Protein 3QDK (pdb70)

Nearest PDB structures (foldseek):
  3qdk-assembly1_A  TM=1.002E+00  e=0.000E+00  Halalkalibacterium halodurans
  3qdk-assembly2_C  TM=9.994E-01  e=0.000E+00  Halalkalibacterium halodurans
  3qdk-assembly2_D  TM=1.000E+00  e=7.980E-103  Halalkalibacterium halodurans
  3qdk-assembly1_B  TM=9.949E-01  e=2.515E-103  Halalkalibacterium halodurans
  5gn5-assembly2_C  TM=8.336E-01  e=6.406E-29  Trypanosoma brucei gambiense

Organism: Halalkalibacterium halodurans (strain ATCC BAA-125 / DSM 18197 / FERM 7344 / JCM 9153 / C-125) (NCBI:txid272558)

CATH classification: 3.30.420.40 (+1 more: 3.30.420.40)

Secondary structure (DSSP, 8-state):
-EEEEEEE-SSEEEEEEEETTT--EEEEEEEE-TT--BSSBSTTS--B--TT--EE-HHHHHHHHHHHHHHHHH---S-EEEEEEEE-SS-EEEE-TTS-BGGGSTTGGGSGGGSEE-TT--TTHHHHHHHHHHHHHHT-TTGGGGTT---TTSHHHHHHHHHHHTHHHHHH-SEEEEHHHHHHHHHHSS--EEHHHHHHHS--BTTTBS--HHHHHTT-GGGTTGGGTTT-S-EE-TTSEEEEPPHHHHHHHTS-TT-EEE--EETTTTHHHHTT--STEEEEEEESSSEEEEEEESS----TT-SEEEETSSSTTSEEEEEEES-SHHHHHHIIIIISBHHHHHHHHHTTB-HHHHHHHHHTSSPTTSS--EEE--BTBB-TTT-BSS--EEEEEE-TT--HHHHHHHHHHHHHHHHHHHHHHHHTTT--EEEEEEEESHHHH-HHHHHHHHHHHTS-EEEB--SSHHHHHHHHHHHHHH-TTTTS-S-HHHHHHHH--B-S--B---HHHHHHHHHHHHHHHHHHHHHHSSS--HHHHHHHH-/-EEEEEEE-SSEEEEEEEETTT--EEEEEEEE-TT--B-SBSTTSS-B-TTT--EE-THHHHHHHHHHHHHHHH--EEEEEEEE-SS-EEEE-TTS-BGGGSTTTTTSGGGSEE-TT--TTHHHHHHHHHHHHHHT-THHHHTTT---TTSHHHHHHHHHHH-HHHHHH-SEEEEHHHHHHHHHHS---EEHHHHHHSTT--TTT-SPPHHHHHHH-GGGTTGGGTTT---EE-TTSEEEEPPHHHHHHHTS-TT-EEEPPEETTTTHHHHTT--STEEEEEEESSSEEEEEEESS----TT-SEEEETSSSTTSEEEEEEES-SHHHHHHHHHHTSBHHHHHHHHHTTS-HHHHHHHHHHTS-TTSS--EEE--BTBB-TTT-BSS--EEEEEE-TT--HHHHHHHHHHHHHHHHHHHHHHHTTTTS-EEEEEEEESHHHH-HHHHHHHHHHHTSEEEEB--SSHHHHHHHHHHHHTTTTTSSS-SSHHHHHHHH--B-S--B---HHHHHHHHHHHHHHHHHHHHHHSSS--HHHHHHHT-/-EEEEEEE-SSEEEEEEEETTTTEEEEEEEEE-TT--B-SB-SSS--B--TT--EE-THHHHHHHHHHHHHHHH---EEEEEEEE-SS-EEEE-TTS-BGGGSTTTTT-TTSSEE-TT--TTHHHHHHHHHHHHHHT-THHHHTTT---TTSHHHHHHHHHHH-HHHHHH-SEEEEHHHHHHHHHHSS--EEHHHHHHHS---TTT-S--HHHHHHH-GGGTTGGGTTT-S-EEPTTSEEEEPPHHHHHHHTS-TT-EEEPPEEHHHHHHHHTT--STEEEEEEESSSEEEEEEESS----TT-SEEEETSSSTTSEEEEEEES-SHHHHHHHHHHTSBHHHHHHHHHTTS-HHHHHHHHHHTSPTT-S--EEE--BTBB-TTT-BTT--EEEEEE-TT--HHHHHHHHHHHHHHHHHHHHHHHTTTT--EEEEEEESSHHHH-HHHHHHHHHHHTS-EEEB--SSHHHHHHHHHHHHHH-GGGTS-SSHHHHHHHH--B-S--B---HHHHHHHHHHHHHHHHHHHHHHSSS--HHHHHHHHHHHH--/-EEEEEEE-SSEEEEEEEETTT--EEEEEEEE-TT--BSSBSTTS--B--TT--EE-THHHHHHHHHHHHHHHHTT---GGGEEEEEEEE-SS-EEEE-TTS-BGGGSTTTTTSGGGSEE-TT--TTHHHHHHHHHHHHHHT-TTGGGGTT---TTSHHHHHHHHHHH-HHHHHH-SEEEEHHHHHHHHHHSS--EEHHHHHHHS---TTT-SPPHHHHHHH-GGGTTGGGTTT-S-EE-TT-EEEEPPHHHHHHHTS-TT-EEEPPEEHHHHHHHHTT--STEEEEEEESSSEEEEEEESS----TT-SEEEETSSSTTSEEEEEEES-SHHHHHHHHHHTSBHHHHHHHTTTTB-HHHHHHHHHTTSPTTTT--EEES-BTBB-TTT-BTT--EEEEEE-TT--HHHHHHHHHHHHHHHHHHHHHHHTTTT--EEEEEEESSHHHH-HHHHHHHHHHHTS-EEEB--SSHHHHHHHHHHHHHH-GGGTS-SSHHHHHHHH--B-SS-B---HHHHHHHHHHHHHHHHHHHHHHSSS--HHHHHHHHHHHH--

Radius of gyration: 43.8 Å; Cα contacts (8 Å, |Δi|>4): 5449; chains: 4; bounding box: 63×96×134 Å

Solvent-accessible surface area: 75010 Å² total; per-residue (Å²): 111,38,0,0,0,0,26,0,23,28,110,32,0,61,0,2,3,7,33,5,78,74,0,70,19,96,15,54,62,57,10,94,11,148,66,17,28,7,86,50,119,4,28,151,39,131,61,69,22,47,165,81,35,3,0,0,22,0,71,2,0,31,44,1,0,49,58,0,0,39,35,2,22,63,96,87,66,69,59,6,32,0,0,0,0,0,1,9,16,0,0,0,0,0,1,12,104,134,11,65,0,0,5,79,39,89,158,41,36,79,42,28,9,0,13,0,0,0,81,76,0,61,22,0,74,79,24,2,78,29,1,29,116,53,0,62,90,94,59,24,56,10,26,50,20,2,18,37,57,2,18,2,44,19,10,3,0,0,0,28,3,0,0,81,98,8,75,84,0,8,99,87,1,39,4,0,2,5,0,1,5,4,0,0,8,30,0,12,50,153,82,27,15,0,0,0,4,5,0,3,21,6,5,21,15,103,172,88,25,32,15,59,53,85,2,1,86,49,19,23,97,113,2,47,95,2,22,82,59,32,2,82,45,121,31,31,38,5,2,93,120,11,16,24,3,50,75,77,21,1,123,61,0,43,12,66,76,38,21,6,0,0,1,0,0,4,38,22,3,0,2,2,0,0,1,29,0,14,58,40,5,34,0,0,0,25,4,29,85,37,4,28,0,0,2,3,6,137,40,57,74,103,3,81,5,1,15,0,1,0,65,6,0,0,0,41,60,44,23,0,0,22,2,12,13,28,1,0,16,42,1,4,52,16,3,20,110,38,12,0,4,10,66,6,74,97,62,3,104,67,121,25,31,20,14,21,18,5,0,17,90,52,0,52,138,26,132,11,3,54,6,6,4,2,0,0,8,3,4,79,3,19,32,6,18,23,39,31,84,78,3,0,0,0,0,0,3,7,17,37,125,4,87,7,25,28,20,0,6,1,1,0,4,0,0,0,2,6,0,34,11,3,0,52,20,2,66,66,146,59,6,83,2,108,40,0,13,0,4,36,49,22,2,79,66,0,103,21,0,0,45,1,0,0,1,4,4,90,35,52,0,33,4,2,44,12,123,36,11,34,0,1,0,0,0,0,0,0,0,23,8,18,15,65,173,67,37,8,29,110,29,4,53,69,0,6,156,92,0,23,44,49,97,150,146,30,32,130,32,76,88,121,50,30,56,48,0,70,121,4,15,84,18,3,44,62,0,7,53,32,0,15,118,44,82,8,50,0,0,80,112,2,49,93,56,94,118,92,0,0,0,0,24,0,24,34,107,36,0,69,0,0,20,0,34,7,57,65,0,87,23,81,17,55,64,64,9,91,8,124,65,21,40,13,76,122,100,5,32,152,47,137,55,68,8,55,70,116,33,5,0,0,29,0,63,1,0,25,42,0,0,40,54,0,0,42,30,1,63,96,99,120,9,22,0,0,0,0,0,0,7,22,0,0,0,0,0,2,15,112,129,13,66,0,0,4,72,38,89,150,32,102,90,40,25,8,0,14,0,0,0,78,89,0,62,30,0,83,75,26,1,72,26,1,25,116,55,1,62,89,101,63,26,65,12,24,58,26,5,17,36,55,2,17,2,41,15,10,2,0,0,0,26,4,0,1,79,108,6,81,78,0,8,97,86,1,38,8,0,2,4,0,0,4,2,0,0,10,36,0,9,55,127,91,30,16,0,1,0,5,6,0,2,13,6,4,24,12,98,169,107,25,37,13,61,48,92,1,2,86,47,21,13,96,106,0,40,93,0,22,85,60,29,3,88,46,124,31,34,42,6,5,94,128,4,3,20,5,56,87,115,18,0,163,130,0,42,17,88,81,44,17,6,0,0,0,0,1,3,38,18,4,2,1,2,0,0,0,32,0,12,50,40,7,56,0,0,0,24,1,20,85,39,3,21,0,1,2,1,6,130,52,60,78,118,5,74,4,2,13,0,3,0,44,5,0,0,0,47,61,40,18,0,0,20,2,9,15,30,2,0,14,45,0,3,51,20,6,32,140,32,11,2,2,14,67,8,104,88,48,4,71,148,116,25,65,92,17,41,26,8,0,22,96,59,0,51,154,29,171,10,5,65,6,3,3,2,0,0,7,6,2,87,2,18,36,8,16,25,20,27,88,77,1,2,0,0,1,0,1,9,23,51,140,4,101,8,20,28,15,0,11,1,0,0,3,0,0,0,2,7,0,36,10,3,0,53,18,1,54,76,103,56,8,81,1,108,39,0,16,0,4,39,42,18,3,79,85,0,105,22,0,0,39,2,0,0,2,4,2,93,40,51,0,56,4,2,28,9,125,19,8,34,0,0,0,0,0,0,2,0,0,25,8,16,23,57,165,81,27,13,22,97,34,5,52,84,0,9,148,114,0,24,52,50,90,149,141,40,34,136,34,67,99,113,44,34,50,49,0,72,123,2,14,87,19,3,43,60,0,11,48,23,1,18,112,53,84,8,48,0,3,72,107,3,61,81,36,91,121,55,0,0,0,0,23,0,22,29,104,36,0,62,0,0,14,0,38,3,74,61,0,91,30,98,17,56,66,61,12,89,9,77,71,18,32,8,80,53,100,2,42,90,54,56,70,71,25,41,154,78,30,5,0,0,29,0,67,3,0,25,75,0,0,42,49,0,0,40,29,2,68,192,88,143,79,9,16,0,0,0,0,0,2,9,24,0,0,0,0,0,1,2,130,119,17,62,0,0,6,69,41,95,143,16,109,74,42,29,9,0,13,0,0,0,75,82,0,59,23,0,67,80,22,1,75,33,0,23,119,55,0,61,81,104,59,38,58,14,29,51,35,3,15,34,59,0,16,4,35,12,3,2,0,0,0,24,1,0,0,72,103,9,73,84,0,11,93,75,3,36,6,1,3,12,0,1,3,0,0,0,12,37,0,7,47,120,91,23,19,0,1,0,2,5,0,3,9,6,3,15,19,84,176,105,26,32,15,59,52,95,1,2,85,44,22,18,98,114,0,46,92,1,26,86,62,27,8,89,45,122,36,35,40,1,3,85,124,2,6,22,2,59,79,97,23,1,145,137,0,46,14,58,82,46,21,5,0,0,0,0,0,2,37,21,3,0,1,2,0,0,1,29,0,22,49,42,6,50,0,0,0,25,1,24,90,42,3,24,0,0,2,2,7,144,42,69,81,98,6,64,5,2,12,0,2,1,24,10,0,0,1,38,64,37,19,0,0,20,2,13,14,32,1,0,14,38,1,3,52,21,3,19,132,22,9,0,4,14,66,8,81,73,84,3,148,135,56,57,74,91,14,39,29,26,0,16,99,52,0,51,147,25,82,3,4,22,4,4,4,3,1,0,7,3,2,74,2,23,41,6,16,23,38,32,95,56,6,2,0,0,1,0,1,5,16,41,127,2,102,10,24,24,12,0,10,2,2,0,3,1,0,0,2,6,0,35,10,3,0,58,19,1,56,78,108,48,7,91,1,106,38,0,17,0,4,35,49,18,1,81,87,0,100,21,0,0,42,2,0,0,4,2,3,94,38,53,0,49,3,3,34,4,116,23,7,34,0,0,0,0,0,0,0,0,0,21,13,20,16,61,164,76,26,8,28,106,30,6,63,93,0,4,180,114,0,28,52,45,82,145,146,42,31,136,32,57,96,111,40,32,52,25,0,72,120,4,12,86,19,3,42,66,0,7,48,28,1,14,115,44,81,8,58,0,1,92,111,6,49,57,31,59,82,115,9,112,184,99,48,0,0,0,0,22,0,25,34,108,33,0,64,0,0,0,0,29,5,66,83,0,22,46,85,12,39,64,58,11,101,10,170,54,17,30,8,60,76,112,5,27,150,46,134,56,68,20,41,154,81,31,4,0,0,23,0,77,1,0,30,54,1,0,39,62,0,0,37,31,0,18,70,99,70,53,26,58,30,106,42,2,20,0,1,0,0,0,1,10,14,0,0,0,0,0,0,13,100,132,6,66,0,0,5,64,48,82,132,22,106,85,40,31,10,0,13,0,0,0,86,73,0,64,25,0,71,73,19,0,69,32,0,22,122,52,0,65,86,101,62,36,63,12,19,52,28,4,17,34,62,1,18,6,35,16,6,1,0,0,0,25,1,0,1,78,95,7,75,82,0,8,96,66,2,38,13,1,2,12,0,0,4,2,0,0,4,36,0,6,50,125,71,29,16,0,1,0,4,8,0,2,19,9,4,25,12,99,154,110,27,34,14,61,51,93,0,2,86,42,22,19,101,113,0,40,98,2,24,84,61,30,7,94,44,129,25,31,44,6,4,92,121,6,6,19,4,58,74,91,14,0,126,79,0,33,11,46,79,45,20,7,0,0,0,0,2,3,39,23,6,2,2,2,0,0,0,32,1,9,43,40,4,54,0,0,0,23,1,22,82,43,4,26,0,0,2,1,6,145,46,64,75,111,6,65,5,1,13,0,2,0,35,6,0,0,1,47,64,44,7,0,0,21,2,13,12,34,1,0,15,44,2,2,49,11,6,18,138,34,7,0,2,14,71,8,80,99,46,3,77,130,124,17,36,18,10,27,17,7,1,21,96,46,0,54,144,27,79,2,5,21,6,9,6,3,1,0,8,3,1,84,1,19,39,5,15,23,36,46,91,62,8,2,0,0,2,0,4,12,28,46,140,4,78,2,19,22,12,0,11,2,2,0,4,1,0,0,3,5,0,38,9,4,0,58,14,1,63,75,102,52,9,91,1,106,39,0,17,0,4,49,37,15,2,79,92,0,97,20,0,0,44,2,0,0,2,3,4,88,38,57,0,41,6,2,27,10,143,26,10,34,0,0,0,0,0,0,1,0,0,23,10,20,13,54,169,79,29,7,25,106,39,9,66,85,0,8,148,108,0,28,79,46,80,138,138,22,29,110,33,56,99,110,43,32,51,34,1,70,139,8,13,88,20,3,41,67,0,8,48,29,1,16,117,47,78,8,56,0,0,127,112,3,43,58,25,49,77,121,9,123,185

B-factor: mean 35.92, std 7.52, range [4.22, 59.77]

Foldseek 3Di:
DWAKEWEADQFWIKIFTADLFFQATLFMDIQGQPCRWPQADQVPDNLGDDPQFTFGALVSLLVRQLPTLQVRCVSDAALHQFYFYAYAALFKAFAAPQLHQQCPDPVNVPDSLSTTGALSRQVLVVLQVVLLVLCVVVVPPLCLQALSGQGCSADPSSLVCCCVVPVVSNVRGFAMDISQQSSLCLFFVDGAAEFQRCFLGVSAAPPVGHTALVSLCVSPVVRRCCCCTRVDHDYYAFLAFPWWGDCVSCVSSNYHTGRTYTRGHHLVLLLCLQQLHQDFQEWEWADDQWTKIKGWAQDDDSQRLWRHWYASNRFHNTIMTIHIFQGQNVVLVCCVVPNADVVLVCVQVVVPHDSSVSLQVVLVVAAVCRLQKAKALQCQHGRGRQHGRLFHMDMDRDDPPRHSSSVSVNSLLNSLLVVLVRQCSCCVGVRHHAAYEYEYCCVVPHVSSQQSNCLQNQHKYWYFPHPRSSSSSRRLSGLCNSDVVSPRHVGSNVSSVRNHGTDPDIHGHDVVSNVSNVVSSVVNVVVCCCCRVPVDVVSNVVVVVD/DWEWFWEAEQFKIKIFIADLQFQATDFMDIDTQPVRWPQAAQPPDNRGNPDQFIFGALVSLLVGLLPTLLVRVVCPHQFYFYAYAAQFKAFAAPQLHFPCPPPVPVSPRLRTTGALSRQVLVVLQVLLLVLCVVVVPPLCLQQQSGAGCSADRSSLVVCCVPVVVSNVRGFAMDGSLQSSLCLFFVFRAAEQQNCFLGVSAAVPPGHGALVSLCVSPVVCRCVCCTHHDHDYDFWLAFRWWGDDVSCVSNVHDTGRTYTRGHHLVLLLQLLQLHADFQEWEWADDQWIKIKGWDQDDFRFRQWRGWYASNRFHNTIMTIHIWPGQNVVLVCCVVPNADVVLVVVCVVVVHDSSVSLLVVLVPAAQCRLQKAKAQQCQHTRGNQHDRLFHMDMDRDDPPRHSSSVSNNSLLNVLLVVLVVQVSCPVRRRHHQAYEYHYCCVVVHVSSQQSNQLQNQHKYWYAPHPRSSSSSRRLSRQCNSDPPPHGHVGSNVSSVRNNGIDPDIHHHDVVRSVSNVVSSVVNVVVCCCCRVPVDVVSNVVVVVD/DWAWFWEADQFKIKIFIADLQFQATPFMDIDTQPVHWPQAAQPPDRHGHDPLFTFGALVSLCVCLLPHLQVRVVCLLHQFYFYAYAAQFKAFAAPQLHQPCVPPVCVRPSLSTTGGLSRQPLVVLQVLLLVLCVVVVPPLCLQQQSGQGSSADPSSLVVCCVPPVVSNVRGQAMDGSQQSSLCQFFVDRAAEQQSCFLGVSAAPPPGHTALVSLVVSPVVRSCNDCTRVDHDYDFWLAFPWWGDPVSCVSNVHDTTRTYTGGHHLVLLLQLQQLHADFQEWEWADDQWIKIKGWDADDFRFNQWRHWYASNRFHRTIMTIHIFQGQNVVLVCCVVPNADPVLVVVCVVVVHDSSVSLQVVLLPAAVCRQQKAKAQQCQHGRGNQHGRLFHMDMDRDDPPRHSSSSSNNSLLNVLLNVLVRQVRCPVRRRHHAAYEYEHCCVVPHVPSQLSNCLLNQHKYWYFPHPSSSSSSRRLSGLCNSDPVSPRHVGSNVSSVRNNGTDPDIRGHDVVSNVSSVVSSVVNVVVCCCCRVPVDVVSNVVVVVVVVVPD/DWAWFWEADQFKIKIFIADLQFQATPFMDIDGQPVHWPQAAQPPDRHGDDPLFTFGALVSLLVCLLPTLQVRCPRVHDALLPHQFYFYAYAALFKAFAAPQLHQPCVPPVPVRPVLSTTGGLSRQPLQVLQVLLLVLCVVVVPPLCLQQQSGAGSSADPSSLVVCCVPPVVSNVRGQAMDISLQSSVCLFFVFRAAAQQNCFLGVSQAVPVGHGALVSLCVSPVVCSCNDCTRHDHDHDAWLAFRWWGDCVSCVSNVHHTGRTYTRGHHQVLLLQLQQLHQDFQEWEWQDDQWIKIKGWDQDDFRFNLWRHWYASNRFHNTIMTIHIFFGQNVVLVCCVVPPADPVLCVVCVVVVHDSSVSLLVVLLVAAPCRQQKAKASPCQHGRGNQHGRLFHIGIDRDDPPHHSSSSSNNSLLNVLLSVLVRQVRCPVSPRHHAAYEYEHCVVVPRVSSQLSNCLQNVHKYWYFPHPRSSSSSRRLSRLCNSDVVSPGHVGSNVSSVNNNGTDPDIHGHDVVRSVSNVVSSVVNVVVCCCCRVPVDVVSNVVVVVVVVVPD

Structure (mmCIF, N/CA/C/O backbone):
data_3QDK
#
_entry.id   3QDK
#
_cell.length_a   56.683
_cell.length_b   88.840
_cell.length_c   230.525
_cell.angle_alpha   90.00
_cell.angle_beta   92.75
_cell.angle_gamma   90.00
#
_symmetry.space_group_name_H-M   'P 1 21 1'
#
loop_
_entity.id
_entity.type
_entity.pdbx_description
1 polymer Ribulokinase
2 non-polymer L-ribulose
3 water water
#
loop_
_atom_site.group_PDB
_atom_site.id
_atom_site.type_symbol
_atom_site.label_atom_id
_atom_site.label_alt_id
_atom_site.label_comp_id
_atom_site.label_asym_id
_atom_site.label_entity_id
_atom_site.label_seq_id
_atom_site.pdbx_PDB_ins_code
_atom_site.Cartn_x
_atom_site.Cartn_y
_atom_site.Cartn_z
_atom_site.occupancy
_atom_site.B_iso_or_equiv
_atom_site.auth_seq_id
_atom_site.auth_comp_id
_atom_site.auth_asym_id
_atom_site.auth_atom_id
_atom_site.pdbx_PDB_model_num
ATOM 1 N N . LYS A 1 5 ? 73.460 48.045 23.499 1.00 48.38 5 LYS A N 1
ATOM 2 C CA . LYS A 1 5 ? 72.446 46.991 23.162 1.00 48.47 5 LYS A CA 1
ATOM 3 C C . LYS A 1 5 ? 71.362 46.946 24.242 1.00 47.93 5 LYS A C 1
ATOM 4 O O . LYS A 1 5 ? 71.656 46.629 25.396 1.00 47.17 5 LYS A O 1
ATOM 10 N N . TYR A 1 6 ? 70.116 47.235 23.867 1.00 47.35 6 TYR A N 1
ATOM 11 C CA . TYR A 1 6 ? 69.011 47.260 24.835 1.00 46.11 6 TYR A CA 1
ATOM 12 C C . TYR A 1 6 ? 67.726 46.583 24.347 1.00 44.87 6 TYR A C 1
ATOM 13 O O . TYR A 1 6 ? 67.646 46.102 23.214 1.00 45.64 6 TYR A O 1
ATOM 22 N N . THR A 1 7 ? 66.726 46.546 25.228 1.00 41.61 7 THR A N 1
ATOM 23 C CA . THR A 1 7 ? 65.393 46.035 24.903 1.00 39.29 7 THR A CA 1
ATOM 24 C C . THR A 1 7 ? 64.463 46.991 25.627 1.00 38.78 7 THR A C 1
ATOM 25 O O . THR A 1 7 ? 64.917 47.802 26.436 1.00 37.45 7 THR A O 1
ATOM 29 N N . ILE A 1 8 ? 63.172 46.919 25.327 1.00 38.05 8 ILE A N 1
ATOM 30 C CA . ILE A 1 8 ? 62.213 47.793 25.982 1.00 37.99 8 ILE A CA 1
ATOM 31 C C . ILE A 1 8 ? 61.124 46.988 26.686 1.00 37.41 8 ILE A C 1
ATOM 32 O O . ILE A 1 8 ? 60.583 46.027 26.133 1.00 37.80 8 ILE A O 1
ATOM 37 N N . GLY A 1 9 ? 60.825 47.382 27.920 1.00 37.24 9 GLY A N 1
ATOM 38 C CA . GLY A 1 9 ? 59.786 46.720 28.680 1.00 36.74 9 GLY A CA 1
ATOM 39 C C . GLY A 1 9 ? 58.677 47.719 28.946 1.00 36.55 9 GLY A C 1
ATOM 40 O O . GLY A 1 9 ? 58.916 48.782 29.513 1.00 36.42 9 GLY A O 1
ATOM 41 N N . VAL A 1 10 ? 57.462 47.406 28.519 1.00 37.04 10 VAL A N 1
ATOM 42 C CA . VAL A 1 10 ? 56.360 48.321 28.758 1.00 37.41 10 VAL A CA 1
ATOM 43 C C . VAL A 1 10 ? 55.508 47.765 29.893 1.00 36.75 10 VAL A C 1
ATOM 44 O O . VAL A 1 10 ? 54.763 46.802 29.728 1.00 36.08 10 VAL A O 1
ATOM 48 N N . ASP A 1 11 ? 55.653 48.391 31.053 1.00 35.93 11 ASP A N 1
ATOM 49 C CA . ASP A 1 11 ? 54.940 48.007 32.258 1.00 34.38 11 ASP A CA 1
ATOM 50 C C . ASP A 1 11 ? 53.586 48.715 32.314 1.00 35.39 11 ASP A C 1
ATOM 51 O O . ASP A 1 11 ? 53.505 49.903 32.638 1.00 34.97 11 ASP A O 1
ATOM 56 N N . TYR A 1 12 ? 52.535 47.971 31.980 1.00 34.65 12 TYR A N 1
ATOM 57 C CA . TYR A 1 12 ? 51.162 48.474 31.973 1.00 36.04 12 TYR A CA 1
ATOM 58 C C . TYR A 1 12 ? 50.497 48.293 33.330 1.00 37.52 12 TYR A C 1
ATOM 59 O O . TYR A 1 12 ? 50.241 47.167 33.764 1.00 37.76 12 TYR A O 1
ATOM 68 N N . GLY A 1 13 ? 50.206 49.407 33.989 1.00 36.99 13 GLY A N 1
ATOM 69 C CA . GLY A 1 13 ? 49.563 49.348 35.283 1.00 38.23 13 GLY A CA 1
ATOM 70 C C . GLY A 1 13 ? 48.064 49.580 35.226 1.00 39.10 13 GLY A C 1
ATOM 71 O O . GLY A 1 13 ? 47.440 49.523 34.162 1.00 39.35 13 GLY A O 1
ATOM 72 N N . THR A 1 14 ? 47.486 49.841 36.392 1.00 39.78 14 THR A N 1
ATOM 73 C CA . THR A 1 14 ? 46.063 50.084 36.514 1.00 39.94 14 THR A CA 1
ATOM 74 C C . THR A 1 14 ? 45.678 51.487 36.054 1.00 41.29 14 THR A C 1
ATOM 75 O O . THR A 1 14 ? 44.614 51.680 35.464 1.00 41.04 14 THR A O 1
ATOM 79 N N . GLU A 1 15 ? 46.553 52.454 36.317 1.00 42.40 15 GLU A N 1
ATOM 80 C CA . GLU A 1 15 ? 46.298 53.850 35.974 1.00 44.64 15 GLU A CA 1
ATOM 81 C C . GLU A 1 15 ? 47.095 54.351 34.776 1.00 44.43 15 GLU A C 1
ATOM 82 O O . GLU A 1 15 ? 46.635 55.219 34.026 1.00 43.56 15 GLU A O 1
ATOM 88 N N . SER A 1 16 ? 48.296 53.810 34.607 1.00 43.07 16 SER A N 1
ATOM 89 C CA . SER A 1 16 ? 49.162 54.240 33.528 1.00 42.59 16 SER A CA 1
ATOM 90 C C . SER A 1 16 ? 50.031 53.121 32.995 1.00 41.84 16 SER A C 1
ATOM 91 O O . SER A 1 16 ? 50.082 52.030 33.552 1.00 41.74 16 SER A O 1
ATOM 94 N N . GLY A 1 17 ? 50.716 53.420 31.901 1.00 41.30 17 GLY A N 1
ATOM 95 C CA . GLY A 1 17 ? 51.624 52.472 31.294 1.00 40.66 17 GLY A CA 1
ATOM 96 C C . GLY A 1 17 ? 52.946 53.198 31.203 1.00 40.21 17 GLY A C 1
ATOM 97 O O . GLY A 1 17 ? 52.968 54.422 31.091 1.00 40.77 17 GLY A O 1
ATOM 98 N N . ARG A 1 18 ? 54.053 52.472 31.275 1.00 41.02 18 ARG A N 1
ATOM 99 C CA . ARG A 1 18 ? 55.351 53.127 31.171 1.00 40.89 18 ARG A CA 1
ATOM 100 C C . ARG A 1 18 ? 56.383 52.251 30.466 1.00 40.96 18 ARG A C 1
ATOM 101 O O . ARG A 1 18 ? 56.455 51.040 30.685 1.00 40.58 18 ARG A O 1
ATOM 109 N N . ALA A 1 19 ? 57.176 52.886 29.613 1.00 41.32 19 ALA A N 1
ATOM 110 C CA . ALA A 1 19 ? 58.205 52.196 28.860 1.00 41.07 19 ALA A CA 1
ATOM 111 C C . ALA A 1 19 ? 59.560 52.453 29.490 1.00 41.73 19 ALA A C 1
ATOM 112 O O . ALA A 1 19 ? 59.815 53.533 30.028 1.00 42.29 19 ALA A O 1
ATOM 114 N N . VAL A 1 20 ? 60.426 51.453 29.433 1.00 40.77 20 VAL A N 1
ATOM 115 C CA . VAL A 1 20 ? 61.761 51.595 29.974 1.00 41.95 20 VAL A CA 1
ATOM 116 C C . VAL A 1 20 ? 62.713 50.876 29.030 1.00 42.39 20 VAL A C 1
ATOM 117 O O . VAL A 1 20 ? 62.470 49.743 28.612 1.00 41.72 20 VAL A O 1
ATOM 121 N N . LEU A 1 21 ? 63.774 51.578 28.657 1.00 43.70 21 LEU A N 1
ATOM 122 C CA . LEU A 1 21 ? 64.801 51.038 27.784 1.00 43.44 21 LEU A CA 1
ATOM 123 C C . LEU A 1 21 ? 65.821 50.491 28.771 1.00 43.63 21 LEU A C 1
ATOM 124 O O . LEU A 1 21 ? 66.359 51.243 29.582 1.00 45.16 21 LEU A O 1
ATOM 129 N N . ILE A 1 22 ? 66.076 49.188 28.717 1.00 43.18 22 ILE A N 1
ATOM 130 C CA . ILE A 1 22 ? 67.016 48.565 29.643 1.00 43.38 22 ILE A CA 1
ATOM 131 C C . ILE A 1 22 ? 68.273 48.049 28.946 1.00 45.04 22 ILE A C 1
ATOM 132 O O . ILE A 1 22 ? 68.189 47.441 27.875 1.00 45.86 22 ILE A O 1
ATOM 137 N N . ASP A 1 23 ? 69.433 48.291 29.556 1.00 44.83 23 ASP A N 1
ATOM 138 C CA . ASP A 1 23 ? 70.697 47.822 28.994 1.00 45.71 23 ASP A CA 1
ATOM 139 C C . ASP A 1 23 ? 70.763 46.306 29.166 1.00 45.54 23 ASP A C 1
ATOM 140 O O . ASP A 1 23 ? 70.637 45.789 30.283 1.00 46.71 23 ASP A O 1
ATOM 145 N N . LEU A 1 24 ? 70.981 45.600 28.060 1.00 43.08 24 LEU A N 1
ATOM 146 C CA . LEU A 1 24 ? 71.013 44.147 28.071 1.00 41.81 24 LEU A CA 1
ATOM 147 C C . LEU A 1 24 ? 72.192 43.472 28.748 1.00 42.32 24 LEU A C 1
ATOM 148 O O . LEU A 1 24 ? 72.237 42.246 28.805 1.00 40.97 24 LEU A O 1
ATOM 153 N N . SER A 1 25 ? 73.136 44.250 29.270 1.00 42.74 25 SER A N 1
ATOM 154 C CA . SER A 1 25 ? 74.302 43.657 29.921 1.00 43.93 25 SER A CA 1
ATOM 155 C C . SER A 1 25 ? 74.320 43.749 31.444 1.00 43.71 25 SER A C 1
ATOM 156 O O . SER A 1 25 ? 74.878 42.876 32.108 1.00 44.98 25 SER A O 1
ATOM 159 N N . ASN A 1 26 ? 73.707 44.792 31.994 1.00 43.90 26 ASN A N 1
ATOM 160 C CA . ASN A 1 26 ? 73.672 44.985 33.439 1.00 45.11 26 ASN A CA 1
ATOM 161 C C . ASN A 1 26 ? 72.247 45.074 33.993 1.00 46.40 26 ASN A C 1
ATOM 162 O O . ASN A 1 26 ? 72.019 44.825 35.182 1.00 46.79 26 ASN A O 1
ATOM 167 N N . GLY A 1 27 ? 71.296 45.443 33.138 1.00 46.69 27 GLY A N 1
ATOM 168 C CA . GLY A 1 27 ? 69.913 45.550 33.574 1.00 46.92 27 GLY A CA 1
ATOM 169 C C . GLY A 1 27 ? 69.479 46.949 33.983 1.00 47.81 27 GLY A C 1
ATOM 170 O O . GLY A 1 27 ? 68.362 47.132 34.472 1.00 47.59 27 GLY A O 1
ATOM 171 N N . GLN A 1 28 ? 70.349 47.938 33.790 1.00 48.62 28 GLN A N 1
ATOM 172 C CA . GLN A 1 28 ? 70.024 49.319 34.146 1.00 49.11 28 GLN A CA 1
ATOM 173 C C . GLN A 1 28 ? 69.112 49.937 33.102 1.00 48.50 28 GLN A C 1
ATOM 174 O O . GLN A 1 28 ? 69.167 49.583 31.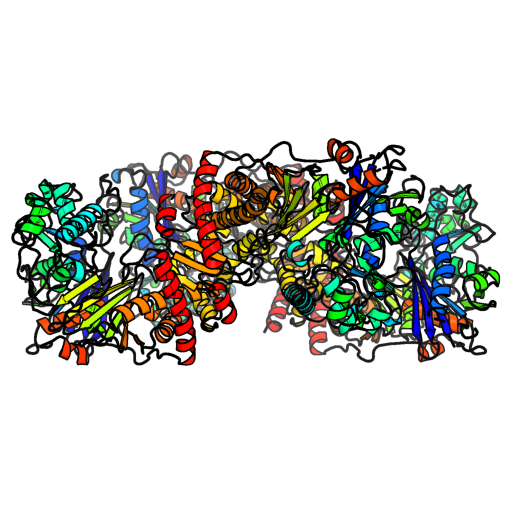925 1.00 48.83 28 GLN A O 1
ATOM 180 N N . GLU A 1 29 ? 68.261 50.853 33.546 1.00 48.93 29 GLU A N 1
ATOM 181 C CA . GLU A 1 29 ? 67.376 51.539 32.625 1.00 49.38 29 GLU A CA 1
ATOM 182 C C . GLU A 1 29 ? 67.930 52.940 32.469 1.00 49.17 29 GLU A C 1
ATOM 183 O O . GLU A 1 29 ? 68.159 53.617 33.472 1.00 48.92 29 GLU A O 1
ATOM 184 N N . LEU A 1 30 ? 68.177 53.378 31.237 1.00 48.78 30 LEU A N 1
ATOM 185 C CA . LEU A 1 30 ? 68.702 54.725 31.045 1.00 48.01 30 LEU A CA 1
ATOM 186 C C . LEU A 1 30 ? 67.587 55.698 30.731 1.00 47.42 30 LEU A C 1
ATOM 187 O O . LEU A 1 30 ? 67.795 56.910 30.748 1.00 49.15 30 LEU A O 1
ATOM 192 N N . ALA A 1 31 ? 66.398 55.176 30.458 1.00 46.51 31 ALA A N 1
ATOM 193 C CA . ALA A 1 31 ? 65.272 56.047 30.153 1.00 45.91 31 ALA A CA 1
ATOM 194 C C . ALA A 1 31 ? 63.915 55.375 30.316 1.00 45.93 31 ALA A C 1
ATOM 195 O O . ALA A 1 31 ? 63.736 54.200 29.972 1.00 46.31 31 ALA A O 1
ATOM 197 N N . ASP A 1 32 ? 62.961 56.132 30.842 1.00 45.14 32 ASP A N 1
ATOM 198 C CA . ASP A 1 32 ? 61.611 55.632 31.025 1.00 46.38 32 ASP A CA 1
ATOM 199 C C . ASP A 1 32 ? 60.640 56.803 30.920 1.00 46.36 32 ASP A C 1
ATOM 200 O O . ASP A 1 32 ? 60.945 57.927 31.327 1.00 46.54 32 ASP A O 1
ATOM 205 N N . HIS A 1 33 ? 59.479 56.535 30.345 1.00 45.57 33 HIS A N 1
ATOM 206 C CA . HIS A 1 33 ? 58.458 57.551 30.198 1.00 45.07 33 HIS A CA 1
ATOM 207 C C . HIS A 1 33 ? 57.125 56.886 30.436 1.00 44.76 33 HIS A C 1
ATOM 208 O O . HIS A 1 33 ? 56.806 55.862 29.827 1.00 44.07 33 HIS A O 1
ATOM 215 N N . VAL A 1 34 ? 56.345 57.477 31.325 1.00 44.61 34 VAL A N 1
ATOM 216 C CA . VAL A 1 34 ? 55.039 56.944 31.645 1.00 44.92 34 VAL A CA 1
ATOM 217 C C . VAL A 1 34 ? 53.944 57.749 30.963 1.00 44.57 34 VAL A C 1
ATOM 218 O O . VAL A 1 34 ? 53.944 58.979 30.994 1.00 44.72 34 VAL A O 1
ATOM 222 N N . THR A 1 35 ? 53.026 57.040 30.318 1.00 45.14 35 THR A N 1
ATOM 223 C CA . THR A 1 35 ? 51.897 57.670 29.652 1.00 46.27 35 THR A CA 1
ATOM 224 C C . THR A 1 35 ? 50.623 57.242 30.365 1.00 45.36 35 THR A C 1
ATOM 225 O O . THR A 1 35 ? 50.265 56.063 30.363 1.00 45.60 35 THR A O 1
ATOM 229 N N . PRO A 1 36 ? 49.933 58.195 31.010 1.00 44.03 36 PRO A N 1
ATOM 230 C CA . PRO A 1 36 ? 48.691 57.889 31.726 1.00 42.32 36 PRO A CA 1
ATOM 231 C C . PRO A 1 36 ? 47.546 57.561 30.785 1.00 41.35 36 PRO A C 1
ATOM 232 O O . PRO A 1 36 ? 47.470 58.104 29.693 1.00 42.41 36 PRO A O 1
ATOM 236 N N . TYR A 1 37 ? 46.664 56.660 31.201 1.00 40.84 37 TYR A N 1
ATOM 237 C CA . TYR A 1 37 ? 45.515 56.302 30.382 1.00 41.67 37 TYR A CA 1
ATOM 238 C C . TYR A 1 37 ? 44.561 57.507 30.448 1.00 42.54 37 TYR A C 1
ATOM 239 O O . TYR A 1 37 ? 44.088 57.868 31.532 1.00 39.94 37 TYR A O 1
ATOM 248 N N . ARG A 1 38 ? 44.278 58.128 29.300 1.00 44.14 38 ARG A N 1
ATOM 249 C CA . ARG A 1 38 ? 43.413 59.309 29.290 1.00 46.22 38 ARG A CA 1
ATOM 250 C C . ARG A 1 38 ? 41.949 59.027 29.588 1.00 46.76 38 ARG A C 1
ATOM 251 O O . ARG A 1 38 ? 41.121 59.939 29.591 1.00 47.94 38 ARG A O 1
ATOM 259 N N . HIS A 1 39 ? 41.637 57.763 29.843 1.00 45.20 39 HIS A N 1
ATOM 260 C CA . HIS A 1 39 ? 40.281 57.367 30.191 1.00 44.03 39 HIS A CA 1
ATOM 261 C C . HIS A 1 39 ? 40.378 56.710 31.557 1.00 43.30 39 HIS A C 1
ATOM 262 O O . HIS A 1 39 ? 39.370 56.423 32.197 1.00 44.68 39 HIS A O 1
ATOM 269 N N . GLY A 1 40 ? 41.614 56.491 31.995 1.00 42.66 40 GLY A N 1
ATOM 270 C CA . GLY A 1 40 ? 41.875 55.863 33.280 1.00 42.03 40 GLY A CA 1
ATOM 271 C C . GLY A 1 40 ? 41.065 54.604 33.529 1.00 41.13 40 GLY A C 1
ATOM 272 O O . GLY A 1 40 ? 41.050 53.688 32.707 1.00 40.61 40 GLY A O 1
ATOM 273 N N . VAL A 1 41 ? 40.404 54.559 34.680 1.00 41.34 41 VAL A N 1
ATOM 274 C CA . VAL A 1 41 ? 39.563 53.435 35.053 1.00 42.36 41 VAL A CA 1
ATOM 275 C C . VAL A 1 41 ? 38.124 53.870 34.830 1.00 43.64 41 VAL A C 1
ATOM 276 O O . VAL A 1 41 ? 37.714 54.944 35.276 1.00 43.10 41 VAL A O 1
ATOM 280 N N . ILE A 1 42 ? 37.359 53.029 34.144 1.00 44.63 42 ILE A N 1
ATOM 281 C CA . ILE A 1 42 ? 35.966 53.326 33.859 1.00 44.63 42 ILE A CA 1
ATOM 282 C C . ILE A 1 42 ? 35.082 52.629 34.881 1.00 46.14 42 ILE A C 1
ATOM 283 O O . ILE A 1 42 ? 34.600 51.518 34.653 1.00 46.33 42 ILE A O 1
ATOM 288 N N . ASP A 1 43 ? 34.886 53.308 36.011 1.00 47.83 43 ASP A N 1
ATOM 289 C CA . ASP A 1 43 ? 34.085 52.817 37.131 1.00 48.51 43 ASP A CA 1
ATOM 290 C C . ASP A 1 43 ? 32.796 53.614 37.373 1.00 48.69 43 ASP A C 1
ATOM 291 O O . ASP A 1 43 ? 31.952 53.201 38.172 1.00 48.60 43 ASP A O 1
ATOM 296 N N . GLN A 1 44 ? 32.645 54.744 36.683 1.00 47.49 44 GLN A N 1
ATOM 297 C CA . GLN A 1 44 ? 31.467 55.586 36.856 1.00 47.02 44 GLN A CA 1
ATOM 298 C C . GLN A 1 44 ? 30.570 55.632 35.621 1.00 46.85 44 GLN A C 1
ATOM 299 O O . GLN A 1 44 ? 29.415 55.200 35.679 1.00 46.97 44 GLN A O 1
ATOM 301 N N . TYR A 1 45 ? 31.102 56.149 34.510 1.00 47.15 45 TYR A N 1
ATOM 302 C CA . TYR A 1 45 ? 30.346 56.261 33.254 1.00 47.64 45 TYR A CA 1
ATOM 303 C C . TYR A 1 45 ? 31.189 55.927 32.027 1.00 47.42 45 TYR A C 1
ATOM 304 O O . TYR A 1 45 ? 32.378 56.242 31.992 1.00 47.65 45 TYR A O 1
ATOM 313 N N . LEU A 1 46 ? 30.568 55.318 31.016 1.00 46.90 46 LEU A N 1
ATOM 314 C CA . LEU A 1 46 ? 31.279 54.985 29.782 1.00 46.99 46 LEU A CA 1
ATOM 315 C C . LEU A 1 46 ? 31.796 56.280 29.163 1.00 47.54 46 LEU A C 1
ATOM 316 O O . LEU A 1 46 ? 31.101 57.294 29.175 1.00 48.33 46 LEU A O 1
ATOM 321 N N . PRO A 1 47 ? 33.020 56.263 28.602 1.00 48.55 47 PRO A N 1
ATOM 322 C CA . PRO A 1 47 ? 33.618 57.459 27.989 1.00 49.26 47 PRO A CA 1
ATOM 323 C C . PRO A 1 47 ? 32.642 58.458 27.364 1.00 50.16 47 PRO A C 1
ATOM 324 O O . PRO A 1 47 ? 32.082 58.222 26.294 1.00 49.88 47 PRO A O 1
ATOM 328 N N . ASN A 1 48 ? 32.460 59.574 28.067 1.00 51.23 48 ASN A N 1
ATOM 329 C CA . ASN A 1 48 ? 31.572 60.676 27.691 1.00 51.75 48 ASN A CA 1
ATOM 330 C C . ASN A 1 48 ? 30.114 60.327 27.329 1.00 52.31 48 ASN A C 1
ATOM 331 O O . ASN A 1 48 ? 29.605 60.714 26.273 1.00 53.82 48 ASN A O 1
ATOM 336 N N . THR A 1 49 ? 29.447 59.600 28.226 1.00 51.95 49 THR A N 1
ATOM 337 C CA . THR A 1 49 ? 28.037 59.224 28.066 1.00 51.10 49 THR A CA 1
ATOM 338 C C . THR A 1 49 ? 27.396 59.365 29.441 1.00 51.67 49 THR A C 1
ATOM 339 O O . THR A 1 49 ? 27.998 59.927 30.365 1.00 52.15 49 THR A O 1
ATOM 343 N N . ASN A 1 50 ? 26.177 58.852 29.569 1.00 52.19 50 ASN A N 1
ATOM 344 C CA . ASN A 1 50 ? 25.468 58.873 30.841 1.00 53.04 50 ASN A CA 1
ATOM 345 C C . ASN A 1 50 ? 24.915 57.484 31.108 1.00 52.83 50 ASN A C 1
ATOM 346 O O . ASN A 1 50 ? 23.926 57.313 31.828 1.00 53.23 50 ASN A O 1
ATOM 351 N N . ILE A 1 51 ? 25.553 56.492 30.494 1.00 51.90 51 ILE A N 1
ATOM 352 C CA . ILE A 1 51 ? 25.164 55.108 30.699 1.00 50.43 51 ILE A CA 1
ATOM 353 C C . ILE A 1 51 ? 25.911 54.673 31.961 1.00 50.80 51 ILE A C 1
ATOM 354 O O . ILE A 1 51 ? 27.078 54.280 31.902 1.00 51.49 51 ILE A O 1
ATOM 359 N N . LYS A 1 52 ? 25.233 54.768 33.103 1.00 50.38 52 LYS A N 1
ATOM 360 C CA . LYS A 1 52 ? 25.815 54.411 34.395 1.00 49.95 52 LYS A CA 1
ATOM 361 C C . LYS A 1 52 ? 26.302 52.965 34.460 1.00 48.80 52 LYS A C 1
ATOM 362 O O . LYS A 1 52 ? 25.761 52.084 33.786 1.00 48.20 52 LYS A O 1
ATOM 364 N N . LEU A 1 53 ? 27.332 52.729 35.271 1.00 48.61 53 LEU A N 1
ATOM 365 C CA . LEU A 1 53 ? 27.880 51.383 35.449 1.00 48.28 53 LEU A CA 1
ATOM 366 C C . LEU A 1 53 ? 27.405 50.812 36.777 1.00 47.84 53 LEU A C 1
ATOM 367 O O . LEU A 1 53 ? 27.349 51.530 37.778 1.00 48.09 53 LEU A O 1
ATOM 372 N N . GLY A 1 54 ? 27.065 49.524 36.778 1.00 48.88 54 GLY A N 1
ATOM 373 C CA . GLY A 1 54 ? 26.594 48.868 37.992 1.00 48.93 54 GLY A CA 1
ATOM 374 C C . GLY A 1 54 ? 27.613 48.765 39.119 1.00 48.62 54 GLY A C 1
ATOM 375 O O . GLY A 1 54 ? 28.719 49.296 39.023 1.00 48.81 54 GLY A O 1
ATOM 376 N N . HIS A 1 55 ? 27.243 48.076 40.195 1.00 49.21 55 HIS A N 1
ATOM 377 C CA . HIS A 1 55 ? 28.133 47.914 41.342 1.00 48.56 55 HIS A CA 1
ATOM 378 C C . HIS A 1 55 ? 29.322 47.015 40.995 1.00 48.32 55 HIS A C 1
ATOM 379 O O . HIS A 1 55 ? 29.191 46.077 40.208 1.00 48.27 55 HIS A O 1
ATOM 386 N N . GLU A 1 56 ? 30.477 47.302 41.587 1.00 47.55 56 GLU A N 1
ATOM 387 C CA . GLU A 1 56 ? 31.689 46.520 41.351 1.00 47.56 56 GLU A CA 1
ATOM 388 C C . GLU A 1 56 ? 32.074 46.399 39.868 1.00 47.36 56 GLU A C 1
ATOM 389 O O . GLU A 1 56 ? 32.350 45.302 39.372 1.00 46.42 56 GLU A O 1
ATOM 395 N N . TRP A 1 57 ? 32.088 47.530 39.169 1.00 46.16 57 TRP A N 1
ATOM 396 C CA . TRP A 1 57 ? 32.453 47.546 37.761 1.00 43.79 57 TRP A CA 1
ATOM 397 C C . TRP A 1 57 ? 33.747 48.311 37.515 1.00 43.55 57 TRP A C 1
ATOM 398 O O . TRP A 1 57 ? 33.932 49.419 38.020 1.00 43.88 57 TRP A O 1
ATOM 409 N N . ALA A 1 58 ? 34.640 47.708 36.736 1.00 41.39 58 ALA A N 1
ATOM 410 C CA . ALA A 1 58 ? 35.917 48.324 36.394 1.00 39.91 58 ALA A CA 1
ATOM 411 C C . ALA A 1 58 ? 36.166 48.043 34.924 1.00 40.70 58 ALA A C 1
ATOM 412 O O . ALA A 1 58 ? 36.223 46.885 34.507 1.00 41.47 58 ALA A O 1
ATOM 414 N N . LEU A 1 59 ? 36.300 49.109 34.142 1.00 42.24 59 LEU A N 1
ATOM 415 C CA . LEU A 1 59 ? 36.527 48.987 32.709 1.00 40.96 59 LEU A CA 1
ATOM 416 C C . LEU A 1 59 ? 37.703 49.854 32.289 1.00 40.16 59 LEU A C 1
ATOM 417 O O . LEU A 1 59 ? 38.170 50.698 33.065 1.00 38.26 59 LEU A O 1
ATOM 422 N N . GLN A 1 60 ? 38.191 49.636 31.069 1.00 38.99 60 GLN A N 1
ATOM 423 C CA . GLN A 1 60 ? 39.303 50.424 30.568 1.00 38.74 60 GLN A CA 1
ATOM 424 C C . GLN A 1 60 ? 39.238 50.559 29.047 1.00 38.87 60 GLN A C 1
ATOM 425 O O . GLN A 1 60 ? 38.623 49.745 28.365 1.00 37.90 60 GLN A O 1
ATOM 431 N N . HIS A 1 61 ? 39.863 51.609 28.527 1.00 41.37 61 HIS A N 1
ATOM 432 C CA . HIS A 1 61 ? 39.857 51.878 27.096 1.00 43.61 61 HIS A CA 1
ATOM 433 C C . HIS A 1 61 ? 41.035 51.257 26.347 1.00 43.15 61 HIS A C 1
ATOM 434 O O . HIS A 1 61 ? 42.182 51.644 26.552 1.00 42.82 61 HIS A O 1
ATOM 441 N N . PRO A 1 62 ? 40.755 50.302 25.447 1.00 43.28 62 PRO A N 1
ATOM 442 C CA . PRO A 1 62 ? 41.780 49.618 24.653 1.00 43.76 62 PRO A CA 1
ATOM 443 C C . PRO A 1 62 ? 42.809 50.549 24.020 1.00 43.20 62 PRO A C 1
ATOM 444 O O . PRO A 1 62 ? 44.006 50.280 24.081 1.00 44.45 62 PRO A O 1
ATOM 448 N N . LEU A 1 63 ? 42.351 51.641 23.412 1.00 41.68 63 LEU A N 1
ATOM 449 C CA . LEU A 1 63 ? 43.273 52.568 22.765 1.00 41.72 63 LEU A CA 1
ATOM 450 C C . LEU A 1 63 ? 44.276 53.242 23.690 1.00 42.51 63 LEU A C 1
ATOM 451 O O . LEU A 1 63 ? 45.359 53.632 23.250 1.00 44.10 63 LEU A O 1
ATOM 456 N N . ASP A 1 64 ? 43.939 53.394 24.965 1.00 41.79 64 ASP A N 1
ATOM 457 C CA . ASP A 1 64 ? 44.893 54.014 25.868 1.00 41.64 64 ASP A CA 1
ATOM 458 C C . ASP A 1 64 ? 46.148 53.146 25.896 1.00 41.29 64 ASP A C 1
ATOM 459 O O . ASP A 1 64 ? 47.255 53.647 26.075 1.00 41.49 64 ASP A O 1
ATOM 464 N N . TYR A 1 65 ? 45.969 51.842 25.694 1.00 40.23 65 TYR A N 1
ATOM 465 C CA . TYR A 1 65 ? 47.089 50.901 25.705 1.00 38.82 65 TYR A CA 1
ATOM 466 C C . TYR A 1 65 ? 48.004 51.128 24.505 1.00 38.54 65 TYR A C 1
ATOM 467 O O . TYR A 1 65 ? 49.224 51.169 24.650 1.00 37.14 65 TYR A O 1
ATOM 476 N N . VAL A 1 66 ? 47.421 51.264 23.317 1.00 38.86 66 VAL A N 1
ATOM 477 C CA . VAL A 1 66 ? 48.241 51.483 22.136 1.00 39.86 66 VAL A CA 1
ATOM 478 C C . VAL A 1 66 ? 48.881 52.864 22.201 1.00 40.62 66 VAL A C 1
ATOM 479 O O . VAL A 1 66 ? 49.965 53.078 21.653 1.00 40.49 66 VAL A O 1
ATOM 483 N N . GLU A 1 67 ? 48.217 53.793 22.887 1.00 41.11 67 GLU A N 1
ATOM 484 C CA . GLU A 1 67 ? 48.730 55.154 23.004 1.00 42.30 67 GLU A CA 1
ATOM 485 C C . GLU A 1 67 ? 49.958 55.236 23.889 1.00 41.57 67 GLU A C 1
ATOM 486 O O . GLU A 1 67 ? 50.733 56.180 23.790 1.00 42.46 67 GLU A O 1
ATOM 492 N N . VAL A 1 68 ? 50.143 54.245 24.753 1.00 40.66 68 VAL A N 1
ATOM 493 C CA . VAL A 1 68 ? 51.312 54.230 25.624 1.00 40.07 68 VAL A CA 1
ATOM 494 C C . VAL A 1 68 ? 52.508 53.952 24.724 1.00 40.63 68 VAL A C 1
ATOM 495 O O . VAL A 1 68 ? 53.563 54.574 24.854 1.00 40.55 68 VAL A O 1
ATOM 499 N N . LEU A 1 69 ? 52.307 53.020 23.799 1.00 41.69 69 LEU A N 1
ATOM 500 C CA . LEU A 1 69 ? 53.326 52.597 22.846 1.00 42.16 69 LEU A CA 1
ATOM 501 C C . LEU A 1 69 ? 53.695 53.694 21.862 1.00 43.86 69 LEU A C 1
ATOM 502 O O . LEU A 1 69 ? 54.878 53.928 21.594 1.00 44.79 69 LEU A O 1
ATOM 507 N N . THR A 1 70 ? 52.679 54.352 21.310 1.00 43.92 70 THR A N 1
ATOM 508 C CA . THR A 1 70 ? 52.892 55.414 20.331 1.00 44.81 70 THR A CA 1
ATOM 509 C C . THR A 1 70 ? 53.328 56.729 20.966 1.00 44.53 70 THR A C 1
ATOM 510 O O . THR A 1 70 ? 53.588 57.696 20.255 1.00 45.13 70 THR A O 1
ATOM 514 N N . THR A 1 71 ? 53.413 56.762 22.295 1.00 44.75 71 THR A N 1
ATOM 515 C CA . THR A 1 71 ? 53.822 57.975 23.004 1.00 44.72 71 THR A CA 1
ATOM 516 C C . THR A 1 71 ? 55.092 57.767 23.837 1.00 45.77 71 THR A C 1
ATOM 517 O O . THR A 1 71 ? 56.079 58.493 23.672 1.00 46.48 71 THR A O 1
ATOM 521 N N . SER A 1 72 ? 55.061 56.777 24.731 1.00 44.75 72 SER A N 1
ATOM 522 C CA . SER A 1 72 ? 56.196 56.495 25.606 1.00 43.60 72 SER A CA 1
ATOM 523 C C . SER A 1 72 ? 57.412 55.861 24.945 1.00 43.01 72 SER A C 1
ATOM 524 O O . SER A 1 72 ? 58.539 56.264 25.229 1.00 43.75 72 SER A O 1
ATOM 527 N N . VAL A 1 73 ? 57.208 54.866 24.087 1.00 42.38 73 VAL A N 1
ATOM 528 C CA . VAL A 1 73 ? 58.346 54.247 23.418 1.00 42.90 73 VAL A CA 1
ATOM 529 C C . VAL A 1 73 ? 59.079 55.315 22.601 1.00 43.48 73 VAL A C 1
ATOM 530 O O . VAL A 1 73 ? 60.310 55.317 22.539 1.00 43.88 73 VAL A O 1
ATOM 534 N N . PRO A 1 74 ? 58.336 56.232 21.950 1.00 43.83 74 PRO A N 1
ATOM 535 C CA . PRO A 1 74 ? 59.054 57.256 21.183 1.00 44.46 74 PRO A CA 1
ATOM 536 C C . PRO A 1 74 ? 59.843 58.165 22.126 1.00 44.54 74 PRO A C 1
ATOM 537 O O . PRO A 1 74 ? 61.006 58.474 21.874 1.00 45.24 74 PRO A O 1
ATOM 541 N N . ALA A 1 75 ? 59.209 58.570 23.226 1.00 44.72 75 ALA A N 1
ATOM 542 C CA . ALA A 1 75 ? 59.849 59.459 24.196 1.00 45.12 75 ALA A CA 1
ATOM 543 C C . ALA A 1 75 ? 61.146 58.909 24.783 1.00 45.91 75 ALA A C 1
ATOM 544 O O . ALA A 1 75 ? 62.114 59.645 24.956 1.00 47.06 75 ALA A O 1
ATOM 546 N N . VAL A 1 76 ? 61.158 57.617 25.093 1.00 46.47 76 VAL A N 1
ATOM 547 C CA . VAL A 1 76 ? 62.332 56.970 25.667 1.00 46.69 76 VAL A CA 1
ATOM 548 C C . VAL A 1 76 ? 63.457 56.863 24.648 1.00 46.69 76 VAL A C 1
ATOM 549 O O . VAL A 1 76 ? 64.638 56.890 25.000 1.00 47.29 76 VAL A O 1
ATOM 553 N N . MET A 1 77 ? 63.086 56.727 23.383 1.00 47.98 77 MET A N 1
ATOM 554 C CA . MET A 1 77 ? 64.069 56.627 22.317 1.00 48.09 77 MET A CA 1
ATOM 555 C C . MET A 1 77 ? 64.797 57.968 22.250 1.00 48.45 77 MET A C 1
ATOM 556 O O . MET A 1 77 ? 66.015 58.019 22.082 1.00 49.23 77 MET A O 1
ATOM 561 N N . LYS A 1 78 ? 64.040 59.050 22.403 1.00 48.78 78 LYS A N 1
ATOM 562 C CA . LYS A 1 78 ? 64.600 60.396 22.368 1.00 48.92 78 LYS A CA 1
ATOM 563 C C . LYS A 1 78 ? 65.763 60.514 23.341 1.00 49.86 78 LYS A C 1
ATOM 564 O O . LYS A 1 78 ? 66.856 60.931 22.960 1.00 50.91 78 LYS A O 1
ATOM 566 N N . GLU A 1 79 ? 65.528 60.143 24.598 1.00 50.01 79 GLU A N 1
ATOM 567 C CA . GLU A 1 79 ? 66.565 60.209 25.622 1.00 48.99 79 GLU A CA 1
ATOM 568 C C . GLU A 1 79 ? 67.383 58.924 25.611 1.00 48.87 79 GLU A C 1
ATOM 569 O O . GLU A 1 79 ? 68.581 58.942 25.323 1.00 49.53 79 GLU A O 1
ATOM 571 N N . ASP A 1 83 ? 70.453 54.121 21.839 1.00 46.65 83 ASP A N 1
ATOM 572 C CA . ASP A 1 83 ? 69.826 55.293 21.245 1.00 48.05 83 ASP A CA 1
ATOM 573 C C . ASP A 1 83 ? 69.326 55.080 19.812 1.00 48.20 83 ASP A C 1
ATOM 574 O O . ASP A 1 83 ? 68.624 55.943 19.284 1.00 48.11 83 ASP A O 1
ATOM 576 N N . ALA A 1 84 ? 69.646 53.947 19.180 1.00 49.89 84 ALA A N 1
ATOM 577 C CA . ALA A 1 84 ? 69.216 53.754 17.785 1.00 50.13 84 ALA A CA 1
ATOM 578 C C . ALA A 1 84 ? 68.583 52.428 17.347 1.00 50.60 84 ALA A C 1
ATOM 579 O O . ALA A 1 84 ? 67.373 52.214 17.482 1.00 50.90 84 ALA A O 1
ATOM 581 N N . ASP A 1 85 ? 69.411 51.572 16.754 1.00 51.86 85 ASP A N 1
ATOM 582 C CA . ASP A 1 85 ? 68.979 50.273 16.248 1.00 50.45 85 ASP A CA 1
ATOM 583 C C . ASP A 1 85 ? 69.700 49.202 17.039 1.00 49.90 85 ASP A C 1
ATOM 584 O O . ASP A 1 85 ? 70.002 48.119 16.532 1.00 49.37 85 ASP A O 1
ATOM 586 N N . ASP A 1 86 ? 69.998 49.537 18.286 1.00 49.04 86 ASP A N 1
ATOM 587 C CA . ASP A 1 86 ? 70.657 48.615 19.189 1.00 48.71 86 ASP A CA 1
ATOM 588 C C . ASP A 1 86 ? 69.601 48.227 20.208 1.00 47.83 86 ASP A C 1
ATOM 589 O O . ASP A 1 86 ? 69.898 47.891 21.359 1.00 47.49 86 ASP A O 1
ATOM 594 N N . VAL A 1 87 ? 68.355 48.314 19.743 1.00 46.08 87 VAL A N 1
ATOM 595 C CA . VAL A 1 87 ? 67.164 47.958 20.503 1.00 44.00 87 VAL A CA 1
ATOM 596 C C . VAL A 1 87 ? 66.692 46.702 19.789 1.00 43.68 87 VAL A C 1
ATOM 597 O O . VAL A 1 87 ? 65.905 46.763 18.837 1.00 42.82 87 VAL A O 1
ATOM 601 N N . ILE A 1 88 ? 67.189 45.564 20.261 1.00 43.21 88 ILE A N 1
ATOM 602 C CA . ILE A 1 88 ? 66.892 44.282 19.649 1.00 44.03 88 ILE A CA 1
ATOM 603 C C . ILE A 1 88 ? 65.545 43.635 19.960 1.00 43.88 88 ILE A C 1
ATOM 604 O O . ILE A 1 88 ? 65.222 42.581 19.400 1.00 42.81 88 ILE A O 1
ATOM 609 N N . GLY A 1 89 ? 64.758 44.250 20.839 1.00 42.38 89 GLY A N 1
ATOM 610 C CA . GLY A 1 89 ? 63.467 43.668 21.161 1.00 41.15 89 GLY A CA 1
ATOM 611 C C . GLY A 1 89 ? 62.641 44.416 22.187 1.00 41.05 89 GLY A C 1
ATOM 612 O O . GLY A 1 89 ? 63.150 45.242 22.951 1.00 41.09 89 GLY A O 1
ATOM 613 N N . ILE A 1 90 ? 61.349 44.109 22.217 1.00 40.67 90 ILE A N 1
ATOM 614 C CA . ILE A 1 90 ? 60.449 44.759 23.152 1.00 40.80 90 ILE A CA 1
ATOM 615 C C . ILE A 1 90 ? 59.453 43.751 23.744 1.00 40.60 90 ILE A C 1
ATOM 616 O O . ILE A 1 90 ? 59.019 42.815 23.058 1.00 38.46 90 ILE A O 1
ATOM 621 N N . GLY A 1 91 ? 59.122 43.943 25.025 1.00 39.42 91 GLY A N 1
ATOM 622 C CA . GLY A 1 91 ? 58.186 43.069 25.717 1.00 37.84 91 GLY A CA 1
ATOM 623 C C . GLY A 1 91 ? 57.314 43.843 26.696 1.00 38.34 91 GLY A C 1
ATOM 624 O O . GLY A 1 91 ? 57.652 44.963 27.083 1.00 37.84 91 GLY A O 1
ATOM 625 N N . VAL A 1 92 ? 56.192 43.255 27.104 1.00 36.40 92 VAL A N 1
ATOM 626 C CA . VAL A 1 92 ? 55.301 43.936 28.040 1.00 36.64 92 VAL A CA 1
ATOM 627 C C . VAL A 1 92 ? 54.839 43.076 29.219 1.00 36.63 92 VAL A C 1
ATOM 628 O O . VAL A 1 92 ? 54.878 41.846 29.173 1.00 35.47 92 VAL A O 1
ATOM 632 N N . ASP A 1 93 ? 54.428 43.750 30.285 1.00 36.11 93 ASP A N 1
ATOM 633 C CA . ASP A 1 93 ? 53.876 43.076 31.447 1.00 37.02 93 ASP A CA 1
ATOM 634 C C . ASP A 1 93 ? 52.579 43.850 31.641 1.00 37.30 93 ASP A C 1
ATOM 635 O O . ASP A 1 93 ? 52.533 45.066 31.424 1.00 36.82 93 ASP A O 1
ATOM 640 N N . PHE A 1 94 ? 51.520 43.140 32.004 1.00 37.38 94 PHE A N 1
ATOM 641 C CA . PHE A 1 94 ? 50.210 43.754 32.161 1.00 36.61 94 PHE A CA 1
ATOM 642 C C . PHE A 1 94 ? 49.561 43.334 33.468 1.00 37.25 94 PHE A C 1
ATOM 643 O O . PHE A 1 94 ? 49.957 42.341 34.074 1.00 35.22 94 PHE A O 1
ATOM 651 N N . THR A 1 95 ? 48.564 44.097 33.903 1.00 38.82 95 THR A N 1
ATOM 652 C CA . THR A 1 95 ? 47.828 43.719 35.095 1.00 39.04 95 THR A CA 1
ATOM 653 C C . THR A 1 95 ? 47.128 42.459 34.566 1.00 40.26 95 THR A C 1
ATOM 654 O O . THR A 1 95 ? 46.593 42.475 33.457 1.00 39.18 95 THR A O 1
ATOM 658 N N . ALA A 1 96 ? 47.164 41.369 35.329 1.00 41.69 96 ALA A N 1
ATOM 659 C CA . ALA A 1 96 ? 46.573 40.102 34.887 1.00 44.02 96 ALA A CA 1
ATOM 660 C C . ALA A 1 96 ? 45.081 39.975 35.068 1.00 44.85 96 ALA A C 1
ATOM 661 O O . ALA A 1 96 ? 44.516 40.261 36.123 1.00 44.35 96 ALA A O 1
ATOM 663 N N . CYS A 1 97 ? 44.501 39.445 34.003 1.00 45.52 97 CYS A N 1
ATOM 664 C CA . CYS A 1 97 ? 43.088 39.230 33.765 1.00 43.82 97 CYS A CA 1
ATOM 665 C C . CYS A 1 97 ? 42.359 40.536 33.692 1.00 41.85 97 CYS A C 1
ATOM 666 O O . CYS A 1 97 ? 41.590 40.941 34.560 1.00 41.50 97 CYS A O 1
ATOM 669 N N . THR A 1 98 ? 42.707 41.186 32.599 1.00 39.92 98 THR A N 1
ATOM 670 C CA . THR A 1 98 ? 42.218 42.457 32.145 1.00 37.46 98 THR A CA 1
ATOM 671 C C . THR A 1 98 ? 41.932 41.951 30.741 1.00 37.60 98 THR A C 1
ATOM 672 O O . THR A 1 98 ? 42.811 41.924 29.887 1.00 37.68 98 THR A O 1
ATOM 676 N N . MET A 1 99 ? 40.709 41.480 30.537 1.00 39.41 99 MET A N 1
ATOM 677 C CA . MET A 1 99 ? 40.302 40.916 29.260 1.00 40.77 99 MET A CA 1
ATOM 678 C C . MET A 1 99 ? 39.379 41.822 28.465 1.00 41.23 99 MET A C 1
ATOM 679 O O . MET A 1 99 ? 38.765 42.742 29.006 1.00 40.96 99 MET A O 1
ATOM 684 N N . LEU A 1 100 ? 39.293 41.545 27.168 1.00 41.45 100 LEU A N 1
ATOM 685 C CA . LEU A 1 100 ? 38.454 42.307 26.263 1.00 41.49 100 LEU A CA 1
ATOM 686 C C . LEU A 1 100 ? 38.039 41.386 25.135 1.00 42.52 100 LEU A C 1
ATOM 687 O O . LEU A 1 100 ? 38.785 40.480 24.765 1.00 43.20 100 LEU A O 1
ATOM 692 N N . PRO A 1 101 ? 36.824 41.577 24.596 1.00 42.94 101 PRO A N 1
ATOM 693 C CA . PRO A 1 101 ? 36.360 40.729 23.496 1.00 43.07 101 PRO A CA 1
ATOM 694 C C . PRO A 1 101 ? 36.734 41.403 22.177 1.00 42.88 101 PRO A C 1
ATOM 695 O O . PRO A 1 101 ? 36.636 42.628 22.059 1.00 43.08 101 PRO A O 1
ATOM 699 N N . VAL A 1 102 ? 37.170 40.620 21.193 1.00 42.46 102 VAL A N 1
ATOM 700 C CA . VAL A 1 102 ? 37.549 41.190 19.906 1.00 41.18 102 VAL A CA 1
ATOM 701 C C . VAL A 1 102 ? 36.864 40.498 18.746 1.00 41.65 102 VAL A C 1
ATOM 702 O O . VAL A 1 102 ? 36.278 39.429 18.907 1.00 41.55 102 VAL A O 1
ATOM 706 N N . ASP A 1 103 ? 36.947 41.110 17.570 1.00 42.51 103 ASP A N 1
ATOM 707 C CA . ASP A 1 103 ? 36.328 40.548 16.376 1.00 43.06 103 ASP A CA 1
ATOM 708 C C . ASP A 1 103 ? 37.276 39.634 15.613 1.00 42.69 103 ASP A C 1
ATOM 709 O O . ASP A 1 103 ? 38.340 39.273 16.114 1.00 42.50 103 ASP A O 1
ATOM 714 N N . GLU A 1 104 ? 36.874 39.269 14.398 1.00 43.38 104 GLU A N 1
ATOM 715 C CA . GLU A 1 104 ? 37.664 38.390 13.542 1.00 43.52 104 GLU A CA 1
ATOM 716 C C . GLU A 1 104 ? 38.976 39.022 13.117 1.00 43.54 104 GLU A C 1
ATOM 717 O O . GLU A 1 104 ? 39.937 38.321 12.809 1.00 43.08 104 GLU A O 1
ATOM 723 N N . GLU A 1 105 ? 39.022 40.348 13.099 1.00 45.10 105 GLU A N 1
ATOM 724 C CA . GLU A 1 105 ? 40.243 41.038 12.707 1.00 46.19 105 GLU A CA 1
ATOM 725 C C . GLU A 1 105 ? 41.078 41.372 13.934 1.00 45.31 105 GLU A C 1
ATOM 726 O O . GLU A 1 105 ? 42.128 42.009 13.832 1.00 45.99 105 GLU A O 1
ATOM 732 N N . GLY A 1 106 ? 40.603 40.939 15.097 1.00 44.20 106 GLY A N 1
ATOM 733 C CA . GLY A 1 106 ? 41.332 41.174 16.327 1.00 43.36 106 GLY A CA 1
ATOM 734 C C . GLY A 1 106 ? 41.231 42.557 16.942 1.00 43.03 106 GLY A C 1
ATOM 735 O O . GLY A 1 106 ? 42.187 43.022 17.564 1.00 42.47 106 GLY A O 1
ATOM 736 N N . GLN A 1 107 ? 40.087 43.217 16.780 1.00 42.47 107 GLN A N 1
ATOM 737 C CA . GLN A 1 107 ? 39.891 44.544 17.355 1.00 42.10 107 GLN A CA 1
ATOM 738 C C . GLN A 1 107 ? 38.832 44.489 18.439 1.00 40.71 107 GLN A C 1
ATOM 739 O O . GLN A 1 107 ? 37.912 43.681 18.369 1.00 41.38 107 GLN A O 1
ATOM 745 N N . PRO A 1 108 ? 38.945 45.357 19.459 1.00 41.42 108 PRO A N 1
ATOM 746 C CA . PRO A 1 108 ? 37.978 45.396 20.567 1.00 41.43 108 PRO A CA 1
ATOM 747 C C . PRO A 1 108 ? 36.569 45.741 20.084 1.00 41.65 108 PRO A C 1
ATOM 748 O O . PRO A 1 108 ? 36.401 46.655 19.277 1.00 41.88 108 PRO A O 1
ATOM 752 N N . LEU A 1 109 ? 35.557 45.026 20.572 1.00 41.47 109 LEU A N 1
ATOM 753 C CA . LEU A 1 109 ? 34.185 45.318 20.158 1.00 42.42 109 LEU A CA 1
ATOM 754 C C . LEU A 1 109 ? 33.780 46.749 20.537 1.00 43.75 109 LEU A C 1
ATOM 755 O O . LEU A 1 109 ? 33.006 47.398 19.823 1.00 43.56 109 LEU A O 1
ATOM 760 N N . CYS A 1 110 ? 34.312 47.239 21.654 1.00 44.76 110 CYS A N 1
ATOM 761 C CA . CYS A 1 110 ? 33.990 48.583 22.122 1.00 46.38 110 CYS A CA 1
ATOM 762 C C . CYS A 1 110 ? 34.308 49.668 21.085 1.00 46.79 110 CYS A C 1
ATOM 763 O O . CYS A 1 110 ? 33.905 50.822 21.243 1.00 47.65 110 CYS A O 1
ATOM 766 N N . LEU A 1 111 ? 35.013 49.292 20.020 1.00 45.81 111 LEU A N 1
ATOM 767 C CA . LEU A 1 111 ? 35.370 50.232 18.962 1.00 45.85 111 LEU A CA 1
ATOM 768 C C . LEU A 1 111 ? 34.412 50.187 17.778 1.00 46.25 111 LEU A C 1
ATOM 769 O O . LEU A 1 111 ? 34.561 50.949 16.822 1.00 47.15 111 LEU A O 1
ATOM 774 N N . LEU A 1 112 ? 33.435 49.287 17.854 1.00 46.67 112 LEU A N 1
ATOM 775 C CA . LEU A 1 112 ? 32.440 49.114 16.805 1.00 47.19 112 LEU A CA 1
ATOM 776 C C . LEU A 1 112 ? 31.249 50.044 17.019 1.00 48.74 112 LEU A C 1
ATOM 777 O O . LEU A 1 112 ? 30.879 50.345 18.159 1.00 49.41 112 LEU A O 1
ATOM 782 N N . ALA A 1 113 ? 30.653 50.493 15.916 1.00 49.11 113 ALA A N 1
ATOM 783 C CA . ALA A 1 113 ? 29.503 51.387 15.967 1.00 50.06 113 ALA A CA 1
ATOM 784 C C . ALA A 1 113 ? 28.397 50.851 16.875 1.00 49.75 113 ALA A C 1
ATOM 785 O O . ALA A 1 113 ? 27.999 51.511 17.835 1.00 50.61 113 ALA A O 1
ATOM 787 N N . GLN A 1 114 ? 27.907 49.655 16.572 1.00 50.06 114 GLN A N 1
ATOM 788 C CA . GLN A 1 114 ? 26.832 49.035 17.349 1.00 50.99 114 GLN A CA 1
ATOM 789 C C . GLN A 1 114 ? 27.122 48.864 18.840 1.00 50.29 114 GLN A C 1
ATOM 790 O O . GLN A 1 114 ? 26.356 49.311 19.693 1.00 50.56 114 GLN A O 1
ATOM 796 N N . TYR A 1 115 ? 28.246 48.225 19.138 1.00 49.90 115 TYR A N 1
ATOM 797 C CA . TYR A 1 115 ? 28.635 47.899 20.508 1.00 48.65 115 TYR A CA 1
ATOM 798 C C . TYR A 1 115 ? 29.277 48.948 21.406 1.00 48.84 115 TYR A C 1
ATOM 799 O O . TYR A 1 115 ? 29.375 48.734 22.616 1.00 48.96 115 TYR A O 1
ATOM 808 N N . LYS A 1 116 ? 29.690 50.076 20.834 1.00 49.12 116 LYS A N 1
ATOM 809 C CA . LYS A 1 116 ? 30.340 51.138 21.600 1.00 48.45 116 LYS A CA 1
ATOM 810 C C . LYS A 1 116 ? 29.608 51.535 22.884 1.00 48.24 116 LYS A C 1
ATOM 811 O O . LYS A 1 116 ? 30.222 52.063 23.813 1.00 47.34 116 LYS A O 1
ATOM 813 N N . ASP A 1 117 ? 28.306 51.273 22.947 1.00 48.36 117 ASP A N 1
ATOM 814 C CA . ASP A 1 117 ? 27.540 51.657 24.123 1.00 48.26 117 ASP A CA 1
ATOM 815 C C . ASP A 1 117 ? 27.121 50.544 25.079 1.00 48.08 117 ASP A C 1
ATOM 816 O O . ASP A 1 117 ? 26.572 50.827 26.145 1.00 48.28 117 ASP A O 1
ATOM 821 N N . ASN A 1 118 ? 27.353 49.286 24.718 1.00 46.31 118 ASN A N 1
ATOM 822 C CA . ASN A 1 118 ? 27.025 48.209 25.654 1.00 46.56 118 ASN A CA 1
ATOM 823 C C . ASN A 1 118 ? 28.257 48.103 26.561 1.00 46.57 118 ASN A C 1
ATOM 824 O O . ASN A 1 118 ? 29.372 47.889 26.077 1.00 47.05 118 ASN A O 1
ATOM 829 N N . PRO A 1 119 ? 28.081 48.268 27.883 1.00 46.86 119 PRO A N 1
ATOM 830 C CA . PRO A 1 119 ? 29.231 48.180 28.793 1.00 46.95 119 PRO A CA 1
ATOM 831 C C . PRO A 1 119 ? 30.057 46.895 28.666 1.00 47.13 119 PRO A C 1
ATOM 832 O O . PRO A 1 119 ? 31.278 46.915 28.840 1.00 47.67 119 PRO A O 1
ATOM 836 N N . HIS A 1 120 ? 29.394 45.788 28.344 1.00 46.88 120 HIS A N 1
ATOM 837 C CA . HIS A 1 120 ? 30.067 44.499 28.210 1.00 46.56 120 HIS A CA 1
ATOM 838 C C . HIS A 1 120 ? 30.926 44.344 26.967 1.00 46.15 120 HIS A C 1
ATOM 839 O O . HIS A 1 120 ? 31.463 43.264 26.701 1.00 46.12 120 HIS A O 1
ATOM 846 N N . SER A 1 121 ? 31.062 45.424 26.210 1.00 45.24 121 SER A N 1
ATOM 847 C CA . SER A 1 121 ? 31.848 45.392 24.989 1.00 43.23 121 SER A CA 1
ATOM 848 C C . SER A 1 121 ? 33.253 45.918 25.241 1.00 41.36 121 SER A C 1
ATOM 849 O O . SER A 1 121 ? 34.141 45.789 24.392 1.00 38.99 121 SER A O 1
ATOM 852 N N . TRP A 1 122 ? 33.448 46.494 26.424 1.00 39.87 122 TRP A N 1
ATOM 853 C CA . TRP A 1 122 ? 34.731 47.072 26.790 1.00 39.12 122 TRP A CA 1
ATOM 854 C C . TRP A 1 122 ? 35.697 46.139 27.508 1.00 38.72 122 TRP A C 1
ATOM 855 O O . TRP A 1 122 ? 35.409 44.964 27.723 1.00 37.57 122 TRP A O 1
ATOM 866 N N . VAL A 1 123 ? 36.843 46.708 27.878 1.00 38.02 123 VAL A N 1
ATOM 867 C CA . VAL A 1 123 ? 37.896 46.006 28.593 1.00 37.72 123 VAL A CA 1
ATOM 868 C C . VAL A 1 123 ? 37.522 45.854 30.057 1.00 38.15 123 VAL A C 1
ATOM 869 O O . VAL A 1 123 ? 37.217 46.839 30.731 1.00 38.83 123 VAL A O 1
ATOM 873 N N . LYS A 1 124 ? 37.562 44.622 30.546 1.00 37.62 124 LYS A N 1
ATOM 874 C CA . LYS A 1 124 ? 37.259 44.346 31.936 1.00 37.99 124 LYS A CA 1
ATOM 875 C C . LYS A 1 124 ? 38.530 44.245 32.774 1.00 38.65 124 LYS A C 1
ATOM 876 O O . LYS A 1 124 ? 39.239 43.228 32.749 1.00 37.05 124 LYS A O 1
ATOM 882 N N . LEU A 1 125 ? 38.799 45.322 33.506 1.00 37.86 125 LEU A N 1
ATOM 883 C CA . LEU A 1 125 ? 39.954 45.444 34.383 1.00 37.97 125 LEU A CA 1
ATOM 884 C C . LEU A 1 125 ? 39.968 44.314 35.411 1.00 36.59 125 LEU A C 1
ATOM 885 O O . LEU A 1 125 ? 38.929 43.766 35.750 1.00 36.77 125 LEU A O 1
ATOM 890 N N . TRP A 1 126 ? 41.151 43.975 35.904 1.00 37.46 126 TRP A N 1
ATOM 891 C CA . TRP A 1 126 ? 41.306 42.920 36.906 1.00 37.72 126 TRP A CA 1
ATOM 892 C C . TRP A 1 126 ? 40.497 43.216 38.170 1.00 39.20 126 TRP A C 1
ATOM 893 O O . TRP A 1 126 ? 40.034 42.303 38.850 1.00 39.69 126 TRP A O 1
ATOM 904 N N . LYS A 1 127 ? 40.360 44.508 38.464 1.00 41.37 127 LYS A N 1
ATOM 905 C CA . LYS A 1 127 ? 39.649 45.036 39.632 1.00 42.77 127 LYS A CA 1
ATOM 906 C C . LYS A 1 127 ? 38.117 44.911 39.516 1.00 44.27 127 LYS A C 1
ATOM 907 O O . LYS A 1 127 ? 37.379 45.165 40.476 1.00 44.21 127 LYS A O 1
ATOM 913 N N . HIS A 1 128 ? 37.655 44.507 38.336 1.00 45.26 128 HIS A N 1
ATOM 914 C CA . HIS A 1 128 ? 36.231 44.316 38.059 1.00 44.94 128 HIS A CA 1
ATOM 915 C C . HIS A 1 128 ? 35.755 43.074 38.817 1.00 44.78 128 HIS A C 1
ATOM 916 O O . HIS A 1 128 ? 36.005 41.946 38.392 1.00 44.94 128 HIS A O 1
ATOM 923 N N . HIS A 1 129 ? 35.064 43.282 39.935 1.00 45.19 129 HIS A N 1
ATOM 924 C CA . HIS A 1 129 ? 34.581 42.165 40.749 1.00 44.87 129 HIS A CA 1
ATOM 925 C C . HIS A 1 129 ? 33.104 41.871 40.565 1.00 45.80 129 HIS A C 1
ATOM 926 O O . HIS A 1 129 ? 32.537 41.109 41.338 1.00 47.07 129 HIS A O 1
ATOM 933 N N . ALA A 1 130 ? 32.477 42.462 39.554 1.00 46.53 130 ALA A N 1
ATOM 934 C CA . ALA A 1 130 ? 31.044 42.258 39.345 1.00 47.72 130 ALA A CA 1
ATOM 935 C C . ALA A 1 130 ? 30.592 40.817 39.135 1.00 47.35 130 ALA A C 1
ATOM 936 O O . ALA A 1 130 ? 29.461 40.471 39.476 1.00 48.14 130 ALA A O 1
ATOM 938 N N . ALA A 1 131 ? 31.462 39.973 38.592 1.00 46.58 131 ALA A N 1
ATOM 939 C CA . ALA A 1 131 ? 31.082 38.591 38.321 1.00 45.74 131 ALA A CA 1
ATOM 940 C C . ALA A 1 131 ? 31.302 37.585 39.451 1.00 45.11 131 ALA A C 1
ATOM 941 O O . ALA A 1 131 ? 31.515 36.398 39.179 1.00 45.66 131 ALA A O 1
ATOM 943 N N . GLN A 1 132 ? 31.235 38.037 40.704 1.00 43.67 132 GLN A N 1
ATOM 944 C CA . GLN A 1 132 ? 31.432 37.129 41.841 1.00 44.18 132 GLN A CA 1
ATOM 945 C C . GLN A 1 132 ? 30.500 35.918 41.783 1.00 43.57 132 GLN A C 1
ATOM 946 O O . GLN A 1 132 ? 30.933 34.782 41.969 1.00 44.25 132 GLN A O 1
ATOM 952 N N . ASP A 1 133 ? 29.220 36.161 41.536 1.00 43.76 133 ASP A N 1
ATOM 953 C CA . ASP A 1 133 ? 28.250 35.075 41.454 1.00 44.08 133 ASP A CA 1
ATOM 954 C C . ASP A 1 133 ? 28.649 33.982 40.458 1.00 42.77 133 ASP A C 1
ATOM 955 O O . ASP A 1 133 ? 28.469 32.793 40.728 1.00 42.37 133 ASP A O 1
ATOM 960 N N . LYS A 1 134 ? 29.191 34.371 39.308 1.00 41.90 134 LYS A N 1
ATOM 961 C CA . LYS A 1 134 ? 29.606 33.378 38.319 1.00 41.85 134 LYS A CA 1
ATOM 962 C C . LYS A 1 134 ? 30.805 32.605 38.862 1.00 42.58 134 LYS A C 1
ATOM 963 O O . LYS A 1 134 ? 30.900 31.379 38.709 1.00 42.48 134 LYS A O 1
ATOM 969 N N . ALA A 1 135 ? 31.724 33.329 39.490 1.00 41.13 135 ALA A N 1
ATOM 970 C CA . ALA A 1 135 ? 32.896 32.701 40.077 1.00 41.98 135 ALA A CA 1
ATOM 971 C C . ALA A 1 135 ? 32.401 31.699 41.125 1.00 41.91 135 ALA A C 1
ATOM 972 O O . ALA A 1 135 ? 32.979 30.625 41.297 1.00 41.33 135 ALA A O 1
ATOM 974 N N . ASN A 1 136 ? 31.318 32.050 41.814 1.00 40.47 136 ASN A N 1
ATOM 975 C CA . ASN A 1 136 ? 30.752 31.161 42.823 1.00 42.01 136 ASN A CA 1
ATOM 976 C C . ASN A 1 136 ? 30.294 29.857 42.194 1.00 42.44 136 ASN A C 1
ATOM 977 O O . ASN A 1 136 ? 30.667 28.774 42.641 1.00 43.06 136 ASN A O 1
ATOM 982 N N . ALA A 1 137 ? 29.482 29.978 41.149 1.00 43.36 137 ALA A N 1
ATOM 983 C CA . ALA A 1 137 ? 28.948 28.822 40.441 1.00 44.16 137 ALA A CA 1
ATOM 984 C C . ALA A 1 137 ? 30.047 27.939 39.871 1.00 43.24 137 ALA A C 1
ATOM 985 O O . ALA A 1 137 ? 29.977 26.709 39.977 1.00 44.41 137 ALA A O 1
ATOM 987 N N . ILE A 1 138 ? 31.056 28.561 39.261 1.00 40.19 138 ILE A N 1
ATOM 988 C CA . ILE A 1 138 ? 32.169 27.813 38.684 1.00 37.85 138 ILE A CA 1
ATOM 989 C C . ILE A 1 138 ? 32.825 26.944 39.755 1.00 38.77 138 ILE A C 1
ATOM 990 O O . ILE A 1 138 ? 33.215 25.808 39.487 1.00 36.71 138 ILE A O 1
ATOM 995 N N . ASN A 1 139 ? 32.954 27.494 40.962 1.00 39.24 139 ASN A N 1
ATOM 996 C CA . ASN A 1 139 ? 33.549 26.767 42.080 1.00 41.36 139 ASN A CA 1
ATOM 997 C C . ASN A 1 139 ? 32.587 25.719 42.631 1.00 43.14 139 ASN A C 1
ATOM 998 O O . ASN A 1 139 ? 33.016 24.666 43.106 1.00 43.19 139 ASN A O 1
ATOM 1003 N N . GLU A 1 140 ? 31.289 26.011 42.570 1.00 45.51 140 GLU A N 1
ATOM 1004 C CA . GLU A 1 140 ? 30.273 25.071 43.045 1.00 47.22 140 GLU A CA 1
ATOM 1005 C C . GLU A 1 140 ? 30.303 23.820 42.177 1.00 46.77 140 GLU A C 1
ATOM 1006 O O . GLU A 1 140 ? 30.402 22.701 42.681 1.00 47.49 140 GLU A O 1
ATOM 1012 N N . MET A 1 141 ? 30.226 24.028 40.866 1.00 45.09 141 MET A N 1
ATOM 1013 C CA . MET A 1 141 ? 30.217 22.939 39.900 1.00 43.88 141 MET A CA 1
ATOM 1014 C C . MET A 1 141 ? 31.500 22.123 39.923 1.00 43.79 141 MET A C 1
ATOM 1015 O O . MET A 1 141 ? 31.467 20.896 39.795 1.00 44.00 141 MET A O 1
ATOM 1020 N N . ALA A 1 142 ? 32.633 22.798 40.074 1.00 41.63 142 ALA A N 1
ATOM 1021 C CA . ALA A 1 142 ? 33.910 22.096 40.114 1.00 41.76 142 ALA A CA 1
ATOM 1022 C C . ALA A 1 142 ? 33.959 21.205 41.355 1.00 41.75 142 ALA A C 1
ATOM 1023 O O . ALA A 1 142 ? 34.506 20.097 41.318 1.00 40.07 142 ALA A O 1
ATOM 1025 N N . GLU A 1 143 ? 33.386 21.697 42.451 1.00 41.47 143 GLU A N 1
ATOM 1026 C CA . GLU A 1 143 ? 33.365 20.936 43.692 1.00 42.78 143 GLU A CA 1
ATOM 1027 C C . GLU A 1 143 ? 32.433 19.750 43.498 1.00 42.83 143 GLU A C 1
ATOM 1028 O O . GLU A 1 143 ? 32.843 18.597 43.650 1.00 42.28 143 GLU A O 1
ATOM 1030 N N . LYS A 1 144 ? 31.183 20.043 43.142 1.00 42.78 144 LYS A N 1
ATOM 1031 C CA . LYS A 1 144 ? 30.182 19.006 42.919 1.00 42.90 144 LYS A CA 1
ATOM 1032 C C . LYS A 1 144 ? 30.708 17.953 41.951 1.00 43.12 144 LYS A C 1
ATOM 1033 O O . LYS A 1 144 ? 30.602 16.756 42.205 1.00 44.21 144 LYS A O 1
ATOM 1035 N N . ARG A 1 145 ? 31.299 18.411 40.851 1.00 43.09 145 ARG A N 1
ATOM 1036 C CA . ARG A 1 145 ? 31.840 17.530 39.818 1.00 42.26 145 ARG A CA 1
ATOM 1037 C C . ARG A 1 145 ? 33.162 16.862 40.208 1.00 42.04 145 ARG A C 1
ATOM 1038 O O . ARG A 1 145 ? 33.501 15.791 39.703 1.00 42.01 145 ARG A O 1
ATOM 1046 N N . GLY A 1 146 ? 33.908 17.497 41.104 1.00 42.15 146 GLY A N 1
ATOM 1047 C CA . GLY A 1 146 ? 35.185 16.940 41.518 1.00 41.28 146 GLY A CA 1
ATOM 1048 C C . GLY A 1 146 ? 36.220 17.116 40.422 1.00 40.98 146 GLY A C 1
ATOM 1049 O O . GLY A 1 146 ? 36.962 16.190 40.098 1.00 40.24 146 GLY A O 1
ATOM 1050 N N . GLU A 1 147 ? 36.267 18.311 39.840 1.00 40.98 147 GLU A N 1
ATOM 1051 C CA . GLU A 1 147 ? 37.216 18.593 38.769 1.00 40.23 147 GLU A CA 1
ATOM 1052 C C . GLU A 1 147 ? 38.659 18.641 39.267 1.00 39.93 147 GLU A C 1
ATOM 1053 O O . GLU A 1 147 ? 38.955 19.216 40.314 1.00 40.20 147 GLU A O 1
ATOM 1059 N N . ALA A 1 148 ? 39.555 18.040 38.497 1.00 39.76 148 ALA A N 1
ATOM 1060 C CA . ALA A 1 148 ? 40.965 17.987 38.849 1.00 40.85 148 ALA A CA 1
ATOM 1061 C C . ALA A 1 148 ? 41.635 19.347 38.982 1.00 41.11 148 ALA A C 1
ATOM 1062 O O . ALA A 1 148 ? 42.628 19.478 39.692 1.00 40.34 148 ALA A O 1
ATOM 1064 N N . PHE A 1 149 ? 41.105 20.361 38.307 1.00 41.40 149 PHE A N 1
ATOM 1065 C CA . PHE A 1 149 ? 41.730 21.669 38.375 1.00 41.80 149 PHE A CA 1
ATOM 1066 C C . PHE A 1 149 ? 41.479 22.440 39.660 1.00 42.10 149 PHE A C 1
ATOM 1067 O O . PHE A 1 149 ? 42.280 23.298 40.036 1.00 41.80 149 PHE A O 1
ATOM 1075 N N . LEU A 1 150 ? 40.373 22.142 40.331 1.00 41.77 150 LEU A N 1
ATOM 1076 C CA . LEU A 1 150 ? 40.018 22.857 41.552 1.00 42.18 150 LEU A CA 1
ATOM 1077 C C . LEU A 1 150 ? 41.144 23.027 42.583 1.00 41.10 150 LEU A C 1
ATOM 1078 O O . LEU A 1 150 ? 41.371 24.133 43.076 1.00 39.37 150 LEU A O 1
ATOM 1083 N N . PRO A 1 151 ? 41.861 21.942 42.923 1.00 40.10 151 PRO A N 1
ATOM 1084 C CA . PRO A 1 151 ? 42.940 22.075 43.908 1.00 38.24 151 PRO A CA 1
ATOM 1085 C C . PRO A 1 151 ? 44.159 22.845 43.398 1.00 37.93 151 PRO A C 1
ATOM 1086 O O . PRO A 1 151 ? 45.025 23.243 44.180 1.00 38.47 151 PRO A O 1
ATOM 1090 N N . ARG A 1 152 ? 44.239 23.036 42.089 1.00 35.66 152 ARG A N 1
ATOM 1091 C CA . ARG A 1 152 ? 45.355 23.759 41.510 1.00 34.67 152 ARG A CA 1
ATOM 1092 C C . ARG A 1 152 ? 45.201 25.242 41.776 1.00 33.47 152 ARG A C 1
ATOM 1093 O O . ARG A 1 152 ? 46.134 26.020 41.567 1.00 31.58 152 ARG A O 1
ATOM 1101 N N . TYR A 1 153 ? 44.017 25.643 42.230 1.00 32.51 153 TYR A N 1
ATOM 1102 C CA . TYR A 1 153 ? 43.794 27.049 42.528 1.00 32.21 153 TYR A CA 1
ATOM 1103 C C . TYR A 1 153 ? 43.283 27.239 43.940 1.00 32.52 153 TYR A C 1
ATOM 1104 O O . TYR A 1 153 ? 42.550 28.188 44.227 1.00 33.10 153 TYR A O 1
ATOM 1113 N N . GLY A 1 154 ? 43.690 26.325 44.816 1.00 33.54 154 GLY A N 1
ATOM 1114 C CA . GLY A 1 154 ? 43.309 26.394 46.215 1.00 36.24 154 GLY A CA 1
ATOM 1115 C C . GLY A 1 154 ? 41.829 26.227 46.477 1.00 37.69 154 GLY A C 1
ATOM 1116 O O . GLY A 1 154 ? 41.361 26.505 47.580 1.00 39.70 154 GLY A O 1
ATOM 1117 N N . GLY A 1 155 ? 41.095 25.770 45.470 1.00 38.43 155 GLY A N 1
ATOM 1118 C CA . GLY A 1 155 ? 39.666 25.581 45.624 1.00 39.95 155 GLY A CA 1
ATOM 1119 C C . GLY A 1 155 ? 38.898 26.879 45.456 1.00 41.37 155 GLY A C 1
ATOM 1120 O O . GLY A 1 155 ? 37.809 27.015 46.007 1.00 43.03 155 GLY A O 1
ATOM 1121 N N . LYS A 1 156 ? 39.444 27.823 44.686 1.00 40.78 156 LYS A N 1
ATOM 1122 C CA . LYS A 1 156 ? 38.784 29.110 44.485 1.00 39.83 156 LYS A CA 1
ATOM 1123 C C . LYS A 1 156 ? 39.184 29.885 43.220 1.00 40.31 156 LYS A C 1
ATOM 1124 O O . LYS A 1 156 ? 40.244 30.522 43.172 1.00 38.19 156 LYS A O 1
ATOM 1130 N N . ILE A 1 157 ? 38.331 29.825 42.201 1.00 38.29 157 ILE A N 1
ATOM 1131 C CA . ILE A 1 157 ? 38.566 30.564 40.966 1.00 39.19 157 ILE A CA 1
ATOM 1132 C C . ILE A 1 157 ? 38.000 31.963 41.223 1.00 38.36 157 ILE A C 1
ATOM 1133 O O . ILE A 1 157 ? 36.829 32.114 41.552 1.00 39.44 157 ILE A O 1
ATOM 1138 N N . SER A 1 158 ? 38.846 32.975 41.074 1.00 38.42 158 SER A N 1
ATOM 1139 C CA . SER A 1 158 ? 38.473 34.362 41.321 1.00 37.62 158 SER A CA 1
ATOM 1140 C C . SER A 1 158 ? 37.468 34.964 40.342 1.00 37.62 158 SER A C 1
ATOM 1141 O O . SER A 1 158 ? 37.344 34.520 39.196 1.00 37.86 158 SER A O 1
ATOM 1144 N N . SER A 1 159 ? 36.742 35.973 40.814 1.00 37.43 159 SER A N 1
ATOM 1145 C CA . SER A 1 159 ? 35.770 36.677 39.982 1.00 38.04 159 SER A CA 1
ATOM 1146 C C . SER A 1 159 ? 36.570 37.585 39.042 1.00 37.72 159 SER A C 1
ATOM 1147 O O . SER A 1 159 ? 36.069 38.033 38.010 1.00 37.05 159 SER A O 1
ATOM 1150 N N . GLU A 1 160 ? 37.819 37.850 39.423 1.00 37.52 160 GLU A N 1
ATOM 1151 C CA . GLU A 1 160 ? 38.720 38.694 38.644 1.00 38.20 160 GLU A CA 1
ATOM 1152 C C . GLU A 1 160 ? 39.211 37.976 37.387 1.00 38.47 160 GLU A C 1
ATOM 1153 O O . GLU A 1 160 ? 39.665 38.618 36.437 1.00 38.91 160 GLU A O 1
ATOM 1159 N N . TRP A 1 161 ? 39.105 36.650 37.372 1.00 37.26 161 TRP A N 1
ATOM 1160 C CA . TRP A 1 161 ? 39.614 35.872 36.244 1.00 37.15 161 TRP A CA 1
ATOM 1161 C C . TRP A 1 161 ? 38.730 35.688 35.013 1.00 35.74 161 TRP A C 1
ATOM 1162 O O . TRP A 1 161 ? 37.567 36.093 34.999 1.00 35.84 161 TRP A O 1
ATOM 1173 N N . MET A 1 162 ? 39.305 35.055 33.990 1.00 33.82 162 MET A N 1
ATOM 1174 C CA . MET A 1 162 ? 38.664 34.845 32.691 1.00 34.23 162 MET A CA 1
ATOM 1175 C C . MET A 1 162 ? 37.307 34.144 32.595 1.00 34.80 162 MET A C 1
ATOM 1176 O O . MET A 1 162 ? 36.324 34.764 32.197 1.00 35.27 162 MET A O 1
ATOM 1181 N N . ILE A 1 163 ? 37.244 32.861 32.930 1.00 35.35 163 ILE A N 1
ATOM 1182 C CA . ILE A 1 163 ? 35.992 32.132 32.810 1.00 36.31 163 ILE A CA 1
ATOM 1183 C C . ILE A 1 163 ? 34.785 32.843 33.415 1.00 36.87 163 ILE A C 1
ATOM 1184 O O . ILE A 1 163 ? 33.754 32.986 32.758 1.00 37.61 163 ILE A O 1
ATOM 1189 N N . ALA A 1 164 ? 34.893 33.296 34.655 1.00 36.33 164 ALA A N 1
ATOM 1190 C CA . ALA A 1 164 ? 33.771 33.985 35.272 1.00 36.64 164 ALA A CA 1
ATOM 1191 C C . ALA A 1 164 ? 33.414 35.237 34.472 1.00 36.98 164 ALA A C 1
ATOM 1192 O O . ALA A 1 164 ? 32.253 35.478 34.163 1.00 37.77 164 ALA A O 1
ATOM 1194 N N . LYS A 1 165 ? 34.422 36.026 34.124 1.00 38.82 165 LYS A N 1
ATOM 1195 C CA . LYS A 1 165 ? 34.191 37.253 33.382 1.00 40.82 165 LYS A CA 1
ATOM 1196 C C . LYS A 1 165 ? 33.474 37.048 32.054 1.00 42.30 165 LYS A C 1
ATOM 1197 O O . LYS A 1 165 ? 32.604 37.844 31.707 1.00 42.75 165 LYS A O 1
ATOM 1203 N N . VAL A 1 166 ? 33.825 36.000 31.309 1.00 42.36 166 VAL A N 1
ATOM 1204 C CA . VAL A 1 166 ? 33.159 35.735 30.033 1.00 43.81 166 VAL A CA 1
ATOM 1205 C C . VAL A 1 166 ? 31.718 35.264 30.269 1.00 44.15 166 VAL A C 1
ATOM 1206 O O . VAL A 1 166 ? 30.788 35.679 29.567 1.00 43.00 166 VAL A O 1
ATOM 1210 N N . TRP A 1 167 ? 31.543 34.411 31.273 1.00 44.12 167 TRP A N 1
ATOM 1211 C CA . TRP A 1 167 ? 30.229 33.887 31.617 1.00 44.34 167 TRP A CA 1
ATOM 1212 C C . TRP A 1 167 ? 29.278 35.028 31.972 1.00 44.28 167 TRP A C 1
ATOM 1213 O O . TRP A 1 167 ? 28.078 34.934 31.704 1.00 43.94 167 TRP A O 1
ATOM 1224 N N . GLN A 1 168 ? 29.801 36.095 32.582 1.00 44.81 168 GLN A N 1
ATOM 1225 C CA . GLN A 1 168 ? 28.955 37.241 32.930 1.00 45.15 168 GLN A CA 1
ATOM 1226 C C . GLN A 1 168 ? 28.490 37.874 31.618 1.00 45.51 168 GLN A C 1
ATOM 1227 O O . GLN A 1 168 ? 27.312 38.201 31.456 1.00 45.40 168 GLN A O 1
ATOM 1233 N N . ILE A 1 169 ? 29.427 38.040 30.685 1.00 45.94 169 ILE A N 1
ATOM 1234 C CA . ILE A 1 169 ? 29.113 38.614 29.380 1.00 46.46 169 ILE A CA 1
ATOM 1235 C C . ILE A 1 169 ? 28.045 37.782 28.684 1.00 45.90 169 ILE A C 1
ATOM 1236 O O . ILE A 1 169 ? 27.045 38.319 28.223 1.00 46.07 169 ILE A O 1
ATOM 1241 N N . LEU A 1 170 ? 28.261 36.470 28.619 1.00 45.48 170 LEU A N 1
ATOM 1242 C CA . LEU A 1 170 ? 27.314 35.568 27.968 1.00 45.90 170 LEU A CA 1
ATOM 1243 C C . LEU A 1 170 ? 25.894 35.790 28.462 1.00 46.98 170 LEU A C 1
ATOM 1244 O O . LEU A 1 170 ? 24.963 35.972 27.680 1.00 47.63 170 LEU A O 1
ATOM 1249 N N . ASP A 1 171 ? 25.755 35.766 29.779 1.00 47.53 171 ASP A N 1
ATOM 1250 C CA . ASP A 1 171 ? 24.482 35.922 30.467 1.00 48.46 171 ASP A CA 1
ATOM 1251 C C . ASP A 1 171 ? 23.845 37.305 30.333 1.00 48.98 171 ASP A C 1
ATOM 1252 O O . ASP A 1 171 ? 22.781 37.467 29.725 1.00 48.16 171 ASP A O 1
ATOM 1257 N N . GLU A 1 172 ? 24.503 38.291 30.935 1.00 48.26 172 GLU A N 1
ATOM 1258 C CA . GLU A 1 172 ? 24.035 39.667 30.923 1.00 46.04 172 GLU A CA 1
ATOM 1259 C C . GLU A 1 172 ? 24.044 40.336 29.552 1.00 45.12 172 GLU A C 1
ATOM 1260 O O . GLU A 1 172 ? 23.317 41.302 29.328 1.00 45.29 172 GLU A O 1
ATOM 1266 N N . ALA A 1 173 ? 24.848 39.822 28.628 1.00 44.02 173 ALA A N 1
ATOM 1267 C CA . ALA A 1 173 ? 24.930 40.438 27.308 1.00 43.31 173 ALA A CA 1
ATOM 1268 C C . ALA A 1 173 ? 25.263 39.470 26.173 1.00 43.34 173 ALA A C 1
ATOM 1269 O O . ALA A 1 173 ? 26.229 39.676 25.437 1.00 42.98 173 ALA A O 1
ATOM 1271 N N . GLU A 1 174 ? 24.442 38.434 26.025 1.00 44.73 174 GLU A N 1
ATOM 1272 C CA . GLU A 1 174 ? 24.622 37.412 24.995 1.00 46.46 174 GLU A CA 1
ATOM 1273 C C . GLU A 1 174 ? 24.920 37.922 23.580 1.00 47.19 174 GLU A C 1
ATOM 1274 O O . GLU A 1 174 ? 25.664 37.280 22.838 1.00 47.07 174 GLU A O 1
ATOM 1280 N N . ASP A 1 175 ? 24.349 39.062 23.195 1.00 48.30 175 ASP A N 1
ATOM 1281 C CA . ASP A 1 175 ? 24.596 39.601 21.856 1.00 49.25 175 ASP A CA 1
ATOM 1282 C C . ASP A 1 175 ? 26.072 39.972 21.698 1.00 48.87 175 ASP A C 1
ATOM 1283 O O . ASP A 1 175 ? 26.631 39.904 20.596 1.00 49.27 175 ASP A O 1
ATOM 1288 N N . VAL A 1 176 ? 26.694 40.364 22.807 1.00 47.43 176 VAL A N 1
ATOM 1289 C CA . VAL A 1 176 ? 28.105 40.738 22.810 1.00 46.79 176 VAL A CA 1
ATOM 1290 C C . VAL A 1 176 ? 28.943 39.470 22.724 1.00 46.13 176 VAL A C 1
ATOM 1291 O O . VAL A 1 176 ? 29.981 39.428 22.059 1.00 45.97 176 VAL A O 1
ATOM 1295 N N . TYR A 1 177 ? 28.466 38.434 23.404 1.00 46.11 177 TYR A N 1
ATOM 1296 C CA . TYR A 1 177 ? 29.136 37.144 23.431 1.00 45.88 177 TYR A CA 1
ATOM 1297 C C . TYR A 1 177 ? 29.305 36.608 22.008 1.00 45.48 177 TYR A C 1
ATOM 1298 O O . TYR A 1 177 ? 30.422 36.460 21.512 1.00 46.20 177 TYR A O 1
ATOM 1307 N N . ASN A 1 178 ? 28.183 36.325 21.357 1.00 45.58 178 ASN A N 1
ATOM 1308 C CA . ASN A 1 178 ? 28.183 35.791 19.998 1.00 44.33 178 ASN A CA 1
ATOM 1309 C C . ASN A 1 178 ? 28.927 36.662 18.991 1.00 43.57 178 ASN A C 1
ATOM 1310 O O . ASN A 1 178 ? 29.506 36.146 18.031 1.00 42.13 178 ASN A O 1
ATOM 1315 N N . ARG A 1 179 ? 28.909 37.976 19.205 1.00 43.42 179 ARG A N 1
ATOM 1316 C CA . ARG A 1 179 ? 29.589 38.886 18.296 1.00 42.52 179 ARG A CA 1
ATOM 1317 C C . ARG A 1 179 ? 31.086 38.728 18.495 1.00 42.90 179 ARG A C 1
ATOM 1318 O O . ARG A 1 179 ? 31.868 38.906 17.559 1.00 42.21 179 ARG A O 1
ATOM 1326 N N . THR A 1 180 ? 31.482 38.385 19.717 1.00 42.58 180 THR A N 1
ATOM 1327 C CA . THR A 1 180 ? 32.892 38.188 20.022 1.00 42.30 180 THR A CA 1
ATOM 1328 C C . THR A 1 180 ? 33.412 37.001 19.237 1.00 42.50 180 THR A C 1
ATOM 1329 O O . THR A 1 180 ? 32.753 35.971 19.150 1.00 44.04 180 THR A O 1
ATOM 1333 N N . ASP A 1 181 ? 34.591 37.145 18.654 1.00 42.56 181 ASP A N 1
ATOM 1334 C CA . ASP A 1 181 ? 35.183 36.049 17.904 1.00 43.89 181 ASP A CA 1
ATOM 1335 C C . ASP A 1 181 ? 36.178 35.362 18.842 1.00 42.36 181 ASP A C 1
ATOM 1336 O O . ASP A 1 181 ? 36.439 34.159 18.741 1.00 41.42 181 ASP A O 1
ATOM 1341 N N . GLN A 1 182 ? 36.701 36.137 19.783 1.00 41.05 182 GLN A N 1
ATOM 1342 C CA . GLN A 1 182 ? 37.689 35.623 20.714 1.00 39.92 182 GLN A CA 1
ATOM 1343 C C . GLN A 1 182 ? 37.946 36.627 21.846 1.00 39.76 182 GLN A C 1
ATOM 1344 O O . GLN A 1 182 ? 38.041 37.841 21.615 1.00 40.31 182 GLN A O 1
ATOM 1350 N N . PHE A 1 183 ? 38.010 36.112 23.071 1.00 37.83 183 PHE A N 1
ATOM 1351 C CA . PHE A 1 183 ? 38.257 36.926 24.259 1.00 37.41 183 PHE A CA 1
ATOM 1352 C C . PHE A 1 183 ? 39.758 36.934 24.483 1.00 36.52 183 PHE A C 1
ATOM 1353 O O . PHE A 1 183 ? 40.409 35.899 24.383 1.00 36.27 183 PHE A O 1
ATOM 1361 N N . LEU A 1 184 ? 40.315 38.094 24.791 1.00 35.76 184 LEU A N 1
ATOM 1362 C CA . LEU A 1 184 ? 41.747 38.167 24.980 1.00 35.72 184 LEU A CA 1
ATOM 1363 C C . LEU A 1 184 ? 42.219 38.928 26.192 1.00 35.92 184 LEU A C 1
ATOM 1364 O O . LEU A 1 184 ? 41.669 39.960 26.571 1.00 36.97 184 LEU A O 1
ATOM 1369 N N . GLU A 1 185 ? 43.271 38.390 26.782 1.00 35.57 185 GLU A N 1
ATOM 1370 C CA . GLU A 1 185 ? 43.932 38.984 27.922 1.00 36.22 185 GLU A CA 1
ATOM 1371 C C . GLU A 1 185 ? 44.569 40.240 27.307 1.00 35.12 185 GLU A C 1
ATOM 1372 O O . GLU A 1 185 ? 45.079 40.192 26.192 1.00 36.65 185 GLU A O 1
ATOM 1378 N N . ALA A 1 186 ? 44.522 41.365 28.007 1.00 35.23 186 ALA A N 1
ATOM 1379 C CA . ALA A 1 186 ? 45.089 42.600 27.468 1.00 36.21 186 ALA A CA 1
ATOM 1380 C C . ALA A 1 186 ? 46.584 42.474 27.180 1.00 36.74 186 ALA A C 1
ATOM 1381 O O . ALA A 1 186 ? 47.130 43.206 26.349 1.00 37.03 186 ALA A O 1
ATOM 1383 N N . THR A 1 187 ? 47.247 41.544 27.860 1.00 35.48 187 THR A N 1
ATOM 1384 C CA . THR A 1 187 ? 48.676 41.369 27.648 1.00 36.03 187 THR A CA 1
ATOM 1385 C C . THR A 1 187 ? 48.927 40.726 26.281 1.00 35.63 187 THR A C 1
ATOM 1386 O O . THR A 1 187 ? 49.882 41.074 25.596 1.00 35.29 187 THR A O 1
ATOM 1390 N N . ASP A 1 188 ? 48.059 39.799 25.885 1.00 35.40 188 ASP A N 1
ATOM 1391 C CA . ASP A 1 188 ? 48.191 39.139 24.590 1.00 36.30 188 ASP A CA 1
ATOM 1392 C C . ASP A 1 188 ? 47.692 40.078 23.492 1.00 36.64 188 ASP A C 1
ATOM 1393 O O . ASP A 1 188 ? 48.311 40.196 22.435 1.00 34.39 188 ASP A O 1
ATOM 1398 N N . TRP A 1 189 ? 46.566 40.741 23.745 1.00 36.47 189 TRP A N 1
ATOM 1399 C CA . TRP A 1 189 ? 46.007 41.649 22.758 1.00 37.88 189 TRP A CA 1
ATOM 1400 C C . TRP A 1 189 ? 47.037 42.706 22.383 1.00 38.41 189 TRP A C 1
ATOM 1401 O O . TRP A 1 189 ? 47.316 42.924 21.204 1.00 39.02 189 TRP A O 1
ATOM 1412 N N . ILE A 1 190 ? 47.613 43.350 23.393 1.00 38.51 190 ILE A N 1
ATOM 1413 C CA . ILE A 1 190 ? 48.589 44.397 23.161 1.00 38.70 190 ILE A CA 1
ATOM 1414 C C . ILE A 1 190 ? 49.739 43.932 22.256 1.00 39.45 190 ILE A C 1
ATOM 1415 O O . ILE A 1 190 ? 50.170 44.690 21.377 1.00 38.82 190 ILE A O 1
ATOM 1420 N N . VAL A 1 191 ? 50.226 42.699 22.427 1.00 38.55 191 VAL A N 1
ATOM 1421 C CA . VAL A 1 191 ? 51.323 42.252 21.568 1.00 38.42 191 VAL A CA 1
ATOM 1422 C C . VAL A 1 191 ? 50.831 41.935 20.162 1.00 38.64 191 VAL A C 1
ATOM 1423 O O . VAL A 1 191 ? 51.604 41.972 19.207 1.00 38.24 191 VAL A O 1
ATOM 1427 N N . SER A 1 192 ? 49.545 41.629 20.034 1.00 39.83 192 SER A N 1
ATOM 1428 C CA . SER A 1 192 ? 48.979 41.323 18.726 1.00 41.66 192 SER A CA 1
ATOM 1429 C C . SER A 1 192 ? 48.880 42.609 17.896 1.00 43.27 192 SER A C 1
ATOM 1430 O O . SER A 1 192 ? 48.799 42.563 16.671 1.00 44.50 192 SER A O 1
ATOM 1433 N N . GLN A 1 193 ? 48.879 43.754 18.570 1.00 44.31 193 GLN A N 1
ATOM 1434 C CA . GLN A 1 193 ? 48.784 45.036 17.881 1.00 45.34 193 GLN A CA 1
ATOM 1435 C C . GLN A 1 193 ? 50.156 45.458 17.366 1.00 44.80 193 GLN A C 1
ATOM 1436 O O . GLN A 1 193 ? 50.262 46.282 16.456 1.00 44.51 193 GLN A O 1
ATOM 1442 N N . MET A 1 194 ? 51.205 44.893 17.955 1.00 43.76 194 MET A N 1
ATOM 1443 C CA . MET A 1 194 ? 52.570 45.201 17.538 1.00 43.67 194 MET A CA 1
ATOM 1444 C C . MET A 1 194 ? 53.076 44.141 16.578 1.00 44.36 194 MET A C 1
ATOM 1445 O O . MET A 1 194 ? 54.038 44.356 15.841 1.00 45.83 194 MET A O 1
ATOM 1450 N N . THR A 1 195 ? 52.418 42.991 16.585 1.00 44.50 195 THR A N 1
ATOM 1451 C CA . THR A 1 195 ? 52.862 41.890 15.761 1.00 44.63 195 THR A CA 1
ATOM 1452 C C . THR A 1 195 ? 51.900 41.533 14.639 1.00 43.26 195 THR A C 1
ATOM 1453 O O . THR A 1 195 ? 52.317 41.066 13.582 1.00 42.22 195 THR A O 1
ATOM 1457 N N . GLY A 1 196 ? 50.613 41.749 14.873 1.00 42.58 196 GLY A N 1
ATOM 1458 C CA . GLY A 1 196 ? 49.619 41.451 13.858 1.00 42.40 196 GLY A CA 1
ATOM 1459 C C . GLY A 1 196 ? 49.016 40.062 13.962 1.00 42.32 196 GLY A C 1
ATOM 1460 O O . GLY A 1 196 ? 48.110 39.714 13.205 1.00 40.98 196 GLY A O 1
ATOM 1461 N N . LYS A 1 197 ? 49.519 39.261 14.893 1.00 43.17 197 LYS A N 1
ATOM 1462 C CA . LYS A 1 197 ? 49.009 37.908 15.083 1.00 43.30 197 LYS A CA 1
ATOM 1463 C C . LYS A 1 197 ? 48.634 37.689 16.536 1.00 42.88 197 LYS A C 1
ATOM 1464 O O . LYS A 1 197 ? 49.131 38.381 17.421 1.00 44.19 197 LYS A O 1
ATOM 1470 N N . ILE A 1 198 ? 47.769 36.709 16.773 1.00 43.03 198 ILE A N 1
ATOM 1471 C CA . ILE A 1 198 ? 47.312 36.376 18.117 1.00 41.70 198 ILE A CA 1
ATOM 1472 C C . ILE A 1 198 ? 48.030 35.145 18.680 1.00 42.41 198 ILE A C 1
ATOM 1473 O O . ILE A 1 198 ? 47.773 34.014 18.257 1.00 42.45 198 ILE A O 1
ATOM 1478 N N . VAL A 1 199 ? 48.926 35.369 19.636 1.00 42.66 199 VAL A N 1
ATOM 1479 C CA . VAL A 1 199 ? 49.657 34.280 20.287 1.00 43.77 199 VAL A CA 1
ATOM 1480 C C . VAL A 1 199 ? 49.601 34.456 21.824 1.00 43.85 199 VAL A C 1
ATOM 1481 O O . VAL A 1 199 ? 50.282 35.311 22.403 1.00 44.20 199 VAL A O 1
ATOM 1485 N N . LYS A 1 200 ? 48.779 33.629 22.468 1.00 41.60 200 LYS A N 1
ATOM 1486 C CA . LYS A 1 200 ? 48.562 33.684 23.912 1.00 40.15 200 LYS A CA 1
ATOM 1487 C C . LYS A 1 200 ? 49.691 33.105 24.779 1.00 39.30 200 LYS A C 1
ATOM 1488 O O . LYS A 1 200 ? 50.189 32.011 24.522 1.00 39.68 200 LYS A O 1
ATOM 1494 N N . ASN A 1 201 ? 50.077 33.839 25.819 1.00 36.02 201 ASN A N 1
ATOM 1495 C CA . ASN A 1 201 ? 51.141 33.382 26.703 1.00 35.11 201 ASN A CA 1
ATOM 1496 C C . ASN A 1 201 ? 50.648 32.383 27.749 1.00 35.07 201 ASN A C 1
ATOM 1497 O O . ASN A 1 201 ? 49.445 32.244 27.991 1.00 34.68 201 ASN A O 1
ATOM 1502 N N . SER A 1 202 ? 51.601 31.688 28.360 1.00 33.79 202 SER A N 1
ATOM 1503 C CA . SER A 1 202 ? 51.330 30.667 29.367 1.00 33.77 202 SER A CA 1
ATOM 1504 C C . SER A 1 202 ? 50.965 31.195 30.749 1.00 32.43 202 SER A C 1
ATOM 1505 O O . SER A 1 202 ? 50.199 30.564 31.472 1.00 32.42 202 SER A O 1
ATOM 1508 N N . CYS A 1 203 ? 51.527 32.335 31.129 1.00 31.56 203 CYS A N 1
ATOM 1509 C CA . CYS A 1 203 ? 51.240 32.900 32.440 1.00 31.22 203 CYS A CA 1
ATOM 1510 C C . CYS A 1 203 ? 49.747 33.158 32.662 1.00 31.20 203 CYS A C 1
ATOM 1511 O O . CYS A 1 203 ? 49.153 32.573 33.571 1.00 30.77 203 CYS A O 1
ATOM 1514 N N . THR A 1 204 ? 49.127 33.999 31.829 1.00 28.25 204 THR A N 1
ATOM 1515 C CA . THR A 1 204 ? 47.705 34.290 32.009 1.00 29.25 204 THR A CA 1
ATOM 1516 C C . THR A 1 204 ? 46.792 33.101 31.763 1.00 29.05 204 THR A C 1
ATOM 1517 O O . THR A 1 204 ? 45.852 32.882 32.514 1.00 28.44 204 THR A O 1
ATOM 1521 N N . ALA A 1 205 ? 47.056 32.328 30.718 1.00 29.19 205 ALA A N 1
ATOM 1522 C CA . ALA A 1 205 ? 46.209 31.172 30.449 1.00 30.10 205 ALA A CA 1
ATOM 1523 C C . ALA A 1 205 ? 46.229 30.273 31.677 1.00 29.38 205 ALA A C 1
ATOM 1524 O O . ALA A 1 205 ? 45.191 29.798 32.122 1.00 28.24 205 ALA A O 1
ATOM 1526 N N . GLY A 1 206 ? 47.422 30.069 32.226 1.00 29.73 206 GLY A N 1
ATOM 1527 C CA . GLY A 1 206 ? 47.587 29.213 33.387 1.00 30.76 206 GLY A CA 1
ATOM 1528 C C . GLY A 1 206 ? 47.002 29.699 34.697 1.00 31.81 206 GLY A C 1
ATOM 1529 O O . GLY A 1 206 ? 46.269 28.966 35.352 1.00 32.92 206 GLY A O 1
ATOM 1530 N N . TYR A 1 207 ? 47.320 30.925 35.097 1.00 32.64 207 TYR A N 1
ATOM 1531 C CA . TYR A 1 207 ? 46.806 31.440 36.358 1.00 33.01 207 TYR A CA 1
ATOM 1532 C C . TYR A 1 207 ? 45.389 32.007 36.305 1.00 34.02 207 TYR A C 1
ATOM 1533 O O . TYR A 1 207 ? 44.651 31.893 37.285 1.00 35.23 207 TYR A O 1
ATOM 1542 N N . LYS A 1 208 ? 44.993 32.590 35.173 1.00 32.76 208 LYS A N 1
ATOM 1543 C CA . LYS A 1 208 ? 43.669 33.207 35.059 1.00 33.52 208 LYS A CA 1
ATOM 1544 C C . LYS A 1 208 ? 42.613 32.487 34.211 1.00 34.41 208 LYS A C 1
ATOM 1545 O O . LYS A 1 208 ? 41.415 32.742 34.353 1.00 35.27 208 LYS A O 1
ATOM 1551 N N . ALA A 1 209 ? 43.036 31.594 33.332 1.00 35.23 209 ALA A N 1
ATOM 1552 C CA . ALA A 1 209 ? 42.080 30.905 32.475 1.00 35.49 209 ALA A CA 1
ATOM 1553 C C . ALA A 1 209 ? 41.959 29.402 32.709 1.00 34.74 209 ALA A C 1
ATOM 1554 O O . ALA A 1 209 ? 41.575 28.675 31.799 1.00 34.43 209 ALA A O 1
ATOM 1556 N N . ILE A 1 210 ? 42.274 28.943 33.920 1.00 35.30 210 ILE A N 1
ATOM 1557 C CA . ILE A 1 210 ? 42.194 27.521 34.262 1.00 35.29 210 ILE A CA 1
ATOM 1558 C C . ILE A 1 210 ? 42.933 26.626 33.254 1.00 36.64 210 ILE A C 1
ATOM 1559 O O . ILE A 1 210 ? 42.426 25.580 32.860 1.00 36.77 210 ILE A O 1
ATOM 1564 N N . TRP A 1 211 ? 44.122 27.029 32.827 1.00 36.58 211 TRP A N 1
ATOM 1565 C CA . TRP A 1 211 ? 44.872 26.228 31.867 1.00 36.84 211 TRP A CA 1
ATOM 1566 C C . TRP A 1 211 ? 45.940 25.380 32.554 1.00 36.37 211 TRP A C 1
ATOM 1567 O O . TRP A 1 211 ? 46.451 25.737 33.611 1.00 34.38 211 TRP A O 1
ATOM 1578 N N . HIS A 1 212 ? 46.275 24.262 31.922 1.00 36.80 212 HIS A N 1
ATOM 1579 C CA . HIS A 1 212 ? 47.272 23.337 32.435 1.00 36.58 212 HIS A CA 1
ATOM 1580 C C . HIS A 1 212 ? 48.048 22.840 31.212 1.00 36.45 212 HIS A C 1
ATOM 1581 O O . HIS A 1 212 ? 47.457 22.576 30.168 1.00 35.88 212 HIS A O 1
ATOM 1588 N N . LYS A 1 213 ? 49.365 22.713 31.330 1.00 36.35 213 LYS A N 1
ATOM 1589 C CA . LYS A 1 213 ? 50.156 22.272 30.193 1.00 35.05 213 LYS A CA 1
ATOM 1590 C C . LYS A 1 213 ? 49.882 20.830 29.759 1.00 35.85 213 LYS A C 1
ATOM 1591 O O . LYS A 1 213 ? 49.903 20.524 28.564 1.00 34.46 213 LYS A O 1
ATOM 1597 N N . ARG A 1 214 ? 49.615 19.942 30.711 1.00 35.71 214 ARG A N 1
ATOM 1598 C CA . ARG A 1 214 ? 49.359 18.552 30.355 1.00 35.67 214 ARG A CA 1
ATOM 1599 C C . ARG A 1 214 ? 47.902 18.223 30.035 1.00 36.83 214 ARG A C 1
ATOM 1600 O O . ARG A 1 214 ? 47.637 17.507 29.078 1.00 39.18 214 ARG A O 1
ATOM 1608 N N . GLU A 1 215 ? 46.956 18.743 30.810 1.00 38.77 215 GLU A N 1
ATOM 1609 C CA . GLU A 1 215 ? 45.539 18.453 30.562 1.00 40.83 215 GLU A CA 1
ATOM 1610 C C . GLU A 1 215 ? 44.843 19.521 29.719 1.00 40.92 215 GLU A C 1
ATOM 1611 O O . GLU A 1 215 ? 43.697 19.350 29.296 1.00 41.68 215 GLU A O 1
ATOM 1617 N N . GLY A 1 216 ? 45.540 20.622 29.478 1.00 39.48 216 GLY A N 1
ATOM 1618 C CA . GLY A 1 216 ? 44.953 21.694 28.706 1.00 38.57 216 GLY A CA 1
ATOM 1619 C C . GLY A 1 216 ? 43.919 22.385 29.572 1.00 38.54 216 GLY A C 1
ATOM 1620 O O . GLY A 1 216 ? 44.147 22.594 30.766 1.00 38.02 216 GLY A O 1
ATOM 1621 N N . TYR A 1 217 ? 42.786 22.738 28.974 1.00 36.06 217 TYR A N 1
ATOM 1622 C CA . TYR A 1 217 ? 41.712 23.404 29.686 1.00 35.14 217 TYR A CA 1
ATOM 1623 C C . TYR A 1 217 ? 40.776 22.359 30.275 1.00 37.27 217 TYR A C 1
ATOM 1624 O O . TYR A 1 217 ? 40.944 21.165 30.042 1.00 37.89 217 TYR A O 1
ATOM 1633 N N . PRO A 1 218 ? 39.780 22.789 31.063 1.00 38.84 218 PRO A N 1
ATOM 1634 C CA . PRO A 1 218 ? 38.882 21.771 31.613 1.00 39.76 218 PRO A CA 1
ATOM 1635 C C . PRO A 1 218 ? 38.025 21.150 30.501 1.00 41.55 218 PRO A C 1
ATOM 1636 O O . PRO A 1 218 ? 37.914 21.716 29.411 1.00 41.87 218 PRO A O 1
ATOM 1640 N N . SER A 1 219 ? 37.428 19.994 30.787 1.00 41.97 219 SER A N 1
ATOM 1641 C CA . SER A 1 219 ? 36.595 19.269 29.828 1.00 43.41 219 SER A CA 1
ATOM 1642 C C . SER A 1 219 ? 35.573 20.126 29.103 1.00 43.54 219 SER A C 1
ATOM 1643 O O . SER A 1 219 ? 35.157 21.170 29.604 1.00 43.57 219 SER A O 1
ATOM 1646 N N . ASN A 1 220 ? 35.175 19.676 27.915 1.00 44.33 220 ASN A N 1
ATOM 1647 C CA . ASN A 1 220 ? 34.161 20.386 27.146 1.00 45.65 220 ASN A CA 1
ATOM 1648 C C . ASN A 1 220 ? 32.868 20.173 27.904 1.00 45.65 220 ASN A C 1
ATOM 1649 O O . ASN A 1 220 ? 31.990 21.035 27.911 1.00 46.30 220 ASN A O 1
ATOM 1654 N N . GLU A 1 221 ? 32.771 19.015 28.556 1.00 45.72 221 GLU A N 1
ATOM 1655 C CA . GLU A 1 221 ? 31.598 18.669 29.348 1.00 46.40 221 GLU A CA 1
ATOM 1656 C C . GLU A 1 221 ? 31.466 19.567 30.567 1.00 44.70 221 GLU A C 1
ATOM 1657 O O . GLU A 1 221 ? 30.356 19.895 30.986 1.00 44.27 221 GLU A O 1
ATOM 1663 N N . PHE A 1 222 ? 32.598 19.971 31.136 1.00 43.82 222 PHE A N 1
ATOM 1664 C CA . PHE A 1 222 ? 32.571 20.838 32.305 1.00 41.75 222 PHE A CA 1
ATOM 1665 C C . PHE A 1 222 ? 31.898 22.164 31.983 1.00 41.97 222 PHE A C 1
ATOM 1666 O O . PHE A 1 222 ? 31.062 22.653 32.746 1.00 43.08 222 PHE A O 1
ATOM 1674 N N . PHE A 1 223 ? 32.285 22.763 30.864 1.00 41.05 223 PHE A N 1
ATOM 1675 C CA . PHE A 1 223 ? 31.708 24.041 30.481 1.00 40.37 223 PHE A CA 1
ATOM 1676 C C . PHE A 1 223 ? 30.230 23.919 30.131 1.00 40.59 223 PHE A C 1
ATOM 1677 O O . PHE A 1 223 ? 29.440 24.809 30.445 1.00 40.46 223 PHE A O 1
ATOM 1685 N N . LYS A 1 224 ? 29.868 22.818 29.477 1.00 39.74 224 LYS A N 1
ATOM 1686 C CA . LYS A 1 224 ? 28.484 22.570 29.098 1.00 41.38 224 LYS A CA 1
ATOM 1687 C C . LYS A 1 224 ? 27.616 22.564 30.347 1.00 41.36 224 LYS A C 1
ATOM 1688 O O . LYS A 1 224 ? 26.500 23.084 30.342 1.00 41.78 224 LYS A O 1
ATOM 1694 N N . ALA A 1 225 ? 28.151 21.969 31.410 1.00 40.89 225 ALA A N 1
ATOM 1695 C CA . ALA A 1 225 ? 27.459 21.857 32.686 1.00 43.56 225 ALA A CA 1
ATOM 1696 C C . ALA A 1 225 ? 27.360 23.203 33.397 1.00 44.53 225 ALA A C 1
ATOM 1697 O O . ALA A 1 225 ? 26.852 23.287 34.510 1.00 46.10 225 ALA A O 1
ATOM 1699 N N . LEU A 1 226 ? 27.868 24.249 32.754 1.00 45.87 226 LEU A N 1
ATOM 1700 C CA . LEU A 1 226 ? 27.820 25.606 33.301 1.00 46.55 226 LEU A CA 1
ATOM 1701 C C . LEU A 1 226 ? 26.737 26.351 32.518 1.00 46.86 226 LEU A C 1
ATOM 1702 O O . LEU A 1 226 ? 26.056 27.241 33.044 1.00 47.01 226 LEU A O 1
ATOM 1707 N N . ASP A 1 227 ? 26.600 25.957 31.254 1.00 45.91 227 ASP A N 1
ATOM 1708 C CA . ASP A 1 227 ? 25.639 26.521 30.315 1.00 46.81 227 ASP A CA 1
ATOM 1709 C C . ASP A 1 227 ? 25.969 25.804 29.006 1.00 47.36 227 ASP A C 1
ATOM 1710 O O . ASP A 1 227 ? 27.093 25.905 28.511 1.00 46.75 227 ASP A O 1
ATOM 1715 N N . PRO A 1 228 ? 25.000 25.066 28.432 1.00 46.64 228 PRO A N 1
ATOM 1716 C CA . PRO A 1 228 ? 25.258 24.346 27.182 1.00 46.43 228 PRO A CA 1
ATOM 1717 C C . PRO A 1 228 ? 25.975 25.183 26.128 1.00 47.45 228 PRO A C 1
ATOM 1718 O O . PRO A 1 228 ? 26.837 24.675 25.407 1.00 48.12 228 PRO A O 1
ATOM 1722 N N . ARG A 1 229 ? 25.629 26.465 26.043 1.00 46.88 229 ARG A N 1
ATOM 1723 C CA . ARG A 1 229 ? 26.261 27.356 25.073 1.00 46.91 229 ARG A CA 1
ATOM 1724 C C . ARG A 1 229 ? 27.788 27.375 25.248 1.00 47.00 229 ARG A C 1
ATOM 1725 O O . ARG A 1 229 ? 28.539 27.400 24.265 1.00 47.31 229 ARG A O 1
ATOM 1733 N N . LEU A 1 230 ? 28.234 27.346 26.504 1.00 46.42 230 LEU A N 1
ATOM 1734 C CA . LEU A 1 230 ? 29.657 27.376 26.845 1.00 45.42 230 LEU A CA 1
ATOM 1735 C C . LEU A 1 230 ? 30.477 26.160 26.410 1.00 44.92 230 LEU A C 1
ATOM 1736 O O . LEU A 1 230 ? 31.707 26.163 26.526 1.00 44.60 230 LEU A O 1
ATOM 1741 N N . GLU A 1 231 ? 29.811 25.114 25.935 1.00 45.57 231 GLU A N 1
ATOM 1742 C CA . GLU A 1 231 ? 30.537 23.940 25.452 1.00 46.98 231 GLU A CA 1
ATOM 1743 C C . GLU A 1 231 ? 31.240 24.426 24.182 1.00 47.30 231 GLU A C 1
ATOM 1744 O O . GLU A 1 231 ? 30.660 25.190 23.404 1.00 48.59 231 GLU A O 1
ATOM 1750 N N . HIS A 1 232 ? 32.489 24.018 23.984 1.00 46.59 232 HIS A N 1
ATOM 1751 C CA . HIS A 1 232 ? 33.253 24.428 22.801 1.00 45.26 232 HIS A CA 1
ATOM 1752 C C . HIS A 1 232 ? 33.830 25.843 22.929 1.00 44.48 232 HIS A C 1
ATOM 1753 O O . HIS A 1 232 ? 34.415 26.371 21.979 1.00 44.70 232 HIS A O 1
ATOM 1760 N N . LEU A 1 233 ? 33.663 26.449 24.104 1.00 42.96 233 LEU A N 1
ATOM 1761 C CA . LEU A 1 233 ? 34.195 27.785 24.368 1.00 41.62 233 LEU A CA 1
ATOM 1762 C C . LEU A 1 233 ? 35.700 27.740 24.146 1.00 41.82 233 LEU A C 1
ATOM 1763 O O . LEU A 1 233 ? 36.276 28.590 23.458 1.00 42.53 233 LEU A O 1
ATOM 1768 N N . THR A 1 234 ? 36.313 26.724 24.745 1.00 39.97 234 THR A N 1
ATOM 1769 C CA . THR A 1 234 ? 37.746 26.482 24.692 1.00 38.93 234 THR A CA 1
ATOM 1770 C C . THR A 1 234 ? 38.299 26.297 23.288 1.00 39.52 234 THR A C 1
ATOM 1771 O O . THR A 1 234 ? 39.497 26.456 23.056 1.00 39.38 234 THR A O 1
ATOM 1775 N N . THR A 1 235 ? 37.436 25.966 22.341 1.00 39.79 235 THR A N 1
ATOM 1776 C CA . THR A 1 235 ? 37.901 25.782 20.979 1.00 40.47 235 THR A CA 1
ATOM 1777 C C . THR A 1 235 ? 37.350 26.854 20.046 1.00 41.45 235 THR A C 1
ATOM 1778 O O . THR A 1 235 ? 37.508 26.773 18.823 1.00 42.78 235 THR A O 1
ATOM 1782 N N . THR A 1 236 ? 36.711 27.867 20.624 1.00 41.24 236 THR A N 1
ATOM 1783 C CA . THR A 1 236 ? 36.154 28.953 19.825 1.00 41.39 236 THR A CA 1
ATOM 1784 C C . THR A 1 236 ? 36.536 30.326 20.376 1.00 41.25 236 THR A C 1
ATOM 1785 O O . THR A 1 236 ? 37.526 30.918 19.934 1.00 40.62 236 THR A O 1
ATOM 1789 N N . LYS A 1 237 ? 35.769 30.826 21.342 1.00 40.00 237 LYS A N 1
ATOM 1790 C CA . LYS A 1 237 ? 36.055 32.139 21.908 1.00 40.81 237 LYS A CA 1
ATOM 1791 C C . LYS A 1 237 ? 37.311 32.193 22.781 1.00 40.21 237 LYS A C 1
ATOM 1792 O O . LYS A 1 237 ? 37.764 33.274 23.162 1.00 39.06 237 LYS A O 1
ATOM 1798 N N . LEU A 1 238 ? 37.874 31.029 23.088 1.00 39.81 238 LEU A N 1
ATOM 1799 C CA . LEU A 1 238 ? 39.110 30.962 23.863 1.00 39.94 238 LEU A CA 1
ATOM 1800 C C . LEU A 1 238 ? 40.065 29.970 23.222 1.00 39.61 238 LEU A C 1
ATOM 1801 O O . LEU A 1 238 ? 40.843 29.312 23.904 1.00 41.13 238 LEU A O 1
ATOM 1806 N N . ARG A 1 239 ? 40.003 29.878 21.900 1.00 39.34 239 ARG A N 1
ATOM 1807 C CA . ARG A 1 239 ? 40.858 28.967 21.144 1.00 39.51 239 ARG A CA 1
ATOM 1808 C C . ARG A 1 239 ? 42.305 29.476 21.055 1.00 38.64 239 ARG A C 1
ATOM 1809 O O . ARG A 1 239 ? 42.586 30.640 21.360 1.00 37.11 239 ARG A O 1
ATOM 1817 N N . GLY A 1 240 ? 43.217 28.596 20.644 1.00 37.59 240 GLY A N 1
ATOM 1818 C CA . GLY A 1 240 ? 44.604 29.002 20.486 1.00 37.88 240 GLY A CA 1
ATOM 1819 C C . GLY A 1 240 ? 45.684 28.267 21.263 1.00 38.37 240 GLY A C 1
ATOM 1820 O O . GLY A 1 240 ? 45.462 27.773 22.372 1.00 36.48 240 GLY A O 1
ATOM 1821 N N . ASP A 1 241 ? 46.871 28.212 20.666 1.00 39.12 241 ASP A N 1
ATOM 1822 C CA . ASP A 1 241 ? 48.028 27.567 21.280 1.00 40.01 241 ASP A CA 1
ATOM 1823 C C . ASP A 1 241 ? 48.567 28.403 22.429 1.00 39.62 241 ASP A C 1
ATOM 1824 O O . ASP A 1 241 ? 48.728 29.622 22.299 1.00 39.08 241 ASP A O 1
ATOM 1829 N N . ILE A 1 242 ? 48.845 27.743 23.548 1.00 38.16 242 ILE A N 1
ATOM 1830 C CA . ILE A 1 242 ? 49.409 28.421 24.704 1.00 37.05 242 ILE A CA 1
ATOM 1831 C C . ILE A 1 242 ? 50.915 28.244 24.594 1.00 36.88 242 ILE A C 1
ATOM 1832 O O . ILE A 1 242 ? 51.419 27.121 24.542 1.00 37.76 242 ILE A O 1
ATOM 1837 N N . VAL A 1 243 ? 51.633 29.355 24.531 1.00 36.96 243 VAL A N 1
ATOM 1838 C CA . VAL A 1 243 ? 53.079 29.296 24.395 1.00 37.89 243 VAL A CA 1
ATOM 1839 C C . VAL A 1 243 ? 53.754 29.901 25.616 1.00 38.61 243 VAL A C 1
ATOM 1840 O O . VAL A 1 243 ? 53.289 30.905 26.155 1.00 39.77 243 VAL A O 1
ATOM 1844 N N . PRO A 1 244 ? 54.871 29.301 26.063 1.00 39.46 244 PRO A N 1
ATOM 1845 C CA . PRO A 1 244 ? 55.623 29.765 27.231 1.00 39.23 244 PRO A CA 1
ATOM 1846 C C . PRO A 1 244 ? 56.274 31.142 27.125 1.00 39.97 244 PRO A C 1
ATOM 1847 O O . PRO A 1 244 ? 56.607 31.608 26.035 1.00 40.33 244 PRO A O 1
ATOM 1851 N N . LEU A 1 245 ? 56.439 31.789 28.277 1.00 39.51 245 LEU A N 1
ATOM 1852 C CA . LEU A 1 245 ? 57.078 33.097 28.344 1.00 39.72 245 LEU A CA 1
ATOM 1853 C C . LEU A 1 245 ? 58.458 33.049 27.702 1.00 40.44 245 LEU A C 1
ATOM 1854 O O . LEU A 1 245 ? 59.112 32.000 27.681 1.00 40.62 245 LEU A O 1
ATOM 1859 N N . GLY A 1 246 ? 58.900 34.192 27.192 1.00 40.97 246 GLY A N 1
ATOM 1860 C CA . GLY A 1 246 ? 60.208 34.263 26.574 1.00 41.27 246 GLY A CA 1
ATOM 1861 C C . GLY A 1 246 ? 60.195 33.936 25.099 1.00 41.75 246 GLY A C 1
ATOM 1862 O O . GLY A 1 246 ? 61.153 34.244 24.386 1.00 40.58 246 GLY A O 1
ATOM 1863 N N . GLU A 1 247 ? 59.118 33.311 24.632 1.00 42.46 247 GLU A N 1
ATOM 1864 C CA . GLU A 1 247 ? 59.031 32.970 23.224 1.00 43.57 247 GLU A CA 1
ATOM 1865 C C . GLU A 1 247 ? 58.661 34.177 22.367 1.00 43.49 247 GLU A C 1
ATOM 1866 O O . GLU A 1 247 ? 58.094 35.161 22.854 1.00 42.51 247 GLU A O 1
ATOM 1872 N N . ARG A 1 248 ? 58.990 34.084 21.084 1.00 42.81 248 ARG A N 1
ATOM 1873 C CA . ARG A 1 248 ? 58.768 35.156 20.122 1.00 41.97 248 ARG A CA 1
ATOM 1874 C C . ARG A 1 248 ? 57.362 35.240 19.547 1.00 42.42 248 ARG A C 1
ATOM 1875 O O . ARG A 1 248 ? 56.990 34.439 18.690 1.00 42.88 248 ARG A O 1
ATOM 1883 N N . ALA A 1 249 ? 56.591 36.222 20.006 1.00 42.26 249 ALA A N 1
ATOM 1884 C CA . ALA A 1 249 ? 55.228 36.410 19.520 1.00 41.70 249 ALA A CA 1
ATOM 1885 C C . ALA A 1 249 ? 55.267 36.586 18.007 1.00 41.38 249 ALA A C 1
ATOM 1886 O O . ALA A 1 249 ? 54.397 36.097 17.283 1.00 42.05 249 ALA A O 1
ATOM 1888 N N . GLY A 1 250 ? 56.296 37.284 17.540 1.00 40.64 250 GLY A N 1
ATOM 1889 C CA . GLY A 1 250 ? 56.458 37.538 16.123 1.00 39.11 250 GLY A CA 1
ATOM 1890 C C . GLY A 1 250 ? 57.235 38.827 15.958 1.00 39.14 250 GLY A C 1
ATOM 1891 O O . GLY A 1 250 ? 57.783 39.347 16.938 1.00 39.21 250 GLY A O 1
ATOM 1892 N N . GLY A 1 251 ? 57.283 39.348 14.733 1.00 36.68 251 GLY A N 1
ATOM 1893 C CA . GLY A 1 251 ? 58.005 40.581 14.489 1.00 36.47 251 GLY A CA 1
ATOM 1894 C C . GLY A 1 251 ? 57.159 41.838 14.632 1.00 36.57 251 GLY A C 1
ATOM 1895 O O . GLY A 1 251 ? 55.945 41.824 14.414 1.00 36.89 251 GLY A O 1
ATOM 1896 N N . LEU A 1 252 ? 57.805 42.933 15.014 1.00 37.35 252 LEU A N 1
ATOM 1897 C CA . LEU A 1 252 ? 57.113 44.205 15.165 1.00 37.30 252 LEU A CA 1
ATOM 1898 C C . LEU A 1 252 ? 56.718 44.660 13.758 1.00 38.42 252 LEU A C 1
ATOM 1899 O O . LEU A 1 252 ? 57.537 44.644 12.831 1.00 39.53 252 LEU A O 1
ATOM 1904 N N . LEU A 1 253 ? 55.456 45.037 13.593 1.00 39.57 253 LEU A N 1
ATOM 1905 C CA . LEU A 1 253 ? 54.956 45.486 12.300 1.00 40.93 253 LEU A CA 1
ATOM 1906 C C . LEU A 1 253 ? 55.614 46.800 11.879 1.00 42.66 253 LEU A C 1
ATOM 1907 O O . LEU A 1 253 ? 55.841 47.685 12.706 1.00 42.81 253 LEU A O 1
ATOM 1912 N N . PRO A 1 254 ? 55.942 46.936 10.581 1.00 44.18 254 PRO A N 1
ATOM 1913 C CA . PRO A 1 254 ? 56.578 48.155 10.063 1.00 45.12 254 PRO A CA 1
ATOM 1914 C C . PRO A 1 254 ? 55.797 49.442 10.335 1.00 45.40 254 PRO A C 1
ATOM 1915 O O . PRO A 1 254 ? 56.389 50.465 10.683 1.00 46.74 254 PRO A O 1
ATOM 1919 N N . GLU A 1 255 ? 54.477 49.397 10.174 1.00 46.41 255 GLU A N 1
ATOM 1920 C CA . GLU A 1 255 ? 53.652 50.577 10.424 1.00 47.15 255 GLU A CA 1
ATOM 1921 C C . GLU A 1 255 ? 53.693 50.969 11.908 1.00 47.14 255 GLU A C 1
ATOM 1922 O O . GLU A 1 255 ? 53.622 52.152 12.243 1.00 47.48 255 GLU A O 1
ATOM 1928 N N . MET A 1 256 ? 53.789 49.979 12.797 1.00 46.20 256 MET A N 1
ATOM 1929 C CA . MET A 1 256 ? 53.870 50.263 14.228 1.00 45.38 256 MET A CA 1
ATOM 1930 C C . MET A 1 256 ? 55.288 50.736 14.534 1.00 44.88 256 MET A C 1
ATOM 1931 O O . MET A 1 256 ? 55.485 51.713 15.258 1.00 45.00 256 MET A O 1
ATOM 1936 N N . ALA A 1 257 ? 56.272 50.038 13.975 1.00 43.29 257 ALA A N 1
ATOM 1937 C CA . ALA A 1 257 ? 57.666 50.387 14.200 1.00 44.05 257 ALA A CA 1
ATOM 1938 C C . ALA A 1 257 ? 57.897 51.867 13.915 1.00 45.60 257 ALA A C 1
ATOM 1939 O O . ALA A 1 257 ? 58.632 52.539 14.641 1.00 45.31 257 ALA A O 1
ATOM 1941 N N . GLU A 1 258 ? 57.265 52.377 12.862 1.00 46.22 258 GLU A N 1
ATOM 1942 C CA . GLU A 1 258 ? 57.418 53.782 12.515 1.00 46.61 258 GLU A CA 1
ATOM 1943 C C . GLU A 1 258 ? 56.967 54.644 13.682 1.00 46.12 258 GLU A C 1
ATOM 1944 O O . GLU A 1 258 ? 57.736 55.462 14.192 1.00 47.62 258 GLU A O 1
ATOM 1950 N N . LYS A 1 259 ? 55.718 54.445 14.099 1.00 45.98 259 LYS A N 1
ATOM 1951 C CA . LYS A 1 259 ? 55.114 55.181 15.214 1.00 45.54 259 LYS A CA 1
ATOM 1952 C C . LYS A 1 259 ? 55.879 55.078 16.535 1.00 45.54 259 LYS A C 1
ATOM 1953 O O . LYS A 1 259 ? 55.734 55.936 17.404 1.00 46.52 259 LYS A O 1
ATOM 1959 N N . MET A 1 260 ? 56.687 54.032 16.691 1.00 45.56 260 MET A N 1
ATOM 1960 C CA . MET A 1 260 ? 57.417 53.824 17.939 1.00 45.03 260 MET A CA 1
ATOM 1961 C C . MET A 1 260 ? 58.878 54.263 17.987 1.00 44.57 260 MET A C 1
ATOM 1962 O O . MET A 1 260 ? 59.445 54.409 19.075 1.00 43.52 260 MET A O 1
ATOM 1967 N N . GLY A 1 261 ? 59.481 54.485 16.822 1.00 43.32 261 GLY A N 1
ATOM 1968 C CA . GLY A 1 261 ? 60.873 54.899 16.787 1.00 42.17 261 GLY A CA 1
ATOM 1969 C C . GLY A 1 261 ? 61.765 53.676 16.794 1.00 43.13 261 GLY A C 1
ATOM 1970 O O . GLY A 1 261 ? 62.956 53.745 17.092 1.00 42.01 261 GLY A O 1
ATOM 1971 N N . LEU A 1 262 ? 61.179 52.537 16.460 1.00 43.13 262 LEU A N 1
ATOM 1972 C CA . LEU A 1 262 ? 61.927 51.297 16.444 1.00 44.95 262 LEU A CA 1
ATOM 1973 C C . LEU A 1 262 ? 61.949 50.752 15.022 1.00 46.03 262 LEU A C 1
ATOM 1974 O O . LEU A 1 262 ? 61.192 51.205 14.160 1.00 46.12 262 LEU A O 1
ATOM 1979 N N . ASN A 1 263 ? 62.822 49.785 14.780 1.00 47.05 263 ASN A N 1
ATOM 1980 C CA . ASN A 1 263 ? 62.924 49.185 13.462 1.00 49.01 263 ASN A CA 1
ATOM 1981 C C . ASN A 1 263 ? 61.912 48.064 13.313 1.00 48.27 263 ASN A C 1
ATOM 1982 O O . ASN A 1 263 ? 61.601 47.365 14.274 1.00 49.70 263 ASN A O 1
ATOM 1987 N N . PRO A 1 264 ? 61.368 47.887 12.103 1.00 48.09 264 PRO A N 1
ATOM 1988 C CA . PRO A 1 264 ? 60.386 46.821 11.897 1.00 47.74 264 PRO A CA 1
ATOM 1989 C C . PRO A 1 264 ? 61.024 45.436 12.006 1.00 46.76 264 PRO A C 1
ATOM 1990 O O . PRO A 1 264 ? 62.232 45.285 11.813 1.00 46.94 264 PRO A O 1
ATOM 1994 N N . GLY A 1 265 ? 60.213 44.438 12.347 1.00 45.92 265 GLY A N 1
ATOM 1995 C CA . GLY A 1 265 ? 60.707 43.075 12.454 1.00 45.04 265 GLY A CA 1
ATOM 1996 C C . GLY A 1 265 ? 61.407 42.638 13.733 1.00 44.62 265 GLY A C 1
ATOM 1997 O O . GLY A 1 265 ? 61.520 41.435 13.987 1.00 44.97 265 GLY A O 1
ATOM 1998 N N . ILE A 1 266 ? 61.880 43.586 14.538 1.00 43.69 266 ILE A N 1
ATOM 1999 C CA . ILE A 1 266 ? 62.568 43.238 15.780 1.00 41.52 266 ILE A CA 1
ATOM 2000 C C . ILE A 1 266 ? 61.681 42.372 16.676 1.00 41.67 266 ILE A C 1
ATOM 2001 O O . ILE A 1 266 ? 60.460 42.528 16.701 1.00 40.98 266 ILE A O 1
ATOM 2006 N N . ALA A 1 267 ? 62.308 41.458 17.410 1.00 41.82 267 ALA A N 1
ATOM 2007 C CA . ALA A 1 267 ? 61.599 40.528 18.279 1.00 41.62 267 ALA A CA 1
ATOM 2008 C C . ALA A 1 267 ? 60.634 41.145 19.301 1.00 41.88 267 ALA A C 1
ATOM 2009 O O . ALA A 1 267 ? 60.937 42.144 19.962 1.00 41.84 267 ALA A O 1
ATOM 2011 N N . VAL A 1 268 ? 59.466 40.521 19.414 1.00 41.23 268 VAL A N 1
ATOM 2012 C CA . VAL A 1 268 ? 58.419 40.935 20.348 1.00 39.58 268 VAL A CA 1
ATOM 2013 C C . VAL A 1 268 ? 58.016 39.695 21.146 1.00 38.32 268 VAL A C 1
ATOM 2014 O O . VAL A 1 268 ? 57.466 38.747 20.589 1.00 37.58 268 VAL A O 1
ATOM 2018 N N . ALA A 1 269 ? 58.287 39.704 22.447 1.00 37.22 269 ALA A N 1
ATOM 2019 C CA . ALA A 1 269 ? 57.962 38.565 23.304 1.00 35.68 269 ALA A CA 1
ATOM 2020 C C . ALA A 1 269 ? 56.460 38.410 23.558 1.00 35.37 269 ALA A C 1
ATOM 2021 O O . ALA A 1 269 ? 55.680 39.336 23.320 1.00 33.85 269 ALA A O 1
ATOM 2023 N N . VAL A 1 270 ? 56.054 37.231 24.027 1.00 35.51 270 VAL A N 1
ATOM 2024 C CA . VAL A 1 270 ? 54.647 36.998 24.344 1.00 35.51 270 VAL A CA 1
ATOM 2025 C C . VAL A 1 270 ? 54.379 37.700 25.678 1.00 36.14 270 VAL A C 1
ATOM 2026 O O . VAL A 1 270 ? 55.222 37.677 26.583 1.00 36.09 270 VAL A O 1
ATOM 2030 N N . GLY A 1 271 ? 53.207 38.321 25.780 1.00 35.53 271 GLY A N 1
ATOM 2031 C CA . GLY A 1 271 ? 52.820 39.049 26.975 1.00 35.09 271 GLY A CA 1
ATOM 2032 C C . GLY A 1 271 ? 53.176 38.449 28.321 1.00 35.30 271 GLY A C 1
ATOM 2033 O O . GLY A 1 271 ? 53.127 37.231 28.507 1.00 35.59 271 GLY A O 1
ATOM 2034 N N . ASN A 1 272 ? 53.539 39.315 29.264 1.00 34.43 272 ASN A N 1
ATOM 2035 C CA . ASN A 1 272 ? 53.881 38.887 30.621 1.00 34.56 272 ASN A CA 1
ATOM 2036 C C . ASN A 1 272 ? 52.910 39.519 31.619 1.00 33.45 272 ASN A C 1
ATOM 2037 O O . ASN A 1 272 ? 52.142 40.420 31.271 1.00 31.33 272 ASN A O 1
ATOM 2042 N N . VAL A 1 273 ? 52.944 39.042 32.859 1.00 32.70 273 VAL A N 1
ATOM 2043 C CA . VAL A 1 273 ? 52.081 39.587 33.900 1.00 30.95 273 VAL A CA 1
ATOM 2044 C C . VAL A 1 273 ? 52.948 40.409 34.851 1.00 32.09 273 VAL A C 1
ATOM 2045 O O . VAL A 1 273 ? 54.066 40.003 35.172 1.00 31.16 273 VAL A O 1
ATOM 2049 N N . ASP A 1 274 ? 52.438 41.558 35.292 1.00 32.23 274 ASP A N 1
ATOM 2050 C CA . ASP A 1 274 ? 53.186 42.442 36.183 1.00 34.58 274 ASP A CA 1
ATOM 2051 C C . ASP A 1 274 ? 53.841 41.785 37.405 1.00 34.20 274 ASP A C 1
ATOM 2052 O O . ASP A 1 274 ? 55.010 42.048 37.690 1.00 35.26 274 ASP A O 1
ATOM 2057 N N . ALA A 1 275 ? 53.107 40.942 38.125 1.00 33.71 275 ALA A N 1
ATOM 2058 C CA . ALA A 1 275 ? 53.671 40.283 39.307 1.00 35.19 275 ALA A CA 1
ATOM 2059 C C . ALA A 1 275 ? 54.694 39.204 38.932 1.00 34.18 275 ALA A C 1
ATOM 2060 O O . ALA A 1 275 ? 55.838 39.221 39.384 1.00 34.91 275 ALA A O 1
ATOM 2062 N N . HIS A 1 276 ? 54.274 38.268 38.097 1.00 34.23 276 HIS A N 1
ATOM 2063 C CA . HIS A 1 276 ? 55.136 37.176 37.664 1.00 34.33 276 HIS A CA 1
ATOM 2064 C C . HIS A 1 276 ? 56.422 37.664 36.982 1.00 34.81 276 HIS A C 1
ATOM 2065 O O . HIS A 1 276 ? 57.485 37.051 37.127 1.00 35.33 276 HIS A O 1
ATOM 2072 N N . ALA A 1 277 ? 56.328 38.777 36.258 1.00 33.78 277 ALA A N 1
ATOM 2073 C CA . ALA A 1 277 ? 57.482 39.346 35.566 1.00 33.59 277 ALA A CA 1
ATOM 2074 C C . ALA A 1 277 ? 58.582 39.769 36.542 1.00 34.19 277 ALA A C 1
ATOM 2075 O O . ALA A 1 277 ? 59.744 39.902 36.162 1.00 33.93 277 ALA A O 1
ATOM 2077 N N . ALA A 1 278 ? 58.211 39.986 37.800 1.00 33.84 278 ALA A N 1
ATOM 2078 C CA . ALA A 1 278 ? 59.168 40.396 38.818 1.00 33.57 278 ALA A CA 1
ATOM 2079 C C . ALA A 1 278 ? 60.185 39.315 39.182 1.00 34.08 278 ALA A C 1
ATOM 2080 O O . ALA A 1 278 ? 61.320 39.623 39.552 1.00 34.06 278 ALA A O 1
ATOM 2082 N N . VAL A 1 279 ? 59.775 38.055 39.081 1.00 32.88 279 VAL A N 1
ATOM 2083 C CA . VAL A 1 279 ? 60.647 36.947 39.439 1.00 33.47 279 VAL A CA 1
ATOM 2084 C C . VAL A 1 279 ? 62.010 36.965 38.739 1.00 35.06 279 VAL A C 1
ATOM 2085 O O . VAL A 1 279 ? 63.046 36.920 39.400 1.00 35.87 279 VAL A O 1
ATOM 2089 N N . PRO A 1 280 ? 62.037 37.021 37.398 1.00 35.14 280 PRO A N 1
ATOM 2090 C CA . PRO A 1 280 ? 63.359 37.037 36.765 1.00 36.42 280 PRO A CA 1
ATOM 2091 C C . PRO A 1 280 ? 64.093 38.366 36.908 1.00 37.35 280 PRO A C 1
ATOM 2092 O O . PRO A 1 280 ? 65.314 38.411 36.827 1.00 38.36 280 PRO A O 1
ATOM 2096 N N . ALA A 1 281 ? 63.348 39.447 37.121 1.00 39.09 281 ALA A N 1
ATOM 2097 C CA . ALA A 1 281 ? 63.947 40.772 37.282 1.00 38.75 281 ALA A CA 1
ATOM 2098 C C . ALA A 1 281 ? 64.734 40.860 38.584 1.00 39.03 281 ALA A C 1
ATOM 2099 O O . ALA A 1 281 ? 65.566 41.754 38.768 1.00 38.53 281 ALA A O 1
ATOM 2101 N N . VAL A 1 282 ? 64.453 39.936 39.496 1.00 38.75 282 VAL A N 1
ATOM 2102 C CA . VAL A 1 282 ? 65.141 39.912 40.774 1.00 38.36 282 VAL A CA 1
ATOM 2103 C C . VAL A 1 282 ? 66.132 38.751 40.797 1.00 38.02 282 VAL A C 1
ATOM 2104 O O . VAL A 1 282 ? 66.632 38.359 41.844 1.00 38.53 282 VAL A O 1
ATOM 2108 N N . GLY A 1 283 ? 66.404 38.204 39.619 1.00 37.14 283 GLY A N 1
ATOM 2109 C CA . GLY A 1 283 ? 67.376 37.133 39.497 1.00 37.84 283 GLY A CA 1
ATOM 2110 C C . GLY A 1 283 ? 66.982 35.712 39.839 1.00 36.93 283 GLY A C 1
ATOM 2111 O O . GLY A 1 283 ? 67.841 34.834 39.872 1.00 38.79 283 GLY A O 1
ATOM 2112 N N . VAL A 1 284 ? 65.705 35.461 40.092 1.00 36.17 284 VAL A N 1
ATOM 2113 C CA . VAL A 1 284 ? 65.286 34.108 40.436 1.00 34.15 284 VAL A CA 1
ATOM 2114 C C . VAL A 1 284 ? 64.829 33.355 39.207 1.00 36.45 284 VAL A C 1
ATOM 2115 O O . VAL A 1 284 ? 63.849 33.735 38.560 1.00 36.35 284 VAL A O 1
ATOM 2119 N N . THR A 1 285 ? 65.546 32.283 38.892 1.00 36.53 285 THR A N 1
ATOM 2120 C CA . THR A 1 285 ? 65.228 31.464 37.738 1.00 36.91 285 THR A CA 1
ATOM 2121 C C . THR A 1 285 ? 65.400 29.990 38.098 1.00 35.78 285 THR A C 1
ATOM 2122 O O . THR A 1 285 ? 65.438 29.119 37.233 1.00 35.94 285 THR A O 1
ATOM 2126 N N . THR A 1 286 ? 65.486 29.733 39.401 1.00 35.30 286 THR A N 1
ATOM 2127 C CA . THR A 1 286 ? 65.653 28.386 39.941 1.00 33.21 286 THR A CA 1
ATOM 2128 C C . THR A 1 286 ? 64.852 28.204 41.231 1.00 34.37 286 THR A C 1
ATOM 2129 O O . THR A 1 286 ? 64.536 29.175 41.925 1.00 32.46 286 THR A O 1
ATOM 2133 N N . PRO A 1 287 ? 64.518 26.947 41.570 1.00 35.00 287 PRO A N 1
ATOM 2134 C CA . PRO A 1 287 ? 63.758 26.629 42.783 1.00 36.12 287 PRO A CA 1
ATOM 2135 C C . PRO A 1 287 ? 64.463 27.063 44.071 1.00 37.50 287 PRO A C 1
ATOM 2136 O O . PRO A 1 287 ? 65.606 27.524 44.042 1.00 36.71 287 PRO A O 1
ATOM 2140 N N . GLY A 1 288 ? 63.764 26.917 45.196 1.00 38.66 288 GLY A N 1
ATOM 2141 C CA . GLY A 1 288 ? 64.330 27.260 46.489 1.00 39.14 288 GLY A CA 1
ATOM 2142 C C . GLY A 1 288 ? 64.313 28.726 46.868 1.00 40.24 288 GLY A C 1
ATOM 2143 O O . GLY A 1 288 ? 64.759 29.092 47.960 1.00 41.08 288 GLY A O 1
ATOM 2144 N N . LYS A 1 289 ? 63.797 29.575 45.986 1.00 40.60 289 LYS A N 1
ATOM 2145 C CA 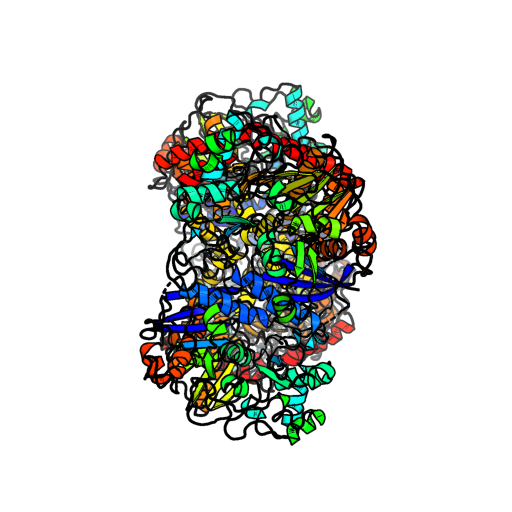. LYS A 1 289 ? 63.748 31.001 46.275 1.00 40.02 289 LYS A CA 1
ATOM 2146 C C . LYS A 1 289 ? 62.353 31.613 46.095 1.00 38.47 289 LYS A C 1
ATOM 2147 O O . LYS A 1 289 ? 61.824 31.674 44.990 1.00 38.32 289 LYS A O 1
ATOM 2153 N N . LEU A 1 290 ? 61.761 32.064 47.199 1.00 36.40 290 LEU A N 1
ATOM 2154 C CA . LEU A 1 290 ? 60.434 32.669 47.172 1.00 33.80 290 LEU A CA 1
ATOM 2155 C C . LEU A 1 290 ? 60.537 34.169 46.883 1.00 32.26 290 LEU A C 1
ATOM 2156 O O . LEU A 1 290 ? 61.348 34.862 47.499 1.00 31.17 290 LEU A O 1
ATOM 2161 N N . VAL A 1 291 ? 59.728 34.661 45.945 1.00 29.31 291 VAL A N 1
ATOM 2162 C CA . VAL A 1 291 ? 59.723 36.081 45.601 1.00 29.38 291 VAL A CA 1
ATOM 2163 C C . VAL A 1 291 ? 58.417 36.708 46.103 1.00 29.38 291 VAL A C 1
ATOM 2164 O O . VAL A 1 291 ? 57.321 36.213 45.829 1.00 28.88 291 VAL A O 1
ATOM 2168 N N . MET A 1 292 ? 58.544 37.803 46.839 1.00 29.92 292 MET A N 1
ATOM 2169 C CA . MET A 1 292 ? 57.393 38.478 47.403 1.00 30.65 292 MET A CA 1
ATOM 2170 C C . MET A 1 292 ? 57.186 39.869 46.818 1.00 32.60 292 MET A C 1
ATOM 2171 O O . MET A 1 292 ? 57.996 40.772 47.048 1.00 34.14 292 MET A O 1
ATOM 2176 N N . ALA A 1 293 ? 56.118 40.037 46.043 1.00 32.29 293 ALA A N 1
ATOM 2177 C CA . ALA A 1 293 ? 55.788 41.348 45.491 1.00 33.25 293 ALA A CA 1
ATOM 2178 C C . ALA A 1 293 ? 55.024 41.961 46.661 1.00 32.77 293 ALA A C 1
ATOM 2179 O O . ALA A 1 293 ? 53.864 41.620 46.887 1.00 34.77 293 ALA A O 1
ATOM 2181 N N . MET A 1 294 ? 55.675 42.850 47.407 1.00 34.12 294 MET A N 1
ATOM 2182 C CA . MET A 1 294 ? 55.071 43.445 48.607 1.00 33.69 294 MET A CA 1
ATOM 2183 C C . MET A 1 294 ? 54.535 44.863 48.498 1.00 34.44 294 MET A C 1
ATOM 2184 O O . MET A 1 294 ? 55.264 45.794 48.144 1.00 35.28 294 MET A O 1
ATOM 2189 N N . GLY A 1 295 ? 53.263 45.030 48.843 1.00 35.60 295 GLY A N 1
ATOM 2190 C CA . GLY A 1 295 ? 52.657 46.347 48.802 1.00 36.01 295 GLY A CA 1
ATOM 2191 C C . GLY A 1 295 ? 51.381 46.379 49.620 1.00 36.20 295 GLY A C 1
ATOM 2192 O O . GLY A 1 295 ? 51.400 46.183 50.842 1.00 38.01 295 GLY A O 1
ATOM 2193 N N . THR A 1 296 ? 50.266 46.628 48.942 1.00 36.61 296 THR A N 1
ATOM 2194 C CA . THR A 1 296 ? 48.962 46.685 49.591 1.00 36.10 296 THR A CA 1
ATOM 2195 C C . THR A 1 296 ? 48.677 45.310 50.181 1.00 35.80 296 THR A C 1
ATOM 2196 O O . THR A 1 296 ? 48.006 45.173 51.202 1.00 35.59 296 THR A O 1
ATOM 2200 N N . SER A 1 297 ? 49.201 44.298 49.503 1.00 37.10 297 SER A N 1
ATOM 2201 C CA . SER A 1 297 ? 49.077 42.909 49.909 1.00 37.85 297 SER A CA 1
ATOM 2202 C C . SER A 1 297 ? 50.344 42.262 49.355 1.00 36.93 297 SER A C 1
ATOM 2203 O O . SER A 1 297 ? 51.217 42.960 48.830 1.00 36.06 297 SER A O 1
ATOM 2206 N N . ILE A 1 298 ? 50.469 40.947 49.477 1.00 36.21 298 ILE A N 1
ATOM 2207 C CA . ILE A 1 298 ? 51.659 40.294 48.956 1.00 34.33 298 ILE A CA 1
ATOM 2208 C C . ILE A 1 298 ? 51.278 39.167 48.038 1.00 34.83 298 ILE A C 1
ATOM 2209 O O . ILE A 1 298 ? 50.377 38.385 48.337 1.00 34.97 298 ILE A O 1
ATOM 2214 N N . CYS A 1 299 ? 51.962 39.102 46.907 1.00 35.40 299 CYS A N 1
ATOM 2215 C CA . CYS A 1 299 ? 51.744 38.038 45.948 1.00 36.21 299 CYS A CA 1
ATOM 2216 C C . CYS A 1 299 ? 53.007 37.179 46.039 1.00 35.74 299 CYS A C 1
ATOM 2217 O O . CYS A 1 299 ? 54.066 37.579 45.552 1.00 37.35 299 CYS A O 1
ATOM 2220 N N . HIS A 1 300 ? 52.914 36.024 46.695 1.00 34.17 300 HIS A N 1
ATOM 2221 C CA . HIS A 1 300 ? 54.081 35.148 46.836 1.00 33.06 300 HIS A CA 1
ATOM 2222 C C . HIS A 1 300 ? 54.211 34.217 45.637 1.00 32.82 300 HIS A C 1
ATOM 2223 O O . HIS A 1 300 ? 53.266 33.506 45.298 1.00 34.63 300 HIS A O 1
ATOM 2230 N N . MET A 1 301 ? 55.384 34.212 45.010 1.00 31.41 301 MET A N 1
ATOM 2231 C CA . MET A 1 301 ? 55.625 33.351 43.858 1.00 31.95 301 MET A CA 1
ATOM 2232 C C . MET A 1 301 ? 56.853 32.475 44.102 1.00 32.41 301 MET A C 1
ATOM 2233 O O . MET A 1 301 ? 57.839 32.921 44.703 1.00 32.12 301 MET A O 1
ATOM 2238 N N . LEU A 1 302 ? 56.784 31.226 43.644 1.00 31.81 302 LEU A N 1
ATOM 2239 C CA . LEU A 1 302 ? 57.870 30.265 43.840 1.00 31.91 302 LEU A CA 1
ATOM 2240 C C . LEU A 1 302 ? 57.951 29.198 42.746 1.00 32.47 302 LEU A C 1
ATOM 2241 O O . LEU A 1 302 ? 56.929 28.691 42.277 1.00 32.26 302 LEU A O 1
ATOM 2246 N N . LEU A 1 303 ? 59.176 28.850 42.360 1.00 32.18 303 LEU A N 1
ATOM 2247 C CA . LEU A 1 303 ? 59.403 27.823 41.343 1.00 32.77 303 LEU A CA 1
ATOM 2248 C C . LEU A 1 303 ? 59.668 26.444 41.973 1.00 33.24 303 LEU A C 1
ATOM 2249 O O . LEU A 1 303 ? 60.216 26.343 43.071 1.00 31.24 303 LEU A O 1
ATOM 2254 N N . GLY A 1 304 ? 59.268 25.386 41.268 1.00 34.32 304 GLY A N 1
ATOM 2255 C CA . GLY A 1 304 ? 59.464 24.034 41.765 1.00 34.81 304 GLY A CA 1
ATOM 2256 C C . GLY A 1 304 ? 59.654 23.067 40.612 1.00 37.46 304 GLY A C 1
ATOM 2257 O O . GLY A 1 304 ? 59.302 23.374 39.469 1.00 37.01 304 GLY A O 1
ATOM 2258 N N . GLU A 1 305 ? 60.214 21.895 40.894 1.00 39.64 305 GLU A N 1
ATOM 2259 C CA . GLU A 1 305 ? 60.416 20.914 39.837 1.00 40.56 305 GLU A CA 1
ATOM 2260 C C . GLU A 1 305 ? 59.271 19.929 39.671 1.00 39.74 305 GLU A C 1
ATOM 2261 O O . GLU A 1 305 ? 59.144 19.317 38.617 1.00 41.45 305 GLU A O 1
ATOM 2267 N N . LYS A 1 306 ? 58.427 19.791 40.689 1.00 39.64 306 LYS A N 1
ATOM 2268 C CA . LYS A 1 306 ? 57.296 18.875 40.598 1.00 40.72 306 LYS A CA 1
ATOM 2269 C C . LYS A 1 306 ? 55.989 19.565 40.960 1.00 41.16 306 LYS A C 1
ATOM 2270 O O . LYS A 1 306 ? 56.011 20.605 41.613 1.00 42.50 306 LYS A O 1
ATOM 2271 N N . GLU A 1 307 ? 54.853 19.006 40.545 1.00 41.32 307 GLU A N 1
ATOM 2272 C CA . GLU A 1 307 ? 53.554 19.609 40.860 1.00 41.90 307 GLU A CA 1
ATOM 2273 C C . GLU A 1 307 ? 52.991 19.081 42.179 1.00 43.01 307 GLU A C 1
ATOM 2274 O O . GLU A 1 307 ? 52.774 17.877 42.340 1.00 42.86 307 GLU A O 1
ATOM 2280 N N . GLN A 1 308 ? 52.755 20.002 43.114 1.00 43.83 308 GLN A N 1
ATOM 2281 C CA . GLN A 1 308 ? 52.215 19.689 44.437 1.00 43.58 308 GLN A CA 1
ATOM 2282 C C . GLN A 1 308 ? 51.003 20.568 44.710 1.00 44.10 308 GLN A C 1
ATOM 2283 O O . GLN A 1 308 ? 51.014 21.764 44.402 1.00 44.35 308 GLN A O 1
ATOM 2289 N N . GLU A 1 309 ? 49.959 19.981 45.288 1.00 43.72 309 GLU A N 1
ATOM 2290 C CA . GLU A 1 309 ? 48.748 20.740 45.591 1.00 43.63 309 GLU A CA 1
ATOM 2291 C C . GLU A 1 309 ? 48.881 21.418 46.951 1.00 41.94 309 GLU A C 1
ATOM 2292 O O . GLU A 1 309 ? 48.302 20.966 47.937 1.00 43.61 309 GLU A O 1
ATOM 2298 N N . VAL A 1 310 ? 49.633 22.508 46.998 1.00 39.53 310 VAL A N 1
ATOM 2299 C CA . VAL A 1 310 ? 49.847 23.219 48.249 1.00 37.05 310 VAL A CA 1
ATOM 2300 C C . VAL A 1 310 ? 48.565 23.853 48.767 1.00 36.17 310 VAL A C 1
ATOM 2301 O O . VAL A 1 310 ? 47.821 24.491 48.013 1.00 35.49 310 VAL A O 1
ATOM 2305 N N . GLU A 1 311 ? 48.314 23.680 50.061 1.00 34.71 311 GLU A N 1
ATOM 2306 C CA . GLU A 1 311 ? 47.113 24.223 50.679 1.00 34.81 311 GLU A CA 1
ATOM 2307 C C . GLU A 1 311 ? 46.946 25.734 50.509 1.00 33.49 311 GLU A C 1
ATOM 2308 O O . GLU A 1 311 ? 47.847 26.507 50.829 1.00 32.27 311 GLU A O 1
ATOM 2314 N N . GLY A 1 312 ? 45.779 26.126 49.995 1.00 32.53 312 GLY A N 1
ATOM 2315 C CA . GLY A 1 312 ? 45.442 27.526 49.800 1.00 30.80 312 GLY A CA 1
ATOM 2316 C C . GLY A 1 312 ? 46.173 28.331 48.740 1.00 31.29 312 GLY A C 1
ATOM 2317 O O . GLY A 1 312 ? 45.993 29.552 48.665 1.00 31.41 312 GLY A O 1
ATOM 2318 N N . MET A 1 313 ? 46.994 27.682 47.920 1.00 30.74 313 MET A N 1
ATOM 2319 C CA . MET A 1 313 ? 47.724 28.405 46.893 1.00 30.41 313 MET A CA 1
ATOM 2320 C C . MET A 1 313 ? 46.760 29.006 45.877 1.00 31.57 313 MET A C 1
ATOM 2321 O O . MET A 1 313 ? 45.623 28.553 45.751 1.00 30.99 313 MET A O 1
ATOM 2326 N N . CYS A 1 314 ? 47.215 30.040 45.176 1.00 30.54 314 CYS A N 1
ATOM 2327 C CA . CYS A 1 314 ? 46.410 30.698 44.156 1.00 33.39 314 CYS A CA 1
ATOM 2328 C C . CYS A 1 314 ? 46.470 29.946 42.830 1.00 32.89 314 CYS A C 1
ATOM 2329 O O . CYS A 1 314 ? 45.494 29.899 42.092 1.00 33.69 314 CYS A O 1
ATOM 2332 N N . GLY A 1 315 ? 47.621 29.361 42.526 1.00 33.57 315 GLY A N 1
ATOM 2333 C CA . GLY A 1 315 ? 47.745 28.620 41.289 1.00 32.09 315 GLY A CA 1
ATOM 2334 C C . GLY A 1 315 ? 49.127 28.047 41.053 1.00 32.28 315 GLY A C 1
ATOM 2335 O O . GLY A 1 315 ? 50.105 28.449 41.686 1.00 31.01 315 GLY A O 1
ATOM 2336 N N . VAL A 1 316 ? 49.195 27.094 40.130 1.00 31.74 316 VAL A N 1
ATOM 2337 C CA . VAL A 1 316 ? 50.443 26.451 39.753 1.00 30.32 316 VAL A CA 1
ATOM 2338 C C . VAL A 1 316 ? 50.313 26.110 38.275 1.00 31.15 316 VAL A C 1
ATOM 2339 O O . VAL A 1 316 ? 49.282 25.601 37.848 1.00 31.14 316 VAL A O 1
ATOM 2343 N N . VAL A 1 317 ? 51.342 26.407 37.487 1.00 32.29 317 VAL A N 1
ATOM 2344 C CA . VAL A 1 317 ? 51.298 26.110 36.058 1.00 33.21 317 VAL A CA 1
ATOM 2345 C C . VAL A 1 317 ? 52.693 25.991 35.447 1.00 33.06 317 VAL A C 1
ATOM 2346 O O . VAL A 1 317 ? 53.586 26.762 35.766 1.00 33.63 317 VAL A O 1
ATOM 2350 N N . GLU A 1 318 ? 52.874 25.005 34.575 1.00 34.35 318 GLU A N 1
ATOM 2351 C CA . GLU A 1 318 ? 54.165 24.776 33.930 1.00 35.38 318 GLU A CA 1
ATOM 2352 C C . GLU A 1 318 ? 54.473 25.937 32.985 1.00 35.70 318 GLU A C 1
ATOM 2353 O O . GLU A 1 318 ? 53.617 26.359 32.213 1.00 33.61 318 GLU A O 1
ATOM 2359 N N . ASP A 1 319 ? 55.699 26.447 33.054 1.00 36.84 319 ASP A N 1
ATOM 2360 C CA . ASP A 1 319 ? 56.116 27.580 32.235 1.00 38.49 319 ASP A CA 1
ATOM 2361 C C . ASP A 1 319 ? 55.277 28.793 32.637 1.00 38.15 319 ASP A C 1
ATOM 2362 O O . ASP A 1 319 ? 55.201 29.775 31.899 1.00 39.65 319 ASP A O 1
ATOM 2367 N N . GLY A 1 320 ? 54.653 28.715 33.809 1.00 36.37 320 GLY A N 1
ATOM 2368 C CA . GLY A 1 320 ? 53.822 29.806 34.288 1.00 35.90 320 GLY A CA 1
ATOM 2369 C C . GLY A 1 320 ? 54.593 31.058 34.668 1.00 35.27 320 GLY A C 1
ATOM 2370 O O . GLY A 1 320 ? 54.092 32.169 34.521 1.00 35.98 320 GLY A O 1
ATOM 2371 N N . ILE A 1 321 ? 55.820 30.880 35.147 1.00 34.39 321 ILE A N 1
ATOM 2372 C CA . ILE A 1 321 ? 56.662 31.999 35.559 1.00 32.95 321 ILE A CA 1
ATOM 2373 C C . ILE A 1 321 ? 58.020 31.918 34.871 1.00 33.65 321 ILE A C 1
ATOM 2374 O O . ILE A 1 321 ? 58.479 32.880 34.257 1.00 33.84 321 ILE A O 1
ATOM 2379 N N . ILE A 1 322 ? 58.661 30.763 35.002 1.00 33.60 322 ILE A N 1
ATOM 2380 C CA . ILE A 1 322 ? 59.963 30.503 34.397 1.00 34.78 322 ILE A CA 1
ATOM 2381 C C . ILE A 1 322 ? 59.872 29.183 33.619 1.00 35.36 322 ILE A C 1
ATOM 2382 O O . ILE A 1 322 ? 59.613 28.130 34.212 1.00 34.04 322 ILE A O 1
ATOM 2387 N N . PRO A 1 323 ? 60.088 29.225 32.284 1.00 35.54 323 PRO A N 1
ATOM 2388 C CA . PRO A 1 323 ? 60.032 28.039 31.413 1.00 35.93 323 PRO A CA 1
ATOM 2389 C C . PRO A 1 323 ? 60.885 26.882 31.926 1.00 36.87 323 PRO A C 1
ATOM 2390 O O . PRO A 1 323 ? 62.060 27.065 32.249 1.00 37.29 323 PRO A O 1
ATOM 2394 N N . GLY A 1 324 ? 60.300 25.690 31.987 1.00 38.45 324 GLY A N 1
ATOM 2395 C CA . GLY A 1 324 ? 61.043 24.529 32.448 1.00 39.30 324 GLY A CA 1
ATOM 2396 C C . GLY A 1 324 ? 60.916 24.282 33.936 1.00 40.51 324 GLY A C 1
ATOM 2397 O O . GLY A 1 324 ? 61.715 23.550 34.528 1.00 42.28 324 GLY A O 1
ATOM 2398 N N . TYR A 1 325 ? 59.910 24.903 34.539 1.00 39.63 325 TYR A N 1
ATOM 2399 C CA . TYR A 1 325 ? 59.646 24.765 35.965 1.00 39.59 325 TYR A CA 1
ATOM 2400 C C . TYR A 1 325 ? 58.171 25.008 36.221 1.00 38.52 325 TYR A C 1
ATOM 2401 O O . TYR A 1 325 ? 57.513 25.709 35.456 1.00 39.33 325 TYR A O 1
ATOM 2410 N N . LEU A 1 326 ? 57.641 24.423 37.282 1.00 36.54 326 LEU A N 1
ATOM 2411 C CA . LEU A 1 326 ? 56.259 24.694 37.611 1.00 35.99 326 LEU A CA 1
ATOM 2412 C C . LEU A 1 326 ? 56.289 26.008 38.378 1.00 35.97 326 LEU A C 1
ATOM 2413 O O . LEU A 1 326 ? 57.193 26.242 39.183 1.00 35.25 326 LEU A O 1
ATOM 2418 N N . GLY A 1 327 ? 55.329 26.884 38.102 1.00 34.47 327 GLY A N 1
ATOM 2419 C CA . GLY A 1 327 ? 55.276 28.156 38.797 1.00 33.38 327 GLY A CA 1
ATOM 2420 C C . GLY A 1 327 ? 54.173 28.126 39.835 1.00 32.44 327 GLY A C 1
ATOM 2421 O O . GLY A 1 327 ? 53.059 27.695 39.541 1.00 33.78 327 GLY A O 1
ATOM 2422 N N . TYR A 1 328 ? 54.494 28.567 41.047 1.00 31.25 328 TYR A N 1
ATOM 2423 C CA . TYR A 1 328 ? 53.553 28.600 42.161 1.00 29.51 328 TYR A CA 1
ATOM 2424 C C . TYR A 1 328 ? 53.274 30.034 42.569 1.00 30.63 328 TYR A C 1
ATOM 2425 O O . TYR A 1 328 ? 54.182 30.865 42.596 1.00 29.89 328 TYR A O 1
ATOM 2434 N N . GLU A 1 329 ? 52.019 30.319 42.901 1.00 32.01 329 GLU A N 1
ATOM 2435 C CA . GLU A 1 329 ? 51.621 31.649 43.342 1.00 31.20 329 GLU A CA 1
ATOM 2436 C C . GLU A 1 329 ? 50.699 31.486 44.541 1.00 31.45 329 GLU A C 1
ATOM 2437 O O . GLU A 1 329 ? 49.831 30.615 44.548 1.00 31.20 329 GLU A O 1
ATOM 2443 N N . ALA A 1 330 ? 50.900 32.318 45.555 1.00 30.73 330 ALA A N 1
ATOM 2444 C CA . ALA A 1 330 ? 50.080 32.288 46.755 1.00 30.84 330 ALA A CA 1
ATOM 2445 C C . ALA A 1 330 ? 49.811 33.743 47.108 1.00 30.93 330 ALA A C 1
ATOM 2446 O O . ALA A 1 330 ? 50.540 34.635 46.672 1.00 31.89 330 ALA A O 1
ATOM 2448 N N . GLY A 1 331 ? 48.774 33.996 47.891 1.00 30.32 331 GLY A N 1
ATOM 2449 C CA . GLY A 1 331 ? 48.471 35.371 48.230 1.00 31.47 331 GLY A CA 1
ATOM 2450 C C . GLY A 1 331 ? 48.144 35.675 49.679 1.00 32.15 331 GLY A C 1
ATOM 2451 O O . GLY A 1 331 ? 47.455 34.917 50.366 1.00 30.60 331 GLY A O 1
ATOM 2452 N N . GLN A 1 332 ? 48.658 36.802 50.148 1.00 31.42 332 GLN A N 1
ATOM 2453 C CA . GLN A 1 332 ? 48.388 37.239 51.507 1.00 31.45 332 GLN A CA 1
ATOM 2454 C C . GLN A 1 332 ? 47.469 38.442 51.313 1.00 29.84 332 GLN A C 1
ATOM 2455 O O . GLN A 1 332 ? 47.878 39.473 50.782 1.00 28.45 332 GLN A O 1
ATOM 2461 N N . SER A 1 333 ? 46.219 38.275 51.732 1.00 29.26 333 SER A N 1
ATOM 2462 C CA . SER A 1 333 ? 45.177 39.285 51.587 1.00 30.56 333 SER A CA 1
ATOM 2463 C C . SER A 1 333 ? 45.486 40.737 51.942 1.00 29.65 333 SER A C 1
ATOM 2464 O O . SER A 1 333 ? 45.211 41.640 51.150 1.00 29.79 333 SER A O 1
ATOM 2467 N N . ALA A 1 334 ? 46.038 40.977 53.125 1.00 29.07 334 ALA A N 1
ATOM 2468 C CA . ALA A 1 334 ? 46.313 42.346 53.513 1.00 28.41 334 ALA A CA 1
ATOM 2469 C C . ALA A 1 334 ? 47.504 42.502 54.437 1.00 28.23 334 ALA A C 1
ATOM 2470 O O . ALA A 1 334 ? 47.594 41.857 55.475 1.00 29.27 334 ALA A O 1
ATOM 2472 N N . VAL A 1 335 ? 48.422 43.371 54.046 1.00 28.14 335 VAL A N 1
ATOM 2473 C CA . VAL A 1 335 ? 49.596 43.646 54.850 1.00 28.01 335 VAL A CA 1
ATOM 2474 C C . VAL A 1 335 ? 49.790 45.166 54.840 1.00 27.49 335 VAL A C 1
ATOM 2475 O O . VAL A 1 335 ? 49.623 45.827 55.872 1.00 24.32 335 VAL A O 1
ATOM 2479 N N . GLY A 1 336 ? 50.098 45.724 53.675 1.00 28.75 336 GLY A N 1
ATOM 2480 C CA . GLY A 1 336 ? 50.270 47.165 53.576 1.00 28.89 336 GLY A CA 1
ATOM 2481 C C . GLY A 1 336 ? 48.970 47.902 53.890 1.00 29.44 336 GLY A C 1
ATOM 2482 O O . GLY A 1 336 ? 48.996 49.006 54.432 1.00 28.49 336 GLY A O 1
ATOM 2483 N N . ASP A 1 337 ? 47.828 47.301 53.552 1.00 30.24 337 ASP A N 1
ATOM 2484 C CA . ASP A 1 337 ? 46.537 47.933 53.831 1.00 31.38 337 ASP A CA 1
ATOM 2485 C C . ASP A 1 337 ? 46.293 48.040 55.329 1.00 30.95 337 ASP A C 1
ATOM 2486 O O . ASP A 1 337 ? 45.734 49.030 55.807 1.00 31.15 337 ASP A O 1
ATOM 2491 N N . ILE A 1 338 ? 46.702 47.014 56.070 1.00 28.64 338 ILE A N 1
ATOM 2492 C CA . ILE A 1 338 ? 46.509 47.017 57.508 1.00 27.76 338 ILE A CA 1
ATOM 2493 C C . ILE A 1 338 ? 47.273 48.182 58.138 1.00 29.46 338 ILE A C 1
ATOM 2494 O O . ILE A 1 338 ? 46.757 48.842 59.043 1.00 29.78 338 ILE A O 1
ATOM 2499 N N . PHE A 1 339 ? 48.491 48.446 57.661 1.00 28.60 339 PHE A N 1
ATOM 2500 C CA . PHE A 1 339 ? 49.268 49.544 58.223 1.00 29.04 339 PHE A CA 1
ATOM 2501 C C . PHE A 1 339 ? 48.579 50.855 57.857 1.00 28.63 339 PHE A C 1
ATOM 2502 O O . PHE A 1 339 ? 48.555 51.795 58.651 1.00 26.84 339 PHE A O 1
ATOM 2510 N N . ALA A 1 340 ? 48.010 50.912 56.658 1.00 28.60 340 ALA A N 1
ATOM 2511 C CA . ALA A 1 340 ? 47.327 52.123 56.220 1.00 29.71 340 ALA A CA 1
ATOM 2512 C C . ALA A 1 340 ? 46.119 52.332 57.116 1.00 28.05 340 ALA A C 1
ATOM 2513 O O . ALA A 1 340 ? 45.880 53.427 57.606 1.00 28.51 340 ALA A O 1
ATOM 2515 N N . TRP A 1 341 ? 45.370 51.262 57.340 1.00 28.47 341 TRP A N 1
ATOM 2516 C CA . TRP A 1 341 ? 44.190 51.335 58.187 1.00 27.67 341 TRP A CA 1
ATOM 2517 C C . TRP A 1 341 ? 44.531 51.883 59.562 1.00 28.22 341 TRP A C 1
ATOM 2518 O O . TRP A 1 341 ? 43.877 52.811 60.057 1.00 28.14 341 TRP A O 1
ATOM 2529 N N . PHE A 1 342 ? 45.552 51.296 60.177 1.00 27.42 342 PHE A N 1
ATOM 2530 C CA . PHE A 1 342 ? 45.976 51.687 61.519 1.00 27.74 342 PHE A CA 1
ATOM 2531 C C . PHE A 1 342 ? 46.333 53.169 61.630 1.00 27.59 342 PHE A C 1
ATOM 2532 O O . PHE A 1 342 ? 46.030 53.802 62.632 1.00 27.17 342 PHE A O 1
ATOM 2540 N N . VAL A 1 343 ? 46.980 53.721 60.610 1.00 29.12 343 VAL A N 1
ATOM 2541 C CA . VAL A 1 343 ? 47.350 55.132 60.639 1.00 31.11 343 VAL A CA 1
ATOM 2542 C C . VAL A 1 343 ? 46.131 56.034 60.490 1.00 31.77 343 VAL A C 1
ATOM 2543 O O . VAL A 1 343 ? 46.056 57.099 61.108 1.00 33.01 343 VAL A O 1
ATOM 2547 N N . LYS A 1 344 ? 45.166 55.608 59.684 1.00 32.89 344 LYS A N 1
ATOM 2548 C CA . LYS A 1 344 ? 43.984 56.422 59.479 1.00 33.76 344 LYS A CA 1
ATOM 2549 C C . LYS A 1 344 ? 42.932 56.258 60.575 1.00 33.31 344 LYS A C 1
ATOM 2550 O O . LYS A 1 344 ? 42.201 57.201 60.885 1.00 34.83 344 LYS A O 1
ATOM 2556 N N . HIS A 1 345 ? 42.863 55.083 61.187 1.00 32.87 345 HIS A N 1
ATOM 2557 C CA . HIS A 1 345 ? 41.857 54.874 62.217 1.00 34.19 345 HIS A CA 1
ATOM 2558 C C . HIS A 1 345 ? 42.338 54.456 63.602 1.00 33.93 345 HIS A C 1
ATOM 2559 O O . HIS A 1 345 ? 41.565 54.523 64.551 1.00 33.02 345 HIS A O 1
ATOM 2566 N N . GLY A 1 346 ? 43.597 54.041 63.731 1.00 34.36 346 GLY A N 1
ATOM 2567 C CA . GLY A 1 346 ? 44.069 53.577 65.029 1.00 35.86 346 GLY A CA 1
ATOM 2568 C C . GLY A 1 346 ? 45.179 54.267 65.810 1.00 35.54 346 GLY A C 1
ATOM 2569 O O . GLY A 1 346 ? 45.409 53.906 66.960 1.00 34.76 346 GLY A O 1
ATOM 2570 N N . VAL A 1 347 ? 45.869 55.236 65.221 1.00 37.63 347 VAL A N 1
ATOM 2571 C CA . VAL A 1 347 ? 46.947 55.934 65.927 1.00 38.71 347 VAL A CA 1
ATOM 2572 C C . VAL A 1 347 ? 46.484 57.294 66.476 1.00 39.13 347 VAL A C 1
ATOM 2573 O O . VAL A 1 347 ? 45.956 58.135 65.742 1.00 38.74 347 VAL A O 1
ATOM 2577 N N . SER A 1 348 ? 46.696 57.495 67.773 1.00 41.80 348 SER A N 1
ATOM 2578 C CA . SER A 1 348 ? 46.292 58.723 68.467 1.00 42.94 348 SER A CA 1
ATOM 2579 C C . SER A 1 348 ? 46.918 60.015 67.942 1.00 41.15 348 SER A C 1
ATOM 2580 O O . SER A 1 348 ? 47.933 59.996 67.249 1.00 42.68 348 SER A O 1
ATOM 2583 N N . ALA A 1 349 ? 46.297 61.137 68.282 1.00 39.60 349 ALA A N 1
ATOM 2584 C CA . ALA A 1 349 ? 46.777 62.445 67.860 1.00 39.11 349 ALA A CA 1
ATOM 2585 C C . ALA A 1 349 ? 48.106 62.799 68.522 1.00 38.14 349 ALA A C 1
ATOM 2586 O O . ALA A 1 349 ? 48.883 63.593 67.988 1.00 37.55 349 ALA A O 1
ATOM 2588 N N . ALA A 1 350 ? 48.359 62.206 69.685 1.00 35.68 350 ALA A N 1
ATOM 2589 C CA . ALA A 1 350 ? 49.589 62.466 70.419 1.00 35.75 350 ALA A CA 1
ATOM 2590 C C . ALA A 1 350 ? 50.804 62.055 69.599 1.00 35.09 350 ALA A C 1
ATOM 2591 O O . ALA A 1 350 ? 51.756 62.825 69.459 1.00 35.77 350 ALA A O 1
ATOM 2593 N N . THR A 1 351 ? 50.778 60.842 69.059 1.00 35.07 351 THR A N 1
ATOM 2594 C CA . THR A 1 351 ? 51.896 60.380 68.257 1.00 34.27 351 THR A CA 1
ATOM 2595 C C . THR A 1 351 ? 51.933 61.166 66.951 1.00 33.86 351 THR A C 1
ATOM 2596 O O . THR A 1 351 ? 52.999 61.368 66.370 1.00 34.87 351 THR A O 1
ATOM 2600 N N . PHE A 1 352 ? 50.778 61.631 66.491 1.00 33.67 352 PHE A N 1
ATOM 2601 C CA . PHE A 1 352 ? 50.751 62.430 65.270 1.00 35.04 352 PHE A CA 1
ATOM 2602 C C . PHE A 1 352 ? 51.472 63.750 65.514 1.00 35.51 352 PHE A C 1
ATOM 2603 O O . PHE A 1 352 ? 52.252 64.198 64.669 1.00 33.18 352 PHE A O 1
ATOM 2611 N N . ASP A 1 353 ? 51.196 64.370 66.665 1.00 35.92 353 ASP A N 1
ATOM 2612 C CA . ASP A 1 353 ? 51.827 65.637 67.032 1.00 37.63 353 ASP A CA 1
ATOM 2613 C C . ASP A 1 353 ? 53.324 65.428 67.229 1.00 36.66 353 ASP A C 1
ATOM 2614 O O . ASP A 1 353 ? 54.136 66.266 66.853 1.00 36.81 353 ASP A O 1
ATOM 2619 N N . GLU A 1 354 ? 53.679 64.303 67.833 1.00 36.22 354 GLU A N 1
ATOM 2620 C CA . GLU A 1 354 ? 55.074 63.988 68.080 1.00 36.19 354 GLU A CA 1
ATOM 2621 C C . GLU A 1 354 ? 55.808 63.972 66.754 1.00 34.64 354 GLU A C 1
ATOM 2622 O O . GLU A 1 354 ? 56.910 64.500 66.645 1.00 33.82 354 GLU A O 1
ATOM 2628 N N . ALA A 1 355 ? 55.174 63.373 65.749 1.00 34.23 355 ALA A N 1
ATOM 2629 C CA . ALA A 1 355 ? 55.752 63.252 64.413 1.00 34.32 355 ALA A CA 1
ATOM 2630 C C . ALA A 1 355 ? 55.949 64.598 63.742 1.00 34.54 355 ALA A C 1
ATOM 2631 O O . ALA A 1 355 ? 57.014 64.869 63.194 1.00 33.06 355 ALA A O 1
ATOM 2633 N N . GLN A 1 356 ? 54.916 65.434 63.758 1.00 35.61 356 GLN A N 1
ATOM 2634 C CA . GLN A 1 356 ? 55.050 66.742 63.151 1.00 38.32 356 GLN A CA 1
ATOM 2635 C C . GLN A 1 356 ? 56.052 67.516 63.989 1.00 38.27 356 GLN A C 1
ATOM 2636 O O . GLN A 1 356 ? 56.789 68.338 63.471 1.00 38.19 356 GLN A O 1
ATOM 2642 N N . GLU A 1 357 ? 56.075 67.227 65.287 1.00 38.30 357 GLU A N 1
ATOM 2643 C CA . GLU A 1 357 ? 56.998 67.891 66.189 1.00 38.61 357 GLU A CA 1
ATOM 2644 C C . GLU A 1 357 ? 58.430 67.746 65.720 1.00 39.37 357 GLU A C 1
ATOM 2645 O O . GLU A 1 357 ? 59.228 68.668 65.853 1.00 40.39 357 GLU A O 1
ATOM 2646 N N . LYS A 1 358 ? 58.763 66.591 65.154 1.00 38.93 358 LYS A N 1
ATOM 2647 C CA . LYS A 1 358 ? 60.116 66.359 64.670 1.00 38.84 358 LYS A CA 1
ATOM 2648 C C . LYS A 1 358 ? 60.229 66.270 63.144 1.00 38.01 358 LYS A C 1
ATOM 2649 O O . LYS A 1 358 ? 61.095 65.575 62.620 1.00 39.27 358 LYS A O 1
ATOM 2655 N N . GLY A 1 359 ? 59.352 66.984 62.443 1.00 35.05 359 GLY A N 1
ATOM 2656 C CA . GLY A 1 359 ? 59.370 67.018 60.989 1.00 33.45 359 GLY A CA 1
ATOM 2657 C C . GLY A 1 359 ? 59.323 65.686 60.268 1.00 32.95 359 GLY A C 1
ATOM 2658 O O . GLY A 1 359 ? 59.804 65.555 59.139 1.00 31.27 359 GLY A O 1
ATOM 2659 N N . VAL A 1 360 ? 58.707 64.693 60.888 1.00 33.09 360 VAL A N 1
ATOM 2660 C CA . VAL A 1 360 ? 58.659 63.386 60.268 1.00 32.11 360 VAL A CA 1
ATOM 2661 C C . VAL A 1 360 ? 57.240 62.885 60.002 1.00 31.24 360 VAL A C 1
ATOM 2662 O O . VAL A 1 360 ? 56.281 63.356 60.604 1.00 31.15 360 VAL A O 1
ATOM 2666 N N . ASN A 1 361 ? 57.122 61.953 59.065 1.00 31.33 361 ASN A N 1
ATOM 2667 C CA . ASN A 1 361 ? 55.844 61.329 58.712 1.00 32.15 361 ASN A CA 1
ATOM 2668 C C . ASN A 1 361 ? 55.510 60.369 59.866 1.00 32.16 361 ASN A C 1
ATOM 2669 O O . ASN A 1 361 ? 56.413 59.788 60.473 1.00 32.87 361 ASN A O 1
ATOM 2674 N N . VAL A 1 362 ? 54.230 60.200 60.170 1.00 30.82 362 VAL A N 1
ATOM 2675 C CA . VAL A 1 362 ? 53.830 59.327 61.267 1.00 31.24 362 VAL A CA 1
ATOM 2676 C C . VAL A 1 362 ? 54.219 57.854 61.082 1.00 31.97 362 VAL A C 1
ATOM 2677 O O . VAL A 1 362 ? 54.529 57.171 62.063 1.00 31.45 362 VAL A O 1
ATOM 2681 N N . HIS A 1 363 ? 54.189 57.366 59.839 1.00 31.07 363 HIS A N 1
ATOM 2682 C CA . HIS A 1 363 ? 54.575 55.988 59.537 1.00 32.05 363 HIS A CA 1
ATOM 2683 C C . HIS A 1 363 ? 56.025 55.818 59.958 1.00 32.49 363 HIS A C 1
ATOM 2684 O O . HIS A 1 363 ? 56.389 54.825 60.595 1.00 31.50 363 HIS A O 1
ATOM 2691 N N . ALA A 1 364 ? 56.840 56.807 59.595 1.00 30.85 364 ALA A N 1
ATOM 2692 C CA . ALA A 1 364 ? 58.256 56.812 59.919 1.00 30.62 364 ALA A CA 1
ATOM 2693 C C . ALA A 1 364 ? 58.480 56.885 61.428 1.00 31.81 364 ALA A C 1
ATOM 2694 O O . ALA A 1 364 ? 59.365 56.221 61.953 1.00 30.93 364 ALA A O 1
ATOM 2696 N N . LEU A 1 365 ? 57.684 57.690 62.129 1.00 32.01 365 LEU A N 1
ATOM 2697 C CA . LEU A 1 365 ? 57.840 57.799 63.576 1.00 32.35 365 LEU A CA 1
ATOM 2698 C C . LEU A 1 365 ? 57.473 56.482 64.243 1.00 32.68 365 LEU A C 1
ATOM 2699 O O . LEU A 1 365 ? 58.138 56.057 65.182 1.00 32.13 365 LEU A O 1
ATOM 2704 N N . LEU A 1 366 ? 56.401 55.858 63.752 1.00 32.52 366 LEU A N 1
ATOM 2705 C CA . LEU A 1 366 ? 55.910 54.582 64.268 1.00 33.51 366 LEU A CA 1
ATOM 2706 C C . LEU A 1 366 ? 56.929 53.467 64.050 1.00 33.97 366 LEU A C 1
ATOM 2707 O O . LEU A 1 366 ? 57.069 52.577 64.883 1.00 34.17 366 LEU A O 1
ATOM 2712 N N . GLU A 1 367 ? 57.634 53.514 62.925 1.00 33.38 367 GLU A N 1
ATOM 2713 C CA . GLU A 1 367 ? 58.629 52.497 62.637 1.00 35.33 367 GLU A CA 1
ATOM 2714 C C . GLU A 1 367 ? 59.815 52.643 63.582 1.00 35.06 367 GLU A C 1
ATOM 2715 O O . GLU A 1 367 ? 60.258 51.666 64.182 1.00 35.35 367 GLU A O 1
ATOM 2721 N N . GLU A 1 368 ? 60.319 53.862 63.732 1.00 33.57 368 GLU A N 1
ATOM 2722 C CA . GLU A 1 368 ? 61.464 54.080 64.605 1.00 36.43 368 GLU A CA 1
ATOM 2723 C C . GLU A 1 368 ? 61.169 53.688 66.057 1.00 35.96 368 GLU A C 1
ATOM 2724 O O . GLU A 1 368 ? 61.984 53.022 66.702 1.00 35.90 368 GLU A O 1
ATOM 2730 N N . LYS A 1 369 ? 60.006 54.083 66.568 1.00 34.37 369 LYS A N 1
ATOM 2731 C CA . LYS A 1 369 ? 59.655 53.770 67.946 1.00 33.73 369 LYS A CA 1
ATOM 2732 C C . LYS A 1 369 ? 59.430 52.286 68.175 1.00 33.89 369 LYS A C 1
ATOM 2733 O O . LYS A 1 369 ? 59.744 51.771 69.245 1.00 35.75 369 LYS A O 1
ATOM 2739 N N . ALA A 1 370 ? 58.907 51.587 67.174 1.00 32.97 370 ALA A N 1
ATOM 2740 C CA . ALA A 1 370 ? 58.680 50.153 67.317 1.00 32.78 370 ALA A CA 1
ATOM 2741 C C . ALA A 1 370 ? 59.983 49.370 67.138 1.00 32.85 370 ALA A C 1
ATOM 2742 O O . ALA A 1 370 ? 60.076 48.209 67.538 1.00 31.47 370 ALA A O 1
ATOM 2744 N N . SER A 1 371 ? 60.990 49.992 66.530 1.00 31.74 371 SER A N 1
ATOM 2745 C CA . SER A 1 371 ? 62.253 49.294 66.339 1.00 32.64 371 SER A CA 1
ATOM 2746 C C . SER A 1 371 ? 63.097 49.329 67.610 1.00 33.19 371 SER A C 1
ATOM 2747 O O . SER A 1 371 ? 64.132 48.673 67.678 1.00 34.15 371 SER A O 1
ATOM 2750 N N . GLN A 1 372 ? 62.656 50.090 68.615 1.00 34.47 372 GLN A N 1
ATOM 2751 C CA . GLN A 1 372 ? 63.379 50.167 69.890 1.00 35.07 372 GLN A CA 1
ATOM 2752 C C . GLN A 1 372 ? 62.939 48.997 70.766 1.00 34.11 372 GLN A C 1
ATOM 2753 O O . GLN A 1 372 ? 63.644 48.597 71.687 1.00 35.73 372 GLN A O 1
ATOM 2759 N N . LEU A 1 373 ? 61.755 48.469 70.477 1.00 32.66 373 LEU A N 1
ATOM 2760 C CA . LEU A 1 373 ? 61.189 47.352 71.216 1.00 32.34 373 LEU A CA 1
ATOM 2761 C C . LEU A 1 373 ? 61.897 46.052 70.870 1.00 31.90 373 LEU A C 1
ATOM 2762 O O . LEU A 1 373 ? 62.372 45.869 69.752 1.00 31.47 373 LEU A O 1
ATOM 2767 N N . ARG A 1 374 ? 61.962 45.145 71.835 1.00 32.61 374 ARG A N 1
ATOM 2768 C CA . ARG A 1 374 ? 62.573 43.849 71.598 1.00 33.03 374 ARG A CA 1
ATOM 2769 C C . ARG A 1 374 ? 61.432 42.942 71.154 1.00 33.60 374 ARG A C 1
ATOM 2770 O O . ARG A 1 374 ? 60.279 43.160 71.535 1.00 32.53 374 ARG A O 1
ATOM 2778 N N . PRO A 1 375 ? 61.718 41.938 70.313 1.00 34.03 375 PRO A N 1
ATOM 2779 C CA . PRO A 1 375 ? 60.599 41.078 69.927 1.00 33.71 375 PRO A CA 1
ATOM 2780 C C . PRO A 1 375 ? 60.035 40.476 71.213 1.00 32.92 375 PRO A C 1
ATOM 2781 O O . PRO A 1 375 ? 60.792 40.040 72.079 1.00 31.65 375 PRO A O 1
ATOM 2785 N N . GLY A 1 376 ? 58.709 40.491 71.343 1.00 32.57 376 GLY A N 1
ATOM 2786 C CA . GLY A 1 376 ? 58.068 39.961 72.529 1.00 29.01 376 GLY A CA 1
ATOM 2787 C C . GLY A 1 376 ? 57.878 40.986 73.635 1.00 28.97 376 GLY A C 1
ATOM 2788 O O . GLY A 1 376 ? 57.123 40.738 74.581 1.00 27.58 376 GLY A O 1
ATOM 2789 N N . GLU A 1 377 ? 58.547 42.136 73.518 1.00 28.72 377 GLU A N 1
ATOM 2790 C CA . GLU A 1 377 ? 58.460 43.191 74.534 1.00 28.20 377 GLU A CA 1
ATOM 2791 C C . GLU A 1 377 ? 57.057 43.778 74.699 1.00 28.20 377 GLU A C 1
ATOM 2792 O O . GLU A 1 377 ? 56.611 44.021 75.816 1.00 27.86 377 GLU A O 1
ATOM 2798 N N . SER A 1 378 ? 56.368 44.009 73.588 1.00 28.38 378 SER A N 1
ATOM 2799 C CA . SER A 1 378 ? 55.009 44.560 73.628 1.00 29.70 378 SER A CA 1
ATOM 2800 C C . SER A 1 378 ? 54.007 43.639 74.329 1.00 29.01 378 SER A C 1
ATOM 2801 O O . SER A 1 378 ? 53.030 44.109 74.914 1.00 28.19 378 SER A O 1
ATOM 2804 N N . GLY A 1 379 ? 54.241 42.328 74.243 1.00 29.50 379 GLY A N 1
ATOM 2805 C CA . GLY A 1 379 ? 53.332 41.368 74.845 1.00 29.17 379 GLY A CA 1
ATOM 2806 C C . GLY A 1 379 ? 52.083 41.237 73.989 1.00 30.36 379 GLY A C 1
ATOM 2807 O O . GLY A 1 379 ? 51.058 40.726 74.438 1.00 30.98 379 GLY A O 1
ATOM 2808 N N . LEU A 1 380 ? 52.192 41.681 72.737 1.00 30.09 380 LEU A N 1
ATOM 2809 C CA . LEU A 1 380 ? 51.080 41.671 71.794 1.00 29.75 380 LEU A CA 1
ATOM 2810 C C . LEU A 1 380 ? 51.175 40.641 70.666 1.00 29.42 380 LEU A C 1
ATOM 2811 O O . LEU A 1 380 ? 52.257 40.349 70.168 1.00 30.11 380 LEU A O 1
ATOM 2816 N N . LEU A 1 381 ? 50.024 40.100 70.273 1.00 29.98 381 LEU A N 1
ATOM 2817 C CA . LEU A 1 381 ? 49.938 39.123 69.188 1.00 29.18 381 LEU A CA 1
ATOM 2818 C C . LEU A 1 381 ? 48.685 39.396 68.367 1.00 29.60 381 LEU A C 1
ATOM 2819 O O . LEU A 1 381 ? 47.604 39.627 68.920 1.00 29.68 381 LEU A O 1
ATOM 2824 N N . ALA A 1 382 ? 48.825 39.347 67.047 1.00 28.80 382 ALA A N 1
ATOM 2825 C CA . ALA A 1 382 ? 47.694 39.612 66.175 1.00 27.97 382 ALA A CA 1
ATOM 2826 C C . ALA A 1 382 ? 47.536 38.613 65.048 1.00 28.46 382 ALA A C 1
ATOM 2827 O O . ALA A 1 382 ? 48.470 37.922 64.668 1.00 29.97 382 ALA A O 1
ATOM 2829 N N . LEU A 1 383 ? 46.327 38.554 64.511 1.00 29.05 383 LEU A N 1
ATOM 2830 C CA . LEU A 1 383 ? 46.019 37.694 63.381 1.00 29.37 383 LEU A CA 1
ATOM 2831 C C . LEU A 1 383 ? 45.810 38.687 62.228 1.00 29.29 383 LEU A C 1
ATOM 2832 O O . LEU A 1 383 ? 44.857 39.477 62.250 1.00 31.48 383 LEU A O 1
ATOM 2837 N N . ASP A 1 384 ? 46.719 38.671 61.254 1.00 27.94 384 ASP A N 1
ATOM 2838 C CA . ASP A 1 384 ? 46.664 39.577 60.100 1.00 28.11 384 ASP A CA 1
ATOM 2839 C C . ASP A 1 384 ? 45.483 39.326 59.159 1.00 26.92 384 ASP A C 1
ATOM 2840 O O . ASP A 1 384 ? 45.663 39.242 57.943 1.00 26.68 384 ASP A O 1
ATOM 2845 N N . TRP A 1 385 ? 44.274 39.251 59.709 1.00 27.19 385 TRP A N 1
ATOM 2846 C CA . TRP A 1 385 ? 43.099 38.977 58.885 1.00 27.55 385 TRP A CA 1
ATOM 2847 C C . TRP A 1 385 ? 42.106 40.118 58.673 1.00 27.18 385 TRP A C 1
ATOM 2848 O O . TRP A 1 385 ? 40.919 39.856 58.447 1.00 24.94 385 TRP A O 1
ATOM 2859 N N . TRP A 1 386 ? 42.586 41.362 58.736 1.00 28.56 386 TRP A N 1
ATOM 2860 C CA . TRP A 1 386 ? 41.734 42.543 58.553 1.00 30.35 386 TRP A CA 1
ATOM 2861 C C . TRP A 1 386 ? 40.901 42.456 57.282 1.00 30.36 386 TRP A C 1
ATOM 2862 O O . TRP A 1 386 ? 39.788 42.959 57.235 1.00 31.97 386 TRP A O 1
ATOM 2873 N N . ASN A 1 387 ? 41.438 41.818 56.249 1.00 31.41 387 ASN A N 1
ATOM 2874 C CA . ASN A 1 387 ? 40.720 41.697 54.985 1.00 31.71 387 ASN A CA 1
ATOM 2875 C C . ASN A 1 387 ? 40.618 40.237 54.585 1.00 30.57 387 ASN A C 1
ATOM 2876 O O . ASN A 1 387 ? 40.826 39.882 53.428 1.00 30.23 387 ASN A O 1
ATOM 2881 N N . GLY A 1 388 ? 40.307 39.390 55.556 1.00 29.38 388 GLY A N 1
ATOM 2882 C CA . GLY A 1 388 ? 40.175 37.976 55.270 1.00 29.63 388 GLY A CA 1
ATOM 2883 C C . GLY A 1 388 ? 41.488 37.257 55.026 1.00 29.54 388 GLY A C 1
ATOM 2884 O O . GLY A 1 388 ? 42.567 37.742 55.374 1.00 28.93 388 GLY A O 1
ATOM 2885 N N . ASN A 1 389 ? 41.392 36.088 54.409 1.00 28.58 389 ASN A N 1
ATOM 2886 C CA . ASN A 1 389 ? 42.565 35.271 54.139 1.00 27.07 389 ASN A CA 1
ATOM 2887 C C . ASN A 1 389 ? 42.436 34.564 52.801 1.00 27.80 389 ASN A C 1
ATOM 2888 O O . ASN A 1 389 ? 41.383 34.025 52.477 1.00 28.58 389 ASN A O 1
ATOM 2893 N N . ARG A 1 390 ? 43.499 34.579 52.013 1.00 28.48 390 ARG A N 1
ATOM 2894 C CA . ARG A 1 390 ? 43.468 33.887 50.742 1.00 29.07 390 ARG A CA 1
ATOM 2895 C C . ARG A 1 390 ? 44.344 32.659 50.890 1.00 30.36 390 ARG A C 1
ATOM 2896 O O . ARG A 1 390 ? 43.839 31.539 51.020 1.00 29.10 390 ARG A O 1
ATOM 2904 N N . SER A 1 391 ? 45.657 32.865 50.917 1.00 29.60 391 SER A N 1
ATOM 2905 C CA . SER A 1 391 ? 46.524 31.716 51.015 1.00 32.44 391 SER A CA 1
ATOM 2906 C C . SER A 1 391 ? 46.623 30.948 52.319 1.00 35.19 391 SER A C 1
ATOM 2907 O O . SER A 1 391 ? 46.867 31.466 53.421 1.00 33.27 391 SER A O 1
ATOM 2910 N N . ILE A 1 392 ? 46.394 29.662 52.070 1.00 35.54 392 ILE A N 1
ATOM 2911 C CA . ILE A 1 392 ? 46.329 28.501 52.937 1.00 35.58 392 ILE A CA 1
ATOM 2912 C C . ILE A 1 392 ? 44.966 28.331 53.603 1.00 35.62 392 ILE A C 1
ATOM 2913 O O . ILE A 1 392 ? 44.502 27.197 53.730 1.00 37.90 392 ILE A O 1
ATOM 2918 N N . LEU A 1 393 ? 44.286 29.413 53.982 1.00 35.02 393 LEU A N 1
ATOM 2919 C CA . LEU A 1 393 ? 42.964 29.226 54.589 1.00 34.74 393 LEU A CA 1
ATOM 2920 C C . LEU A 1 393 ? 41.799 29.467 53.618 1.00 34.46 393 LEU A C 1
ATOM 2921 O O . LEU A 1 393 ? 40.696 28.961 53.827 1.00 34.42 393 LEU A O 1
ATOM 2926 N N . VAL A 1 394 ? 42.062 30.214 52.549 1.00 35.08 394 VAL A N 1
ATOM 2927 C CA . VAL A 1 394 ? 41.057 30.530 51.522 1.00 34.12 394 VAL A CA 1
ATOM 2928 C C . VAL A 1 394 ? 39.683 30.878 52.097 1.00 33.30 394 VAL A C 1
ATOM 2929 O O . VAL A 1 394 ? 38.681 30.261 51.733 1.00 32.70 394 VAL A O 1
ATOM 2933 N N . ASP A 1 395 ? 39.628 31.876 52.972 1.00 32.81 395 ASP A N 1
ATOM 2934 C CA . ASP A 1 395 ? 38.363 32.265 53.594 1.00 34.58 395 ASP A CA 1
ATOM 2935 C C . ASP A 1 395 ? 38.236 33.787 53.716 1.00 34.61 395 ASP A C 1
ATOM 2936 O O . ASP A 1 395 ? 38.989 34.412 54.461 1.00 34.33 395 ASP A O 1
ATOM 2941 N N . THR A 1 396 ? 37.287 34.385 52.996 1.00 35.70 396 THR A N 1
ATOM 2942 C CA . THR A 1 396 ? 37.110 35.838 53.065 1.00 36.28 396 THR A CA 1
ATOM 2943 C C . THR A 1 396 ? 36.314 36.218 54.313 1.00 37.10 396 THR A C 1
ATOM 2944 O O . THR A 1 396 ? 36.239 37.396 54.691 1.00 34.76 396 THR A O 1
ATOM 2948 N N . GLU A 1 397 ? 35.734 35.204 54.952 1.00 37.45 397 GLU A N 1
ATOM 2949 C CA . GLU A 1 397 ? 34.935 35.402 56.158 1.00 37.23 397 GLU A CA 1
ATOM 2950 C C . GLU A 1 397 ? 35.755 35.252 57.436 1.00 36.84 397 GLU A C 1
ATOM 2951 O O . GLU A 1 397 ? 35.428 34.448 58.318 1.00 36.80 397 GLU A O 1
ATOM 2957 N N . LEU A 1 398 ? 36.842 36.009 57.518 1.00 34.46 398 LEU A N 1
ATOM 2958 C CA . LEU A 1 398 ? 37.691 36.008 58.700 1.00 32.75 398 LEU A CA 1
ATOM 2959 C C . LEU A 1 398 ? 38.035 37.467 58.969 1.00 31.42 398 LEU A C 1
ATOM 2960 O O . LEU A 1 398 ? 38.117 38.279 58.042 1.00 30.88 398 LEU A O 1
ATOM 2965 N N . SER A 1 399 ? 38.213 37.800 60.240 1.00 28.99 399 SER A N 1
ATOM 2966 C CA . SER A 1 399 ? 38.526 39.161 60.615 1.00 27.55 399 SER A CA 1
ATOM 2967 C C . SER A 1 399 ? 39.801 39.222 61.432 1.00 26.81 399 SER A C 1
ATOM 2968 O O . SER A 1 399 ? 40.348 38.185 61.835 1.00 27.20 399 SER A O 1
ATOM 2971 N N . GLY A 1 400 ? 40.264 40.442 61.681 1.00 24.83 400 GLY A N 1
ATOM 2972 C CA . GLY A 1 400 ? 41.478 40.638 62.451 1.00 25.19 400 GLY A CA 1
ATOM 2973 C C . GLY A 1 400 ? 41.302 40.522 63.956 1.00 24.89 400 GLY A C 1
ATOM 2974 O O . GLY A 1 400 ? 40.209 40.713 64.496 1.00 25.14 400 GLY A O 1
ATOM 2975 N N . MET A 1 401 ? 42.393 40.193 64.635 1.00 24.90 401 MET A N 1
ATOM 2976 C CA . MET A 1 401 ? 42.387 40.052 66.086 1.00 25.14 401 MET A CA 1
ATOM 2977 C C . MET A 1 401 ? 43.672 40.634 66.676 1.00 24.99 401 MET A C 1
ATOM 2978 O O . MET A 1 401 ? 44.758 40.472 66.112 1.00 24.18 401 MET A O 1
ATOM 2983 N N . LEU A 1 402 ? 43.535 41.306 67.811 1.00 25.14 402 LEU A N 1
ATOM 2984 C CA . LEU A 1 402 ? 44.669 41.894 68.494 1.00 28.20 402 LEU A CA 1
ATOM 2985 C C . LEU A 1 402 ? 44.581 41.404 69.933 1.00 29.31 402 LEU A C 1
ATOM 2986 O O . LEU A 1 402 ? 43.544 41.541 70.592 1.00 28.09 402 LEU A O 1
ATOM 2991 N N . LEU A 1 403 ? 45.668 40.823 70.422 1.00 29.99 403 LEU A N 1
ATOM 2992 C CA . LEU A 1 403 ? 45.675 40.268 71.763 1.00 30.17 403 LEU A CA 1
ATOM 2993 C C . LEU A 1 403 ? 46.895 40.672 72.587 1.00 30.25 403 LEU A C 1
ATOM 2994 O O . LEU A 1 403 ? 48.003 40.771 72.060 1.00 29.64 403 LEU A O 1
ATOM 2999 N N . GLY A 1 404 ? 46.679 40.889 73.882 1.00 29.56 404 GLY A N 1
ATOM 3000 C CA . GLY A 1 404 ? 47.757 41.270 74.781 1.00 28.95 404 GLY A CA 1
ATOM 3001 C C . GLY A 1 404 ? 47.640 42.680 75.351 1.00 29.38 404 GLY A C 1
ATOM 3002 O O . GLY A 1 404 ? 48.578 43.182 75.972 1.00 28.50 404 GLY A O 1
ATOM 3003 N N . TYR A 1 405 ? 46.488 43.315 75.143 1.00 27.07 405 TYR A N 1
ATOM 3004 C CA . TYR A 1 405 ? 46.248 44.677 75.611 1.00 26.78 405 TYR A CA 1
ATOM 3005 C C . TYR A 1 405 ? 46.332 44.862 77.124 1.00 26.35 405 TYR A C 1
ATOM 3006 O O . TYR A 1 405 ? 45.857 44.021 77.881 1.00 25.55 405 TYR A O 1
ATOM 3015 N N . THR A 1 406 ? 46.930 45.972 77.550 1.00 25.26 406 THR A N 1
ATOM 3016 C CA . THR A 1 406 ? 46.993 46.337 78.964 1.00 27.12 406 THR A CA 1
ATOM 3017 C C . THR A 1 406 ? 46.791 47.843 78.962 1.00 26.54 406 THR A C 1
ATOM 3018 O O . THR A 1 406 ? 46.852 48.483 77.910 1.00 26.06 406 THR A O 1
ATOM 3022 N N . LEU A 1 407 ? 46.549 48.411 80.135 1.00 25.94 407 LEU A N 1
ATOM 3023 C CA . LEU A 1 407 ? 46.346 49.837 80.230 1.00 26.73 407 LEU A CA 1
ATOM 3024 C C . LEU A 1 407 ? 47.571 50.615 79.741 1.00 27.04 407 LEU A C 1
ATOM 3025 O O . LEU A 1 407 ? 47.479 51.811 79.486 1.00 27.08 407 LEU A O 1
ATOM 3030 N N . GLN A 1 408 ? 48.701 49.928 79.584 1.00 29.24 408 GLN A N 1
ATOM 3031 C CA . GLN A 1 408 ? 49.943 50.568 79.133 1.00 32.19 408 GLN A CA 1
ATOM 3032 C C . GLN A 1 408 ? 50.289 50.393 77.646 1.00 31.54 408 GLN A C 1
ATOM 3033 O O . GLN A 1 408 ? 51.293 50.940 77.165 1.00 31.29 408 GLN A O 1
ATOM 3039 N N . THR A 1 409 ? 49.472 49.642 76.914 1.00 29.04 409 THR A N 1
ATOM 3040 C CA . THR A 1 409 ? 49.756 49.420 75.500 1.00 27.73 409 THR A CA 1
ATOM 3041 C C . THR A 1 409 ? 49.862 50.741 74.737 1.00 28.89 409 THR A C 1
ATOM 3042 O O . THR A 1 409 ? 48.990 51.608 74.839 1.00 28.17 409 THR A O 1
ATOM 3046 N N . LYS A 1 410 ? 50.947 50.871 73.977 1.00 29.04 410 LYS A N 1
ATOM 3047 C CA . LYS A 1 410 ? 51.250 52.070 73.200 1.00 31.27 410 LYS A CA 1
ATOM 3048 C C . LYS A 1 410 ? 51.059 51.842 71.697 1.00 29.92 410 LYS A C 1
ATOM 3049 O O . LYS A 1 410 ? 51.158 50.715 71.221 1.00 30.52 410 LYS A O 1
ATOM 3055 N N . PRO A 1 411 ? 50.790 52.917 70.930 1.00 30.48 411 PRO A N 1
ATOM 3056 C CA . PRO A 1 411 ? 50.595 52.776 69.481 1.00 30.01 411 PRO A CA 1
ATOM 3057 C C . PRO A 1 411 ? 51.766 52.153 68.726 1.00 30.19 411 PRO A C 1
ATOM 3058 O O . PRO A 1 411 ? 51.550 51.400 67.778 1.00 29.86 411 PRO A O 1
ATOM 3062 N N . GLU A 1 412 ? 52.997 52.454 69.131 1.00 29.21 412 GLU A N 1
ATOM 3063 C CA . GLU A 1 412 ? 54.147 51.860 68.459 1.00 28.86 412 GLU A CA 1
ATOM 3064 C C . GLU A 1 412 ? 54.198 50.355 68.758 1.00 29.87 412 GLU A C 1
ATOM 3065 O O . GLU A 1 412 ? 54.694 49.576 67.940 1.00 27.94 412 GLU A O 1
ATOM 3071 N N . GLU A 1 413 ? 53.684 49.951 69.923 1.00 28.30 413 GLU A N 1
ATOM 3072 C CA . GLU A 1 413 ? 53.683 48.538 70.293 1.00 30.59 413 GLU A CA 1
ATOM 3073 C C . GLU A 1 413 ? 52.697 47.783 69.423 1.00 31.04 413 GLU A C 1
ATOM 3074 O O . GLU A 1 413 ? 53.046 46.757 68.848 1.00 30.12 413 GLU A O 1
ATOM 3080 N N . ILE A 1 414 ? 51.469 48.289 69.307 1.00 30.56 414 ILE A N 1
ATOM 3081 C CA . ILE A 1 414 ? 50.492 47.598 68.481 1.00 32.47 414 ILE A CA 1
ATOM 3082 C C . ILE A 1 414 ? 50.888 47.668 67.006 1.00 31.69 414 ILE A C 1
ATOM 3083 O O . ILE A 1 414 ? 50.599 46.747 66.229 1.00 29.82 414 ILE A O 1
ATOM 3088 N N . TYR A 1 415 ? 51.585 48.736 66.621 1.00 29.42 415 TYR A N 1
ATOM 3089 C CA . TYR A 1 415 ? 52.045 48.859 65.239 1.00 28.63 415 TYR A CA 1
ATOM 3090 C C . TYR A 1 415 ? 52.998 47.691 64.938 1.00 28.16 415 TYR A C 1
ATOM 3091 O O . TYR A 1 415 ? 52.866 47.019 63.921 1.00 27.47 415 TYR A O 1
ATOM 3100 N N . ARG A 1 416 ? 53.956 47.450 65.831 1.00 28.64 416 ARG A N 1
ATOM 3101 C CA . ARG A 1 416 ? 54.900 46.361 65.627 1.00 29.24 416 ARG A CA 1
ATOM 3102 C C . ARG A 1 416 ? 54.162 45.017 65.551 1.00 28.18 416 ARG A C 1
ATOM 3103 O O . ARG A 1 416 ? 54.546 44.144 64.784 1.00 26.92 416 ARG A O 1
ATOM 3111 N N . ALA A 1 417 ? 53.093 44.871 66.338 1.00 28.88 417 ALA A N 1
ATOM 3112 C CA . ALA A 1 417 ? 52.299 43.641 66.358 1.00 29.85 417 ALA A CA 1
ATOM 3113 C C . ALA A 1 417 ? 51.704 43.355 64.985 1.00 29.79 417 ALA A C 1
ATOM 3114 O O . ALA A 1 417 ? 51.620 42.195 64.562 1.00 30.15 417 ALA A O 1
ATOM 3116 N N . LEU A 1 418 ? 51.290 44.415 64.296 1.00 29.19 418 LEU A N 1
ATOM 3117 C CA . LEU A 1 418 ? 50.728 44.286 62.962 1.00 28.50 418 LEU A CA 1
ATOM 3118 C C . LEU A 1 418 ? 51.851 43.873 62.011 1.00 27.96 418 LEU A C 1
ATOM 3119 O O . LEU A 1 418 ? 51.654 43.023 61.151 1.00 29.16 418 LEU A O 1
ATOM 3124 N N . LEU A 1 419 ? 53.024 44.480 62.159 1.00 27.77 419 LEU A N 1
ATOM 3125 C CA . LEU A 1 419 ? 54.172 44.121 61.323 1.00 28.23 419 LEU A CA 1
ATOM 3126 C C . LEU A 1 419 ? 54.448 42.637 61.525 1.00 28.33 419 LEU A C 1
ATOM 3127 O O . LEU A 1 419 ? 54.563 41.863 60.571 1.00 26.51 419 LEU A O 1
ATOM 3132 N N . GLU A 1 420 ? 54.540 42.249 62.793 1.00 28.90 420 GLU A N 1
ATOM 3133 C CA . GLU A 1 420 ? 54.807 40.869 63.166 1.00 29.32 420 GLU A CA 1
ATOM 3134 C C . GLU A 1 420 ? 53.738 39.913 62.669 1.00 29.50 420 GLU A C 1
ATOM 3135 O O . GLU A 1 420 ? 54.049 38.826 62.184 1.00 29.79 420 GLU A O 1
ATOM 3141 N N . ALA A 1 421 ? 52.478 40.321 62.776 1.00 29.36 421 ALA A N 1
ATOM 3142 C CA . ALA A 1 421 ? 51.380 39.474 62.328 1.00 29.09 421 ALA A CA 1
ATOM 3143 C C . ALA A 1 421 ? 51.469 39.165 60.832 1.00 28.70 421 ALA A C 1
ATOM 3144 O O . ALA A 1 421 ? 51.196 38.031 60.419 1.00 28.83 421 ALA A O 1
ATOM 3146 N N . THR A 1 422 ? 51.851 40.153 60.019 1.00 26.28 422 THR A N 1
ATOM 3147 C CA . THR A 1 422 ? 51.932 39.915 58.582 1.00 27.14 422 THR A CA 1
ATOM 3148 C C . THR A 1 422 ? 53.079 38.980 58.267 1.00 26.83 422 THR A C 1
ATOM 3149 O O . THR A 1 422 ? 53.006 38.213 57.314 1.00 28.71 422 THR A O 1
ATOM 3153 N N . ALA A 1 423 ? 54.135 39.036 59.071 1.00 26.12 423 ALA A N 1
ATOM 3154 C CA . ALA A 1 423 ? 55.273 38.156 58.865 1.00 26.30 423 ALA A CA 1
ATOM 3155 C C . ALA A 1 423 ? 54.866 36.731 59.239 1.00 27.82 423 ALA A C 1
ATOM 3156 O O . ALA A 1 423 ? 55.308 35.778 58.604 1.00 27.38 423 ALA A O 1
ATOM 3158 N N . PHE A 1 424 ? 54.019 36.580 60.257 1.00 27.83 424 PHE A N 1
ATOM 3159 C CA . PHE A 1 424 ? 53.570 35.244 60.657 1.00 29.39 424 PHE A CA 1
ATOM 3160 C C . PHE A 1 424 ? 52.695 34.686 59.549 1.00 29.38 424 PHE A C 1
ATOM 3161 O O . PHE A 1 424 ? 52.668 33.474 59.305 1.00 30.23 424 PHE A O 1
ATOM 3169 N N . GLY A 1 425 ? 51.971 35.589 58.893 1.00 29.47 425 GLY A N 1
ATOM 3170 C CA . GLY A 1 425 ? 51.095 35.206 57.799 1.00 28.48 425 GLY A CA 1
ATOM 3171 C C . GLY A 1 425 ? 51.925 34.716 56.634 1.00 26.38 425 GLY A C 1
ATOM 3172 O O . GLY A 1 425 ? 51.582 33.721 55.992 1.00 25.33 425 GLY A O 1
ATOM 3173 N N . THR A 1 426 ? 53.022 35.421 56.363 1.00 25.62 426 THR A N 1
ATOM 3174 C CA . THR A 1 426 ? 53.932 35.040 55.290 1.00 26.73 426 THR A CA 1
ATOM 3175 C C . THR A 1 426 ? 54.559 33.694 55.645 1.00 26.75 426 THR A C 1
ATOM 3176 O O . THR A 1 426 ? 54.676 32.816 54.796 1.00 25.99 426 THR A O 1
ATOM 3180 N N . ARG A 1 427 ? 54.952 33.522 56.901 1.00 27.65 427 ARG A N 1
ATOM 3181 C CA . ARG A 1 427 ? 55.542 32.253 57.300 1.00 28.85 427 ARG A CA 1
ATOM 3182 C C . ARG A 1 427 ? 54.558 31.088 57.141 1.00 29.24 427 ARG A C 1
ATOM 3183 O O . ARG A 1 427 ? 54.953 29.972 56.782 1.00 28.27 427 ARG A O 1
ATOM 3191 N N . ALA A 1 428 ? 53.283 31.335 57.418 1.00 29.72 428 ALA A N 1
ATOM 3192 C CA . ALA A 1 428 ? 52.280 30.284 57.281 1.00 29.00 428 ALA A CA 1
ATOM 3193 C C . ALA A 1 428 ? 52.341 29.772 55.841 1.00 29.10 428 ALA A C 1
ATOM 3194 O O . ALA A 1 428 ? 52.274 28.569 55.580 1.00 29.77 428 ALA A O 1
ATOM 3196 N N . ILE A 1 429 ? 52.501 30.709 54.914 1.00 28.01 429 ILE A N 1
ATOM 3197 C CA . ILE A 1 429 ? 52.587 30.410 53.503 1.00 26.85 429 ILE A CA 1
ATOM 3198 C C . ILE A 1 429 ? 53.890 29.706 53.125 1.00 29.44 429 ILE A C 1
ATOM 3199 O O . ILE A 1 429 ? 53.862 28.714 52.385 1.00 28.94 429 ILE A O 1
ATOM 3204 N N . VAL A 1 430 ? 55.027 30.197 53.627 1.00 30.77 430 VAL A N 1
ATOM 3205 C CA . VAL A 1 430 ? 56.313 29.578 53.297 1.00 32.92 430 VAL A CA 1
ATOM 3206 C C . VAL A 1 430 ? 56.409 28.157 53.842 1.00 34.68 430 VAL A C 1
ATOM 3207 O O . VAL A 1 430 ? 57.006 27.290 53.203 1.00 35.25 430 VAL A O 1
ATOM 3211 N N . ASP A 1 431 ? 55.826 27.913 55.014 1.00 35.21 431 ASP A N 1
ATOM 3212 C CA . ASP A 1 431 ? 55.860 26.577 55.590 1.00 36.61 431 ASP A CA 1
ATOM 3213 C C . ASP A 1 431 ? 54.924 25.654 54.820 1.00 35.95 431 ASP A C 1
ATOM 3214 O O . ASP A 1 431 ? 55.196 24.460 54.687 1.00 35.45 431 ASP A O 1
ATOM 3219 N N . ALA A 1 432 ? 53.825 26.201 54.308 1.00 35.15 432 ALA A N 1
ATOM 3220 C CA . ALA A 1 432 ? 52.873 25.388 53.564 1.00 34.43 432 ALA A CA 1
ATOM 3221 C C . ALA A 1 432 ? 53.529 24.802 52.311 1.00 34.68 432 ALA A C 1
ATOM 3222 O O . ALA A 1 432 ? 53.213 23.688 51.903 1.00 33.94 432 ALA A O 1
ATOM 3224 N N . PHE A 1 433 ? 54.451 25.551 51.713 1.00 36.26 433 PHE A N 1
ATOM 3225 C CA . PHE A 1 433 ? 55.154 25.096 50.512 1.00 36.92 433 PHE A CA 1
ATOM 3226 C C . PHE A 1 433 ? 56.295 24.159 50.874 1.00 37.56 433 PHE A C 1
ATOM 3227 O O . PHE A 1 433 ? 56.410 23.047 50.341 1.00 37.37 433 PHE A O 1
ATOM 3235 N N . HIS A 1 434 ? 57.152 24.641 51.769 1.00 37.32 434 HIS A N 1
ATOM 3236 C CA . HIS A 1 434 ? 58.325 23.903 52.209 1.00 37.52 434 HIS A CA 1
ATOM 3237 C C . HIS A 1 434 ? 57.955 22.530 52.741 1.00 36.78 434 HIS A C 1
ATOM 3238 O O . HIS A 1 434 ? 58.623 21.541 52.443 1.00 36.67 434 HIS A O 1
ATOM 3245 N N . GLY A 1 435 ? 56.882 22.481 53.522 1.00 36.39 435 GLY A N 1
ATOM 3246 C CA . GLY A 1 435 ? 56.438 21.230 54.106 1.00 38.46 435 GLY A CA 1
ATOM 3247 C C . GLY A 1 435 ? 55.796 20.279 53.117 1.00 39.69 435 GLY A C 1
ATOM 3248 O O . GLY A 1 435 ? 55.309 19.218 53.504 1.00 39.31 435 GLY A O 1
ATOM 3249 N N . ARG A 1 436 ? 55.801 20.660 51.842 1.00 40.25 436 ARG A N 1
ATOM 3250 C CA . ARG A 1 436 ? 55.221 19.838 50.789 1.00 40.53 436 ARG A CA 1
ATOM 3251 C C . ARG A 1 436 ? 56.255 19.523 49.722 1.00 39.17 436 ARG A C 1
ATOM 3252 O O . ARG A 1 436 ? 55.930 18.978 48.675 1.00 39.26 436 ARG A O 1
ATOM 3260 N N . GLY A 1 437 ? 57.505 19.880 49.983 1.00 39.86 437 GLY A N 1
ATOM 3261 C CA . GLY A 1 437 ? 58.551 19.597 49.017 1.00 38.78 437 GLY A CA 1
ATOM 3262 C C . GLY A 1 437 ? 58.935 20.779 48.153 1.00 38.21 437 GLY A C 1
ATOM 3263 O O . GLY A 1 437 ? 59.978 20.767 47.495 1.00 38.46 437 GLY A O 1
ATOM 3264 N N . VAL A 1 438 ? 58.093 21.803 48.147 1.00 36.90 438 VAL A N 1
ATOM 3265 C CA . VAL A 1 438 ? 58.368 22.993 47.361 1.00 36.55 438 VAL A CA 1
ATOM 3266 C C . VAL A 1 438 ? 59.195 23.915 48.255 1.00 36.94 438 VAL A C 1
ATOM 3267 O O . VAL A 1 438 ? 58.731 24.957 48.718 1.00 37.65 438 VAL A O 1
ATOM 3271 N N . GLU A 1 439 ? 60.439 23.511 48.476 1.00 37.05 439 GLU A N 1
ATOM 3272 C CA . GLU A 1 439 ? 61.359 24.206 49.360 1.00 37.48 439 GLU A CA 1
ATOM 3273 C C . GLU A 1 439 ? 61.536 25.708 49.215 1.00 37.66 439 GLU A C 1
ATOM 3274 O O . GLU A 1 439 ? 61.409 26.277 48.133 1.00 38.33 439 GLU A O 1
ATOM 3280 N N . VAL A 1 440 ? 61.824 26.338 50.348 1.00 36.44 440 VAL A N 1
ATOM 3281 C CA . VAL A 1 440 ? 62.079 27.765 50.405 1.00 34.65 440 VAL A CA 1
ATOM 3282 C C . VAL A 1 440 ? 63.344 27.940 51.246 1.00 34.68 440 VAL A C 1
ATOM 3283 O O . VAL A 1 440 ? 63.320 27.724 52.461 1.00 33.68 440 VAL A O 1
ATOM 3287 N N . HIS A 1 441 ? 64.444 28.304 50.589 1.00 35.14 441 HIS A N 1
ATOM 3288 C CA . HIS A 1 441 ? 65.721 28.523 51.271 1.00 36.80 441 HIS A CA 1
ATOM 3289 C C . HIS A 1 441 ? 65.987 30.023 51.437 1.00 37.56 441 HIS A C 1
ATOM 3290 O O . HIS A 1 441 ? 66.520 30.460 52.455 1.00 36.47 441 HIS A O 1
ATOM 3297 N N . GLU A 1 442 ? 65.614 30.800 50.422 1.00 38.55 442 GLU A N 1
ATOM 3298 C CA . GLU A 1 442 ? 65.820 32.247 50.426 1.00 39.73 442 GLU A CA 1
ATOM 3299 C C . GLU A 1 442 ? 64.539 33.015 50.133 1.00 39.21 442 GLU A C 1
ATOM 3300 O O . GLU A 1 442 ? 63.599 32.489 49.539 1.00 39.71 442 GLU A O 1
ATOM 3306 N N . LEU A 1 443 ? 64.528 34.281 50.530 1.00 38.71 443 LEU A N 1
ATOM 3307 C CA . LEU A 1 443 ? 63.393 35.155 50.281 1.00 37.57 443 LEU A CA 1
ATOM 3308 C C . LEU A 1 443 ? 63.868 36.319 49.442 1.00 36.56 443 LEU A C 1
ATOM 3309 O O . LEU A 1 443 ? 64.985 36.807 49.599 1.00 34.97 443 LEU A O 1
ATOM 3314 N N . TYR A 1 444 ? 63.010 36.746 48.532 1.00 36.61 444 TYR A N 1
ATOM 3315 C CA . TYR A 1 444 ? 63.311 37.860 47.655 1.00 37.03 444 TYR A CA 1
ATOM 3316 C C . TYR A 1 444 ? 62.147 38.813 47.737 1.00 36.45 444 TYR A C 1
ATOM 3317 O O . TYR A 1 444 ? 61.005 38.415 47.529 1.00 38.17 444 TYR A O 1
ATOM 3326 N N . ALA A 1 445 ? 62.427 40.068 48.043 1.00 36.18 445 ALA A N 1
ATOM 3327 C CA . ALA A 1 445 ? 61.362 41.046 48.159 1.00 37.45 445 ALA A CA 1
ATOM 3328 C C . ALA A 1 445 ? 61.490 42.111 47.099 1.00 38.01 445 ALA A C 1
ATOM 3329 O O . ALA A 1 445 ? 62.593 42.547 46.775 1.00 38.28 445 ALA A O 1
ATOM 3331 N N . CYS A 1 446 ? 60.356 42.511 46.545 1.00 37.06 446 CYS A N 1
ATOM 3332 C CA . CYS A 1 446 ? 60.342 43.564 45.552 1.00 38.27 446 CYS A CA 1
ATOM 3333 C C . CYS A 1 446 ? 59.084 44.364 45.824 1.00 38.70 446 CYS A C 1
ATOM 3334 O O . CYS A 1 446 ? 58.170 43.882 46.492 1.00 39.27 446 CYS A O 1
ATOM 3337 N N . GLY A 1 447 ? 59.048 45.593 45.334 1.00 38.71 447 GLY A N 1
ATOM 3338 C CA . GLY A 1 447 ? 57.896 46.439 45.567 1.00 40.05 447 GLY A CA 1
ATOM 3339 C C . GLY A 1 447 ? 58.405 47.663 46.289 1.00 41.13 447 GLY A C 1
ATOM 3340 O O . GLY A 1 447 ? 59.619 47.828 46.434 1.00 43.03 447 GLY A O 1
ATOM 3341 N N . GLY A 1 448 ? 57.496 48.520 46.742 1.00 42.36 448 GLY A N 1
ATOM 3342 C CA . GLY A 1 448 ? 57.909 49.722 47.446 1.00 42.20 448 GLY A CA 1
ATOM 3343 C C . GLY A 1 448 ? 57.996 49.536 48.948 1.00 41.82 448 GLY A C 1
ATOM 3344 O O . GLY A 1 448 ? 58.712 50.270 49.630 1.00 43.36 448 GLY A O 1
ATOM 3345 N N . LEU A 1 449 ? 57.267 48.551 49.464 1.00 41.28 449 LEU A N 1
ATOM 3346 C CA . LEU A 1 449 ? 57.241 48.261 50.898 1.00 41.29 449 LEU A CA 1
ATOM 3347 C C . LEU A 1 449 ? 58.637 47.928 51.459 1.00 41.93 449 LEU A C 1
ATOM 3348 O O . LEU A 1 449 ? 59.030 48.450 52.505 1.00 42.54 449 LEU A O 1
ATOM 3353 N N . PRO A 1 450 ? 59.403 47.058 50.777 1.00 41.97 450 PRO A N 1
ATOM 3354 C CA . PRO A 1 450 ? 60.741 46.731 51.287 1.00 42.99 450 PRO A CA 1
ATOM 3355 C C . PRO A 1 450 ? 61.685 47.920 51.139 1.00 43.20 450 PRO A C 1
ATOM 3356 O O . PRO A 1 450 ? 62.827 47.874 51.586 1.00 44.36 450 PRO A O 1
ATOM 3360 N N . GLN A 1 451 ? 61.209 48.979 50.498 1.00 44.55 451 GLN A N 1
ATOM 3361 C CA . GLN A 1 451 ? 62.023 50.173 50.310 1.00 46.52 451 GLN A CA 1
ATOM 3362 C C . GLN A 1 451 ? 61.869 51.109 51.506 1.00 45.68 451 GLN A C 1
ATOM 3363 O O . GLN A 1 451 ? 62.845 51.441 52.177 1.00 47.55 451 GLN A O 1
ATOM 3369 N N . LYS A 1 452 ? 60.631 51.518 51.771 1.00 45.11 452 LYS A N 1
ATOM 3370 C CA . LYS A 1 452 ? 60.314 52.433 52.861 1.00 43.20 452 LYS A CA 1
ATOM 3371 C C . LYS A 1 452 ? 60.257 51.798 54.258 1.00 42.32 452 LYS A C 1
ATOM 3372 O O . LYS A 1 452 ? 60.327 52.517 55.265 1.00 42.28 452 LYS A O 1
ATOM 3378 N N . ASN A 1 453 ? 60.137 50.472 54.345 1.00 38.35 453 ASN A N 1
ATOM 3379 C CA . ASN A 1 453 ? 60.050 49.854 55.671 1.00 35.64 453 ASN A CA 1
ATOM 3380 C C . ASN A 1 453 ? 61.055 48.746 55.982 1.00 35.23 453 ASN A C 1
ATOM 3381 O O . ASN A 1 453 ? 60.736 47.549 55.892 1.00 31.33 453 ASN A O 1
ATOM 3386 N N . HIS A 1 454 ? 62.259 49.160 56.369 1.00 34.45 454 HIS A N 1
ATOM 3387 C CA . HIS A 1 454 ? 63.330 48.235 56.712 1.00 33.24 454 HIS A CA 1
ATOM 3388 C C . HIS A 1 454 ? 62.992 47.367 57.914 1.00 31.56 454 HIS A C 1
ATOM 3389 O O . HIS A 1 454 ? 63.362 46.201 57.950 1.00 31.74 454 HIS A O 1
ATOM 3396 N N . LEU A 1 455 ? 62.297 47.926 58.902 1.00 30.20 455 LEU A N 1
ATOM 3397 C CA . LEU A 1 455 ? 61.945 47.142 60.077 1.00 28.29 455 LEU A CA 1
ATOM 3398 C C . LEU A 1 455 ? 61.101 45.936 59.686 1.00 28.16 455 LEU A C 1
ATOM 3399 O O . LEU A 1 455 ? 61.306 44.846 60.210 1.00 27.11 455 LEU A O 1
ATOM 3404 N N . LEU A 1 456 ? 60.166 46.127 58.757 1.00 28.26 456 LEU A N 1
ATOM 3405 C CA . LEU A 1 456 ? 59.303 45.034 58.302 1.00 30.67 456 LEU A CA 1
ATOM 3406 C C . LEU A 1 456 ? 60.158 43.900 57.735 1.00 31.80 456 LEU A C 1
ATOM 3407 O O . LEU A 1 456 ? 59.913 42.725 58.000 1.00 32.13 456 LEU A O 1
ATOM 3412 N N . MET A 1 457 ? 61.165 44.254 56.948 1.00 31.12 457 MET A N 1
ATOM 3413 C CA . MET A 1 457 ? 62.020 43.250 56.337 1.00 32.61 457 MET A CA 1
ATOM 3414 C C . MET A 1 457 ? 62.849 42.469 57.353 1.00 32.67 457 MET A C 1
ATOM 3415 O O . MET A 1 457 ? 63.156 41.291 57.147 1.00 32.55 457 MET A O 1
ATOM 3420 N N . GLN A 1 458 ? 63.206 43.115 58.457 1.00 32.32 458 GLN A N 1
ATOM 3421 C CA . GLN A 1 458 ? 64.001 42.441 59.465 1.00 31.17 458 GLN A CA 1
ATOM 3422 C C . GLN A 1 458 ? 63.144 41.470 60.261 1.00 31.05 458 GLN A C 1
ATOM 3423 O O . GLN A 1 458 ? 63.616 40.370 60.578 1.00 31.28 458 GLN A O 1
ATOM 3429 N N . ILE A 1 459 ? 61.905 41.866 60.586 1.00 29.51 459 ILE A N 1
ATOM 3430 C CA . ILE A 1 459 ? 60.990 40.981 61.317 1.00 29.95 459 ILE A CA 1
ATOM 3431 C C . ILE A 1 459 ? 60.725 39.794 60.408 1.00 29.24 459 ILE A C 1
ATOM 3432 O O . ILE A 1 459 ? 60.667 38.648 60.852 1.00 28.31 459 ILE A O 1
ATOM 3437 N N . PHE A 1 460 ? 60.554 40.085 59.124 1.00 28.81 460 PHE A N 1
ATOM 3438 C CA . PHE A 1 460 ? 60.315 39.038 58.146 1.00 30.87 460 PHE A CA 1
ATOM 3439 C C . PHE A 1 460 ? 61.457 38.032 58.184 1.00 30.89 460 PHE A C 1
ATOM 3440 O O . PHE A 1 460 ? 61.224 36.827 58.266 1.00 31.62 460 PHE A O 1
ATOM 3448 N N . ALA A 1 461 ? 62.688 38.537 58.139 1.00 31.99 461 ALA A N 1
ATOM 3449 C CA . ALA A 1 461 ? 63.859 37.682 58.157 1.00 32.83 461 ALA A CA 1
ATOM 3450 C C . ALA A 1 461 ? 63.957 36.907 59.464 1.00 33.36 461 ALA A C 1
ATOM 3451 O O . ALA A 1 461 ? 64.311 35.732 59.458 1.00 32.54 461 ALA A O 1
ATOM 3453 N N . ASP A 1 462 ? 63.642 37.564 60.577 1.00 33.76 462 ASP A N 1
ATOM 3454 C CA . ASP A 1 462 ? 63.704 36.909 61.883 1.00 34.74 462 ASP A CA 1
ATOM 3455 C C . ASP A 1 462 ? 62.676 35.791 62.017 1.00 33.94 462 ASP A C 1
ATOM 3456 O O . ASP A 1 462 ? 62.987 34.722 62.540 1.00 34.35 462 ASP A O 1
ATOM 3461 N N . VAL A 1 463 ? 61.456 36.041 61.543 1.00 32.01 463 VAL A N 1
ATOM 3462 C CA . VAL A 1 463 ? 60.361 35.072 61.650 1.00 29.96 463 VAL A CA 1
ATOM 3463 C C . VAL A 1 463 ? 60.469 33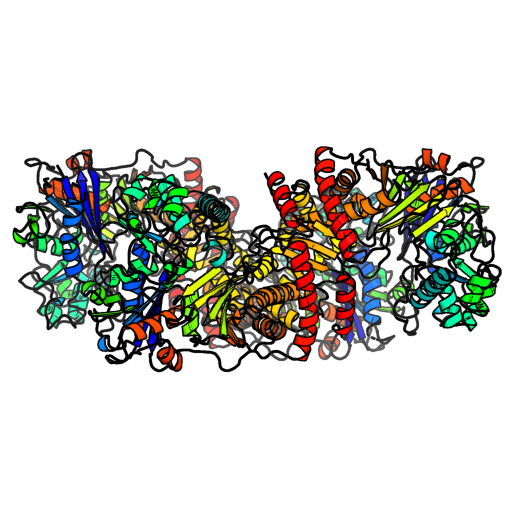.827 60.775 1.00 29.59 463 VAL A C 1
ATOM 3464 O O . VAL A 1 463 ? 60.143 32.729 61.223 1.00 28.88 463 VAL A O 1
ATOM 3468 N N . THR A 1 464 ? 60.917 33.993 59.535 1.00 29.20 464 THR A N 1
ATOM 3469 C CA . THR A 1 464 ? 61.051 32.863 58.624 1.00 29.06 464 THR A CA 1
ATOM 3470 C C . THR A 1 464 ? 62.423 32.207 58.760 1.00 30.46 464 THR A C 1
ATOM 3471 O O . THR A 1 464 ? 62.658 31.094 58.269 1.00 26.51 464 THR A O 1
ATOM 3475 N N . ASN A 1 465 ? 63.321 32.914 59.439 1.00 31.01 465 ASN A N 1
ATOM 3476 C CA . ASN A 1 465 ? 64.690 32.469 59.644 1.00 31.26 465 ASN A CA 1
ATOM 3477 C C . ASN A 1 465 ? 65.347 32.210 58.304 1.00 31.25 465 ASN A C 1
ATOM 3478 O O . ASN A 1 465 ? 65.982 31.177 58.087 1.00 30.33 465 ASN A O 1
ATOM 3483 N N . ARG A 1 466 ? 65.177 33.170 57.401 1.00 31.97 466 ARG A N 1
ATOM 3484 C CA . ARG A 1 466 ? 65.756 33.094 56.070 1.00 30.87 466 ARG A CA 1
ATOM 3485 C C . ARG A 1 466 ? 66.294 34.465 55.663 1.00 33.86 466 ARG A C 1
ATOM 3486 O O . ARG A 1 466 ? 65.790 35.506 56.106 1.00 31.08 466 ARG A O 1
ATOM 3494 N N . GLU A 1 467 ? 67.337 34.461 54.836 1.00 34.02 467 GLU A N 1
ATOM 3495 C CA . GLU A 1 467 ? 67.922 35.703 54.372 1.00 35.96 467 GLU A CA 1
ATOM 3496 C C . GLU A 1 467 ? 66.984 36.294 53.337 1.00 35.62 467 GLU A C 1
ATOM 3497 O O . GLU A 1 467 ? 66.418 35.569 52.519 1.00 35.82 467 GLU A O 1
ATOM 3503 N N . ILE A 1 468 ? 66.820 37.611 53.379 1.00 35.31 468 ILE A N 1
ATOM 3504 C CA . ILE A 1 468 ? 65.952 38.291 52.439 1.00 35.67 468 ILE A CA 1
ATOM 3505 C C . ILE A 1 468 ? 66.694 39.326 51.613 1.00 35.99 468 ILE A C 1
ATOM 3506 O O . ILE A 1 468 ? 67.344 40.223 52.148 1.00 33.93 468 ILE A O 1
ATOM 3511 N N . LYS A 1 469 ? 66.597 39.179 50.298 1.00 38.35 469 LYS A N 1
ATOM 3512 C CA . LYS A 1 469 ? 67.220 40.102 49.362 1.00 40.08 469 LYS A CA 1
ATOM 3513 C C . LYS A 1 469 ? 66.126 41.066 48.903 1.00 40.99 469 LYS A C 1
ATOM 3514 O O . LYS A 1 469 ? 64.946 40.714 48.914 1.00 41.10 469 LYS A O 1
ATOM 3520 N N . VAL A 1 470 ? 66.514 42.277 48.505 1.00 41.07 470 VAL A N 1
ATOM 3521 C CA . VAL A 1 470 ? 65.558 43.285 48.049 1.00 38.95 470 VAL A CA 1
ATOM 3522 C C . VAL A 1 470 ? 65.900 43.716 46.631 1.00 39.07 470 VAL A C 1
ATOM 3523 O O . VAL A 1 470 ? 67.070 43.852 46.287 1.00 41.83 470 VAL A O 1
ATOM 3527 N N . ALA A 1 471 ? 64.884 43.928 45.804 1.00 39.11 471 ALA A N 1
ATOM 3528 C CA . ALA A 1 471 ? 65.109 44.355 44.423 1.00 40.41 471 ALA A CA 1
ATOM 3529 C C . ALA A 1 471 ? 65.851 45.700 44.375 1.00 40.03 471 ALA A C 1
ATOM 3530 O O . ALA A 1 471 ? 65.592 46.596 45.179 1.00 39.72 471 ALA A O 1
ATOM 3532 N N . ALA A 1 472 ? 66.780 45.838 43.438 1.00 40.25 472 ALA A N 1
ATOM 3533 C CA . ALA A 1 472 ? 67.533 47.082 43.311 1.00 40.67 472 ALA A CA 1
ATOM 3534 C C . ALA A 1 472 ? 66.990 47.925 42.166 1.00 42.20 472 ALA A C 1
ATOM 3535 O O . ALA A 1 472 ? 67.232 49.134 42.096 1.00 42.66 472 ALA A O 1
ATOM 3537 N N . SER A 1 473 ? 66.259 47.281 41.263 1.00 43.75 473 SER A N 1
ATOM 3538 C CA . SER A 1 473 ? 65.679 47.975 40.127 1.00 44.96 473 SER A CA 1
ATOM 3539 C C . SER A 1 473 ? 64.532 48.862 40.584 1.00 45.57 473 SER A C 1
ATOM 3540 O O . SER A 1 473 ? 63.832 48.554 41.546 1.00 45.34 473 SER A O 1
ATOM 3543 N N . LYS A 1 474 ? 64.356 49.973 39.883 1.00 46.48 474 LYS A N 1
ATOM 3544 C CA . LYS A 1 474 ? 63.295 50.924 40.186 1.00 46.75 474 LYS A CA 1
ATOM 3545 C C . LYS A 1 474 ? 61.972 50.422 39.614 1.00 45.02 474 LYS A C 1
ATOM 3546 O O . LYS A 1 474 ? 60.927 50.536 40.249 1.00 45.67 474 LYS A O 1
ATOM 3552 N N . GLN A 1 475 ? 62.035 49.865 38.407 1.00 43.92 475 GLN A N 1
ATOM 3553 C CA . GLN A 1 475 ? 60.862 49.338 37.713 1.00 42.54 475 GLN A CA 1
ATOM 3554 C C . GLN A 1 475 ? 61.007 47.831 37.455 1.00 41.24 475 GLN A C 1
ATOM 3555 O O . GLN A 1 475 ? 61.231 47.401 36.322 1.00 40.10 475 GLN A O 1
ATOM 3561 N N . THR A 1 476 ? 60.862 47.042 38.518 1.00 40.05 476 THR A N 1
ATOM 3562 C CA . THR A 1 476 ? 60.997 45.590 38.455 1.00 38.30 476 THR A CA 1
ATOM 3563 C C . THR A 1 476 ? 60.205 44.881 37.361 1.00 37.62 476 THR A C 1
ATOM 3564 O O . THR A 1 476 ? 60.793 44.194 36.536 1.00 38.76 476 THR A O 1
ATOM 3568 N N . PRO A 1 477 ? 58.865 45.030 37.336 1.00 38.03 477 PRO A N 1
ATOM 3569 C CA . PRO A 1 477 ? 58.071 44.358 36.296 1.00 37.63 477 PRO A CA 1
ATOM 3570 C C . PRO A 1 477 ? 58.596 44.655 34.893 1.00 38.24 477 PRO A C 1
ATOM 3571 O O . PRO A 1 477 ? 58.720 43.755 34.056 1.00 36.86 477 PRO A O 1
ATOM 3575 N N . ALA A 1 478 ? 58.896 45.927 34.648 1.00 36.62 478 ALA A N 1
ATOM 3576 C CA . ALA A 1 478 ? 59.412 46.359 33.358 1.00 38.48 478 ALA A CA 1
ATOM 3577 C C . ALA A 1 478 ? 60.713 45.633 33.012 1.00 38.17 478 ALA A C 1
ATOM 3578 O O . ALA A 1 478 ? 60.885 45.170 31.881 1.00 37.76 478 ALA A O 1
ATOM 3580 N N . LEU A 1 479 ? 61.623 45.538 33.981 1.00 38.29 479 LEU A N 1
ATOM 3581 C CA . LEU A 1 479 ? 62.905 44.855 33.771 1.00 39.35 479 LEU A CA 1
ATOM 3582 C C . LEU A 1 479 ? 62.595 43.415 33.352 1.00 38.66 479 LEU A C 1
ATOM 3583 O O . LEU A 1 479 ? 63.220 42.864 32.441 1.00 37.10 479 LEU A O 1
ATOM 3588 N N . GLY A 1 480 ? 61.616 42.821 34.030 1.00 37.58 480 GLY A N 1
ATOM 3589 C CA . GLY A 1 480 ? 61.219 41.462 33.724 1.00 35.55 480 GLY A CA 1
ATOM 3590 C C . GLY A 1 480 ? 60.833 41.349 32.268 1.00 36.78 480 GLY A C 1
ATOM 3591 O O . GLY A 1 480 ? 61.319 40.467 31.547 1.00 37.44 480 GLY A O 1
ATOM 3592 N N . ALA A 1 481 ? 59.960 42.249 31.831 1.00 36.24 481 ALA A N 1
ATOM 3593 C CA . ALA A 1 481 ? 59.500 42.253 30.447 1.00 37.53 481 ALA A CA 1
ATOM 3594 C C . ALA A 1 481 ? 60.693 42.376 29.504 1.00 36.27 481 ALA A C 1
ATOM 3595 O O . ALA A 1 481 ? 60.799 41.648 28.521 1.00 36.36 481 ALA A O 1
ATOM 3597 N N . ALA A 1 482 ? 61.584 43.310 29.821 1.00 37.63 482 ALA A N 1
ATOM 3598 C CA . ALA A 1 482 ? 62.787 43.559 29.029 1.00 38.33 482 ALA A CA 1
ATOM 3599 C C . ALA A 1 482 ? 63.602 42.276 28.936 1.00 37.44 482 ALA A C 1
ATOM 3600 O O . ALA A 1 482 ? 64.186 41.969 27.893 1.00 38.57 482 ALA A O 1
ATOM 3602 N N . MET A 1 483 ? 63.631 41.535 30.037 1.00 37.63 483 MET A N 1
ATOM 3603 C CA . MET A 1 483 ? 64.363 40.284 30.103 1.00 36.54 483 MET A CA 1
ATOM 3604 C C . MET A 1 483 ? 63.787 39.253 29.126 1.00 37.12 483 MET A C 1
ATOM 3605 O O . MET A 1 483 ? 64.527 38.621 28.364 1.00 37.79 483 MET A O 1
ATOM 3610 N N . PHE A 1 484 ? 62.469 39.094 29.117 1.00 36.46 484 PHE A N 1
ATOM 3611 C CA . PHE A 1 484 ? 61.864 38.141 28.199 1.00 36.53 484 PHE A CA 1
ATOM 3612 C C . PHE A 1 484 ? 61.941 38.666 26.775 1.00 35.87 484 PHE A C 1
ATOM 3613 O O . PHE A 1 484 ? 61.810 37.908 25.822 1.00 36.65 484 PHE A O 1
ATOM 3621 N N . ALA A 1 485 ? 62.148 39.968 26.633 1.00 36.06 485 ALA A N 1
ATOM 3622 C CA . ALA A 1 485 ? 62.252 40.563 25.309 1.00 36.98 485 ALA A CA 1
ATOM 3623 C C . ALA A 1 485 ? 63.566 40.092 24.698 1.00 36.98 485 ALA A C 1
ATOM 3624 O O . ALA A 1 485 ? 63.616 39.738 23.519 1.00 36.94 485 ALA A O 1
ATOM 3626 N N . SER A 1 486 ? 64.618 40.066 25.514 1.00 36.95 486 SER A N 1
ATOM 3627 C CA . SER A 1 486 ? 65.935 39.637 25.055 1.00 38.14 486 SER A CA 1
ATOM 3628 C C . SER A 1 486 ? 65.946 38.142 24.724 1.00 39.46 486 SER A C 1
ATOM 3629 O O . SER A 1 486 ? 66.592 37.712 23.755 1.00 40.26 486 SER A O 1
ATOM 3632 N N . VAL A 1 487 ? 65.225 37.354 25.519 1.00 38.58 487 VAL A N 1
ATOM 3633 C CA . VAL A 1 487 ? 65.168 35.917 25.286 1.00 38.37 487 VAL A CA 1
ATOM 3634 C C . VAL A 1 487 ? 64.450 35.645 23.968 1.00 38.81 487 VAL A C 1
ATOM 3635 O O . VAL A 1 487 ? 64.839 34.753 23.214 1.00 39.57 487 VAL A O 1
ATOM 3639 N N . ALA A 1 488 ? 63.411 36.422 23.684 1.00 38.16 488 ALA A N 1
ATOM 3640 C CA . ALA A 1 488 ? 62.668 36.248 22.443 1.00 38.15 488 ALA A CA 1
ATOM 3641 C C . ALA A 1 488 ? 63.518 36.706 21.266 1.00 38.58 488 ALA A C 1
ATOM 3642 O O . ALA A 1 488 ? 63.316 36.267 20.136 1.00 38.13 488 ALA A O 1
ATOM 3644 N N . ALA A 1 489 ? 64.461 37.602 21.535 1.00 40.55 489 ALA A N 1
ATOM 3645 C CA . ALA A 1 489 ? 65.344 38.115 20.494 1.00 41.65 489 ALA A CA 1
ATOM 3646 C C . ALA A 1 489 ? 66.246 36.983 20.009 1.00 43.60 489 ALA A C 1
ATOM 3647 O O . ALA A 1 489 ? 66.171 36.563 18.850 1.00 43.91 489 ALA A O 1
ATOM 3649 N N . GLY A 1 490 ? 67.096 36.488 20.905 1.00 44.65 490 GLY A N 1
ATOM 3650 C CA . GLY A 1 490 ? 67.990 35.402 20.553 1.00 46.06 490 GLY A CA 1
ATOM 3651 C C . GLY A 1 490 ? 69.447 35.771 20.711 1.00 47.45 490 GLY A C 1
ATOM 3652 O O . GLY A 1 490 ? 69.795 36.951 20.753 1.00 47.45 490 GLY A O 1
ATOM 3653 N N . SER A 1 491 ? 70.303 34.759 20.801 1.00 49.97 491 SER A N 1
ATOM 3654 C CA . SER A 1 491 ? 71.732 34.997 20.943 1.00 51.88 491 SER A CA 1
ATOM 3655 C C . SER A 1 491 ? 72.273 35.615 19.657 1.00 51.63 491 SER A C 1
ATOM 3656 O O . SER A 1 491 ? 73.073 36.553 19.693 1.00 51.45 491 SER A O 1
ATOM 3659 N N . GLU A 1 492 ? 71.809 35.083 18.527 1.00 51.81 492 GLU A N 1
ATOM 3660 C CA . GLU A 1 492 ? 72.225 35.551 17.207 1.00 51.77 492 GLU A CA 1
ATOM 3661 C C . GLU A 1 492 ? 72.155 37.076 17.021 1.00 49.99 492 GLU A C 1
ATOM 3662 O O . GLU A 1 492 ? 73.009 37.656 16.349 1.00 49.86 492 GLU A O 1
ATOM 3668 N N . VAL A 1 493 ? 71.155 37.730 17.610 1.00 48.02 493 VAL A N 1
ATOM 3669 C CA . VAL A 1 493 ? 71.030 39.182 17.453 1.00 46.75 493 VAL A CA 1
ATOM 3670 C C . VAL A 1 493 ? 71.457 40.022 18.655 1.00 46.47 493 VAL A C 1
ATOM 3671 O O . VAL A 1 493 ? 71.155 41.218 18.718 1.00 46.38 493 VAL A O 1
ATOM 3675 N N . GLY A 1 494 ? 72.156 39.408 19.606 1.00 46.56 494 GLY A N 1
ATOM 3676 C CA . GLY A 1 494 ? 72.606 40.150 20.773 1.00 46.61 494 GLY A CA 1
ATOM 3677 C C . GLY A 1 494 ? 71.867 39.898 22.080 1.00 47.06 494 GLY A C 1
ATOM 3678 O O . GLY A 1 494 ? 72.388 40.191 23.158 1.00 48.42 494 GLY A O 1
ATOM 3679 N N . GLY A 1 495 ? 70.651 39.370 21.996 1.00 47.52 495 GLY A N 1
ATOM 3680 C CA . GLY A 1 495 ? 69.881 39.089 23.196 1.00 46.76 495 GLY A CA 1
ATOM 3681 C C . GLY A 1 495 ? 70.414 37.858 23.905 1.00 46.82 495 GLY A C 1
ATOM 3682 O O . GLY A 1 495 ? 71.624 37.754 24.131 1.00 47.72 495 GLY A O 1
ATOM 3683 N N . TYR A 1 496 ? 69.518 36.930 24.255 1.00 45.56 496 TYR A N 1
ATOM 3684 C CA . TYR A 1 496 ? 69.899 35.699 24.947 1.00 42.98 496 TYR A CA 1
ATOM 3685 C C . TYR A 1 496 ? 69.077 34.499 24.490 1.00 42.88 496 TYR A C 1
ATOM 3686 O O . TYR A 1 496 ? 68.016 34.654 23.889 1.00 42.46 496 TYR A O 1
ATOM 3695 N N . ASP A 1 497 ? 69.569 33.300 24.796 1.00 42.93 497 ASP A N 1
ATOM 3696 C CA . ASP A 1 497 ? 68.874 32.072 24.424 1.00 43.57 497 ASP A CA 1
ATOM 3697 C C . ASP A 1 497 ? 68.057 31.469 25.566 1.00 42.18 497 ASP A C 1
ATOM 3698 O O . ASP A 1 497 ? 67.332 30.490 25.362 1.00 41.04 497 ASP A O 1
ATOM 3703 N N . SER A 1 498 ? 68.172 32.050 26.759 1.00 41.55 498 SER A N 1
ATOM 3704 C CA . SER A 1 498 ? 67.418 31.568 27.917 1.00 41.82 498 SER A CA 1
ATOM 3705 C C . SER A 1 498 ? 67.277 32.657 28.975 1.00 40.50 498 SER A C 1
ATOM 3706 O O . SER A 1 498 ? 68.123 33.544 29.085 1.00 40.45 498 SER A O 1
ATOM 3709 N N . ILE A 1 499 ? 66.203 32.579 29.756 1.00 39.71 499 ILE A N 1
ATOM 3710 C CA . ILE A 1 499 ? 65.958 33.554 30.802 1.00 38.15 499 ILE A CA 1
ATOM 3711 C C . ILE A 1 499 ? 66.986 33.417 31.936 1.00 39.50 499 ILE A C 1
ATOM 3712 O O . ILE A 1 499 ? 67.315 34.403 32.590 1.00 39.49 499 ILE A O 1
ATOM 3717 N N . GLU A 1 500 ? 67.509 32.212 32.168 1.00 41.39 500 GLU A N 1
ATOM 3718 C CA . GLU A 1 500 ? 68.511 32.050 33.226 1.00 42.86 500 GLU A CA 1
ATOM 3719 C C . GLU A 1 500 ? 69.721 32.900 32.853 1.00 43.49 500 GLU A C 1
ATOM 3720 O O . GLU A 1 500 ? 70.153 33.766 33.616 1.00 43.74 500 GLU A O 1
ATOM 3726 N N . GLU A 1 501 ? 70.252 32.657 31.661 1.00 44.03 501 GLU A N 1
ATOM 3727 C CA . GLU A 1 501 ? 71.403 33.403 31.168 1.00 44.64 501 GLU A CA 1
ATOM 3728 C C . GLU A 1 501 ? 71.110 34.893 31.213 1.00 43.78 501 GLU A C 1
ATOM 3729 O O . GLU A 1 501 ? 71.946 35.696 31.607 1.00 44.51 501 GLU A O 1
ATOM 3735 N N . ALA A 1 502 ? 69.907 35.260 30.805 1.00 43.69 502 ALA A N 1
ATOM 3736 C CA . ALA A 1 502 ? 69.524 36.659 30.807 1.00 42.76 502 ALA A CA 1
ATOM 3737 C C . ALA A 1 502 ? 69.509 37.191 32.234 1.00 42.04 502 ALA A C 1
ATOM 3738 O O . ALA A 1 502 ? 69.830 38.355 32.478 1.00 41.85 502 ALA A O 1
ATOM 3740 N N . ALA A 1 503 ? 69.144 36.329 33.176 1.00 41.08 503 ALA A N 1
ATOM 3741 C CA . ALA A 1 503 ? 69.060 36.722 34.579 1.00 42.13 503 ALA A CA 1
ATOM 3742 C C . ALA A 1 503 ? 70.400 36.974 35.253 1.00 42.71 503 ALA A C 1
ATOM 3743 O O . ALA A 1 503 ? 70.498 37.852 36.106 1.00 42.64 503 ALA A O 1
ATOM 3745 N N . LYS A 1 504 ? 71.419 36.196 34.890 1.00 44.53 504 LYS A N 1
ATOM 3746 C CA . LYS A 1 504 ? 72.756 36.345 35.480 1.00 47.17 504 LYS A CA 1
ATOM 3747 C C . LYS A 1 504 ? 73.356 37.731 35.249 1.00 46.97 504 LYS A C 1
ATOM 3748 O O . LYS A 1 504 ? 74.076 38.255 36.098 1.00 46.05 504 LYS A O 1
ATOM 3754 N N . LYS A 1 505 ? 73.059 38.311 34.093 1.00 47.23 505 LYS A N 1
ATOM 3755 C CA . LYS A 1 505 ? 73.589 39.620 33.731 1.00 47.32 505 LYS A CA 1
ATOM 3756 C C . LYS A 1 505 ? 72.593 40.764 33.898 1.00 47.12 505 LYS A C 1
ATOM 3757 O O . LYS A 1 505 ? 72.995 41.927 33.985 1.00 47.97 505 LYS A O 1
ATOM 3763 N N . MET A 1 506 ? 71.300 40.449 33.950 1.00 45.95 506 MET A N 1
ATOM 3764 C CA . MET A 1 506 ? 70.289 41.499 34.076 1.00 44.05 506 MET A CA 1
ATOM 3765 C C . MET A 1 506 ? 69.607 41.598 35.447 1.00 43.78 506 MET A C 1
ATOM 3766 O O . MET A 1 506 ? 69.170 42.684 35.849 1.00 43.68 506 MET A O 1
ATOM 3771 N N . GLY A 1 507 ? 69.527 40.475 36.159 1.00 43.46 507 GLY A N 1
ATOM 3772 C CA . GLY A 1 507 ? 68.901 40.465 37.474 1.00 43.72 507 GLY A CA 1
ATOM 3773 C C . GLY A 1 507 ? 69.500 41.499 38.412 1.00 43.85 507 GLY A C 1
ATOM 3774 O O . GLY A 1 507 ? 70.706 41.736 38.368 1.00 44.06 507 GLY A O 1
ATOM 3775 N N . ARG A 1 508 ? 68.677 42.111 39.264 1.00 43.72 508 ARG A N 1
ATOM 3776 C CA . ARG A 1 508 ? 69.176 43.144 40.175 1.00 43.34 508 ARG A CA 1
ATOM 3777 C C . ARG A 1 508 ? 68.654 43.125 41.604 1.00 42.08 508 ARG A C 1
ATOM 3778 O O . ARG A 1 508 ? 67.464 43.319 41.853 1.00 41.73 508 ARG A O 1
ATOM 3786 N N . VAL A 1 509 ? 69.575 42.925 42.538 1.00 42.22 509 VAL A N 1
ATOM 3787 C CA . VAL A 1 509 ? 69.266 42.899 43.960 1.00 42.69 509 VAL A CA 1
ATOM 3788 C C . VAL A 1 509 ? 70.228 43.853 44.646 1.00 42.01 509 VAL A C 1
ATOM 3789 O O . VAL A 1 509 ? 71.370 43.985 44.219 1.00 42.51 509 VAL A O 1
ATOM 3793 N N . LYS A 1 510 ? 69.770 44.522 45.700 1.00 43.01 510 LYS A N 1
ATOM 3794 C CA . LYS A 1 510 ? 70.621 45.448 46.434 1.00 42.53 510 LYS A CA 1
ATOM 3795 C C . LYS A 1 510 ? 71.685 44.642 47.184 1.00 43.58 510 LYS A C 1
ATOM 3796 O O . LYS A 1 510 ? 71.401 43.575 47.735 1.00 43.71 510 LYS A O 1
ATOM 3802 N N . ASP A 1 511 ? 72.912 45.147 47.181 1.00 43.85 511 ASP A N 1
ATOM 3803 C CA . ASP A 1 511 ? 74.028 44.485 47.850 1.00 45.57 511 ASP A CA 1
ATOM 3804 C C . ASP A 1 511 ? 73.739 44.129 49.313 1.00 45.12 511 ASP A C 1
ATOM 3805 O O . ASP A 1 511 ? 74.150 43.071 49.790 1.00 43.15 511 ASP A O 1
ATOM 3810 N N . GLU A 1 512 ? 73.052 45.021 50.022 1.00 44.48 512 GLU A N 1
ATOM 3811 C CA . GLU A 1 512 ? 72.710 44.775 51.421 1.00 44.61 512 GLU A CA 1
ATOM 3812 C C . GLU A 1 512 ? 71.424 43.959 51.519 1.00 42.80 512 GLU A C 1
ATOM 3813 O O . GLU A 1 512 ? 70.393 44.341 50.956 1.00 41.37 512 GLU A O 1
ATOM 3819 N N . THR A 1 513 ? 71.505 42.842 52.241 1.00 38.75 513 THR A N 1
ATOM 3820 C CA . THR A 1 513 ? 70.375 41.941 52.443 1.00 37.57 513 THR A CA 1
ATOM 3821 C C . THR A 1 513 ? 70.028 41.901 53.921 1.00 36.93 513 THR A C 1
ATOM 3822 O O . THR A 1 513 ? 70.816 42.333 54.753 1.00 35.66 513 THR A O 1
ATOM 3826 N N . PHE A 1 514 ? 68.843 41.390 54.243 1.00 36.65 514 PHE A N 1
ATOM 3827 C CA . PHE A 1 514 ? 68.413 41.297 55.634 1.00 36.40 514 PHE A CA 1
ATOM 3828 C C . PHE A 1 514 ? 68.670 39.876 56.114 1.00 35.63 514 PHE A C 1
ATOM 3829 O O . PHE A 1 514 ? 68.253 38.912 55.473 1.00 35.71 514 PHE A O 1
ATOM 3837 N N . LYS A 1 515 ? 69.367 39.754 57.238 1.00 35.01 515 LYS A N 1
ATOM 3838 C CA . LYS A 1 515 ? 69.709 38.441 57.779 1.00 37.19 515 LYS A CA 1
ATOM 3839 C C . LYS A 1 515 ? 69.097 38.170 59.139 1.00 35.39 515 LYS A C 1
ATOM 3840 O O . LYS A 1 515 ? 69.076 39.038 60.014 1.00 35.50 515 LYS A O 1
ATOM 3846 N N . PRO A 1 516 ? 68.590 36.949 59.335 1.00 33.83 516 PRO A N 1
ATOM 3847 C CA . PRO A 1 516 ? 67.991 36.637 60.628 1.00 34.39 516 PRO A CA 1
ATOM 3848 C C . PRO A 1 516 ? 68.981 36.720 61.775 1.00 34.87 516 PRO A C 1
ATOM 3849 O O . PRO A 1 516 ? 70.117 36.276 61.661 1.00 35.77 516 PRO A O 1
ATOM 3853 N N . ILE A 1 517 ? 68.533 37.321 62.871 1.00 36.21 517 ILE A N 1
ATOM 3854 C CA . ILE A 1 517 ? 69.317 37.465 64.090 1.00 36.38 517 ILE A CA 1
ATOM 3855 C C . ILE A 1 517 ? 68.856 36.334 65.012 1.00 37.26 517 ILE A C 1
ATOM 3856 O O . ILE A 1 517 ? 67.783 36.415 65.614 1.00 37.97 517 ILE A O 1
ATOM 3861 N N . PRO A 1 518 ? 69.661 35.263 65.140 1.00 36.95 518 PRO A N 1
ATOM 3862 C CA . PRO A 1 518 ? 69.301 34.120 65.990 1.00 36.20 518 PRO A CA 1
ATOM 3863 C C . PRO A 1 518 ? 68.593 34.420 67.312 1.00 34.97 518 PRO A C 1
ATOM 3864 O O . PRO A 1 518 ? 67.710 33.675 67.724 1.00 34.11 518 PRO A O 1
ATOM 3868 N N . GLU A 1 519 ? 68.970 35.500 67.981 1.00 34.85 519 GLU A N 1
ATOM 3869 C CA . GLU A 1 519 ? 68.311 35.839 69.236 1.00 35.75 519 GLU A CA 1
ATOM 3870 C C . GLU A 1 519 ? 66.832 36.100 68.921 1.00 34.29 519 GLU A C 1
ATOM 3871 O O . GLU A 1 519 ? 65.935 35.648 69.644 1.00 31.08 519 GLU A O 1
ATOM 3877 N N . HIS A 1 520 ? 66.598 36.835 67.833 1.00 32.39 520 HIS A N 1
ATOM 3878 C CA . HIS A 1 520 ? 65.248 37.170 67.381 1.00 32.52 520 HIS A CA 1
ATOM 3879 C C . HIS A 1 520 ? 64.528 35.932 66.856 1.00 31.64 520 HIS A C 1
ATOM 3880 O O . HIS A 1 520 ? 63.398 35.654 67.255 1.00 29.23 520 HIS A O 1
ATOM 3887 N N . VAL A 1 521 ? 65.178 35.195 65.956 1.00 30.85 521 VAL A N 1
ATOM 3888 C CA . VAL A 1 521 ? 64.540 34.013 65.395 1.00 31.87 521 VAL A CA 1
ATOM 3889 C C . VAL A 1 521 ? 64.019 33.137 66.521 1.00 30.81 521 VAL A C 1
ATOM 3890 O O . VAL A 1 521 ? 62.981 32.504 66.377 1.00 32.21 521 VAL A O 1
ATOM 3894 N N . ALA A 1 522 ? 64.718 33.136 67.653 1.00 29.81 522 ALA A N 1
ATOM 3895 C CA . ALA A 1 522 ? 64.296 32.336 68.805 1.00 30.66 522 ALA A CA 1
ATOM 3896 C C . ALA A 1 522 ? 63.008 32.825 69.476 1.00 29.87 522 ALA A C 1
ATOM 3897 O O . ALA A 1 522 ? 62.159 32.010 69.835 1.00 30.73 522 ALA A O 1
ATOM 3899 N N . ILE A 1 523 ? 62.862 34.137 69.666 1.00 30.00 523 ILE A N 1
ATOM 3900 C CA . ILE A 1 523 ? 61.649 34.669 70.295 1.00 30.41 523 ILE A CA 1
ATOM 3901 C C . ILE A 1 523 ? 60.470 34.470 69.351 1.00 30.53 523 ILE A C 1
ATOM 3902 O O . ILE A 1 523 ? 59.402 34.004 69.741 1.00 31.72 523 ILE A O 1
ATOM 3907 N N . TYR A 1 524 ? 60.677 34.827 68.094 1.00 31.25 524 TYR A N 1
ATOM 3908 C CA . TYR A 1 524 ? 59.628 34.716 67.104 1.00 31.53 524 TYR A CA 1
ATOM 3909 C C . TYR A 1 524 ? 59.119 33.295 66.884 1.00 30.66 524 TYR A C 1
ATOM 3910 O O . TYR A 1 524 ? 57.951 33.096 66.543 1.00 28.38 524 TYR A O 1
ATOM 3919 N N . GLU A 1 525 ? 59.990 32.311 67.086 1.00 29.18 525 GLU A N 1
ATOM 3920 C CA . GLU A 1 525 ? 59.597 30.919 66.931 1.00 29.13 525 GLU A CA 1
ATOM 3921 C C . GLU A 1 525 ? 58.495 30.631 67.936 1.00 28.08 525 GLU A C 1
ATOM 3922 O O . GLU A 1 525 ? 57.544 29.916 67.635 1.00 28.83 525 GLU A O 1
ATOM 3928 N N . LYS A 1 526 ? 58.633 31.195 69.131 1.00 26.02 526 LYS A N 1
ATOM 3929 C CA . LYS A 1 526 ? 57.640 31.024 70.190 1.00 26.46 526 LYS A CA 1
ATOM 3930 C C . LYS A 1 526 ? 56.380 31.828 69.900 1.00 25.12 526 LYS A C 1
ATOM 3931 O O . LYS A 1 526 ? 55.268 31.356 70.113 1.00 23.42 526 LYS A O 1
ATOM 3937 N N . LEU A 1 527 ? 56.553 33.061 69.441 1.00 24.96 527 LEU A N 1
ATOM 3938 C CA . LEU A 1 527 ? 55.399 33.883 69.155 1.00 24.52 527 LEU A CA 1
ATOM 3939 C C . LEU A 1 527 ? 54.633 33.255 68.010 1.00 24.90 527 LEU A C 1
ATOM 3940 O O . LEU A 1 527 ? 53.406 33.226 68.023 1.00 22.92 527 LEU A O 1
ATOM 3945 N N . TYR A 1 528 ? 55.359 32.718 67.035 1.00 26.39 528 TYR A N 1
ATOM 3946 C CA . TYR A 1 528 ? 54.710 32.083 65.892 1.00 27.20 528 TYR A CA 1
ATOM 3947 C C . TYR A 1 528 ? 53.857 30.879 66.298 1.00 27.43 528 TYR A C 1
ATOM 3948 O O . TYR A 1 528 ? 52.757 30.690 65.772 1.00 28.19 528 TYR A O 1
ATOM 3957 N N . GLN A 1 529 ? 54.359 30.052 67.210 1.00 26.49 529 GLN A N 1
ATOM 3958 C CA . GLN A 1 529 ? 53.575 28.900 67.643 1.00 28.12 529 GLN A CA 1
ATOM 3959 C C . GLN A 1 529 ? 52.255 29.378 68.246 1.00 27.69 529 GLN A C 1
ATOM 3960 O O . GLN A 1 529 ? 51.222 28.743 68.060 1.00 27.00 529 GLN A O 1
ATOM 3966 N N . GLU A 1 530 ? 52.278 30.499 68.960 1.00 26.39 530 GLU A N 1
ATOM 3967 C CA . GLU A 1 530 ? 51.036 31.009 69.538 1.00 27.68 530 GLU A CA 1
ATOM 3968 C C . GLU A 1 530 ? 50.116 31.442 68.395 1.00 26.57 530 GLU A C 1
ATOM 3969 O O . GLU A 1 530 ? 48.893 31.246 68.442 1.00 27.90 530 GLU A O 1
ATOM 3975 N N . TYR A 1 531 ? 50.710 32.032 67.362 1.00 25.65 531 TYR A N 1
ATOM 3976 C CA . TYR A 1 531 ? 49.950 32.477 66.189 1.00 26.28 531 TYR A CA 1
ATOM 3977 C C . TYR A 1 531 ? 49.298 31.283 65.467 1.00 26.09 531 TYR A C 1
ATOM 3978 O O . TYR A 1 531 ? 48.110 31.316 65.121 1.00 23.80 531 TYR A O 1
ATOM 3987 N N . VAL A 1 532 ? 50.087 30.240 65.228 1.00 25.20 532 VAL A N 1
ATOM 3988 C CA . VAL A 1 532 ? 49.584 29.050 64.549 1.00 25.70 532 VAL A CA 1
ATOM 3989 C C . VAL A 1 532 ? 48.354 28.526 65.261 1.00 26.47 532 VAL A C 1
ATOM 3990 O O . VAL A 1 532 ? 47.347 28.221 64.623 1.00 25.78 532 VAL A O 1
ATOM 3994 N N . THR A 1 533 ? 48.445 28.418 66.586 1.00 26.03 533 THR A N 1
ATOM 3995 C CA . THR A 1 533 ? 47.340 27.916 67.392 1.00 27.11 533 THR A CA 1
ATOM 3996 C C . THR A 1 533 ? 46.054 28.721 67.267 1.00 26.70 533 THR A C 1
ATOM 3997 O O . THR A 1 533 ? 44.968 28.150 67.157 1.00 25.69 533 THR A O 1
ATOM 4001 N N . LEU A 1 534 ? 46.169 30.045 67.303 1.00 26.79 534 LEU A N 1
ATOM 4002 C CA . LEU A 1 534 ? 44.989 30.881 67.192 1.00 27.91 534 LEU A CA 1
ATOM 4003 C C . LEU A 1 534 ? 44.517 30.843 65.740 1.00 28.59 534 LEU A C 1
ATOM 4004 O O . LEU A 1 534 ? 43.316 30.867 65.468 1.00 27.47 534 LEU A O 1
ATOM 4009 N N . HIS A 1 535 ? 45.478 30.765 64.821 1.00 29.54 535 HIS A N 1
ATOM 4010 C CA . HIS A 1 535 ? 45.196 30.692 63.387 1.00 30.39 535 HIS A CA 1
ATOM 4011 C C . HIS A 1 535 ? 44.272 29.499 63.140 1.00 31.24 535 HIS A C 1
ATOM 4012 O O . HIS A 1 535 ? 43.252 29.631 62.450 1.00 30.66 535 HIS A O 1
ATOM 4019 N N . ASP A 1 536 ? 44.614 28.351 63.732 1.00 28.92 536 ASP A N 1
ATOM 4020 C CA . ASP A 1 536 ? 43.824 27.128 63.576 1.00 29.70 536 ASP A CA 1
ATOM 4021 C C . ASP A 1 536 ? 42.520 27.145 64.356 1.00 29.25 536 ASP A C 1
ATOM 4022 O O . ASP A 1 536 ? 41.479 26.695 63.860 1.00 30.92 536 ASP A O 1
ATOM 4027 N N . TYR A 1 537 ? 42.573 27.655 65.581 1.00 26.94 537 TYR A N 1
ATOM 4028 C CA . TYR A 1 537 ? 41.384 27.732 66.413 1.00 26.45 537 TYR A CA 1
ATOM 4029 C C . TYR A 1 537 ? 40.281 28.582 65.744 1.00 27.33 537 TYR A C 1
ATOM 4030 O O . TYR A 1 537 ? 39.135 28.140 65.614 1.00 25.77 537 TYR A O 1
ATOM 4039 N N . PHE A 1 538 ? 40.645 29.790 65.309 1.00 25.69 538 PHE A N 1
ATOM 4040 C CA . PHE A 1 538 ? 39.702 30.717 64.674 1.00 26.39 538 PHE A CA 1
ATOM 4041 C C . PHE A 1 538 ? 39.467 30.493 63.190 1.00 26.61 538 PHE A C 1
ATOM 4042 O O . PHE A 1 538 ? 38.501 31.024 62.643 1.00 27.83 538 PHE A O 1
ATOM 4050 N N . GLY A 1 539 ? 40.331 29.725 62.532 1.00 27.92 539 GLY A N 1
ATOM 4051 C CA . GLY A 1 539 ? 40.170 29.545 61.098 1.00 29.81 539 GLY A CA 1
ATOM 4052 C C . GLY A 1 539 ? 40.009 28.159 60.506 1.00 31.45 539 GLY A C 1
ATOM 4053 O O . GLY A 1 539 ? 39.952 28.033 59.280 1.00 32.78 539 GLY A O 1
ATOM 4054 N N . ARG A 1 540 ? 39.942 27.123 61.337 1.00 31.26 540 ARG A N 1
ATOM 4055 C CA . ARG A 1 540 ? 39.778 25.782 60.803 1.00 31.34 540 ARG A CA 1
ATOM 4056 C C . ARG A 1 540 ? 38.543 25.063 61.324 1.00 32.74 540 ARG A C 1
ATOM 4057 O O . ARG A 1 540 ? 38.371 23.869 61.069 1.00 33.01 540 ARG A O 1
ATOM 4065 N N . GLY A 1 541 ? 37.688 25.769 62.062 1.00 32.18 541 GLY A N 1
ATOM 4066 C CA . GLY A 1 541 ? 36.465 25.131 62.522 1.00 34.59 541 GLY A CA 1
ATOM 4067 C C . GLY A 1 541 ? 36.078 25.062 63.989 1.00 34.45 541 GLY A C 1
ATOM 4068 O O . GLY A 1 541 ? 34.891 24.991 64.301 1.00 35.04 541 GLY A O 1
ATOM 4069 N N . ALA A 1 542 ? 37.047 25.073 64.894 1.00 33.85 542 ALA A N 1
ATOM 4070 C CA . ALA A 1 542 ? 36.729 24.984 66.320 1.00 33.84 542 ALA A CA 1
ATOM 4071 C C . ALA A 1 542 ? 35.731 26.056 66.782 1.00 34.64 542 ALA A C 1
ATOM 4072 O O . ALA A 1 542 ? 34.765 25.747 67.481 1.00 33.72 542 ALA A O 1
ATOM 4074 N N . ASN A 1 543 ? 35.965 27.307 66.384 1.00 33.26 543 ASN A N 1
ATOM 4075 C CA . ASN A 1 543 ? 35.094 28.418 66.759 1.00 33.34 543 ASN A CA 1
ATOM 4076 C C . ASN A 1 543 ? 34.988 29.376 65.574 1.00 34.22 543 ASN A C 1
ATOM 4077 O O . ASN A 1 543 ? 35.949 30.072 65.241 1.00 34.27 543 ASN A O 1
ATOM 4082 N N . ASP A 1 544 ? 33.819 29.409 64.940 1.00 33.76 544 ASP A N 1
ATOM 4083 C CA . ASP A 1 544 ? 33.610 30.286 63.797 1.00 34.85 544 ASP A CA 1
ATOM 4084 C C . ASP A 1 544 ? 33.095 31.668 64.184 1.00 33.35 544 ASP A C 1
ATOM 4085 O O . ASP A 1 544 ? 32.566 32.389 63.338 1.00 33.93 544 ASP A O 1
ATOM 4090 N N . VAL A 1 545 ? 33.258 32.047 65.448 1.00 31.33 545 VAL A N 1
ATOM 4091 C CA . VAL A 1 545 ? 32.792 33.352 65.903 1.00 30.04 545 VAL A CA 1
ATOM 4092 C C . VAL A 1 545 ? 33.009 34.480 64.876 1.00 29.80 545 VAL A C 1
ATOM 4093 O O . VAL A 1 545 ? 32.147 35.347 64.715 1.00 29.59 545 VAL A O 1
ATOM 4097 N N . MET A 1 546 ? 34.142 34.479 64.175 1.00 28.46 546 MET A N 1
ATOM 4098 C CA . MET A 1 546 ? 34.390 35.536 63.190 1.00 29.13 546 MET A CA 1
ATOM 4099 C C . MET A 1 546 ? 33.293 35.624 62.142 1.00 30.09 546 MET A C 1
ATOM 4100 O O . MET A 1 546 ? 32.848 36.716 61.782 1.00 30.34 546 MET A O 1
ATOM 4105 N N . LYS A 1 547 ? 32.863 34.470 61.651 1.00 31.83 547 LYS A N 1
ATOM 4106 C CA . LYS A 1 547 ? 31.826 34.414 60.629 1.00 35.20 547 LYS A CA 1
ATOM 4107 C C . LYS A 1 547 ? 30.487 34.871 61.209 1.00 34.46 547 LYS A C 1
ATOM 4108 O O . LYS A 1 547 ? 29.758 35.624 60.568 1.00 36.68 547 LYS A O 1
ATOM 4114 N N . ARG A 1 548 ? 30.178 34.444 62.430 1.00 33.33 548 ARG A N 1
ATOM 4115 C CA . ARG A 1 548 ? 28.929 34.836 63.072 1.00 34.12 548 ARG A CA 1
ATOM 4116 C C . ARG A 1 548 ? 28.897 36.342 63.390 1.00 35.78 548 ARG A C 1
ATOM 4117 O O . ARG A 1 548 ? 27.826 36.962 63.404 1.00 36.36 548 ARG A O 1
ATOM 4125 N N . LEU A 1 549 ? 30.067 36.927 63.635 1.00 34.13 549 LEU A N 1
ATOM 4126 C CA . LEU A 1 549 ? 30.143 38.355 63.940 1.00 36.09 549 LEU A CA 1
ATOM 4127 C C . LEU A 1 549 ? 29.807 39.150 62.684 1.00 36.17 549 LEU A C 1
ATOM 4128 O O . LEU A 1 549 ? 29.201 40.217 62.762 1.00 35.27 549 LEU A O 1
ATOM 4133 N N . LYS A 1 550 ? 30.197 38.619 61.530 1.00 37.84 550 LYS A N 1
ATOM 4134 C CA . LYS A 1 550 ? 29.909 39.270 60.253 1.00 39.05 550 LYS A CA 1
ATOM 4135 C C . LYS A 1 550 ? 28.399 39.217 59.966 1.00 39.73 550 LYS A C 1
ATOM 4136 O O . LYS A 1 550 ? 27.785 40.220 59.584 1.00 40.35 550 LYS A O 1
ATOM 4142 N N . ALA A 1 551 ? 27.807 38.041 60.155 1.00 39.84 551 ALA A N 1
ATOM 4143 C CA . ALA A 1 551 ? 26.385 37.852 59.910 1.00 40.41 551 ALA A CA 1
ATOM 4144 C C . ALA A 1 551 ? 25.539 38.835 60.713 1.00 40.70 551 ALA A C 1
ATOM 4145 O O . ALA A 1 551 ? 24.423 39.163 60.314 1.00 41.56 551 ALA A O 1
ATOM 4147 N N . LEU A 1 552 ? 26.061 39.298 61.844 1.00 39.24 552 LEU A N 1
ATOM 4148 C CA . LEU A 1 552 ? 25.325 40.262 62.651 1.00 39.75 552 LEU A CA 1
ATOM 4149 C C . LEU A 1 552 ? 25.534 41.650 62.074 1.00 40.51 552 LEU A C 1
ATOM 4150 O O . LEU A 1 552 ? 24.591 42.430 61.948 1.00 42.05 552 LEU A O 1
ATOM 4155 N N . LYS A 1 553 ? 26.779 41.948 61.719 1.00 40.11 553 LYS A N 1
ATOM 4156 C CA . LYS A 1 553 ? 27.139 43.245 61.158 1.00 39.92 553 LYS A CA 1
ATOM 4157 C C . LYS A 1 553 ? 26.356 43.490 59.863 1.00 40.58 553 LYS A C 1
ATOM 4158 O O . LYS A 1 553 ? 25.252 44.072 59.932 1.00 38.92 553 LYS A O 1
ATOM 4164 N N . LYS B 1 5 ? 16.677 67.224 111.191 1.00 42.92 5 LYS B N 1
ATOM 4165 C CA . LYS B 1 5 ? 18.055 67.389 111.751 1.00 44.07 5 LYS B CA 1
ATOM 4166 C C . LYS B 1 5 ? 19.098 67.005 110.709 1.00 44.17 5 LYS B C 1
ATOM 4167 O O . LYS B 1 5 ? 18.746 66.582 109.612 1.00 44.23 5 LYS B O 1
ATOM 4173 N N . TYR B 1 6 ? 20.378 67.140 111.053 1.00 45.86 6 TYR B N 1
ATOM 4174 C CA . TYR B 1 6 ? 21.454 66.827 110.112 1.00 45.70 6 TYR B CA 1
ATOM 4175 C C . TYR B 1 6 ? 22.575 66.020 110.744 1.00 46.39 6 TYR B C 1
ATOM 4176 O O . TYR B 1 6 ? 22.791 66.084 111.955 1.00 47.64 6 TYR B O 1
ATOM 4185 N N . THR B 1 7 ? 23.292 65.270 109.910 1.00 44.46 7 THR B N 1
ATOM 4186 C CA . THR B 1 7 ? 24.461 64.516 110.349 1.00 44.37 7 THR B CA 1
ATOM 4187 C C . THR B 1 7 ? 25.499 64.841 109.293 1.00 44.04 7 THR B C 1
ATOM 4188 O O . THR B 1 7 ? 25.151 65.314 108.209 1.00 43.95 7 THR B O 1
ATOM 4192 N N . ILE B 1 8 ? 26.768 64.613 109.603 1.00 42.89 8 ILE B N 1
ATOM 4193 C CA . ILE B 1 8 ? 27.811 64.874 108.628 1.00 42.10 8 ILE B CA 1
ATOM 4194 C C . ILE B 1 8 ? 28.442 63.568 108.170 1.00 42.01 8 ILE B C 1
ATOM 4195 O O . ILE B 1 8 ? 28.673 62.654 108.966 1.00 42.31 8 ILE B O 1
ATOM 4200 N N . GLY B 1 9 ? 28.713 63.482 106.876 1.00 40.50 9 GLY B N 1
ATOM 4201 C CA . GLY B 1 9 ? 29.359 62.303 106.346 1.00 39.01 9 GLY B CA 1
ATOM 4202 C C . GLY B 1 9 ? 30.684 62.777 105.797 1.00 37.93 9 GLY B C 1
ATOM 4203 O O . GLY B 1 9 ? 30.724 63.786 105.101 1.00 38.27 9 GLY B O 1
ATOM 4204 N N . VAL B 1 10 ? 31.773 62.090 106.128 1.00 37.32 10 VAL B N 1
ATOM 4205 C CA . VAL B 1 10 ? 33.075 62.479 105.609 1.00 36.35 10 VAL B CA 1
ATOM 4206 C C . VAL B 1 10 ? 33.627 61.361 104.735 1.00 37.63 10 VAL B C 1
ATOM 4207 O O . VAL B 1 10 ? 33.907 60.252 105.209 1.00 38.38 10 VAL B O 1
ATOM 4211 N N . ASP B 1 11 ? 33.772 61.670 103.452 1.00 37.75 11 ASP B N 1
ATOM 4212 C CA . ASP B 1 11 ? 34.263 60.730 102.462 1.00 37.08 11 ASP B CA 1
ATOM 4213 C C . ASP B 1 11 ? 35.740 60.933 102.180 1.00 37.11 11 ASP B C 1
ATOM 4214 O O . ASP B 1 11 ? 36.122 61.899 101.533 1.00 38.67 11 ASP B O 1
ATOM 4219 N N . TYR B 1 12 ? 36.573 60.021 102.670 1.00 38.45 12 TYR B N 1
ATOM 4220 C CA . TYR B 1 12 ? 38.017 60.093 102.447 1.00 37.93 12 TYR B CA 1
ATOM 4221 C C . TYR B 1 12 ? 38.379 59.259 101.237 1.00 38.64 12 TYR B C 1
ATOM 4222 O O . TYR B 1 12 ? 38.184 58.042 101.244 1.00 38.83 12 TYR B O 1
ATOM 4231 N N . GLY B 1 13 ? 38.924 59.909 100.212 1.00 38.93 13 GLY B N 1
ATOM 4232 C CA . GLY B 1 13 ? 39.318 59.211 98.999 1.00 39.19 13 GLY B CA 1
ATOM 4233 C C . GLY B 1 13 ? 40.797 58.877 99.009 1.00 40.18 13 GLY B C 1
ATOM 4234 O O . GLY B 1 13 ? 41.407 58.760 100.071 1.00 40.45 13 GLY B O 1
ATOM 4235 N N . THR B 1 14 ? 41.384 58.720 97.831 1.00 40.49 14 THR B N 1
ATOM 4236 C CA . THR B 1 14 ? 42.797 58.397 97.754 1.00 41.15 14 THR B CA 1
ATOM 4237 C C . THR B 1 14 ? 43.695 59.632 97.881 1.00 42.95 14 THR B C 1
ATOM 4238 O O . THR B 1 14 ? 44.840 59.520 98.313 1.00 42.92 14 THR B O 1
ATOM 4242 N N . GLU B 1 15 ? 43.174 60.808 97.532 1.00 44.17 15 GLU B N 1
ATOM 4243 C CA . GLU B 1 15 ? 43.967 62.039 97.599 1.00 45.28 15 GLU B CA 1
ATOM 4244 C C . GLU B 1 15 ? 43.278 63.151 98.385 1.00 46.53 15 GLU B C 1
ATOM 4245 O O . GLU B 1 15 ? 43.909 64.147 98.745 1.00 46.75 15 GLU B O 1
ATOM 4251 N N . SER B 1 16 ? 41.987 62.979 98.660 1.00 47.21 16 SER B N 1
ATOM 4252 C CA . SER B 1 16 ? 41.234 64.003 99.371 1.00 46.80 16 SER B CA 1
ATOM 4253 C C . SER B 1 16 ? 40.117 63.443 100.219 1.00 45.87 16 SER B C 1
ATOM 4254 O O . SER B 1 16 ? 39.582 62.372 99.948 1.00 46.87 16 SER B O 1
ATOM 4257 N N . GLY B 1 17 ? 39.760 64.201 101.242 1.00 44.02 17 GLY B N 1
ATOM 4258 C CA . GLY B 1 17 ? 38.670 63.817 102.108 1.00 42.65 17 GLY B CA 1
ATOM 4259 C C . GLY B 1 17 ? 37.639 64.915 101.960 1.00 41.21 17 GLY B C 1
ATOM 4260 O O . GLY B 1 17 ? 37.997 66.092 101.935 1.00 41.93 17 GLY B O 1
ATOM 4261 N N . ARG B 1 18 ? 36.370 64.547 101.838 1.00 39.13 18 ARG B N 1
ATOM 4262 C CA . ARG B 1 18 ? 35.319 65.538 101.695 1.00 37.79 18 ARG B CA 1
ATOM 4263 C C . ARG B 1 18 ? 34.233 65.435 102.755 1.00 38.22 18 ARG B C 1
ATOM 4264 O O . ARG B 1 18 ? 33.689 64.358 102.999 1.00 36.27 18 ARG B O 1
ATOM 4272 N N . ALA B 1 19 ? 33.914 66.570 103.371 1.00 37.31 19 ALA B N 1
ATOM 4273 C CA . ALA B 1 19 ? 32.875 66.628 104.386 1.00 37.28 19 ALA B CA 1
ATOM 4274 C C . ALA B 1 19 ? 31.569 67.062 103.724 1.00 38.40 19 ALA B C 1
ATOM 4275 O O . ALA B 1 19 ? 31.571 67.943 102.863 1.00 39.23 19 ALA B O 1
ATOM 4277 N N . VAL B 1 20 ? 30.459 66.433 104.098 1.00 38.35 20 VAL B N 1
ATOM 4278 C CA . VAL B 1 20 ? 29.169 66.807 103.530 1.00 39.58 20 VAL B CA 1
ATOM 4279 C C . VAL B 1 20 ? 28.125 66.854 104.632 1.00 40.21 20 VAL B C 1
ATOM 4280 O O . VAL B 1 20 ? 28.135 66.044 105.557 1.00 40.47 20 VAL B O 1
ATOM 4284 N N . LEU B 1 21 ? 27.223 67.818 104.520 1.00 41.09 21 LEU B N 1
ATOM 4285 C CA . LEU B 1 21 ? 26.166 68.013 105.493 1.00 41.58 21 LEU B CA 1
ATOM 4286 C C . LEU B 1 21 ? 24.877 67.626 104.788 1.00 41.72 21 LEU B C 1
ATOM 4287 O O . LEU B 1 21 ? 24.536 68.221 103.766 1.00 42.58 21 LEU B O 1
ATOM 4292 N N . ILE B 1 22 ? 24.169 66.619 105.293 1.00 41.04 22 ILE B N 1
ATOM 4293 C CA . ILE B 1 22 ? 22.929 66.234 104.632 1.00 42.05 22 ILE B CA 1
ATOM 4294 C C . ILE B 1 22 ? 21.719 66.306 105.556 1.00 43.56 22 ILE B C 1
ATOM 4295 O O . ILE B 1 22 ? 21.837 66.171 106.777 1.00 42.47 22 ILE B O 1
ATOM 4300 N N . ASP B 1 23 ? 20.555 66.511 104.947 1.00 44.49 23 ASP B N 1
ATOM 4301 C CA . ASP B 1 23 ? 19.293 66.623 105.662 1.00 45.35 23 ASP B CA 1
ATOM 4302 C C . ASP B 1 23 ? 18.727 65.243 105.966 1.00 44.82 23 ASP B C 1
ATOM 4303 O O . ASP B 1 23 ? 18.239 64.557 105.067 1.00 44.75 23 ASP B O 1
ATOM 4308 N N . LEU B 1 24 ? 18.765 64.854 107.238 1.00 43.22 24 LEU B N 1
ATOM 4309 C CA . LEU B 1 24 ? 18.260 63.554 107.665 1.00 42.69 24 LEU B CA 1
ATOM 4310 C C . LEU B 1 24 ? 16.803 63.301 107.297 1.00 43.03 24 LEU B C 1
ATOM 4311 O O . LEU B 1 24 ? 16.299 62.197 107.501 1.00 43.05 24 LEU B O 1
ATOM 4316 N N . SER B 1 25 ? 16.129 64.310 106.751 1.00 42.73 25 SER B N 1
ATOM 4317 C CA . SER B 1 25 ? 14.722 64.165 106.386 1.00 43.25 25 SER B CA 1
ATOM 4318 C C . SER B 1 25 ? 14.528 63.613 104.977 1.00 43.75 25 SER B C 1
ATOM 4319 O O . SER B 1 25 ? 13.536 62.924 104.701 1.00 42.71 25 SER B O 1
ATOM 4322 N N . ASN B 1 26 ? 15.476 63.907 104.091 1.00 44.23 26 ASN B N 1
ATOM 4323 C CA . ASN B 1 26 ? 15.385 63.452 102.701 1.00 44.84 26 ASN B CA 1
ATOM 4324 C C . ASN B 1 26 ? 16.751 63.155 102.082 1.00 44.69 26 ASN B C 1
ATOM 4325 O O . ASN B 1 26 ? 16.857 62.876 100.883 1.00 45.01 26 ASN B O 1
ATOM 4330 N N . GLY B 1 27 ? 17.789 63.224 102.908 1.00 44.58 27 GLY B N 1
ATOM 4331 C CA . GLY B 1 27 ? 19.137 62.950 102.442 1.00 46.43 27 GLY B CA 1
ATOM 4332 C C . GLY B 1 27 ? 19.594 63.838 101.303 1.00 47.88 27 GLY B C 1
ATOM 4333 O O . GLY B 1 27 ? 20.173 63.357 100.328 1.00 48.86 27 GLY B O 1
ATOM 4334 N N . GLN B 1 28 ? 19.337 65.136 101.421 1.00 49.46 28 GLN B N 1
ATOM 4335 C CA . GLN B 1 28 ? 19.740 66.089 100.392 1.00 50.46 28 GLN B CA 1
ATOM 4336 C C . GLN B 1 28 ? 20.993 66.846 100.829 1.00 50.62 28 GLN B C 1
ATOM 4337 O O . GLN B 1 28 ? 21.036 67.421 101.916 1.00 51.41 28 GLN B O 1
ATOM 4343 N N . GLU B 1 29 ? 22.019 66.828 99.985 1.00 50.03 29 GLU B N 1
ATOM 4344 C CA . GLU B 1 29 ? 23.262 67.530 100.286 1.00 50.02 29 GLU B CA 1
ATOM 4345 C C . GLU B 1 29 ? 22.968 69.039 100.321 1.00 49.65 29 GLU B C 1
ATOM 4346 O O . GLU B 1 29 ? 22.251 69.546 99.451 1.00 49.28 29 GLU B O 1
ATOM 4352 N N . LEU B 1 30 ? 23.489 69.755 101.320 1.00 48.79 30 LEU B N 1
ATOM 4353 C CA . LEU B 1 30 ? 23.264 71.202 101.381 1.00 48.23 30 LEU B CA 1
ATOM 4354 C C . LEU B 1 30 ? 24.518 72.041 101.636 1.00 47.42 30 LEU B C 1
ATOM 4355 O O . LEU B 1 30 ? 24.447 73.268 101.756 1.00 46.77 30 LEU B O 1
ATOM 4360 N N . ALA B 1 31 ? 25.659 71.371 101.708 1.00 45.50 31 ALA B N 1
ATOM 4361 C CA . ALA B 1 31 ? 26.932 72.033 101.917 1.00 45.64 31 ALA B CA 1
ATOM 4362 C C . ALA B 1 31 ? 28.004 70.960 101.976 1.00 46.20 31 ALA B C 1
ATOM 4363 O O . ALA B 1 31 ? 27.781 69.876 102.514 1.00 46.94 31 ALA B O 1
ATOM 4365 N N . ASP B 1 32 ? 29.168 71.261 101.419 1.00 46.31 32 ASP B N 1
ATOM 4366 C CA . ASP B 1 32 ? 30.260 70.307 101.423 1.00 46.38 32 ASP B CA 1
ATOM 4367 C C . ASP B 1 32 ? 31.567 71.027 101.148 1.00 46.74 32 ASP B C 1
ATOM 4368 O O . ASP B 1 32 ? 31.593 72.028 100.428 1.00 48.17 32 ASP B O 1
ATOM 4373 N N . HIS B 1 33 ? 32.649 70.515 101.723 1.00 46.18 33 HIS B N 1
ATOM 4374 C CA . HIS B 1 33 ? 33.967 71.100 101.529 1.00 45.46 33 HIS B CA 1
ATOM 4375 C C . HIS B 1 33 ? 35.011 69.993 101.465 1.00 46.21 33 HIS B C 1
ATOM 4376 O O . HIS B 1 33 ? 34.971 69.041 102.253 1.00 46.39 33 HIS B O 1
ATOM 4383 N N . VAL B 1 34 ? 35.944 70.119 100.527 1.00 45.32 34 VAL B N 1
ATOM 4384 C CA . VAL B 1 34 ? 36.984 69.119 100.365 1.00 44.50 34 VAL B CA 1
ATOM 4385 C C . VAL B 1 34 ? 38.385 69.667 100.597 1.00 45.46 34 VAL B C 1
ATOM 4386 O O . VAL B 1 34 ? 38.766 70.703 100.048 1.00 44.98 34 VAL B O 1
ATOM 4390 N N . THR B 1 35 ? 39.145 68.953 101.422 1.00 45.78 35 THR B N 1
ATOM 4391 C CA . THR B 1 35 ? 40.520 69.318 101.734 1.00 45.93 35 THR B CA 1
ATOM 4392 C C . THR B 1 35 ? 41.472 68.236 101.233 1.00 46.75 35 THR B C 1
ATOM 4393 O O . THR B 1 35 ? 41.407 67.086 101.670 1.00 46.85 35 THR B O 1
ATOM 4397 N N . PRO B 1 36 ? 42.375 68.591 100.307 1.00 46.28 36 PRO B N 1
ATOM 4398 C CA . PRO B 1 36 ? 43.332 67.621 99.766 1.00 46.67 36 PRO B CA 1
ATOM 4399 C C . PRO B 1 36 ? 44.368 67.177 100.792 1.00 46.03 36 PRO B C 1
ATOM 4400 O O . PRO B 1 36 ? 44.846 67.984 101.586 1.00 47.10 36 PRO B O 1
ATOM 4404 N N . TYR B 1 37 ? 44.723 65.897 100.774 1.00 45.37 37 TYR B N 1
ATOM 4405 C CA . TYR B 1 37 ? 45.718 65.403 101.716 1.00 45.11 37 TYR B CA 1
ATOM 4406 C C . TYR B 1 37 ? 47.022 66.140 101.480 1.00 44.59 37 TYR B C 1
ATOM 4407 O O . TYR B 1 37 ? 47.591 66.072 100.389 1.00 44.41 37 TYR B O 1
ATOM 4416 N N . ARG B 1 38 ? 47.492 66.828 102.515 1.00 44.50 38 ARG B N 1
ATOM 4417 C CA . ARG B 1 38 ? 48.733 67.586 102.456 1.00 44.14 38 ARG B CA 1
ATOM 4418 C C . ARG B 1 38 ? 49.873 66.866 101.734 1.00 43.78 38 ARG B C 1
ATOM 4419 O O . ARG B 1 38 ? 50.486 67.430 100.822 1.00 44.81 38 ARG B O 1
ATOM 4427 N N . HIS B 1 39 ? 50.153 65.627 102.131 1.00 42.89 39 HIS B N 1
ATOM 4428 C CA . HIS B 1 39 ? 51.246 64.874 101.528 1.00 43.24 39 HIS B CA 1
ATOM 4429 C C . HIS B 1 39 ? 50.796 63.928 100.432 1.00 43.10 39 HIS B C 1
ATOM 4430 O O . HIS B 1 39 ? 51.546 63.039 100.023 1.00 43.16 39 HIS B O 1
ATOM 4437 N N . GLY B 1 40 ? 49.571 64.123 99.958 1.00 43.77 40 GLY B N 1
ATOM 4438 C CA . GLY B 1 40 ? 49.044 63.281 98.900 1.00 43.73 40 GLY B CA 1
ATOM 4439 C C . GLY B 1 40 ? 49.369 61.808 99.049 1.00 44.20 40 GLY B C 1
ATOM 4440 O O . GLY B 1 40 ? 49.194 61.224 100.119 1.00 45.15 40 GLY B O 1
ATOM 4441 N N . VAL B 1 41 ? 49.861 61.214 97.968 1.00 44.22 41 VAL B N 1
ATOM 4442 C CA . VAL B 1 41 ? 50.203 59.801 97.943 1.00 44.16 41 VAL B CA 1
ATOM 4443 C C . VAL B 1 41 ? 51.708 59.555 98.017 1.00 46.37 41 VAL B C 1
ATOM 4444 O O . VAL B 1 41 ? 52.432 59.766 97.042 1.00 47.76 41 VAL B O 1
ATOM 4448 N N . ILE B 1 42 ? 52.175 59.100 99.176 1.00 47.87 42 ILE B N 1
ATOM 4449 C CA . ILE B 1 42 ? 53.591 58.817 99.370 1.00 47.13 42 ILE B CA 1
ATOM 4450 C C . ILE B 1 42 ? 53.941 57.540 98.615 1.00 47.43 42 ILE B C 1
ATOM 4451 O O . ILE B 1 42 ? 53.622 56.450 99.083 1.00 46.88 42 ILE B O 1
ATOM 4456 N N . ASP B 1 43 ? 54.589 57.657 97.456 1.00 47.27 43 ASP B N 1
ATOM 4457 C CA . ASP B 1 43 ? 54.938 56.455 96.701 1.00 47.09 43 ASP B CA 1
ATOM 4458 C C . ASP B 1 43 ? 56.267 56.457 95.943 1.00 47.04 43 ASP B C 1
ATOM 4459 O O . ASP B 1 43 ? 56.574 55.502 95.220 1.00 47.64 43 ASP B O 1
ATOM 4464 N N . GLN B 1 44 ? 57.055 57.516 96.105 1.00 46.64 44 GLN B N 1
ATOM 4465 C CA . GLN B 1 44 ? 58.362 57.600 95.449 1.00 47.01 44 GLN B CA 1
ATOM 4466 C C . GLN B 1 44 ? 59.417 57.731 96.543 1.00 46.84 44 GLN B C 1
ATOM 4467 O O . GLN B 1 44 ? 60.241 56.840 96.750 1.00 47.73 44 GLN B O 1
ATOM 4473 N N . TYR B 1 45 ? 59.371 58.850 97.252 1.00 47.37 45 TYR B N 1
ATOM 4474 C CA . TYR B 1 45 ? 60.300 59.105 98.336 1.00 47.88 45 TYR B CA 1
ATOM 4475 C C . TYR B 1 45 ? 59.451 59.486 99.541 1.00 48.29 45 TYR B C 1
ATOM 4476 O O . TYR B 1 45 ? 58.455 60.198 99.401 1.00 48.97 45 TYR B O 1
ATOM 4485 N N . LEU B 1 46 ? 59.830 58.994 100.716 1.00 47.54 46 LEU B N 1
ATOM 4486 C CA . LEU B 1 46 ? 59.092 59.308 101.931 1.00 47.45 46 LEU B CA 1
ATOM 4487 C C . LEU B 1 46 ? 59.104 60.834 102.030 1.00 47.68 46 LEU B C 1
ATOM 4488 O O . LEU B 1 46 ? 59.914 61.486 101.369 1.00 48.28 46 LEU B O 1
ATOM 4493 N N . PRO B 1 47 ? 58.208 61.427 102.843 1.00 47.22 47 PRO B N 1
ATOM 4494 C CA . PRO B 1 47 ? 58.202 62.894 102.950 1.00 47.16 47 PRO B CA 1
ATOM 4495 C C . PRO B 1 47 ? 59.603 63.485 103.167 1.00 47.70 47 PRO B C 1
ATOM 4496 O O . PRO B 1 47 ? 60.268 63.188 104.160 1.00 48.56 47 PRO B O 1
ATOM 4500 N N . ASN B 1 48 ? 60.028 64.326 102.225 1.00 48.32 48 ASN B N 1
ATOM 4501 C CA . ASN B 1 48 ? 61.345 64.976 102.223 1.00 49.20 48 ASN B CA 1
ATOM 4502 C C . ASN B 1 48 ? 62.496 64.189 102.855 1.00 48.24 48 ASN B C 1
ATOM 4503 O O . ASN B 1 48 ? 62.884 64.391 104.003 1.00 48.34 48 ASN B O 1
ATOM 4508 N N . THR B 1 49 ? 63.047 63.293 102.051 1.00 48.48 49 THR B N 1
ATOM 4509 C CA . THR B 1 49 ? 64.162 62.448 102.441 1.00 49.61 49 THR B CA 1
ATOM 4510 C C . THR B 1 49 ? 64.518 61.650 101.195 1.00 49.55 49 THR B C 1
ATOM 4511 O O . THR B 1 49 ? 63.748 61.620 100.231 1.00 50.35 49 THR B O 1
ATOM 4515 N N . ASN B 1 50 ? 65.679 61.014 101.199 1.00 49.52 50 ASN B N 1
ATOM 4516 C CA . ASN B 1 50 ? 66.083 60.241 100.041 1.00 49.10 50 ASN B CA 1
ATOM 4517 C C . ASN B 1 50 ? 65.669 58.778 100.172 1.00 49.98 50 ASN B C 1
ATOM 4518 O O . ASN B 1 50 ? 66.161 57.910 99.443 1.00 50.07 50 ASN B O 1
ATOM 4523 N N . ILE B 1 51 ? 64.743 58.514 101.093 1.00 49.50 51 ILE B N 1
ATOM 4524 C CA . ILE B 1 51 ? 64.253 57.159 101.307 1.00 49.15 51 ILE B CA 1
ATOM 4525 C C . ILE B 1 51 ? 63.393 56.760 100.116 1.00 48.88 51 ILE B C 1
ATOM 4526 O O . ILE B 1 51 ? 62.226 57.129 100.037 1.00 49.93 51 ILE B O 1
ATOM 4531 N N . LYS B 1 52 ? 63.972 56.008 99.189 1.00 49.41 52 LYS B N 1
ATOM 4532 C CA . LYS B 1 52 ? 63.241 55.577 98.003 1.00 51.13 52 LYS B CA 1
ATOM 4533 C C . LYS B 1 52 ? 62.335 54.371 98.269 1.00 50.80 52 LYS B C 1
ATOM 4534 O O . LYS B 1 52 ? 62.821 53.285 98.577 1.00 51.28 52 LYS B O 1
ATOM 4536 N N . LEU B 1 53 ? 61.023 54.561 98.146 1.00 50.99 53 LEU B N 1
ATOM 4537 C CA . LEU B 1 53 ? 60.074 53.464 98.357 1.00 50.65 53 LEU B CA 1
ATOM 4538 C C . LEU B 1 53 ? 60.014 52.603 97.096 1.00 52.26 53 LEU B C 1
ATOM 4539 O O . LEU B 1 53 ? 58.987 52.555 96.404 1.00 53.54 53 LEU B O 1
ATOM 4544 N N . GLY B 1 54 ? 61.116 51.925 96.800 1.00 52.61 54 GLY B N 1
ATOM 4545 C CA . GLY B 1 54 ? 61.177 51.094 95.612 1.00 53.76 54 GLY B CA 1
ATOM 4546 C C . GLY B 1 54 ? 60.129 49.997 95.563 1.00 53.47 54 GLY B C 1
ATOM 4547 O O . GLY B 1 54 ? 59.712 49.493 96.605 1.00 54.09 54 GLY B O 1
ATOM 4548 N N . HIS B 1 55 ? 59.718 49.624 94.350 1.00 53.10 55 HIS B N 1
ATOM 4549 C CA . HIS B 1 55 ? 58.721 48.582 94.169 1.00 51.64 55 HIS B CA 1
ATOM 4550 C C . HIS B 1 55 ? 57.334 49.185 94.137 1.00 51.27 55 HIS B C 1
ATOM 4551 O O . HIS B 1 55 ? 57.194 50.409 94.119 1.00 52.60 55 HIS B O 1
ATOM 4552 N N . GLU B 1 56 ? 56.305 48.345 94.130 1.00 49.80 56 GLU B N 1
ATOM 4553 C CA . GLU B 1 56 ? 54.940 48.846 94.107 1.00 48.61 56 GLU B CA 1
ATOM 4554 C C . GLU B 1 56 ? 54.495 49.348 95.485 1.00 47.30 56 GLU B C 1
ATOM 4555 O O . GLU B 1 56 ? 53.501 48.885 96.041 1.00 46.94 56 GLU B O 1
ATOM 4561 N N . TRP B 1 57 ? 55.236 50.307 96.026 1.00 46.27 57 TRP B N 1
ATOM 4562 C CA . TRP B 1 57 ? 54.919 50.868 97.333 1.00 44.71 57 TRP B CA 1
ATOM 4563 C C . TRP B 1 57 ? 53.978 52.058 97.247 1.00 44.55 57 TRP B C 1
ATOM 4564 O O . TRP B 1 57 ? 54.026 52.838 96.295 1.00 44.22 57 TRP B O 1
ATOM 4575 N N . ALA B 1 58 ? 53.138 52.194 98.269 1.00 42.99 58 ALA B N 1
ATOM 4576 C CA . ALA B 1 58 ? 52.163 53.274 98.352 1.00 40.90 58 ALA B CA 1
ATOM 4577 C C . ALA B 1 58 ? 51.835 53.526 99.821 1.00 41.23 58 ALA B C 1
ATOM 4578 O O . ALA B 1 58 ? 51.206 52.695 100.472 1.00 43.90 58 ALA B O 1
ATOM 4580 N N . LEU B 1 59 ? 52.267 54.674 100.330 1.00 43.02 59 LEU B N 1
ATOM 4581 C CA . LEU B 1 59 ? 52.032 55.058 101.721 1.00 42.21 59 LEU B CA 1
ATOM 4582 C C . LEU B 1 59 ? 51.164 56.308 101.783 1.00 40.67 59 LEU B C 1
ATOM 4583 O O . LEU B 1 59 ? 50.807 56.869 100.747 1.00 41.59 59 LEU B O 1
ATOM 4588 N N . GLN B 1 60 ? 50.829 56.741 102.995 1.00 40.41 60 GLN B N 1
ATOM 4589 C CA . GLN B 1 60 ? 50.010 57.934 103.178 1.00 41.41 60 GLN B CA 1
ATOM 4590 C C . GLN B 1 60 ? 50.274 58.508 104.570 1.00 42.01 60 GLN B C 1
ATOM 4591 O O . GLN B 1 60 ? 50.755 57.800 105.458 1.00 41.41 60 GLN B O 1
ATOM 4597 N N . HIS B 1 61 ? 49.958 59.787 104.758 1.00 41.91 61 HIS B N 1
ATOM 4598 C CA . HIS B 1 61 ? 50.194 60.453 106.037 1.00 41.65 61 HIS B CA 1
ATOM 4599 C C . HIS B 1 61 ? 48.926 60.559 106.863 1.00 40.36 61 HIS B C 1
ATOM 4600 O O . HIS B 1 61 ? 47.978 61.226 106.468 1.00 40.16 61 HIS B O 1
ATOM 4607 N N . PRO B 1 62 ? 48.912 59.923 108.046 1.00 40.89 62 PRO B N 1
ATOM 4608 C CA . PRO B 1 62 ? 47.774 59.902 108.970 1.00 41.09 62 PRO B CA 1
ATOM 4609 C C . PRO B 1 62 ? 47.166 61.223 109.436 1.00 41.91 62 PRO B C 1
ATOM 4610 O O . PRO B 1 62 ? 45.961 61.284 109.681 1.00 41.23 62 PRO B O 1
ATOM 4614 N N . LEU B 1 63 ? 47.972 62.274 109.568 1.00 42.25 63 LEU B N 1
ATOM 4615 C CA . LEU B 1 63 ? 47.428 63.553 110.011 1.00 42.58 63 LEU B CA 1
ATOM 4616 C C . LEU B 1 63 ? 46.633 64.214 108.900 1.00 43.28 63 LEU B C 1
ATOM 4617 O O . LEU B 1 63 ? 45.762 65.046 109.166 1.00 41.67 63 LEU B O 1
ATOM 4622 N N . ASP B 1 64 ? 46.923 63.837 107.655 1.00 42.86 64 ASP B N 1
ATOM 4623 C CA . ASP B 1 64 ? 46.184 64.393 106.528 1.00 42.57 64 ASP B CA 1
ATOM 4624 C C . ASP B 1 64 ? 44.702 64.073 106.688 1.00 41.60 64 ASP B C 1
ATOM 4625 O O . ASP B 1 64 ? 43.851 64.770 106.151 1.00 41.27 64 ASP B O 1
ATOM 4630 N N . TYR B 1 65 ? 44.401 63.006 107.427 1.00 41.50 65 TYR B N 1
ATOM 4631 C CA . TYR B 1 65 ? 43.016 62.593 107.655 1.00 39.77 65 TYR B CA 1
ATOM 4632 C C . TYR B 1 65 ? 42.372 63.468 108.722 1.00 39.60 65 TYR B C 1
ATOM 4633 O O . TYR B 1 65 ? 41.224 63.893 108.578 1.00 39.71 65 TYR B O 1
ATOM 4642 N N . VAL B 1 66 ? 43.101 63.723 109.804 1.00 40.43 66 VAL B N 1
ATOM 4643 C CA . VAL B 1 66 ? 42.551 64.554 110.865 1.00 42.07 66 VAL B CA 1
ATOM 4644 C C . VAL B 1 66 ? 42.557 66.004 110.396 1.00 42.63 66 VAL B C 1
ATOM 4645 O O . VAL B 1 66 ? 41.762 66.823 110.862 1.00 43.70 66 VAL B O 1
ATOM 4649 N N . GLU B 1 67 ? 43.454 66.308 109.458 1.00 44.51 67 GLU B N 1
ATOM 4650 C CA . GLU B 1 67 ? 43.567 67.650 108.887 1.00 44.63 67 GLU B CA 1
ATOM 4651 C C . GLU B 1 67 ? 42.256 67.913 108.158 1.00 44.33 67 GLU B C 1
ATOM 4652 O O . GLU B 1 67 ? 41.784 69.045 108.104 1.00 45.34 67 GLU B O 1
ATOM 4658 N N . VAL B 1 68 ? 41.680 66.849 107.601 1.00 43.46 68 VAL B N 1
ATOM 4659 C CA . VAL B 1 68 ? 40.404 66.930 106.902 1.00 43.41 68 VAL B CA 1
ATOM 4660 C C . VAL B 1 68 ? 39.320 67.404 107.867 1.00 44.20 68 VAL B C 1
ATOM 4661 O O . VAL B 1 68 ? 38.700 68.436 107.642 1.00 45.49 68 VAL B O 1
ATOM 4665 N N . LEU B 1 69 ? 39.099 66.646 108.941 1.00 45.29 69 LEU B N 1
ATOM 4666 C CA . LEU B 1 69 ? 38.090 66.982 109.952 1.00 45.03 69 LEU B CA 1
ATOM 4667 C C . LEU B 1 69 ? 38.196 68.422 110.452 1.00 45.45 69 LEU B C 1
ATOM 4668 O O . LEU B 1 69 ? 37.207 69.153 110.503 1.00 45.58 69 LEU B O 1
ATOM 4673 N N . THR B 1 70 ? 39.407 68.813 110.832 1.00 46.21 70 THR B N 1
ATOM 4674 C CA . THR B 1 70 ? 39.674 70.152 111.355 1.00 46.25 70 THR B CA 1
ATOM 4675 C C . THR B 1 70 ? 39.784 71.222 110.265 1.00 46.34 70 THR B C 1
ATOM 4676 O O . THR B 1 70 ? 40.446 72.244 110.453 1.00 46.66 70 THR B O 1
ATOM 4680 N N . THR B 1 71 ? 39.148 70.974 109.123 1.00 47.46 71 THR B N 1
ATOM 4681 C CA . THR B 1 71 ? 39.143 71.925 108.009 1.00 46.85 71 THR B CA 1
ATOM 4682 C C . THR B 1 71 ? 37.791 71.914 107.290 1.00 46.80 71 THR B C 1
ATOM 4683 O O . THR B 1 71 ? 37.052 72.897 107.337 1.00 47.30 71 THR B O 1
ATOM 4687 N N . SER B 1 72 ? 37.465 70.795 106.645 1.00 45.73 72 SER B N 1
ATOM 4688 C CA . SER B 1 72 ? 36.212 70.660 105.903 1.00 45.29 72 SER B CA 1
ATOM 4689 C C . SER B 1 72 ? 34.939 70.679 106.744 1.00 44.70 72 SER B C 1
ATOM 4690 O O . SER B 1 72 ? 33.918 71.204 106.303 1.00 46.10 72 SER B O 1
ATOM 4693 N N . VAL B 1 73 ? 34.976 70.094 107.935 1.00 44.30 73 VAL B N 1
ATOM 4694 C CA . VAL B 1 73 ? 33.792 70.100 108.784 1.00 43.96 73 VAL B CA 1
ATOM 4695 C C . VAL B 1 73 ? 33.511 71.525 109.274 1.00 45.25 73 VAL B C 1
ATOM 4696 O O . VAL B 1 73 ? 32.354 71.958 109.298 1.00 46.36 73 VAL B O 1
ATOM 4700 N N . PRO B 1 74 ? 34.559 72.269 109.693 1.00 45.73 74 PRO B N 1
ATOM 4701 C CA . PRO B 1 74 ? 34.287 73.639 110.144 1.00 46.71 74 PRO B CA 1
ATOM 4702 C C . PRO B 1 74 ? 33.781 74.453 108.941 1.00 46.70 74 PRO B C 1
ATOM 4703 O O . PRO B 1 74 ? 32.862 75.269 109.052 1.00 46.46 74 PRO B O 1
ATOM 4707 N N . ALA B 1 75 ? 34.385 74.203 107.783 1.00 46.70 75 ALA B N 1
ATOM 4708 C CA . ALA B 1 75 ? 34.017 74.905 106.557 1.00 47.26 75 ALA B CA 1
ATOM 4709 C C . ALA B 1 75 ? 32.556 74.706 106.189 1.00 48.51 75 ALA B C 1
ATOM 4710 O O . ALA B 1 75 ? 31.825 75.671 105.965 1.00 49.64 75 ALA B O 1
ATOM 4712 N N . VAL B 1 76 ? 32.132 73.450 106.126 1.00 49.35 76 VAL B N 1
ATOM 4713 C CA . VAL B 1 76 ? 30.757 73.133 105.769 1.00 49.97 76 VAL B CA 1
ATOM 4714 C C . VAL B 1 76 ? 29.776 73.813 106.723 1.00 49.49 76 VAL B C 1
ATOM 4715 O O . VAL B 1 76 ? 28.662 74.163 106.334 1.00 50.58 76 VAL B O 1
ATOM 4719 N N . MET B 1 77 ? 30.195 74.013 107.968 1.00 49.94 77 MET B N 1
ATOM 4720 C CA . MET B 1 77 ? 29.329 74.656 108.953 1.00 50.16 77 MET B CA 1
ATOM 4721 C C . MET B 1 77 ? 29.125 76.149 108.674 1.00 50.16 77 MET B C 1
ATOM 4722 O O . MET B 1 77 ? 28.005 76.656 108.763 1.00 50.43 77 MET B O 1
ATOM 4727 N N . LYS B 1 78 ? 30.200 76.852 108.328 1.00 49.76 78 LYS B N 1
ATOM 4728 C CA . LYS B 1 78 ? 30.099 78.280 108.034 1.00 49.92 78 LYS B CA 1
ATOM 4729 C C . LYS B 1 78 ? 29.307 78.539 106.746 1.00 49.85 78 LYS B C 1
ATOM 4730 O O . LYS B 1 78 ? 28.367 79.338 106.742 1.00 50.67 78 LYS B O 1
ATOM 4732 N N . GLU B 1 79 ? 29.681 77.865 105.660 1.00 48.64 79 GLU B N 1
ATOM 4733 C CA . GLU B 1 79 ? 28.985 78.039 104.387 1.00 47.59 79 GLU B CA 1
ATOM 4734 C C . GLU B 1 79 ? 27.485 77.742 104.528 1.00 47.34 79 GLU B C 1
ATOM 4735 O O . GLU B 1 79 ? 27.056 77.022 105.441 1.00 47.47 79 GLU B O 1
ATOM 4737 N N . ASP B 1 86 ? 22.295 70.994 116.744 1.00 46.82 86 ASP B N 1
ATOM 4738 C CA . ASP B 1 86 ? 22.365 71.162 115.292 1.00 48.20 86 ASP B CA 1
ATOM 4739 C C . ASP B 1 86 ? 22.470 69.807 114.586 1.00 46.85 86 ASP B C 1
ATOM 4740 O O . ASP B 1 86 ? 21.475 69.214 114.168 1.00 45.27 86 ASP B O 1
ATOM 4745 N N . VAL B 1 87 ? 23.709 69.346 114.458 1.00 46.07 87 VAL B N 1
ATOM 4746 C CA . VAL B 1 87 ? 24.032 68.086 113.818 1.00 43.90 87 VAL B CA 1
ATOM 4747 C C . VAL B 1 87 ? 23.963 67.028 114.909 1.00 44.14 87 VAL B C 1
ATOM 4748 O O . VAL B 1 87 ? 24.524 67.213 115.989 1.00 43.57 87 VAL B O 1
ATOM 4752 N N . ILE B 1 88 ? 23.279 65.922 114.623 1.00 43.89 88 ILE B N 1
ATOM 4753 C CA . ILE B 1 88 ? 23.101 64.840 115.589 1.00 44.02 88 ILE B CA 1
ATOM 4754 C C . ILE B 1 88 ? 24.255 63.848 115.671 1.00 43.12 88 ILE B C 1
ATOM 4755 O O . ILE B 1 88 ? 24.466 63.209 116.704 1.00 43.30 88 ILE B O 1
ATOM 4760 N N . GLY B 1 89 ? 24.998 63.706 114.583 1.00 43.17 89 GLY B N 1
ATOM 4761 C CA . GLY B 1 89 ? 26.112 62.781 114.595 1.00 41.67 89 GLY B CA 1
ATOM 4762 C C . GLY B 1 89 ? 27.006 62.924 113.386 1.00 41.32 89 GLY B C 1
ATOM 4763 O O . GLY B 1 89 ? 26.758 63.757 112.513 1.00 42.54 89 GLY B O 1
ATOM 4764 N N . ILE B 1 90 ? 28.052 62.109 113.337 1.00 40.27 90 ILE B N 1
ATOM 4765 C CA . ILE B 1 90 ? 28.985 62.143 112.224 1.00 40.49 90 ILE B CA 1
ATOM 4766 C C . ILE B 1 90 ? 29.462 60.730 111.882 1.00 40.48 90 ILE B C 1
ATOM 4767 O O . ILE B 1 90 ? 29.449 59.840 112.733 1.00 40.20 90 ILE B O 1
ATOM 4772 N N . GLY B 1 91 ? 29.858 60.531 110.627 1.00 40.67 91 GLY B N 1
ATOM 4773 C CA . GLY B 1 91 ? 30.343 59.236 110.174 1.00 39.80 91 GLY B CA 1
ATOM 4774 C C . GLY B 1 91 ? 31.351 59.404 109.045 1.00 40.14 91 GLY B C 1
ATOM 4775 O O . GLY B 1 91 ? 31.438 60.476 108.435 1.00 41.56 91 GLY B O 1
ATOM 4776 N N . VAL B 1 92 ? 32.121 58.359 108.763 1.00 38.06 92 VAL B N 1
ATOM 4777 C CA . VAL B 1 92 ? 33.106 58.422 107.693 1.00 35.76 92 VAL B CA 1
ATOM 4778 C C . VAL B 1 92 ? 33.107 57.150 106.851 1.00 35.63 92 VAL B C 1
ATOM 4779 O O . VAL B 1 92 ? 32.734 56.077 107.320 1.00 35.19 92 VAL B O 1
ATOM 4783 N N . ASP B 1 93 ? 33.510 57.297 105.597 1.00 34.72 93 ASP B N 1
ATOM 4784 C CA . ASP B 1 93 ? 33.651 56.170 104.693 1.00 35.18 93 ASP B CA 1
ATOM 4785 C C . ASP B 1 93 ? 35.053 56.410 104.146 1.00 35.37 93 ASP B C 1
ATOM 4786 O O . ASP B 1 93 ? 35.371 57.500 103.663 1.00 36.01 93 ASP B O 1
ATOM 4791 N N . PHE B 1 94 ? 35.896 55.397 104.271 1.00 33.24 94 PHE B N 1
ATOM 4792 C CA . PHE B 1 94 ? 37.289 55.480 103.859 1.00 34.94 94 PHE B CA 1
ATOM 4793 C C . PHE B 1 94 ? 37.593 54.544 102.679 1.00 36.22 94 PHE B C 1
ATOM 4794 O O . PHE B 1 94 ? 36.730 53.785 102.241 1.00 35.51 94 PHE B O 1
ATOM 4802 N N . THR B 1 95 ? 38.823 54.608 102.170 1.00 37.51 95 THR B N 1
ATOM 4803 C CA . THR B 1 95 ? 39.237 53.721 101.090 1.00 37.29 95 THR B CA 1
ATOM 4804 C C . THR B 1 95 ? 39.524 52.394 101.793 1.00 38.71 95 THR B C 1
ATOM 4805 O O . THR B 1 95 ? 39.979 52.381 102.944 1.00 35.42 95 THR B O 1
ATOM 4809 N N . ALA B 1 96 ? 39.251 51.298 101.086 1.00 40.87 96 ALA B N 1
ATOM 4810 C CA . ALA B 1 96 ? 39.381 49.925 101.592 1.00 42.14 96 ALA B CA 1
ATOM 4811 C C . ALA B 1 96 ? 40.770 49.345 101.830 1.00 42.25 96 ALA B C 1
ATOM 4812 O O . ALA B 1 96 ? 41.528 49.057 100.910 1.00 41.87 96 ALA B O 1
ATOM 4814 N N . CYS B 1 97 ? 41.029 49.091 103.101 1.00 42.35 97 CYS B N 1
ATOM 4815 C CA . CYS B 1 97 ? 42.283 48.570 103.615 1.00 41.19 97 CYS B CA 1
ATOM 4816 C C . CYS B 1 97 ? 43.460 49.452 103.353 1.00 38.93 97 CYS B C 1
ATOM 4817 O O . CYS B 1 97 ? 44.304 49.216 102.481 1.00 37.11 97 CYS B O 1
ATOM 4820 N N . THR B 1 98 ? 43.461 50.487 104.169 1.00 37.86 98 THR B N 1
ATOM 4821 C CA . THR B 1 98 ? 44.466 51.514 104.246 1.00 37.14 98 THR B CA 1
ATOM 4822 C C . THR B 1 98 ? 44.681 51.363 105.748 1.00 37.49 98 THR B C 1
ATOM 4823 O O . THR B 1 98 ? 43.861 51.809 106.551 1.00 36.25 98 THR B O 1
ATOM 4827 N N . MET B 1 99 ? 45.757 50.666 106.103 1.00 38.55 99 MET B N 1
ATOM 4828 C CA . MET B 1 99 ? 46.104 50.371 107.492 1.00 40.15 99 MET B CA 1
ATOM 4829 C C . MET B 1 99 ? 47.366 51.066 107.990 1.00 40.43 99 MET B C 1
ATOM 4830 O O . MET B 1 99 ? 48.203 51.508 107.204 1.00 41.30 99 MET B O 1
ATOM 4835 N N . LEU B 1 100 ? 47.500 51.144 109.308 1.00 39.42 100 LEU B N 1
ATOM 4836 C CA . LEU B 1 100 ? 48.669 51.751 109.924 1.00 38.71 100 LEU B CA 1
ATOM 4837 C C . LEU B 1 100 ? 48.876 51.125 111.290 1.00 39.01 100 LEU B C 1
ATOM 4838 O O . LEU B 1 100 ? 47.926 50.648 111.909 1.00 38.70 100 LEU B O 1
ATOM 4843 N N . PRO B 1 101 ? 50.135 51.068 111.756 1.00 38.62 101 PRO B N 1
ATOM 4844 C CA . PRO B 1 101 ? 50.381 50.488 113.076 1.00 37.99 101 PRO B CA 1
ATOM 4845 C C . PRO B 1 101 ? 50.351 51.623 114.097 1.00 38.29 101 PRO B C 1
ATOM 4846 O O . PRO B 1 101 ? 50.819 52.729 113.815 1.00 38.83 101 PRO B O 1
ATOM 4850 N N . VAL B 1 102 ? 49.792 51.363 115.273 1.00 37.62 102 VAL B N 1
ATOM 4851 C CA . VAL B 1 102 ? 49.737 52.385 116.303 1.00 38.25 102 VAL B CA 1
ATOM 4852 C C . VAL B 1 102 ? 50.271 51.815 117.611 1.00 39.07 102 VAL B C 1
ATOM 4853 O O . VAL B 1 102 ? 50.399 50.600 117.757 1.00 38.57 102 VAL B O 1
ATOM 4857 N N . ASP B 1 103 ? 50.588 52.695 118.555 1.00 40.22 103 ASP B N 1
ATOM 4858 C CA . ASP B 1 103 ? 51.102 52.278 119.853 1.00 41.86 103 ASP B CA 1
ATOM 4859 C C . ASP B 1 103 ? 49.947 52.071 120.832 1.00 42.34 103 ASP B C 1
ATOM 4860 O O . ASP B 1 103 ? 48.780 52.044 120.423 1.00 39.70 103 ASP B O 1
ATOM 4865 N N . GLU B 1 104 ? 50.265 51.929 122.122 1.00 43.19 104 GLU B N 1
ATOM 4866 C CA . GLU B 1 104 ? 49.219 51.729 123.123 1.00 44.30 104 GLU B CA 1
ATOM 4867 C C . GLU B 1 104 ? 48.359 52.971 123.276 1.00 42.45 104 GLU B C 1
ATOM 4868 O O . GLU B 1 104 ? 47.259 52.901 123.823 1.00 41.27 104 GLU B O 1
ATOM 4874 N N . GLU B 1 105 ? 48.859 54.104 122.790 1.00 43.32 105 GLU B N 1
ATOM 4875 C CA . GLU B 1 105 ? 48.099 55.351 122.842 1.00 44.43 105 GLU B CA 1
ATOM 4876 C C . GLU B 1 105 ? 47.238 55.480 121.589 1.00 44.87 105 GLU B C 1
ATOM 4877 O O . GLU B 1 105 ? 46.445 56.415 121.456 1.00 45.95 105 GLU B O 1
ATOM 4883 N N . GLY B 1 106 ? 47.406 54.541 120.664 1.00 43.91 106 GLY B N 1
ATOM 4884 C CA . GLY B 1 106 ? 46.631 54.572 119.439 1.00 44.28 106 GLY B CA 1
ATOM 4885 C C . GLY B 1 106 ? 47.076 55.636 118.457 1.00 44.12 106 GLY B C 1
ATOM 4886 O O . GLY B 1 106 ? 46.268 56.127 117.667 1.00 46.15 106 GLY B O 1
ATOM 4887 N N . GLN B 1 107 ? 48.356 55.997 118.514 1.00 43.68 107 GLN B N 1
ATOM 4888 C CA . GLN B 1 107 ? 48.934 56.995 117.616 1.00 42.90 107 GLN B CA 1
ATOM 4889 C C . GLN B 1 107 ? 49.883 56.255 116.679 1.00 41.50 107 GLN B C 1
ATOM 4890 O O . GLN B 1 107 ? 50.585 55.338 117.102 1.00 41.46 107 GLN B O 1
ATOM 4896 N N . PRO B 1 108 ? 49.930 56.649 115.397 1.00 39.61 108 PRO B N 1
ATOM 4897 C CA . PRO B 1 108 ? 50.821 55.954 114.462 1.00 39.94 108 PRO B CA 1
ATOM 4898 C C . PRO B 1 108 ? 52.318 56.033 114.740 1.00 40.23 108 PRO B C 1
ATOM 4899 O O . PRO B 1 108 ? 52.841 57.076 115.126 1.00 41.72 108 PRO B O 1
ATOM 4903 N N . LEU B 1 109 ? 52.993 54.905 114.541 1.00 41.46 109 LEU B N 1
ATOM 4904 C CA . LEU B 1 109 ? 54.430 54.793 114.763 1.00 42.11 109 LEU B CA 1
ATOM 4905 C C . LEU B 1 109 ? 55.248 55.726 113.881 1.00 43.45 109 LEU B C 1
ATOM 4906 O O . LEU B 1 109 ? 56.361 56.113 114.245 1.00 43.37 109 LEU B O 1
ATOM 4911 N N . CYS B 1 110 ? 54.711 56.070 112.715 1.00 44.38 110 CYS B N 1
ATOM 4912 C CA . CYS B 1 110 ? 55.426 56.955 111.806 1.00 45.14 110 CYS B CA 1
ATOM 4913 C C . CYS B 1 110 ? 55.501 58.358 112.412 1.00 45.63 110 CYS B C 1
ATOM 4914 O O . CYS B 1 110 ? 56.286 59.193 111.964 1.00 45.41 110 CYS B O 1
ATOM 4917 N N . LEU B 1 111 ? 54.680 58.603 113.435 1.00 46.19 111 LEU B N 1
ATOM 4918 C CA . LEU B 1 111 ? 54.665 59.887 114.138 1.00 45.90 111 LEU B CA 1
ATOM 4919 C C . LEU B 1 111 ? 55.728 59.885 115.237 1.00 45.77 111 LEU B C 1
ATOM 4920 O O . LEU B 1 111 ? 55.939 60.890 115.911 1.00 44.95 111 LEU B O 1
ATOM 4925 N N . LEU B 1 112 ? 56.386 58.739 115.412 1.00 46.44 112 LEU B N 1
ATOM 4926 C CA . LEU B 1 112 ? 57.439 58.580 116.412 1.00 45.58 112 LEU B CA 1
ATOM 4927 C C . LEU B 1 112 ? 58.815 58.834 115.803 1.00 46.57 112 LEU B C 1
ATOM 4928 O O . LEU B 1 112 ? 59.239 58.136 114.879 1.00 46.95 112 LEU B O 1
ATOM 4933 N N . ALA B 1 113 ? 59.507 59.832 116.346 1.00 47.66 113 ALA B N 1
ATOM 4934 C CA . ALA B 1 113 ? 60.836 60.232 115.893 1.00 47.40 113 ALA B CA 1
ATOM 4935 C C . ALA B 1 113 ? 61.744 59.086 115.450 1.00 47.39 113 ALA B C 1
ATOM 4936 O O . ALA B 1 113 ? 62.312 59.123 114.355 1.00 48.16 113 ALA B O 1
ATOM 4938 N N . GLN B 1 114 ? 61.882 58.065 116.286 1.00 46.60 114 GLN B N 1
ATOM 4939 C CA . GLN B 1 114 ? 62.754 56.952 115.943 1.00 45.94 114 GLN B CA 1
ATOM 4940 C C . GLN B 1 114 ? 62.162 55.892 115.025 1.00 45.23 114 GLN B C 1
ATOM 4941 O O . GLN B 1 114 ? 62.697 54.783 114.935 1.00 44.89 114 GLN B O 1
ATOM 4947 N N . TYR B 1 115 ? 61.072 56.217 114.337 1.00 43.76 115 TYR B N 1
ATOM 4948 C CA . TYR B 1 115 ? 60.461 55.245 113.435 1.00 43.15 115 TYR B CA 1
ATOM 4949 C C . TYR B 1 115 ? 60.002 55.777 112.080 1.00 42.41 115 TYR B C 1
ATOM 4950 O O . TYR B 1 115 ? 59.836 55.002 111.136 1.00 41.09 115 TYR B O 1
ATOM 4959 N N . LYS B 1 116 ? 59.824 57.094 111.985 1.00 43.11 116 LYS B N 1
ATOM 4960 C CA . LYS B 1 116 ? 59.371 57.733 110.756 1.00 43.24 116 LYS B CA 1
ATOM 4961 C C . LYS B 1 116 ? 60.207 57.394 109.529 1.00 42.84 116 LYS B C 1
ATOM 4962 O O . LYS B 1 116 ? 59.680 57.345 108.419 1.00 44.91 116 LYS B O 1
ATOM 4968 N N . ASP B 1 117 ? 61.501 57.160 109.716 1.00 43.40 117 ASP B N 1
ATOM 4969 C CA . ASP B 1 117 ? 62.374 56.844 108.590 1.00 44.34 117 ASP B CA 1
ATOM 4970 C C . ASP B 1 117 ? 62.116 55.467 108.000 1.00 45.70 117 ASP B C 1
ATOM 4971 O O . ASP B 1 117 ? 62.347 55.244 106.806 1.00 45.34 117 ASP B O 1
ATOM 4976 N N . ASN B 1 118 ? 61.640 54.541 108.827 1.00 44.91 118 ASN B N 1
ATOM 4977 C CA . ASN B 1 118 ? 61.327 53.215 108.328 1.00 45.49 118 ASN B CA 1
ATOM 4978 C C . ASN B 1 118 ? 59.971 53.355 107.638 1.00 45.93 118 ASN B C 1
ATOM 4979 O O . ASN B 1 118 ? 58.991 53.771 108.264 1.00 46.64 118 ASN B O 1
ATOM 4984 N N . PRO B 1 119 ? 59.896 53.030 106.332 1.00 46.33 119 PRO B N 1
ATOM 4985 C CA . PRO B 1 119 ? 58.638 53.138 105.585 1.00 45.50 119 PRO B CA 1
ATOM 4986 C C . PRO B 1 119 ? 57.551 52.167 106.044 1.00 45.12 119 PRO B C 1
ATOM 4987 O O . PRO B 1 119 ? 56.396 52.298 105.640 1.00 44.01 119 PRO B O 1
ATOM 4991 N N . HIS B 1 120 ? 57.921 51.203 106.887 1.00 44.67 120 HIS B N 1
ATOM 4992 C CA . HIS B 1 120 ? 56.967 50.208 107.386 1.00 44.15 120 HIS B CA 1
ATOM 4993 C C . HIS B 1 120 ? 56.225 50.630 108.652 1.00 43.20 120 HIS B C 1
ATOM 4994 O O . HIS B 1 120 ? 55.562 49.820 109.299 1.00 43.73 120 HIS B O 1
ATOM 5001 N N . SER B 1 121 ? 56.328 51.906 108.989 1.00 41.63 121 SER B N 1
ATOM 5002 C CA . SER B 1 121 ? 55.671 52.441 110.169 1.00 40.92 121 SER B CA 1
ATOM 5003 C C . SER B 1 121 ? 54.598 53.410 109.728 1.00 39.81 121 SER B C 1
ATOM 5004 O O . SER B 1 121 ? 53.921 54.018 110.556 1.00 39.29 121 SER B O 1
ATOM 5007 N N . TRP B 1 122 ? 54.462 53.554 108.413 1.00 40.02 122 TRP B N 1
ATOM 5008 C CA . TRP B 1 122 ? 53.483 54.458 107.822 1.00 40.75 122 TRP B CA 1
ATOM 5009 C C . TRP B 1 122 ? 52.208 53.746 107.426 1.00 40.59 122 TRP B C 1
ATOM 5010 O O . TRP B 1 122 ? 52.116 52.522 107.490 1.00 40.02 122 TRP B O 1
ATOM 5021 N N . VAL B 1 123 ? 51.232 54.538 107.003 1.00 41.50 123 VAL B N 1
ATOM 5022 C CA . VAL B 1 123 ? 49.961 54.007 106.565 1.00 41.33 123 VAL B CA 1
ATOM 5023 C C . VAL B 1 123 ? 50.165 53.315 105.224 1.00 42.15 123 VAL B C 1
ATOM 5024 O O . VAL B 1 123 ? 50.684 53.912 104.284 1.00 43.69 123 VAL B O 1
ATOM 5028 N N . LYS B 1 124 ? 49.787 52.043 105.152 1.00 43.83 124 LYS B N 1
ATOM 5029 C CA . LYS B 1 124 ? 49.887 51.277 103.918 1.00 42.81 124 LYS B CA 1
ATOM 5030 C C . LYS B 1 124 ? 48.553 51.499 103.206 1.00 43.92 124 LYS B C 1
ATOM 5031 O O . LYS B 1 124 ? 47.503 51.045 103.672 1.00 44.12 124 LYS B O 1
ATOM 5037 N N . LEU B 1 125 ? 48.601 52.213 102.086 1.00 44.08 125 LEU B N 1
ATOM 5038 C CA . LEU B 1 125 ? 47.409 52.529 101.301 1.00 42.70 125 LEU B CA 1
ATOM 5039 C C . LEU B 1 125 ? 46.924 51.288 100.561 1.00 41.46 125 LEU B C 1
ATOM 5040 O O . LEU B 1 125 ? 47.674 50.336 100.382 1.00 41.78 125 LEU B O 1
ATOM 5045 N N . TRP B 1 126 ? 45.668 51.293 100.134 1.00 41.78 126 TRP B N 1
ATOM 5046 C CA . TRP B 1 126 ? 45.124 50.144 99.418 1.00 42.07 126 TRP B CA 1
ATOM 5047 C C . TRP B 1 126 ? 45.860 49.872 98.094 1.00 43.18 126 TRP B C 1
ATOM 5048 O O . TRP B 1 126 ? 45.862 48.742 97.605 1.00 44.14 126 TRP B O 1
ATOM 5059 N N . LYS B 1 127 ? 46.478 50.903 97.518 1.00 44.38 127 LYS B N 1
ATOM 5060 C CA . LYS B 1 127 ? 47.224 50.762 96.262 1.00 44.72 127 LYS B CA 1
ATOM 5061 C C . LYS B 1 127 ? 48.519 49.974 96.467 1.00 45.05 127 LYS B C 1
ATOM 5062 O O . LYS B 1 127 ? 49.063 49.410 95.519 1.00 45.53 127 LYS B O 1
ATOM 5068 N N . HIS B 1 128 ? 49.015 49.962 97.704 1.00 45.04 128 HIS B N 1
ATOM 5069 C CA . HIS B 1 128 ? 50.237 49.239 98.054 1.00 44.33 128 HIS B CA 1
ATOM 5070 C C . HIS B 1 128 ? 50.095 47.793 97.587 1.00 44.31 128 HIS B C 1
ATOM 5071 O O . HIS B 1 128 ? 49.216 47.069 98.052 1.00 44.22 128 HIS B O 1
ATOM 5078 N N . HIS B 1 129 ? 50.958 47.380 96.663 1.00 44.78 129 HIS B N 1
ATOM 5079 C CA . HIS B 1 129 ? 50.917 46.025 96.124 1.00 44.09 129 HIS B CA 1
ATOM 5080 C C . HIS B 1 129 ? 52.217 45.278 96.370 1.00 44.14 129 HIS B C 1
ATOM 5081 O O . HIS B 1 129 ? 52.395 44.167 95.875 1.00 45.18 129 HIS B O 1
AT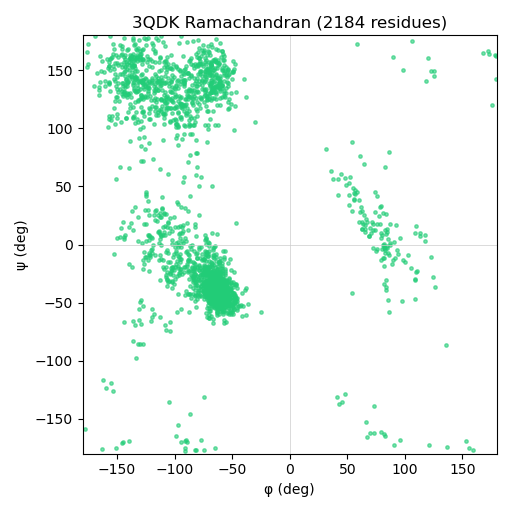OM 5088 N N . ALA B 1 130 ? 53.123 45.882 97.130 1.00 43.99 130 ALA B N 1
ATOM 5089 C CA . ALA B 1 130 ? 54.418 45.261 97.409 1.00 43.71 130 ALA B CA 1
ATOM 5090 C C . ALA B 1 130 ? 54.344 44.000 98.265 1.00 44.33 130 ALA B C 1
ATOM 5091 O O . ALA B 1 130 ? 55.371 43.364 98.512 1.00 44.71 130 ALA B O 1
ATOM 5093 N N . ALA B 1 131 ? 53.142 43.636 98.713 1.00 43.93 131 ALA B N 1
ATOM 5094 C CA . ALA B 1 131 ? 52.970 42.453 99.558 1.00 43.28 131 ALA B CA 1
ATOM 5095 C C . ALA B 1 131 ? 52.391 41.239 98.831 1.00 43.92 131 ALA B C 1
ATOM 5096 O O . ALA B 1 131 ? 51.834 40.346 99.471 1.00 43.75 131 ALA B O 1
ATOM 5098 N N . GLN B 1 132 ? 52.535 41.200 97.506 1.00 43.51 132 GLN B N 1
ATOM 5099 C CA . GLN B 1 132 ? 52.016 40.096 96.699 1.00 44.12 132 GLN B CA 1
ATOM 5100 C C . GLN B 1 132 ? 52.419 38.719 97.204 1.00 43.85 132 GLN B C 1
ATOM 5101 O O . GLN B 1 132 ? 51.567 37.888 97.515 1.00 43.61 132 GLN B O 1
ATOM 5107 N N . ASP B 1 133 ? 53.726 38.481 97.259 1.00 43.23 133 ASP B N 1
ATOM 5108 C CA . ASP B 1 133 ? 54.286 37.202 97.702 1.00 43.23 133 ASP B CA 1
ATOM 5109 C C . ASP B 1 133 ? 53.721 36.734 99.043 1.00 43.64 133 ASP B C 1
ATOM 5110 O O . ASP B 1 133 ? 53.411 35.546 99.224 1.00 42.73 133 ASP B O 1
ATOM 5115 N N . LYS B 1 134 ? 53.605 37.663 99.987 1.00 43.17 134 LYS B N 1
ATOM 5116 C CA . LYS B 1 134 ? 53.058 37.330 101.291 1.00 42.48 134 LYS B CA 1
ATOM 5117 C C . LYS B 1 134 ? 51.629 36.860 101.064 1.00 42.76 134 LYS B C 1
ATOM 5118 O O . LYS B 1 134 ? 51.146 35.947 101.734 1.00 42.69 134 LYS B O 1
ATOM 5124 N N . ALA B 1 135 ? 50.960 37.476 100.096 1.00 42.19 135 ALA B N 1
ATOM 5125 C CA . ALA B 1 135 ? 49.598 37.091 99.771 1.00 41.39 135 ALA B CA 1
ATOM 5126 C C . ALA B 1 135 ? 49.622 35.742 99.053 1.00 41.42 135 ALA B C 1
ATOM 5127 O O . ALA B 1 135 ? 48.747 34.904 99.266 1.00 41.19 135 ALA B O 1
ATOM 5129 N N . ASN B 1 136 ? 50.615 35.526 98.199 1.00 40.59 136 ASN B N 1
ATOM 5130 C CA . ASN B 1 136 ? 50.680 34.252 97.495 1.00 42.32 136 ASN B CA 1
ATOM 5131 C C . ASN B 1 136 ? 50.841 33.140 98.526 1.00 40.98 136 ASN B C 1
ATOM 5132 O O . ASN B 1 136 ? 50.192 32.095 98.438 1.00 40.09 136 ASN B O 1
ATOM 5137 N N . ALA B 1 137 ? 51.690 33.387 99.518 1.00 40.29 137 ALA B N 1
ATOM 5138 C CA . ALA B 1 137 ? 51.940 32.411 100.575 1.00 40.38 137 ALA B CA 1
ATOM 5139 C C . ALA B 1 137 ? 50.660 32.110 101.329 1.00 39.28 137 ALA B C 1
ATOM 5140 O O . ALA B 1 137 ? 50.390 30.962 101.669 1.00 39.61 137 ALA B O 1
ATOM 5142 N N . ILE B 1 138 ? 49.874 33.149 101.587 1.00 40.16 138 ILE B N 1
ATOM 5143 C CA . ILE B 1 138 ? 48.612 32.994 102.292 1.00 40.02 138 ILE B CA 1
ATOM 5144 C C . ILE B 1 138 ? 47.772 31.967 101.564 1.00 41.03 138 ILE B C 1
ATOM 5145 O O . ILE B 1 138 ? 47.380 30.944 102.131 1.00 41.30 138 ILE B O 1
ATOM 5150 N N . ASN B 1 139 ? 47.501 32.251 100.296 1.00 40.82 139 ASN B N 1
ATOM 5151 C CA . ASN B 1 139 ? 46.691 31.371 99.469 1.00 41.77 139 ASN B CA 1
ATOM 5152 C C . ASN B 1 139 ? 47.279 29.967 99.359 1.00 41.15 139 ASN B C 1
ATOM 5153 O O . ASN B 1 139 ? 46.556 28.980 99.493 1.00 40.31 139 ASN B O 1
ATOM 5158 N N . GLU B 1 140 ? 48.588 29.883 99.125 1.00 41.66 140 GLU B N 1
ATOM 5159 C CA . GLU B 1 140 ? 49.272 28.590 99.020 1.00 41.58 140 GLU B CA 1
ATOM 5160 C C . GLU B 1 140 ? 49.025 27.774 100.299 1.00 41.09 140 GLU B C 1
ATOM 5161 O O . GLU B 1 140 ? 48.553 26.635 100.248 1.00 39.96 140 GLU B O 1
ATOM 5167 N N . MET B 1 141 ? 49.323 28.378 101.447 1.00 39.22 141 MET B N 1
ATOM 5168 C CA . MET B 1 141 ? 49.135 27.721 102.732 1.00 37.78 141 MET B CA 1
ATOM 5169 C C . MET B 1 141 ? 47.660 27.397 102.948 1.00 37.75 141 MET B C 1
ATOM 5170 O O . MET B 1 141 ? 47.297 26.274 103.308 1.00 37.99 141 MET B O 1
ATOM 5175 N N . ALA B 1 142 ? 46.807 28.390 102.721 1.00 36.64 142 ALA B N 1
ATOM 5176 C CA . ALA B 1 142 ? 45.371 28.213 102.899 1.00 35.97 142 ALA B CA 1
ATOM 5177 C C . ALA B 1 142 ? 44.869 27.052 102.047 1.00 36.49 142 ALA B C 1
ATOM 5178 O O . ALA B 1 142 ? 43.983 26.294 102.457 1.00 36.41 142 ALA B O 1
ATOM 5180 N N . GLU B 1 143 ? 45.439 26.916 100.855 1.00 36.92 143 GLU B N 1
ATOM 5181 C CA . GLU B 1 143 ? 45.046 25.844 99.956 1.00 37.94 143 GLU B CA 1
ATOM 5182 C C . GLU B 1 143 ? 45.538 24.500 100.491 1.00 37.61 143 GLU B C 1
ATOM 5183 O O . GLU B 1 143 ? 44.758 23.554 100.637 1.00 37.27 143 GLU B O 1
ATOM 5185 N N . LYS B 1 144 ? 46.829 24.426 100.798 1.00 37.88 144 LYS B N 1
ATOM 5186 C CA . LYS B 1 144 ? 47.419 23.190 101.300 1.00 38.72 144 LYS B CA 1
ATOM 5187 C C . LYS B 1 144 ? 46.694 22.690 102.541 1.00 39.95 144 LYS B C 1
ATOM 5188 O O . LYS B 1 144 ? 46.709 21.489 102.832 1.00 39.38 144 LYS B O 1
ATOM 5190 N N . ARG B 1 145 ? 46.050 23.613 103.261 1.00 40.10 145 ARG B N 1
ATOM 5191 C CA . ARG B 1 145 ? 45.324 23.288 104.491 1.00 38.30 145 ARG B CA 1
ATOM 5192 C C . ARG B 1 145 ? 43.834 23.010 104.331 1.00 38.29 145 ARG B C 1
ATOM 5193 O O . ARG B 1 145 ? 43.223 22.377 105.196 1.00 36.80 145 ARG B O 1
ATOM 5201 N N . GLY B 1 146 ? 43.240 23.482 103.240 1.00 38.29 146 GLY B N 1
ATOM 5202 C CA . GLY B 1 146 ? 41.814 23.271 103.064 1.00 38.34 146 GLY B CA 1
ATOM 5203 C C . GLY B 1 146 ? 41.038 24.251 103.931 1.00 38.65 146 GLY B C 1
ATOM 5204 O O . GLY B 1 146 ? 39.895 23.996 104.308 1.00 37.61 146 GLY B O 1
ATOM 5205 N N . GLU B 1 147 ? 41.680 25.375 104.257 1.00 39.60 147 GLU B N 1
ATOM 5206 C CA . GLU B 1 147 ? 41.071 26.426 105.072 1.00 39.25 147 GLU B CA 1
ATOM 5207 C C . GLU B 1 147 ? 39.713 26.809 104.514 1.00 39.02 147 GLU B C 1
ATOM 5208 O O . GLU B 1 147 ? 39.616 27.251 103.376 1.00 39.50 147 GLU B O 1
ATOM 5214 N N . ALA B 1 148 ? 38.673 26.653 105.325 1.00 39.42 148 ALA B N 1
ATOM 5215 C CA . ALA B 1 148 ? 37.304 26.972 104.913 1.00 39.19 148 ALA B CA 1
ATOM 5216 C C . ALA B 1 148 ? 37.058 28.434 104.548 1.00 38.05 148 ALA B C 1
ATOM 5217 O O . ALA B 1 148 ? 36.036 28.746 103.946 1.00 38.59 148 ALA B O 1
ATOM 5219 N N . PHE B 1 149 ? 37.967 29.333 104.914 1.00 36.27 149 PHE B N 1
ATOM 5220 C CA . PHE B 1 149 ? 37.757 30.737 104.586 1.00 35.97 149 PHE B CA 1
ATOM 5221 C C . PHE B 1 149 ? 38.122 31.111 103.144 1.00 35.43 149 PHE B C 1
ATOM 5222 O O . PHE B 1 149 ? 37.570 32.059 102.582 1.00 35.34 149 PHE B O 1
ATOM 5230 N N . LEU B 1 150 ? 39.044 30.367 102.546 1.00 35.55 150 LEU B N 1
ATOM 5231 C CA . LEU B 1 150 ? 39.485 30.660 101.183 1.00 36.53 150 LEU B CA 1
ATOM 5232 C C . LEU B 1 150 ? 38.329 30.833 100.179 1.00 37.53 150 LEU B C 1
ATOM 5233 O O . LEU B 1 150 ? 38.341 31.765 99.366 1.00 37.59 150 LEU B O 1
ATOM 5238 N N . PRO B 1 151 ? 37.320 29.940 100.214 1.00 37.81 151 PRO B N 1
ATOM 5239 C CA . PRO B 1 151 ? 36.195 30.069 99.279 1.00 38.17 151 PRO B CA 1
ATOM 5240 C C . PRO B 1 151 ? 35.447 31.401 99.399 1.00 38.39 151 PRO B C 1
ATOM 5241 O O . PRO B 1 151 ? 35.149 32.042 98.392 1.00 39.04 151 PRO B O 1
ATOM 5245 N N . ARG B 1 152 ? 35.150 31.801 100.636 1.00 38.60 152 ARG B N 1
ATOM 5246 C CA . ARG B 1 152 ? 34.427 33.042 100.931 1.00 37.84 152 ARG B CA 1
ATOM 5247 C C . ARG B 1 152 ? 35.029 34.255 100.244 1.00 37.10 152 ARG B C 1
ATOM 5248 O O . ARG B 1 152 ? 34.352 35.259 100.061 1.00 36.76 152 ARG B O 1
ATOM 5256 N N . TYR B 1 153 ? 36.299 34.169 99.864 1.00 37.30 153 TYR B N 1
ATOM 5257 C CA . TYR B 1 153 ? 36.944 35.287 99.195 1.00 36.07 153 TYR B CA 1
ATOM 5258 C C . TYR B 1 153 ? 37.283 34.979 97.740 1.00 36.72 153 TYR B C 1
ATOM 5259 O O . TYR B 1 153 ? 38.176 35.594 97.148 1.00 35.89 153 TYR B O 1
ATOM 5268 N N . GLY B 1 154 ? 36.552 34.027 97.166 1.00 37.10 154 GLY B N 1
ATOM 5269 C CA . GLY B 1 154 ? 36.765 33.672 95.776 1.00 37.55 154 GLY B CA 1
ATOM 5270 C C . GLY B 1 154 ? 38.016 32.866 95.499 1.00 38.19 154 GLY B C 1
ATOM 5271 O O . GLY B 1 154 ? 38.420 32.728 94.344 1.00 37.96 154 GLY B O 1
ATOM 5272 N N . GLY B 1 155 ? 38.637 32.345 96.554 1.00 38.33 155 GLY B N 1
ATOM 5273 C CA . GLY B 1 155 ? 39.825 31.532 96.382 1.00 37.72 155 GLY B CA 1
ATOM 5274 C C . GLY B 1 155 ? 41.134 32.291 96.337 1.00 39.00 155 GLY B C 1
ATOM 5275 O O . GLY B 1 155 ? 42.188 31.677 96.186 1.00 40.88 155 GLY B O 1
ATOM 5276 N N . LYS B 1 156 ? 41.090 33.613 96.480 1.00 39.12 156 LYS B N 1
ATOM 5277 C CA . LYS B 1 156 ? 42.314 34.405 96.439 1.00 39.15 156 LYS B CA 1
ATOM 5278 C C . LYS B 1 156 ? 42.269 35.675 97.273 1.00 39.70 156 LYS B C 1
ATOM 5279 O O . LYS B 1 156 ? 41.534 36.614 96.961 1.00 40.06 156 LYS B O 1
ATOM 5285 N N . ILE B 1 157 ? 43.066 35.687 98.340 1.00 37.99 157 ILE B N 1
ATOM 5286 C CA . ILE B 1 157 ? 43.172 36.832 99.226 1.00 36.62 157 ILE B CA 1
ATOM 5287 C C . ILE B 1 157 ? 44.136 37.831 98.576 1.00 36.71 157 ILE B C 1
ATOM 5288 O O . ILE B 1 157 ? 45.142 37.438 97.985 1.00 36.81 157 ILE B O 1
ATOM 5293 N N . SER B 1 158 ? 43.819 39.118 98.689 1.00 37.35 158 SER B N 1
ATOM 5294 C CA . SER B 1 158 ? 44.602 40.187 98.062 1.00 38.09 158 SER B CA 1
ATOM 5295 C C . SER B 1 158 ? 45.820 40.750 98.790 1.00 40.07 158 SER B C 1
ATOM 5296 O O . SER B 1 158 ? 45.920 40.699 100.015 1.00 39.39 158 SER B O 1
ATOM 5299 N N . SER B 1 159 ? 46.736 41.309 98.004 1.00 40.69 159 SER B N 1
ATOM 5300 C CA . SER B 1 159 ? 47.945 41.916 98.537 1.00 41.67 159 SER B CA 1
ATOM 5301 C C . SER B 1 159 ? 47.564 43.259 99.160 1.00 41.87 159 SER B C 1
ATOM 5302 O O . SER B 1 159 ? 48.361 43.868 99.881 1.00 42.38 159 SER B O 1
ATOM 5305 N N . GLU B 1 160 ? 46.345 43.717 98.872 1.00 41.92 160 GLU B N 1
ATOM 5306 C CA . GLU B 1 160 ? 45.850 44.993 99.400 1.00 42.01 160 GLU B CA 1
ATOM 5307 C C . GLU B 1 160 ? 45.266 44.838 100.804 1.00 40.43 160 GLU B C 1
ATOM 5308 O O . GLU B 1 160 ? 45.182 45.802 101.569 1.00 38.71 160 GLU B O 1
ATOM 5314 N N . TRP B 1 161 ? 44.862 43.616 101.133 1.00 38.41 161 TRP B N 1
ATOM 5315 C CA . TRP B 1 161 ? 44.233 43.330 102.415 1.00 37.51 161 TRP B CA 1
ATOM 5316 C C . TRP B 1 161 ? 45.158 43.272 103.631 1.00 36.12 161 TRP B C 1
ATOM 5317 O O . TRP B 1 161 ? 46.377 43.182 103.493 1.00 36.53 161 TRP B O 1
ATOM 5328 N N . MET B 1 162 ? 44.559 43.329 104.819 1.00 35.17 162 MET B N 1
ATOM 5329 C CA . MET B 1 162 ? 45.288 43.353 106.093 1.00 34.73 162 MET B CA 1
ATOM 5330 C C . MET B 1 162 ? 46.392 42.336 106.370 1.00 34.49 162 MET B C 1
ATOM 5331 O O . MET B 1 162 ? 47.502 42.731 106.712 1.00 35.82 162 MET B O 1
ATOM 5336 N N . ILE B 1 163 ? 46.109 41.045 106.229 1.00 34.48 163 ILE B N 1
ATOM 5337 C CA . ILE B 1 163 ? 47.110 40.023 106.529 1.00 35.15 163 ILE B CA 1
ATOM 5338 C C . ILE B 1 163 ? 48.416 40.132 105.763 1.00 35.98 163 ILE B C 1
ATOM 5339 O O . ILE B 1 163 ? 49.482 40.214 106.374 1.00 36.95 163 ILE B O 1
ATOM 5344 N N . ALA B 1 164 ? 48.348 40.118 104.434 1.00 36.25 164 ALA B N 1
ATOM 5345 C CA . ALA B 1 164 ? 49.557 40.226 103.625 1.00 34.91 164 ALA B CA 1
ATOM 5346 C C . ALA B 1 164 ? 50.357 41.443 104.063 1.00 35.47 164 ALA B C 1
ATOM 5347 O O . ALA B 1 164 ? 51.580 41.373 104.193 1.00 36.97 164 ALA B O 1
ATOM 5349 N N . LYS B 1 165 ? 49.674 42.560 104.298 1.00 34.15 165 LYS B N 1
ATOM 5350 C CA . LYS B 1 165 ? 50.368 43.768 104.727 1.00 36.38 165 LYS B CA 1
ATOM 5351 C C . LYS B 1 165 ? 51.048 43.597 106.085 1.00 37.79 165 LYS B C 1
ATOM 5352 O O . LYS B 1 165 ? 52.203 43.994 106.251 1.00 38.87 165 LYS B O 1
ATOM 5358 N N . VAL B 1 166 ? 50.363 43.000 107.058 1.00 37.07 166 VAL B N 1
ATOM 5359 C CA . VAL B 1 166 ? 51.002 42.829 108.357 1.00 37.63 166 VAL B CA 1
ATOM 5360 C C . VAL B 1 166 ? 52.149 41.821 108.262 1.00 38.08 166 VAL B C 1
ATOM 5361 O O . VAL B 1 166 ? 53.141 41.938 108.975 1.00 39.62 166 VAL B O 1
ATOM 5365 N N . TRP B 1 167 ? 52.032 40.843 107.371 1.00 38.14 167 TRP B N 1
ATOM 5366 C CA . TRP B 1 167 ? 53.096 39.863 107.217 1.00 39.41 167 TRP B CA 1
ATOM 5367 C C . TRP B 1 167 ? 54.338 40.492 106.590 1.00 41.36 167 TRP B C 1
ATOM 5368 O O . TRP B 1 167 ? 55.462 40.148 106.950 1.00 42.05 167 TRP B O 1
ATOM 5379 N N . GLN B 1 168 ? 54.140 41.405 105.645 1.00 42.66 168 GLN B N 1
ATOM 5380 C CA . GLN B 1 168 ? 55.272 42.053 105.000 1.00 43.96 168 GLN B CA 1
ATOM 5381 C C . GLN B 1 168 ? 56.050 42.820 106.050 1.00 43.84 168 GLN B C 1
ATOM 5382 O O . GLN B 1 168 ? 57.283 42.792 106.065 1.00 45.67 168 GLN B O 1
ATOM 5388 N N . ILE B 1 169 ? 55.327 43.511 106.925 1.00 42.48 169 ILE B N 1
ATOM 5389 C CA . ILE B 1 169 ? 55.969 44.288 107.978 1.00 42.18 169 ILE B CA 1
ATOM 5390 C C . ILE B 1 169 ? 56.806 43.388 108.900 1.00 43.05 169 ILE B C 1
ATOM 5391 O O . ILE B 1 169 ? 57.918 43.756 109.289 1.00 44.36 169 ILE B O 1
ATOM 5396 N N . LEU B 1 170 ? 56.278 42.214 109.244 1.00 41.44 170 LEU B N 1
ATOM 5397 C CA . LEU B 1 170 ? 56.992 41.275 110.111 1.00 42.32 170 LEU B CA 1
ATOM 5398 C C . LEU B 1 170 ? 58.247 40.738 109.434 1.00 44.32 170 LEU B C 1
ATOM 5399 O O . LEU B 1 170 ? 59.346 40.799 109.988 1.00 45.19 170 LEU B O 1
ATOM 5404 N N . ASP B 1 171 ? 58.059 40.194 108.235 1.00 46.77 171 ASP B N 1
ATOM 5405 C CA . ASP B 1 171 ? 59.145 39.607 107.458 1.00 48.45 171 ASP B CA 1
ATOM 5406 C C . ASP B 1 171 ? 60.285 40.570 107.168 1.00 48.15 171 ASP B C 1
ATOM 5407 O O . ASP B 1 171 ? 61.456 40.186 107.204 1.00 49.27 171 ASP B O 1
ATOM 5412 N N . GLU B 1 172 ? 59.936 41.819 106.880 1.00 46.44 172 GLU B N 1
ATOM 5413 C CA . GLU B 1 172 ? 60.921 42.836 106.559 1.00 45.53 172 GLU B CA 1
ATOM 5414 C C . GLU B 1 172 ? 61.362 43.697 107.740 1.00 45.50 172 GLU B C 1
ATOM 5415 O O . GLU B 1 172 ? 62.554 43.793 108.022 1.00 46.62 172 GLU B O 1
ATOM 5421 N N . ALA B 1 173 ? 60.411 44.327 108.426 1.00 44.48 173 ALA B N 1
ATOM 5422 C CA . ALA B 1 173 ? 60.737 45.190 109.566 1.00 44.46 173 ALA B CA 1
ATOM 5423 C C . ALA B 1 173 ? 60.237 44.638 110.907 1.00 44.47 173 ALA B C 1
ATOM 5424 O O . ALA B 1 173 ? 59.393 45.243 111.575 1.00 44.20 173 ALA B O 1
ATOM 5426 N N . GLU B 1 174 ? 60.790 43.500 111.305 1.00 45.78 174 GLU B N 1
ATOM 5427 C CA . GLU B 1 174 ? 60.399 42.838 112.543 1.00 46.24 174 GLU B CA 1
ATOM 5428 C C . GLU B 1 174 ? 60.466 43.733 113.777 1.00 46.48 174 GLU B C 1
ATOM 5429 O O . GLU B 1 174 ? 59.901 43.399 114.815 1.00 45.82 174 GLU B O 1
ATOM 5435 N N . ASP B 1 175 ? 61.158 44.862 113.670 1.00 47.95 175 ASP B N 1
ATOM 5436 C CA . ASP B 1 175 ? 61.259 45.786 114.794 1.00 48.59 175 ASP B CA 1
ATOM 5437 C C . ASP B 1 175 ? 59.995 46.632 114.853 1.00 47.18 175 ASP B C 1
ATOM 5438 O O . ASP B 1 175 ? 59.558 47.039 115.929 1.00 47.63 175 ASP B O 1
ATOM 5443 N N . VAL B 1 176 ? 59.409 46.891 113.687 1.00 45.83 176 VAL B N 1
ATOM 5444 C CA . VAL B 1 176 ? 58.185 47.684 113.604 1.00 43.83 176 VAL B CA 1
ATOM 5445 C C . VAL B 1 176 ? 57.041 46.816 114.119 1.00 43.36 176 VAL B C 1
ATOM 5446 O O . VAL B 1 176 ? 56.177 47.273 114.865 1.00 42.04 176 VAL B O 1
ATOM 5450 N N . TYR B 1 177 ? 57.052 45.552 113.719 1.00 42.69 177 TYR B N 1
ATOM 5451 C CA . TYR B 1 177 ? 56.026 44.608 114.142 1.00 42.94 177 TYR B CA 1
ATOM 5452 C C . TYR B 1 177 ? 55.989 44.547 115.679 1.00 43.61 177 TYR B C 1
ATOM 5453 O O . TYR B 1 177 ? 54.940 44.752 116.303 1.00 42.83 177 TYR B O 1
ATOM 5462 N N . ASN B 1 178 ? 57.145 44.293 116.285 1.00 42.63 178 ASN B N 1
ATOM 5463 C CA . ASN B 1 178 ? 57.237 44.187 117.729 1.00 42.81 178 ASN B CA 1
ATOM 5464 C C . ASN B 1 178 ? 56.862 45.462 118.478 1.00 43.07 178 ASN B C 1
ATOM 5465 O O . ASN B 1 178 ? 56.260 45.394 119.550 1.00 43.61 178 ASN B O 1
ATOM 5470 N N . ARG B 1 179 ? 57.213 46.619 117.923 1.00 43.03 179 ARG B N 1
ATOM 5471 C CA . ARG B 1 179 ? 56.900 47.896 118.564 1.00 42.19 179 ARG B CA 1
ATOM 5472 C C . ARG B 1 179 ? 55.431 48.211 118.370 1.00 41.39 179 ARG B C 1
ATOM 5473 O O . ARG B 1 179 ? 54.844 48.993 119.117 1.00 41.00 179 ARG B O 1
ATOM 5481 N N . THR B 1 180 ? 54.836 47.600 117.356 1.00 41.69 180 THR B N 1
ATOM 5482 C CA . THR B 1 180 ? 53.434 47.843 117.065 1.00 42.44 180 THR B CA 1
ATOM 5483 C C . THR B 1 180 ? 52.528 47.211 118.100 1.00 42.93 180 THR B C 1
ATOM 5484 O O . THR B 1 180 ? 52.631 46.019 118.395 1.00 43.51 180 THR B O 1
ATOM 5488 N N . ASP B 1 181 ? 51.635 48.024 118.646 1.00 42.82 181 ASP B N 1
ATOM 5489 C CA . ASP B 1 181 ? 50.695 47.558 119.645 1.00 44.30 181 ASP B CA 1
ATOM 5490 C C . ASP B 1 181 ? 49.472 46.999 118.928 1.00 44.55 181 ASP B C 1
ATOM 5491 O O . ASP B 1 181 ? 48.952 45.932 119.276 1.00 45.55 181 ASP B O 1
ATOM 5496 N N . GLN B 1 182 ? 49.040 47.718 117.899 1.00 43.89 182 GLN B N 1
ATOM 5497 C CA . GLN B 1 182 ? 47.845 47.338 117.173 1.00 41.83 182 GLN B CA 1
ATOM 5498 C C . GLN B 1 182 ? 47.822 47.901 115.751 1.00 40.86 182 GLN B C 1
ATOM 5499 O O . GLN B 1 182 ? 48.200 49.052 115.522 1.00 40.48 182 GLN B O 1
ATOM 5505 N N . PHE B 1 183 ? 47.384 47.079 114.801 1.00 39.69 183 PHE B N 1
ATOM 5506 C CA . PHE B 1 183 ? 47.259 47.505 113.412 1.00 37.27 183 PHE B CA 1
ATOM 5507 C C . PHE B 1 183 ? 45.807 47.947 113.276 1.00 37.33 183 PHE B C 1
ATOM 5508 O O . PHE B 1 183 ? 44.900 47.333 113.846 1.00 35.81 183 PHE B O 1
ATOM 5516 N N . LEU B 1 184 ? 45.581 49.020 112.539 1.00 36.49 184 LEU B N 1
ATOM 5517 C CA . LEU B 1 184 ? 44.228 49.501 112.386 1.00 38.06 184 LEU B CA 1
ATOM 5518 C C . LEU B 1 184 ? 43.938 49.997 110.995 1.00 38.62 184 LEU B C 1
ATOM 5519 O O . LEU B 1 184 ? 44.821 50.465 110.277 1.00 38.65 184 LEU B O 1
ATOM 5524 N N . GLU B 1 185 ? 42.673 49.873 110.631 1.00 39.05 185 GLU B N 1
ATOM 5525 C CA . GLU B 1 185 ? 42.167 50.327 109.358 1.00 39.62 185 GLU B CA 1
ATOM 5526 C C . GLU B 1 185 ? 41.970 51.837 109.562 1.00 39.62 185 GLU B C 1
ATOM 5527 O O . GLU B 1 185 ? 41.483 52.271 110.611 1.00 39.55 185 GLU B O 1
ATOM 5533 N N . ALA B 1 186 ? 42.368 52.634 108.577 1.00 38.42 186 ALA B N 1
ATOM 5534 C CA . ALA B 1 186 ? 42.243 54.086 108.676 1.00 37.31 186 ALA B CA 1
ATOM 5535 C C . ALA B 1 186 ? 40.836 54.528 109.064 1.00 36.59 186 ALA B C 1
ATOM 5536 O O . ALA B 1 186 ? 40.659 55.441 109.875 1.00 36.08 186 ALA B O 1
ATOM 5538 N N . THR B 1 187 ? 39.833 53.881 108.485 1.00 34.64 187 THR B N 1
ATOM 5539 C CA . THR B 1 187 ? 38.462 54.226 108.791 1.00 33.87 187 THR B CA 1
ATOM 5540 C C . THR B 1 187 ? 38.182 54.020 110.284 1.00 34.76 187 THR B C 1
ATOM 5541 O O . THR B 1 187 ? 37.406 54.761 110.878 1.00 34.96 187 THR B O 1
ATOM 5545 N N . ASP B 1 188 ? 38.823 53.022 110.889 1.00 34.04 188 ASP B N 1
ATOM 5546 C CA . ASP B 1 188 ? 38.642 52.765 112.314 1.00 34.67 188 ASP B CA 1
ATOM 5547 C C . ASP B 1 188 ? 39.513 53.712 113.144 1.00 37.06 188 ASP B C 1
ATOM 5548 O O . ASP B 1 188 ? 39.134 54.130 114.243 1.00 35.84 188 ASP B O 1
ATOM 5553 N N . TRP B 1 189 ? 40.694 54.035 112.625 1.00 39.19 189 TRP B N 1
ATOM 5554 C CA . TRP B 1 189 ? 41.596 54.917 113.341 1.00 39.42 189 TRP B CA 1
ATOM 5555 C C . TRP B 1 189 ? 41.048 56.340 113.397 1.00 40.07 189 TRP B C 1
ATOM 5556 O O . TRP B 1 189 ? 40.964 56.938 114.465 1.00 40.02 189 TRP B O 1
ATOM 5567 N N . ILE B 1 190 ? 40.659 56.876 112.246 1.00 41.40 190 ILE B N 1
ATOM 5568 C CA . ILE B 1 190 ? 40.137 58.234 112.205 1.00 41.46 190 ILE B CA 1
ATOM 5569 C C . ILE B 1 190 ? 38.958 58.408 113.160 1.00 42.03 190 ILE B C 1
ATOM 5570 O O . ILE B 1 190 ? 38.854 59.434 113.828 1.00 42.00 190 ILE B O 1
ATOM 5575 N N . VAL B 1 191 ? 38.076 57.416 113.251 1.00 41.70 191 VAL B N 1
ATOM 5576 C CA . VAL B 1 191 ? 36.944 57.554 114.163 1.00 43.16 191 VAL B CA 1
ATOM 5577 C C . VAL B 1 191 ? 37.402 57.508 115.622 1.00 43.09 191 VAL B C 1
ATOM 5578 O O . VAL B 1 191 ? 36.733 58.051 116.503 1.00 43.82 191 VAL B O 1
ATOM 5582 N N . SER B 1 192 ? 38.539 56.860 115.872 1.00 42.87 192 SER B N 1
ATOM 5583 C CA . SER B 1 192 ? 39.099 56.774 117.225 1.00 42.39 192 SER B CA 1
ATOM 5584 C C . SER B 1 192 ? 39.619 58.132 117.670 1.00 42.74 192 SER B C 1
ATOM 5585 O O . SER B 1 192 ? 39.636 58.445 118.864 1.00 43.55 192 SER B O 1
ATOM 5588 N N . GLN B 1 193 ? 40.068 58.924 116.704 1.00 42.30 193 GLN B N 1
ATOM 5589 C CA . GLN B 1 193 ? 40.589 60.257 116.976 1.00 42.27 193 GLN B CA 1
ATOM 5590 C C . GLN B 1 193 ? 39.444 61.172 117.384 1.00 41.53 193 GLN B C 1
ATOM 5591 O O . GLN B 1 193 ? 39.642 62.172 118.080 1.00 41.91 193 GLN B O 1
ATOM 5597 N N . MET B 1 194 ? 38.240 60.824 116.947 1.00 40.33 194 MET B N 1
ATOM 5598 C CA . MET B 1 194 ? 37.076 61.625 117.275 1.00 39.88 194 MET B CA 1
ATOM 5599 C C . MET B 1 194 ? 36.441 61.264 118.612 1.00 40.38 194 MET B C 1
ATOM 5600 O O . MET B 1 194 ? 35.803 62.111 119.235 1.00 41.52 194 MET B O 1
ATOM 5605 N N . THR B 1 195 ? 36.617 60.024 119.066 1.00 41.49 195 THR B N 1
ATOM 5606 C CA . THR B 1 195 ? 36.001 59.608 120.328 1.00 42.90 195 THR B CA 1
ATOM 5607 C C . THR B 1 195 ? 36.931 59.035 121.379 1.00 41.21 195 THR B C 1
ATOM 5608 O O . THR B 1 195 ? 36.518 58.832 122.511 1.00 41.05 195 THR B O 1
ATOM 5612 N N . GLY B 1 196 ? 38.172 58.761 121.008 1.00 41.04 196 GLY B N 1
ATOM 5613 C CA . GLY B 1 196 ? 39.106 58.210 121.974 1.00 43.09 196 GLY B CA 1
ATOM 5614 C C . GLY B 1 196 ? 38.960 56.709 122.183 1.00 43.95 196 GLY B C 1
ATOM 5615 O O . GLY B 1 196 ? 39.816 56.087 122.813 1.00 43.59 196 GLY B O 1
ATOM 5616 N N . LYS B 1 197 ? 37.876 56.137 121.659 1.00 44.88 197 LYS B N 1
ATOM 5617 C CA . LYS B 1 197 ? 37.602 54.702 121.763 1.00 46.04 197 LYS B CA 1
ATOM 5618 C C . LYS B 1 197 ? 37.978 54.000 120.458 1.00 45.16 197 LYS B C 1
ATOM 5619 O O . LYS B 1 197 ? 37.647 54.480 119.374 1.00 45.24 197 LYS B O 1
ATOM 5625 N N . ILE B 1 198 ? 38.657 52.863 120.569 1.00 44.58 198 ILE B N 1
ATOM 5626 C CA . ILE B 1 198 ? 39.053 52.083 119.401 1.00 43.28 198 ILE B CA 1
ATOM 5627 C C . ILE B 1 198 ? 38.031 50.964 119.177 1.00 42.56 198 ILE B C 1
ATOM 5628 O O . ILE B 1 198 ? 38.050 49.961 119.889 1.00 41.27 198 ILE B O 1
ATOM 5633 N N . VAL B 1 199 ? 37.123 51.145 118.219 1.00 40.68 199 VAL B N 1
ATOM 5634 C CA . VAL B 1 199 ? 36.133 50.108 117.915 1.00 40.74 199 VAL B CA 1
ATOM 5635 C C . VAL B 1 199 ? 36.239 49.748 116.434 1.00 38.87 199 VAL B C 1
ATOM 5636 O O . VAL B 1 199 ? 36.183 50.615 115.560 1.00 39.19 199 VAL B O 1
ATOM 5640 N N . LYS B 1 200 ? 36.400 48.458 116.160 1.00 37.52 200 LYS B N 1
ATOM 5641 C CA . LYS B 1 200 ? 36.562 47.976 114.797 1.00 34.24 200 LYS B CA 1
ATOM 5642 C C . LYS B 1 200 ? 35.265 47.521 114.141 1.00 33.93 200 LYS B C 1
ATOM 5643 O O . LYS B 1 200 ? 34.533 46.701 114.688 1.00 32.51 200 LYS B O 1
ATOM 5649 N N . ASN B 1 201 ? 34.991 48.066 112.956 1.00 34.76 201 ASN B N 1
ATOM 5650 C CA . ASN B 1 201 ? 33.777 47.736 112.206 1.00 34.79 201 ASN B CA 1
ATOM 5651 C C . ASN B 1 201 ? 33.846 46.365 111.509 1.00 33.28 201 ASN B C 1
ATOM 5652 O O . ASN B 1 201 ? 34.923 45.865 111.191 1.00 32.14 201 ASN B O 1
ATOM 5657 N N . SER B 1 202 ? 32.673 45.787 111.259 1.00 33.05 202 SER B N 1
ATOM 5658 C CA . SER B 1 202 ? 32.548 44.478 110.624 1.00 32.81 202 SER B CA 1
ATOM 5659 C C . SER B 1 202 ? 32.910 44.467 109.146 1.00 32.45 202 SER B C 1
ATOM 5660 O O . SER B 1 202 ? 33.432 43.475 108.634 1.00 33.54 202 SER B O 1
ATOM 5663 N N . CYS B 1 203 ? 32.635 45.573 108.463 1.00 31.69 203 CYS B N 1
ATOM 5664 C CA . CYS B 1 203 ? 32.921 45.686 107.039 1.00 32.02 203 CYS B CA 1
ATOM 5665 C C . CYS B 1 203 ? 34.401 45.443 106.714 1.00 32.39 203 CYS B C 1
ATOM 5666 O O . CYS B 1 203 ? 34.731 44.440 106.079 1.00 31.82 203 CYS B O 1
ATOM 5669 N N . THR B 1 204 ? 35.296 46.334 107.148 1.00 31.67 204 THR B N 1
ATOM 5670 C CA . THR B 1 204 ? 36.711 46.130 106.855 1.00 32.59 204 THR B CA 1
ATOM 5671 C C . THR B 1 204 ? 37.279 44.862 107.467 1.00 31.82 204 THR B C 1
ATOM 5672 O O . THR B 1 204 ? 38.156 44.244 106.874 1.00 32.09 204 THR B O 1
ATOM 5676 N N . ALA B 1 205 ? 36.795 44.462 108.642 1.00 31.09 205 ALA B N 1
ATOM 5677 C CA . ALA B 1 205 ? 37.308 43.238 109.258 1.00 29.61 205 ALA B CA 1
ATOM 5678 C C . ALA B 1 205 ? 36.884 42.043 108.399 1.00 30.67 205 ALA B C 1
ATOM 5679 O O . ALA B 1 205 ? 37.649 41.092 108.233 1.00 26.41 205 ALA B O 1
ATOM 5681 N N . GLY B 1 206 ? 35.670 42.109 107.849 1.00 30.13 206 GLY B N 1
ATOM 5682 C CA . GLY B 1 206 ? 35.161 41.030 107.014 1.00 29.95 206 GLY B CA 1
ATOM 5683 C C . GLY B 1 206 ? 35.831 40.885 105.651 1.00 30.12 206 GLY B C 1
ATOM 5684 O O . GLY B 1 206 ? 36.372 39.818 105.328 1.00 29.29 206 GLY B O 1
ATOM 5685 N N . TYR B 1 207 ? 35.803 41.948 104.848 1.00 28.64 207 TYR B N 1
ATOM 5686 C CA . TYR B 1 207 ? 36.393 41.911 103.514 1.00 28.20 207 TYR B CA 1
ATOM 5687 C C . TYR B 1 207 ? 37.908 41.864 103.486 1.00 29.52 207 TYR B C 1
ATOM 5688 O O . TYR B 1 207 ? 38.496 41.303 102.570 1.00 29.52 207 TYR B O 1
ATOM 5697 N N . LYS B 1 208 ? 38.540 42.469 104.481 1.00 30.44 208 LYS B N 1
ATOM 5698 C CA . LYS B 1 208 ? 39.992 42.456 104.596 1.00 32.95 208 LYS B CA 1
ATOM 5699 C C . LYS B 1 208 ? 40.178 41.796 105.961 1.00 35.52 208 LYS B C 1
ATOM 5700 O O . LYS B 1 208 ? 39.245 41.769 106.749 1.00 38.17 208 LYS B O 1
ATOM 5706 N N . ALA B 1 209 ? 41.345 41.241 106.254 1.00 36.04 209 ALA B N 1
ATOM 5707 C CA . ALA B 1 209 ? 41.548 40.624 107.570 1.00 35.56 209 ALA B CA 1
ATOM 5708 C C . ALA B 1 209 ? 40.833 39.286 107.821 1.00 34.40 209 ALA B C 1
ATOM 5709 O O . ALA B 1 209 ? 40.754 38.834 108.960 1.00 33.31 209 ALA B O 1
ATOM 5711 N N . ILE B 1 210 ? 40.314 38.668 106.764 1.00 34.59 210 ILE B N 1
ATOM 5712 C CA . ILE B 1 210 ? 39.649 37.362 106.844 1.00 33.86 210 ILE B CA 1
ATOM 5713 C C . ILE B 1 210 ? 38.710 37.142 108.034 1.00 33.92 210 ILE B C 1
ATOM 5714 O O . ILE B 1 210 ? 38.733 36.072 108.632 1.00 33.04 210 ILE B O 1
ATOM 5719 N N . TRP B 1 211 ? 37.883 38.116 108.387 1.00 32.67 211 TRP B N 1
ATOM 5720 C CA . TRP B 1 211 ? 36.987 37.910 109.521 1.00 32.08 211 TRP B CA 1
ATOM 5721 C C . TRP B 1 211 ? 35.626 37.349 109.108 1.00 32.48 211 TRP B C 1
ATOM 5722 O O . TRP B 1 211 ? 35.047 37.766 108.108 1.00 32.09 211 TRP B O 1
ATOM 5733 N N . HIS B 1 212 ? 35.124 36.398 109.890 1.00 32.52 212 HIS B N 1
ATOM 5734 C CA . HIS B 1 212 ? 33.821 35.787 109.634 1.00 34.61 212 HIS B CA 1
ATOM 5735 C C . HIS B 1 212 ? 33.001 35.990 110.912 1.00 34.44 212 HIS B C 1
ATOM 5736 O O . HIS B 1 212 ? 33.503 35.778 112.009 1.00 33.82 212 HIS B O 1
ATOM 5743 N N . LYS B 1 213 ? 31.745 36.393 110.784 1.00 35.04 213 LYS B N 1
ATOM 5744 C CA . LYS B 1 213 ? 30.953 36.634 111.981 1.00 37.21 213 LYS B CA 1
ATOM 5745 C C . LYS B 1 213 ? 30.707 35.414 112.861 1.00 39.37 213 LYS B C 1
ATOM 5746 O O . LYS B 1 213 ? 30.980 35.455 114.063 1.00 40.24 213 LYS B O 1
ATOM 5752 N N . ARG B 1 214 ? 30.196 34.333 112.276 1.00 39.51 214 ARG B N 1
ATOM 5753 C CA . ARG B 1 214 ? 29.890 33.128 113.045 1.00 40.96 214 ARG B CA 1
ATOM 5754 C C . ARG B 1 214 ? 31.120 32.344 113.491 1.00 40.22 214 ARG B C 1
ATOM 5755 O O . ARG B 1 214 ? 31.203 31.918 114.640 1.00 40.05 214 ARG B O 1
ATOM 5763 N N . GLU B 1 215 ? 32.082 32.175 112.593 1.00 40.71 215 GLU B N 1
ATOM 5764 C CA . GLU B 1 215 ? 33.296 31.428 112.910 1.00 42.24 215 GLU B CA 1
ATOM 5765 C C . GLU B 1 215 ? 34.466 32.248 113.462 1.00 40.80 215 GLU B C 1
ATOM 5766 O O . GLU B 1 215 ? 35.376 31.689 114.067 1.00 40.64 215 GLU B O 1
ATOM 5772 N N . GLY B 1 216 ? 34.452 33.560 113.244 1.00 40.18 216 GLY B N 1
ATOM 5773 C CA . GLY B 1 216 ? 35.538 34.401 113.721 1.00 37.49 216 GLY B CA 1
ATOM 5774 C C . GLY B 1 216 ? 36.725 34.371 112.768 1.00 36.62 216 GLY B C 1
ATOM 5775 O O . GLY B 1 216 ? 36.589 33.972 111.615 1.00 38.29 216 GLY B O 1
ATOM 5776 N N . TYR B 1 217 ? 37.890 34.804 113.238 1.00 35.08 217 TYR B N 1
ATOM 5777 C CA . TYR B 1 217 ? 39.084 34.809 112.409 1.00 34.17 217 TYR B CA 1
ATOM 5778 C C . TYR B 1 217 ? 39.610 33.387 112.243 1.00 34.70 217 TYR B C 1
ATOM 5779 O O . TYR B 1 217 ? 39.186 32.469 112.947 1.00 33.00 217 TYR B O 1
ATOM 5788 N N . PRO B 1 218 ? 40.541 33.186 111.299 1.00 34.47 218 PRO B N 1
ATOM 5789 C CA . PRO B 1 218 ? 41.107 31.853 111.091 1.00 34.48 218 PRO B CA 1
ATOM 5790 C C . PRO B 1 218 ? 41.849 31.484 112.377 1.00 34.70 218 PRO B C 1
ATOM 5791 O O . PRO B 1 218 ? 42.257 32.370 113.128 1.00 33.54 218 PRO B O 1
ATOM 5795 N N . SER B 1 219 ? 42.033 30.187 112.614 1.00 35.00 219 SER B N 1
ATOM 5796 C CA . SER B 1 219 ? 42.689 29.697 113.822 1.00 34.78 219 SER B CA 1
ATOM 5797 C C . SER B 1 219 ? 44.131 30.139 113.992 1.00 34.71 219 SER B C 1
ATOM 5798 O O . SER B 1 219 ? 44.812 30.489 113.022 1.00 34.31 219 SER B O 1
ATOM 5801 N N . ASN B 1 220 ? 44.589 30.092 115.239 1.00 33.53 220 ASN B N 1
ATOM 5802 C CA . ASN B 1 220 ? 45.954 30.460 115.581 1.00 34.93 220 ASN B CA 1
ATOM 5803 C C . ASN B 1 220 ? 46.944 29.567 114.836 1.00 35.77 220 ASN B C 1
ATOM 5804 O O . ASN B 1 220 ? 48.005 30.019 114.410 1.00 36.61 220 ASN B O 1
ATOM 5809 N N . GLU B 1 221 ? 46.592 28.296 114.683 1.00 35.52 221 GLU B N 1
ATOM 5810 C CA . GLU B 1 221 ? 47.455 27.364 113.984 1.00 37.88 221 GLU B CA 1
ATOM 5811 C C . GLU B 1 221 ? 47.713 27.798 112.543 1.00 38.79 221 GLU B C 1
ATOM 5812 O O . GLU B 1 221 ? 48.829 27.669 112.038 1.00 40.10 221 GLU B O 1
ATOM 5818 N N . PHE B 1 222 ? 46.686 28.322 111.881 1.00 38.49 222 PHE B N 1
ATOM 5819 C CA . PHE B 1 222 ? 46.847 28.770 110.508 1.00 37.50 222 PHE B CA 1
ATOM 5820 C C . PHE B 1 222 ? 47.899 29.872 110.423 1.00 38.12 222 PHE B C 1
ATOM 5821 O O . PHE B 1 222 ? 48.825 29.789 109.620 1.00 38.52 222 PHE B O 1
ATOM 5829 N N . PHE B 1 223 ? 47.753 30.912 111.240 1.00 38.68 223 PHE B N 1
ATOM 5830 C CA . PHE B 1 223 ? 48.711 32.010 111.209 1.00 38.21 223 PHE B CA 1
ATOM 5831 C C . PHE B 1 223 ? 50.078 31.515 111.640 1.00 38.85 223 PHE B C 1
ATOM 5832 O O . PHE B 1 223 ? 51.095 31.947 111.099 1.00 39.22 223 PHE B O 1
ATOM 5840 N N . LYS B 1 224 ? 50.100 30.609 112.615 1.00 39.77 224 LYS B N 1
ATOM 5841 C CA . LYS B 1 224 ? 51.358 30.054 113.108 1.00 40.39 224 LYS B CA 1
ATOM 5842 C C . LYS B 1 224 ? 52.004 29.357 111.926 1.00 41.35 224 LYS B C 1
ATOM 5843 O O . LYS B 1 224 ? 53.191 29.546 111.656 1.00 41.23 224 LYS B O 1
ATOM 5849 N N . ALA B 1 225 ? 51.198 28.567 111.216 1.00 42.22 225 ALA B N 1
ATOM 5850 C CA . ALA B 1 225 ? 51.651 27.827 110.043 1.00 42.35 225 ALA B CA 1
ATOM 5851 C C . ALA B 1 225 ? 52.261 28.760 108.997 1.00 43.29 225 ALA B C 1
ATOM 5852 O O . ALA B 1 225 ? 53.024 28.322 108.139 1.00 44.84 225 ALA B O 1
ATOM 5854 N N . LEU B 1 226 ? 51.918 30.042 109.058 1.00 41.59 226 LEU B N 1
ATOM 5855 C CA . LEU B 1 226 ? 52.471 31.006 108.118 1.00 41.41 226 LEU B CA 1
ATOM 5856 C C . LEU B 1 226 ? 53.823 31.449 108.656 1.00 42.87 226 LEU B C 1
ATOM 5857 O O . LEU B 1 226 ? 54.795 31.563 107.914 1.00 42.28 226 LEU B O 1
ATOM 5862 N N . ASP B 1 227 ? 53.860 31.691 109.964 1.00 44.13 227 ASP B N 1
ATOM 5863 C CA . ASP B 1 227 ? 55.062 32.122 110.675 1.00 44.68 227 ASP B CA 1
ATOM 5864 C C . ASP B 1 227 ? 54.770 31.924 112.165 1.00 43.20 227 ASP B C 1
ATOM 5865 O O . ASP B 1 227 ? 53.701 32.302 112.643 1.00 43.62 227 ASP B O 1
ATOM 5870 N N . PRO B 1 228 ? 55.709 31.316 112.915 1.00 42.27 228 PRO B N 1
ATOM 5871 C CA . PRO B 1 228 ? 55.461 31.107 114.344 1.00 40.94 228 PRO B CA 1
ATOM 5872 C C . PRO B 1 228 ? 55.153 32.418 115.049 1.00 40.99 228 PRO B C 1
ATOM 5873 O O . PRO B 1 228 ? 54.330 32.469 115.959 1.00 42.24 228 PRO B O 1
ATOM 5877 N N . ARG B 1 229 ? 55.820 33.478 114.613 1.00 39.95 229 ARG B N 1
ATOM 5878 C CA . ARG B 1 229 ? 55.643 34.797 115.199 1.00 40.23 229 ARG B CA 1
ATOM 5879 C C . ARG B 1 229 ? 54.223 35.359 115.041 1.00 39.59 229 ARG B C 1
ATOM 5880 O O . ARG B 1 229 ? 53.814 36.237 115.807 1.00 39.07 229 ARG B O 1
ATOM 5888 N N . LEU B 1 230 ? 53.476 34.852 114.059 1.00 38.78 230 LEU B N 1
ATOM 5889 C CA . LEU B 1 230 ? 52.113 35.331 113.789 1.00 37.00 230 LEU B CA 1
ATOM 5890 C C . LEU B 1 230 ? 51.012 34.633 114.569 1.00 36.85 230 LEU B C 1
ATOM 5891 O O . LEU B 1 230 ? 49.850 35.038 114.502 1.00 36.68 230 LEU B O 1
ATOM 5896 N N . GLU B 1 231 ? 51.350 33.562 115.273 1.00 37.06 231 GLU B N 1
ATOM 5897 C CA . GLU B 1 231 ? 50.347 32.877 116.074 1.00 38.13 231 GLU B CA 1
ATOM 5898 C C . GLU B 1 231 ? 49.891 33.950 117.066 1.00 38.78 231 GLU B C 1
ATOM 5899 O O . GLU B 1 231 ? 50.690 34.809 117.474 1.00 38.83 231 GLU B O 1
ATOM 5905 N N . HIS B 1 232 ? 48.612 33.945 117.415 1.00 38.17 232 HIS B N 1
ATOM 5906 C CA . HIS B 1 232 ? 48.100 34.942 118.359 1.00 38.38 232 HIS B CA 1
ATOM 5907 C C . HIS B 1 232 ? 47.909 36.340 117.749 1.00 37.54 232 HIS B C 1
ATOM 5908 O O . HIS B 1 232 ? 47.418 37.244 118.427 1.00 38.13 232 HIS B O 1
ATOM 5915 N N . LEU B 1 233 ? 48.296 36.521 116.485 1.00 35.92 233 LEU B N 1
ATOM 5916 C CA . LEU B 1 233 ? 48.150 37.817 115.809 1.00 35.35 233 LEU B CA 1
ATOM 5917 C C . LEU B 1 233 ? 46.741 38.348 116.017 1.00 34.59 233 LEU B C 1
ATOM 5918 O O . LEU B 1 233 ? 46.527 39.534 116.276 1.00 33.51 233 LEU B O 1
ATOM 5923 N N . THR B 1 234 ? 45.786 37.436 115.910 1.00 35.21 234 THR B N 1
ATOM 5924 C CA . THR B 1 234 ? 44.376 37.737 116.058 1.00 34.59 234 THR B CA 1
ATOM 5925 C C . THR B 1 234 ? 44.001 38.257 117.436 1.00 34.35 234 THR B C 1
ATOM 5926 O O . THR B 1 234 ? 43.037 39.007 117.575 1.00 33.81 234 THR B O 1
ATOM 5930 N N . THR B 1 235 ? 44.759 37.872 118.459 1.00 33.08 235 THR B N 1
ATOM 5931 C CA . THR B 1 235 ? 44.445 38.328 119.804 1.00 33.84 235 THR B CA 1
ATOM 5932 C C . THR B 1 235 ? 45.430 39.341 120.398 1.00 35.47 235 THR B C 1
ATOM 5933 O O . THR B 1 235 ? 45.376 39.628 121.598 1.00 36.24 235 THR B O 1
ATOM 5937 N N . THR B 1 236 ? 46.333 39.870 119.573 1.00 35.62 236 THR B N 1
ATOM 5938 C CA . THR B 1 236 ? 47.278 40.882 120.044 1.00 36.98 236 THR B CA 1
ATOM 5939 C C . THR B 1 236 ? 47.279 42.087 119.109 1.00 37.67 236 THR B C 1
ATOM 5940 O O . THR B 1 236 ? 46.552 43.053 119.344 1.00 37.95 236 THR B O 1
ATOM 5944 N N . LYS B 1 237 ? 48.071 42.033 118.040 1.00 38.25 237 LYS B N 1
ATOM 5945 C CA . LYS B 1 237 ? 48.137 43.153 117.099 1.00 37.88 237 LYS B CA 1
ATOM 5946 C C . LYS B 1 237 ? 46.864 43.423 116.268 1.00 36.74 237 LYS B C 1
ATOM 5947 O O . LYS B 1 237 ? 46.725 44.493 115.674 1.00 36.31 237 LYS B O 1
ATOM 5953 N N . LEU B 1 238 ? 45.946 42.460 116.211 1.00 35.64 238 LEU B N 1
ATOM 5954 C CA . LEU B 1 238 ? 44.688 42.655 115.483 1.00 34.21 238 LEU B CA 1
ATOM 5955 C C . LEU B 1 238 ? 43.499 42.333 116.394 1.00 34.32 238 LEU B C 1
ATOM 5956 O O . LEU B 1 238 ? 42.380 42.115 115.923 1.00 33.59 238 LEU B O 1
ATOM 5961 N N . ARG B 1 239 ? 43.757 42.307 117.700 1.00 34.09 239 ARG B N 1
ATOM 5962 C CA . ARG B 1 239 ? 42.729 42.011 118.699 1.00 34.27 239 ARG B CA 1
ATOM 5963 C C . ARG B 1 239 ? 41.571 43.007 118.632 1.00 34.78 239 ARG B C 1
ATOM 5964 O O . ARG B 1 239 ? 41.668 44.054 117.982 1.00 33.61 239 ARG B O 1
ATOM 5972 N N . GLY B 1 240 ? 40.474 42.671 119.304 1.00 34.83 240 GLY B N 1
ATOM 5973 C CA . GLY B 1 240 ? 39.337 43.572 119.329 1.00 34.62 240 GLY B CA 1
ATOM 5974 C C . GLY B 1 240 ? 38.005 43.013 118.881 1.00 35.20 240 GLY B C 1
ATOM 5975 O O . GLY B 1 240 ? 37.931 42.168 117.982 1.00 34.78 240 GLY B O 1
ATOM 5976 N N . ASP B 1 241 ? 36.946 43.483 119.529 1.00 33.99 241 ASP B N 1
ATOM 5977 C CA . ASP B 1 241 ? 35.598 43.072 119.186 1.00 35.38 241 ASP B CA 1
ATOM 5978 C C . ASP B 1 241 ? 35.263 43.690 117.833 1.00 35.41 241 ASP B C 1
ATOM 5979 O O . ASP B 1 241 ? 35.741 44.780 117.491 1.00 34.99 241 ASP B O 1
ATOM 5984 N N . ILE B 1 242 ? 34.443 42.988 117.064 1.00 34.18 242 ILE B N 1
ATOM 5985 C CA . ILE B 1 242 ? 34.021 43.460 115.760 1.00 32.17 242 ILE B CA 1
ATOM 5986 C C . ILE B 1 242 ? 32.578 43.856 115.958 1.00 32.99 242 ILE B C 1
ATOM 5987 O O . ILE B 1 242 ? 31.784 43.047 116.431 1.00 33.59 242 ILE B O 1
ATOM 5992 N N . VAL B 1 243 ? 32.240 45.098 115.617 1.00 33.19 243 VAL B N 1
ATOM 5993 C CA . VAL B 1 243 ? 30.870 45.574 115.774 1.00 32.80 243 VAL B CA 1
ATOM 5994 C C . VAL B 1 243 ? 30.263 45.904 114.402 1.00 34.02 243 VAL B C 1
ATOM 5995 O O . VAL B 1 243 ? 30.955 46.372 113.496 1.00 34.48 243 VAL B O 1
ATOM 5999 N N . PRO B 1 244 ? 28.959 45.660 114.230 1.00 33.55 244 PRO B N 1
ATOM 6000 C CA . PRO B 1 244 ? 28.336 45.949 112.938 1.00 33.53 244 PRO B CA 1
ATOM 6001 C C . PRO B 1 244 ? 28.161 47.426 112.610 1.00 35.62 244 PRO B C 1
ATOM 6002 O O . PRO B 1 244 ? 28.016 48.264 113.500 1.00 34.80 244 PRO B O 1
ATOM 6006 N N . LEU B 1 245 ? 28.190 47.720 111.315 1.00 36.03 245 LEU B N 1
ATOM 6007 C CA . LEU B 1 245 ? 28.012 49.066 110.793 1.00 37.27 245 LEU B CA 1
ATOM 6008 C C . LEU B 1 245 ? 26.794 49.708 111.434 1.00 38.06 245 LEU B C 1
ATOM 6009 O O . LEU B 1 245 ? 25.856 49.014 111.816 1.00 39.30 245 LEU B O 1
ATOM 6014 N N . GLY B 1 246 ? 26.818 51.032 111.558 1.00 38.77 246 GLY B N 1
ATOM 6015 C CA . GLY B 1 246 ? 25.691 51.744 112.133 1.00 39.17 246 GLY B CA 1
ATOM 6016 C C . GLY B 1 246 ? 25.647 51.800 113.646 1.00 41.43 246 GLY B C 1
ATOM 6017 O O . GLY B 1 246 ? 24.799 52.490 114.215 1.00 41.73 246 GLY B O 1
ATOM 6018 N N . GLU B 1 247 ? 26.545 51.076 114.303 1.00 41.35 247 GLU B N 1
ATOM 6019 C CA . GLU B 1 247 ? 26.581 51.075 115.754 1.00 42.09 247 GLU B CA 1
ATOM 6020 C C . GLU B 1 247 ? 27.381 52.294 116.206 1.00 42.82 247 GLU B C 1
ATOM 6021 O O . GLU B 1 247 ? 28.359 52.677 115.562 1.00 43.21 247 GLU B O 1
ATOM 6027 N N . ARG B 1 248 ? 26.947 52.903 117.307 1.00 42.42 248 ARG B N 1
ATOM 6028 C CA . ARG B 1 248 ? 27.602 54.080 117.866 1.00 41.50 248 ARG B CA 1
ATOM 6029 C C . ARG B 1 248 ? 28.995 53.725 118.382 1.00 39.50 248 ARG B C 1
ATOM 6030 O O . ARG B 1 248 ? 29.130 52.945 119.318 1.00 41.35 248 ARG B O 1
ATOM 6038 N N . ALA B 1 249 ? 30.029 54.288 117.768 1.00 38.14 249 ALA B N 1
ATOM 6039 C CA . ALA B 1 249 ? 31.401 54.014 118.198 1.00 38.64 249 ALA B CA 1
ATOM 6040 C C . ALA B 1 249 ? 31.707 54.747 119.502 1.00 38.77 249 ALA B C 1
ATOM 6041 O O . ALA B 1 249 ? 32.517 54.293 120.313 1.00 37.63 249 ALA B O 1
ATOM 6043 N N . GLY B 1 250 ? 31.051 55.886 119.695 1.00 39.31 250 GLY B N 1
ATOM 6044 C CA . GLY B 1 250 ? 31.267 56.670 120.894 1.00 39.59 250 GLY B CA 1
ATOM 6045 C C . GLY B 1 250 ? 30.845 58.106 120.674 1.00 39.69 250 GLY B C 1
ATOM 6046 O O . GLY B 1 250 ? 30.327 58.450 119.611 1.00 39.43 250 GLY B O 1
ATOM 6047 N N . GLY B 1 251 ? 31.051 58.941 121.689 1.00 40.30 251 GLY B N 1
ATOM 6048 C CA . GLY B 1 251 ? 30.694 60.343 121.585 1.00 40.01 251 GLY B CA 1
ATOM 6049 C C . GLY B 1 251 ? 31.917 61.129 121.176 1.00 39.56 251 GLY B C 1
ATOM 6050 O O . GLY B 1 251 ? 33.045 60.728 121.488 1.00 40.74 251 GLY B O 1
ATOM 6051 N N . LEU B 1 252 ? 31.710 62.236 120.469 1.00 39.52 252 LEU B N 1
ATOM 6052 C CA . LEU B 1 252 ? 32.820 63.071 120.019 1.00 38.93 252 LEU B CA 1
ATOM 6053 C C . LEU B 1 252 ? 33.551 63.650 121.233 1.00 40.04 252 LEU B C 1
ATOM 6054 O O . LEU B 1 252 ? 32.914 64.110 122.180 1.00 40.71 252 LEU B O 1
ATOM 6059 N N . LEU B 1 253 ? 34.881 63.608 121.211 1.00 40.13 253 LEU B N 1
ATOM 6060 C CA . LEU B 1 253 ? 35.680 64.132 122.317 1.00 42.34 253 LEU B CA 1
ATOM 6061 C C . LEU B 1 253 ? 35.527 65.646 122.444 1.00 43.80 253 LEU B C 1
ATOM 6062 O O . LEU B 1 253 ? 35.291 66.342 121.451 1.00 43.80 253 LEU B O 1
ATOM 6067 N N . PRO B 1 254 ? 35.660 66.176 123.675 1.00 44.74 254 PRO B N 1
ATOM 6068 C CA . PRO B 1 254 ? 35.538 67.617 123.947 1.00 45.13 254 PRO B CA 1
ATOM 6069 C C . PRO B 1 254 ? 36.428 68.510 123.077 1.00 45.35 254 PRO B C 1
ATOM 6070 O O . PRO B 1 254 ? 35.922 69.369 122.348 1.00 44.84 254 PRO B O 1
ATOM 6074 N N . GLU B 1 255 ? 37.743 68.302 123.149 1.00 45.43 255 GLU B N 1
ATOM 6075 C CA . GLU B 1 255 ? 38.679 69.109 122.369 1.00 47.29 255 GLU B CA 1
ATOM 6076 C C . GLU B 1 255 ? 38.711 68.784 120.877 1.00 48.07 255 GLU B C 1
ATOM 6077 O O . GLU B 1 255 ? 39.529 69.342 120.135 1.00 48.91 255 GLU B O 1
ATOM 6083 N N . MET B 1 256 ? 37.838 67.879 120.438 1.00 47.79 256 MET B N 1
ATOM 6084 C CA . MET B 1 256 ? 37.762 67.534 119.020 1.00 47.22 256 MET B CA 1
ATOM 6085 C C . MET B 1 256 ? 36.635 68.352 118.430 1.00 47.19 256 MET B C 1
ATOM 6086 O O . MET B 1 256 ? 36.751 68.908 117.338 1.00 46.47 256 MET B O 1
ATOM 6091 N N . ALA B 1 257 ? 35.545 68.419 119.188 1.00 47.69 257 ALA B N 1
ATOM 6092 C CA . ALA B 1 257 ? 34.348 69.141 118.787 1.00 48.18 257 ALA B CA 1
ATOM 6093 C C . ALA B 1 257 ? 34.595 70.627 118.576 1.00 49.42 257 ALA B C 1
ATOM 6094 O O . ALA B 1 257 ? 34.243 71.174 117.530 1.00 49.44 257 ALA B O 1
ATOM 6096 N N . GLU B 1 258 ? 35.202 71.282 119.561 1.00 50.32 258 GLU B N 1
ATOM 6097 C CA . GLU B 1 258 ? 35.455 72.713 119.449 1.00 51.67 258 GLU B CA 1
ATOM 6098 C C . GLU B 1 258 ? 36.392 72.993 118.277 1.00 50.72 258 GLU B C 1
ATOM 6099 O O . GLU B 1 258 ? 36.227 73.983 117.559 1.00 51.53 258 GLU B O 1
ATOM 6105 N N . LYS B 1 259 ? 37.360 72.105 118.073 1.00 49.82 259 LYS B N 1
ATOM 6106 C CA . LYS B 1 259 ? 38.318 72.252 116.983 1.00 48.12 259 LYS B CA 1
ATOM 6107 C C . LYS B 1 259 ? 37.650 71.916 115.635 1.00 48.30 259 LYS B C 1
ATOM 6108 O O . LYS B 1 259 ? 38.192 72.217 114.563 1.00 48.17 259 LYS B O 1
ATOM 6114 N N . MET B 1 260 ? 36.464 71.308 115.701 1.00 47.00 260 MET B N 1
ATOM 6115 C CA . MET B 1 260 ? 35.703 70.923 114.508 1.00 46.61 260 MET B CA 1
ATOM 6116 C C . MET B 1 260 ? 34.423 71.746 114.368 1.00 46.09 260 MET B C 1
ATOM 6117 O O . MET B 1 260 ? 33.764 71.705 113.331 1.00 46.35 260 MET B O 1
ATOM 6122 N N . GLY B 1 261 ? 34.061 72.468 115.424 1.00 44.85 261 GLY B N 1
ATOM 6123 C CA . GLY B 1 261 ? 32.861 73.285 115.393 1.00 44.34 261 GLY B CA 1
ATOM 6124 C C . GLY B 1 261 ? 31.549 72.528 115.527 1.00 44.67 261 GLY B C 1
ATOM 6125 O O . GLY B 1 261 ? 30.582 72.834 114.824 1.00 44.52 261 GLY B O 1
ATOM 6126 N N . LEU B 1 262 ? 31.511 71.545 116.428 1.00 44.14 262 LEU B N 1
ATOM 6127 C CA . LEU B 1 262 ? 30.304 70.743 116.667 1.00 44.90 262 LEU B CA 1
ATOM 6128 C C . LEU B 1 262 ? 30.123 70.515 118.164 1.00 45.60 262 LEU B C 1
ATOM 6129 O O . LEU B 1 262 ? 31.078 70.642 118.930 1.00 45.68 262 LEU B O 1
ATOM 6134 N N . ASN B 1 263 ? 28.904 70.163 118.573 1.00 46.65 263 ASN B N 1
ATOM 6135 C CA . ASN B 1 263 ? 28.618 69.892 119.982 1.00 48.34 263 ASN B CA 1
ATOM 6136 C C . ASN B 1 263 ? 29.302 68.611 120.448 1.00 49.42 263 ASN B C 1
ATOM 6137 O O . ASN B 1 263 ? 29.294 67.598 119.744 1.00 50.54 263 ASN B O 1
ATOM 6142 N N . PRO B 1 264 ? 29.903 68.638 121.647 1.00 50.18 264 PRO B N 1
ATOM 6143 C CA . PRO B 1 264 ? 30.574 67.441 122.158 1.00 49.40 264 PRO B CA 1
ATOM 6144 C C . PRO B 1 264 ? 29.554 66.349 122.477 1.00 49.12 264 PRO B C 1
ATOM 6145 O O . PRO B 1 264 ? 28.372 66.633 122.691 1.00 47.87 264 PRO B O 1
ATOM 6149 N N . GLY B 1 265 ? 30.019 65.101 122.490 1.00 48.73 265 GLY B N 1
ATOM 6150 C CA . GLY B 1 265 ? 29.148 63.988 122.807 1.00 47.79 265 GLY B CA 1
ATOM 6151 C C . GLY B 1 265 ? 28.268 63.490 121.680 1.00 47.93 265 GLY B C 1
ATOM 6152 O O . GLY B 1 265 ? 27.551 62.504 121.862 1.00 49.35 265 GLY B O 1
ATOM 6153 N N . ILE B 1 266 ? 28.298 64.149 120.522 1.00 46.60 266 ILE B N 1
ATOM 6154 C CA . ILE B 1 266 ? 27.464 63.703 119.408 1.00 45.46 266 ILE B CA 1
ATOM 6155 C C . ILE B 1 266 ? 27.854 62.289 118.984 1.00 44.27 266 ILE B C 1
ATOM 6156 O O . ILE B 1 266 ? 28.983 61.849 119.214 1.00 42.88 266 ILE B O 1
ATOM 6161 N N . ALA B 1 267 ? 26.909 61.587 118.368 1.00 44.75 267 ALA B N 1
ATOM 6162 C CA . ALA B 1 267 ? 27.125 60.216 117.928 1.00 44.72 267 ALA B CA 1
ATOM 6163 C C . ALA B 1 267 ? 28.141 60.099 116.799 1.00 45.10 267 ALA B C 1
ATOM 6164 O O . ALA B 1 267 ? 28.024 60.755 115.764 1.00 44.56 267 ALA B O 1
ATOM 6166 N N . VAL B 1 268 ? 29.149 59.262 117.020 1.00 44.04 268 VAL B N 1
ATOM 6167 C CA . VAL B 1 268 ? 30.173 59.014 116.020 1.00 42.72 268 VAL B CA 1
ATOM 6168 C C . VAL B 1 268 ? 30.079 57.524 115.670 1.00 41.75 268 VAL B C 1
ATOM 6169 O O . VAL B 1 268 ? 30.506 56.660 116.440 1.00 41.58 268 VAL B O 1
ATOM 6173 N N . ALA B 1 269 ? 29.490 57.233 114.513 1.00 39.34 269 ALA B N 1
ATOM 6174 C CA . ALA B 1 269 ? 29.317 55.859 114.058 1.00 37.55 269 ALA B CA 1
ATOM 6175 C C . ALA B 1 269 ? 30.632 55.173 113.706 1.00 35.82 269 ALA B C 1
ATOM 6176 O O . ALA B 1 269 ? 31.627 55.829 113.385 1.00 34.44 269 ALA B O 1
ATOM 6178 N N . VAL B 1 270 ? 30.632 53.846 113.764 1.00 34.60 270 VAL B N 1
ATOM 6179 C CA . VAL B 1 270 ? 31.828 53.091 113.422 1.00 33.98 270 VAL B CA 1
ATOM 6180 C C . VAL B 1 270 ? 32.145 53.327 111.952 1.00 32.59 270 VAL B C 1
ATOM 6181 O O . VAL B 1 270 ? 31.239 53.480 111.133 1.00 31.79 270 VAL B O 1
ATOM 6185 N N . GLY B 1 271 ? 33.435 53.357 111.635 1.00 30.51 271 GLY B N 1
ATOM 6186 C CA . GLY B 1 271 ? 33.885 53.602 110.275 1.00 33.00 271 GLY B CA 1
ATOM 6187 C C . GLY B 1 271 ? 33.306 52.737 109.168 1.00 33.26 271 GLY B C 1
ATOM 6188 O O . GLY B 1 271 ? 33.027 51.551 109.362 1.00 31.37 271 GLY B O 1
ATOM 6189 N N . ASN B 1 272 ? 33.149 53.345 107.995 1.00 32.94 272 ASN B N 1
ATOM 6190 C CA . ASN B 1 272 ? 32.608 52.666 106.823 1.00 34.07 272 ASN B CA 1
ATOM 6191 C C . ASN B 1 272 ? 33.608 52.642 105.659 1.00 33.81 272 ASN B C 1
ATOM 6192 O O . ASN B 1 272 ? 34.673 53.251 105.724 1.00 33.54 272 ASN B O 1
ATOM 6197 N N . VAL B 1 273 ? 33.249 51.927 104.597 1.00 33.06 273 VAL B N 1
ATOM 6198 C CA . VAL B 1 273 ? 34.085 51.818 103.408 1.00 33.60 273 VAL B CA 1
ATOM 6199 C C . VAL B 1 273 ? 33.345 52.498 102.248 1.00 33.75 273 VAL B C 1
ATOM 6200 O O . VAL B 1 273 ? 32.148 52.262 102.056 1.00 34.09 273 VAL B O 1
ATOM 6204 N N . ASP B 1 274 ? 34.052 53.335 101.490 1.00 33.64 274 ASP B N 1
ATOM 6205 C CA . ASP B 1 274 ? 33.461 54.064 100.364 1.00 35.75 274 ASP B CA 1
ATOM 6206 C C . ASP B 1 274 ? 32.478 53.300 99.464 1.00 35.52 274 ASP B C 1
ATOM 6207 O O . ASP B 1 274 ? 31.357 53.754 99.240 1.00 36.83 274 ASP B O 1
ATOM 6212 N N . ALA B 1 275 ? 32.884 52.143 98.952 1.00 35.30 275 ALA B N 1
ATOM 6213 C CA . ALA B 1 275 ? 32.022 51.370 98.058 1.00 34.77 275 ALA B CA 1
ATOM 6214 C C . ALA B 1 275 ? 30.754 50.900 98.756 1.00 35.26 275 ALA B C 1
ATOM 6215 O O . ALA B 1 275 ? 29.642 51.255 98.366 1.00 35.69 275 ALA B O 1
ATOM 6217 N N . HIS B 1 276 ? 30.947 50.103 99.798 1.00 35.13 276 HIS B N 1
ATOM 6218 C CA . HIS B 1 276 ? 29.876 49.527 100.608 1.00 33.74 276 HIS B CA 1
ATOM 6219 C C . HIS B 1 276 ? 28.861 50.542 101.146 1.00 34.15 276 HIS B C 1
ATOM 6220 O O . HIS B 1 276 ? 27.650 50.318 101.066 1.00 32.97 276 HIS B O 1
ATOM 6227 N N . ALA B 1 277 ? 29.352 51.652 101.694 1.00 33.52 277 ALA B N 1
ATOM 6228 C CA . ALA B 1 277 ? 28.469 52.683 102.225 1.00 33.03 277 ALA B CA 1
ATOM 6229 C C . ALA B 1 277 ? 27.540 53.211 101.144 1.00 32.79 277 ALA B C 1
ATOM 6230 O O . ALA B 1 277 ? 26.547 53.871 101.445 1.00 34.46 277 ALA B O 1
ATOM 6232 N N . ALA B 1 278 ? 27.869 52.940 99.885 1.00 32.24 278 ALA B N 1
ATOM 6233 C CA . ALA B 1 278 ? 27.044 53.413 98.777 1.00 31.09 278 ALA B CA 1
ATOM 6234 C C . ALA B 1 278 ? 25.715 52.689 98.690 1.00 31.59 278 ALA B C 1
ATOM 6235 O O . ALA B 1 278 ? 24.719 53.272 98.256 1.00 30.59 278 ALA B O 1
ATOM 6237 N N . VAL B 1 279 ? 25.691 51.425 99.105 1.00 32.18 279 VAL B N 1
ATOM 6238 C CA . VAL B 1 279 ? 24.468 50.635 99.014 1.00 32.88 279 VAL B CA 1
ATOM 6239 C C . VAL B 1 279 ? 23.252 51.291 99.665 1.00 33.10 279 VAL B C 1
ATOM 6240 O O . VAL B 1 279 ? 22.246 51.508 98.992 1.00 33.63 279 VAL B O 1
ATOM 6244 N N . PRO B 1 280 ? 23.317 51.619 100.972 1.00 33.73 280 PRO B N 1
ATOM 6245 C CA . PRO B 1 280 ? 22.140 52.256 101.583 1.00 33.24 280 PRO B CA 1
ATOM 6246 C C . PRO B 1 280 ? 21.830 53.655 101.012 1.00 33.74 280 PRO B C 1
ATOM 6247 O O . PRO B 1 280 ? 20.675 54.078 100.975 1.00 33.90 280 PRO B O 1
ATOM 6251 N N . ALA B 1 281 ? 22.856 54.362 100.552 1.00 32.88 281 ALA B N 1
ATOM 6252 C CA . ALA B 1 281 ? 22.662 55.693 99.982 1.00 33.97 281 ALA B CA 1
ATOM 6253 C C . ALA B 1 281 ? 21.801 55.625 98.725 1.00 34.57 281 ALA B C 1
ATOM 6254 O O . ALA B 1 281 ? 21.137 56.598 98.358 1.00 35.08 281 ALA B O 1
ATOM 6256 N N . VAL B 1 282 ? 21.807 54.477 98.059 1.00 33.56 282 VAL B N 1
ATOM 6257 C CA . VAL B 1 282 ? 21.006 54.344 96.856 1.00 34.08 282 VAL B CA 1
ATOM 6258 C C . VAL B 1 282 ? 19.639 53.707 97.165 1.00 33.12 282 VAL B C 1
ATOM 6259 O O . VAL B 1 282 ? 18.875 53.360 96.269 1.00 32.67 282 VAL B O 1
ATOM 6263 N N . GLY B 1 283 ? 19.339 53.576 98.452 1.00 33.69 283 GLY B N 1
ATOM 6264 C CA . GLY B 1 283 ? 18.065 53.023 98.874 1.00 34.52 283 GLY B CA 1
ATOM 6265 C C . GLY B 1 283 ? 17.944 51.510 98.925 1.00 35.95 283 GLY B C 1
ATOM 6266 O O . GLY B 1 283 ? 16.836 50.992 99.112 1.00 34.90 283 GLY B O 1
ATOM 6267 N N . VAL B 1 284 ? 19.062 50.799 98.767 1.00 34.70 284 VAL B N 1
ATOM 6268 C CA . VAL B 1 284 ? 19.050 49.343 98.802 1.00 32.46 284 VAL B CA 1
ATOM 6269 C C . VAL B 1 284 ? 19.300 48.857 100.219 1.00 32.82 284 VAL B C 1
ATOM 6270 O O . VAL B 1 284 ? 20.310 49.197 100.838 1.00 32.09 284 VAL B O 1
ATOM 6274 N N . THR B 1 285 ? 18.394 48.034 100.723 1.00 33.66 285 THR B N 1
ATOM 6275 C CA . THR B 1 285 ? 18.533 47.530 102.074 1.00 36.35 285 THR B CA 1
ATOM 6276 C C . THR B 1 285 ? 17.990 46.101 102.210 1.00 36.94 285 THR B C 1
ATOM 6277 O O . THR B 1 285 ? 17.792 45.602 103.318 1.00 34.88 285 THR B O 1
ATOM 6281 N N . THR B 1 286 ? 17.764 45.449 101.072 1.00 37.57 286 THR B N 1
ATOM 6282 C CA . THR B 1 286 ? 17.252 44.080 101.034 1.00 38.29 286 THR B CA 1
ATOM 6283 C C . THR B 1 286 ? 17.880 43.369 99.837 1.00 38.28 286 THR B C 1
ATOM 6284 O O . THR B 1 286 ? 18.492 44.013 98.984 1.00 38.64 286 THR B O 1
ATOM 6288 N N . PRO B 1 287 ? 17.734 42.032 99.757 1.00 36.79 287 PRO B N 1
ATOM 6289 C CA . PRO B 1 287 ? 18.281 41.213 98.667 1.00 35.79 287 PRO B CA 1
ATOM 6290 C C . PRO B 1 287 ? 17.631 41.434 97.311 1.00 35.38 287 PRO B C 1
ATOM 6291 O O . PRO B 1 287 ? 16.619 42.128 97.202 1.00 36.68 287 PRO B O 1
ATOM 6295 N N . GLY B 1 288 ? 18.220 40.823 96.286 1.00 33.97 288 GLY B N 1
ATOM 6296 C CA . GLY B 1 288 ? 17.696 40.924 94.934 1.00 33.70 288 GLY B CA 1
ATOM 6297 C C . GLY B 1 288 ? 18.099 42.169 94.164 1.00 34.15 288 GLY B C 1
ATOM 6298 O O . GLY B 1 288 ? 17.792 42.296 92.981 1.00 32.67 288 GLY B O 1
ATOM 6299 N N . LYS B 1 289 ? 18.802 43.084 94.822 1.00 35.41 289 LYS B N 1
ATOM 6300 C CA . LYS B 1 289 ? 19.209 44.329 94.180 1.00 34.37 289 LYS B CA 1
ATOM 6301 C C . LYS B 1 289 ? 20.715 44.501 94.213 1.00 33.40 289 LYS B C 1
ATOM 6302 O O . LYS B 1 289 ? 21.303 44.668 95.275 1.00 33.18 289 LYS B O 1
ATOM 6308 N N . LEU B 1 290 ? 21.341 44.465 93.045 1.00 32.38 290 LEU B N 1
ATOM 6309 C CA . LEU B 1 290 ? 22.784 44.614 92.975 1.00 31.28 290 LEU B CA 1
ATOM 6310 C C . LEU B 1 290 ? 23.162 46.081 92.831 1.00 31.47 290 LEU B C 1
ATOM 6311 O O . LEU B 1 290 ? 22.604 46.780 91.990 1.00 30.49 290 LEU B O 1
ATOM 6316 N N . VAL B 1 291 ? 24.113 46.540 93.640 1.00 29.94 291 VAL B N 1
ATOM 6317 C CA . VAL B 1 291 ? 24.565 47.923 93.561 1.00 29.71 291 VAL B CA 1
ATOM 6318 C C . VAL B 1 291 ? 25.946 47.978 92.913 1.00 29.61 291 VAL B C 1
ATOM 6319 O O . VAL B 1 291 ? 26.878 47.291 93.341 1.00 29.05 291 VAL B O 1
ATOM 6323 N N . MET B 1 292 ? 26.075 48.806 91.883 1.00 29.63 292 MET B N 1
ATOM 6324 C CA . MET B 1 292 ? 27.339 48.947 91.177 1.00 29.96 292 MET B CA 1
ATOM 6325 C C . MET B 1 292 ? 27.906 50.350 91.325 1.00 30.14 292 MET B C 1
ATOM 6326 O O . MET B 1 292 ? 27.344 51.307 90.796 1.00 30.64 292 MET B O 1
ATOM 6331 N N . ALA B 1 293 ? 29.009 50.466 92.057 1.00 29.98 293 ALA B N 1
ATOM 6332 C CA . ALA B 1 293 ? 29.681 51.749 92.221 1.00 30.69 293 ALA B CA 1
ATOM 6333 C C . ALA B 1 293 ? 30.586 51.757 91.000 1.00 30.46 293 ALA B C 1
ATOM 6334 O O . ALA B 1 293 ? 31.680 51.184 91.022 1.00 30.61 293 ALA B O 1
ATOM 6336 N N . MET B 1 294 ? 30.104 52.387 89.930 1.00 30.64 294 MET B N 1
ATOM 6337 C CA . MET B 1 294 ? 30.815 52.426 88.655 1.00 31.27 294 MET B CA 1
ATOM 6338 C C . MET B 1 294 ? 31.738 53.615 88.448 1.00 32.46 294 MET B C 1
ATOM 6339 O O . MET B 1 294 ? 31.299 54.766 88.417 1.00 33.77 294 MET B O 1
ATOM 6344 N N . GLY B 1 295 ? 33.021 53.318 88.273 1.00 33.61 295 GLY B N 1
ATOM 6345 C CA . GLY B 1 295 ? 34.005 54.358 88.049 1.00 34.09 295 GLY B CA 1
ATOM 6346 C C . GLY B 1 295 ? 35.204 53.860 87.265 1.00 34.45 295 GLY B C 1
ATOM 6347 O O . GLY B 1 295 ? 35.058 53.304 86.175 1.00 34.25 295 GLY B O 1
ATOM 6348 N N . THR B 1 296 ? 36.395 54.064 87.825 1.00 34.53 296 THR B N 1
ATOM 6349 C CA . THR B 1 296 ? 37.630 53.641 87.184 1.00 35.23 296 THR B CA 1
ATOM 6350 C C . THR B 1 296 ? 37.584 52.121 87.011 1.00 34.55 296 THR B C 1
ATOM 6351 O O . THR B 1 296 ? 38.185 51.553 86.100 1.00 32.81 296 THR B O 1
ATOM 6355 N N . SER B 1 297 ? 36.853 51.488 87.919 1.00 34.46 297 SER B N 1
ATOM 6356 C CA . SER B 1 297 ? 36.618 50.051 87.936 1.00 34.38 297 SER B CA 1
ATOM 6357 C C . SER B 1 297 ? 35.192 49.977 88.475 1.00 33.01 297 SER B C 1
ATOM 6358 O O . SER B 1 297 ? 34.531 51.005 88.600 1.00 32.58 297 SER B O 1
ATOM 6361 N N . ILE B 1 298 ? 34.710 48.784 88.794 1.00 34.46 298 ILE B N 1
ATOM 6362 C CA . ILE B 1 298 ? 33.358 48.654 89.330 1.00 33.39 298 ILE B CA 1
ATOM 6363 C C . ILE B 1 298 ? 33.321 47.711 90.506 1.00 32.56 298 ILE B C 1
ATOM 6364 O O . ILE B 1 298 ? 33.883 46.622 90.447 1.00 34.55 298 ILE B O 1
ATOM 6369 N N . CYS B 1 299 ? 32.656 48.132 91.573 1.00 32.48 299 CYS B N 1
ATOM 6370 C CA . CYS B 1 299 ? 32.504 47.289 92.740 1.00 31.17 299 CYS B CA 1
ATOM 6371 C C . CYS B 1 299 ? 31.039 46.845 92.718 1.00 31.32 299 CYS B C 1
ATOM 6372 O O . CYS B 1 299 ? 30.127 47.684 92.694 1.00 28.89 299 CYS B O 1
ATOM 6375 N N . HIS B 1 300 ? 30.820 45.530 92.687 1.00 30.19 300 HIS B N 1
ATOM 6376 C CA . HIS B 1 300 ? 29.471 44.968 92.667 1.00 28.08 300 HIS B CA 1
ATOM 6377 C C . HIS B 1 300 ? 29.125 44.485 94.064 1.00 29.20 300 HIS B C 1
ATOM 6378 O O . HIS B 1 300 ? 29.832 43.650 94.641 1.00 28.63 300 HIS B O 1
ATOM 6385 N N . MET B 1 301 ? 28.035 45.011 94.611 1.00 30.02 301 MET B N 1
ATOM 6386 C CA . MET B 1 301 ? 27.623 44.645 95.958 1.00 31.16 301 MET B CA 1
ATOM 6387 C C . MET B 1 301 ? 26.200 44.091 95.994 1.00 31.42 301 MET B C 1
ATOM 6388 O O . MET B 1 301 ? 25.287 44.617 95.350 1.00 31.04 301 MET B O 1
ATOM 6393 N N . LEU B 1 302 ? 26.021 43.018 96.755 1.00 30.33 302 LEU B N 1
ATOM 6394 C CA . LEU B 1 302 ? 24.733 42.352 96.814 1.00 30.50 302 LEU B CA 1
ATOM 6395 C C . LEU B 1 302 ? 24.432 41.768 98.185 1.00 30.39 302 LEU B C 1
ATOM 6396 O O . LEU B 1 302 ? 25.340 41.320 98.885 1.00 30.55 302 LEU B O 1
ATOM 6401 N N . LEU B 1 303 ? 23.154 41.768 98.558 1.00 30.07 303 LEU B N 1
ATOM 6402 C CA . LEU B 1 303 ? 22.730 41.225 99.847 1.00 31.91 303 LEU B CA 1
ATOM 6403 C C . LEU B 1 303 ? 21.989 39.893 99.692 1.00 32.18 303 LEU B C 1
ATOM 6404 O O . LEU B 1 303 ? 21.326 39.652 98.688 1.00 32.18 303 LEU B O 1
ATOM 6409 N N . GLY B 1 304 ? 22.122 39.031 100.694 1.00 34.51 304 GLY B N 1
ATOM 6410 C CA . GLY B 1 304 ? 21.460 37.739 100.680 1.00 36.81 304 GLY B CA 1
ATOM 6411 C C . GLY B 1 304 ? 21.349 37.215 102.103 1.00 39.27 304 GLY B C 1
ATOM 6412 O O . GLY B 1 304 ? 22.086 37.659 102.988 1.00 39.17 304 GLY B O 1
ATOM 6413 N N . GLU B 1 305 ? 20.439 36.275 102.335 1.00 41.00 305 GLU B N 1
ATOM 6414 C CA . GLU B 1 305 ? 20.259 35.716 103.673 1.00 44.26 305 GLU B CA 1
ATOM 6415 C C . GLU B 1 305 ? 21.102 34.477 103.947 1.00 45.54 305 GLU B C 1
ATOM 6416 O O . GLU B 1 305 ? 21.688 34.350 105.025 1.00 45.79 305 GLU B O 1
ATOM 6422 N N . LYS B 1 306 ? 21.149 33.565 102.975 1.00 45.09 306 LYS B N 1
ATOM 6423 C CA . LYS B 1 306 ? 21.910 32.342 103.140 1.00 44.43 306 LYS B CA 1
ATOM 6424 C C . LYS B 1 306 ? 23.257 32.420 102.454 1.00 44.88 306 LYS B C 1
ATOM 6425 O O . LYS B 1 306 ? 23.325 32.557 101.238 1.00 46.20 306 LYS B O 1
ATOM 6426 N N . GLU B 1 307 ? 24.332 32.335 103.232 1.00 43.59 307 GLU B N 1
ATOM 6427 C CA . GLU B 1 307 ? 25.683 32.391 102.681 1.00 42.17 307 GLU B CA 1
ATOM 6428 C C . GLU B 1 307 ? 25.859 31.347 101.579 1.00 41.62 307 GLU B C 1
ATOM 6429 O O . GLU B 1 307 ? 25.669 30.158 101.809 1.00 42.08 307 GLU B O 1
ATOM 6435 N N . GLN B 1 308 ? 26.221 31.797 100.383 1.00 41.91 308 GLN B N 1
ATOM 6436 C CA . GLN B 1 308 ? 26.414 30.906 99.240 1.00 41.36 308 GLN B CA 1
ATOM 6437 C C . GLN B 1 308 ? 27.800 31.070 98.647 1.00 41.53 308 GLN B C 1
ATOM 6438 O O . GLN B 1 308 ? 28.291 32.190 98.516 1.00 41.90 308 GLN B O 1
ATOM 6444 N N . GLU B 1 309 ? 28.434 29.964 98.278 1.00 40.48 309 GLU B N 1
ATOM 6445 C CA . GLU B 1 309 ? 29.745 30.063 97.659 1.00 40.63 309 GLU B CA 1
ATOM 6446 C C . GLU B 1 309 ? 29.480 30.567 96.247 1.00 38.30 309 GLU B C 1
ATOM 6447 O O . GLU B 1 309 ? 28.650 30.007 95.530 1.00 39.07 309 GLU B O 1
ATOM 6453 N N . VAL B 1 310 ? 30.165 31.632 95.856 1.00 35.22 310 VAL B N 1
ATOM 6454 C CA . VAL B 1 310 ? 29.999 32.194 94.527 1.00 33.68 310 VAL B CA 1
ATOM 6455 C C . VAL B 1 310 ? 31.382 32.265 93.896 1.00 34.55 310 VAL B C 1
ATOM 6456 O O . VAL B 1 310 ? 32.318 32.806 94.485 1.00 36.40 310 VAL B O 1
ATOM 6460 N N . GLU B 1 311 ? 31.516 31.706 92.699 1.00 33.84 311 GLU B N 1
ATOM 6461 C CA . GLU B 1 311 ? 32.798 31.708 92.022 1.00 32.17 311 GLU B CA 1
ATOM 6462 C C . GLU B 1 311 ? 33.340 33.121 91.839 1.00 32.62 311 GLU B C 1
ATOM 6463 O O . GLU B 1 311 ? 32.623 34.022 91.407 1.00 32.07 311 GLU B O 1
ATOM 6469 N N . GLY B 1 312 ? 34.605 33.303 92.195 1.00 31.71 312 GLY B N 1
ATOM 6470 C CA . GLY B 1 312 ? 35.263 34.588 92.030 1.00 33.40 312 GLY B CA 1
ATOM 6471 C C . GLY B 1 312 ? 34.796 35.832 92.763 1.00 33.91 312 GLY B C 1
ATOM 6472 O O . GLY B 1 312 ? 35.132 36.934 92.341 1.00 35.06 312 GLY B O 1
ATOM 6473 N N . MET B 1 313 ? 34.035 35.691 93.843 1.00 34.36 313 MET B N 1
ATOM 6474 C CA . MET B 1 313 ? 33.587 36.871 94.580 1.00 35.19 313 MET B CA 1
ATOM 6475 C C . MET B 1 313 ? 34.736 37.374 95.444 1.00 35.01 313 MET B C 1
ATOM 6476 O O . MET B 1 313 ? 35.570 36.585 95.890 1.00 34.40 313 MET B O 1
ATOM 6481 N N . CYS B 1 314 ? 34.796 38.685 95.662 1.00 34.03 314 CYS B N 1
ATOM 6482 C CA . CYS B 1 314 ? 35.843 39.263 96.499 1.00 33.47 314 CYS B CA 1
ATOM 6483 C C . CYS B 1 314 ? 35.658 38.781 97.918 1.00 31.86 314 CYS B C 1
ATOM 6484 O O . CYS B 1 314 ? 36.621 38.506 98.623 1.00 32.82 314 CYS B O 1
ATOM 6487 N N . GLY B 1 315 ? 34.409 38.678 98.340 1.00 31.50 315 GLY B N 1
ATOM 6488 C CA . GLY B 1 315 ? 34.160 38.216 99.686 1.00 31.69 315 GLY B CA 1
ATOM 6489 C C . GLY B 1 315 ? 32.708 38.340 100.058 1.00 31.07 315 GLY B C 1
ATOM 6490 O O . GLY B 1 315 ? 31.937 38.999 99.359 1.00 30.06 315 GLY B O 1
ATOM 6491 N N . VAL B 1 316 ? 32.342 37.683 101.154 1.00 32.20 316 VAL B N 1
ATOM 6492 C CA . VAL B 1 316 ? 30.978 37.714 101.673 1.00 33.22 316 VAL B CA 1
ATOM 6493 C C . VAL B 1 316 ? 31.074 37.766 103.200 1.00 33.00 316 VAL B C 1
ATOM 6494 O O . VAL B 1 316 ? 31.757 36.950 103.809 1.00 34.76 316 VAL B O 1
ATOM 6498 N N . VAL B 1 317 ? 30.416 38.738 103.818 1.00 32.70 317 VAL B N 1
ATOM 6499 C CA . VAL B 1 317 ? 30.464 38.859 105.268 1.00 33.41 317 VAL B CA 1
ATOM 6500 C C . VAL B 1 317 ? 29.148 39.330 105.871 1.00 34.95 317 VAL B C 1
ATOM 6501 O O . VAL B 1 317 ? 28.532 40.285 105.392 1.00 35.72 317 VAL B O 1
ATOM 6505 N N . GLU B 1 318 ? 28.712 38.632 106.915 1.00 35.82 318 GLU B N 1
ATOM 6506 C CA . GLU B 1 318 ? 27.479 38.984 107.600 1.00 37.06 318 GLU B CA 1
ATOM 6507 C C . GLU B 1 318 ? 27.675 40.367 108.217 1.00 35.75 318 GLU B C 1
ATOM 6508 O O . GLU B 1 318 ? 28.669 40.615 108.895 1.00 34.16 318 GLU B O 1
ATOM 6514 N N . ASP B 1 319 ? 26.724 41.259 107.965 1.00 36.32 319 ASP B N 1
ATOM 6515 C CA . ASP B 1 319 ? 26.775 42.632 108.467 1.00 36.37 319 ASP B CA 1
ATOM 6516 C C . ASP B 1 319 ? 27.871 43.419 107.774 1.00 35.54 319 ASP B C 1
ATOM 6517 O O . ASP B 1 319 ? 28.241 44.500 108.228 1.00 36.85 319 ASP B O 1
ATOM 6522 N N . GLY B 1 320 ? 28.382 42.885 106.669 1.00 34.41 320 GLY B N 1
ATOM 6523 C CA . GLY B 1 320 ? 29.434 43.574 105.946 1.00 31.98 320 GLY B CA 1
ATOM 6524 C C . GLY B 1 320 ? 28.939 44.808 105.223 1.00 31.77 320 GLY B C 1
ATOM 6525 O O . GLY B 1 320 ? 29.721 45.712 104.920 1.00 32.91 320 GLY B O 1
ATOM 6526 N N . ILE B 1 321 ? 27.644 44.853 104.932 1.00 30.12 321 ILE B N 1
ATOM 6527 C CA . ILE B 1 321 ? 27.079 45.999 104.230 1.00 29.66 321 ILE B CA 1
ATOM 6528 C C . ILE B 1 321 ? 25.829 46.534 104.928 1.00 31.92 321 ILE B C 1
ATOM 6529 O O . ILE B 1 321 ? 25.759 47.717 105.255 1.00 32.82 321 ILE B O 1
ATOM 6534 N N . ILE B 1 322 ? 24.839 45.671 105.134 1.00 31.37 322 ILE B N 1
ATOM 6535 C CA . ILE B 1 322 ? 23.619 46.051 105.834 1.00 32.70 322 ILE B CA 1
ATOM 6536 C C . ILE B 1 322 ? 23.417 45.030 106.962 1.00 35.52 322 ILE B C 1
ATOM 6537 O O . ILE B 1 322 ? 23.402 43.829 106.711 1.00 36.74 322 ILE B O 1
ATOM 6542 N N . PRO B 1 323 ? 23.274 45.491 108.219 1.00 37.48 323 PRO B N 1
ATOM 6543 C CA . PRO B 1 323 ? 23.082 44.544 109.325 1.00 38.38 323 PRO B CA 1
ATOM 6544 C C . PRO B 1 323 ? 21.912 43.592 109.099 1.00 38.19 323 PRO B C 1
ATOM 6545 O O . PRO B 1 323 ? 20.860 44.000 108.602 1.00 37.14 323 PRO B O 1
ATOM 6549 N N . GLY B 1 324 ? 22.112 42.326 109.470 1.00 37.72 324 GLY B N 1
ATOM 6550 C CA . GLY B 1 324 ? 21.084 41.312 109.302 1.00 36.64 324 GLY B CA 1
ATOM 6551 C C . GLY B 1 324 ? 21.155 40.577 107.969 1.00 37.06 324 GLY B C 1
ATOM 6552 O O . GLY B 1 324 ? 20.304 39.730 107.673 1.00 38.29 324 GLY B O 1
ATOM 6553 N N . TYR B 1 325 ? 22.152 40.898 107.151 1.00 35.04 325 TYR B N 1
ATOM 6554 C CA . TYR B 1 325 ? 22.285 40.232 105.863 1.00 34.25 325 TYR B CA 1
ATOM 6555 C C . TYR B 1 325 ? 23.715 39.871 105.568 1.00 33.47 325 TYR B C 1
ATOM 6556 O O . TYR B 1 325 ? 24.641 40.392 106.193 1.00 33.88 325 TYR B O 1
ATOM 6565 N N . LEU B 1 326 ? 23.881 38.957 104.618 1.00 32.21 326 LEU B N 1
ATOM 6566 C CA . LEU B 1 326 ? 25.196 38.562 104.164 1.00 32.34 326 LEU B CA 1
ATOM 6567 C C . LEU B 1 326 ? 25.473 39.568 103.051 1.00 32.30 326 LEU B C 1
ATOM 6568 O O . LEU B 1 326 ? 24.640 39.760 102.167 1.00 32.37 326 LEU B O 1
ATOM 6573 N N . GLY B 1 327 ? 26.618 40.235 103.104 1.00 31.68 327 GLY B N 1
ATOM 6574 C CA . GLY B 1 327 ? 26.949 41.183 102.054 1.00 31.05 327 GLY B CA 1
ATOM 6575 C C . GLY B 1 327 ? 27.985 40.574 101.127 1.00 28.69 327 GLY B C 1
ATOM 6576 O O . GLY B 1 327 ? 29.028 40.122 101.583 1.00 29.31 327 GLY B O 1
ATOM 6577 N N . TYR B 1 328 ? 27.697 40.545 99.834 1.00 28.33 328 TYR B N 1
ATOM 6578 C CA . TYR B 1 328 ? 28.624 39.982 98.856 1.00 27.57 328 TYR B CA 1
ATOM 6579 C C . TYR B 1 328 ? 29.287 41.082 98.051 1.00 27.65 328 TYR B C 1
ATOM 6580 O O . TYR B 1 328 ? 28.656 42.075 97.701 1.00 27.73 328 TYR B O 1
ATOM 6589 N N . GLU B 1 329 ? 30.556 40.882 97.727 1.00 29.05 329 GLU B N 1
ATOM 6590 C CA . GLU B 1 329 ? 31.297 41.844 96.930 1.00 30.06 329 GLU B CA 1
ATOM 6591 C C . GLU B 1 329 ? 32.045 41.134 95.805 1.00 29.06 329 GLU B C 1
ATOM 6592 O O . GLU B 1 329 ? 32.708 40.126 96.025 1.00 25.84 329 GLU B O 1
ATOM 6598 N N . ALA B 1 330 ? 31.905 41.674 94.601 1.00 29.75 330 ALA B N 1
ATOM 6599 C CA . ALA B 1 330 ? 32.571 41.167 93.407 1.00 29.71 330 ALA B CA 1
ATOM 6600 C C . ALA B 1 330 ? 33.074 42.434 92.725 1.00 30.50 330 ALA B C 1
ATOM 6601 O O . ALA B 1 330 ? 32.637 43.531 93.058 1.00 31.11 330 ALA B O 1
ATOM 6603 N N . GLY B 1 331 ? 34.001 42.300 91.791 1.00 30.66 331 GLY B N 1
ATOM 6604 C CA . GLY B 1 331 ? 34.513 43.484 91.140 1.00 31.71 331 GLY B CA 1
ATOM 6605 C C . GLY B 1 331 ? 35.049 43.257 89.747 1.00 32.54 331 GLY B C 1
ATOM 6606 O O . GLY B 1 331 ? 35.307 42.126 89.324 1.00 31.12 331 GLY B O 1
ATOM 6607 N N . GLN B 1 332 ? 35.209 44.360 89.031 1.00 32.31 332 GLN B N 1
ATOM 6608 C CA . GLN B 1 332 ? 35.721 44.342 87.675 1.00 34.57 332 GLN B CA 1
ATOM 6609 C C . GLN B 1 332 ? 36.960 45.221 87.685 1.00 36.31 332 GLN B C 1
ATOM 6610 O O . GLN B 1 332 ? 36.873 46.419 87.969 1.00 36.12 332 GLN B O 1
ATOM 6616 N N . SER B 1 333 ? 38.105 44.612 87.384 1.00 37.47 333 SER B N 1
ATOM 6617 C CA . SER B 1 333 ? 39.399 45.296 87.385 1.00 38.67 333 SER B CA 1
ATOM 6618 C C . SER B 1 333 ? 39.389 46.653 86.695 1.00 39.32 333 SER B C 1
ATOM 6619 O O . SER B 1 333 ? 39.753 47.666 87.293 1.00 40.37 333 SER B O 1
ATOM 6622 N N . ALA B 1 334 ? 38.970 46.670 85.435 1.00 38.68 334 ALA B N 1
ATOM 6623 C CA . ALA B 1 334 ? 38.975 47.904 84.673 1.00 37.49 334 ALA B CA 1
ATOM 6624 C C . ALA B 1 334 ? 37.780 48.105 83.765 1.00 35.71 334 ALA B C 1
ATOM 6625 O O . ALA B 1 334 ? 37.418 47.224 82.993 1.00 35.80 334 ALA B O 1
ATOM 6627 N N . VAL B 1 335 ? 37.167 49.277 83.876 1.00 34.65 335 VAL B N 1
ATOM 6628 C CA . VAL B 1 335 ? 36.045 49.643 83.028 1.00 33.37 335 VAL B CA 1
ATOM 6629 C C . VAL B 1 335 ? 36.334 51.073 82.567 1.00 32.10 335 VAL B C 1
ATOM 6630 O O . VAL B 1 335 ? 36.642 51.288 81.399 1.00 30.49 335 VAL B O 1
ATOM 6634 N N . GLY B 1 336 ? 36.274 52.034 83.490 1.00 32.19 336 GLY B N 1
ATOM 6635 C CA . GLY B 1 336 ? 36.564 53.420 83.150 1.00 28.50 336 GLY B CA 1
ATOM 6636 C C . GLY B 1 336 ? 37.996 53.562 82.660 1.00 28.29 336 GLY B C 1
ATOM 6637 O O . GLY B 1 336 ? 38.283 54.370 81.778 1.00 28.29 336 GLY B O 1
ATOM 6638 N N . ASP B 1 337 ? 38.906 52.769 83.222 1.00 28.73 337 ASP B N 1
ATOM 6639 C CA . ASP B 1 337 ? 40.306 52.817 82.806 1.00 28.22 337 ASP B CA 1
ATOM 6640 C C . ASP B 1 337 ? 40.501 52.383 81.359 1.00 28.70 337 ASP B C 1
ATOM 6641 O O . ASP B 1 337 ? 41.408 52.873 80.692 1.00 28.30 337 ASP B O 1
ATOM 6646 N N . ILE B 1 338 ? 39.680 51.445 80.885 1.00 28.46 338 ILE B N 1
ATOM 6647 C CA . ILE B 1 338 ? 39.801 50.973 79.511 1.00 29.21 338 ILE B CA 1
ATOM 6648 C C . ILE B 1 338 ? 39.452 52.131 78.586 1.00 30.53 338 ILE B C 1
ATOM 6649 O O . ILE B 1 338 ? 40.190 52.431 77.643 1.00 30.23 338 ILE B O 1
ATOM 6654 N N . PHE B 1 339 ? 38.312 52.770 78.859 1.00 29.05 339 PHE B N 1
ATOM 6655 C CA . PHE B 1 339 ? 37.860 53.888 78.046 1.00 29.22 339 PHE B CA 1
ATOM 6656 C C . PHE B 1 339 ? 38.929 54.975 78.043 1.00 29.14 339 PHE B C 1
ATOM 6657 O O . PHE B 1 339 ? 39.224 55.556 76.994 1.00 30.16 339 PHE B O 1
ATOM 6665 N N . ALA B 1 340 ? 39.517 55.236 79.211 1.00 27.11 340 ALA B N 1
ATOM 6666 C CA . ALA B 1 340 ? 40.556 56.255 79.326 1.00 26.39 340 ALA B CA 1
ATOM 6667 C C . ALA B 1 340 ? 41.788 55.821 78.563 1.00 25.39 340 ALA B C 1
ATOM 6668 O O . ALA B 1 340 ? 42.422 56.637 77.889 1.00 25.00 340 ALA B O 1
ATOM 6670 N N . TRP B 1 341 ? 42.140 54.542 78.673 1.00 24.32 341 TRP B N 1
ATOM 6671 C CA . TRP B 1 341 ? 43.302 54.051 77.949 1.00 23.25 341 TRP B CA 1
ATOM 6672 C C . TRP B 1 341 ? 43.072 54.261 76.452 1.00 24.68 341 TRP B C 1
ATOM 6673 O O . TRP B 1 341 ? 44.013 54.533 75.704 1.00 22.80 341 TRP B O 1
ATOM 6684 N N . PHE B 1 342 ? 41.822 54.117 76.019 1.00 25.36 342 PHE B N 1
ATOM 6685 C CA . PHE B 1 342 ? 41.492 54.258 74.603 1.00 28.21 342 PHE B CA 1
ATOM 6686 C C . PHE B 1 342 ? 41.650 55.684 74.081 1.00 30.76 342 PHE B C 1
ATOM 6687 O O . PHE B 1 342 ? 42.232 55.914 73.015 1.00 31.73 342 PHE B O 1
ATOM 6695 N N . VAL B 1 343 ? 41.119 56.643 74.823 1.00 32.00 343 VAL B N 1
ATOM 6696 C CA . VAL B 1 343 ? 41.225 58.029 74.412 1.00 33.37 343 VAL B CA 1
ATOM 6697 C C . VAL B 1 343 ? 42.690 58.451 74.291 1.00 33.63 343 VAL B C 1
ATOM 6698 O O . VAL B 1 343 ? 43.081 59.060 73.303 1.00 34.66 343 VAL B O 1
ATOM 6702 N N . LYS B 1 344 ? 43.494 58.098 75.288 1.00 34.99 344 LYS B N 1
ATOM 6703 C CA . LYS B 1 344 ? 44.912 58.449 75.335 1.00 35.71 344 LYS B CA 1
ATOM 6704 C C . LYS B 1 344 ? 45.827 57.758 74.316 1.00 36.84 344 LYS B C 1
ATOM 6705 O O . LYS B 1 344 ? 46.742 58.387 73.769 1.00 37.14 344 LYS B O 1
ATOM 6711 N N . HIS B 1 345 ? 45.585 56.475 74.053 1.00 36.90 345 HIS B N 1
ATOM 6712 C CA . HIS B 1 345 ? 46.459 55.726 73.148 1.00 37.10 345 HIS B CA 1
ATOM 6713 C C . HIS B 1 345 ? 45.834 55.089 71.912 1.00 37.02 345 HIS B C 1
ATOM 6714 O O . HIS B 1 345 ? 46.561 54.629 71.031 1.00 37.16 345 HIS B O 1
ATOM 6721 N N . GLY B 1 346 ? 44.505 55.056 71.836 1.00 36.20 346 GLY B N 1
ATOM 6722 C CA . GLY B 1 346 ? 43.870 54.407 70.700 1.00 36.27 346 GLY B CA 1
ATOM 6723 C C . GLY B 1 346 ? 42.911 55.153 69.790 1.00 36.96 346 GLY B C 1
ATOM 6724 O O . GLY B 1 346 ? 42.517 54.604 68.764 1.00 36.10 346 GLY B O 1
ATOM 6725 N N . VAL B 1 347 ? 42.529 56.381 70.130 1.00 36.55 347 VAL B N 1
ATOM 6726 C CA . VAL B 1 347 ? 41.600 57.106 69.269 1.00 36.82 347 VAL B CA 1
ATOM 6727 C C . VAL B 1 347 ? 42.334 58.023 68.287 1.00 37.41 347 VAL B C 1
ATOM 6728 O O . VAL B 1 347 ? 43.098 58.903 68.689 1.00 35.78 347 VAL B O 1
ATOM 6732 N N . SER B 1 348 ? 42.091 57.804 66.994 1.00 37.15 348 SER B N 1
ATOM 6733 C CA . SER B 1 348 ? 42.754 58.574 65.943 1.00 37.15 348 SER B CA 1
ATOM 6734 C C . SER B 1 348 ? 42.631 60.084 66.053 1.00 37.31 348 SER B C 1
ATOM 6735 O O . SER B 1 348 ? 41.632 60.616 66.544 1.00 36.69 348 SER B O 1
ATOM 6738 N N . ALA B 1 349 ? 43.668 60.762 65.572 1.00 36.85 349 ALA B N 1
ATOM 6739 C CA . ALA B 1 349 ? 43.727 62.215 65.573 1.00 37.88 349 ALA B CA 1
ATOM 6740 C C . ALA B 1 349 ? 42.545 62.791 64.798 1.00 38.54 349 ALA B C 1
ATOM 6741 O O . ALA B 1 349 ? 42.104 63.911 65.063 1.00 38.46 349 ALA B O 1
ATOM 6743 N N . ALA B 1 350 ? 42.039 62.018 63.841 1.00 37.69 350 ALA B N 1
ATOM 6744 C CA . ALA B 1 350 ? 40.917 62.451 63.029 1.00 37.43 350 ALA B CA 1
ATOM 6745 C C . ALA B 1 350 ? 39.723 62.691 63.940 1.00 37.09 350 ALA B C 1
ATOM 6746 O O . ALA B 1 350 ? 39.040 63.711 63.833 1.00 37.62 350 ALA B O 1
ATOM 6748 N N . THR B 1 351 ? 39.483 61.755 64.849 1.00 35.79 351 THR B N 1
ATOM 6749 C CA . THR B 1 351 ? 38.378 61.883 65.786 1.00 35.42 351 THR B CA 1
ATOM 6750 C C . THR B 1 351 ? 38.662 63.018 66.768 1.00 35.98 351 THR B C 1
ATOM 6751 O O . THR B 1 351 ? 37.752 63.722 67.207 1.00 35.54 351 THR B O 1
ATOM 6755 N N . PHE B 1 352 ? 39.935 63.185 67.111 1.00 36.63 352 PHE B N 1
ATOM 6756 C CA . PHE B 1 352 ? 40.357 64.231 68.038 1.00 37.71 352 PHE B CA 1
ATOM 6757 C C . PHE B 1 352 ? 39.992 65.597 67.455 1.00 38.28 352 PHE B C 1
ATOM 6758 O O . PHE B 1 352 ? 39.451 66.459 68.141 1.00 37.89 352 PHE B O 1
ATOM 6766 N N . ASP B 1 353 ? 40.303 65.783 66.178 1.00 38.82 353 ASP B N 1
ATOM 6767 C CA . ASP B 1 353 ? 40.024 67.033 65.493 1.00 40.14 353 ASP B CA 1
ATOM 6768 C C . ASP B 1 353 ? 38.537 67.337 65.445 1.00 39.98 353 ASP B C 1
ATOM 6769 O O . ASP B 1 353 ? 38.119 68.445 65.788 1.00 40.84 353 ASP B O 1
ATOM 6774 N N . GLU B 1 354 ? 37.749 66.352 65.017 1.00 38.75 354 GLU B N 1
ATOM 6775 C CA . GLU B 1 354 ? 36.307 66.507 64.910 1.00 38.56 354 GLU B CA 1
ATOM 6776 C C . GLU B 1 354 ? 35.704 67.008 66.217 1.00 38.19 354 GLU B C 1
ATOM 6777 O O . GLU B 1 354 ? 34.905 67.939 66.212 1.00 37.17 354 GLU B O 1
ATOM 6783 N N . ALA B 1 355 ? 36.094 66.396 67.332 1.00 37.15 355 ALA B N 1
ATOM 6784 C CA . ALA B 1 355 ? 35.587 66.806 68.636 1.00 37.28 355 ALA B CA 1
ATOM 6785 C C . ALA B 1 355 ? 35.946 68.264 68.903 1.00 38.34 355 ALA B C 1
ATOM 6786 O O . ALA B 1 355 ? 35.150 69.014 69.481 1.00 38.34 355 ALA B O 1
ATOM 6788 N N . GLN B 1 356 ? 37.145 68.652 68.476 1.00 38.04 356 GLN B N 1
ATOM 6789 C CA . GLN B 1 356 ? 37.638 70.012 68.663 1.00 39.85 356 GLN B CA 1
ATOM 6790 C C . GLN B 1 356 ? 36.871 71.019 67.815 1.00 40.37 356 GLN B C 1
ATOM 6791 O O . GLN B 1 356 ? 36.476 72.074 68.305 1.00 41.14 356 GLN B O 1
ATOM 6793 N N . GLU B 1 357 ? 36.673 70.702 66.540 1.00 40.62 357 GLU B N 1
ATOM 6794 C CA . GLU B 1 357 ? 35.943 71.596 65.650 1.00 41.01 357 GLU B CA 1
ATOM 6795 C C . GLU B 1 357 ? 34.481 71.700 66.096 1.00 41.43 357 GLU B C 1
ATOM 6796 O O . GLU B 1 357 ? 33.796 72.677 65.786 1.00 41.88 357 GLU B O 1
ATOM 6802 N N . LYS B 1 358 ? 34.008 70.693 66.828 1.00 40.03 358 LYS B N 1
ATOM 6803 C CA . LYS B 1 358 ? 32.633 70.695 67.319 1.00 39.90 358 LYS B CA 1
ATOM 6804 C C . LYS B 1 358 ? 32.566 71.192 68.764 1.00 39.19 358 LYS B C 1
ATOM 6805 O O . LYS B 1 358 ? 31.494 71.223 69.370 1.00 38.92 358 LYS B O 1
ATOM 6811 N N . GLY B 1 359 ? 33.721 71.570 69.305 1.00 39.49 359 GLY B N 1
ATOM 6812 C CA . GLY B 1 359 ? 33.802 72.083 70.665 1.00 39.91 359 GLY B CA 1
ATOM 6813 C C . GLY B 1 359 ? 33.173 71.205 71.728 1.00 40.60 359 GLY B C 1
ATOM 6814 O O . GLY B 1 359 ? 32.277 71.638 72.455 1.00 40.51 359 GLY B O 1
ATOM 6815 N N . VAL B 1 360 ? 33.649 69.970 71.827 1.00 40.36 360 VAL B N 1
ATOM 6816 C CA . VAL B 1 360 ? 33.127 69.033 72.805 1.00 39.79 360 VAL B CA 1
ATOM 6817 C C . VAL B 1 360 ? 34.169 67.952 73.100 1.00 37.93 360 VAL B C 1
ATOM 6818 O O . VAL B 1 360 ? 35.023 67.662 72.269 1.00 38.61 360 VAL B O 1
ATOM 6822 N N . ASN B 1 361 ? 34.103 67.373 74.292 1.00 37.62 361 ASN B N 1
ATOM 6823 C CA . ASN B 1 361 ? 35.043 66.334 74.700 1.00 37.63 361 ASN B CA 1
ATOM 6824 C C . ASN B 1 361 ? 35.031 65.160 73.721 1.00 37.28 361 ASN B C 1
ATOM 6825 O O . ASN B 1 361 ? 33.978 64.760 73.217 1.00 37.62 361 ASN B O 1
ATOM 6830 N N . VAL B 1 362 ? 36.210 64.614 73.459 1.00 36.42 362 VAL B N 1
ATOM 6831 C CA . VAL B 1 362 ? 36.356 63.478 72.553 1.00 37.31 362 VAL B CA 1
ATOM 6832 C C . VAL B 1 362 ? 35.531 62.279 73.042 1.00 36.35 362 VAL B C 1
ATOM 6833 O O . VAL B 1 362 ? 34.992 61.510 72.241 1.00 35.78 362 VAL B O 1
ATOM 6837 N N . HIS B 1 363 ? 35.447 62.123 74.360 1.00 35.75 363 HIS B N 1
ATOM 6838 C CA . HIS B 1 363 ? 34.675 61.046 74.967 1.00 36.67 363 HIS B CA 1
ATOM 6839 C C . HIS B 1 363 ? 33.222 61.225 74.559 1.00 36.52 363 HIS B C 1
ATOM 6840 O O . HIS B 1 363 ? 32.536 60.265 74.203 1.00 36.58 363 HIS B O 1
ATOM 6847 N N . ALA B 1 364 ? 32.767 62.472 74.618 1.00 36.02 364 ALA B N 1
ATOM 6848 C CA . ALA B 1 364 ? 31.397 62.822 74.276 1.00 35.10 364 ALA B CA 1
ATOM 6849 C C . ALA B 1 364 ? 31.104 62.536 72.814 1.00 34.46 364 ALA B C 1
ATOM 6850 O O . ALA B 1 364 ? 30.039 62.027 72.479 1.00 35.13 364 ALA B O 1
ATOM 6852 N N . LEU B 1 365 ? 32.043 62.875 71.941 1.00 34.53 365 LEU B N 1
ATOM 6853 C CA . LEU B 1 365 ? 31.855 62.626 70.519 1.00 33.59 365 LEU B CA 1
ATOM 6854 C C . LEU B 1 365 ? 31.775 61.114 70.316 1.00 34.55 365 LEU B C 1
ATOM 6855 O O . LEU B 1 365 ? 30.876 60.608 69.646 1.00 34.50 365 LEU B O 1
ATOM 6860 N N . LEU B 1 366 ? 32.714 60.400 70.923 1.00 33.81 366 LEU B N 1
ATOM 6861 C CA . LEU B 1 366 ? 32.761 58.950 70.822 1.00 34.97 366 LEU B CA 1
ATOM 6862 C C . LEU B 1 366 ? 31.463 58.286 71.303 1.00 35.90 366 LEU B C 1
ATOM 6863 O O . LEU B 1 366 ? 31.013 57.303 70.715 1.00 37.41 366 LEU B O 1
ATOM 6868 N N . GLU B 1 367 ? 30.860 58.816 72.365 1.00 36.14 367 GLU B N 1
ATOM 6869 C CA . GLU B 1 367 ? 29.614 58.252 72.885 1.00 34.84 367 GLU B CA 1
ATOM 6870 C C . GLU B 1 367 ? 28.512 58.481 71.860 1.00 35.80 367 GLU B C 1
ATOM 6871 O O . GLU B 1 367 ? 27.743 57.573 71.543 1.00 34.69 367 GLU B O 1
ATOM 6877 N N . GLU B 1 368 ? 28.448 59.702 71.338 1.00 36.03 368 GLU B N 1
ATOM 6878 C CA . GLU B 1 368 ? 27.448 60.064 70.338 1.00 36.95 368 GLU B CA 1
ATOM 6879 C C . GLU B 1 368 ? 27.552 59.209 69.068 1.00 35.67 368 GLU B C 1
ATOM 6880 O O . GLU B 1 368 ? 26.557 58.643 68.614 1.00 35.11 368 GLU B O 1
ATOM 6886 N N . LYS B 1 369 ? 28.746 59.107 68.498 1.00 35.11 369 LYS B N 1
ATOM 6887 C CA . LYS B 1 369 ? 28.925 58.302 67.293 1.00 35.48 369 LYS B CA 1
ATOM 6888 C C . LYS B 1 369 ? 28.616 56.819 67.559 1.00 35.36 369 LYS B C 1
ATOM 6889 O O . LYS B 1 369 ? 27.915 56.178 66.773 1.00 34.79 369 LYS B O 1
ATOM 6895 N N . ALA B 1 370 ? 29.110 56.290 68.678 1.00 35.63 370 ALA B N 1
ATOM 6896 C CA . ALA B 1 370 ? 28.871 54.886 69.039 1.00 36.25 370 ALA B CA 1
ATOM 6897 C C . ALA B 1 370 ? 27.386 54.688 69.279 1.00 36.42 370 ALA B C 1
ATOM 6898 O O . ALA B 1 370 ? 26.812 53.634 68.982 1.00 35.85 370 ALA B O 1
ATOM 6900 N N . SER B 1 371 ? 26.782 55.730 69.831 1.00 36.68 371 SER B N 1
ATOM 6901 C CA . SER B 1 371 ? 25.367 55.761 70.148 1.00 36.36 371 SER B CA 1
ATOM 6902 C C . SER B 1 371 ? 24.489 55.421 68.943 1.00 37.66 371 SER B C 1
ATOM 6903 O O . SER B 1 371 ? 23.471 54.743 69.093 1.00 38.46 371 SER B O 1
ATOM 6906 N N . GLN B 1 372 ? 24.888 55.873 67.753 1.00 35.83 372 GLN B N 1
ATOM 6907 C CA . GLN B 1 372 ? 24.117 55.635 66.533 1.00 37.97 372 GLN B CA 1
ATOM 6908 C C . GLN B 1 372 ? 24.113 54.178 66.031 1.00 38.12 372 GLN B C 1
ATOM 6909 O O . GLN B 1 372 ? 23.242 53.793 65.241 1.00 37.69 372 GLN B O 1
ATOM 6915 N N . LEU B 1 373 ? 25.075 53.376 66.479 1.00 36.81 373 LEU B N 1
ATOM 6916 C CA . LEU B 1 373 ? 25.160 51.980 66.047 1.00 37.91 373 LEU B CA 1
ATOM 6917 C C . LEU B 1 373 ? 24.154 51.110 66.787 1.00 36.28 373 LEU B C 1
ATOM 6918 O O . LEU B 1 373 ? 23.665 51.487 67.839 1.00 37.55 373 LEU B O 1
ATOM 6923 N N . ARG B 1 374 ? 23.852 49.944 66.227 1.00 37.07 374 ARG B N 1
ATOM 6924 C CA . ARG B 1 374 ? 22.936 49.001 66.863 1.00 36.44 374 ARG B CA 1
ATOM 6925 C C . ARG B 1 374 ? 23.796 47.869 67.408 1.00 36.28 374 ARG B C 1
ATOM 6926 O O . ARG B 1 374 ? 24.890 47.629 66.904 1.00 35.45 374 ARG B O 1
ATOM 6934 N N . PRO B 1 375 ? 23.316 47.151 68.435 1.00 36.08 375 PRO B N 1
ATOM 6935 C CA . PRO B 1 375 ? 24.142 46.058 68.944 1.00 36.45 375 PRO B CA 1
ATOM 6936 C C . PRO B 1 375 ? 24.468 45.113 67.793 1.00 36.26 375 PRO B C 1
ATOM 6937 O O . PRO B 1 375 ? 23.575 44.722 67.033 1.00 35.91 375 PRO B O 1
ATOM 6941 N N . GLY B 1 376 ? 25.750 44.781 67.658 1.00 34.04 376 GLY B N 1
ATOM 6942 C CA . GLY B 1 376 ? 26.187 43.889 66.605 1.00 33.18 376 GLY B CA 1
ATOM 6943 C C . GLY B 1 376 ? 26.594 44.584 65.322 1.00 34.23 376 GLY B C 1
ATOM 6944 O O . GLY B 1 376 ? 27.189 43.960 64.436 1.00 33.26 376 GLY B O 1
ATOM 6945 N N . GLU B 1 377 ? 26.293 45.876 65.210 1.00 34.28 377 GLU B N 1
ATOM 6946 C CA . GLU B 1 377 ? 26.634 46.617 63.994 1.00 34.84 377 GLU B CA 1
ATOM 6947 C C . GLU B 1 377 ? 28.141 46.828 63.789 1.00 34.84 377 GLU B C 1
ATOM 6948 O O . GLU B 1 377 ? 28.609 46.896 62.654 1.00 35.50 377 GLU B O 1
ATOM 6954 N N . SER B 1 378 ? 28.898 46.934 64.877 1.00 34.96 378 SER B N 1
ATOM 6955 C CA . SER B 1 378 ? 30.344 47.136 64.761 1.00 36.21 378 SER B CA 1
ATOM 6956 C C . SER B 1 378 ? 31.023 45.893 64.196 1.00 36.80 378 SER B C 1
ATOM 6957 O O . SER B 1 378 ? 31.953 45.992 63.400 1.00 38.50 378 SER B O 1
ATOM 6960 N N . GLY B 1 379 ? 30.553 44.724 64.612 1.00 36.18 379 GLY B N 1
ATOM 6961 C CA . GLY B 1 379 ? 31.145 43.485 64.147 1.00 36.39 379 GLY B CA 1
ATOM 6962 C C . GLY B 1 379 ? 32.350 43.133 65.005 1.00 36.39 379 GLY B C 1
ATOM 6963 O O . GLY B 1 379 ? 33.126 42.223 64.685 1.00 36.66 379 GLY B O 1
ATOM 6964 N N . LEU B 1 380 ? 32.487 43.865 66.107 1.00 34.64 380 LEU B N 1
ATOM 6965 C CA . LEU B 1 380 ? 33.587 43.688 67.054 1.00 34.53 380 LEU B CA 1
ATOM 6966 C C . LEU B 1 380 ? 33.175 43.019 68.373 1.00 32.60 380 LEU B C 1
ATOM 6967 O O . LEU B 1 380 ? 32.025 43.118 68.808 1.00 31.36 380 LEU B O 1
ATOM 6972 N N . LEU B 1 381 ? 34.139 42.342 68.997 1.00 31.12 381 LEU B N 1
ATOM 6973 C CA . LEU B 1 381 ? 33.950 41.669 70.280 1.00 28.14 381 LEU B CA 1
ATOM 6974 C C . LEU B 1 381 ? 35.262 41.788 71.056 1.00 27.90 381 LEU B C 1
ATOM 6975 O O . LEU B 1 381 ? 36.353 41.604 70.501 1.00 27.08 381 LEU B O 1
ATOM 6980 N N . ALA B 1 382 ? 35.161 42.096 72.342 1.00 24.56 382 ALA B N 1
ATOM 6981 C CA . ALA B 1 382 ? 36.349 42.245 73.151 1.00 23.99 382 ALA B CA 1
ATOM 6982 C C . ALA B 1 382 ? 36.235 41.588 74.519 1.00 25.17 382 ALA B C 1
ATOM 6983 O O . ALA B 1 382 ? 35.139 41.398 75.062 1.00 23.24 382 ALA B O 1
ATOM 6985 N N . LEU B 1 383 ? 37.394 41.229 75.057 1.00 24.77 383 LEU B N 1
ATOM 6986 C CA . LEU B 1 383 ? 37.498 40.643 76.380 1.00 25.58 383 LEU B CA 1
ATOM 6987 C C . LEU B 1 383 ? 38.063 41.841 77.171 1.00 25.84 383 LEU B C 1
ATOM 6988 O O . LEU B 1 383 ? 39.150 42.328 76.868 1.00 25.08 383 LEU B O 1
ATOM 6993 N N . ASP B 1 384 ? 37.319 42.333 78.156 1.00 26.04 384 ASP B N 1
ATOM 6994 C CA . ASP B 1 384 ? 37.752 43.508 78.917 1.00 26.84 384 ASP B CA 1
ATOM 6995 C C . ASP B 1 384 ? 38.745 43.181 80.018 1.00 26.33 384 ASP B C 1
ATOM 6996 O O . ASP B 1 384 ? 38.499 43.456 81.193 1.00 26.82 384 ASP B O 1
ATOM 7001 N N . TRP B 1 385 ? 39.882 42.615 79.626 1.00 27.82 385 TRP B N 1
ATOM 7002 C CA . TRP B 1 385 ? 40.908 42.226 80.585 1.00 25.82 385 TRP B CA 1
ATOM 7003 C C . TRP B 1 385 ? 42.208 43.039 80.491 1.00 26.61 385 TRP B C 1
ATOM 7004 O O . TRP B 1 385 ? 43.282 42.533 80.836 1.00 26.59 385 TRP B O 1
ATOM 7015 N N . TRP B 1 386 ? 42.118 44.285 80.023 1.00 25.40 386 TRP B N 1
ATOM 7016 C CA . TRP B 1 386 ? 43.298 45.145 79.917 1.00 25.74 386 TRP B CA 1
ATOM 7017 C C . TRP B 1 386 ? 44.110 45.094 81.200 1.00 26.64 386 TRP B C 1
ATOM 7018 O O . TRP B 1 386 ? 45.332 45.213 81.172 1.00 27.00 386 TRP B O 1
ATOM 7029 N N . ASN B 1 387 ? 43.425 44.951 82.332 1.00 25.99 387 ASN B N 1
ATOM 7030 C CA . ASN B 1 387 ? 44.116 44.874 83.601 1.00 26.01 387 ASN B CA 1
ATOM 7031 C C . ASN B 1 387 ? 43.715 43.607 84.324 1.00 24.87 387 ASN B C 1
ATOM 7032 O O . ASN B 1 387 ? 43.435 43.617 85.520 1.00 23.98 387 ASN B O 1
ATOM 7037 N N . GLY B 1 388 ? 43.695 42.509 83.580 1.00 25.30 388 GLY B N 1
ATOM 7038 C CA . GLY B 1 388 ? 43.337 41.236 84.163 1.00 26.64 388 GLY B CA 1
ATOM 7039 C C . GLY B 1 388 ? 41.885 41.239 84.577 1.00 28.70 388 GLY B C 1
ATOM 7040 O O . GLY B 1 388 ? 41.099 42.104 84.179 1.00 26.13 388 GLY B O 1
ATOM 7041 N N . ASN B 1 389 ? 41.511 40.260 85.381 1.00 29.82 389 ASN B N 1
ATOM 7042 C CA . ASN B 1 389 ? 40.145 40.210 85.823 1.00 32.30 389 ASN B CA 1
ATOM 7043 C C . ASN B 1 389 ? 40.085 39.792 87.279 1.00 31.51 389 ASN B C 1
ATOM 7044 O O . ASN B 1 389 ? 40.852 38.940 87.726 1.00 30.43 389 ASN B O 1
ATOM 7049 N N . ARG B 1 390 ? 39.188 40.424 88.025 1.00 32.58 390 ARG B N 1
ATOM 7050 C CA . ARG B 1 390 ? 39.050 40.095 89.428 1.00 33.64 390 ARG B CA 1
ATOM 7051 C C . ARG B 1 390 ? 37.908 39.129 89.655 1.00 32.37 390 ARG B C 1
ATOM 7052 O O . ARG B 1 390 ? 38.122 38.037 90.176 1.00 31.09 390 ARG B O 1
ATOM 7060 N N . SER B 1 391 ? 36.698 39.500 89.247 1.00 31.68 391 SER B N 1
ATOM 7061 C CA . SER B 1 391 ? 35.589 38.606 89.506 1.00 33.61 391 SER B CA 1
ATOM 7062 C C . SER B 1 391 ? 35.174 37.490 88.568 1.00 35.37 391 SER B C 1
ATOM 7063 O O . SER B 1 391 ? 35.030 37.628 87.349 1.00 31.66 391 SER B O 1
ATOM 7066 N N . ILE B 1 392 ? 34.964 36.380 89.269 1.00 37.44 392 ILE B N 1
ATOM 7067 C CA . ILE B 1 392 ? 34.584 35.058 88.826 1.00 36.99 392 ILE B CA 1
ATOM 7068 C C . ILE B 1 392 ? 35.813 34.306 88.347 1.00 35.37 392 ILE B C 1
ATOM 7069 O O . ILE B 1 392 ? 35.910 33.098 88.563 1.00 36.87 392 ILE B O 1
ATOM 7074 N N . LEU B 1 393 ? 36.777 35.006 87.754 1.00 33.11 393 LEU B N 1
ATOM 7075 C CA . LEU B 1 393 ? 37.995 34.330 87.301 1.00 32.37 393 LEU B CA 1
ATOM 7076 C C . LEU B 1 393 ? 39.171 34.556 88.265 1.00 33.36 393 LEU B C 1
ATOM 7077 O O . LEU B 1 393 ? 40.029 33.681 88.435 1.00 32.55 393 LEU B O 1
ATOM 7082 N N . VAL B 1 394 ? 39.198 35.720 88.907 1.00 32.98 394 VAL B N 1
ATOM 7083 C CA . VAL B 1 394 ? 40.248 36.052 89.866 1.00 34.75 394 VAL B CA 1
ATOM 7084 C C . VAL B 1 394 ? 41.629 35.663 89.332 1.00 34.95 394 VAL B C 1
ATOM 7085 O O . VAL B 1 394 ? 42.338 34.849 89.926 1.00 35.92 394 VAL B O 1
ATOM 7089 N N . ASP B 1 395 ? 42.007 36.252 88.207 1.00 35.54 395 ASP B N 1
ATOM 7090 C CA . ASP B 1 395 ? 43.287 35.951 87.575 1.00 34.95 395 ASP B CA 1
ATOM 7091 C C . ASP B 1 395 ? 43.915 37.271 87.133 1.00 34.43 395 ASP B C 1
ATOM 7092 O O . ASP B 1 395 ? 43.434 37.924 86.213 1.00 33.87 395 ASP B O 1
ATOM 7097 N N . THR B 1 396 ? 44.985 37.671 87.797 1.00 35.58 396 THR B N 1
ATOM 7098 C CA . THR B 1 396 ? 45.647 38.916 87.442 1.00 36.78 396 THR B CA 1
ATOM 7099 C C . THR B 1 396 ? 46.433 38.752 86.139 1.00 36.05 396 THR B C 1
ATOM 7100 O O . THR B 1 396 ? 46.731 39.725 85.447 1.00 35.74 396 THR B O 1
ATOM 7104 N N . GLU B 1 397 ? 46.736 37.505 85.798 1.00 35.91 397 GLU B N 1
ATOM 7105 C CA . GLU B 1 397 ? 47.520 37.202 84.610 1.00 37.48 397 GLU B CA 1
ATOM 7106 C C . GLU B 1 397 ? 46.720 36.952 83.330 1.00 37.26 397 GLU B C 1
ATOM 7107 O O . GLU B 1 397 ? 46.820 35.892 82.703 1.00 38.80 397 GLU B O 1
ATOM 7113 N N . LEU B 1 398 ? 45.929 37.939 82.942 1.00 34.77 398 LEU B N 1
ATOM 7114 C CA . LEU B 1 398 ? 45.130 37.846 81.734 1.00 33.32 398 LEU B CA 1
ATOM 7115 C C . LEU B 1 398 ? 45.211 39.218 81.087 1.00 31.63 398 LEU B C 1
ATOM 7116 O O . LEU B 1 398 ? 45.454 40.213 81.766 1.00 29.60 398 LEU B O 1
ATOM 7121 N N . SER B 1 399 ? 45.026 39.270 79.778 1.00 29.40 399 SER B N 1
ATOM 7122 C CA . SER B 1 399 ? 45.102 40.536 79.071 1.00 29.78 399 SER B CA 1
ATOM 7123 C C . SER B 1 399 ? 43.932 40.727 78.113 1.00 28.75 399 SER B C 1
ATOM 7124 O O . SER B 1 399 ? 43.202 39.783 77.809 1.00 27.65 399 SER B O 1
ATOM 7127 N N . GLY B 1 400 ? 43.775 41.952 77.629 1.00 27.48 400 GLY B N 1
ATOM 7128 C CA . GLY B 1 400 ? 42.689 42.265 76.718 1.00 27.75 400 GLY B CA 1
ATOM 7129 C C . GLY B 1 400 ? 42.799 41.727 75.301 1.00 28.84 400 GLY B C 1
ATOM 7130 O O . GLY B 1 400 ? 43.891 41.397 74.804 1.00 27.41 400 GLY B O 1
ATOM 7131 N N . MET B 1 401 ? 41.641 41.647 74.649 1.00 27.91 401 MET B N 1
ATOM 7132 C CA . MET B 1 401 ? 41.547 41.162 73.281 1.00 28.18 401 MET B CA 1
ATOM 7133 C C . MET B 1 401 ? 40.496 41.943 72.504 1.00 27.71 401 MET B C 1
ATOM 7134 O O . MET B 1 401 ? 39.466 42.336 73.049 1.00 29.19 401 MET B O 1
ATOM 7139 N N . LEU B 1 402 ? 40.765 42.149 71.223 1.00 28.55 402 LEU B N 1
ATOM 7140 C CA . LEU B 1 402 ? 39.843 42.842 70.340 1.00 30.33 402 LEU B CA 1
ATOM 7141 C C . LEU B 1 402 ? 39.728 41.973 69.083 1.00 29.88 402 LEU B C 1
ATOM 7142 O O . LEU B 1 402 ? 40.727 41.662 68.444 1.00 25.94 402 LEU B O 1
ATOM 7147 N N . LEU B 1 403 ? 38.501 41.594 68.734 1.00 31.82 403 LEU B N 1
ATOM 7148 C CA . LEU B 1 403 ? 38.251 40.729 67.583 1.00 32.23 403 LEU B CA 1
ATOM 7149 C C . LEU B 1 403 ? 37.173 41.258 66.615 1.00 31.90 403 LEU B C 1
ATOM 7150 O O . LEU B 1 403 ? 36.149 41.810 67.039 1.00 30.06 403 LEU B O 1
ATOM 7155 N N . GLY B 1 404 ? 37.408 41.079 65.315 1.00 32.85 404 GLY B N 1
ATOM 7156 C CA . GLY B 1 404 ? 36.449 41.528 64.314 1.00 32.75 404 GLY B CA 1
ATOM 7157 C C . GLY B 1 404 ? 36.896 42.672 63.418 1.00 33.37 404 GLY B C 1
ATOM 7158 O O . GLY B 1 404 ? 36.099 43.208 62.644 1.00 33.48 404 GLY B O 1
ATOM 7159 N N . TYR B 1 405 ? 38.165 43.055 63.526 1.00 32.19 405 TYR B N 1
ATOM 7160 C CA . TYR B 1 405 ? 38.723 44.146 62.727 1.00 29.57 405 TYR B CA 1
ATOM 7161 C C . TYR B 1 405 ? 38.678 43.880 61.230 1.00 30.10 405 TYR B C 1
ATOM 7162 O O . TYR B 1 405 ? 39.007 42.781 60.776 1.00 28.21 405 TYR B O 1
ATOM 7171 N N . THR B 1 406 ? 38.315 44.909 60.469 1.00 30.29 406 THR B N 1
ATOM 7172 C CA . THR B 1 406 ? 38.292 44.851 59.006 1.00 30.12 406 THR B CA 1
ATOM 7173 C C . THR B 1 406 ? 38.933 46.158 58.568 1.00 29.38 406 THR B C 1
ATOM 7174 O O . THR B 1 406 ? 39.187 47.037 59.388 1.00 29.00 406 THR B O 1
ATOM 7178 N N . LEU B 1 407 ? 39.196 46.294 57.281 1.00 29.94 407 LEU B N 1
ATOM 7179 C CA . LEU B 1 407 ? 39.797 47.515 56.780 1.00 32.01 407 LEU B CA 1
ATOM 7180 C C . LEU B 1 407 ? 38.888 48.733 56.965 1.00 32.35 407 LEU B C 1
ATOM 7181 O O . LEU B 1 407 ? 39.309 49.862 56.729 1.00 34.51 407 LEU B O 1
ATOM 7186 N N . GLN B 1 408 ? 37.649 48.514 57.391 1.00 32.66 408 GLN B N 1
ATOM 7187 C CA . GLN B 1 408 ? 36.724 49.629 57.587 1.00 33.79 408 GLN B CA 1
ATOM 7188 C C . GLN B 1 408 ? 36.313 49.920 59.033 1.00 33.73 408 GLN B C 1
ATOM 7189 O O . GLN B 1 408 ? 35.477 50.794 59.283 1.00 31.02 408 GLN B O 1
ATOM 7195 N N . THR B 1 409 ? 36.901 49.200 59.984 1.00 32.71 409 THR B N 1
ATOM 7196 C CA . THR B 1 409 ? 36.597 49.425 61.395 1.00 33.31 409 THR B CA 1
ATOM 7197 C C . THR B 1 409 ? 36.918 50.872 61.762 1.00 33.72 409 THR B C 1
ATOM 7198 O O . THR B 1 409 ? 37.957 51.400 61.366 1.00 33.87 409 THR B O 1
ATOM 7202 N N . LYS B 1 410 ? 36.030 51.504 62.524 1.00 34.05 410 LYS B N 1
ATOM 7203 C CA . LYS B 1 410 ? 36.213 52.895 62.920 1.00 34.54 410 LYS B CA 1
ATOM 7204 C C . LYS B 1 410 ? 36.358 53.090 64.428 1.00 34.47 410 LYS B C 1
ATOM 7205 O O . LYS B 1 410 ? 35.921 52.256 65.224 1.00 34.39 410 LYS B O 1
ATOM 7211 N N . PRO B 1 411 ? 36.982 54.210 64.840 1.00 33.34 411 PRO B N 1
ATOM 7212 C CA . PRO B 1 411 ? 37.190 54.529 66.255 1.00 31.27 411 PRO B CA 1
ATOM 7213 C C . PRO B 1 411 ? 35.955 54.301 67.124 1.00 31.52 411 PRO B C 1
ATOM 7214 O O . PRO B 1 411 ? 36.019 53.603 68.143 1.00 30.20 411 PRO B O 1
ATOM 7218 N N . GLU B 1 412 ? 34.828 54.883 66.722 1.00 31.39 412 GLU B N 1
ATOM 7219 C CA . GLU B 1 412 ? 33.612 54.741 67.510 1.00 30.82 412 GLU B CA 1
ATOM 7220 C C . GLU B 1 412 ? 33.107 53.298 67.568 1.00 30.75 412 GLU B C 1
ATOM 7221 O O . GLU B 1 412 ? 32.333 52.947 68.457 1.00 29.63 412 GLU B O 1
ATOM 7227 N N . GLU B 1 413 ? 33.547 52.465 66.629 1.00 30.53 413 GLU B N 1
ATOM 7228 C CA . GLU B 1 413 ? 33.105 51.082 66.606 1.00 29.77 413 GLU B CA 1
ATOM 7229 C C . GLU B 1 413 ? 33.858 50.247 67.626 1.00 30.92 413 GLU B C 1
ATOM 7230 O O . GLU B 1 413 ? 33.278 49.353 68.258 1.00 28.62 413 GLU B O 1
ATOM 7236 N N . ILE B 1 414 ? 35.151 50.522 67.791 1.00 28.63 414 ILE B N 1
ATOM 7237 C CA . ILE B 1 414 ? 35.892 49.756 68.766 1.00 28.27 414 ILE B CA 1
ATOM 7238 C C . ILE B 1 414 ? 35.537 50.309 70.149 1.00 28.10 414 ILE B C 1
ATOM 7239 O O . ILE B 1 414 ? 35.575 49.579 71.143 1.00 27.23 414 ILE B O 1
ATOM 7244 N N . TYR B 1 415 ? 35.145 51.581 70.208 1.00 26.47 415 TYR B N 1
ATOM 7245 C CA . TYR B 1 415 ? 34.752 52.191 71.484 1.00 28.53 415 TYR B CA 1
ATOM 7246 C C . TYR B 1 415 ? 33.447 51.538 71.953 1.00 29.60 415 TYR B C 1
ATOM 7247 O O . TYR B 1 415 ? 33.216 51.340 73.148 1.00 28.65 415 TYR B O 1
ATOM 7256 N N . ARG B 1 416 ? 32.593 51.206 70.992 1.00 31.08 416 ARG B N 1
ATOM 7257 C CA . ARG B 1 416 ? 31.318 50.577 71.294 1.00 30.87 416 ARG B CA 1
ATOM 7258 C C . ARG B 1 416 ? 31.599 49.183 71.826 1.00 31.16 416 ARG B C 1
ATOM 7259 O O . ARG B 1 416 ? 30.969 48.733 72.785 1.00 31.81 416 ARG B O 1
ATOM 7267 N N . ALA B 1 417 ? 32.561 48.511 71.199 1.00 30.54 417 ALA B N 1
ATOM 7268 C CA . ALA B 1 417 ? 32.938 47.152 71.582 1.00 30.02 417 ALA B CA 1
ATOM 7269 C C . ALA B 1 417 ? 33.467 47.101 73.017 1.00 29.81 417 ALA B C 1
ATOM 7270 O O . ALA B 1 417 ? 33.227 46.138 73.744 1.00 28.68 417 ALA B O 1
ATOM 7272 N N . LEU B 1 418 ? 34.187 48.141 73.420 1.00 29.39 418 LEU B N 1
ATOM 7273 C CA . LEU B 1 418 ? 34.743 48.178 74.760 1.00 28.47 418 LEU B CA 1
ATOM 7274 C C . LEU B 1 418 ? 33.640 48.401 75.774 1.00 29.25 418 LEU B C 1
ATOM 7275 O O . LEU B 1 418 ? 33.588 47.729 76.806 1.00 27.12 418 LEU B O 1
ATOM 7280 N N . LEU B 1 419 ? 32.753 49.345 75.480 1.00 31.12 419 LEU B N 1
ATOM 7281 C CA . LEU B 1 419 ? 31.621 49.610 76.362 1.00 30.96 419 LEU B CA 1
ATOM 7282 C C . LEU B 1 419 ? 30.902 48.278 76.578 1.00 28.74 419 LEU B C 1
ATOM 7283 O O . LEU B 1 419 ? 30.626 47.882 77.709 1.00 26.38 419 LEU B O 1
ATOM 7288 N N . GLU B 1 420 ? 30.623 47.594 75.469 1.00 27.83 420 GLU B N 1
ATOM 7289 C CA . GLU B 1 420 ? 29.929 46.310 75.487 1.00 29.86 420 GLU B CA 1
ATOM 7290 C C . GLU B 1 420 ? 30.694 45.233 76.253 1.00 30.68 420 GLU B C 1
ATOM 7291 O O . GLU B 1 420 ? 30.103 44.475 77.025 1.00 30.25 420 GLU B O 1
ATOM 7297 N N . ALA B 1 421 ? 32.008 45.180 76.050 1.00 29.07 421 ALA B N 1
ATOM 7298 C CA . ALA B 1 421 ? 32.844 44.198 76.723 1.00 29.31 421 ALA B CA 1
ATOM 7299 C C . ALA B 1 421 ? 32.696 44.288 78.236 1.00 28.45 421 ALA B C 1
ATOM 7300 O O . ALA B 1 421 ? 32.662 43.257 78.916 1.00 28.26 421 ALA B O 1
ATOM 7302 N N . THR B 1 422 ? 32.600 45.511 78.764 1.00 26.98 422 THR B N 1
ATOM 7303 C CA . THR B 1 422 ? 32.451 45.693 80.209 1.00 26.68 422 THR B CA 1
ATOM 7304 C C . THR B 1 422 ? 31.047 45.315 80.694 1.00 25.46 422 THR B C 1
ATOM 7305 O O . THR B 1 422 ? 30.854 44.940 81.849 1.00 27.36 422 THR B O 1
ATOM 7309 N N . ALA B 1 423 ? 30.064 45.406 79.811 1.00 26.26 423 ALA B N 1
ATOM 7310 C CA . ALA B 1 423 ? 28.709 45.011 80.172 1.00 26.74 423 ALA B CA 1
ATOM 7311 C C . ALA B 1 423 ? 28.691 43.469 80.224 1.00 27.08 423 ALA B C 1
ATOM 7312 O O . ALA B 1 423 ? 28.010 42.868 81.061 1.00 26.49 423 ALA B O 1
ATOM 7314 N N . PHE B 1 424 ? 29.451 42.829 79.340 1.00 24.33 424 PHE B N 1
ATOM 7315 C CA . PHE B 1 424 ? 29.496 41.373 79.347 1.00 27.52 424 PHE B CA 1
ATOM 7316 C C . PHE B 1 424 ? 30.166 40.899 80.631 1.00 27.84 424 PHE B C 1
ATOM 7317 O O . PHE B 1 424 ? 29.712 39.937 81.267 1.00 25.98 424 PHE B O 1
ATOM 7325 N N . GLY B 1 425 ? 31.251 41.580 81.000 1.00 27.94 425 GLY B N 1
ATOM 7326 C CA . GLY B 1 425 ? 31.965 41.235 82.213 1.00 26.90 425 GLY B CA 1
ATOM 7327 C C . GLY B 1 425 ? 31.043 41.349 83.410 1.00 25.96 425 GLY B C 1
ATOM 7328 O O . GLY B 1 425 ? 31.122 40.544 84.337 1.00 26.00 425 GLY B O 1
ATOM 7329 N N . THR B 1 426 ? 30.166 42.351 83.406 1.00 25.30 426 THR B N 1
ATOM 7330 C CA . THR B 1 426 ? 29.239 42.493 84.513 1.00 25.21 426 THR B CA 1
ATOM 7331 C C . THR B 1 426 ? 28.184 41.382 84.468 1.00 24.79 426 THR B C 1
ATOM 7332 O O . THR B 1 426 ? 27.787 40.861 85.502 1.00 26.49 426 THR B O 1
ATOM 7336 N N . ARG B 1 427 ? 27.740 40.999 83.279 1.00 25.52 427 ARG B N 1
ATOM 7337 C CA . ARG B 1 427 ? 26.754 39.929 83.203 1.00 28.44 427 ARG B CA 1
ATOM 7338 C C . ARG B 1 427 ? 27.331 38.673 83.830 1.00 28.24 427 ARG B C 1
ATOM 7339 O O . ARG B 1 427 ? 26.645 37.970 84.562 1.00 29.52 427 ARG B O 1
ATOM 7347 N N . ALA B 1 428 ? 28.597 38.400 83.529 1.00 28.02 428 ALA B N 1
ATOM 7348 C CA . ALA B 1 428 ? 29.289 37.235 84.066 1.00 27.84 428 ALA B CA 1
ATOM 7349 C C . ALA B 1 428 ? 29.158 37.269 85.581 1.00 28.77 428 ALA B C 1
ATOM 7350 O O . ALA B 1 428 ? 28.838 36.263 86.216 1.00 29.99 428 ALA B O 1
ATOM 7352 N N . ILE B 1 429 ? 29.385 38.448 86.153 1.00 29.24 429 ILE B N 1
ATOM 7353 C CA . ILE B 1 429 ? 29.304 38.617 87.596 1.00 29.23 429 ILE B CA 1
ATOM 7354 C C . ILE B 1 429 ? 27.888 38.397 88.106 1.00 30.18 429 ILE B C 1
ATOM 7355 O O . ILE B 1 429 ? 27.673 37.561 88.979 1.00 30.42 429 ILE B O 1
ATOM 7360 N N . VAL B 1 430 ? 26.920 39.123 87.559 1.00 31.12 430 VAL B N 1
ATOM 7361 C CA . VAL B 1 430 ? 25.540 38.967 88.000 1.00 32.77 430 VAL B CA 1
ATOM 7362 C C . VAL B 1 430 ? 25.055 37.526 87.808 1.00 33.03 430 VAL B C 1
ATOM 7363 O O . VAL B 1 430 ? 24.371 36.975 88.671 1.00 30.26 430 VAL B O 1
ATOM 7367 N N . ASP B 1 431 ? 25.404 36.916 86.678 1.00 33.14 431 ASP B N 1
ATOM 7368 C CA . ASP B 1 431 ? 24.997 35.535 86.436 1.00 34.70 431 ASP B CA 1
ATOM 7369 C C . ASP B 1 431 ? 25.645 34.578 87.439 1.00 33.42 431 ASP B C 1
ATOM 7370 O O . ASP B 1 431 ? 25.050 33.569 87.794 1.00 32.72 431 ASP B O 1
ATOM 7375 N N . ALA B 1 432 ? 26.861 34.886 87.888 1.00 32.62 432 ALA B N 1
ATOM 7376 C CA . ALA B 1 432 ? 27.547 34.034 88.858 1.00 33.30 432 ALA B CA 1
ATOM 7377 C C . ALA B 1 432 ? 26.770 34.051 90.174 1.00 34.99 432 ALA B C 1
ATOM 7378 O O . ALA B 1 432 ? 26.656 33.028 90.865 1.00 33.68 432 ALA B O 1
ATOM 7380 N N . PHE B 1 433 ? 26.234 35.220 90.517 1.00 34.35 433 PHE B N 1
ATOM 7381 C CA . PHE B 1 433 ? 25.453 35.354 91.739 1.00 36.42 433 PHE B CA 1
ATOM 7382 C C . PHE B 1 433 ? 24.110 34.667 91.539 1.00 36.50 433 PHE B C 1
ATOM 7383 O O . PHE B 1 433 ? 23.740 33.746 92.275 1.00 37.57 433 PHE B O 1
ATOM 7391 N N . HIS B 1 434 ? 23.376 35.139 90.543 1.00 36.58 434 HIS B N 1
ATOM 7392 C CA . HIS B 1 434 ? 22.071 34.587 90.227 1.00 38.45 434 HIS B CA 1
ATOM 7393 C C . HIS B 1 434 ? 22.314 33.159 89.773 1.00 39.72 434 HIS B C 1
ATOM 7394 O O . HIS B 1 434 ? 23.417 32.810 89.370 1.00 40.88 434 HIS B O 1
ATOM 7401 N N . GLY B 1 435 ? 21.302 32.316 89.827 1.00 41.21 435 GLY B N 1
ATOM 7402 C CA . GLY B 1 435 ? 21.534 30.950 89.388 1.00 43.51 435 GLY B CA 1
ATOM 7403 C C . GLY B 1 435 ? 22.517 30.258 90.314 1.00 43.82 435 GLY B C 1
ATOM 7404 O O . GLY B 1 435 ? 23.111 29.235 89.976 1.00 45.01 435 GLY B O 1
ATOM 7405 N N . ARG B 1 436 ? 22.701 30.847 91.489 1.00 42.69 436 ARG B N 1
ATOM 7406 C CA . ARG B 1 436 ? 23.572 30.282 92.499 1.00 41.14 436 ARG B CA 1
ATOM 7407 C C . ARG B 1 436 ? 22.893 30.584 93.822 1.00 40.76 436 ARG B C 1
ATOM 7408 O O . ARG B 1 436 ? 23.439 30.342 94.897 1.00 42.33 436 ARG B O 1
ATOM 7416 N N . GLY B 1 437 ? 21.682 31.123 93.728 1.00 39.56 437 GLY B N 1
ATOM 7417 C CA . GLY B 1 437 ? 20.933 31.433 94.929 1.00 39.05 437 GLY B CA 1
ATOM 7418 C C . GLY B 1 437 ? 20.793 32.906 95.235 1.00 36.08 437 GLY B C 1
ATOM 7419 O O . GLY B 1 437 ? 19.699 33.373 95.539 1.00 36.03 437 GLY B O 1
ATOM 7420 N N . VAL B 1 438 ? 21.895 33.641 95.163 1.00 35.79 438 VAL B N 1
ATOM 7421 C CA . VAL B 1 438 ? 21.865 35.069 95.458 1.00 35.16 438 VAL B CA 1
ATOM 7422 C C . VAL B 1 438 ? 21.368 35.787 94.219 1.00 35.09 438 VAL B C 1
ATOM 7423 O O . VAL B 1 438 ? 22.148 36.183 93.356 1.00 36.57 438 VAL B O 1
ATOM 7427 N N . GLU B 1 439 ? 20.054 35.953 94.156 1.00 34.20 439 GLU B N 1
ATOM 7428 C CA . GLU B 1 439 ? 19.380 36.563 93.020 1.00 34.04 439 GLU B CA 1
ATOM 7429 C C . GLU B 1 439 ? 19.583 38.047 92.786 1.00 32.68 439 GLU B C 1
ATOM 7430 O O . GLU B 1 439 ? 19.810 38.826 93.715 1.00 31.86 439 GLU B O 1
ATOM 7436 N N . VAL B 1 440 ? 19.493 38.422 91.517 1.00 30.60 440 VAL B N 1
ATOM 7437 C CA . VAL B 1 440 ? 19.629 39.806 91.101 1.00 31.05 440 VAL B CA 1
ATOM 7438 C C . VAL B 1 440 ? 18.430 40.118 90.212 1.00 32.13 440 VAL B C 1
ATOM 7439 O O . VAL B 1 440 ? 18.358 39.659 89.075 1.00 32.52 440 VAL B O 1
ATOM 7443 N N . HIS B 1 441 ? 17.484 40.888 90.728 1.00 33.71 441 HIS B N 1
ATOM 7444 C CA . HIS B 1 441 ? 16.307 41.247 89.947 1.00 36.57 441 HIS B CA 1
ATOM 7445 C C . HIS B 1 441 ? 16.427 42.673 89.449 1.00 37.42 441 HIS B C 1
ATOM 7446 O O . HIS B 1 441 ? 15.796 43.048 88.465 1.00 38.24 441 HIS B O 1
ATOM 7453 N N . GLU B 1 442 ? 17.244 43.464 90.136 1.00 39.90 442 GLU B N 1
ATOM 7454 C CA . GLU B 1 442 ? 17.448 44.870 89.780 1.00 42.15 442 GLU B CA 1
ATOM 7455 C C . GLU B 1 442 ? 18.903 45.310 89.888 1.00 41.91 442 GLU B C 1
ATOM 7456 O O . GLU B 1 442 ? 19.700 44.691 90.585 1.00 42.35 442 GLU B O 1
ATOM 7462 N N . LEU B 1 443 ? 19.228 46.406 89.209 1.00 41.75 443 LEU B N 1
ATOM 7463 C CA . LEU B 1 443 ? 20.569 46.976 89.242 1.00 40.91 443 LEU B CA 1
ATOM 7464 C C . LEU B 1 443 ? 20.513 48.449 89.653 1.00 39.68 443 LEU B C 1
ATOM 7465 O O . LEU B 1 443 ? 19.632 49.195 89.219 1.00 39.58 443 LEU B O 1
ATOM 7470 N N . TYR B 1 444 ? 21.456 48.847 90.502 1.00 37.46 444 TYR B N 1
ATOM 7471 C CA . TYR B 1 444 ? 21.562 50.218 90.988 1.00 38.31 444 TYR B CA 1
ATOM 7472 C C . TYR B 1 444 ? 22.989 50.672 90.699 1.00 38.18 444 TYR B C 1
ATOM 7473 O O . TYR B 1 444 ? 23.937 49.943 90.985 1.00 38.26 444 TYR B O 1
ATOM 7482 N N . ALA B 1 445 ? 23.147 51.872 90.143 1.00 37.54 445 ALA B N 1
ATOM 7483 C CA . ALA B 1 445 ? 24.480 52.365 89.807 1.00 37.55 445 ALA B CA 1
ATOM 7484 C C . ALA B 1 445 ? 24.900 53.692 90.446 1.00 37.94 445 ALA B C 1
ATOM 7485 O O . ALA B 1 445 ? 24.107 54.627 90.533 1.00 37.24 445 ALA B O 1
ATOM 7487 N N . CYS B 1 446 ? 26.166 53.747 90.869 1.00 38.93 446 CYS B N 1
ATOM 7488 C CA . CYS B 1 446 ? 26.787 54.926 91.487 1.00 40.18 446 CYS B CA 1
ATOM 7489 C C . CYS B 1 446 ? 28.009 55.294 90.671 1.00 39.80 446 CYS B C 1
ATOM 7490 O O . CYS B 1 446 ? 28.370 54.589 89.731 1.00 40.34 446 CYS B O 1
ATOM 7493 N N . GLY B 1 447 ? 28.665 56.378 91.081 1.00 39.30 447 GLY B N 1
ATOM 7494 C CA . GLY B 1 447 ? 29.882 56.818 90.422 1.00 38.52 447 GLY B CA 1
ATOM 7495 C C . GLY B 1 447 ? 29.732 57.884 89.364 1.00 37.22 447 GLY B C 1
ATOM 7496 O O . GLY B 1 447 ? 28.684 58.512 89.226 1.00 37.91 447 GLY B O 1
ATOM 7497 N N . GLY B 1 448 ? 30.806 58.081 88.612 1.00 37.74 448 GLY B N 1
ATOM 7498 C CA . GLY B 1 448 ? 30.807 59.072 87.557 1.00 38.43 448 GLY B CA 1
ATOM 7499 C C . GLY B 1 448 ? 30.223 58.569 86.252 1.00 38.35 448 GLY B C 1
ATOM 7500 O O . GLY B 1 448 ? 29.534 59.321 85.559 1.00 39.37 448 GLY B O 1
ATOM 7501 N N . LEU B 1 449 ? 30.487 57.306 85.915 1.00 38.11 449 LEU B N 1
ATOM 7502 C CA . LEU B 1 449 ? 29.985 56.728 84.668 1.00 37.47 449 LEU B CA 1
ATOM 7503 C C . LEU B 1 449 ? 28.476 56.845 84.497 1.00 36.74 449 LEU B C 1
ATOM 7504 O O . LEU B 1 449 ? 27.997 57.162 83.408 1.00 36.81 449 LEU B O 1
ATOM 7509 N N . PRO B 1 450 ? 27.698 56.564 85.558 1.00 36.48 450 PRO B N 1
ATOM 7510 C CA . PRO B 1 450 ? 26.246 56.682 85.396 1.00 36.97 450 PRO B CA 1
ATOM 7511 C C . PRO B 1 450 ? 25.882 58.123 85.066 1.00 38.58 450 PRO B C 1
ATOM 7512 O O . PRO B 1 450 ? 24.877 58.388 84.411 1.00 41.18 450 PRO B O 1
ATOM 7516 N N . GLN B 1 451 ? 26.709 59.056 85.520 1.00 39.55 451 GLN B N 1
ATOM 7517 C CA . GLN B 1 451 ? 26.463 60.467 85.257 1.00 42.61 451 GLN B CA 1
ATOM 7518 C C . GLN B 1 451 ? 27.052 60.904 83.921 1.00 41.84 451 GLN B C 1
ATOM 7519 O O . GLN B 1 451 ? 26.472 61.719 83.208 1.00 42.66 451 GLN B O 1
ATOM 7525 N N . LYS B 1 452 ? 28.194 60.333 83.573 1.00 40.29 452 LYS B N 1
ATOM 7526 C CA . LYS B 1 452 ? 28.879 60.720 82.355 1.00 40.61 452 LYS B CA 1
ATOM 7527 C C . LYS B 1 452 ? 28.651 59.899 81.080 1.00 38.62 452 LYS B C 1
ATOM 7528 O O . LYS B 1 452 ? 28.960 60.379 79.991 1.00 39.25 452 LYS B O 1
ATOM 7534 N N . ASN B 1 453 ? 28.091 58.695 81.183 1.00 36.08 453 ASN B N 1
ATOM 7535 C CA . ASN B 1 453 ? 27.898 57.882 79.976 1.00 34.54 453 ASN B CA 1
ATOM 7536 C C . ASN B 1 453 ? 26.563 57.137 79.906 1.00 33.44 453 ASN B C 1
ATOM 7537 O O . ASN B 1 453 ? 26.474 55.980 80.318 1.00 33.19 453 ASN B O 1
ATOM 7542 N N . HIS B 1 454 ? 25.535 57.773 79.350 1.00 33.00 454 HIS B N 1
ATOM 7543 C CA . HIS B 1 454 ? 24.229 57.120 79.284 1.00 32.93 454 HIS B CA 1
ATOM 7544 C C . HIS B 1 454 ? 24.174 55.893 78.377 1.00 33.24 454 HIS B C 1
ATOM 7545 O O . HIS B 1 454 ? 23.459 54.934 78.676 1.00 32.10 454 HIS B O 1
ATOM 7552 N N . LEU B 1 455 ? 24.921 55.922 77.274 1.00 31.33 455 LEU B N 1
ATOM 7553 C CA . LEU B 1 455 ? 24.967 54.793 76.352 1.00 31.03 455 LEU B CA 1
ATOM 7554 C C . LEU B 1 455 ? 25.405 53.524 77.098 1.00 30.18 455 LEU B C 1
ATOM 7555 O O . LEU B 1 455 ? 24.791 52.467 76.970 1.00 29.93 455 LEU B O 1
ATOM 7560 N N . LEU B 1 456 ? 26.460 53.638 77.891 1.00 30.03 456 LEU B N 1
ATOM 7561 C CA . LEU B 1 456 ? 26.966 52.495 78.641 1.00 30.90 456 LEU B CA 1
ATOM 7562 C C . LEU B 1 456 ? 25.888 51.949 79.589 1.00 31.67 456 LEU B C 1
ATOM 7563 O O . LEU B 1 456 ? 25.778 50.734 79.787 1.00 30.53 456 LEU B O 1
ATOM 7568 N N . MET B 1 457 ? 25.082 52.847 80.154 1.00 31.02 457 MET B N 1
ATOM 7569 C CA . MET B 1 457 ? 24.020 52.439 81.070 1.00 31.96 457 MET B CA 1
ATOM 7570 C C . MET B 1 457 ? 22.951 51.610 80.362 1.00 31.85 457 MET B C 1
ATOM 7571 O O . MET B 1 457 ? 22.439 50.638 80.918 1.00 30.96 457 MET B O 1
ATOM 7576 N N . GLN B 1 458 ? 22.621 52.002 79.134 1.00 31.29 458 GLN B N 1
ATOM 7577 C CA . GLN B 1 458 ? 21.613 51.306 78.349 1.00 32.05 458 GLN B CA 1
ATOM 7578 C C . GLN B 1 458 ? 22.123 49.948 77.880 1.00 31.37 458 GLN B C 1
ATOM 7579 O O . GLN B 1 458 ? 21.367 48.981 77.830 1.00 29.69 458 GLN B O 1
ATOM 7585 N N . ILE B 1 459 ? 23.402 49.893 77.518 1.00 30.58 459 ILE B N 1
ATOM 7586 C CA . ILE B 1 459 ? 24.011 48.649 77.056 1.00 31.02 459 ILE B CA 1
ATOM 7587 C C . ILE B 1 459 ? 23.998 47.666 78.220 1.00 30.69 459 ILE B C 1
ATOM 7588 O O . ILE B 1 459 ? 23.679 46.489 78.052 1.00 30.10 459 ILE B O 1
ATOM 7593 N N . PHE B 1 460 ? 24.321 48.167 79.409 1.00 30.78 460 PHE B N 1
ATOM 7594 C CA . PHE B 1 460 ? 24.313 47.336 80.604 1.00 30.81 460 PHE B CA 1
ATOM 7595 C C . PHE B 1 460 ? 22.900 46.794 80.766 1.00 31.68 460 PHE B C 1
ATOM 7596 O O . PHE B 1 460 ? 22.694 45.603 81.046 1.00 31.65 460 PHE B O 1
ATOM 7604 N N . ALA B 1 461 ? 21.924 47.675 80.568 1.00 31.05 461 ALA B N 1
ATOM 7605 C CA . ALA B 1 461 ? 20.527 47.298 80.696 1.00 31.02 461 ALA B CA 1
ATOM 7606 C C . ALA B 1 461 ? 20.183 46.182 79.725 1.00 31.42 461 ALA B C 1
ATOM 7607 O O . ALA B 1 461 ? 19.623 45.150 80.115 1.00 30.65 461 ALA B O 1
ATOM 7609 N N . ASP B 1 462 ? 20.526 46.396 78.460 1.00 31.00 462 ASP B N 1
ATOM 7610 C CA . ASP B 1 462 ? 20.234 45.429 77.420 1.00 32.50 462 ASP B CA 1
ATOM 7611 C C . ASP B 1 462 ? 20.982 44.105 77.567 1.00 32.33 462 ASP B C 1
ATOM 7612 O O . ASP B 1 462 ? 20.432 43.045 77.265 1.00 33.41 462 ASP B O 1
ATOM 7617 N N . VAL B 1 463 ? 22.222 44.157 78.042 1.00 30.04 463 VAL B N 1
ATOM 7618 C CA . VAL B 1 463 ? 23.007 42.947 78.204 1.00 28.42 463 VAL B CA 1
ATOM 7619 C C . VAL B 1 463 ? 22.581 42.128 79.414 1.00 28.55 463 VAL B C 1
ATOM 7620 O O . VAL B 1 463 ? 22.499 40.909 79.323 1.00 29.86 463 VAL B O 1
ATOM 7624 N N . THR B 1 464 ? 22.291 42.782 80.538 1.00 29.39 464 THR B N 1
ATOM 7625 C CA . THR B 1 464 ? 21.903 42.055 81.752 1.00 29.17 464 THR B CA 1
ATOM 7626 C C . THR B 1 464 ? 20.404 41.770 81.852 1.00 29.79 464 THR B C 1
ATOM 7627 O O . THR B 1 464 ? 19.964 40.983 82.701 1.00 28.56 464 THR B O 1
ATOM 7631 N N . ASN B 1 465 ? 19.632 42.424 80.994 1.00 30.80 465 ASN B N 1
ATOM 7632 C CA . ASN B 1 465 ? 18.180 42.273 80.970 1.00 32.38 465 ASN B CA 1
ATOM 7633 C C . ASN B 1 465 ? 17.561 42.573 82.323 1.00 33.64 465 ASN B C 1
ATOM 7634 O O . ASN B 1 465 ? 16.695 41.849 82.800 1.00 35.52 465 ASN B O 1
ATOM 7639 N N . ARG B 1 466 ? 18.025 43.645 82.945 1.00 33.64 466 ARG B N 1
ATOM 7640 C CA . ARG B 1 466 ? 17.511 44.051 84.236 1.00 33.64 466 ARG B CA 1
ATOM 7641 C C . ARG B 1 466 ? 17.359 45.571 84.209 1.00 34.48 466 ARG B C 1
ATOM 7642 O O . ARG B 1 466 ? 18.133 46.268 83.557 1.00 34.07 466 ARG B O 1
ATOM 7650 N N . GLU B 1 467 ? 16.335 46.088 84.875 1.00 36.36 467 GLU B N 1
ATOM 7651 C CA . GLU B 1 467 ? 16.139 47.531 84.907 1.00 36.60 467 GLU B CA 1
ATOM 7652 C C . GLU B 1 467 ? 17.272 48.117 85.742 1.00 34.86 467 GLU B C 1
ATOM 7653 O O . GLU B 1 467 ? 17.747 47.459 86.659 1.00 32.04 467 GLU B O 1
ATOM 7659 N N . ILE B 1 468 ? 17.700 49.342 85.427 1.00 34.09 468 ILE B N 1
ATOM 7660 C CA . ILE B 1 468 ? 18.781 49.991 86.172 1.00 34.04 468 ILE B CA 1
ATOM 7661 C C . ILE B 1 468 ? 18.462 51.390 86.705 1.00 34.92 468 ILE B C 1
ATOM 7662 O O . ILE B 1 468 ? 18.275 52.334 85.933 1.00 33.90 468 ILE B O 1
ATOM 7667 N N . LYS B 1 469 ? 18.427 51.515 88.029 1.00 35.24 469 LYS B N 1
ATOM 7668 C CA . LYS B 1 469 ? 18.161 52.790 88.684 1.00 35.96 469 LYS B CA 1
ATOM 7669 C C . LYS B 1 469 ? 19.496 53.478 88.958 1.00 36.05 469 LYS B C 1
ATOM 7670 O O . LYS B 1 469 ? 20.500 52.815 89.228 1.00 36.15 469 LYS B O 1
ATOM 7676 N N . VAL B 1 470 ? 19.506 54.806 88.889 1.00 35.90 470 VAL B N 1
ATOM 7677 C CA . VAL B 1 470 ? 20.730 55.572 89.088 1.00 34.95 470 VAL B CA 1
ATOM 7678 C C . VAL B 1 470 ? 20.727 56.450 90.335 1.00 35.31 470 VAL B C 1
ATOM 7679 O O . VAL B 1 470 ? 19.702 57.021 90.706 1.00 35.44 470 VAL B O 1
ATOM 7683 N N . ALA B 1 471 ? 21.891 56.549 90.967 1.00 36.09 471 ALA B N 1
ATOM 7684 C CA . ALA B 1 471 ? 22.069 57.352 92.165 1.00 36.55 471 ALA B CA 1
ATOM 7685 C C . ALA B 1 471 ? 21.628 58.788 91.903 1.00 38.10 471 ALA B C 1
ATOM 7686 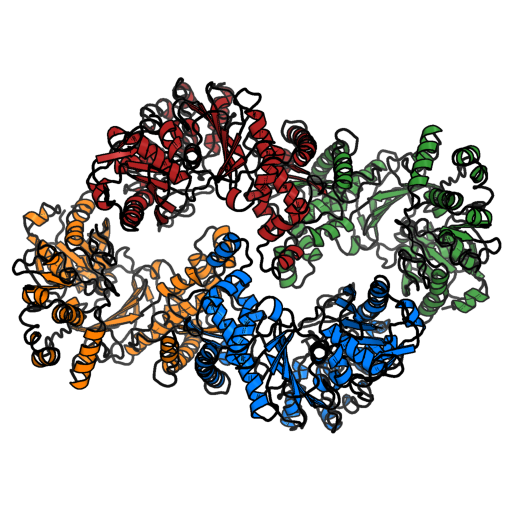O O . ALA B 1 471 ? 21.971 59.374 90.872 1.00 39.27 471 ALA B O 1
ATOM 7688 N N . ALA B 1 472 ? 20.869 59.353 92.835 1.00 38.01 472 ALA B N 1
ATOM 7689 C CA . ALA B 1 472 ? 20.391 60.718 92.681 1.00 39.61 472 ALA B CA 1
ATOM 7690 C C . ALA B 1 472 ? 21.304 61.712 93.392 1.00 39.91 472 ALA B C 1
ATOM 7691 O O . ALA B 1 472 ? 21.334 62.893 93.049 1.00 40.44 472 ALA B O 1
ATOM 7693 N N . SER B 1 473 ? 22.046 61.232 94.384 1.00 39.86 473 SER B N 1
ATOM 7694 C CA . SER B 1 473 ? 22.946 62.088 95.140 1.00 39.56 473 SER B CA 1
ATOM 7695 C C . SER B 1 473 ? 24.214 62.393 94.355 1.00 40.01 473 SER B C 1
ATOM 7696 O O . SER B 1 473 ? 24.537 61.703 93.388 1.00 40.92 473 SER B O 1
ATOM 7699 N N . LYS B 1 474 ? 24.934 63.430 94.770 1.00 41.14 474 LYS B N 1
ATOM 7700 C CA . LYS B 1 474 ? 26.181 63.811 94.107 1.00 41.84 474 LYS B CA 1
ATOM 7701 C C . LYS B 1 474 ? 27.363 63.204 94.865 1.00 40.29 474 LYS B C 1
ATOM 7702 O O . LYS B 1 474 ? 28.435 62.993 94.307 1.00 41.40 474 LYS B O 1
ATOM 7708 N N . GLN B 1 475 ? 27.160 62.930 96.147 1.00 39.48 475 GLN B N 1
ATOM 7709 C CA . GLN B 1 475 ? 28.199 62.329 96.982 1.00 38.72 475 GLN B CA 1
ATOM 7710 C C . GLN B 1 475 ? 27.594 61.087 97.648 1.00 38.29 475 GLN B C 1
ATOM 7711 O O . GLN B 1 475 ? 27.325 61.066 98.854 1.00 37.08 475 GLN B O 1
ATOM 7717 N N . THR B 1 476 ? 27.380 60.058 96.833 1.00 36.83 476 THR B N 1
ATOM 7718 C CA . THR B 1 476 ? 26.789 58.811 97.289 1.00 36.58 476 THR B CA 1
ATOM 7719 C C . THR B 1 476 ? 27.483 58.199 98.503 1.00 35.08 476 THR B C 1
ATOM 7720 O O . THR B 1 476 ? 26.827 57.878 99.488 1.00 36.40 476 THR B O 1
ATOM 7724 N N . PRO B 1 477 ? 28.815 58.041 98.462 1.00 34.57 477 PRO B N 1
ATOM 7725 C CA . PRO B 1 477 ? 29.462 57.451 99.638 1.00 34.48 477 PRO B CA 1
ATOM 7726 C C . PRO B 1 477 ? 29.226 58.266 100.905 1.00 35.00 477 PRO B C 1
ATOM 7727 O O . PRO B 1 477 ? 28.936 57.709 101.968 1.00 35.46 477 PRO B O 1
ATOM 7731 N N . ALA B 1 478 ? 29.351 59.588 100.788 1.00 35.65 478 ALA B N 1
ATOM 7732 C CA . ALA B 1 478 ? 29.174 60.485 101.932 1.00 34.08 478 ALA B CA 1
ATOM 7733 C C . ALA B 1 478 ? 27.794 60.354 102.546 1.00 32.87 478 ALA B C 1
ATOM 7734 O O . ALA B 1 478 ? 27.644 60.354 103.763 1.00 33.30 478 ALA B O 1
ATOM 7736 N N . LEU B 1 479 ? 26.785 60.255 101.695 1.00 33.13 479 LEU B N 1
ATOM 7737 C CA . LEU B 1 479 ? 25.415 60.114 102.157 1.00 33.31 479 LEU B CA 1
ATOM 7738 C C . LEU B 1 479 ? 25.287 58.823 102.957 1.00 33.48 479 LEU B C 1
ATOM 7739 O O . LEU B 1 479 ? 24.578 58.765 103.964 1.00 33.66 479 LEU B O 1
ATOM 7744 N N . GLY B 1 480 ? 25.975 57.784 102.493 1.00 33.04 480 GLY B N 1
ATOM 7745 C CA . GLY B 1 480 ? 25.937 56.509 103.178 1.00 32.03 480 GLY B CA 1
ATOM 7746 C C . GLY B 1 480 ? 26.488 56.653 104.579 1.00 32.26 480 GLY B C 1
ATOM 7747 O O . GLY B 1 480 ? 25.825 56.304 105.548 1.00 32.13 480 GLY B O 1
ATOM 7748 N N . ALA B 1 481 ? 27.703 57.181 104.681 1.00 31.83 481 ALA B N 1
ATOM 7749 C CA . ALA B 1 481 ? 28.349 57.373 105.976 1.00 33.48 481 ALA B CA 1
ATOM 7750 C C . ALA B 1 481 ? 27.453 58.212 106.874 1.00 34.68 481 ALA B C 1
ATOM 7751 O O . ALA B 1 481 ? 27.339 57.968 108.077 1.00 32.75 481 ALA B O 1
ATOM 7753 N N . ALA B 1 482 ? 26.820 59.207 106.263 1.00 37.53 482 ALA B N 1
ATOM 7754 C CA . ALA B 1 482 ? 25.924 60.109 106.966 1.00 38.25 482 ALA B CA 1
ATOM 7755 C C . ALA B 1 482 ? 24.673 59.364 107.423 1.00 39.90 482 ALA B C 1
ATOM 7756 O O . ALA B 1 482 ? 24.166 59.593 108.530 1.00 40.14 482 ALA B O 1
ATOM 7758 N N . MET B 1 483 ? 24.165 58.481 106.567 1.00 39.08 483 MET B N 1
ATOM 7759 C CA . MET B 1 483 ? 22.984 57.708 106.924 1.00 38.72 483 MET B CA 1
ATOM 7760 C C . MET B 1 483 ? 23.290 56.871 108.151 1.00 38.02 483 MET B C 1
ATOM 7761 O O . MET B 1 483 ? 22.483 56.779 109.066 1.00 39.13 483 MET B O 1
ATOM 7766 N N . PHE B 1 484 ? 24.467 56.258 108.169 1.00 39.49 484 PHE B N 1
ATOM 7767 C CA . PHE B 1 484 ? 24.860 55.429 109.299 1.00 39.08 484 PHE B CA 1
ATOM 7768 C C . PHE B 1 484 ? 25.034 56.281 110.551 1.00 38.85 484 PHE B C 1
ATOM 7769 O O . PHE B 1 484 ? 24.714 55.850 111.665 1.00 37.82 484 PHE B O 1
ATOM 7777 N N . ALA B 1 485 ? 25.537 57.496 110.361 1.00 38.36 485 ALA B N 1
ATOM 7778 C CA . ALA B 1 485 ? 25.745 58.398 111.479 1.00 38.69 485 ALA B CA 1
ATOM 7779 C C . ALA B 1 485 ? 24.405 58.617 112.164 1.00 38.40 485 ALA B C 1
ATOM 7780 O O . ALA B 1 485 ? 24.330 58.668 113.391 1.00 38.66 485 ALA B O 1
ATOM 7782 N N . SER B 1 486 ? 23.343 58.722 111.369 1.00 38.51 486 SER B N 1
ATOM 7783 C CA . SER B 1 486 ? 22.013 58.941 111.926 1.00 39.01 486 SER B CA 1
ATOM 7784 C C . SER B 1 486 ? 21.558 57.713 112.703 1.00 39.88 486 SER B C 1
ATOM 7785 O O . SER B 1 486 ? 21.004 57.842 113.797 1.00 40.05 486 SER B O 1
ATOM 7788 N N . VAL B 1 487 ? 21.792 56.523 112.151 1.00 38.94 487 VAL B N 1
ATOM 7789 C CA . VAL B 1 487 ? 21.390 55.302 112.842 1.00 39.95 487 VAL B CA 1
ATOM 7790 C C . VAL B 1 487 ? 22.099 55.204 114.193 1.00 40.53 487 VAL B C 1
ATOM 7791 O O . VAL B 1 487 ? 21.527 54.738 115.178 1.00 40.52 487 VAL B O 1
ATOM 7795 N N . ALA B 1 488 ? 23.344 55.665 114.233 1.00 41.48 488 ALA B N 1
ATOM 7796 C CA . ALA B 1 488 ? 24.140 55.622 115.452 1.00 41.83 488 ALA B CA 1
ATOM 7797 C C . ALA B 1 488 ? 23.663 56.607 116.520 1.00 43.13 488 ALA B C 1
ATOM 7798 O O . ALA B 1 488 ? 24.132 56.565 117.654 1.00 43.27 488 ALA B O 1
ATOM 7800 N N . ALA B 1 489 ? 22.728 57.485 116.169 1.00 44.43 489 ALA B N 1
ATOM 7801 C CA . ALA B 1 489 ? 22.227 58.460 117.132 1.00 45.36 489 ALA B CA 1
ATOM 7802 C C . ALA B 1 489 ? 20.772 58.200 117.532 1.00 45.47 489 ALA B C 1
ATOM 7803 O O . ALA B 1 489 ? 20.152 59.011 118.225 1.00 46.98 489 ALA B O 1
ATOM 7805 N N . GLY B 1 490 ? 20.232 57.074 117.080 1.00 45.11 490 GLY B N 1
ATOM 7806 C CA . GLY B 1 490 ? 18.865 56.702 117.418 1.00 44.27 490 GLY B CA 1
ATOM 7807 C C . GLY B 1 490 ? 17.743 57.660 117.050 1.00 44.26 490 GLY B C 1
ATOM 7808 O O . GLY B 1 490 ? 17.976 58.794 116.624 1.00 43.85 490 GLY B O 1
ATOM 7809 N N . SER B 1 491 ? 16.512 57.188 117.238 1.00 45.15 491 SER B N 1
ATOM 7810 C CA . SER B 1 491 ? 15.306 57.961 116.938 1.00 46.14 491 SER B CA 1
ATOM 7811 C C . SER B 1 491 ? 14.899 58.912 118.069 1.00 46.82 491 SER B C 1
ATOM 7812 O O . SER B 1 491 ? 13.962 59.703 117.918 1.00 46.47 491 SER B O 1
ATOM 7814 N N . GLU B 1 492 ? 15.601 58.829 119.195 1.00 47.32 492 GLU B N 1
ATOM 7815 C CA . GLU B 1 492 ? 15.291 59.676 120.328 1.00 47.83 492 GLU B CA 1
ATOM 7816 C C . GLU B 1 492 ? 15.705 61.125 120.151 1.00 47.81 492 GLU B C 1
ATOM 7817 O O . GLU B 1 492 ? 15.045 62.021 120.669 1.00 48.74 492 GLU B O 1
ATOM 7823 N N . VAL B 1 493 ? 16.783 61.367 119.413 1.00 47.82 493 VAL B N 1
ATOM 7824 C CA . VAL B 1 493 ? 17.268 62.733 119.208 1.00 47.54 493 VAL B CA 1
ATOM 7825 C C . VAL B 1 493 ? 17.383 63.178 117.754 1.00 46.74 493 VAL B C 1
ATOM 7826 O O . VAL B 1 493 ? 18.224 64.017 117.431 1.00 46.18 493 VAL B O 1
ATOM 7830 N N . GLY B 1 494 ? 16.541 62.635 116.883 1.00 46.50 494 GLY B N 1
ATOM 7831 C CA . GLY B 1 494 ? 16.615 63.005 115.479 1.00 46.96 494 GLY B CA 1
ATOM 7832 C C . GLY B 1 494 ? 17.637 62.147 114.745 1.00 47.23 494 GLY B C 1
ATOM 7833 O O . GLY B 1 494 ? 18.785 62.553 114.504 1.00 46.96 494 GLY B O 1
ATOM 7834 N N . GLY B 1 495 ? 17.210 60.937 114.408 1.00 45.24 495 GLY B N 1
ATOM 7835 C CA . GLY B 1 495 ? 18.058 59.999 113.706 1.00 43.87 495 GLY B CA 1
ATOM 7836 C C . GLY B 1 495 ? 17.172 58.798 113.475 1.00 43.29 495 GLY B C 1
ATOM 7837 O O . GLY B 1 495 ? 15.944 58.931 113.499 1.00 42.20 495 GLY B O 1
ATOM 7838 N N . TYR B 1 496 ? 17.763 57.631 113.244 1.00 41.70 496 TYR B N 1
ATOM 7839 C CA . TYR B 1 496 ? 16.945 56.449 113.029 1.00 41.93 496 TYR B CA 1
ATOM 7840 C C . TYR B 1 496 ? 17.379 55.277 113.900 1.00 42.51 496 TYR B C 1
ATOM 7841 O O . TYR B 1 496 ? 18.486 55.271 114.445 1.00 42.29 496 TYR B O 1
ATOM 7850 N N . ASP B 1 497 ? 16.485 54.303 114.046 1.00 43.34 497 ASP B N 1
ATOM 7851 C CA . ASP B 1 497 ? 16.750 53.120 114.850 1.00 44.53 497 ASP B CA 1
ATOM 7852 C C . ASP B 1 497 ? 17.370 52.017 114.003 1.00 43.94 497 ASP B C 1
ATOM 7853 O O . ASP B 1 497 ? 17.769 50.972 114.521 1.00 43.62 497 ASP B O 1
ATOM 7858 N N . SER B 1 498 ? 17.439 52.257 112.697 1.00 42.56 498 SER B N 1
ATOM 7859 C CA . SER B 1 498 ? 18.014 51.294 111.771 1.00 41.55 498 SER B CA 1
ATOM 7860 C C . SER B 1 498 ? 18.305 51.965 110.434 1.00 41.44 498 SER B C 1
ATOM 7861 O O . SER B 1 498 ? 17.779 53.042 110.137 1.00 41.66 498 SER B O 1
ATOM 7864 N N . ILE B 1 499 ? 19.145 51.327 109.628 1.00 40.25 499 ILE B N 1
ATOM 7865 C CA . ILE B 1 499 ? 19.502 51.879 108.329 1.00 39.71 499 ILE B CA 1
ATOM 7866 C C . ILE B 1 499 ? 18.326 51.700 107.372 1.00 41.76 499 ILE B C 1
ATOM 7867 O O . ILE B 1 499 ? 18.248 52.363 106.334 1.00 43.36 499 ILE B O 1
ATOM 7872 N N . GLU B 1 500 ? 17.408 50.804 107.723 1.00 43.26 500 GLU B N 1
ATOM 7873 C CA . GLU B 1 500 ? 16.237 50.570 106.888 1.00 44.77 500 GLU B CA 1
ATOM 7874 C C . GLU B 1 500 ? 15.341 51.793 106.916 1.00 45.18 500 GLU B C 1
ATOM 7875 O O . GLU B 1 500 ? 14.994 52.341 105.870 1.00 45.78 500 GLU B O 1
ATOM 7881 N N . GLU B 1 501 ? 14.966 52.216 108.119 1.00 45.53 501 GLU B N 1
ATOM 7882 C CA . GLU B 1 501 ? 14.103 53.374 108.260 1.00 45.21 501 GLU B CA 1
ATOM 7883 C C . GLU B 1 501 ? 14.770 54.569 107.599 1.00 43.52 501 GLU B C 1
ATOM 7884 O O . GLU B 1 501 ? 14.154 55.258 106.786 1.00 44.72 501 GLU B O 1
ATOM 7890 N N . ALA B 1 502 ? 16.037 54.791 107.933 1.00 40.33 502 ALA B N 1
ATOM 7891 C CA . ALA B 1 502 ? 16.800 55.913 107.388 1.00 39.84 502 ALA B CA 1
ATOM 7892 C C . ALA B 1 502 ? 16.795 55.958 105.867 1.00 40.20 502 ALA B C 1
ATOM 7893 O O . ALA B 1 502 ? 16.677 57.029 105.270 1.00 40.19 502 ALA B O 1
ATOM 7895 N N . ALA B 1 503 ? 16.912 54.795 105.238 1.00 40.95 503 ALA B N 1
ATOM 7896 C CA . ALA B 1 503 ? 16.932 54.728 103.785 1.00 40.67 503 ALA B CA 1
ATOM 7897 C C . ALA B 1 503 ? 15.554 54.934 103.185 1.00 41.12 503 ALA B C 1
ATOM 7898 O O . ALA B 1 503 ? 15.437 55.324 102.023 1.00 42.89 503 ALA B O 1
ATOM 7900 N N . LYS B 1 504 ? 14.510 54.674 103.964 1.00 41.33 504 LYS B N 1
ATOM 7901 C CA . LYS B 1 504 ? 13.151 54.854 103.456 1.00 43.70 504 LYS B CA 1
ATOM 7902 C C . LYS B 1 504 ? 12.957 56.329 103.120 1.00 44.55 504 LYS B C 1
ATOM 7903 O O . LYS B 1 504 ? 12.051 56.696 102.369 1.00 45.10 504 LYS B O 1
ATOM 7909 N N . LYS B 1 505 ? 13.825 57.172 103.674 1.00 46.03 505 LYS B N 1
ATOM 7910 C CA . LYS B 1 505 ? 13.740 58.612 103.454 1.00 47.09 505 LYS B CA 1
ATOM 7911 C C . LYS B 1 505 ? 15.007 59.317 102.967 1.00 47.21 505 LYS B C 1
ATOM 7912 O O . LYS B 1 505 ? 14.922 60.410 102.403 1.00 47.54 505 LYS B O 1
ATOM 7918 N N . MET B 1 506 ? 16.175 58.713 103.181 1.00 46.69 506 MET B N 1
ATOM 7919 C CA . MET B 1 506 ? 17.422 59.336 102.737 1.00 44.32 506 MET B CA 1
ATOM 7920 C C . MET B 1 506 ? 17.990 58.731 101.448 1.00 45.38 506 MET B C 1
ATOM 7921 O O . MET B 1 506 ? 18.773 59.376 100.738 1.00 45.13 506 MET B O 1
ATOM 7926 N N . GLY B 1 507 ? 17.591 57.498 101.146 1.00 44.97 507 GLY B N 1
ATOM 7927 C CA . GLY B 1 507 ? 18.054 56.859 99.927 1.00 44.56 507 GLY B CA 1
ATOM 7928 C C . GLY B 1 507 ? 17.551 57.647 98.732 1.00 43.99 507 GLY B C 1
ATOM 7929 O O . GLY B 1 507 ? 16.345 57.792 98.550 1.00 43.58 507 GLY B O 1
ATOM 7930 N N . ARG B 1 508 ? 18.473 58.156 97.920 1.00 43.90 508 ARG B N 1
ATOM 7931 C CA . ARG B 1 508 ? 18.126 58.955 96.747 1.00 43.38 508 ARG B CA 1
ATOM 7932 C C . ARG B 1 508 ? 18.387 58.214 95.430 1.00 41.92 508 ARG B C 1
ATOM 7933 O O . ARG B 1 508 ? 19.506 57.778 95.175 1.00 41.60 508 ARG B O 1
ATOM 7941 N N . VAL B 1 509 ? 17.359 58.085 94.598 1.00 41.29 509 VAL B N 1
ATOM 7942 C CA . VAL B 1 509 ? 17.495 57.433 93.294 1.00 42.31 509 VAL B CA 1
ATOM 7943 C C . VAL B 1 509 ? 16.775 58.275 92.241 1.00 41.77 509 VAL B C 1
ATOM 7944 O O . VAL B 1 509 ? 15.652 58.716 92.470 1.00 43.02 509 VAL B O 1
ATOM 7948 N N . LYS B 1 510 ? 17.402 58.498 91.090 1.00 42.04 510 LYS B N 1
ATOM 7949 C CA . LYS B 1 510 ? 16.754 59.292 90.049 1.00 41.43 510 LYS B CA 1
ATOM 7950 C C . LYS B 1 510 ? 15.485 58.635 89.527 1.00 42.65 510 LYS B C 1
ATOM 7951 O O . LYS B 1 510 ? 15.409 57.412 89.391 1.00 43.03 510 LYS B O 1
ATOM 7957 N N . ASP B 1 511 ? 14.492 59.465 89.228 1.00 44.12 511 ASP B N 1
ATOM 7958 C CA . ASP B 1 511 ? 13.208 59.010 88.707 1.00 46.01 511 ASP B CA 1
ATOM 7959 C C . ASP B 1 511 ? 13.376 58.316 87.352 1.00 46.43 511 ASP B C 1
ATOM 7960 O O . ASP B 1 511 ? 12.646 57.377 87.016 1.00 46.42 511 ASP B O 1
ATOM 7965 N N . GLU B 1 512 ? 14.343 58.795 86.580 1.00 45.91 512 GLU B N 1
ATOM 7966 C CA . GLU B 1 512 ? 14.628 58.253 85.264 1.00 47.15 512 GLU B CA 1
ATOM 7967 C C . GLU B 1 512 ? 15.469 56.990 85.358 1.00 46.20 512 GLU B C 1
ATOM 7968 O O . GLU B 1 512 ? 16.563 57.013 85.916 1.00 46.32 512 GLU B O 1
ATOM 7974 N N . THR B 1 513 ? 14.962 55.892 84.807 1.00 43.76 513 THR B N 1
ATOM 7975 C CA . THR B 1 513 ? 15.686 54.631 84.839 1.00 42.63 513 THR B CA 1
ATOM 7976 C C . THR B 1 513 ? 15.916 54.045 83.446 1.00 41.97 513 THR B C 1
ATOM 7977 O O . THR B 1 513 ? 15.199 54.354 82.491 1.00 41.41 513 THR B O 1
ATOM 7981 N N . PHE B 1 514 ? 16.938 53.203 83.344 1.00 40.36 514 PHE B N 1
ATOM 7982 C CA . PHE B 1 514 ? 17.271 52.553 82.091 1.00 38.32 514 PHE B CA 1
ATOM 7983 C C . PHE B 1 514 ? 16.598 51.188 82.089 1.00 38.35 514 PHE B C 1
ATOM 7984 O O . PHE B 1 514 ? 16.830 50.365 82.978 1.00 38.77 514 PHE B O 1
ATOM 7992 N N . LYS B 1 515 ? 15.745 50.962 81.097 1.00 36.72 515 LYS B N 1
ATOM 7993 C CA . LYS B 1 515 ? 15.037 49.702 80.976 1.00 36.30 515 LYS B CA 1
ATOM 7994 C C . LYS B 1 515 ? 15.562 48.992 79.745 1.00 35.02 515 LYS B C 1
ATOM 7995 O O . LYS B 1 515 ? 15.904 49.628 78.747 1.00 33.46 515 LYS B O 1
ATOM 8001 N N . PRO B 1 516 ? 15.653 47.658 79.801 1.00 35.59 516 PRO B N 1
ATOM 8002 C CA . PRO B 1 516 ? 16.160 46.915 78.644 1.00 35.53 516 PRO B CA 1
ATOM 8003 C C . PRO B 1 516 ? 15.242 46.922 77.428 1.00 35.00 516 PRO B C 1
ATOM 8004 O O . PRO B 1 516 ? 14.051 46.669 77.535 1.00 37.35 516 PRO B O 1
ATOM 8008 N N . ILE B 1 517 ? 15.819 47.232 76.272 1.00 35.08 517 ILE B N 1
ATOM 8009 C CA . ILE B 1 517 ? 15.091 47.273 75.011 1.00 34.19 517 ILE B CA 1
ATOM 8010 C C . ILE B 1 517 ? 15.093 45.865 74.400 1.00 36.14 517 ILE B C 1
ATOM 8011 O O . ILE B 1 517 ? 16.093 45.419 73.842 1.00 35.44 517 ILE B O 1
ATOM 8016 N N . PRO B 1 518 ? 13.954 45.155 74.495 1.00 37.43 518 PRO B N 1
ATOM 8017 C CA . PRO B 1 518 ? 13.732 43.792 73.998 1.00 38.79 518 PRO B CA 1
ATOM 8018 C C . PRO B 1 518 ? 14.589 43.259 72.843 1.00 39.45 518 PRO B C 1
ATOM 8019 O O . PRO B 1 518 ? 15.247 42.222 72.992 1.00 39.27 518 PRO B O 1
ATOM 8023 N N . GLU B 1 519 ? 14.575 43.942 71.700 1.00 39.34 519 GLU B N 1
ATOM 8024 C CA . GLU B 1 519 ? 15.355 43.493 70.544 1.00 39.74 519 GLU B CA 1
ATOM 8025 C C . GLU B 1 519 ? 16.861 43.568 70.801 1.00 37.83 519 GLU B C 1
ATOM 8026 O O . GLU B 1 519 ? 17.639 42.770 70.267 1.00 36.38 519 GLU B O 1
ATOM 8032 N N . HIS B 1 520 ? 17.263 44.535 71.615 1.00 35.26 520 HIS B N 1
ATOM 8033 C CA . HIS B 1 520 ? 18.661 44.693 71.957 1.00 34.06 520 HIS B CA 1
ATOM 8034 C C . HIS B 1 520 ? 19.100 43.501 72.810 1.00 33.94 520 HIS B C 1
ATOM 8035 O O . HIS B 1 520 ? 20.141 42.898 72.541 1.00 34.16 520 HIS B O 1
ATOM 8042 N N . VAL B 1 521 ? 18.311 43.148 73.827 1.00 31.70 521 VAL B N 1
ATOM 8043 C CA . VAL B 1 521 ? 18.687 42.032 74.685 1.00 32.61 521 VAL B CA 1
ATOM 8044 C C . VAL B 1 521 ? 18.867 40.744 73.883 1.00 32.58 521 VAL B C 1
ATOM 8045 O O . VAL B 1 521 ? 19.662 39.882 74.252 1.00 31.93 521 VAL B O 1
ATOM 8049 N N . ALA B 1 522 ? 18.136 40.626 72.782 1.00 33.10 522 ALA B N 1
ATOM 8050 C CA . ALA B 1 522 ? 18.220 39.440 71.935 1.00 33.92 522 ALA B CA 1
ATOM 8051 C C . ALA B 1 522 ? 19.551 39.400 71.199 1.00 32.69 522 ALA B C 1
ATOM 8052 O O . ALA B 1 522 ? 20.161 38.346 71.062 1.00 34.74 522 ALA B O 1
ATOM 8054 N N . ILE B 1 523 ? 19.994 40.550 70.712 1.00 32.36 523 ILE B N 1
ATOM 8055 C CA . ILE B 1 523 ? 21.259 40.611 69.997 1.00 32.30 523 ILE B CA 1
ATOM 8056 C C . ILE B 1 523 ? 22.370 40.332 70.997 1.00 31.76 523 ILE B C 1
ATOM 8057 O O . ILE B 1 523 ? 23.275 39.553 70.728 1.00 31.45 523 ILE B O 1
ATOM 8062 N N . TYR B 1 524 ? 22.286 40.967 72.162 1.00 30.60 524 TYR B N 1
ATOM 8063 C CA . TYR B 1 524 ? 23.300 40.780 73.179 1.00 30.90 524 TYR B CA 1
ATOM 8064 C C . TYR B 1 524 ? 23.321 39.376 73.755 1.00 31.00 524 TYR B C 1
ATOM 8065 O O . TYR B 1 524 ? 24.375 38.914 74.190 1.00 32.97 524 TYR B O 1
ATOM 8074 N N . GLU B 1 525 ? 22.185 38.684 73.760 1.00 29.92 525 GLU B N 1
ATOM 8075 C CA . GLU B 1 525 ? 22.179 37.324 74.285 1.00 31.48 525 GLU B CA 1
ATOM 8076 C C . GLU B 1 525 ? 23.095 36.545 73.355 1.00 31.95 525 GLU B C 1
ATOM 8077 O O . GLU B 1 525 ? 23.807 35.634 73.780 1.00 31.08 525 GLU B O 1
ATOM 8083 N N . LYS B 1 526 ? 23.081 36.943 72.083 1.00 33.21 526 LYS B N 1
ATOM 8084 C CA . LYS B 1 526 ? 23.907 36.331 71.050 1.00 32.03 526 LYS B CA 1
ATOM 8085 C C . LYS B 1 526 ? 25.377 36.675 71.263 1.00 31.79 526 LYS B C 1
ATOM 8086 O O . LYS B 1 526 ? 26.225 35.791 71.344 1.00 31.75 526 LYS B O 1
ATOM 8092 N N . LEU B 1 527 ? 25.678 37.964 71.349 1.00 30.85 527 LEU B N 1
ATOM 8093 C CA . LEU B 1 527 ? 27.063 38.394 71.543 1.00 31.41 527 LEU B CA 1
ATOM 8094 C C . LEU B 1 527 ? 27.670 37.845 72.834 1.00 30.93 527 LEU B C 1
ATOM 8095 O O . LEU B 1 527 ? 28.826 37.402 72.849 1.00 30.32 527 LEU B O 1
ATOM 8100 N N . TYR B 1 528 ? 26.886 37.854 73.912 1.00 29.98 528 TYR B N 1
ATOM 8101 C CA . TYR B 1 528 ? 27.364 37.350 75.191 1.00 28.25 528 TYR B CA 1
ATOM 8102 C C . TYR B 1 528 ? 27.848 35.903 75.129 1.00 28.28 528 TYR B C 1
ATOM 8103 O O . TYR B 1 528 ? 28.872 35.574 75.729 1.00 28.57 528 TYR B O 1
ATOM 8112 N N . GLN B 1 529 ? 27.112 35.033 74.438 1.00 26.55 529 GLN B N 1
ATOM 8113 C CA . GLN B 1 529 ? 27.531 33.637 74.339 1.00 26.59 529 GLN B CA 1
ATOM 8114 C C . GLN B 1 529 ? 28.904 33.534 73.673 1.00 27.06 529 GLN B C 1
ATOM 8115 O O . GLN B 1 529 ? 29.701 32.670 74.038 1.00 27.87 529 GLN B O 1
ATOM 8121 N N . GLU B 1 530 ? 29.179 34.412 72.704 1.00 26.69 530 GLU B N 1
ATOM 8122 C CA . GLU B 1 530 ? 30.479 34.426 72.019 1.00 27.40 530 GLU B CA 1
ATOM 8123 C C . GLU B 1 530 ? 31.521 34.866 73.039 1.00 26.40 530 GLU B C 1
ATOM 8124 O O . GLU B 1 530 ? 32.638 34.351 73.092 1.00 27.61 530 GLU B O 1
ATOM 8130 N N . TYR B 1 531 ? 31.136 35.843 73.845 1.00 26.54 531 TYR B N 1
ATOM 8131 C CA . TYR B 1 531 ? 32.000 36.364 74.893 1.00 26.41 531 TYR B CA 1
ATOM 8132 C C . TYR B 1 531 ? 32.369 35.235 75.847 1.00 26.06 531 TYR B C 1
ATOM 8133 O O . TYR B 1 531 ? 33.540 35.037 76.161 1.00 25.37 531 TYR B O 1
ATOM 8142 N N . VAL B 1 532 ? 31.367 34.493 76.305 1.00 26.65 532 VAL B N 1
ATOM 8143 C CA . VAL B 1 532 ? 31.617 33.399 77.230 1.00 27.29 532 VAL B CA 1
ATOM 8144 C C . VAL B 1 532 ? 32.607 32.374 76.670 1.00 29.16 532 VAL B C 1
ATOM 8145 O O . VAL B 1 532 ? 33.526 31.937 77.376 1.00 28.72 532 VAL B O 1
ATOM 8149 N N . THR B 1 533 ? 32.441 32.007 75.402 1.00 28.99 533 THR B N 1
ATOM 8150 C CA . THR B 1 533 ? 33.324 31.020 74.788 1.00 27.84 533 THR B CA 1
ATOM 8151 C C . THR B 1 533 ? 34.796 31.440 74.836 1.00 26.71 533 THR B C 1
ATOM 8152 O O . THR B 1 533 ? 35.663 30.640 75.192 1.00 27.03 533 THR B O 1
ATOM 8156 N N . LEU B 1 534 ? 35.083 32.686 74.483 1.00 23.65 534 LEU B N 1
ATOM 8157 C CA . LEU B 1 534 ? 36.455 33.170 74.507 1.00 26.25 534 LEU B CA 1
ATOM 8158 C C . LEU B 1 534 ? 36.936 33.366 75.944 1.00 26.93 534 LEU B C 1
ATOM 8159 O O . LEU B 1 534 ? 38.096 33.113 76.264 1.00 27.01 534 LEU B O 1
ATOM 8164 N N . HIS B 1 535 ? 36.026 33.817 76.800 1.00 27.51 535 HIS B N 1
ATOM 8165 C CA . HIS B 1 535 ? 36.306 34.035 78.213 1.00 27.28 535 HIS B CA 1
ATOM 8166 C C . HIS B 1 535 ? 36.835 32.727 78.810 1.00 28.31 535 HIS B C 1
ATOM 8167 O O . HIS B 1 535 ? 37.818 32.720 79.562 1.00 26.59 535 HIS B O 1
ATOM 8174 N N . ASP B 1 536 ? 36.186 31.620 78.457 1.00 25.99 536 ASP B N 1
ATOM 8175 C CA . ASP B 1 536 ? 36.592 30.309 78.953 1.00 27.98 536 ASP B CA 1
ATOM 8176 C C . ASP B 1 536 ? 37.829 29.780 78.224 1.00 26.70 536 ASP B C 1
ATOM 8177 O O . ASP B 1 536 ? 38.712 29.171 78.834 1.00 26.84 536 ASP B O 1
ATOM 8182 N N . TYR B 1 537 ? 37.894 30.014 76.920 1.00 24.59 537 TYR B N 1
ATOM 8183 C CA . TYR B 1 537 ? 39.032 29.567 76.127 1.00 26.39 537 TYR B CA 1
ATOM 8184 C C . TYR B 1 537 ? 40.356 30.183 76.620 1.00 26.54 537 TYR B C 1
ATOM 8185 O O . TYR B 1 537 ? 41.337 29.476 76.856 1.00 24.80 537 TYR B O 1
ATOM 8194 N N . PHE B 1 538 ? 40.362 31.500 76.795 1.00 25.90 538 PHE B N 1
ATOM 8195 C CA . PHE B 1 538 ? 41.556 32.218 77.216 1.00 24.81 538 PHE B CA 1
ATOM 8196 C C . PHE B 1 538 ? 41.809 32.233 78.722 1.00 25.81 538 PHE B C 1
ATOM 8197 O O . PHE B 1 538 ? 42.942 32.472 79.163 1.00 26.07 538 PHE B O 1
ATOM 8205 N N . GLY B 1 539 ? 40.773 31.988 79.518 1.00 24.98 539 GLY B N 1
ATOM 8206 C CA . GLY B 1 539 ? 40.966 32.052 80.956 1.00 26.34 539 GLY B CA 1
ATOM 8207 C C . GLY B 1 539 ? 40.688 30.820 81.790 1.00 28.90 539 GLY B C 1
ATOM 8208 O O . GLY B 1 539 ? 40.935 30.838 83.002 1.00 29.68 539 GLY B O 1
ATOM 8209 N N . ARG B 1 540 ? 40.183 29.750 81.180 1.00 27.71 540 ARG B N 1
ATOM 8210 C CA . ARG B 1 540 ? 39.893 28.559 81.965 1.00 29.22 540 ARG B CA 1
ATOM 8211 C C . ARG B 1 540 ? 40.739 27.315 81.668 1.00 29.14 540 ARG B C 1
ATOM 8212 O O . ARG B 1 540 ? 40.422 26.227 82.140 1.00 31.04 540 ARG B O 1
ATOM 8220 N N . GLY B 1 541 ? 41.805 27.453 80.890 1.00 29.33 541 GLY B N 1
ATOM 8221 C CA . GLY B 1 541 ? 42.641 26.289 80.651 1.00 28.62 541 GLY B CA 1
ATOM 8222 C C . GLY B 1 541 ? 42.975 25.852 79.239 1.00 28.21 541 GLY B C 1
ATOM 8223 O O . GLY B 1 541 ? 44.092 25.394 79.003 1.00 28.98 541 GLY B O 1
ATOM 8224 N N . ALA B 1 542 ? 42.040 25.986 78.301 1.00 26.40 542 ALA B N 1
ATOM 8225 C CA . ALA B 1 542 ? 42.283 25.549 76.923 1.00 24.82 542 ALA B CA 1
ATOM 8226 C C . ALA B 1 542 ? 43.546 26.138 76.284 1.00 25.50 542 ALA B C 1
ATOM 8227 O O . ALA B 1 542 ? 44.355 25.410 75.703 1.00 24.67 542 ALA B O 1
ATOM 8229 N N . ASN B 1 543 ? 43.712 27.453 76.393 1.00 25.01 543 ASN B N 1
ATOM 8230 C CA . ASN B 1 543 ? 44.875 28.129 75.831 1.00 25.15 543 ASN B CA 1
ATOM 8231 C C . ASN B 1 543 ? 45.353 29.259 76.736 1.00 25.89 543 ASN B C 1
ATOM 8232 O O . ASN B 1 543 ? 44.705 30.308 76.856 1.00 23.72 543 ASN B O 1
ATOM 8237 N N . ASP B 1 544 ? 46.500 29.045 77.361 1.00 24.83 544 ASP B N 1
ATOM 8238 C CA . ASP B 1 544 ? 47.047 30.041 78.256 1.00 27.25 544 ASP B CA 1
ATOM 8239 C C . ASP B 1 544 ? 48.047 30.967 77.579 1.00 25.37 544 ASP B C 1
ATOM 8240 O O . ASP B 1 544 ? 48.992 31.434 78.205 1.00 25.68 544 ASP B O 1
ATOM 8245 N N . VAL B 1 545 ? 47.829 31.231 76.294 1.00 24.24 545 VAL B N 1
ATOM 8246 C CA . VAL B 1 545 ? 48.703 32.120 75.536 1.00 23.74 545 VAL B CA 1
ATOM 8247 C C . VAL B 1 545 ? 48.902 33.491 76.229 1.00 23.11 545 VAL B C 1
ATOM 8248 O O . VAL B 1 545 ? 49.986 34.067 76.159 1.00 21.77 545 VAL B O 1
ATOM 8252 N N . MET B 1 546 ? 47.880 34.000 76.913 1.00 22.64 546 MET B N 1
ATOM 8253 C CA . MET B 1 546 ? 48.023 35.288 77.589 1.00 24.37 546 MET B CA 1
ATOM 8254 C C . MET B 1 546 ? 49.189 35.237 78.565 1.00 26.56 546 MET B C 1
ATOM 8255 O O . MET B 1 546 ? 50.064 36.112 78.540 1.00 26.71 546 MET B O 1
ATOM 8260 N N . LYS B 1 547 ? 49.236 34.195 79.391 1.00 27.36 547 LYS B N 1
ATOM 8261 C CA . LYS B 1 547 ? 50.333 34.043 80.347 1.00 28.47 547 LYS B CA 1
ATOM 8262 C C . LYS B 1 547 ? 51.696 33.894 79.655 1.00 27.93 547 LYS B C 1
ATOM 8263 O O . LYS B 1 547 ? 52.665 34.555 80.030 1.00 27.92 547 LYS B O 1
ATOM 8269 N N . ARG B 1 548 ? 51.772 33.038 78.637 1.00 26.73 548 ARG B N 1
ATOM 8270 C CA . ARG B 1 548 ? 53.030 32.831 77.925 1.00 26.43 548 ARG B CA 1
ATOM 8271 C C . ARG B 1 548 ? 53.479 34.102 77.192 1.00 28.02 548 ARG B C 1
ATOM 8272 O O . ARG B 1 548 ? 54.671 34.371 77.064 1.00 27.53 548 ARG B O 1
ATOM 8280 N N . LEU B 1 549 ? 52.511 34.875 76.712 1.00 29.14 549 LEU B N 1
ATOM 8281 C CA . LEU B 1 549 ? 52.786 36.127 76.021 1.00 31.81 549 LEU B CA 1
ATOM 8282 C C . LEU B 1 549 ? 53.319 37.105 77.073 1.00 31.48 549 LEU B C 1
ATOM 8283 O O . LEU B 1 549 ? 54.251 37.863 76.816 1.00 31.30 549 LEU B O 1
ATOM 8288 N N . LYS B 1 550 ? 52.730 37.075 78.266 1.00 32.18 550 LYS B N 1
ATOM 8289 C CA . LYS B 1 550 ? 53.179 37.953 79.339 1.00 32.96 550 LYS B CA 1
ATOM 8290 C C . LYS B 1 550 ? 54.638 37.621 79.668 1.00 33.93 550 LYS B C 1
ATOM 8291 O O . LYS B 1 550 ? 55.454 38.515 79.851 1.00 33.33 550 LYS B O 1
ATOM 8297 N N . ALA B 1 551 ? 54.965 36.330 79.713 1.00 34.95 551 ALA B N 1
ATOM 8298 C CA . ALA B 1 551 ? 56.323 35.886 80.033 1.00 35.87 551 ALA B CA 1
ATOM 8299 C C . ALA B 1 551 ? 57.402 36.446 79.104 1.00 36.35 551 ALA B C 1
ATOM 8300 O O . ALA B 1 551 ? 58.449 36.883 79.570 1.00 37.29 551 ALA B O 1
ATOM 8302 N N . LEU B 1 552 ? 57.148 36.446 77.799 1.00 36.47 552 LEU B N 1
ATOM 8303 C CA . LEU B 1 552 ? 58.125 36.961 76.842 1.00 37.06 552 LEU B CA 1
ATOM 8304 C C . LEU B 1 552 ? 58.234 38.483 76.860 1.00 37.30 552 LEU B C 1
ATOM 8305 O O . LEU B 1 552 ? 58.908 39.072 76.020 1.00 38.86 552 LEU B O 1
ATOM 8310 N N . LYS B 1 553 ? 57.578 39.118 77.822 1.00 37.16 553 LYS B N 1
ATOM 8311 C CA . LYS B 1 553 ? 57.595 40.573 77.927 1.00 38.12 553 LYS B CA 1
ATOM 8312 C C . LYS B 1 553 ? 58.864 41.063 78.620 1.00 38.39 553 LYS B C 1
ATOM 8313 O O . LYS B 1 553 ? 59.397 40.329 79.482 1.00 38.96 553 LYS B O 1
ATOM 8319 N N . LYS C 1 5 ? 20.547 63.365 1.349 1.00 35.63 5 LYS C N 1
ATOM 8320 C CA . LYS C 1 5 ? 21.693 64.280 1.052 1.00 37.33 5 LYS C CA 1
ATOM 8321 C C . LYS C 1 5 ? 22.718 64.362 2.186 1.00 36.63 5 LYS C C 1
ATOM 8322 O O . LYS C 1 5 ? 22.354 64.320 3.363 1.00 36.91 5 LYS C O 1
ATOM 8328 N N . TYR C 1 6 ? 23.996 64.492 1.825 1.00 36.42 6 TYR C N 1
ATOM 8329 C CA . TYR C 1 6 ? 25.078 64.564 2.811 1.00 35.36 6 TYR C CA 1
ATOM 8330 C C . TYR C 1 6 ? 26.312 65.294 2.306 1.00 35.19 6 TYR C C 1
ATOM 8331 O O . TYR C 1 6 ? 26.518 65.440 1.096 1.00 35.61 6 TYR C O 1
ATOM 8340 N N . THR C 1 7 ? 27.142 65.715 3.259 1.00 34.08 7 THR C N 1
ATOM 8341 C CA . THR C 1 7 ? 28.429 66.355 2.990 1.00 33.70 7 THR C CA 1
ATOM 8342 C C . THR C 1 7 ? 29.344 65.845 4.087 1.00 34.58 7 THR C C 1
ATOM 8343 O O . THR C 1 7 ? 28.880 65.425 5.152 1.00 34.63 7 THR C O 1
ATOM 8347 N N . ILE C 1 8 ? 30.643 65.877 3.832 1.00 34.79 8 ILE C N 1
ATOM 8348 C CA . ILE C 1 8 ? 31.611 65.433 4.821 1.00 34.73 8 ILE C CA 1
ATOM 8349 C C . ILE C 1 8 ? 32.419 66.619 5.331 1.00 35.36 8 ILE C C 1
ATOM 8350 O O . ILE C 1 8 ? 32.826 67.492 4.556 1.00 35.45 8 ILE C O 1
ATOM 8355 N N . GLY C 1 9 ? 32.641 66.652 6.640 1.00 35.04 9 GLY C N 1
ATOM 8356 C CA . GLY C 1 9 ? 33.421 67.719 7.229 1.00 33.72 9 GLY C CA 1
ATOM 8357 C C . GLY C 1 9 ? 34.647 67.095 7.862 1.00 33.88 9 GLY C C 1
ATOM 8358 O O . GLY C 1 9 ? 34.521 66.185 8.682 1.00 32.99 9 GLY C O 1
ATOM 8359 N N . VAL C 1 10 ? 35.830 67.563 7.475 1.00 33.53 10 VAL C N 1
ATOM 8360 C CA . VAL C 1 10 ? 37.066 67.023 8.028 1.00 33.77 10 VAL C CA 1
ATOM 8361 C C . VAL C 1 10 ? 37.720 68.034 8.950 1.00 34.01 10 VAL C C 1
ATOM 8362 O O . VAL C 1 10 ? 38.258 69.047 8.495 1.00 33.42 10 VAL C O 1
ATOM 8366 N N . ASP C 1 11 ? 37.673 67.733 10.245 1.00 34.05 11 ASP C N 1
ATOM 8367 C CA . ASP C 1 11 ? 38.238 68.580 11.285 1.00 33.94 11 ASP C CA 1
ATOM 8368 C C . ASP C 1 11 ? 39.692 68.231 11.613 1.00 34.67 11 ASP C C 1
ATOM 8369 O O . ASP C 1 11 ? 39.973 67.254 12.316 1.00 34.14 11 ASP C O 1
ATOM 8374 N N . TYR C 1 12 ? 40.609 69.036 11.082 1.00 33.73 12 TYR C N 1
ATOM 8375 C CA . TYR C 1 12 ? 42.035 68.846 11.306 1.00 33.52 12 TYR C CA 1
ATOM 8376 C C . TYR C 1 12 ? 42.484 69.526 12.593 1.00 34.37 12 TYR C C 1
ATOM 8377 O O . TYR C 1 12 ? 42.553 70.753 12.661 1.00 31.50 12 TYR C O 1
ATOM 8386 N N . GLY C 1 13 ? 42.793 68.716 13.603 1.00 34.85 13 GLY C N 1
ATOM 8387 C CA . GLY C 1 13 ? 43.249 69.242 14.879 1.00 35.98 13 GLY C CA 1
ATOM 8388 C C . GLY C 1 13 ? 44.766 69.286 14.935 1.00 36.03 13 GLY C C 1
ATOM 8389 O O . GLY C 1 13 ? 45.428 69.073 13.920 1.00 36.46 13 GLY C O 1
ATOM 8390 N N . THR C 1 14 ? 45.319 69.545 16.115 1.00 36.56 14 THR C N 1
ATOM 8391 C CA . THR C 1 14 ? 46.773 69.618 16.281 1.00 38.48 14 THR C CA 1
ATOM 8392 C C . THR C 1 14 ? 47.429 68.244 16.259 1.00 39.20 14 THR C C 1
ATOM 8393 O O . THR C 1 14 ? 48.505 68.068 15.691 1.00 38.40 14 THR C O 1
ATOM 8397 N N . GLU C 1 15 ? 46.759 67.274 16.876 1.00 41.68 15 GLU C N 1
ATOM 8398 C CA . GLU C 1 15 ? 47.266 65.910 16.992 1.00 43.16 15 GLU C CA 1
ATOM 8399 C C . GLU C 1 15 ? 46.659 64.911 16.008 1.00 43.49 15 GLU C C 1
ATOM 8400 O O . GLU C 1 15 ? 47.296 63.911 15.661 1.00 42.95 15 GLU C O 1
ATOM 8406 N N . SER C 1 16 ? 45.434 65.176 15.554 1.00 43.80 16 SER C N 1
ATOM 8407 C CA . SER C 1 16 ? 44.761 64.267 14.626 1.00 42.34 16 SER C CA 1
ATOM 8408 C C . SER C 1 16 ? 43.657 64.903 13.775 1.00 41.92 16 SER C C 1
ATOM 8409 O O . SER C 1 16 ? 43.075 65.930 14.143 1.00 42.35 16 SER C O 1
ATOM 8412 N N . GLY C 1 17 ? 43.377 64.272 12.635 1.00 41.30 17 GLY C N 1
ATOM 8413 C CA . GLY C 1 17 ? 42.335 64.744 11.737 1.00 38.85 17 GLY C CA 1
ATOM 8414 C C . GLY C 1 17 ? 41.102 63.863 11.873 1.00 38.75 17 GLY C C 1
ATOM 8415 O O . GLY C 1 17 ? 41.219 62.681 12.214 1.00 39.58 17 GLY C O 1
ATOM 8416 N N . ARG C 1 18 ? 39.922 64.419 11.614 1.00 36.50 18 ARG C N 1
ATOM 8417 C CA . ARG C 1 18 ? 38.693 63.647 11.720 1.00 34.93 18 ARG C CA 1
ATOM 8418 C C . ARG C 1 18 ? 37.611 63.989 10.704 1.00 35.04 18 ARG C C 1
ATOM 8419 O O . ARG C 1 18 ? 37.214 65.144 10.562 1.00 34.53 18 ARG C O 1
ATOM 8427 N N . ALA C 1 19 ? 37.121 62.961 10.017 1.00 34.99 19 ALA C N 1
ATOM 8428 C CA . ALA C 1 19 ? 36.065 63.121 9.028 1.00 34.67 19 ALA C CA 1
ATOM 8429 C C . ALA C 1 19 ? 34.728 62.756 9.690 1.00 35.76 19 ALA C C 1
ATOM 8430 O O . ALA C 1 19 ? 34.656 61.823 10.498 1.00 34.66 19 ALA C O 1
ATOM 8432 N N . VAL C 1 20 ? 33.679 63.513 9.370 1.00 36.53 20 VAL C N 1
ATOM 8433 C CA . VAL C 1 20 ? 32.357 63.264 9.934 1.00 37.15 20 VAL C CA 1
ATOM 8434 C C . VAL C 1 20 ? 31.338 63.444 8.819 1.00 37.89 20 VAL C C 1
ATOM 8435 O O . VAL C 1 20 ? 31.377 64.438 8.092 1.00 38.54 20 VAL C O 1
ATOM 8439 N N . LEU C 1 21 ? 30.447 62.469 8.665 1.00 38.78 21 LEU C N 1
ATOM 8440 C CA . LEU C 1 21 ? 29.417 62.529 7.634 1.00 37.88 21 LEU C CA 1
ATOM 8441 C C . LEU C 1 21 ? 28.239 63.262 8.244 1.00 36.92 21 LEU C C 1
ATOM 8442 O O . LEU C 1 21 ? 27.772 62.889 9.317 1.00 37.00 21 LEU C O 1
ATOM 8447 N N . ILE C 1 22 ? 27.757 64.295 7.559 1.00 35.48 22 ILE C N 1
ATOM 8448 C CA . ILE C 1 22 ? 26.656 65.100 8.079 1.00 35.37 22 ILE C CA 1
ATOM 8449 C C . ILE C 1 22 ? 25.352 65.071 7.279 1.00 36.04 22 ILE C C 1
ATOM 8450 O O . ILE C 1 22 ? 25.332 65.362 6.083 1.00 35.09 22 ILE C O 1
ATOM 8455 N N . ASP C 1 23 ? 24.263 64.732 7.965 1.00 37.50 23 ASP C N 1
ATOM 8456 C CA . ASP C 1 23 ? 22.929 64.681 7.369 1.00 37.57 23 ASP C CA 1
ATOM 8457 C C . ASP C 1 23 ? 22.535 66.123 7.077 1.00 37.14 23 ASP C C 1
ATOM 8458 O O . ASP C 1 23 ? 22.253 66.888 7.996 1.00 37.67 23 ASP C O 1
ATOM 8463 N N . LEU C 1 24 ? 22.520 66.493 5.802 1.00 36.16 24 LEU C N 1
ATOM 8464 C CA . LEU C 1 24 ? 22.194 67.859 5.404 1.00 36.29 24 LEU C CA 1
ATOM 8465 C C . LEU C 1 24 ? 20.810 68.366 5.783 1.00 35.73 24 LEU C C 1
ATOM 8466 O O . LEU C 1 24 ? 20.541 69.560 5.681 1.00 36.23 24 LEU C O 1
ATOM 8471 N N . SER C 1 25 ? 19.933 67.474 6.221 1.00 35.83 25 SER C N 1
ATOM 8472 C CA . SER C 1 25 ? 18.585 67.888 6.583 1.00 36.71 25 SER C CA 1
ATOM 8473 C C . SER C 1 25 ? 18.489 68.414 8.013 1.00 38.01 25 SER C C 1
ATOM 8474 O O . SER C 1 25 ? 17.669 69.288 8.294 1.00 38.34 25 SER C O 1
ATOM 8477 N N . ASN C 1 26 ? 19.330 67.906 8.912 1.00 38.35 26 ASN C N 1
ATOM 8478 C CA . ASN C 1 26 ? 19.283 68.343 10.308 1.00 38.76 26 ASN C CA 1
ATOM 8479 C C . ASN C 1 26 ? 20.640 68.619 10.963 1.00 38.60 26 ASN C C 1
ATOM 8480 O O . ASN C 1 26 ? 20.732 68.763 12.189 1.00 38.00 26 ASN C O 1
ATOM 8485 N N . GLY C 1 27 ? 21.682 68.693 10.139 1.00 38.24 27 GLY C N 1
ATOM 8486 C CA . GLY C 1 27 ? 23.019 68.966 10.630 1.00 39.14 27 GLY C CA 1
ATOM 8487 C C . GLY C 1 27 ? 23.574 67.915 11.565 1.00 40.17 27 GLY C C 1
ATOM 8488 O O . GLY C 1 27 ? 24.590 68.130 12.222 1.00 41.30 27 GLY C O 1
ATOM 8489 N N . GLN C 1 28 ? 22.928 66.762 11.614 1.00 41.98 28 GLN C N 1
ATOM 8490 C CA . GLN C 1 28 ? 23.379 65.707 12.496 1.00 44.48 28 GLN C CA 1
ATOM 8491 C C . GLN C 1 28 ? 24.536 64.895 11.918 1.00 45.07 28 GLN C C 1
ATOM 8492 O O . GLN C 1 28 ? 24.710 64.795 10.702 1.00 43.93 28 GLN C O 1
ATOM 8498 N N . GLU C 1 29 ? 25.331 64.323 12.813 1.00 45.90 29 GLU C N 1
ATOM 8499 C CA . GLU C 1 29 ? 26.478 63.517 12.430 1.00 46.02 29 GLU C CA 1
ATOM 8500 C C . GLU C 1 29 ? 26.121 62.041 12.613 1.00 44.45 29 GLU C C 1
ATOM 8501 O O . GLU C 1 29 ? 25.845 61.599 13.728 1.00 45.76 29 GLU C O 1
ATOM 8507 N N . LEU C 1 30 ? 26.113 61.278 11.523 1.00 43.69 30 LEU C N 1
ATOM 8508 C CA . LEU C 1 30 ? 25.774 59.863 11.627 1.00 42.55 30 LEU C CA 1
ATOM 8509 C C . LEU C 1 30 ? 26.994 58.957 11.689 1.00 42.50 30 LEU C C 1
ATOM 8510 O O . LEU C 1 30 ? 26.886 57.780 12.046 1.00 41.56 30 LEU C O 1
ATOM 8515 N N . ALA C 1 31 ? 28.155 59.508 11.350 1.00 41.56 31 ALA C N 1
ATOM 8516 C CA . ALA C 1 31 ? 29.386 58.731 11.380 1.00 41.80 31 ALA C CA 1
ATOM 8517 C C . ALA C 1 31 ? 30.608 59.636 11.435 1.00 41.34 31 ALA C C 1
ATOM 8518 O O . ALA C 1 31 ? 30.681 60.645 10.734 1.00 39.25 31 ALA C O 1
ATOM 8520 N N . ASP C 1 32 ? 31.562 59.270 12.285 1.00 41.26 32 ASP C N 1
ATOM 8521 C CA . ASP C 1 32 ? 32.788 60.037 12.417 1.00 42.03 32 ASP C CA 1
ATOM 8522 C C . ASP C 1 32 ? 33.961 59.070 12.491 1.00 42.68 32 ASP C C 1
ATOM 8523 O O . ASP C 1 32 ? 33.801 57.921 12.915 1.00 41.66 32 ASP C O 1
ATOM 8528 N N . HIS C 1 33 ? 35.132 59.531 12.057 1.00 42.44 33 HIS C N 1
ATOM 8529 C CA . HIS C 1 33 ? 36.338 58.713 12.107 1.00 42.35 33 HIS C CA 1
ATOM 8530 C C . HIS C 1 33 ? 37.612 59.567 12.118 1.00 42.89 33 HIS C C 1
ATOM 8531 O O . HIS C 1 33 ? 37.768 60.486 11.303 1.00 40.75 33 HIS C O 1
ATOM 8538 N N . VAL C 1 34 ? 38.516 59.246 13.047 1.00 42.28 34 VAL C N 1
ATOM 8539 C CA . VAL C 1 34 ? 39.768 59.981 13.207 1.00 42.68 34 VAL C CA 1
ATOM 8540 C C . VAL C 1 34 ? 41.026 59.170 12.942 1.00 42.51 34 VAL C C 1
ATOM 8541 O O . VAL C 1 34 ? 41.159 58.036 13.399 1.00 42.35 34 VAL C O 1
ATOM 8545 N N . THR C 1 35 ? 41.945 59.756 12.183 1.00 44.08 35 THR C N 1
ATOM 8546 C CA . THR C 1 35 ? 43.210 59.101 11.906 1.00 44.97 35 THR C CA 1
ATOM 8547 C C . THR C 1 35 ? 44.271 59.925 12.626 1.00 44.78 35 THR C C 1
ATOM 8548 O O . THR C 1 35 ? 44.363 61.141 12.437 1.00 44.44 35 THR C O 1
ATOM 8552 N N . PRO C 1 36 ? 45.072 59.282 13.490 1.00 44.70 36 PRO C N 1
ATOM 8553 C CA . PRO C 1 36 ? 46.109 60.039 14.195 1.00 43.33 36 PRO C CA 1
ATOM 8554 C C . PRO C 1 36 ? 47.154 60.490 13.176 1.00 42.00 36 PRO C C 1
ATOM 8555 O O . PRO C 1 36 ? 47.416 59.785 12.198 1.00 38.75 36 PRO C O 1
ATOM 8559 N N . TYR C 1 37 ? 47.735 61.666 13.380 1.00 41.53 37 TYR C N 1
ATOM 8560 C CA . TYR C 1 37 ? 48.759 62.114 12.448 1.00 42.56 37 TYR C CA 1
ATOM 8561 C C . TYR C 1 37 ? 49.928 61.174 12.688 1.00 43.78 37 TYR C C 1
ATOM 8562 O O . TYR C 1 37 ? 50.393 61.039 13.826 1.00 43.00 37 TYR C O 1
ATOM 8571 N N . ARG C 1 38 ? 50.375 60.516 11.622 1.00 44.42 38 ARG C N 1
ATOM 8572 C CA . ARG C 1 38 ? 51.482 59.570 11.687 1.00 46.07 38 ARG C CA 1
ATOM 8573 C C . ARG C 1 38 ? 52.631 60.082 12.531 1.00 45.92 38 ARG C C 1
ATOM 8574 O O . ARG C 1 38 ? 53.076 59.406 13.465 1.00 46.79 38 ARG C O 1
ATOM 8582 N N . HIS C 1 39 ? 53.084 61.289 12.200 1.00 44.93 39 HIS C N 1
ATOM 8583 C CA . HIS C 1 39 ? 54.218 61.932 12.861 1.00 44.20 39 HIS C CA 1
ATOM 8584 C C . HIS C 1 39 ? 53.878 62.915 13.978 1.00 43.18 39 HIS C C 1
ATOM 8585 O O . HIS C 1 39 ? 54.757 63.619 14.467 1.00 44.26 39 HIS C O 1
ATOM 8592 N N . GLY C 1 40 ? 52.613 62.967 14.375 1.00 42.73 40 GLY C N 1
ATOM 8593 C CA . GLY C 1 40 ? 52.196 63.865 15.440 1.00 42.81 40 GLY C CA 1
ATOM 8594 C C . GLY C 1 40 ? 52.731 65.285 15.354 1.00 42.95 40 GLY C C 1
ATOM 8595 O O . GLY C 1 40 ? 52.726 65.898 14.284 1.00 41.42 40 GLY C O 1
ATOM 8596 N N . VAL C 1 41 ? 53.194 65.799 16.494 1.00 42.80 41 VAL C N 1
ATOM 8597 C CA . VAL C 1 41 ? 53.750 67.149 16.594 1.00 41.30 41 VAL C CA 1
ATOM 8598 C C . VAL C 1 41 ? 55.288 67.108 16.552 1.00 41.63 41 VAL C C 1
ATOM 8599 O O . VAL C 1 41 ? 55.933 66.789 17.553 1.00 40.21 41 VAL C O 1
ATOM 8603 N N . ILE C 1 42 ? 55.867 67.415 15.391 1.00 41.68 42 ILE C N 1
ATOM 8604 C CA . ILE C 1 42 ? 57.323 67.422 15.221 1.00 42.15 42 ILE C CA 1
ATOM 8605 C C . ILE C 1 42 ? 57.961 68.610 15.947 1.00 42.64 42 ILE C C 1
ATOM 8606 O O . ILE C 1 42 ? 58.158 69.675 15.359 1.00 41.45 42 ILE C O 1
ATOM 8611 N N . ASP C 1 43 ? 58.287 68.426 17.223 1.00 43.24 43 ASP C N 1
ATOM 8612 C CA . ASP C 1 43 ? 58.891 69.500 18.001 1.00 44.19 43 ASP C CA 1
ATOM 8613 C C . ASP C 1 43 ? 60.220 69.126 18.652 1.00 44.72 43 ASP C C 1
ATOM 8614 O O . ASP C 1 43 ? 60.798 69.931 19.386 1.00 44.04 43 ASP C O 1
ATOM 8619 N N . GLN C 1 44 ? 60.704 67.915 18.390 1.00 44.51 44 GLN C N 1
ATOM 8620 C CA . GLN C 1 44 ? 61.966 67.470 18.976 1.00 44.65 44 GLN C CA 1
ATOM 8621 C C . GLN C 1 44 ? 63.077 67.400 17.933 1.00 43.72 44 GLN C C 1
ATOM 8622 O O . GLN C 1 44 ? 64.024 68.179 17.972 1.00 44.34 44 GLN C O 1
ATOM 8624 N N . TYR C 1 45 ? 62.963 66.453 17.011 1.00 43.95 45 TYR C N 1
ATOM 8625 C CA . TYR C 1 45 ? 63.945 66.282 15.938 1.00 44.09 45 TYR C CA 1
ATOM 8626 C C . TYR C 1 45 ? 63.130 66.079 14.669 1.00 43.49 45 TYR C C 1
ATOM 8627 O O . TYR C 1 45 ? 61.947 65.755 14.752 1.00 43.04 45 TYR C O 1
ATOM 8636 N N . LEU C 1 46 ? 63.731 66.269 13.499 1.00 42.79 46 LEU C N 1
ATOM 8637 C CA . LEU C 1 46 ? 62.972 66.012 12.290 1.00 42.78 46 LEU C CA 1
ATOM 8638 C C . LEU C 1 46 ? 62.811 64.502 12.338 1.00 44.88 46 LEU C C 1
ATOM 8639 O O . LEU C 1 46 ? 63.776 63.787 12.609 1.00 45.57 46 LEU C O 1
ATOM 8644 N N . PRO C 1 47 ? 61.593 63.994 12.095 1.00 46.04 47 PRO C N 1
ATOM 8645 C CA . PRO C 1 47 ? 61.346 62.545 12.123 1.00 46.63 47 PRO C CA 1
ATOM 8646 C C . PRO C 1 47 ? 62.310 61.659 11.302 1.00 47.31 47 PRO C C 1
ATOM 8647 O O . PRO C 1 47 ? 62.741 62.015 10.199 1.00 45.60 47 PRO C O 1
ATOM 8651 N N . ASN C 1 48 ? 62.626 60.494 11.866 1.00 48.87 48 ASN C N 1
ATOM 8652 C CA . ASN C 1 48 ? 63.525 59.554 11.222 1.00 50.27 48 ASN C CA 1
ATOM 8653 C C . ASN C 1 48 ? 64.973 59.877 11.551 1.00 51.45 48 ASN C C 1
ATOM 8654 O O . ASN C 1 48 ? 65.703 59.054 12.114 1.00 52.21 48 ASN C O 1
ATOM 8655 N N . THR C 1 49 ? 65.380 61.094 11.207 1.00 51.86 49 THR C N 1
ATOM 8656 C CA . THR C 1 49 ? 66.739 61.566 11.438 1.00 50.94 49 THR C CA 1
ATOM 8657 C C . THR C 1 49 ? 67.006 61.953 12.897 1.00 50.37 49 THR C C 1
ATOM 8658 O O . THR C 1 49 ? 66.212 61.653 13.795 1.00 49.71 49 THR C O 1
ATOM 8662 N N . ASN C 1 50 ? 68.143 62.611 13.113 1.00 50.37 50 ASN C N 1
ATOM 8663 C CA . ASN C 1 50 ? 68.531 63.056 14.442 1.00 49.57 50 ASN C CA 1
ATOM 8664 C C . ASN C 1 50 ? 68.797 64.554 14.444 1.00 49.37 50 ASN C C 1
ATOM 8665 O O . ASN C 1 50 ? 69.455 65.083 15.347 1.00 48.24 50 ASN C O 1
ATOM 8666 N N . ILE C 1 51 ? 68.293 65.231 13.410 1.00 49.16 51 ILE C N 1
ATOM 8667 C CA . ILE C 1 51 ? 68.441 66.681 13.266 1.00 48.25 51 ILE C CA 1
ATOM 8668 C C . ILE C 1 51 ? 67.674 67.342 14.415 1.00 47.84 51 ILE C C 1
ATOM 8669 O O . ILE C 1 51 ? 66.447 67.409 14.385 1.00 48.57 51 ILE C O 1
ATOM 8674 N N . LYS C 1 52 ? 68.389 67.814 15.431 1.00 47.68 52 LYS C N 1
ATOM 8675 C CA . LYS C 1 52 ? 67.735 68.455 16.564 1.00 47.82 52 LYS C CA 1
ATOM 8676 C C . LYS C 1 52 ? 66.916 69.632 16.055 1.00 48.63 52 LYS C C 1
ATOM 8677 O O . LYS C 1 52 ? 67.162 70.155 14.962 1.00 49.16 52 LYS C O 1
ATOM 8679 N N . LEU C 1 53 ? 65.936 70.047 16.845 1.00 47.91 53 LEU C N 1
ATOM 8680 C CA . LEU C 1 53 ? 65.086 71.161 16.453 1.00 47.27 53 LEU C CA 1
ATOM 8681 C C . LEU C 1 53 ? 65.257 72.299 17.453 1.00 46.74 53 LEU C C 1
ATOM 8682 O O . LEU C 1 53 ? 65.468 72.066 18.644 1.00 46.12 53 LEU C O 1
ATOM 8687 N N . GLY C 1 54 ? 65.161 73.528 16.956 1.00 46.92 54 GLY C N 1
ATOM 8688 C CA . GLY C 1 54 ? 65.317 74.694 17.808 1.00 44.95 54 GLY C CA 1
ATOM 8689 C C . GLY C 1 54 ? 64.261 74.844 18.885 1.00 44.91 54 GLY C C 1
ATOM 8690 O O . GLY C 1 54 ? 63.317 74.058 18.973 1.00 45.33 54 GLY C O 1
ATOM 8691 N N . HIS C 1 55 ? 64.432 75.866 19.712 1.00 44.19 55 HIS C N 1
ATOM 8692 C CA . HIS C 1 55 ? 63.505 76.149 20.792 1.00 44.16 55 HIS C CA 1
ATOM 8693 C C . HIS C 1 55 ? 62.272 76.865 20.230 1.00 44.18 55 HIS C C 1
ATOM 8694 O O . HIS C 1 55 ? 62.391 77.750 19.378 1.00 43.04 55 HIS C O 1
ATOM 8701 N N . GLU C 1 56 ? 61.096 76.467 20.717 1.00 44.70 56 GLU C N 1
ATOM 8702 C CA . GLU C 1 56 ? 59.812 77.024 20.282 1.00 44.50 56 GLU C CA 1
ATOM 8703 C C . GLU C 1 56 ? 59.336 76.381 18.981 1.00 42.68 56 GLU C C 1
ATOM 8704 O O . GLU C 1 56 ? 58.190 76.563 18.585 1.00 43.93 56 GLU C O 1
ATOM 8710 N N . TRP C 1 57 ? 60.209 75.631 18.320 1.00 42.26 57 TRP C N 1
ATOM 8711 C CA . TRP C 1 57 ? 59.838 74.992 17.061 1.00 42.49 57 TRP C CA 1
ATOM 8712 C C . TRP C 1 57 ? 58.742 73.932 17.190 1.00 42.96 57 TRP C C 1
ATOM 8713 O O . TRP C 1 57 ? 58.676 73.194 18.175 1.00 42.38 57 TRP C O 1
ATOM 8724 N N . ALA C 1 58 ? 57.883 73.872 16.177 1.00 40.72 58 ALA C N 1
ATOM 8725 C CA . ALA C 1 58 ? 56.788 72.910 16.131 1.00 39.55 58 ALA C CA 1
ATOM 8726 C C . ALA C 1 58 ? 56.427 72.759 14.662 1.00 40.55 58 ALA C C 1
ATOM 8727 O O . ALA C 1 58 ? 55.865 73.672 14.052 1.00 42.66 58 ALA C O 1
ATOM 8729 N N . LEU C 1 59 ? 56.786 71.610 14.099 1.00 41.23 59 LEU C N 1
ATOM 8730 C CA . LEU C 1 59 ? 56.539 71.308 12.696 1.00 40.34 59 LEU C CA 1
ATOM 8731 C C . LEU C 1 59 ? 55.495 70.202 12.579 1.00 41.05 59 LEU C C 1
ATOM 8732 O O . LEU C 1 59 ? 54.998 69.692 13.590 1.00 40.11 59 LEU C O 1
ATOM 8737 N N . GLN C 1 60 ? 55.163 69.836 11.344 1.00 39.93 60 GLN C N 1
ATOM 8738 C CA . GLN C 1 60 ? 54.198 68.774 11.106 1.00 38.70 60 GLN C CA 1
ATOM 8739 C C . GLN C 1 60 ? 54.449 68.204 9.716 1.00 38.93 60 GLN C C 1
ATOM 8740 O O . GLN C 1 60 ? 54.984 68.890 8.847 1.00 37.31 60 GLN C O 1
ATOM 8746 N N . HIS C 1 61 ? 54.081 66.940 9.523 1.00 40.98 61 HIS C N 1
ATOM 8747 C CA . HIS C 1 61 ? 54.282 66.270 8.241 1.00 43.01 61 HIS C CA 1
ATOM 8748 C C . HIS C 1 61 ? 53.009 66.368 7.412 1.00 42.91 61 HIS C C 1
ATOM 8749 O O . HIS C 1 61 ? 52.003 65.717 7.721 1.00 42.50 61 HIS C O 1
ATOM 8756 N N . PRO C 1 62 ? 53.048 67.176 6.336 1.00 42.13 62 PRO C N 1
ATOM 8757 C CA . PRO C 1 62 ? 51.925 67.412 5.420 1.00 42.78 62 PRO C CA 1
ATOM 8758 C C . PRO C 1 62 ? 51.267 66.169 4.837 1.00 43.34 62 PRO C C 1
ATOM 8759 O O . PRO C 1 62 ? 50.066 66.172 4.541 1.00 42.74 62 PRO C O 1
ATOM 8763 N N . LEU C 1 63 ? 52.045 65.105 4.676 1.00 43.56 63 LEU C N 1
ATOM 8764 C CA . LEU C 1 63 ? 51.495 63.881 4.122 1.00 43.50 63 LEU C CA 1
ATOM 8765 C C . LEU C 1 63 ? 50.536 63.233 5.096 1.00 42.16 63 LEU C C 1
ATOM 8766 O O . LEU C 1 63 ? 49.713 62.416 4.702 1.00 43.74 63 LEU C O 1
ATOM 8771 N N . ASP C 1 64 ? 50.636 63.594 6.369 1.00 41.21 64 ASP C N 1
ATOM 8772 C CA . ASP C 1 64 ? 49.730 63.039 7.363 1.00 41.60 64 ASP C CA 1
ATOM 8773 C C . ASP C 1 64 ? 48.319 63.589 7.136 1.00 40.86 64 ASP C C 1
ATOM 8774 O O . ASP C 1 64 ? 47.326 62.954 7.503 1.00 41.46 64 ASP C O 1
ATOM 8779 N N . TYR C 1 65 ? 48.247 64.774 6.529 1.00 38.42 65 TYR C N 1
ATOM 8780 C CA . TYR C 1 65 ? 46.978 65.442 6.241 1.00 37.16 65 TYR C CA 1
ATOM 8781 C C . TYR C 1 65 ? 46.170 64.691 5.188 1.00 36.01 65 TYR C C 1
ATOM 8782 O O . TYR C 1 65 ? 44.945 64.638 5.258 1.00 34.72 65 TYR C O 1
ATOM 8791 N N . VAL C 1 66 ? 46.848 64.125 4.200 1.00 37.24 66 VAL C N 1
ATOM 8792 C CA . VAL C 1 66 ? 46.137 63.379 3.169 1.00 38.24 66 VAL C CA 1
ATOM 8793 C C . VAL C 1 66 ? 45.835 61.952 3.630 1.00 38.59 66 VAL C C 1
ATOM 8794 O O . VAL C 1 66 ? 44.948 61.297 3.096 1.00 39.98 66 VAL C O 1
ATOM 8798 N N . GLU C 1 67 ? 46.557 61.470 4.633 1.00 39.99 67 GLU C N 1
ATOM 8799 C CA . GLU C 1 67 ? 46.290 60.128 5.140 1.00 43.56 67 GLU C CA 1
ATOM 8800 C C . GLU C 1 67 ? 44.889 60.144 5.746 1.00 43.44 67 GLU C C 1
ATOM 8801 O O . GLU C 1 67 ? 44.186 59.138 5.745 1.00 44.20 67 GLU C O 1
ATOM 8807 N N . VAL C 1 68 ? 44.498 61.301 6.273 1.00 42.43 68 VAL C N 1
ATOM 8808 C CA . VAL C 1 68 ? 43.186 61.460 6.875 1.00 40.48 68 VAL C CA 1
ATOM 8809 C C . VAL C 1 68 ? 42.145 61.350 5.768 1.00 39.81 68 VAL C C 1
ATOM 8810 O O . VAL C 1 68 ? 41.099 60.738 5.947 1.00 41.49 68 VAL C O 1
ATOM 8814 N N . LEU C 1 69 ? 42.444 61.935 4.616 1.00 39.72 69 LEU C N 1
ATOM 8815 C CA . LEU C 1 69 ? 41.531 61.890 3.481 1.00 40.98 69 LEU C CA 1
ATOM 8816 C C . LEU C 1 69 ? 41.376 60.468 2.935 1.00 41.68 69 LEU C C 1
ATOM 8817 O O . LEU C 1 69 ? 40.274 60.046 2.582 1.00 41.34 69 LEU C O 1
ATOM 8822 N N . THR C 1 70 ? 42.484 59.735 2.870 1.00 41.83 70 THR C N 1
ATOM 8823 C CA . THR C 1 70 ? 42.467 58.379 2.345 1.00 41.46 70 THR C CA 1
ATOM 8824 C C . THR C 1 70 ? 42.093 57.303 3.373 1.00 40.78 70 THR C C 1
ATOM 8825 O O . THR C 1 70 ? 41.664 56.217 2.994 1.00 41.81 70 THR C O 1
ATOM 8829 N N . THR C 1 71 ? 42.224 57.598 4.663 1.00 39.53 71 THR C N 1
ATOM 8830 C CA . THR C 1 71 ? 41.890 56.606 5.683 1.00 39.42 71 THR C CA 1
ATOM 8831 C C . THR C 1 71 ? 40.589 56.892 6.437 1.00 40.27 71 THR C C 1
ATOM 8832 O O . THR C 1 71 ? 39.851 55.969 6.791 1.00 39.48 71 THR C O 1
ATOM 8834 N N . SER C 1 72 ? 40.304 58.168 6.682 1.00 40.65 72 SER C N 1
ATOM 8835 C CA . SER C 1 72 ? 39.099 58.544 7.415 1.00 39.36 72 SER C CA 1
ATOM 8836 C C . SER C 1 72 ? 37.824 58.615 6.591 1.00 39.08 72 SER C C 1
ATOM 8837 O O . SER C 1 72 ? 36.775 58.146 7.026 1.00 39.47 72 SER C O 1
ATOM 8840 N N . VAL C 1 73 ? 37.891 59.212 5.412 1.00 38.04 73 VAL C N 1
ATOM 8841 C CA . VAL C 1 73 ? 36.694 59.311 4.603 1.00 40.30 73 VAL C CA 1
ATOM 8842 C C . VAL C 1 73 ? 36.164 57.924 4.245 1.00 40.98 73 VAL C C 1
ATOM 8843 O O . VAL C 1 73 ? 34.983 57.644 4.453 1.00 40.65 73 VAL C O 1
ATOM 8847 N N . PRO C 1 74 ? 37.028 57.033 3.708 1.00 42.03 74 PRO C N 1
ATOM 8848 C CA . PRO C 1 74 ? 36.557 55.687 3.360 1.00 41.98 74 PRO C CA 1
ATOM 8849 C C . PRO C 1 74 ? 35.866 55.014 4.544 1.00 42.38 74 PRO C C 1
ATOM 8850 O O . PRO C 1 74 ? 34.781 54.451 4.407 1.00 42.33 74 PRO C O 1
ATOM 8854 N N . ALA C 1 75 ? 36.501 55.095 5.709 1.00 42.51 75 ALA C N 1
ATOM 8855 C CA . ALA C 1 75 ? 35.966 54.488 6.925 1.00 43.58 75 ALA C CA 1
ATOM 8856 C C . ALA C 1 75 ? 34.570 55.005 7.278 1.00 44.39 75 ALA C C 1
ATOM 8857 O O . ALA C 1 75 ? 33.724 54.257 7.778 1.00 44.25 75 ALA C O 1
ATOM 8859 N N . VAL C 1 76 ? 34.335 56.288 7.022 1.00 44.53 76 VAL C N 1
ATOM 8860 C CA . VAL C 1 76 ? 33.050 56.902 7.330 1.00 43.37 76 VAL C CA 1
ATOM 8861 C C . VAL C 1 76 ? 31.933 56.363 6.441 1.00 42.52 76 VAL C C 1
ATOM 8862 O O . VAL C 1 76 ? 30.829 56.091 6.916 1.00 43.34 76 VAL C O 1
ATOM 8866 N N . MET C 1 77 ? 32.218 56.203 5.155 1.00 41.46 77 MET C N 1
ATOM 8867 C CA . MET C 1 77 ? 31.219 55.673 4.241 1.00 41.83 77 MET C CA 1
ATOM 8868 C C . MET C 1 77 ? 30.862 54.241 4.668 1.00 41.86 77 MET C C 1
ATOM 8869 O O . MET C 1 77 ? 29.707 53.942 4.987 1.00 42.35 77 MET C O 1
ATOM 8874 N N . LYS C 1 78 ? 31.869 53.372 4.691 1.00 41.86 78 LYS C N 1
ATOM 8875 C CA . LYS C 1 78 ? 31.692 51.978 5.079 1.00 42.61 78 LYS C CA 1
ATOM 8876 C C . LYS C 1 78 ? 30.887 51.791 6.374 1.00 43.30 78 LYS C C 1
ATOM 8877 O O . LYS C 1 78 ? 29.987 50.951 6.433 1.00 43.33 78 LYS C O 1
ATOM 8883 N N . GLU C 1 79 ? 31.193 52.572 7.407 1.00 42.78 79 GLU C N 1
ATOM 8884 C CA . GLU C 1 79 ? 30.472 52.445 8.674 1.00 42.34 79 GLU C CA 1
ATOM 8885 C C . GLU C 1 79 ? 28.984 52.747 8.494 1.00 41.47 79 GLU C C 1
ATOM 8886 O O . GLU C 1 79 ? 28.599 53.503 7.603 1.00 40.75 79 GLU C O 1
ATOM 8888 N N . ASP C 1 85 ? 27.066 59.264 -4.117 1.00 44.86 85 ASP C N 1
ATOM 8889 C CA . ASP C 1 85 ? 25.893 59.759 -4.838 1.00 44.87 85 ASP C CA 1
ATOM 8890 C C . ASP C 1 85 ? 25.100 60.710 -3.957 1.00 43.66 85 ASP C C 1
ATOM 8891 O O . ASP C 1 85 ? 24.635 61.750 -4.414 1.00 42.66 85 ASP C O 1
ATOM 8896 N N . ASP C 1 86 ? 24.955 60.339 -2.690 1.00 44.16 86 ASP C N 1
ATOM 8897 C CA . ASP C 1 86 ? 24.218 61.157 -1.731 1.00 44.90 86 ASP C CA 1
ATOM 8898 C C . ASP C 1 86 ? 25.104 62.216 -1.067 1.00 43.46 86 ASP C C 1
ATOM 8899 O O . ASP C 1 86 ? 24.601 63.145 -0.436 1.00 41.70 86 ASP C O 1
ATOM 8904 N N . VAL C 1 87 ? 26.420 62.066 -1.213 1.00 41.51 87 VAL C N 1
ATOM 8905 C CA . VAL C 1 87 ? 27.377 63.003 -0.631 1.00 39.65 87 VAL C CA 1
ATOM 8906 C C . VAL C 1 87 ? 27.695 64.081 -1.664 1.00 39.97 87 VAL C C 1
ATOM 8907 O O . VAL C 1 87 ? 28.468 63.848 -2.587 1.00 40.67 87 VAL C O 1
ATOM 8911 N N . ILE C 1 88 ? 27.109 65.263 -1.491 1.00 40.34 88 ILE C N 1
ATOM 8912 C CA . ILE C 1 88 ? 27.285 66.370 -2.432 1.00 41.87 88 ILE C CA 1
ATOM 8913 C C . ILE C 1 88 ? 28.641 67.066 -2.454 1.00 42.15 88 ILE C C 1
ATOM 8914 O O . ILE C 1 88 ? 29.108 67.491 -3.510 1.00 43.35 88 ILE C O 1
ATOM 8919 N N . GLY C 1 89 ? 29.267 67.216 -1.297 1.00 41.98 89 GLY C N 1
ATOM 8920 C CA . GLY C 1 89 ? 30.553 67.884 -1.280 1.00 41.60 89 GLY C CA 1
ATOM 8921 C C . GLY C 1 89 ? 31.346 67.638 -0.019 1.00 41.02 89 GLY C C 1
ATOM 8922 O O . GLY C 1 89 ? 30.932 66.871 0.858 1.00 41.25 89 GLY C O 1
ATOM 8923 N N . ILE C 1 90 ? 32.492 68.300 0.077 1.00 39.44 90 ILE C N 1
ATOM 8924 C CA . ILE C 1 90 ? 33.345 68.134 1.241 1.00 38.25 90 ILE C CA 1
ATOM 8925 C C . ILE C 1 90 ? 34.039 69.437 1.629 1.00 37.05 90 ILE C C 1
ATOM 8926 O O . ILE C 1 90 ? 34.335 70.280 0.776 1.00 35.87 90 ILE C O 1
ATOM 8931 N N . GLY C 1 91 ? 34.274 69.602 2.927 1.00 36.31 91 GLY C N 1
ATOM 8932 C CA . GLY C 1 91 ? 34.920 70.803 3.422 1.00 36.09 91 GLY C CA 1
ATOM 8933 C C . GLY C 1 91 ? 35.785 70.483 4.626 1.00 36.48 91 GLY C C 1
ATOM 8934 O O . GLY C 1 91 ? 35.542 69.503 5.343 1.00 35.74 91 GLY C O 1
ATOM 8935 N N . VAL C 1 92 ? 36.792 71.317 4.857 1.00 35.37 92 VAL C N 1
ATOM 8936 C CA . VAL C 1 92 ? 37.701 71.104 5.964 1.00 35.06 92 VAL C CA 1
ATOM 8937 C C . VAL C 1 92 ? 37.854 72.352 6.831 1.00 36.51 92 VAL C C 1
ATOM 8938 O O . VAL C 1 92 ? 37.624 73.483 6.382 1.00 34.75 92 VAL C O 1
ATOM 8942 N N . ASP C 1 93 ? 38.228 72.122 8.083 1.00 37.39 93 ASP C N 1
ATOM 8943 C CA . ASP C 1 93 ? 38.497 73.196 9.025 1.00 38.42 93 ASP C CA 1
ATOM 8944 C C . ASP C 1 93 ? 39.892 72.824 9.534 1.00 37.97 93 ASP C C 1
ATOM 8945 O O . ASP C 1 93 ? 40.193 71.641 9.711 1.00 36.85 93 ASP C O 1
ATOM 8950 N N . PHE C 1 94 ? 40.745 73.820 9.750 1.00 37.48 94 PHE C N 1
ATOM 8951 C CA . PHE C 1 94 ? 42.122 73.563 10.177 1.00 36.77 94 PHE C CA 1
ATOM 8952 C C . PHE C 1 94 ? 42.577 74.472 11.328 1.00 37.32 94 PHE C C 1
ATOM 8953 O O . PHE C 1 94 ? 41.873 75.414 11.703 1.00 37.28 94 PHE C O 1
ATOM 8961 N N . THR C 1 95 ? 43.769 74.191 11.860 1.00 37.23 95 THR C N 1
ATOM 8962 C CA . THR C 1 95 ? 44.369 74.966 12.956 1.00 37.59 95 THR C CA 1
ATOM 8963 C C . THR C 1 95 ? 44.865 76.339 12.463 1.00 38.07 95 THR C C 1
ATOM 8964 O O . THR C 1 95 ? 45.256 76.485 11.301 1.00 38.10 95 THR C O 1
ATOM 8968 N N . ALA C 1 96 ? 44.860 77.324 13.367 1.00 40.17 96 ALA C N 1
ATOM 8969 C CA . ALA C 1 96 ? 45.239 78.724 13.083 1.00 41.12 96 ALA C CA 1
ATOM 8970 C C . ALA C 1 96 ? 46.660 79.032 12.627 1.00 40.20 96 ALA C C 1
ATOM 8971 O O . ALA C 1 96 ? 47.579 79.145 13.420 1.00 41.86 96 ALA C O 1
ATOM 8973 N N . CYS C 1 97 ? 46.792 79.272 11.334 1.00 40.68 97 CYS C N 1
ATOM 8974 C CA . CYS C 1 97 ? 48.069 79.520 10.687 1.00 38.84 97 CYS C CA 1
ATOM 8975 C C . CYS C 1 97 ? 49.081 78.423 10.955 1.00 37.08 97 CYS C C 1
ATOM 8976 O O . CYS C 1 97 ? 49.871 78.447 11.900 1.00 35.61 97 CYS C O 1
ATOM 8979 N N . THR C 1 98 ? 48.989 77.451 10.068 1.00 36.03 98 THR C N 1
ATOM 8980 C CA . THR C 1 98 ? 49.804 76.269 10.012 1.00 35.58 98 THR C CA 1
ATOM 8981 C C . THR C 1 98 ? 50.149 76.412 8.532 1.00 35.46 98 THR C C 1
ATOM 8982 O O . THR C 1 98 ? 49.334 76.103 7.659 1.00 34.88 98 THR C O 1
ATOM 8986 N N . MET C 1 99 ? 51.342 76.937 8.263 1.00 34.80 99 MET C N 1
ATOM 8987 C CA . MET C 1 99 ? 51.766 77.206 6.896 1.00 35.54 99 MET C CA 1
ATOM 8988 C C . MET C 1 99 ? 52.841 76.281 6.345 1.00 35.62 99 MET C C 1
ATOM 8989 O O . MET C 1 99 ? 53.430 75.489 7.075 1.00 38.15 99 MET C O 1
ATOM 8994 N N . LEU C 1 100 ? 53.107 76.398 5.048 1.00 35.74 100 LEU C N 1
ATOM 8995 C CA . LEU C 1 100 ? 54.123 75.565 4.415 1.00 36.65 100 LEU C CA 1
ATOM 8996 C C . LEU C 1 100 ? 54.537 76.081 3.047 1.00 35.76 100 LEU C C 1
ATOM 8997 O O . LEU C 1 100 ? 53.700 76.539 2.266 1.00 35.52 100 LEU C O 1
ATOM 9002 N N . PRO C 1 101 ? 55.843 76.009 2.741 1.00 34.35 101 PRO C N 1
ATOM 9003 C CA . PRO C 1 101 ? 56.346 76.471 1.446 1.00 34.02 101 PRO C CA 1
ATOM 9004 C C . PRO C 1 101 ? 56.056 75.387 0.419 1.00 34.23 101 PRO C C 1
ATOM 9005 O O . PRO C 1 101 ? 56.168 74.200 0.733 1.00 33.94 101 PRO C O 1
ATOM 9009 N N . VAL C 1 102 ? 55.670 75.781 -0.793 1.00 34.43 102 VAL C N 1
ATOM 9010 C CA . VAL C 1 102 ? 55.378 74.800 -1.834 1.00 36.25 102 VAL C CA 1
ATOM 9011 C C . VAL C 1 102 ? 56.015 75.230 -3.143 1.00 37.15 102 VAL C C 1
ATOM 9012 O O . VAL C 1 102 ? 56.246 76.415 -3.351 1.00 37.27 102 VAL C O 1
ATOM 9016 N N . ASP C 1 103 ? 56.294 74.264 -4.016 1.00 39.12 103 ASP C N 1
ATOM 9017 C CA . ASP C 1 103 ? 56.902 74.541 -5.317 1.00 41.84 103 ASP C CA 1
ATOM 9018 C C . ASP C 1 103 ? 55.827 75.002 -6.298 1.00 42.70 103 ASP C C 1
ATOM 9019 O O . ASP C 1 103 ? 54.661 75.145 -5.923 1.00 41.33 103 ASP C O 1
ATOM 9024 N N . GLU C 1 104 ? 56.206 75.227 -7.555 1.00 43.81 104 GLU C N 1
ATOM 9025 C CA . GLU C 1 104 ? 55.225 75.663 -8.546 1.00 45.04 104 GLU C CA 1
ATOM 9026 C C . GLU C 1 104 ? 54.291 74.534 -8.955 1.00 44.65 104 GLU C C 1
ATOM 9027 O O . GLU C 1 104 ? 53.412 74.727 -9.793 1.00 44.18 104 GLU C O 1
ATOM 9033 N N . GLU C 1 105 ? 54.490 73.360 -8.356 1.00 45.27 105 GLU C N 1
ATOM 9034 C CA . GLU C 1 105 ? 53.657 72.189 -8.625 1.00 47.10 105 GLU C CA 1
ATOM 9035 C C . GLU C 1 105 ? 52.713 72.002 -7.434 1.00 47.37 105 GLU C C 1
ATOM 9036 O O . GLU C 1 105 ? 52.048 70.966 -7.303 1.00 48.61 105 GLU C O 1
ATOM 9042 N N . GLY C 1 106 ? 52.685 73.001 -6.554 1.00 45.91 106 GLY C N 1
ATOM 9043 C CA . GLY C 1 106 ? 51.817 72.955 -5.389 1.00 43.64 106 GLY C CA 1
ATOM 9044 C C . GLY C 1 106 ? 52.229 71.990 -4.297 1.00 43.65 106 GLY C C 1
ATOM 9045 O O . GLY C 1 106 ? 51.588 71.924 -3.248 1.00 44.11 106 GLY C O 1
ATOM 9046 N N . GLN C 1 107 ? 53.299 71.239 -4.524 1.00 42.86 107 GLN C N 1
ATOM 9047 C CA . GLN C 1 107 ? 53.749 70.282 -3.522 1.00 42.68 107 GLN C CA 1
ATOM 9048 C C . GLN C 1 107 ? 54.670 70.931 -2.496 1.00 40.79 107 GLN C C 1
ATOM 9049 O O . GLN C 1 107 ? 55.435 71.838 -2.829 1.00 40.26 107 GLN C O 1
ATOM 9055 N N . PRO C 1 108 ? 54.593 70.484 -1.227 1.00 39.38 108 PRO C N 1
ATOM 9056 C CA . PRO C 1 108 ? 55.430 71.025 -0.147 1.00 39.00 108 PRO C CA 1
ATOM 9057 C C . PRO C 1 108 ? 56.900 70.684 -0.371 1.00 38.46 108 PRO C C 1
ATOM 9058 O O . PRO C 1 108 ? 57.228 69.545 -0.704 1.00 38.44 108 PRO C O 1
ATOM 9062 N N . LEU C 1 109 ? 57.777 71.669 -0.183 1.00 37.82 109 LEU C N 1
ATOM 9063 C CA . LEU C 1 109 ? 59.214 71.483 -0.396 1.00 38.61 109 LEU C CA 1
ATOM 9064 C C . LEU C 1 109 ? 59.822 70.346 0.409 1.00 38.87 109 LEU C C 1
ATOM 9065 O O . LEU C 1 109 ? 60.729 69.670 -0.069 1.00 38.37 109 LEU C O 1
ATOM 9070 N N . CYS C 1 110 ? 59.317 70.125 1.619 1.00 40.17 110 CYS C N 1
ATOM 9071 C CA . CYS C 1 110 ? 59.850 69.073 2.477 1.00 42.30 110 CYS C CA 1
ATOM 9072 C C . CYS C 1 110 ? 59.689 67.655 1.928 1.00 43.32 110 CYS C C 1
ATOM 9073 O O . CYS C 1 110 ? 59.947 66.680 2.630 1.00 44.18 110 CYS C O 1
ATOM 9076 N N . LEU C 1 111 ? 59.262 67.548 0.673 1.00 45.28 111 LEU C N 1
ATOM 9077 C CA . LEU C 1 111 ? 59.094 66.257 0.009 1.00 45.38 111 LEU C CA 1
ATOM 9078 C C . LEU C 1 111 ? 60.211 66.095 -1.018 1.00 46.37 111 LEU C C 1
ATOM 9079 O O . LEU C 1 111 ? 60.358 65.041 -1.648 1.00 47.75 111 LEU C O 1
ATOM 9084 N N . LEU C 1 112 ? 60.988 67.160 -1.188 1.00 46.18 112 LEU C N 1
ATOM 9085 C CA . LEU C 1 112 ? 62.108 67.151 -2.113 1.00 46.50 112 LEU C CA 1
ATOM 9086 C C . LEU C 1 112 ? 63.332 66.658 -1.356 1.00 47.15 112 LEU C C 1
ATOM 9087 O O . LEU C 1 112 ? 63.646 67.146 -0.263 1.00 47.42 112 LEU C O 1
ATOM 9092 N N . ALA C 1 113 ? 64.010 65.671 -1.927 1.00 46.75 113 ALA C N 1
ATOM 9093 C CA . ALA C 1 113 ? 65.202 65.118 -1.297 1.00 46.76 113 ALA C CA 1
ATOM 9094 C C . ALA C 1 113 ? 66.177 66.239 -0.940 1.00 46.02 113 ALA C C 1
ATOM 9095 O O . ALA C 1 113 ? 66.801 66.211 0.119 1.00 45.44 113 ALA C O 1
ATOM 9097 N N . GLN C 1 114 ? 66.287 67.226 -1.828 1.00 45.59 114 GLN C N 1
ATOM 9098 C CA . GLN C 1 114 ? 67.187 68.357 -1.639 1.00 45.57 114 GLN C CA 1
ATOM 9099 C C . GLN C 1 114 ? 66.869 69.224 -0.412 1.00 45.80 114 GLN C C 1
ATOM 9100 O O . GLN C 1 114 ? 67.759 69.886 0.133 1.00 45.21 114 GLN C O 1
ATOM 9106 N N . TYR C 1 115 ? 65.608 69.223 0.020 1.00 44.87 115 TYR C N 1
ATOM 9107 C CA . TYR C 1 115 ? 65.202 70.042 1.160 1.00 43.75 115 TYR C CA 1
ATOM 9108 C C . TYR C 1 115 ? 64.650 69.253 2.348 1.00 45.68 115 TYR C C 1
ATOM 9109 O O . TYR C 1 115 ? 64.298 69.837 3.378 1.00 46.65 115 TYR C O 1
ATOM 9118 N N . LYS C 1 116 ? 64.596 67.931 2.209 1.00 45.93 116 LYS C N 1
ATOM 9119 C CA . LYS C 1 116 ? 64.086 67.043 3.252 1.00 47.62 116 LYS C CA 1
ATOM 9120 C C . LYS C 1 116 ? 64.622 67.293 4.662 1.00 48.94 116 LYS C C 1
ATOM 9121 O O . LYS C 1 116 ? 63.854 67.290 5.623 1.00 50.82 116 LYS C O 1
ATOM 9127 N N . ASP C 1 117 ? 65.928 67.512 4.792 1.00 50.80 117 ASP C N 1
ATOM 9128 C CA . ASP C 1 117 ? 66.526 67.719 6.113 1.00 52.17 117 ASP C CA 1
ATOM 9129 C C . ASP C 1 117 ? 66.646 69.180 6.578 1.00 51.65 117 ASP C C 1
ATOM 9130 O O . ASP C 1 117 ? 67.325 69.461 7.569 1.00 52.98 117 ASP C O 1
ATOM 9135 N N . ASN C 1 118 ? 65.991 70.102 5.874 1.00 50.02 118 ASN C N 1
ATOM 9136 C CA . ASN C 1 118 ? 66.020 71.523 6.245 1.00 48.10 118 ASN C CA 1
ATOM 9137 C C . ASN C 1 118 ? 64.725 71.837 7.003 1.00 46.77 118 ASN C C 1
ATOM 9138 O O . ASN C 1 118 ? 63.653 71.897 6.407 1.00 47.89 118 ASN C O 1
ATOM 9143 N N . PRO C 1 119 ? 64.810 72.049 8.325 1.00 45.95 119 PRO C N 1
ATOM 9144 C CA . PRO C 1 119 ? 63.624 72.349 9.135 1.00 45.58 119 PRO C CA 1
ATOM 9145 C C . PRO C 1 119 ? 62.695 73.484 8.675 1.00 45.12 119 PRO C C 1
ATOM 9146 O O . PRO C 1 119 ? 61.582 73.606 9.190 1.00 45.15 119 PRO C O 1
ATOM 9150 N N . HIS C 1 120 ? 63.128 74.306 7.721 1.00 44.17 120 HIS C N 1
ATOM 9151 C CA . HIS C 1 120 ? 62.283 75.402 7.239 1.00 43.83 120 HIS C CA 1
ATOM 9152 C C . HIS C 1 120 ? 61.497 75.033 5.992 1.00 43.52 120 HIS C C 1
ATOM 9153 O O . HIS C 1 120 ? 60.821 75.880 5.396 1.00 43.28 120 HIS C O 1
ATOM 9160 N N . SER C 1 121 ? 61.587 73.769 5.593 1.00 42.28 121 SER C N 1
ATOM 9161 C CA . SER C 1 121 ? 60.866 73.306 4.415 1.00 41.90 121 SER C CA 1
ATOM 9162 C C . SER C 1 121 ? 59.591 72.621 4.878 1.00 41.44 121 SER C C 1
ATOM 9163 O O . SER C 1 121 ? 58.730 72.262 4.073 1.00 40.90 121 SER C O 1
ATOM 9166 N N . TRP C 1 122 ? 59.476 72.456 6.189 1.00 40.65 122 TRP C N 1
ATOM 9167 C CA . TRP C 1 122 ? 58.326 71.784 6.775 1.00 40.98 122 TRP C CA 1
ATOM 9168 C C . TRP C 1 122 ? 57.193 72.718 7.180 1.00 40.85 122 TRP C C 1
ATOM 9169 O O . TRP C 1 122 ? 57.376 73.927 7.305 1.00 41.21 122 TRP C O 1
ATOM 9180 N N . VAL C 1 123 ? 56.017 72.133 7.373 1.00 39.67 123 VAL C N 1
ATOM 9181 C CA . VAL C 1 123 ? 54.849 72.875 7.796 1.00 39.00 123 VAL C CA 1
ATOM 9182 C C . VAL C 1 123 ? 55.127 73.499 9.158 1.00 39.07 123 VAL C C 1
ATOM 9183 O O . VAL C 1 123 ? 55.659 72.837 10.054 1.00 39.75 123 VAL C O 1
ATOM 9187 N N . LYS C 1 124 ? 54.768 74.773 9.303 1.00 37.12 124 LYS C N 1
ATOM 9188 C CA . LYS C 1 124 ? 54.960 75.505 10.553 1.00 35.98 124 LYS C CA 1
ATOM 9189 C C . LYS C 1 124 ? 53.649 75.524 11.350 1.00 35.80 124 LYS C C 1
ATOM 9190 O O . LYS C 1 124 ? 52.814 76.416 11.175 1.00 34.84 124 LYS C O 1
ATOM 9196 N N . LEU C 1 125 ? 53.488 74.538 12.228 1.00 35.63 125 LEU C N 1
ATOM 9197 C CA . LEU C 1 125 ? 52.294 74.403 13.050 1.00 34.09 125 LEU C CA 1
ATOM 9198 C C . LEU C 1 125 ? 51.953 75.724 13.732 1.00 35.36 125 LEU C C 1
ATOM 9199 O O . LEU C 1 125 ? 52.813 76.591 13.894 1.00 36.25 125 LEU C O 1
ATOM 9204 N N . TRP C 1 126 ? 50.694 75.886 14.119 1.00 35.73 126 TRP C N 1
ATOM 9205 C CA . TRP C 1 126 ? 50.265 77.110 14.783 1.00 37.89 126 TRP C CA 1
ATOM 9206 C C . TRP C 1 126 ? 50.999 77.350 16.115 1.00 38.82 126 TRP C C 1
ATOM 9207 O O . TRP C 1 126 ? 51.115 78.490 16.561 1.00 38.81 126 TRP C O 1
ATOM 9218 N N . LYS C 1 127 ? 51.482 76.277 16.744 1.00 39.89 127 LYS C N 1
ATOM 9219 C CA . LYS C 1 127 ? 52.195 76.380 18.026 1.00 41.16 127 LYS C CA 1
ATOM 9220 C C . LYS C 1 127 ? 53.614 76.948 17.878 1.00 40.08 127 LYS C C 1
ATOM 9221 O O . LYS C 1 127 ? 54.193 77.433 18.850 1.00 41.08 127 LYS C O 1
ATOM 9227 N N . HIS C 1 128 ? 54.170 76.863 16.671 1.00 38.86 128 HIS C N 1
ATOM 9228 C CA . HIS C 1 128 ? 55.515 77.358 16.373 1.00 39.56 128 HIS C CA 1
ATOM 9229 C C . HIS C 1 128 ? 55.637 78.820 16.808 1.00 39.46 128 HIS C C 1
ATOM 9230 O O . HIS C 1 128 ? 54.947 79.686 16.268 1.00 38.62 128 HIS C O 1
ATOM 9237 N N . HIS C 1 129 ? 56.516 79.095 17.773 1.00 38.82 129 HIS C N 1
ATOM 9238 C CA . HIS C 1 129 ? 56.690 80.459 18.276 1.00 38.64 129 HIS C CA 1
ATOM 9239 C C . HIS C 1 129 ? 58.087 81.024 18.102 1.00 37.91 129 HIS C C 1
ATOM 9240 O O . HIS C 1 129 ? 58.373 82.118 18.580 1.00 37.14 129 HIS C O 1
ATOM 9247 N N . ALA C 1 130 ? 58.954 80.281 17.426 1.00 39.67 130 ALA C N 1
ATOM 9248 C CA . ALA C 1 130 ? 60.337 80.711 17.217 1.00 39.70 130 ALA C CA 1
ATOM 9249 C C . ALA C 1 130 ? 60.475 81.928 16.296 1.00 40.73 130 ALA C C 1
ATOM 9250 O O . ALA C 1 130 ? 61.585 82.281 15.883 1.00 41.96 130 ALA C O 1
ATOM 9252 N N . ALA C 1 131 ? 59.360 82.569 15.963 1.00 39.34 131 ALA C N 1
ATOM 9253 C CA . ALA C 1 131 ? 59.420 83.739 15.102 1.00 39.67 131 ALA C CA 1
ATOM 9254 C C . ALA C 1 131 ? 58.979 84.992 15.847 1.00 38.67 131 ALA C C 1
ATOM 9255 O O . ALA C 1 131 ? 58.781 86.039 15.235 1.00 39.30 131 ALA C O 1
ATOM 9257 N N . GLN C 1 132 ? 58.832 84.881 17.164 1.00 37.57 132 GLN C N 1
ATOM 9258 C CA . GLN C 1 132 ? 58.430 86.023 17.983 1.00 39.33 132 GLN C CA 1
ATOM 9259 C C . GLN C 1 132 ? 59.272 87.256 17.691 1.00 39.06 132 GLN C C 1
ATOM 9260 O O . GLN C 1 132 ? 58.751 88.370 17.622 1.00 38.89 132 GLN C O 1
ATOM 9266 N N . ASP C 1 133 ? 60.576 87.058 17.533 1.00 38.65 133 ASP C N 1
ATOM 9267 C CA . ASP C 1 133 ? 61.469 88.174 17.263 1.00 40.12 133 ASP C CA 1
ATOM 9268 C C . ASP C 1 133 ? 61.019 88.920 16.011 1.00 39.13 133 ASP C C 1
ATOM 9269 O O . ASP C 1 133 ? 61.005 90.156 15.978 1.00 37.69 133 ASP C O 1
ATOM 9274 N N . LYS C 1 134 ? 60.631 88.162 14.990 1.00 37.16 134 LYS C N 1
ATOM 9275 C CA . LYS C 1 134 ? 60.178 88.756 13.745 1.00 36.87 134 LYS C CA 1
ATOM 9276 C C . LYS C 1 134 ? 58.820 89.429 13.925 1.00 37.46 134 LYS C C 1
ATOM 9277 O O . LYS C 1 134 ? 58.520 90.427 13.263 1.00 37.06 134 LYS C O 1
ATOM 9283 N N . ALA C 1 135 ? 58.005 88.889 14.828 1.00 36.59 135 ALA C N 1
ATOM 9284 C CA . ALA C 1 135 ? 56.696 89.466 15.097 1.00 38.05 135 ALA C CA 1
ATOM 9285 C C . ALA C 1 135 ? 56.900 90.816 15.784 1.00 39.62 135 ALA C C 1
ATOM 9286 O O . ALA C 1 135 ? 56.198 91.785 15.483 1.00 40.50 135 ALA C O 1
ATOM 9288 N N . ASN C 1 136 ? 57.863 90.877 16.700 1.00 39.43 136 ASN C N 1
ATOM 9289 C CA . ASN C 1 136 ? 58.148 92.120 17.407 1.00 40.88 136 ASN C CA 1
ATOM 9290 C C . ASN C 1 136 ? 58.530 93.177 16.385 1.00 40.34 136 ASN C C 1
ATOM 9291 O O . ASN C 1 136 ? 58.036 94.301 16.420 1.00 40.14 136 ASN C O 1
ATOM 9296 N N . ALA C 1 137 ? 59.408 92.799 15.466 1.00 39.43 137 ALA C N 1
ATOM 9297 C CA . ALA C 1 137 ? 59.867 93.709 14.421 1.00 38.14 137 ALA C CA 1
ATOM 9298 C C . ALA C 1 137 ? 58.709 94.250 13.592 1.00 37.31 137 ALA C C 1
ATOM 9299 O O . ALA C 1 137 ? 58.683 95.431 13.236 1.00 36.49 137 ALA C O 1
ATOM 9301 N N . ILE C 1 138 ? 57.754 93.378 13.279 1.00 35.90 138 ILE C N 1
ATOM 9302 C CA . ILE C 1 138 ? 56.600 93.773 12.486 1.00 33.96 138 ILE C CA 1
ATOM 9303 C C . ILE C 1 138 ? 55.805 94.853 13.207 1.00 33.96 138 ILE C C 1
ATOM 9304 O O . ILE C 1 138 ? 55.438 95.871 12.617 1.00 34.01 138 ILE C O 1
ATOM 9309 N N . ASN C 1 139 ? 55.541 94.618 14.487 1.00 32.53 139 ASN C N 1
ATOM 9310 C CA . ASN C 1 139 ? 54.769 95.545 15.299 1.00 33.69 139 ASN C CA 1
ATOM 9311 C C . ASN C 1 139 ? 55.461 96.903 15.487 1.00 34.38 139 ASN C C 1
ATOM 9312 O O . ASN C 1 139 ? 54.818 97.950 15.412 1.00 35.06 139 ASN C O 1
ATOM 9317 N N . GLU C 1 140 ? 56.766 96.879 15.725 1.00 35.46 140 GLU C N 1
ATOM 9318 C CA . GLU C 1 140 ? 57.550 98.094 15.902 1.00 37.25 140 GLU C CA 1
ATOM 9319 C C . GLU C 1 140 ? 57.391 98.975 14.662 1.00 36.71 140 GLU C C 1
ATOM 9320 O O . GLU C 1 140 ? 56.981 100.134 14.744 1.00 36.68 140 GLU C O 1
ATOM 9326 N N . MET C 1 141 ? 57.716 98.398 13.511 1.00 34.52 141 MET C N 1
ATOM 9327 C CA . MET C 1 141 ? 57.639 99.099 12.239 1.00 34.01 141 MET C CA 1
ATOM 9328 C C . MET C 1 141 ? 56.213 99.551 11.975 1.00 34.71 141 MET C C 1
ATOM 9329 O O . MET C 1 141 ? 55.986 100.647 11.458 1.00 33.80 141 MET C O 1
ATOM 9334 N N . ALA C 1 142 ? 55.249 98.703 12.324 1.00 34.53 142 ALA C N 1
ATOM 9335 C CA . ALA C 1 142 ? 53.853 99.056 12.124 1.00 35.09 142 ALA C CA 1
ATOM 9336 C C . ALA C 1 142 ? 53.536 100.312 12.935 1.00 35.68 142 ALA C C 1
ATOM 9337 O O . ALA C 1 142 ? 52.951 101.256 12.412 1.00 36.19 142 ALA C O 1
ATOM 9339 N N . GLU C 1 143 ? 53.927 100.321 14.207 1.00 35.62 143 GLU C N 1
ATOM 9340 C CA . GLU C 1 143 ? 53.664 101.472 15.062 1.00 36.94 143 GLU C CA 1
ATOM 9341 C C . GLU C 1 143 ? 54.336 102.713 14.483 1.00 36.95 143 GLU C C 1
ATOM 9342 O O . GLU C 1 143 ? 53.692 103.748 14.307 1.00 37.22 143 GLU C O 1
ATOM 9344 N N . LYS C 1 144 ? 55.625 102.594 14.172 1.00 37.49 144 LYS C N 1
ATOM 9345 C CA . LYS C 1 144 ? 56.408 103.699 13.614 1.00 38.30 144 LYS C CA 1
ATOM 9346 C C . LYS C 1 144 ? 55.739 104.397 12.429 1.00 38.56 144 LYS C C 1
ATOM 9347 O O . LYS C 1 144 ? 55.565 105.619 12.427 1.00 39.28 144 LYS C O 1
ATOM 9349 N N . ARG C 1 145 ? 55.368 103.618 11.421 1.00 38.45 145 ARG C N 1
ATOM 9350 C CA . ARG C 1 145 ? 54.732 104.165 10.235 1.00 38.21 145 ARG C CA 1
ATOM 9351 C C . ARG C 1 145 ? 53.273 104.521 10.493 1.00 38.57 145 ARG C C 1
ATOM 9352 O O . ARG C 1 145 ? 52.625 105.132 9.647 1.00 38.33 145 ARG C O 1
ATOM 9360 N N . GLY C 1 146 ? 52.758 104.147 11.661 1.00 38.26 146 GLY C N 1
ATOM 9361 C CA . GLY C 1 146 ? 51.361 104.422 11.956 1.00 38.20 146 GLY C CA 1
ATOM 9362 C C . GLY C 1 146 ? 50.483 103.722 10.928 1.00 37.54 146 GLY C C 1
ATOM 9363 O O . GLY C 1 146 ? 49.467 104.258 10.475 1.00 35.87 146 GLY C O 1
ATOM 9364 N N . GLU C 1 147 ? 50.893 102.512 10.556 1.00 36.63 147 GLU C N 1
ATOM 9365 C CA . GLU C 1 147 ? 50.177 101.720 9.567 1.00 36.31 147 GLU C CA 1
ATOM 9366 C C . GLU C 1 147 ? 48.769 101.432 10.072 1.00 34.76 147 GLU C C 1
ATOM 9367 O O . GLU C 1 147 ? 48.571 101.137 11.250 1.00 33.84 147 GLU C O 1
ATOM 9373 N N . ALA C 1 148 ? 47.797 101.516 9.168 1.00 33.84 148 ALA C N 1
ATOM 9374 C CA . ALA C 1 148 ? 46.398 101.304 9.501 1.00 33.27 148 ALA C CA 1
ATOM 9375 C C . ALA C 1 148 ? 46.008 99.894 9.938 1.00 34.21 148 ALA C C 1
ATOM 9376 O O . ALA C 1 148 ? 45.047 99.733 10.688 1.00 32.48 148 ALA C O 1
ATOM 9378 N N . PHE C 1 149 ? 46.716 98.870 9.481 1.00 33.64 149 PHE C N 1
ATOM 9379 C CA . PHE C 1 149 ? 46.326 97.524 9.892 1.00 35.49 149 PHE C CA 1
ATOM 9380 C C . PHE C 1 149 ? 46.535 97.250 11.390 1.00 35.53 149 PHE C C 1
ATOM 9381 O O . PHE C 1 149 ? 45.769 96.512 12.006 1.00 36.42 149 PHE C O 1
ATOM 9389 N N . LEU C 1 150 ? 47.571 97.848 11.967 1.00 36.03 150 LEU C N 1
ATOM 9390 C CA . LEU C 1 150 ? 47.903 97.660 13.381 1.00 35.82 150 LEU C CA 1
ATOM 9391 C C . LEU C 1 150 ? 46.687 97.572 14.326 1.00 35.37 150 LEU C C 1
ATOM 9392 O O . LEU C 1 150 ? 46.491 96.555 14.980 1.00 35.87 150 LEU C O 1
ATOM 9397 N N . PRO C 1 151 ? 45.846 98.622 14.402 1.00 35.95 151 PRO C N 1
ATOM 9398 C CA . PRO C 1 151 ? 44.695 98.517 15.311 1.00 35.15 151 PRO C CA 1
ATOM 9399 C C . PRO C 1 151 ? 43.704 97.410 14.938 1.00 35.83 151 PRO C C 1
ATOM 9400 O O . PRO C 1 151 ? 43.005 96.876 15.806 1.00 34.74 151 PRO C O 1
ATOM 9404 N N . ARG C 1 152 ? 43.637 97.073 13.649 1.00 34.39 152 ARG C N 1
ATOM 9405 C CA . ARG C 1 152 ? 42.726 96.025 13.201 1.00 34.04 152 ARG C CA 1
ATOM 9406 C C . ARG C 1 152 ? 43.040 94.693 13.882 1.00 33.10 152 ARG C C 1
ATOM 9407 O O . ARG C 1 152 ? 42.188 93.805 13.935 1.00 32.54 152 ARG C O 1
ATOM 9415 N N . TYR C 1 153 ? 44.259 94.548 14.400 1.00 31.30 153 TYR C N 1
ATOM 9416 C CA . TYR C 1 153 ? 44.629 93.312 15.072 1.00 32.13 153 TYR C CA 1
ATOM 9417 C C . TYR C 1 153 ? 44.947 93.552 16.541 1.00 32.03 153 TYR C C 1
ATOM 9418 O O . TYR C 1 153 ? 45.733 92.826 17.150 1.00 31.85 153 TYR C O 1
ATOM 9427 N N . GLY C 1 154 ? 44.316 94.573 17.111 1.00 33.16 154 GLY C N 1
ATOM 9428 C CA . GLY C 1 154 ? 44.528 94.882 18.516 1.00 32.97 154 GLY C CA 1
ATOM 9429 C C . GLY C 1 154 ? 45.925 95.379 18.826 1.00 33.89 154 GLY C C 1
ATOM 9430 O O . GLY C 1 154 ? 46.374 95.334 19.975 1.00 34.58 154 GLY C O 1
ATOM 9431 N N . GLY C 1 155 ? 46.625 95.844 17.800 1.00 33.26 155 GLY C N 1
ATOM 9432 C CA . GLY C 1 155 ? 47.964 96.359 18.002 1.00 33.50 155 GLY C CA 1
ATOM 9433 C C . GLY C 1 155 ? 49.059 95.321 18.145 1.00 34.21 155 GLY C C 1
ATOM 9434 O O . GLY C 1 155 ? 50.140 95.635 18.636 1.00 34.36 155 GLY C O 1
ATOM 9435 N N . LYS C 1 156 ? 48.805 94.085 17.729 1.00 35.49 156 LYS C N 1
ATOM 9436 C CA . LYS C 1 156 ? 49.837 93.065 17.837 1.00 36.66 156 LYS C CA 1
ATOM 9437 C C . LYS C 1 156 ? 49.690 91.891 16.876 1.00 37.37 156 LYS C C 1
ATOM 9438 O O . LYS C 1 156 ? 48.775 91.081 17.000 1.00 37.70 156 LYS C O 1
ATOM 9444 N N . ILE C 1 157 ? 50.595 91.811 15.909 1.00 37.39 157 ILE C N 1
ATOM 9445 C CA . ILE C 1 157 ? 50.587 90.708 14.973 1.00 37.87 157 ILE C CA 1
ATOM 9446 C C . ILE C 1 157 ? 51.286 89.607 15.746 1.00 38.55 157 ILE C C 1
ATOM 9447 O O . ILE C 1 157 ? 52.351 89.827 16.310 1.00 39.21 157 ILE C O 1
ATOM 9452 N N . SER C 1 158 ? 50.689 88.425 15.773 1.00 38.51 158 SER C N 1
ATOM 9453 C CA . SER C 1 158 ? 51.242 87.307 16.525 1.00 39.17 158 SER C CA 1
ATOM 9454 C C . SER C 1 158 ? 52.412 86.569 15.871 1.00 38.32 158 SER C C 1
ATOM 9455 O O . SER C 1 158 ? 52.624 86.661 14.658 1.00 38.53 158 SER C O 1
ATOM 9458 N N . SER C 1 159 ? 53.165 85.836 16.695 1.00 37.11 159 SER C N 1
ATOM 9459 C CA . SER C 1 159 ? 54.306 85.046 16.228 1.00 35.82 159 SER C CA 1
ATOM 9460 C C . SER C 1 159 ? 53.821 83.819 15.456 1.00 35.34 159 SER C C 1
ATOM 9461 O O . SER C 1 159 ? 54.536 83.278 14.605 1.00 33.89 159 SER C O 1
ATOM 9464 N N . GLU C 1 160 ? 52.606 83.379 15.771 1.00 34.53 160 GLU C N 1
ATOM 9465 C CA . GLU C 1 160 ? 52.025 82.210 15.125 1.00 36.64 160 GLU C CA 1
ATOM 9466 C C . GLU C 1 160 ? 51.606 82.498 13.683 1.00 35.49 160 GLU C C 1
ATOM 9467 O O . GLU C 1 160 ? 51.476 81.581 12.880 1.00 37.43 160 GLU C O 1
ATOM 9473 N N . TRP C 1 161 ? 51.413 83.772 13.358 1.00 33.67 161 TRP C N 1
ATOM 9474 C CA . TRP C 1 161 ? 50.924 84.157 12.043 1.00 32.66 161 TRP C CA 1
ATOM 9475 C C . TRP C 1 161 ? 51.887 84.119 10.871 1.00 31.87 161 TRP C C 1
ATOM 9476 O O . TRP C 1 161 ? 53.099 83.998 11.042 1.00 33.49 161 TRP C O 1
ATOM 9487 N N . MET C 1 162 ? 51.310 84.223 9.674 1.00 32.16 162 MET C N 1
ATOM 9488 C CA . MET C 1 162 ? 52.025 84.130 8.392 1.00 30.18 162 MET C CA 1
ATOM 9489 C C . MET C 1 162 ? 53.282 84.939 8.152 1.00 29.34 162 MET C C 1
ATOM 9490 O O . MET C 1 162 ? 54.328 84.378 7.835 1.00 30.30 162 MET C O 1
ATOM 9495 N N . ILE C 1 163 ? 53.196 86.251 8.299 1.00 29.01 163 ILE C N 1
ATOM 9496 C CA . ILE C 1 163 ? 54.345 87.095 8.012 1.00 29.86 163 ILE C CA 1
ATOM 9497 C C . ILE C 1 163 ? 55.575 86.939 8.906 1.00 30.11 163 ILE C C 1
ATOM 9498 O O . ILE C 1 163 ? 56.706 87.003 8.422 1.00 30.35 163 ILE C O 1
ATOM 9503 N N . ALA C 1 164 ? 55.377 86.727 10.200 1.00 28.99 164 ALA C N 1
ATOM 9504 C CA . ALA C 1 164 ? 56.518 86.549 11.068 1.00 29.23 164 ALA C CA 1
ATOM 9505 C C . ALA C 1 164 ? 57.199 85.271 10.606 1.00 29.54 164 ALA C C 1
ATOM 9506 O O . ALA C 1 164 ? 58.422 85.190 10.517 1.00 29.99 164 ALA C O 1
ATOM 9508 N N . LYS C 1 165 ? 56.382 84.278 10.283 1.00 31.08 165 LYS C N 1
ATOM 9509 C CA . LYS C 1 165 ? 56.888 82.993 9.851 1.00 31.08 165 LYS C CA 1
ATOM 9510 C C . LYS C 1 165 ? 57.617 83.041 8.528 1.00 32.04 165 LYS C C 1
ATOM 9511 O O . LYS C 1 165 ? 58.667 82.424 8.389 1.00 32.82 165 LYS C O 1
ATOM 9517 N N . VAL C 1 166 ? 57.090 83.776 7.556 1.00 34.84 166 VAL C N 1
ATOM 9518 C CA . VAL C 1 166 ? 57.772 83.861 6.265 1.00 37.00 166 VAL C CA 1
ATOM 9519 C C . VAL C 1 166 ? 59.088 84.632 6.405 1.00 37.93 166 VAL C C 1
ATOM 9520 O O . VAL C 1 166 ? 60.105 84.247 5.818 1.00 39.33 166 VAL C O 1
ATOM 9524 N N . TRP C 1 167 ? 59.078 85.707 7.193 1.00 36.90 167 TRP C N 1
ATOM 9525 C CA . TRP C 1 167 ? 60.277 86.510 7.388 1.00 37.39 167 TRP C CA 1
ATOM 9526 C C . TRP C 1 167 ? 61.357 85.660 8.048 1.00 38.72 167 TRP C C 1
ATOM 9527 O O . TRP C 1 167 ? 62.518 85.709 7.645 1.00 38.44 167 TRP C O 1
ATOM 9538 N N . GLN C 1 168 ? 60.972 84.883 9.060 1.00 40.09 168 GLN C N 1
ATOM 9539 C CA . GLN C 1 168 ? 61.918 84.019 9.763 1.00 41.48 168 GLN C CA 1
ATOM 9540 C C . GLN C 1 168 ? 62.634 83.112 8.769 1.00 41.18 168 GLN C C 1
ATOM 9541 O O . GLN C 1 168 ? 63.829 82.844 8.914 1.00 42.08 168 GLN C O 1
ATOM 9547 N N . ILE C 1 169 ? 61.893 82.648 7.764 1.00 40.29 169 ILE C N 1
ATOM 9548 C CA . ILE C 1 169 ? 62.433 81.764 6.733 1.00 39.40 169 ILE C CA 1
ATOM 9549 C C . ILE C 1 169 ? 63.399 82.495 5.805 1.00 40.22 169 ILE C C 1
ATOM 9550 O O . ILE C 1 169 ? 64.481 81.985 5.493 1.00 40.68 169 ILE C O 1
ATOM 9555 N N . LEU C 1 170 ? 63.003 83.680 5.356 1.00 38.65 170 LEU C N 1
ATOM 9556 C CA . LEU C 1 170 ? 63.849 84.473 4.476 1.00 39.28 170 LEU C CA 1
ATOM 9557 C C . LEU C 1 170 ? 65.160 84.755 5.188 1.00 41.31 170 LEU C C 1
ATOM 9558 O O . LEU C 1 170 ? 66.234 84.738 4.590 1.00 42.78 170 LEU C O 1
ATOM 9563 N N . ASP C 1 171 ? 65.047 84.996 6.487 1.00 41.73 171 ASP C N 1
ATOM 9564 C CA . ASP C 1 171 ? 66.176 85.319 7.334 1.00 41.99 171 ASP C CA 1
ATOM 9565 C C . ASP C 1 171 ? 67.111 84.134 7.620 1.00 43.73 171 ASP C C 1
ATOM 9566 O O . ASP C 1 171 ? 68.283 84.156 7.232 1.00 42.17 171 ASP C O 1
ATOM 9571 N N . GLU C 1 172 ? 66.588 83.093 8.270 1.00 44.79 172 GLU C N 1
ATOM 9572 C CA . GLU C 1 172 ? 67.393 81.924 8.644 1.00 45.25 172 GLU C CA 1
ATOM 9573 C C . GLU C 1 172 ? 67.716 80.924 7.523 1.00 45.31 172 GLU C C 1
ATOM 9574 O O . GLU C 1 172 ? 68.751 80.250 7.560 1.00 44.79 172 GLU C O 1
ATOM 9580 N N . ALA C 1 173 ? 66.833 80.811 6.537 1.00 45.00 173 ALA C N 1
ATOM 9581 C CA . ALA C 1 173 ? 67.051 79.889 5.426 1.00 44.25 173 ALA C CA 1
ATOM 9582 C C . ALA C 1 173 ? 66.613 80.556 4.131 1.00 44.81 173 ALA C C 1
ATOM 9583 O O . ALA C 1 173 ? 65.651 80.117 3.488 1.00 44.67 173 ALA C O 1
ATOM 9585 N N . GLU C 1 174 ? 67.326 81.617 3.755 1.00 44.83 174 GLU C N 1
ATOM 9586 C CA . GLU C 1 174 ? 67.005 82.369 2.549 1.00 45.14 174 GLU C CA 1
ATOM 9587 C C . GLU C 1 174 ? 66.895 81.508 1.300 1.00 45.06 174 GLU C C 1
ATOM 9588 O O . GLU C 1 174 ? 66.053 81.768 0.436 1.00 45.56 174 GLU C O 1
ATOM 9594 N N . ASP C 1 175 ? 67.748 80.495 1.192 1.00 44.75 175 ASP C N 1
ATOM 9595 C CA . ASP C 1 175 ? 67.712 79.628 0.023 1.00 44.68 175 ASP C CA 1
ATOM 9596 C C . ASP C 1 175 ? 66.338 78.978 -0.088 1.00 43.05 175 ASP C C 1
ATOM 9597 O O . ASP C 1 175 ? 65.854 78.716 -1.186 1.00 42.98 175 ASP C O 1
ATOM 9602 N N . VAL C 1 176 ? 65.707 78.731 1.054 1.00 43.69 176 VAL C N 1
ATOM 9603 C CA . VAL C 1 176 ? 64.376 78.129 1.080 1.00 43.71 176 VAL C CA 1
ATOM 9604 C C . VAL C 1 176 ? 63.358 79.162 0.614 1.00 42.46 176 VAL C C 1
ATOM 9605 O O . VAL C 1 176 ? 62.453 78.859 -0.165 1.00 42.69 176 VAL C O 1
ATOM 9609 N N . TYR C 1 177 ? 63.518 80.392 1.086 1.00 41.72 177 TYR C N 1
ATOM 9610 C CA . TYR C 1 177 ? 62.616 81.467 0.707 1.00 41.33 177 TYR C CA 1
ATOM 9611 C C . TYR C 1 177 ? 62.588 81.640 -0.806 1.00 41.43 177 TYR C C 1
ATOM 9612 O O . TYR C 1 177 ? 61.526 81.801 -1.403 1.00 41.35 177 TYR C O 1
ATOM 9621 N N . ASN C 1 178 ? 63.760 81.604 -1.427 1.00 41.65 178 ASN C N 1
ATOM 9622 C CA . ASN C 1 178 ? 63.840 81.781 -2.868 1.00 42.03 178 ASN C CA 1
ATOM 9623 C C . ASN C 1 178 ? 63.321 80.612 -3.726 1.00 42.32 178 ASN C C 1
ATOM 9624 O O . ASN C 1 178 ? 62.929 80.822 -4.876 1.00 42.09 178 ASN C O 1
ATOM 9629 N N . ARG C 1 179 ? 63.308 79.392 -3.189 1.00 41.71 179 ARG C N 1
ATOM 9630 C CA . ARG C 1 179 ? 62.795 78.258 -3.967 1.00 44.12 179 ARG C CA 1
ATOM 9631 C C . ARG C 1 179 ? 61.280 78.139 -3.877 1.00 43.30 179 ARG C C 1
ATOM 9632 O O . ARG C 1 179 ? 60.630 77.628 -4.792 1.00 44.18 179 ARG C O 1
ATOM 9640 N N . THR C 1 180 ? 60.725 78.608 -2.765 1.00 42.81 180 THR C N 1
ATOM 9641 C CA . THR C 1 180 ? 59.286 78.573 -2.544 1.00 40.61 180 THR C CA 1
ATOM 9642 C C . THR C 1 180 ? 58.568 79.373 -3.624 1.00 40.91 180 THR C C 1
ATOM 9643 O O . THR C 1 180 ? 58.899 80.537 -3.852 1.00 39.68 180 THR C O 1
ATOM 9647 N N . ASP C 1 181 ? 57.601 78.744 -4.295 1.00 41.03 181 ASP C N 1
ATOM 9648 C CA . ASP C 1 181 ? 56.816 79.432 -5.317 1.00 41.92 181 ASP C CA 1
ATOM 9649 C C . ASP C 1 181 ? 55.823 80.281 -4.534 1.00 40.60 181 ASP C C 1
ATOM 9650 O O . ASP C 1 181 ? 55.462 81.384 -4.936 1.00 41.00 181 ASP C O 1
ATOM 9655 N N . GLN C 1 182 ? 55.373 79.732 -3.414 1.00 40.94 182 GLN C N 1
ATOM 9656 C CA . GLN C 1 182 ? 54.446 80.427 -2.537 1.00 40.56 182 GLN C CA 1
ATOM 9657 C C . GLN C 1 182 ? 54.189 79.634 -1.275 1.00 40.22 182 GLN C C 1
ATOM 9658 O O . GLN C 1 182 ? 54.347 78.407 -1.237 1.00 40.44 182 GLN C O 1
ATOM 9664 N N . PHE C 1 183 ? 53.809 80.366 -0.236 1.00 38.82 183 PHE C N 1
ATOM 9665 C CA . PHE C 1 183 ? 53.510 79.795 1.062 1.00 37.63 183 PHE C CA 1
ATOM 9666 C C . PHE C 1 183 ? 52.004 79.648 1.092 1.00 36.64 183 PHE C C 1
ATOM 9667 O O . PHE C 1 183 ? 51.285 80.499 0.581 1.00 36.74 183 PHE C O 1
ATOM 9675 N N . LEU C 1 184 ? 51.527 78.564 1.682 1.00 35.61 184 LEU C N 1
ATOM 9676 C CA . LEU C 1 184 ? 50.102 78.332 1.755 1.00 34.29 184 LEU C CA 1
ATOM 9677 C C . LEU C 1 184 ? 49.668 77.874 3.128 1.00 35.74 184 LEU C C 1
ATOM 9678 O O . LEU C 1 184 ? 50.440 77.287 3.885 1.00 35.70 184 LEU C O 1
ATOM 9683 N N . GLU C 1 185 ? 48.417 78.165 3.444 1.00 37.17 185 GLU C N 1
ATOM 9684 C CA . GLU C 1 185 ? 47.825 77.758 4.704 1.00 36.51 185 GLU C CA 1
ATOM 9685 C C . GLU C 1 185 ? 47.540 76.274 4.487 1.00 36.71 185 GLU C C 1
ATOM 9686 O O . GLU C 1 185 ? 47.196 75.868 3.370 1.00 35.87 185 GLU C O 1
ATOM 9692 N N . ALA C 1 186 ? 47.686 75.467 5.533 1.00 35.66 186 ALA C N 1
ATOM 9693 C CA . ALA C 1 186 ? 47.416 74.037 5.414 1.00 34.93 186 ALA C CA 1
ATOM 9694 C C . ALA C 1 186 ? 45.981 73.826 4.955 1.00 34.61 186 ALA C C 1
ATOM 9695 O O . ALA C 1 186 ? 45.696 72.902 4.188 1.00 35.63 186 ALA C O 1
ATOM 9697 N N . THR C 1 187 ? 45.073 74.681 5.413 1.00 32.91 187 THR C N 1
ATOM 9698 C CA . THR C 1 187 ? 43.679 74.527 5.032 1.00 33.59 187 THR C CA 1
ATOM 9699 C C . THR C 1 187 ? 43.523 74.750 3.524 1.00 34.40 187 THR C C 1
ATOM 9700 O O . THR C 1 187 ? 42.744 74.041 2.882 1.00 34.38 187 THR C O 1
ATOM 9704 N N . ASP C 1 188 ? 44.272 75.698 2.949 1.00 33.78 188 ASP C N 1
ATOM 9705 C CA . ASP C 1 188 ? 44.190 75.939 1.504 1.00 33.13 188 ASP C CA 1
ATOM 9706 C C . ASP C 1 188 ? 44.904 74.830 0.743 1.00 34.99 188 ASP C C 1
ATOM 9707 O O . ASP C 1 188 ? 44.421 74.372 -0.292 1.00 36.41 188 ASP C O 1
ATOM 9712 N N . TRP C 1 189 ? 46.060 74.405 1.246 1.00 35.93 189 TRP C N 1
ATOM 9713 C CA . TRP C 1 189 ? 46.820 73.357 0.576 1.00 37.23 189 TRP C CA 1
ATOM 9714 C C . TRP C 1 189 ? 46.042 72.049 0.479 1.00 38.65 189 TRP C C 1
ATOM 9715 O O . TRP C 1 189 ? 45.927 71.468 -0.604 1.00 39.79 189 TRP C O 1
ATOM 9726 N N . ILE C 1 190 ? 45.509 71.581 1.604 1.00 38.97 190 ILE C N 1
ATOM 9727 C CA . ILE C 1 190 ? 44.769 70.330 1.596 1.00 40.18 190 ILE C CA 1
ATOM 9728 C C . ILE C 1 190 ? 43.596 70.341 0.609 1.00 40.63 190 ILE C C 1
ATOM 9729 O O . ILE C 1 190 ? 43.419 69.384 -0.146 1.00 41.02 190 ILE C O 1
ATOM 9734 N N . VAL C 1 191 ? 42.804 71.410 0.569 1.00 39.75 191 VAL C N 1
ATOM 9735 C CA . VAL C 1 191 ? 41.692 71.404 -0.381 1.00 39.29 191 VAL C CA 1
ATOM 9736 C C . VAL C 1 191 ? 42.230 71.395 -1.806 1.00 39.82 191 VAL C C 1
ATOM 9737 O O . VAL C 1 191 ? 41.554 70.914 -2.718 1.00 39.82 191 VAL C O 1
ATOM 9741 N N . SER C 1 192 ? 43.438 71.930 -1.997 1.00 39.45 192 SER C N 1
ATOM 9742 C CA . SER C 1 192 ? 44.047 71.957 -3.329 1.00 39.90 192 SER C CA 1
ATOM 9743 C C . SER C 1 192 ? 44.581 70.577 -3.695 1.00 39.94 192 SER C C 1
ATOM 9744 O O . SER C 1 192 ? 44.937 70.329 -4.844 1.00 39.87 192 SER C O 1
ATOM 9747 N N . GLN C 1 193 ? 44.668 69.689 -2.706 1.00 40.09 193 GLN C N 1
ATOM 9748 C CA . GLN C 1 193 ? 45.116 68.327 -2.966 1.00 38.89 193 GLN C CA 1
ATOM 9749 C C . GLN C 1 193 ? 43.890 67.653 -3.544 1.00 37.11 193 GLN C C 1
ATOM 9750 O O . GLN C 1 193 ? 43.983 66.866 -4.484 1.00 39.04 193 GLN C O 1
ATOM 9756 N N . MET C 1 194 ? 42.735 68.000 -2.979 1.00 35.04 194 MET C N 1
ATOM 9757 C CA . MET C 1 194 ? 41.447 67.447 -3.393 1.00 34.04 194 MET C CA 1
ATOM 9758 C C . MET C 1 194 ? 40.920 68.017 -4.701 1.00 35.07 194 MET C C 1
ATOM 9759 O O . MET C 1 194 ? 40.269 67.306 -5.466 1.00 35.07 194 MET C O 1
ATOM 9764 N N . THR C 1 195 ? 41.215 69.286 -4.962 1.00 34.96 195 THR C N 1
ATOM 9765 C CA . THR C 1 195 ? 40.723 69.962 -6.157 1.00 38.22 195 THR C CA 1
ATOM 9766 C C . THR C 1 195 ? 41.724 70.169 -7.292 1.00 38.86 195 THR C C 1
ATOM 9767 O O . THR C 1 195 ? 41.330 70.340 -8.455 1.00 35.92 195 THR C O 1
ATOM 9771 N N . GLY C 1 196 ? 43.010 70.187 -6.947 1.00 40.22 196 GLY C N 1
ATOM 9772 C CA . GLY C 1 196 ? 44.043 70.401 -7.945 1.00 40.36 196 GLY C CA 1
ATOM 9773 C C . GLY C 1 196 ? 44.300 71.873 -8.224 1.00 41.60 196 GLY C C 1
ATOM 9774 O O . GLY C 1 196 ? 45.084 72.208 -9.109 1.00 41.33 196 GLY C O 1
ATOM 9775 N N . LYS C 1 197 ? 43.642 72.756 -7.478 1.00 41.70 197 LYS C N 1
ATOM 9776 C CA . LYS C 1 197 ? 43.825 74.195 -7.671 1.00 43.37 197 LYS C CA 1
ATOM 9777 C C . LYS C 1 197 ? 44.074 74.965 -6.377 1.00 42.22 197 LYS C C 1
ATOM 9778 O O . LYS C 1 197 ? 43.483 74.673 -5.334 1.00 42.64 197 LYS C O 1
ATOM 9784 N N . ILE C 1 198 ? 44.970 75.942 -6.460 1.00 40.67 198 ILE C N 1
ATOM 9785 C CA . ILE C 1 198 ? 45.296 76.794 -5.326 1.00 40.69 198 ILE C CA 1
ATOM 9786 C C . ILE C 1 198 ? 44.252 77.915 -5.271 1.00 39.78 198 ILE C C 1
ATOM 9787 O O . ILE C 1 198 ? 44.100 78.672 -6.226 1.00 37.98 198 ILE C O 1
ATOM 9792 N N . VAL C 1 199 ? 43.521 78.000 -4.164 1.00 39.58 199 VAL C N 1
ATOM 9793 C CA . VAL C 1 199 ? 42.507 79.042 -3.984 1.00 38.53 199 VAL C CA 1
ATOM 9794 C C . VAL C 1 199 ? 42.456 79.439 -2.503 1.00 38.23 199 VAL C C 1
ATOM 9795 O O . VAL C 1 199 ? 41.946 78.697 -1.663 1.00 39.74 199 VAL C O 1
ATOM 9799 N N . LYS C 1 200 ? 42.999 80.614 -2.197 1.00 37.57 200 LYS C N 1
ATOM 9800 C CA . LYS C 1 200 ? 43.079 81.122 -0.820 1.00 36.62 200 LYS C CA 1
ATOM 9801 C C . LYS C 1 200 ? 41.748 81.598 -0.233 1.00 35.57 200 LYS C C 1
ATOM 9802 O O . LYS C 1 200 ? 41.058 82.422 -0.844 1.00 34.91 200 LYS C O 1
ATOM 9808 N N . ASN C 1 201 ? 41.403 81.099 0.957 1.00 33.49 201 ASN C N 1
ATOM 9809 C CA . ASN C 1 201 ? 40.164 81.501 1.633 1.00 32.08 201 ASN C CA 1
ATOM 9810 C C . ASN C 1 201 ? 40.367 82.813 2.414 1.00 31.19 201 ASN C C 1
ATOM 9811 O O . ASN C 1 201 ? 41.473 83.137 2.834 1.00 32.13 201 ASN C O 1
ATOM 9816 N N . SER C 1 202 ? 39.277 83.541 2.619 1.00 30.44 202 SER C N 1
ATOM 9817 C CA . SER C 1 202 ? 39.276 84.825 3.316 1.00 29.39 202 SER C CA 1
ATOM 9818 C C . SER C 1 202 ? 39.537 84.796 4.818 1.00 29.16 202 SER C C 1
ATOM 9819 O O . SER C 1 202 ? 39.940 85.805 5.395 1.00 29.44 202 SER C O 1
ATOM 9822 N N . CYS C 1 203 ? 39.291 83.659 5.458 1.00 28.95 203 CYS C N 1
ATOM 9823 C CA . CYS C 1 203 ? 39.493 83.560 6.902 1.00 29.07 203 CYS C CA 1
ATOM 9824 C C . CYS C 1 203 ? 40.979 83.601 7.299 1.00 28.99 203 CYS C C 1
ATOM 9825 O O . CYS C 1 203 ? 41.409 84.540 7.975 1.00 29.74 203 CYS C O 1
ATOM 9828 N N . THR C 1 204 ? 41.769 82.613 6.878 1.00 26.62 204 THR C N 1
ATOM 9829 C CA . THR C 1 204 ? 43.183 82.616 7.237 1.00 27.29 204 THR C CA 1
ATOM 9830 C C . THR C 1 204 ? 43.910 83.848 6.700 1.00 26.59 204 THR C C 1
ATOM 9831 O O . THR C 1 204 ? 44.757 84.408 7.384 1.00 25.94 204 THR C O 1
ATOM 9835 N N . ALA C 1 205 ? 43.570 84.287 5.490 1.00 26.28 205 ALA C N 1
ATOM 9836 C CA . ALA C 1 205 ? 44.207 85.478 4.918 1.00 26.33 205 ALA C CA 1
ATOM 9837 C C . ALA C 1 205 ? 43.943 86.732 5.779 1.00 26.03 205 ALA C C 1
ATOM 9838 O O . ALA C 1 205 ? 44.859 87.502 6.089 1.00 22.11 205 ALA C O 1
ATOM 9840 N N . GLY C 1 206 ? 42.686 86.929 6.162 1.00 26.25 206 GLY C N 1
ATOM 9841 C CA . GLY C 1 206 ? 42.344 88.084 6.966 1.00 28.80 206 GLY C CA 1
ATOM 9842 C C . GLY C 1 206 ? 42.913 88.063 8.372 1.00 29.11 206 GLY C C 1
ATOM 9843 O O . GLY C 1 206 ? 43.566 89.009 8.800 1.00 29.17 206 GLY C O 1
ATOM 9844 N N . TYR C 1 207 ? 42.678 86.979 9.100 1.00 30.28 207 TYR C N 1
ATOM 9845 C CA . TYR C 1 207 ? 43.164 86.897 10.469 1.00 28.82 207 TYR C CA 1
ATOM 9846 C C . TYR C 1 207 ? 44.652 86.637 10.620 1.00 29.65 207 TYR C C 1
ATOM 9847 O O . TYR C 1 207 ? 45.284 87.138 11.558 1.00 29.21 207 TYR C O 1
ATOM 9856 N N . LYS C 1 208 ? 45.217 85.866 9.699 1.00 30.31 208 LYS C N 1
ATOM 9857 C CA . LYS C 1 208 ? 46.621 85.500 9.792 1.00 31.32 208 LYS C CA 1
ATOM 9858 C C . LYS C 1 208 ? 47.605 86.085 8.786 1.00 31.12 208 LYS C C 1
ATOM 9859 O O . LYS C 1 208 ?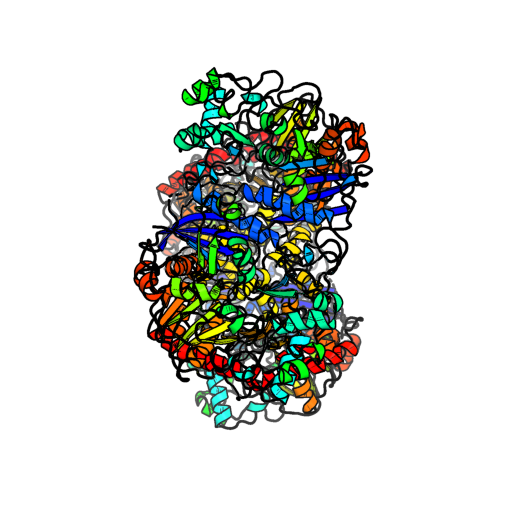 48.814 85.995 8.997 1.00 31.86 208 LYS C O 1
ATOM 9865 N N . ALA C 1 209 ? 47.113 86.683 7.707 1.00 31.46 209 ALA C N 1
ATOM 9866 C CA . ALA C 1 209 ? 48.016 87.259 6.705 1.00 32.59 209 ALA C CA 1
ATOM 9867 C C . ALA C 1 209 ? 47.865 88.775 6.523 1.00 32.10 209 ALA C C 1
ATOM 9868 O O . ALA C 1 209 ? 48.182 89.306 5.461 1.00 29.83 209 ALA C O 1
ATOM 9870 N N . ILE C 1 210 ? 47.389 89.461 7.563 1.00 32.23 210 ILE C N 1
ATOM 9871 C CA . ILE C 1 210 ? 47.215 90.914 7.533 1.00 31.21 210 ILE C CA 1
ATOM 9872 C C . ILE C 1 210 ? 46.419 91.372 6.300 1.00 32.29 210 ILE C C 1
ATOM 9873 O O . ILE C 1 210 ? 46.668 92.456 5.750 1.00 29.53 210 ILE C O 1
ATOM 9878 N N . TRP C 1 211 ? 45.468 90.547 5.866 1.00 31.17 211 TRP C N 1
ATOM 9879 C CA . TRP C 1 211 ? 44.661 90.873 4.697 1.00 32.04 211 TRP C CA 1
ATOM 9880 C C . TRP C 1 211 ? 43.369 91.591 5.086 1.00 31.94 211 TRP C C 1
ATOM 9881 O O . TRP C 1 211 ? 42.789 91.331 6.145 1.00 33.00 211 TRP C O 1
ATOM 9892 N N . HIS C 1 212 ? 42.924 92.481 4.208 1.00 32.22 212 HIS C N 1
ATOM 9893 C CA . HIS C 1 212 ? 41.720 93.281 4.421 1.00 33.45 212 HIS C CA 1
ATOM 9894 C C . HIS C 1 212 ? 40.948 93.313 3.101 1.00 32.85 212 HIS C C 1
ATOM 9895 O O . HIS C 1 212 ? 41.513 93.643 2.073 1.00 33.84 212 HIS C O 1
ATOM 9902 N N . LYS C 1 213 ? 39.667 92.959 3.135 1.00 35.25 213 LYS C N 1
ATOM 9903 C CA . LYS C 1 213 ? 38.810 92.937 1.946 1.00 36.21 213 LYS C CA 1
ATOM 9904 C C . LYS C 1 213 ? 38.826 94.217 1.092 1.00 39.43 213 LYS C C 1
ATOM 9905 O O . LYS C 1 213 ? 38.912 94.139 -0.135 1.00 40.53 213 LYS C O 1
ATOM 9911 N N . ARG C 1 214 ? 38.737 95.386 1.727 1.00 40.30 214 ARG C N 1
ATOM 9912 C CA . ARG C 1 214 ? 38.728 96.649 0.983 1.00 41.12 214 ARG C CA 1
ATOM 9913 C C . ARG C 1 214 ? 40.093 97.189 0.568 1.00 41.23 214 ARG C C 1
ATOM 9914 O O . ARG C 1 214 ? 40.287 97.568 -0.589 1.00 39.88 214 ARG C O 1
ATOM 9922 N N . GLU C 1 215 ? 41.035 97.229 1.506 1.00 40.42 215 GLU C N 1
ATOM 9923 C CA . GLU C 1 215 ? 42.364 97.768 1.223 1.00 41.09 215 GLU C CA 1
ATOM 9924 C C . GLU C 1 215 ? 43.422 96.738 0.855 1.00 40.01 215 GLU C C 1
ATOM 9925 O O . GLU C 1 215 ? 44.578 97.092 0.608 1.00 40.44 215 GLU C O 1
ATOM 9931 N N . GLY C 1 216 ? 43.041 95.466 0.828 1.00 38.47 216 GLY C N 1
ATOM 9932 C CA . GLY C 1 216 ? 44.004 94.435 0.495 1.00 36.14 216 GLY C CA 1
ATOM 9933 C C . GLY C 1 216 ? 45.070 94.326 1.567 1.00 36.46 216 GLY C C 1
ATOM 9934 O O . GLY C 1 216 ? 44.824 94.646 2.732 1.00 36.16 216 GLY C O 1
ATOM 9935 N N . TYR C 1 217 ? 46.253 93.869 1.171 1.00 34.24 217 TYR C N 1
ATOM 9936 C CA . TYR C 1 217 ? 47.377 93.697 2.084 1.00 33.34 217 TYR C CA 1
ATOM 9937 C C . TYR C 1 217 ? 48.066 95.029 2.353 1.00 32.98 217 TYR C C 1
ATOM 9938 O O . TYR C 1 217 ? 47.691 96.052 1.791 1.00 33.43 217 TYR C O 1
ATOM 9947 N N . PRO C 1 218 ? 49.064 95.036 3.248 1.00 32.89 218 PRO C N 1
ATOM 9948 C CA . PRO C 1 218 ? 49.770 96.289 3.524 1.00 33.46 218 PRO C CA 1
ATOM 9949 C C . PRO C 1 218 ? 50.586 96.604 2.275 1.00 33.88 218 PRO C C 1
ATOM 9950 O O . PRO C 1 218 ? 50.889 95.698 1.503 1.00 33.76 218 PRO C O 1
ATOM 9954 N N . SER C 1 219 ? 50.932 97.874 2.076 1.00 34.52 219 SER C N 1
ATOM 9955 C CA . SER C 1 219 ? 51.689 98.291 0.897 1.00 35.27 219 SER C CA 1
ATOM 9956 C C . SER C 1 219 ? 53.034 97.593 0.760 1.00 34.93 219 SER C C 1
ATOM 9957 O O . SER C 1 219 ? 53.509 96.954 1.702 1.00 35.29 219 SER C O 1
ATOM 9960 N N . ASN C 1 220 ? 53.642 97.724 -0.417 1.00 34.51 220 ASN C N 1
ATOM 9961 C CA . ASN C 1 220 ? 54.948 97.128 -0.676 1.00 35.38 220 ASN C CA 1
ATOM 9962 C C . ASN C 1 220 ? 56.012 97.887 0.116 1.00 37.11 220 ASN C C 1
ATOM 9963 O O . ASN C 1 220 ? 56.989 97.300 0.583 1.00 36.74 220 ASN C O 1
ATOM 9968 N N . GLU C 1 221 ? 55.827 99.199 0.256 1.00 38.69 221 GLU C N 1
ATOM 9969 C CA . GLU C 1 221 ? 56.783 100.002 1.008 1.00 41.10 221 GLU C CA 1
ATOM 9970 C C . GLU C 1 221 ? 56.892 99.469 2.430 1.00 40.36 221 GLU C C 1
ATOM 9971 O O . GLU C 1 221 ? 57.989 99.382 2.982 1.00 40.36 221 GLU C O 1
ATOM 9977 N N . PHE C 1 222 ? 55.762 99.091 3.020 1.00 38.62 222 PHE C N 1
ATOM 9978 C CA . PHE C 1 222 ? 55.788 98.559 4.377 1.00 38.61 222 PHE C CA 1
ATOM 9979 C C . PHE C 1 222 ? 56.660 97.309 4.456 1.00 37.37 222 PHE C C 1
ATOM 9980 O O . PHE C 1 222 ? 57.574 97.231 5.273 1.00 37.32 222 PHE C O 1
ATOM 9988 N N . PHE C 1 223 ? 56.363 96.324 3.615 1.00 37.21 223 PHE C N 1
ATOM 9989 C CA . PHE C 1 223 ? 57.130 95.087 3.624 1.00 38.29 223 PHE C CA 1
ATOM 9990 C C . PHE C 1 223 ? 58.587 95.345 3.257 1.00 39.06 223 PHE C C 1
ATOM 9991 O O . PHE C 1 223 ? 59.488 94.646 3.726 1.00 40.10 223 PHE C O 1
ATOM 9999 N N . LYS C 1 224 ? 58.806 96.339 2.404 1.00 38.77 224 LYS C N 1
ATOM 10000 C CA . LYS C 1 224 ? 60.151 96.709 1.990 1.00 39.00 224 LYS C CA 1
ATOM 10001 C C . LYS C 1 224 ? 60.862 97.320 3.197 1.00 39.03 224 LYS C C 1
ATOM 10002 O O . LYS C 1 224 ? 62.087 97.249 3.321 1.00 39.40 224 LYS C O 1
ATOM 10008 N N . ALA C 1 225 ? 60.075 97.922 4.082 1.00 38.52 225 ALA C N 1
ATOM 10009 C CA . ALA C 1 225 ? 60.608 98.547 5.278 1.00 38.27 225 ALA C CA 1
ATOM 10010 C C . ALA C 1 225 ? 61.138 97.482 6.221 1.00 38.58 225 ALA C C 1
ATOM 10011 O O . ALA C 1 225 ? 62.091 97.726 6.958 1.00 38.71 225 ALA C O 1
ATOM 10013 N N . LEU C 1 226 ? 60.520 96.304 6.216 1.00 38.77 226 LEU C N 1
ATOM 10014 C CA . LEU C 1 226 ? 60.995 95.228 7.078 1.00 39.47 226 LEU C CA 1
ATOM 10015 C C . LEU C 1 226 ? 62.280 94.671 6.488 1.00 40.22 226 LEU C C 1
ATOM 10016 O O . LEU C 1 226 ? 63.263 94.428 7.205 1.00 40.09 226 LEU C O 1
ATOM 10021 N N . ASP C 1 227 ? 62.256 94.467 5.173 1.00 39.10 227 ASP C N 1
ATOM 10022 C CA . ASP C 1 227 ? 63.396 93.935 4.436 1.00 39.95 227 ASP C CA 1
ATOM 10023 C C . ASP C 1 227 ? 63.140 94.170 2.946 1.00 39.97 227 ASP C C 1
ATOM 10024 O O . ASP C 1 227 ? 62.029 93.953 2.459 1.00 39.59 227 ASP C O 1
ATOM 10029 N N . PRO C 1 228 ? 64.160 94.636 2.210 1.00 39.18 228 PRO C N 1
ATOM 10030 C CA . PRO C 1 228 ? 64.019 94.895 0.776 1.00 39.29 228 PRO C CA 1
ATOM 10031 C C . PRO C 1 228 ? 63.623 93.651 -0.012 1.00 39.06 228 PRO C C 1
ATOM 10032 O O . PRO C 1 228 ? 62.954 93.741 -1.035 1.00 39.85 228 PRO C O 1
ATOM 10036 N N . ARG C 1 229 ? 64.035 92.488 0.474 1.00 38.96 229 ARG C N 1
ATOM 10037 C CA . ARG C 1 229 ? 63.723 91.234 -0.192 1.00 38.08 229 ARG C CA 1
ATOM 10038 C C . ARG C 1 229 ? 62.248 90.848 -0.003 1.00 39.18 229 ARG C C 1
ATOM 10039 O O . ARG C 1 229 ? 61.752 89.925 -0.655 1.00 39.68 229 ARG C O 1
ATOM 10047 N N . LEU C 1 230 ? 61.546 91.547 0.890 1.00 39.01 230 LEU C N 1
ATOM 10048 C CA . LEU C 1 230 ? 60.131 91.259 1.137 1.00 38.27 230 LEU C CA 1
ATOM 10049 C C . LEU C 1 230 ? 59.216 92.273 0.451 1.00 37.73 230 LEU C C 1
ATOM 10050 O O . LEU C 1 230 ? 58.001 92.211 0.605 1.00 37.06 230 LEU C O 1
ATOM 10055 N N . GLU C 1 231 ? 59.799 93.195 -0.312 1.00 38.41 231 GLU C N 1
ATOM 10056 C CA . GLU C 1 231 ? 59.028 94.235 -0.996 1.00 38.32 231 GLU C CA 1
ATOM 10057 C C . GLU C 1 231 ? 57.814 93.754 -1.779 1.00 38.03 231 GLU C C 1
ATOM 10058 O O . GLU C 1 231 ? 56.749 94.372 -1.720 1.00 39.35 231 GLU C O 1
ATOM 10064 N N . HIS C 1 232 ? 57.973 92.661 -2.518 1.00 37.52 232 HIS C N 1
ATOM 10065 C CA . HIS C 1 232 ? 56.888 92.130 -3.328 1.00 36.23 232 HIS C CA 1
ATOM 10066 C C . HIS C 1 232 ? 56.316 90.795 -2.844 1.00 36.25 232 HIS C C 1
ATOM 10067 O O . HIS C 1 232 ? 55.845 89.991 -3.646 1.00 36.86 232 HIS C O 1
ATOM 10074 N N . LEU C 1 233 ? 56.341 90.567 -1.536 1.00 36.50 233 LEU C N 1
ATOM 10075 C CA . LEU C 1 233 ? 55.831 89.325 -0.954 1.00 36.94 233 LEU C CA 1
ATOM 10076 C C . LEU C 1 233 ? 54.389 89.057 -1.357 1.00 37.53 233 LEU C C 1
ATOM 10077 O O . LEU C 1 233 ? 54.011 87.924 -1.661 1.00 37.70 233 LEU C O 1
ATOM 10082 N N . THR C 1 234 ? 53.600 90.124 -1.357 1.00 38.14 234 THR C N 1
ATOM 10083 C CA . THR C 1 234 ? 52.178 90.086 -1.670 1.00 39.03 234 THR C CA 1
ATOM 10084 C C . THR C 1 234 ? 51.838 89.666 -3.088 1.00 37.71 234 THR C C 1
ATOM 10085 O O . THR C 1 234 ? 50.777 89.082 -3.338 1.00 36.82 234 THR C O 1
ATOM 10089 N N . THR C 1 235 ? 52.739 89.962 -4.015 1.00 37.11 235 THR C N 1
ATOM 10090 C CA . THR C 1 235 ? 52.517 89.636 -5.419 1.00 36.54 235 THR C CA 1
ATOM 10091 C C . THR C 1 235 ? 53.383 88.490 -5.947 1.00 37.33 235 THR C C 1
ATOM 10092 O O . THR C 1 235 ? 53.509 88.311 -7.163 1.00 38.38 235 THR C O 1
ATOM 10096 N N . THR C 1 236 ? 53.983 87.720 -5.040 1.00 35.92 236 THR C N 1
ATOM 10097 C CA . THR C 1 236 ? 54.815 86.589 -5.443 1.00 32.32 236 THR C CA 1
ATOM 10098 C C . THR C 1 236 ? 54.558 85.342 -4.604 1.00 36.00 236 THR C C 1
ATOM 10099 O O . THR C 1 236 ? 53.789 84.473 -4.994 1.00 37.69 236 THR C O 1
ATOM 10103 N N . LYS C 1 237 ? 55.195 85.262 -3.444 1.00 37.58 237 LYS C N 1
ATOM 10104 C CA . LYS C 1 237 ? 55.042 84.099 -2.578 1.00 37.19 237 LYS C CA 1
ATOM 10105 C C . LYS C 1 237 ? 53.750 84.089 -1.763 1.00 36.06 237 LYS C C 1
ATOM 10106 O O . LYS C 1 237 ? 53.491 83.149 -1.009 1.00 33.80 237 LYS C O 1
ATOM 10112 N N . LEU C 1 238 ? 52.947 85.137 -1.906 1.00 35.07 238 LEU C N 1
ATOM 10113 C CA . LEU C 1 238 ? 51.676 85.214 -1.189 1.00 34.51 238 LEU C CA 1
ATOM 10114 C C . LEU C 1 238 ? 50.598 85.754 -2.115 1.00 35.03 238 LEU C C 1
ATOM 10115 O O . LEU C 1 238 ? 49.545 86.210 -1.669 1.00 33.11 238 LEU C O 1
ATOM 10120 N N . ARG C 1 239 ? 50.879 85.689 -3.413 1.00 35.42 239 ARG C N 1
ATOM 10121 C CA . ARG C 1 239 ? 49.962 86.170 -4.437 1.00 36.50 239 ARG C CA 1
ATOM 10122 C C . ARG C 1 239 ? 48.672 85.356 -4.443 1.00 37.04 239 ARG C C 1
ATOM 10123 O O . ARG C 1 239 ? 48.588 84.302 -3.800 1.00 36.81 239 ARG C O 1
ATOM 10131 N N . GLY C 1 240 ? 47.664 85.845 -5.163 1.00 36.83 240 GLY C N 1
ATOM 10132 C CA . GLY C 1 240 ? 46.406 85.124 -5.228 1.00 37.52 240 GLY C CA 1
ATOM 10133 C C . GLY C 1 240 ? 45.175 85.924 -4.832 1.00 38.85 240 GLY C C 1
ATOM 10134 O O . GLY C 1 240 ? 45.238 86.831 -3.999 1.00 38.96 240 GLY C O 1
ATOM 10135 N N . ASP C 1 241 ? 44.042 85.585 -5.439 1.00 40.00 241 ASP C N 1
ATOM 10136 C CA . ASP C 1 241 ? 42.786 86.264 -5.134 1.00 39.77 241 ASP C CA 1
ATOM 10137 C C . ASP C 1 241 ? 42.271 85.665 -3.839 1.00 39.08 241 ASP C C 1
ATOM 10138 O O . ASP C 1 241 ? 42.490 84.482 -3.574 1.00 39.59 241 ASP C O 1
ATOM 10143 N N . ILE C 1 242 ? 41.601 86.470 -3.026 1.00 38.13 242 ILE C N 1
ATOM 10144 C CA . ILE C 1 242 ? 41.046 85.961 -1.780 1.00 37.98 242 ILE C CA 1
ATOM 10145 C C . ILE C 1 242 ? 39.543 85.798 -1.987 1.00 36.65 242 ILE C C 1
ATOM 10146 O O . ILE C 1 242 ? 38.830 86.771 -2.238 1.00 32.86 242 ILE C O 1
ATOM 10151 N N . VAL C 1 243 ? 39.078 84.555 -1.892 1.00 35.78 243 VAL C N 1
ATOM 10152 C CA . VAL C 1 243 ? 37.671 84.249 -2.086 1.00 35.54 243 VAL C CA 1
ATOM 10153 C C . VAL C 1 243 ? 37.010 84.018 -0.739 1.00 35.77 243 VAL C C 1
ATOM 10154 O O . VAL C 1 243 ? 37.661 83.578 0.211 1.00 36.48 243 VAL C O 1
ATOM 10158 N N . PRO C 1 244 ? 35.702 84.298 -0.639 1.00 35.23 244 PRO C N 1
ATOM 10159 C CA . PRO C 1 244 ? 34.940 84.125 0.605 1.00 35.15 244 PRO C CA 1
ATOM 10160 C C . PRO C 1 244 ? 34.662 82.668 0.980 1.00 34.64 244 PRO C C 1
ATOM 10161 O O . PRO C 1 244 ? 34.638 81.786 0.121 1.00 33.84 244 PRO C O 1
ATOM 10165 N N . LEU C 1 245 ? 34.447 82.429 2.269 1.00 34.43 245 LEU C N 1
ATOM 10166 C CA . LEU C 1 245 ? 34.117 81.099 2.769 1.00 35.57 245 LEU C CA 1
ATOM 10167 C C . LEU C 1 245 ? 32.790 80.668 2.136 1.00 35.21 245 LEU C C 1
ATOM 10168 O O . LEU C 1 245 ? 31.887 81.484 1.954 1.00 35.42 245 LEU C O 1
ATOM 10173 N N . GLY C 1 246 ? 32.662 79.388 1.816 1.00 35.07 246 GLY C N 1
ATOM 10174 C CA . GLY C 1 246 ? 31.429 78.928 1.215 1.00 34.60 246 GLY C CA 1
ATOM 10175 C C . GLY C 1 246 ? 31.496 78.797 -0.297 1.00 34.32 246 GLY C C 1
ATOM 10176 O O . GLY C 1 246 ? 30.607 78.208 -0.894 1.00 34.51 246 GLY C O 1
ATOM 10177 N N . GLU C 1 247 ? 32.530 79.345 -0.926 1.00 34.81 247 GLU C N 1
ATOM 10178 C CA . GLU C 1 247 ? 32.649 79.231 -2.374 1.00 36.14 247 GLU C CA 1
ATOM 10179 C C . GLU C 1 247 ? 33.202 77.850 -2.706 1.00 37.79 247 GLU C C 1
ATOM 10180 O O . GLU C 1 247 ? 33.704 77.146 -1.826 1.00 38.23 247 GLU C O 1
ATOM 10186 N N . ARG C 1 248 ? 33.112 77.449 -3.969 1.00 37.72 248 ARG C N 1
ATOM 10187 C CA . ARG C 1 248 ? 33.633 76.150 -4.333 1.00 37.77 248 ARG C CA 1
ATOM 10188 C C . ARG C 1 248 ? 35.045 76.315 -4.855 1.00 37.12 248 ARG C C 1
ATOM 10189 O O . ARG C 1 248 ? 35.309 77.112 -5.754 1.00 37.93 248 ARG C O 1
ATOM 10197 N N . ALA C 1 249 ? 35.965 75.572 -4.260 1.00 36.82 249 ALA C N 1
ATOM 10198 C CA . ALA C 1 249 ? 37.350 75.616 -4.693 1.00 37.78 249 ALA C CA 1
ATOM 10199 C C . ALA C 1 249 ? 37.471 74.770 -5.968 1.00 37.40 249 ALA C C 1
ATOM 10200 O O . ALA C 1 249 ? 38.481 74.821 -6.660 1.00 37.98 249 ALA C O 1
ATOM 10202 N N . GLY C 1 250 ? 36.425 74.004 -6.267 1.00 37.12 250 GLY C N 1
ATOM 10203 C CA . GLY C 1 250 ? 36.426 73.154 -7.444 1.00 37.99 250 GLY C CA 1
ATOM 10204 C C . GLY C 1 250 ? 35.866 71.768 -7.158 1.00 37.51 250 GLY C C 1
ATOM 10205 O O . GLY C 1 250 ? 35.366 71.506 -6.060 1.00 36.76 250 GLY C O 1
ATOM 10206 N N . GLY C 1 251 ? 35.934 70.887 -8.154 1.00 37.34 251 GLY C N 1
ATOM 10207 C CA . GLY C 1 251 ? 35.448 69.526 -7.976 1.00 38.44 251 GLY C CA 1
ATOM 10208 C C . GLY C 1 251 ? 36.612 68.635 -7.581 1.00 38.44 251 GLY C C 1
ATOM 10209 O O . GLY C 1 251 ? 37.732 68.858 -8.045 1.00 37.47 251 GLY C O 1
ATOM 10210 N N . LEU C 1 252 ? 36.377 67.640 -6.728 1.00 39.51 252 LEU C N 1
ATOM 10211 C CA . LEU C 1 252 ? 37.476 66.775 -6.314 1.00 40.90 252 LEU C CA 1
ATOM 10212 C C . LEU C 1 252 ? 37.951 65.913 -7.475 1.00 40.85 252 LEU C C 1
ATOM 10213 O O . LEU C 1 252 ? 37.154 65.290 -8.176 1.00 41.04 252 LEU C O 1
ATOM 10218 N N . LEU C 1 253 ? 39.261 65.899 -7.679 1.00 41.13 253 LEU C N 1
ATOM 10219 C CA . LEU C 1 253 ? 39.855 65.139 -8.762 1.00 41.64 253 LEU C CA 1
ATOM 10220 C C . LEU C 1 253 ? 39.472 63.663 -8.721 1.00 41.43 253 LEU C C 1
ATOM 10221 O O . LEU C 1 253 ? 39.298 63.084 -7.650 1.00 41.43 253 LEU C O 1
ATOM 10226 N N . PRO C 1 254 ? 39.327 63.040 -9.903 1.00 41.30 254 PRO C N 1
ATOM 10227 C CA . PRO C 1 254 ? 38.962 61.625 -10.025 1.00 41.73 254 PRO C CA 1
ATOM 10228 C C . PRO C 1 254 ? 39.810 60.716 -9.139 1.00 42.22 254 PRO C C 1
ATOM 10229 O O . PRO C 1 254 ? 39.290 60.012 -8.268 1.00 41.50 254 PRO C O 1
ATOM 10233 N N . GLU C 1 255 ? 41.118 60.746 -9.371 1.00 44.02 255 GLU C N 1
ATOM 10234 C CA . GLU C 1 255 ? 42.073 59.932 -8.629 1.00 45.35 255 GLU C CA 1
ATOM 10235 C C . GLU C 1 255 ? 41.901 60.019 -7.120 1.00 45.29 255 GLU C C 1
ATOM 10236 O O . GLU C 1 255 ? 41.981 59.006 -6.422 1.00 46.44 255 GLU C O 1
ATOM 10242 N N . MET C 1 256 ? 41.657 61.223 -6.612 1.00 45.21 256 MET C N 1
ATOM 10243 C CA . MET C 1 256 ? 41.476 61.407 -5.176 1.00 44.03 256 MET C CA 1
ATOM 10244 C C . MET C 1 256 ? 40.122 60.869 -4.726 1.00 43.46 256 MET C C 1
ATOM 10245 O O . MET C 1 256 ? 40.023 60.208 -3.687 1.00 41.49 256 MET C O 1
ATOM 10250 N N . ALA C 1 257 ? 39.086 61.151 -5.513 1.00 42.67 257 ALA C N 1
ATOM 10251 C CA . ALA C 1 257 ? 37.746 60.665 -5.199 1.00 43.63 257 ALA C CA 1
ATOM 10252 C C . ALA C 1 257 ? 37.839 59.148 -5.093 1.00 43.92 257 ALA C C 1
ATOM 10253 O O . ALA C 1 257 ? 37.244 58.537 -4.207 1.00 44.18 257 ALA C O 1
ATOM 10255 N N . GLU C 1 258 ? 38.603 58.553 -6.004 1.00 44.24 258 GLU C N 1
ATOM 10256 C CA . GLU C 1 258 ? 38.793 57.113 -6.026 1.00 44.74 258 GLU C CA 1
ATOM 10257 C C . GLU C 1 258 ? 39.390 56.632 -4.710 1.00 44.00 258 GLU C C 1
ATOM 10258 O O . GLU C 1 258 ? 38.891 55.682 -4.106 1.00 44.46 258 GLU C O 1
ATOM 10264 N N . LYS C 1 259 ? 40.450 57.295 -4.261 1.00 43.06 259 LYS C N 1
ATOM 10265 C CA . LYS C 1 259 ? 41.110 56.916 -3.022 1.00 41.69 259 LYS C CA 1
ATOM 10266 C C . LYS C 1 259 ? 40.264 57.186 -1.789 1.00 41.62 259 LYS C C 1
ATOM 10267 O O . LYS C 1 259 ? 40.448 56.551 -0.750 1.00 42.37 259 LYS C O 1
ATOM 10273 N N . MET C 1 260 ? 39.330 58.121 -1.899 1.00 41.51 260 MET C N 1
ATOM 10274 C CA . MET C 1 260 ? 38.496 58.479 -0.757 1.00 40.94 260 MET C CA 1
ATOM 10275 C C . MET C 1 260 ? 37.150 57.767 -0.688 1.00 40.66 260 MET C C 1
ATOM 10276 O O . MET C 1 260 ? 36.471 57.832 0.334 1.00 41.57 260 MET C O 1
ATOM 10281 N N . GLY C 1 261 ? 36.761 57.099 -1.769 1.00 40.62 261 GLY C N 1
ATOM 10282 C CA . GLY C 1 261 ? 35.490 56.393 -1.780 1.00 40.93 261 GLY C CA 1
ATOM 10283 C C . GLY C 1 261 ? 34.283 57.292 -2.020 1.00 42.52 261 GLY C C 1
ATOM 10284 O O . GLY C 1 261 ? 33.195 57.035 -1.484 1.00 42.53 261 GLY C O 1
ATOM 10285 N N . LEU C 1 262 ? 34.474 58.341 -2.822 1.00 41.22 262 LEU C N 1
ATOM 10286 C CA . LEU C 1 262 ? 33.400 59.287 -3.150 1.00 42.19 262 LEU C CA 1
ATOM 10287 C C . LEU C 1 262 ? 33.342 59.531 -4.657 1.00 42.42 262 LEU C C 1
ATOM 10288 O O . LEU C 1 262 ? 34.247 59.145 -5.392 1.00 42.73 262 LEU C O 1
ATOM 10293 N N . ASN C 1 263 ? 32.277 60.185 -5.108 1.00 43.94 263 ASN C N 1
ATOM 10294 C CA . ASN C 1 263 ? 32.103 60.484 -6.528 1.00 44.88 263 ASN C CA 1
ATOM 10295 C C . ASN C 1 263 ? 32.990 61.634 -6.970 1.00 45.97 263 ASN C C 1
ATOM 10296 O O . ASN C 1 263 ? 33.103 62.644 -6.273 1.00 44.74 263 ASN C O 1
ATOM 10301 N N . PRO C 1 264 ? 33.629 61.500 -8.145 1.00 46.01 264 PRO C N 1
ATOM 10302 C CA . PRO C 1 264 ? 34.496 62.574 -8.634 1.00 45.34 264 PRO C CA 1
ATOM 10303 C C . PRO C 1 264 ? 33.682 63.813 -9.000 1.00 44.99 264 PRO C C 1
ATOM 10304 O O . PRO C 1 264 ? 32.500 63.714 -9.328 1.00 45.87 264 PRO C O 1
ATOM 10308 N N . GLY C 1 265 ? 34.308 64.982 -8.922 1.00 44.52 265 GLY C N 1
ATOM 10309 C CA . GLY C 1 265 ? 33.608 66.204 -9.283 1.00 43.20 265 GLY C CA 1
ATOM 10310 C C . GLY C 1 265 ? 32.700 66.855 -8.249 1.00 42.12 265 GLY C C 1
ATOM 10311 O O . GLY C 1 265 ? 32.132 67.913 -8.523 1.00 42.21 265 GLY C O 1
ATOM 10312 N N . ILE C 1 266 ? 32.532 66.257 -7.073 1.00 40.97 266 ILE C N 1
ATOM 10313 C CA . ILE C 1 266 ? 31.679 66.900 -6.083 1.00 41.35 266 ILE C CA 1
ATOM 10314 C C . ILE C 1 266 ? 32.391 68.161 -5.633 1.00 41.28 266 ILE C C 1
ATOM 10315 O O . ILE C 1 266 ? 33.617 68.264 -5.720 1.00 41.21 266 ILE C O 1
ATOM 10320 N N . ALA C 1 267 ? 31.614 69.125 -5.162 1.00 41.67 267 ALA C N 1
ATOM 10321 C CA . ALA C 1 267 ? 32.160 70.395 -4.725 1.00 40.46 267 ALA C CA 1
ATOM 10322 C C . ALA C 1 267 ? 33.056 70.290 -3.497 1.00 39.68 267 ALA C C 1
ATOM 10323 O O . ALA C 1 267 ? 32.742 69.582 -2.535 1.00 39.39 267 ALA C O 1
ATOM 10325 N N . VAL C 1 268 ? 34.187 70.987 -3.558 1.00 38.33 268 VAL C N 1
ATOM 10326 C CA . VAL C 1 268 ? 35.121 71.055 -2.444 1.00 36.41 268 VAL C CA 1
ATOM 10327 C C . VAL C 1 268 ? 35.150 72.526 -2.049 1.00 34.49 268 VAL C C 1
ATOM 10328 O O . VAL C 1 268 ? 35.505 73.386 -2.851 1.00 33.93 268 VAL C O 1
ATOM 10332 N N . ALA C 1 269 ? 34.750 72.811 -0.815 1.00 33.45 269 ALA C N 1
ATOM 10333 C CA . ALA C 1 269 ? 34.721 74.178 -0.311 1.00 31.62 269 ALA C CA 1
ATOM 10334 C C . ALA C 1 269 ? 36.143 74.695 -0.116 1.00 30.74 269 ALA C C 1
ATOM 10335 O O . ALA C 1 269 ? 37.096 73.922 -0.146 1.00 30.16 269 ALA C O 1
ATOM 10337 N N . VAL C 1 270 ? 36.291 76.006 0.049 1.00 30.39 270 VAL C N 1
ATOM 10338 C CA . VAL C 1 270 ? 37.607 76.571 0.307 1.00 27.88 270 VAL C CA 1
ATOM 10339 C C . VAL C 1 270 ? 37.823 76.321 1.796 1.00 28.59 270 VAL C C 1
ATOM 10340 O O . VAL C 1 270 ? 36.863 76.184 2.554 1.00 28.09 270 VAL C O 1
ATOM 10344 N N . GLY C 1 271 ? 39.081 76.234 2.204 1.00 29.30 271 GLY C N 1
ATOM 10345 C CA . GLY C 1 271 ? 39.402 75.951 3.588 1.00 28.19 271 GLY C CA 1
ATOM 10346 C C . GLY C 1 271 ? 38.774 76.843 4.632 1.00 30.09 271 GLY C C 1
ATOM 10347 O O . GLY C 1 271 ? 38.496 78.016 4.379 1.00 29.47 271 GLY C O 1
ATOM 10348 N N . ASN C 1 272 ? 38.558 76.265 5.812 1.00 29.74 272 ASN C N 1
ATOM 10349 C CA . ASN C 1 272 ? 37.980 76.958 6.956 1.00 30.61 272 ASN C CA 1
ATOM 10350 C C . ASN C 1 272 ? 38.945 76.815 8.138 1.00 31.32 272 ASN C C 1
ATOM 10351 O O . ASN C 1 272 ? 39.971 76.151 8.031 1.00 31.54 272 ASN C O 1
ATOM 10356 N N . VAL C 1 273 ? 38.616 77.443 9.262 1.00 32.24 273 VAL C N 1
ATOM 10357 C CA . VAL C 1 273 ? 39.446 77.360 10.459 1.00 31.16 273 VAL C CA 1
ATOM 10358 C C . VAL C 1 273 ? 38.613 76.762 11.591 1.00 31.43 273 VAL C C 1
ATOM 10359 O O . VAL C 1 273 ? 37.439 77.110 11.745 1.00 32.48 273 VAL C O 1
ATOM 10363 N N . ASP C 1 274 ? 39.209 75.871 12.383 1.00 30.93 274 ASP C N 1
ATOM 10364 C CA . ASP C 1 274 ? 38.485 75.230 13.482 1.00 30.75 274 ASP C CA 1
ATOM 10365 C C . ASP C 1 274 ? 37.567 76.146 14.284 1.00 30.11 274 ASP C C 1
ATOM 10366 O O . ASP C 1 274 ? 36.358 75.934 14.328 1.00 30.29 274 ASP C O 1
ATOM 10371 N N . ALA C 1 275 ? 38.127 77.170 14.914 1.00 30.44 275 ALA C N 1
ATOM 10372 C CA . ALA C 1 275 ? 37.326 78.081 15.725 1.00 29.37 275 ALA C CA 1
ATOM 10373 C C . ALA C 1 275 ? 36.231 78.788 14.935 1.00 30.85 275 ALA C C 1
ATOM 10374 O O . ALA C 1 275 ? 35.043 78.705 15.274 1.00 32.05 275 ALA C O 1
ATOM 10376 N N . HIS C 1 276 ? 36.639 79.470 13.869 1.00 30.95 276 HIS C N 1
ATOM 10377 C CA . HIS C 1 276 ? 35.722 80.234 13.025 1.00 31.34 276 HIS C CA 1
ATOM 10378 C C . HIS C 1 276 ? 34.584 79.418 12.431 1.00 31.83 276 HIS C C 1
ATOM 10379 O O . HIS C 1 276 ? 33.466 79.921 12.262 1.00 32.90 276 HIS C O 1
ATOM 10386 N N . ALA C 1 277 ? 34.866 78.159 12.121 1.00 29.89 277 ALA C N 1
ATOM 10387 C CA . ALA C 1 277 ? 33.867 77.289 11.539 1.00 28.50 277 ALA C CA 1
ATOM 10388 C C . ALA C 1 277 ? 32.768 77.003 12.546 1.00 29.01 277 ALA C C 1
ATOM 10389 O O . ALA C 1 277 ? 31.630 76.744 12.170 1.00 28.23 277 ALA C O 1
ATOM 10391 N N . ALA C 1 278 ? 33.106 77.060 13.830 1.00 29.49 278 ALA C N 1
ATOM 10392 C CA . ALA C 1 278 ? 32.127 76.777 14.872 1.00 29.71 278 ALA C CA 1
ATOM 10393 C C . ALA C 1 278 ? 30.928 77.713 14.878 1.00 29.65 278 ALA C C 1
ATOM 10394 O O . ALA C 1 278 ? 29.864 77.342 15.368 1.00 30.71 278 ALA C O 1
ATOM 10396 N N . VAL C 1 279 ? 31.081 78.912 14.327 1.00 29.02 279 VAL C N 1
ATOM 10397 C CA . VAL C 1 279 ? 29.991 79.887 14.341 1.00 29.37 279 VAL C CA 1
ATOM 10398 C C . VAL C 1 279 ? 28.721 79.470 13.579 1.00 29.37 279 VAL C C 1
ATOM 10399 O O . VAL C 1 279 ? 27.626 79.445 14.155 1.00 29.85 279 VAL C O 1
ATOM 10403 N N . PRO C 1 280 ? 28.836 79.153 12.280 1.00 28.97 280 PRO C N 1
ATOM 10404 C CA . PRO C 1 280 ? 27.596 78.752 11.612 1.00 28.24 280 PRO C CA 1
ATOM 10405 C C . PRO C 1 280 ? 27.118 77.424 12.195 1.00 28.53 280 PRO C C 1
ATOM 10406 O O . PRO C 1 280 ? 25.927 77.142 12.247 1.00 29.38 280 PRO C O 1
ATOM 10410 N N . ALA C 1 281 ? 28.070 76.620 12.656 1.00 30.45 281 ALA C N 1
ATOM 10411 C CA . ALA C 1 281 ? 27.786 75.312 13.252 1.00 31.71 281 ALA C CA 1
ATOM 10412 C C . ALA C 1 281 ? 26.798 75.388 14.409 1.00 31.88 281 ALA C C 1
ATOM 10413 O O . ALA C 1 281 ? 25.998 74.472 14.618 1.00 30.63 281 ALA C O 1
ATOM 10415 N N . VAL C 1 282 ? 26.873 76.473 15.172 1.00 30.45 282 VAL C N 1
ATOM 10416 C CA . VAL C 1 282 ? 25.988 76.649 16.313 1.00 33.34 282 VAL C CA 1
ATOM 10417 C C . VAL C 1 282 ? 24.747 77.452 15.911 1.00 33.97 282 VAL C C 1
ATOM 10418 O O . VAL C 1 282 ? 23.961 77.881 16.757 1.00 34.29 282 VAL C O 1
ATOM 10422 N N . GLY C 1 283 ? 24.588 77.660 14.608 1.00 34.06 283 GLY C N 1
ATOM 10423 C CA . GLY C 1 283 ? 23.440 78.386 14.104 1.00 34.63 283 GLY C CA 1
ATOM 10424 C C . GLY C 1 283 ? 23.569 79.897 14.108 1.00 35.24 283 GLY C C 1
ATOM 10425 O O . GLY C 1 283 ? 22.577 80.607 13.927 1.00 36.16 283 GLY C O 1
ATOM 10426 N N . VAL C 1 284 ? 24.779 80.403 14.308 1.00 34.80 284 VAL C N 1
ATOM 10427 C CA . VAL C 1 284 ? 24.980 81.843 14.328 1.00 34.24 284 VAL C CA 1
ATOM 10428 C C . VAL C 1 284 ? 25.368 82.346 12.954 1.00 36.38 284 VAL C C 1
ATOM 10429 O O . VAL C 1 284 ? 26.378 81.928 12.377 1.00 33.61 284 VAL C O 1
ATOM 10433 N N . THR C 1 285 ? 24.549 83.254 12.438 1.00 36.93 285 THR C N 1
ATOM 10434 C CA . THR C 1 285 ? 24.780 83.821 11.122 1.00 39.06 285 THR C CA 1
ATOM 10435 C C . THR C 1 285 ? 24.371 85.288 11.048 1.00 37.54 285 THR C C 1
ATOM 10436 O O . THR C 1 285 ? 24.160 85.828 9.967 1.00 39.10 285 THR C O 1
ATOM 10440 N N . THR C 1 286 ? 24.264 85.930 12.205 1.00 37.05 286 THR C N 1
ATOM 10441 C CA . THR C 1 286 ? 23.888 87.338 12.276 1.00 37.26 286 THR C CA 1
ATOM 10442 C C . THR C 1 286 ? 24.586 88.031 13.441 1.00 37.01 286 THR C C 1
ATOM 10443 O O . THR C 1 286 ? 25.100 87.370 14.342 1.00 36.86 286 THR C O 1
ATOM 10447 N N . PRO C 1 287 ? 24.622 89.377 13.431 1.00 36.62 287 PRO C N 1
ATOM 10448 C CA . PRO C 1 287 ? 25.262 90.139 14.505 1.00 35.65 287 PRO C CA 1
ATOM 10449 C C . PRO C 1 287 ? 24.508 90.016 15.821 1.00 35.80 287 PRO C C 1
ATOM 10450 O O . PRO C 1 287 ? 23.378 89.507 15.862 1.00 35.52 287 PRO C O 1
ATOM 10454 N N . GLY C 1 288 ? 25.138 90.504 16.887 1.00 34.65 288 GLY C N 1
ATOM 10455 C CA . GLY C 1 288 ? 24.542 90.456 18.208 1.00 34.51 288 GLY C CA 1
ATOM 10456 C C . GLY C 1 288 ? 24.697 89.127 18.932 1.00 32.88 288 GLY C C 1
ATOM 10457 O O . GLY C 1 288 ? 24.257 88.993 20.068 1.00 34.21 288 GLY C O 1
ATOM 10458 N N . LYS C 1 289 ? 25.323 88.145 18.292 1.00 32.31 289 LYS C N 1
ATOM 10459 C CA . LYS C 1 289 ? 25.498 86.828 18.914 1.00 31.94 289 LYS C CA 1
ATOM 10460 C C . LYS C 1 289 ? 26.967 86.420 19.026 1.00 30.69 289 LYS C C 1
ATOM 10461 O O . LYS C 1 289 ? 27.610 86.094 18.032 1.00 28.98 289 LYS C O 1
ATOM 10467 N N . LEU C 1 290 ? 27.493 86.431 20.247 1.00 30.68 290 LEU C N 1
ATOM 10468 C CA . LEU C 1 290 ? 28.893 86.082 20.458 1.00 30.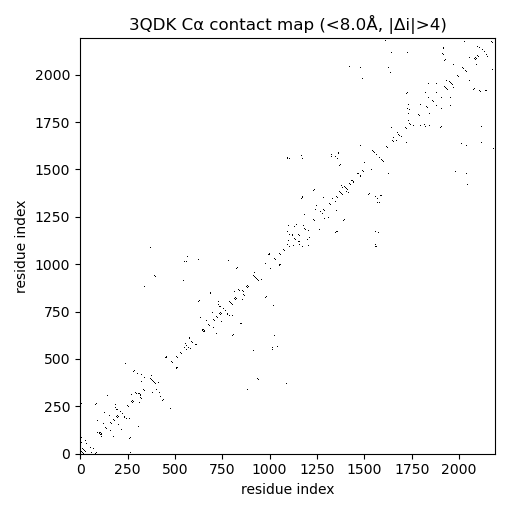56 290 LEU C CA 1
ATOM 10469 C C . LEU C 1 290 ? 29.040 84.577 20.601 1.00 29.05 290 LEU C C 1
ATOM 10470 O O . LEU C 1 290 ? 28.289 83.949 21.344 1.00 28.63 290 LEU C O 1
ATOM 10475 N N . VAL C 1 291 ? 30.000 84.006 19.874 1.00 27.62 291 VAL C N 1
ATOM 10476 C CA . VAL C 1 291 ? 30.254 82.568 19.910 1.00 27.10 291 VAL C CA 1
ATOM 10477 C C . VAL C 1 291 ? 31.565 82.311 20.641 1.00 27.44 291 VAL C C 1
ATOM 10478 O O . VAL C 1 291 ? 32.620 82.807 20.249 1.00 25.21 291 VAL C O 1
ATOM 10482 N N . MET C 1 292 ? 31.485 81.521 21.703 1.00 27.88 292 MET C N 1
ATOM 10483 C CA . MET C 1 292 ? 32.648 81.208 22.503 1.00 28.63 292 MET C CA 1
ATOM 10484 C C . MET C 1 292 ? 33.053 79.751 22.298 1.00 29.98 292 MET C C 1
ATOM 10485 O O . MET C 1 292 ? 32.241 78.839 22.460 1.00 31.45 292 MET C O 1
ATOM 10490 N N . ALA C 1 293 ? 34.302 79.546 21.897 1.00 31.84 293 ALA C N 1
ATOM 10491 C CA . ALA C 1 293 ? 34.853 78.203 21.714 1.00 32.75 293 ALA C CA 1
ATOM 10492 C C . ALA C 1 293 ? 35.577 78.019 23.028 1.00 32.98 293 ALA C C 1
ATOM 10493 O O . ALA C 1 293 ? 36.726 78.444 23.168 1.00 33.30 293 ALA C O 1
ATOM 10495 N N . MET C 1 294 ? 34.888 77.403 23.987 1.00 32.71 294 MET C N 1
ATOM 10496 C CA . MET C 1 294 ? 35.417 77.202 25.331 1.00 32.37 294 MET C CA 1
ATOM 10497 C C . MET C 1 294 ? 36.179 75.916 25.601 1.00 33.65 294 MET C C 1
ATOM 10498 O O . MET C 1 294 ? 35.637 74.810 25.484 1.00 34.92 294 MET C O 1
ATOM 10503 N N . GLY C 1 295 ? 37.438 76.075 25.993 1.00 33.14 295 GLY C N 1
ATOM 10504 C CA . GLY C 1 295 ? 38.256 74.929 26.329 1.00 31.97 295 GLY C CA 1
ATOM 10505 C C . GLY C 1 295 ? 39.442 75.323 27.193 1.00 32.32 295 GLY C C 1
ATOM 10506 O O . GLY C 1 295 ? 39.318 75.909 28.283 1.00 31.69 295 GLY C O 1
ATOM 10507 N N . THR C 1 296 ? 40.607 74.980 26.676 1.00 33.17 296 THR C N 1
ATOM 10508 C CA . THR C 1 296 ? 41.875 75.253 27.307 1.00 34.20 296 THR C CA 1
ATOM 10509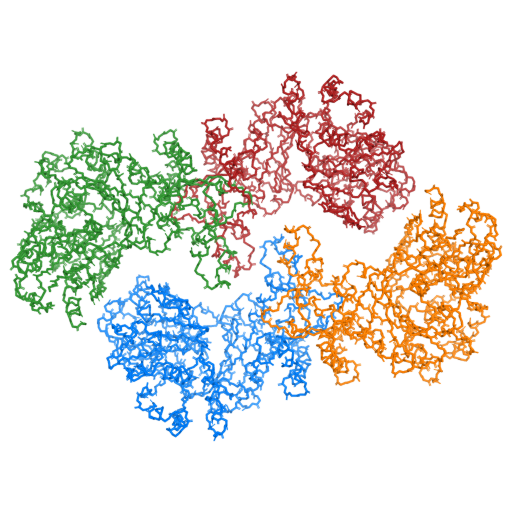 C C . THR C 1 296 ? 41.974 76.760 27.488 1.00 35.41 296 THR C C 1
ATOM 10510 O O . THR C 1 296 ? 42.517 77.264 28.479 1.00 34.11 296 THR C O 1
ATOM 10514 N N . SER C 1 297 ? 41.418 77.465 26.514 1.00 35.00 297 SER C N 1
ATOM 10515 C CA . SER C 1 297 ? 41.369 78.913 26.504 1.00 35.94 297 SER C CA 1
ATOM 10516 C C . SER C 1 297 ? 40.026 79.200 25.850 1.00 35.02 297 SER C C 1
ATOM 10517 O O . SER C 1 297 ? 39.220 78.279 25.677 1.00 34.83 297 SER C O 1
ATOM 10520 N N . ILE C 1 298 ? 39.762 80.454 25.502 1.00 34.40 298 ILE C N 1
ATOM 10521 C CA . ILE C 1 298 ? 38.500 80.769 24.838 1.00 35.42 298 ILE C CA 1
ATOM 10522 C C . ILE C 1 298 ? 38.690 81.679 23.639 1.00 35.54 298 ILE C C 1
ATOM 10523 O O . ILE C 1 298 ? 39.372 82.705 23.713 1.00 34.44 298 ILE C O 1
ATOM 10528 N N . CYS C 1 299 ? 38.074 81.296 22.529 1.00 35.30 299 CYS C N 1
ATOM 10529 C CA . CYS C 1 299 ? 38.136 82.108 21.336 1.00 34.86 299 CYS C CA 1
ATOM 10530 C C . CYS C 1 299 ? 36.751 82.717 21.188 1.00 31.96 299 CYS C C 1
ATOM 10531 O O . CYS C 1 299 ? 35.762 81.999 21.038 1.00 30.64 299 CYS C O 1
ATOM 10534 N N . HIS C 1 300 ? 36.675 84.039 21.285 1.00 30.38 300 HIS C N 1
ATOM 10535 C CA . HIS C 1 300 ? 35.399 84.727 21.140 1.00 30.94 300 HIS C CA 1
ATOM 10536 C C . HIS C 1 300 ? 35.264 85.231 19.699 1.00 30.28 300 HIS C C 1
ATOM 10537 O O . HIS C 1 300 ? 36.208 85.783 19.129 1.00 27.76 300 HIS C O 1
ATOM 10544 N N . MET C 1 301 ? 34.091 85.017 19.114 1.00 29.19 301 MET C N 1
ATOM 10545 C CA . MET C 1 301 ? 33.833 85.440 17.748 1.00 30.87 301 MET C CA 1
ATOM 10546 C C . MET C 1 301 ? 32.488 86.137 17.665 1.00 30.21 301 MET C C 1
ATOM 10547 O O . MET C 1 301 ? 31.526 85.756 18.334 1.00 29.08 301 MET C O 1
ATOM 10552 N N . LEU C 1 302 ? 32.440 87.173 16.838 1.00 31.50 302 LEU C N 1
ATOM 10553 C CA . LEU C 1 302 ? 31.252 88.003 16.717 1.00 32.76 302 LEU C CA 1
ATOM 10554 C C . LEU C 1 302 ? 31.140 88.651 15.338 1.00 31.78 302 LEU C C 1
ATOM 10555 O O . LEU C 1 302 ? 32.142 89.045 14.743 1.00 30.89 302 LEU C O 1
ATOM 10560 N N . LEU C 1 303 ? 29.914 88.745 14.836 1.00 32.35 303 LEU C N 1
ATOM 10561 C CA . LEU C 1 303 ? 29.647 89.352 13.535 1.00 32.59 303 LEU C CA 1
ATOM 10562 C C . LEU C 1 303 ? 29.139 90.767 13.748 1.00 33.23 303 LEU C C 1
ATOM 10563 O O . LEU C 1 303 ? 28.415 91.040 14.708 1.00 33.52 303 LEU C O 1
ATOM 10568 N N . GLY C 1 304 ? 29.520 91.659 12.844 1.00 34.72 304 GLY C N 1
ATOM 10569 C CA . GLY C 1 304 ? 29.078 93.039 12.917 1.00 35.08 304 GLY C CA 1
ATOM 10570 C C . GLY C 1 304 ? 28.927 93.517 11.490 1.00 35.86 304 GLY C C 1
ATOM 10571 O O . GLY C 1 304 ? 29.604 92.997 10.599 1.00 36.94 304 GLY C O 1
ATOM 10572 N N . GLU C 1 305 ? 28.049 94.487 11.254 1.00 36.19 305 GLU C N 1
ATOM 10573 C CA . GLU C 1 305 ? 27.862 94.997 9.905 1.00 37.69 305 GLU C CA 1
ATOM 10574 C C . GLU C 1 305 ? 28.866 96.077 9.542 1.00 37.33 305 GLU C C 1
ATOM 10575 O O . GLU C 1 305 ? 29.179 96.262 8.365 1.00 39.42 305 GLU C O 1
ATOM 10581 N N . LYS C 1 306 ? 29.366 96.792 10.544 1.00 35.11 306 LYS C N 1
ATOM 10582 C CA . LYS C 1 306 ? 30.335 97.842 10.281 1.00 35.65 306 LYS C CA 1
ATOM 10583 C C . LYS C 1 306 ? 31.647 97.569 10.992 1.00 37.41 306 LYS C C 1
ATOM 10584 O O . LYS C 1 306 ? 31.665 96.882 12.023 1.00 38.31 306 LYS C O 1
ATOM 10585 N N . GLU C 1 307 ? 32.750 98.078 10.449 1.00 36.50 307 GLU C N 1
ATOM 10586 C CA . GLU C 1 307 ? 34.043 97.872 11.084 1.00 36.86 307 GLU C CA 1
ATOM 10587 C C . GLU C 1 307 ? 34.248 98.924 12.166 1.00 37.16 307 GLU C C 1
ATOM 10588 O O . GLU C 1 307 ? 34.064 100.110 11.926 1.00 38.38 307 GLU C O 1
ATOM 10594 N N . GLN C 1 308 ? 34.619 98.480 13.361 1.00 38.43 308 GLN C N 1
ATOM 10595 C CA . GLN C 1 308 ? 34.886 99.377 14.481 1.00 38.87 308 GLN C CA 1
ATOM 10596 C C . GLN C 1 308 ? 36.186 98.902 15.110 1.00 39.67 308 GLN C C 1
ATOM 10597 O O . GLN C 1 308 ? 36.529 97.720 15.016 1.00 40.23 308 GLN C O 1
ATOM 10603 N N . GLU C 1 309 ? 36.927 99.811 15.732 1.00 39.59 309 GLU C N 1
ATOM 10604 C CA . GLU C 1 309 ? 38.157 99.406 16.387 1.00 40.16 309 GLU C CA 1
ATOM 10605 C C . GLU C 1 309 ? 37.756 98.899 17.760 1.00 39.38 309 GLU C C 1
ATOM 10606 O O . GLU C 1 309 ? 37.077 99.598 18.505 1.00 39.53 309 GLU C O 1
ATOM 10612 N N . VAL C 1 310 ? 38.145 97.680 18.101 1.00 37.21 310 VAL C N 1
ATOM 10613 C CA . VAL C 1 310 ? 37.807 97.182 19.420 1.00 35.56 310 VAL C CA 1
ATOM 10614 C C . VAL C 1 310 ? 39.127 96.980 20.149 1.00 34.40 310 VAL C C 1
ATOM 10615 O O . VAL C 1 310 ? 40.083 96.461 19.585 1.00 34.20 310 VAL C O 1
ATOM 10619 N N . GLU C 1 311 ? 39.187 97.435 21.391 1.00 33.21 311 GLU C N 1
ATOM 10620 C CA . GLU C 1 311 ? 40.393 97.301 22.181 1.00 31.60 311 GLU C CA 1
ATOM 10621 C C . GLU C 1 311 ? 40.824 95.852 22.356 1.00 30.50 311 GLU C C 1
ATOM 10622 O O . GLU C 1 311 ? 40.043 95.002 22.780 1.00 28.94 311 GLU C O 1
ATOM 10628 N N . GLY C 1 312 ? 42.077 95.580 22.011 1.00 29.80 312 GLY C N 1
ATOM 10629 C CA . GLY C 1 312 ? 42.629 94.246 22.170 1.00 31.79 312 GLY C CA 1
ATOM 10630 C C . GLY C 1 312 ? 42.024 93.055 21.444 1.00 31.33 312 GLY C C 1
ATOM 10631 O O . GLY C 1 312 ? 42.118 91.927 21.934 1.00 31.76 312 GLY C O 1
ATOM 10632 N N . MET C 1 313 ? 41.407 93.275 20.291 1.00 30.46 313 MET C N 1
ATOM 10633 C CA . MET C 1 313 ? 40.840 92.154 19.546 1.00 30.34 313 MET C CA 1
ATOM 10634 C C . MET C 1 313 ? 41.984 91.478 18.774 1.00 29.16 313 MET C C 1
ATOM 10635 O O . MET C 1 313 ? 43.052 92.066 18.599 1.00 28.50 313 MET C O 1
ATOM 10640 N N . CYS C 1 314 ? 41.778 90.240 18.341 1.00 29.04 314 CYS C N 1
ATOM 10641 C CA . CYS C 1 314 ? 42.798 89.532 17.558 1.00 29.22 314 CYS C CA 1
ATOM 10642 C C . CYS C 1 314 ? 42.705 89.971 16.104 1.00 26.58 314 CYS C C 1
ATOM 10643 O O . CYS C 1 314 ? 43.701 90.008 15.384 1.00 25.58 314 CYS C O 1
ATOM 10646 N N . GLY C 1 315 ? 41.494 90.296 15.673 1.00 25.78 315 GLY C N 1
ATOM 10647 C CA . GLY C 1 315 ? 41.322 90.751 14.312 1.00 25.05 315 GLY C CA 1
ATOM 10648 C C . GLY C 1 315 ? 39.874 90.921 13.923 1.00 26.21 315 GLY C C 1
ATOM 10649 O O . GLY C 1 315 ? 38.964 90.444 14.607 1.00 26.09 315 GLY C O 1
ATOM 10650 N N . VAL C 1 316 ? 39.674 91.642 12.827 1.00 27.21 316 VAL C N 1
ATOM 10651 C CA . VAL C 1 316 ? 38.363 91.870 12.251 1.00 26.36 316 VAL C CA 1
ATOM 10652 C C . VAL C 1 316 ? 38.619 91.766 10.749 1.00 27.82 316 VAL C C 1
ATOM 10653 O O . VAL C 1 316 ? 39.558 92.359 10.237 1.00 26.92 316 VAL C O 1
ATOM 10657 N N . VAL C 1 317 ? 37.824 90.966 10.055 1.00 29.82 317 VAL C N 1
ATOM 10658 C CA . VAL C 1 317 ? 37.988 90.811 8.618 1.00 31.81 317 VAL C CA 1
ATOM 10659 C C . VAL C 1 317 ? 36.646 90.531 7.948 1.00 33.64 317 VAL C C 1
ATOM 10660 O O . VAL C 1 317 ? 35.873 89.668 8.399 1.00 32.40 317 VAL C O 1
ATOM 10664 N N . GLU C 1 318 ? 36.370 91.282 6.884 1.00 31.82 318 GLU C N 1
ATOM 10665 C CA . GLU C 1 318 ? 35.134 91.131 6.139 1.00 32.82 318 GLU C CA 1
ATOM 10666 C C . GLU C 1 318 ? 35.075 89.741 5.505 1.00 32.82 318 GLU C C 1
ATOM 10667 O O . GLU C 1 318 ? 36.036 89.296 4.881 1.00 29.76 318 GLU C O 1
ATOM 10673 N N . ASP C 1 319 ? 33.945 89.059 5.677 1.00 33.43 319 ASP C N 1
ATOM 10674 C CA . ASP C 1 319 ? 33.777 87.719 5.124 1.00 35.23 319 ASP C CA 1
ATOM 10675 C C . ASP C 1 319 ? 34.682 86.729 5.852 1.00 35.11 319 ASP C C 1
ATOM 10676 O O . ASP C 1 319 ? 34.795 85.574 5.447 1.00 35.70 319 ASP C O 1
ATOM 10681 N N . GLY C 1 320 ? 35.324 87.186 6.924 1.00 33.13 320 GLY C N 1
ATOM 10682 C CA . GLY C 1 320 ? 36.219 86.327 7.675 1.00 31.40 320 GLY C CA 1
ATOM 10683 C C . GLY C 1 320 ? 35.585 85.134 8.370 1.00 31.43 320 GLY C C 1
ATOM 10684 O O . GLY C 1 320 ? 36.270 84.140 8.618 1.00 31.69 320 GLY C O 1
ATOM 10685 N N . ILE C 1 321 ? 34.289 85.207 8.675 1.00 30.88 321 ILE C N 1
ATOM 10686 C CA . ILE C 1 321 ? 33.603 84.114 9.375 1.00 29.52 321 ILE C CA 1
ATOM 10687 C C . ILE C 1 321 ? 32.326 83.711 8.650 1.00 31.40 321 ILE C C 1
ATOM 10688 O O . ILE C 1 321 ? 32.059 82.527 8.427 1.00 30.80 321 ILE C O 1
ATOM 10693 N N . ILE C 1 322 ? 31.536 84.716 8.298 1.00 32.22 322 ILE C N 1
ATOM 10694 C CA . ILE C 1 322 ? 30.290 84.510 7.594 1.00 34.22 322 ILE C CA 1
ATOM 10695 C C . ILE C 1 322 ? 30.192 85.537 6.473 1.00 34.76 322 ILE C C 1
ATOM 10696 O O . ILE C 1 322 ? 30.182 86.736 6.728 1.00 34.57 322 ILE C O 1
ATOM 10701 N N . PRO C 1 323 ? 30.124 85.073 5.212 1.00 35.77 323 PRO C N 1
ATOM 10702 C CA . PRO C 1 323 ? 30.037 85.972 4.056 1.00 36.84 323 PRO C CA 1
ATOM 10703 C C . PRO C 1 323 ? 28.996 87.057 4.279 1.00 37.25 323 PRO C C 1
ATOM 10704 O O . PRO C 1 323 ? 27.879 86.765 4.700 1.00 38.66 323 PRO C O 1
ATOM 10708 N N . GLY C 1 324 ? 29.367 88.306 4.018 1.00 37.30 324 GLY C N 1
ATOM 10709 C CA . GLY C 1 324 ? 28.427 89.395 4.205 1.00 37.41 324 GLY C CA 1
ATOM 10710 C C . GLY C 1 324 ? 28.707 90.332 5.376 1.00 37.10 324 GLY C C 1
ATOM 10711 O O . GLY C 1 324 ? 28.251 91.471 5.358 1.00 35.95 324 GLY C O 1
ATOM 10712 N N . TYR C 1 325 ? 29.441 89.881 6.394 1.00 35.03 325 TYR C N 1
ATOM 10713 C CA . TYR C 1 325 ? 29.714 90.763 7.531 1.00 34.44 325 TYR C CA 1
ATOM 10714 C C . TYR C 1 325 ? 31.169 90.832 7.955 1.00 32.49 325 TYR C C 1
ATOM 10715 O O . TYR C 1 325 ? 32.028 90.133 7.422 1.00 31.75 325 TYR C O 1
ATOM 10724 N N . LEU C 1 326 ? 31.428 91.694 8.934 1.00 32.10 326 LEU C N 1
ATOM 10725 C CA . LEU C 1 326 ? 32.756 91.812 9.498 1.00 29.95 326 LEU C CA 1
ATOM 10726 C C . LEU C 1 326 ? 32.767 90.737 10.573 1.00 28.48 326 LEU C C 1
ATOM 10727 O O . LEU C 1 326 ? 31.809 90.597 11.334 1.00 27.08 326 LEU C O 1
ATOM 10732 N N . GLY C 1 327 ? 33.829 89.948 10.609 1.00 29.49 327 GLY C N 1
ATOM 10733 C CA . GLY C 1 327 ? 33.942 88.914 11.623 1.00 28.24 327 GLY C CA 1
ATOM 10734 C C . GLY C 1 327 ? 34.986 89.361 12.630 1.00 28.67 327 GLY C C 1
ATOM 10735 O O . GLY C 1 327 ? 36.122 89.649 12.252 1.00 27.15 327 GLY C O 1
ATOM 10736 N N . TYR C 1 328 ? 34.604 89.444 13.903 1.00 27.97 328 TYR C N 1
ATOM 10737 C CA . TYR C 1 328 ? 35.530 89.861 14.952 1.00 29.14 328 TYR C CA 1
ATOM 10738 C C . TYR C 1 328 ? 36.027 88.658 15.730 1.00 29.43 328 TYR C C 1
ATOM 10739 O O . TYR C 1 328 ? 35.269 87.722 15.989 1.00 29.27 328 TYR C O 1
ATOM 10748 N N . GLU C 1 329 ? 37.301 88.687 16.108 1.00 30.18 329 GLU C N 1
ATOM 10749 C CA . GLU C 1 329 ? 37.882 87.605 16.893 1.00 29.94 329 GLU C CA 1
ATOM 10750 C C . GLU C 1 329 ? 38.650 88.187 18.075 1.00 31.19 329 GLU C C 1
ATOM 10751 O O . GLU C 1 329 ? 39.434 89.124 17.909 1.00 30.43 329 GLU C O 1
ATOM 10757 N N . ALA C 1 330 ? 38.404 87.644 19.263 1.00 31.04 330 ALA C N 1
ATOM 10758 C CA . ALA C 1 330 ? 39.098 88.066 20.483 1.00 32.43 330 ALA C CA 1
ATOM 10759 C C . ALA C 1 330 ? 39.441 86.773 21.197 1.00 32.58 330 ALA C C 1
ATOM 10760 O O . ALA C 1 330 ? 38.803 85.745 20.952 1.00 33.05 330 ALA C O 1
ATOM 10762 N N . GLY C 1 331 ? 40.442 86.813 22.069 1.00 33.23 331 GLY C N 1
ATOM 10763 C CA . GLY C 1 331 ? 40.821 85.609 22.785 1.00 33.08 331 GLY C CA 1
ATOM 10764 C C . GLY C 1 331 ? 41.115 85.796 24.262 1.00 33.11 331 GLY C C 1
ATOM 10765 O O . GLY C 1 331 ? 41.644 86.828 24.681 1.00 33.14 331 GLY C O 1
ATOM 10766 N N . GLN C 1 332 ? 40.746 84.791 25.050 1.00 31.05 332 GLN C N 1
ATOM 10767 C CA . GLN C 1 332 ? 41.001 84.793 26.483 1.00 30.84 332 GLN C CA 1
ATOM 10768 C C . GLN C 1 332 ? 42.090 83.738 26.638 1.00 30.68 332 GLN C C 1
ATOM 10769 O O . GLN C 1 332 ? 41.866 82.545 26.406 1.00 29.60 332 GLN C O 1
ATOM 10775 N N . SER C 1 333 ? 43.275 84.197 27.014 1.00 30.76 333 SER C N 1
ATOM 10776 C CA . SER C 1 333 ? 44.448 83.351 27.152 1.00 31.12 333 SER C CA 1
ATOM 10777 C C . SER C 1 333 ? 44.316 82.033 27.926 1.00 31.53 333 SER C C 1
ATOM 10778 O O . SER C 1 333 ? 44.764 80.987 27.444 1.00 33.00 333 SER C O 1
ATOM 10781 N N . ALA C 1 334 ? 43.709 82.058 29.110 1.00 29.82 334 ALA C N 1
ATOM 10782 C CA . ALA C 1 334 ? 43.597 80.827 29.886 1.00 30.31 334 ALA C CA 1
ATOM 10783 C C . ALA C 1 334 ? 42.357 80.729 30.755 1.00 30.36 334 ALA C C 1
ATOM 10784 O O . ALA C 1 334 ? 42.093 81.591 31.591 1.00 30.20 334 ALA C O 1
ATOM 10786 N N . VAL C 1 335 ? 41.594 79.665 30.543 1.00 29.19 335 VAL C N 1
ATOM 10787 C CA . VAL C 1 335 ? 40.396 79.426 31.323 1.00 29.64 335 VAL C CA 1
ATOM 10788 C C . VAL C 1 335 ? 40.449 77.977 31.800 1.00 28.05 335 VAL C C 1
ATOM 10789 O O . VAL C 1 335 ? 40.566 77.728 32.997 1.00 29.39 335 VAL C O 1
ATOM 10793 N N . GLY C 1 336 ? 40.401 77.028 30.872 1.00 27.77 336 GLY C N 1
ATOM 10794 C CA . GLY C 1 336 ? 40.466 75.624 31.247 1.00 25.68 336 GLY C CA 1
ATOM 10795 C C . GLY C 1 336 ? 41.825 75.279 31.838 1.00 25.19 336 GLY C C 1
ATOM 10796 O O . GLY C 1 336 ? 41.938 74.414 32.711 1.00 24.45 336 GLY C O 1
ATOM 10797 N N . ASP C 1 337 ? 42.866 75.955 31.363 1.00 24.85 337 ASP C N 1
ATOM 10798 C CA . ASP C 1 337 ? 44.216 75.715 31.875 1.00 26.40 337 ASP C CA 1
ATOM 10799 C C . ASP C 1 337 ? 44.372 76.085 33.352 1.00 26.15 337 ASP C C 1
ATOM 10800 O O . ASP C 1 337 ? 45.126 75.442 34.080 1.00 26.06 337 ASP C O 1
ATOM 10805 N N . ILE C 1 338 ? 43.675 77.131 33.781 1.00 23.79 338 ILE C N 1
ATOM 10806 C CA . ILE C 1 338 ? 43.773 77.568 35.157 1.00 25.07 338 ILE C CA 1
ATOM 10807 C C . ILE C 1 338 ? 43.185 76.499 36.060 1.00 25.79 338 ILE C C 1
ATOM 10808 O O . ILE C 1 338 ? 43.814 76.088 37.029 1.00 26.68 338 ILE C O 1
ATOM 10813 N N . PHE C 1 339 ? 41.985 76.035 35.727 1.00 26.29 339 PHE C N 1
ATOM 10814 C CA . PHE C 1 339 ? 41.319 75.018 36.532 1.00 27.13 339 PHE C CA 1
ATOM 10815 C C . PHE C 1 339 ? 42.179 73.756 36.606 1.00 26.86 339 PHE C C 1
ATOM 10816 O O . PHE C 1 339 ? 42.279 73.105 37.655 1.00 25.51 339 PHE C O 1
ATOM 10824 N N . ALA C 1 340 ? 42.788 73.410 35.477 1.00 26.01 340 ALA C N 1
ATOM 10825 C CA . ALA C 1 340 ? 43.646 72.239 35.397 1.00 26.06 340 ALA C CA 1
ATOM 10826 C C . ALA C 1 340 ? 44.842 72.485 36.301 1.00 25.91 340 ALA C C 1
ATOM 10827 O O . ALA C 1 340 ? 45.287 71.586 37.008 1.00 24.98 340 ALA C O 1
ATOM 10829 N N . TRP C 1 341 ? 45.355 73.714 36.273 1.00 25.63 341 TRP C N 1
ATOM 10830 C CA . TRP C 1 341 ? 46.503 74.073 37.093 1.00 25.77 341 TRP C CA 1
ATOM 10831 C C . TRP C 1 341 ? 46.178 73.941 38.579 1.00 25.81 341 TRP C C 1
ATOM 10832 O O . TRP C 1 341 ? 47.035 73.563 39.385 1.00 24.84 341 TRP C O 1
ATOM 10843 N N . PHE C 1 342 ? 44.948 74.297 38.933 1.00 25.23 342 PHE C N 1
ATOM 10844 C CA . PHE C 1 342 ? 44.501 74.247 40.315 1.00 26.67 342 PHE C CA 1
ATOM 10845 C C . PHE C 1 342 ? 44.409 72.814 40.807 1.00 28.18 342 PHE C C 1
ATOM 10846 O O . PHE C 1 342 ? 44.837 72.501 41.912 1.00 28.73 342 PHE C O 1
ATOM 10854 N N . VAL C 1 343 ? 43.844 71.944 39.980 1.00 29.64 343 VAL C N 1
ATOM 10855 C CA . VAL C 1 343 ? 43.703 70.562 40.365 1.00 30.43 343 VAL C CA 1
ATOM 10856 C C . VAL C 1 343 ? 45.028 69.843 40.595 1.00 31.61 343 VAL C C 1
ATOM 10857 O O . VAL C 1 343 ? 45.107 68.994 41.470 1.00 33.46 343 VAL C O 1
ATOM 10861 N N . LYS C 1 344 ? 46.080 70.167 39.856 1.00 33.39 344 LYS C N 1
ATOM 10862 C CA . LYS C 1 344 ? 47.320 69.438 40.112 1.00 36.74 344 LYS C CA 1
ATOM 10863 C C . LYS C 1 344 ? 48.308 70.139 41.042 1.00 35.83 344 LYS C C 1
ATOM 10864 O O . LYS C 1 344 ? 49.100 69.478 41.717 1.00 35.52 344 LYS C O 1
ATOM 10870 N N . HIS C 1 345 ? 48.249 71.466 41.107 1.00 35.76 345 HIS C N 1
ATOM 10871 C CA . HIS C 1 345 ? 49.188 72.200 41.945 1.00 35.04 345 HIS C CA 1
ATOM 10872 C C . HIS C 1 345 ? 48.596 72.927 43.153 1.00 35.44 345 HIS C C 1
ATOM 10873 O O . HIS C 1 345 ? 49.337 73.341 44.043 1.00 36.40 345 HIS C O 1
ATOM 10880 N N . GLY C 1 346 ? 47.276 73.073 43.199 1.00 36.17 346 GLY C N 1
ATOM 10881 C CA . GLY C 1 346 ? 46.678 73.791 44.314 1.00 35.96 346 GLY C CA 1
ATOM 10882 C C . GLY C 1 346 ? 45.562 73.180 45.157 1.00 36.71 346 GLY C C 1
ATOM 10883 O O . GLY C 1 346 ? 45.175 73.785 46.158 1.00 35.44 346 GLY C O 1
ATOM 10884 N N . VAL C 1 347 ? 45.037 72.012 44.788 1.00 35.98 347 VAL C N 1
ATOM 10885 C CA . VAL C 1 347 ? 43.958 71.420 45.576 1.00 37.59 347 VAL C CA 1
ATOM 10886 C C . VAL C 1 347 ? 44.501 70.460 46.627 1.00 37.23 347 VAL C C 1
ATOM 10887 O O . VAL C 1 347 ? 45.147 69.464 46.307 1.00 37.83 347 VAL C O 1
ATOM 10891 N N . SER C 1 348 ? 44.216 70.772 47.889 1.00 38.53 348 SER C N 1
ATOM 10892 C CA . SER C 1 348 ? 44.691 69.982 49.017 1.00 39.09 348 SER C CA 1
ATOM 10893 C C . SER C 1 348 ? 44.344 68.510 48.924 1.00 38.46 348 SER C C 1
ATOM 10894 O O . SER C 1 348 ? 43.346 68.121 48.319 1.00 39.13 348 SER C O 1
ATOM 10897 N N . ALA C 1 349 ? 45.198 67.701 49.538 1.00 39.52 349 ALA C N 1
ATOM 10898 C CA . ALA C 1 349 ? 45.059 66.252 49.575 1.00 38.60 349 ALA C CA 1
ATOM 10899 C C . ALA C 1 349 ? 43.702 65.814 50.103 1.00 37.67 349 ALA C C 1
ATOM 10900 O O . ALA C 1 349 ? 43.068 64.915 49.542 1.00 37.18 349 ALA C O 1
ATOM 10902 N N . ALA C 1 350 ? 43.267 66.449 51.186 1.00 36.68 350 ALA C N 1
ATOM 10903 C CA . ALA C 1 350 ? 41.993 66.118 51.806 1.00 36.37 350 ALA C CA 1
ATOM 10904 C C . ALA C 1 350 ? 40.883 66.110 50.766 1.00 35.84 350 ALA C C 1
ATOM 10905 O O . ALA C 1 350 ? 39.988 65.272 50.814 1.00 34.76 350 ALA C O 1
ATOM 10907 N N . THR C 1 351 ? 40.953 67.046 49.825 1.00 34.55 351 THR C N 1
ATOM 10908 C CA . THR C 1 351 ? 39.953 67.148 48.777 1.00 33.48 351 THR C CA 1
ATOM 10909 C C . THR C 1 351 ? 40.082 65.984 47.795 1.00 33.23 351 THR C C 1
ATOM 10910 O O . THR C 1 351 ? 39.082 65.434 47.352 1.00 32.16 351 THR C O 1
ATOM 10914 N N . PHE C 1 352 ? 41.308 65.603 47.449 1.00 35.07 352 PHE C N 1
ATOM 10915 C CA . PHE C 1 352 ? 41.501 64.465 46.545 1.00 37.24 352 PHE C CA 1
ATOM 10916 C C . PHE C 1 352 ? 40.965 63.214 47.250 1.00 37.59 352 PHE C C 1
ATOM 10917 O O . PHE C 1 352 ? 40.340 62.358 46.625 1.00 37.67 352 PHE C O 1
ATOM 10925 N N . ASP C 1 353 ? 41.218 63.114 48.555 1.00 37.07 353 ASP C N 1
ATOM 10926 C CA . ASP C 1 353 ? 40.756 61.966 49.325 1.00 39.15 353 ASP C CA 1
ATOM 10927 C C . ASP C 1 353 ? 39.247 61.881 49.290 1.00 39.17 353 ASP C C 1
ATOM 10928 O O . ASP C 1 353 ? 38.692 60.823 48.979 1.00 39.05 353 ASP C O 1
ATOM 10933 N N . GLU C 1 354 ? 38.589 62.997 49.606 1.00 37.58 354 GLU C N 1
ATOM 10934 C CA . GLU C 1 354 ? 37.131 63.040 49.622 1.00 38.66 354 GLU C CA 1
ATOM 10935 C C . GLU C 1 354 ? 36.553 62.511 48.312 1.00 38.96 354 GLU C C 1
ATOM 10936 O O . GLU C 1 354 ? 35.703 61.616 48.317 1.00 38.80 354 GLU C O 1
ATOM 10942 N N . ALA C 1 355 ? 37.025 63.050 47.192 1.00 38.60 355 ALA C N 1
ATOM 10943 C CA . ALA C 1 355 ? 36.549 62.624 45.882 1.00 39.96 355 ALA C CA 1
ATOM 10944 C C . ALA C 1 355 ? 36.785 61.134 45.684 1.00 41.52 355 ALA C C 1
ATOM 10945 O O . ALA C 1 355 ? 35.939 60.433 45.136 1.00 41.61 355 ALA C O 1
ATOM 10947 N N . GLN C 1 356 ? 37.938 60.651 46.130 1.00 42.92 356 GLN C N 1
ATOM 10948 C CA . GLN C 1 356 ? 38.249 59.238 45.987 1.00 44.37 356 GLN C CA 1
ATOM 10949 C C . GLN C 1 356 ? 37.243 58.415 46.800 1.00 44.52 356 GLN C C 1
ATOM 10950 O O . GLN C 1 356 ? 36.646 57.466 46.290 1.00 43.80 356 GLN C O 1
ATOM 10956 N N . GLU C 1 357 ? 37.045 58.795 48.058 1.00 44.61 357 GLU C N 1
ATOM 10957 C CA . GLU C 1 357 ? 36.103 58.099 48.925 1.00 45.69 357 GLU C CA 1
ATOM 10958 C C . GLU C 1 357 ? 34.709 58.142 48.298 1.00 46.09 357 GLU C C 1
ATOM 10959 O O . GLU C 1 357 ? 33.933 57.193 48.418 1.00 46.24 357 GLU C O 1
ATOM 10965 N N . LYS C 1 358 ? 34.402 59.243 47.616 1.00 45.48 358 LYS C N 1
ATOM 10966 C CA . LYS C 1 358 ? 33.106 59.390 46.977 1.00 44.13 358 LYS C CA 1
ATOM 10967 C C . LYS C 1 358 ? 33.031 58.770 45.588 1.00 44.64 358 LYS C C 1
ATOM 10968 O O . LYS C 1 358 ? 31.982 58.809 44.941 1.00 44.35 358 LYS C O 1
ATOM 10969 N N . GLY C 1 359 ? 34.141 58.193 45.127 1.00 44.83 359 GLY C N 1
ATOM 10970 C CA . GLY C 1 359 ? 34.176 57.575 43.809 1.00 43.50 359 GLY C CA 1
ATOM 10971 C C . GLY C 1 359 ? 33.763 58.536 42.710 1.00 43.35 359 GLY C C 1
ATOM 10972 O O . GLY C 1 359 ? 33.086 58.154 41.756 1.00 43.75 359 GLY C O 1
ATOM 10973 N N . VAL C 1 360 ? 34.180 59.791 42.845 1.00 42.27 360 VAL C N 1
ATOM 10974 C CA . VAL C 1 360 ? 33.839 60.823 41.879 1.00 40.43 360 VAL C CA 1
ATOM 10975 C C . VAL C 1 360 ? 35.128 61.559 41.472 1.00 40.42 360 VAL C C 1
ATOM 10976 O O . VAL C 1 360 ? 36.124 61.510 42.200 1.00 40.50 360 VAL C O 1
ATOM 10980 N N . ASN C 1 361 ? 35.125 62.222 40.316 1.00 39.28 361 ASN C N 1
ATOM 10981 C CA . ASN C 1 361 ? 36.314 62.953 39.866 1.00 39.50 361 ASN C CA 1
ATOM 10982 C C . ASN C 1 361 ? 36.522 64.239 40.672 1.00 38.36 361 ASN C C 1
ATOM 10983 O O . ASN C 1 361 ? 35.565 64.951 40.984 1.00 39.49 361 ASN C O 1
ATOM 10988 N N . VAL C 1 362 ? 37.778 64.546 40.979 1.00 35.51 362 VAL C N 1
ATOM 10989 C CA . VAL C 1 362 ? 38.110 65.724 41.766 1.00 34.77 362 VAL C CA 1
ATOM 10990 C C . VAL C 1 362 ? 37.568 67.034 41.188 1.00 33.52 362 VAL C C 1
ATOM 10991 O O . VAL C 1 362 ? 37.272 67.957 41.932 1.00 32.76 362 VAL C O 1
ATOM 10995 N N . HIS C 1 363 ? 37.443 67.113 39.865 1.00 33.12 363 HIS C N 1
ATOM 10996 C CA . HIS C 1 363 ? 36.888 68.298 39.216 1.00 32.06 363 HIS C CA 1
ATOM 10997 C C . HIS C 1 363 ? 35.375 68.352 39.492 1.00 32.39 363 HIS C C 1
ATOM 10998 O O . HIS C 1 363 ? 34.792 69.430 39.589 1.00 31.81 363 HIS C O 1
ATOM 11005 N N . ALA C 1 364 ? 34.740 67.189 39.621 1.00 30.48 364 ALA C N 1
ATOM 11006 C CA . ALA C 1 364 ? 33.298 67.141 39.883 1.00 30.49 364 ALA C CA 1
ATOM 11007 C C . ALA C 1 364 ? 32.972 67.519 41.335 1.00 30.16 364 ALA C C 1
ATOM 11008 O O . ALA C 1 364 ? 32.063 68.313 41.590 1.00 31.53 364 ALA C O 1
ATOM 11010 N N . LEU C 1 365 ? 33.712 66.946 42.279 1.00 30.00 365 LEU C N 1
ATOM 11011 C CA . LEU C 1 365 ? 33.516 67.234 43.700 1.00 31.40 365 LEU C CA 1
ATOM 11012 C C . LEU C 1 365 ? 33.686 68.738 43.938 1.00 31.52 365 LEU C C 1
ATOM 11013 O O . LEU C 1 365 ? 32.848 69.401 44.559 1.00 31.09 365 LEU C O 1
ATOM 11018 N N . LEU C 1 366 ? 34.788 69.263 43.429 1.00 30.57 366 LEU C N 1
ATOM 11019 C CA . LEU C 1 366 ? 35.098 70.681 43.541 1.00 31.93 366 LEU C CA 1
ATOM 11020 C C . LEU C 1 366 ? 33.929 71.514 42.999 1.00 31.48 366 LEU C C 1
ATOM 11021 O O . LEU C 1 366 ? 33.493 72.479 43.627 1.00 30.92 366 LEU C O 1
ATOM 11026 N N . GLU C 1 367 ? 33.416 71.121 41.838 1.00 32.53 367 GLU C N 1
ATOM 11027 C CA . GLU C 1 367 ? 32.318 71.838 41.205 1.00 33.85 367 GLU C CA 1
ATOM 11028 C C . GLU C 1 367 ? 31.028 71.780 42.006 1.00 33.08 367 GLU C C 1
ATOM 11029 O O . GLU C 1 367 ? 30.311 72.775 42.108 1.00 32.64 367 GLU C O 1
ATOM 11035 N N . GLU C 1 368 ? 30.737 70.614 42.572 1.00 33.02 368 GLU C N 1
ATOM 11036 C CA . GLU C 1 368 ? 29.523 70.442 43.361 1.00 34.35 368 GLU C CA 1
ATOM 11037 C C . GLU C 1 368 ? 29.566 71.245 44.657 1.00 31.64 368 GLU C C 1
ATOM 11038 O O . GLU C 1 368 ? 28.554 71.790 45.088 1.00 33.08 368 GLU C O 1
ATOM 11044 N N . LYS C 1 369 ? 30.733 71.318 45.277 1.00 30.71 369 LYS C N 1
ATOM 11045 C CA . LYS C 1 369 ? 30.864 72.079 46.511 1.00 30.95 369 LYS C CA 1
ATOM 11046 C C . LYS C 1 369 ? 30.794 73.564 46.174 1.00 30.83 369 LYS C C 1
ATOM 11047 O O . LYS C 1 369 ? 30.148 74.339 46.885 1.00 30.59 369 LYS C O 1
ATOM 11053 N N . ALA C 1 370 ? 31.430 73.949 45.069 1.00 30.80 370 ALA C N 1
ATOM 11054 C CA . ALA C 1 370 ? 31.440 75.341 44.623 1.00 30.00 370 ALA C CA 1
ATOM 11055 C C . ALA C 1 370 ? 30.024 75.776 44.268 1.00 32.45 370 ALA C C 1
ATOM 11056 O O . ALA C 1 370 ? 29.687 76.968 44.334 1.00 32.02 370 ALA C O 1
ATOM 11058 N N . SER C 1 371 ? 29.204 74.801 43.883 1.00 33.27 371 SER C N 1
ATOM 11059 C CA . SER C 1 371 ? 27.808 75.052 43.526 1.00 34.46 371 SER C CA 1
ATOM 11060 C C . SER C 1 371 ? 26.986 75.476 44.730 1.00 33.28 371 SER C C 1
ATOM 11061 O O . SER C 1 371 ? 26.052 76.263 44.600 1.00 33.09 371 SER C O 1
ATOM 11064 N N . GLN C 1 372 ? 27.335 74.942 45.897 1.00 33.50 372 GLN C N 1
ATOM 11065 C CA . GLN C 1 372 ? 26.611 75.254 47.122 1.00 34.32 372 GLN C CA 1
ATOM 11066 C C . GLN C 1 372 ? 26.896 76.662 47.611 1.00 32.99 372 GLN C C 1
ATOM 11067 O O . GLN C 1 372 ? 26.284 77.118 48.570 1.00 33.08 372 GLN C O 1
ATOM 11073 N N . LEU C 1 373 ? 27.826 77.348 46.958 1.00 32.84 373 LEU C N 1
ATOM 11074 C CA . LEU C 1 373 ? 28.178 78.710 47.356 1.00 31.82 373 LEU C CA 1
ATOM 11075 C C . LEU C 1 373 ? 27.388 79.777 46.623 1.00 31.58 373 LEU C C 1
ATOM 11076 O O . LEU C 1 373 ? 27.155 79.670 45.425 1.00 33.94 373 LEU C O 1
ATOM 11081 N N . ARG C 1 374 ? 26.967 80.803 47.350 1.00 31.51 374 ARG C N 1
ATOM 11082 C CA . ARG C 1 374 ? 26.240 81.909 46.739 1.00 32.30 374 ARG C CA 1
ATOM 11083 C C . ARG C 1 374 ? 27.286 82.850 46.137 1.00 31.41 374 ARG C C 1
ATOM 11084 O O . ARG C 1 374 ? 28.442 82.857 46.565 1.00 28.77 374 ARG C O 1
ATOM 11092 N N . PRO C 1 375 ? 26.901 83.637 45.117 1.00 30.84 375 PRO C N 1
ATOM 11093 C CA . PRO C 1 375 ? 27.871 84.566 44.524 1.00 29.46 375 PRO C CA 1
ATOM 11094 C C . PRO C 1 375 ? 28.320 85.528 45.626 1.00 29.65 375 PRO C C 1
ATOM 11095 O O . PRO C 1 375 ? 27.482 86.061 46.364 1.00 27.60 375 PRO C O 1
ATOM 11099 N N . GLY C 1 376 ? 29.634 85.721 45.750 1.00 28.60 376 GLY C N 1
ATOM 11100 C CA . GLY C 1 376 ? 30.170 86.606 46.768 1.00 27.52 376 GLY C CA 1
ATOM 11101 C C . GLY C 1 376 ? 30.347 85.943 48.124 1.00 29.55 376 GLY C C 1
ATOM 11102 O O . GLY C 1 376 ? 30.855 86.567 49.063 1.00 30.18 376 GLY C O 1
ATOM 11103 N N . GLU C 1 377 ? 29.947 84.680 48.242 1.00 29.08 377 GLU C N 1
ATOM 11104 C CA . GLU C 1 377 ? 30.064 83.974 49.518 1.00 28.93 377 GLU C CA 1
ATOM 11105 C C . GLU C 1 377 ? 31.495 83.559 49.833 1.00 28.55 377 GLU C C 1
ATOM 11106 O O . GLU C 1 377 ? 31.858 83.408 51.002 1.00 28.55 377 GLU C O 1
ATOM 11112 N N . SER C 1 378 ? 32.310 83.398 48.796 1.00 27.62 378 SER C N 1
ATOM 11113 C CA . SER C 1 378 ? 33.701 82.995 48.977 1.00 26.30 378 SER C CA 1
ATOM 11114 C C . SER C 1 378 ? 34.548 84.088 49.624 1.00 26.17 378 SER C C 1
ATOM 11115 O O . SER C 1 378 ? 35.468 83.800 50.387 1.00 26.84 378 SER C O 1
ATOM 11118 N N . GLY C 1 379 ? 34.240 85.344 49.316 1.00 25.60 379 GLY C N 1
ATOM 11119 C CA . GLY C 1 379 ? 35.027 86.438 49.858 1.00 23.37 379 GLY C CA 1
ATOM 11120 C C . GLY C 1 379 ? 36.320 86.572 49.063 1.00 23.08 379 GLY C C 1
ATOM 11121 O O . GLY C 1 379 ? 37.223 87.315 49.434 1.00 21.11 379 GLY C O 1
ATOM 11122 N N . LEU C 1 380 ? 36.396 85.848 47.950 1.00 22.26 380 LEU C N 1
ATOM 11123 C CA . LEU C 1 380 ? 37.574 85.866 47.093 1.00 24.01 380 LEU C CA 1
ATOM 11124 C C . LEU C 1 380 ? 37.353 86.574 45.773 1.00 22.77 380 LEU C C 1
ATOM 11125 O O . LEU C 1 380 ? 36.232 86.691 45.288 1.00 23.16 380 LEU C O 1
ATOM 11130 N N . LEU C 1 381 ? 38.457 87.022 45.194 1.00 23.72 381 LEU C N 1
ATOM 11131 C CA . LEU C 1 381 ? 38.466 87.719 43.920 1.00 23.46 381 LEU C CA 1
ATOM 11132 C C . LEU C 1 381 ? 39.798 87.412 43.245 1.00 24.91 381 LEU C C 1
ATOM 11133 O O . LEU C 1 381 ? 40.852 87.482 43.883 1.00 25.98 381 LEU C O 1
ATOM 11138 N N . ALA C 1 382 ? 39.762 87.065 41.964 1.00 24.27 382 ALA C N 1
ATOM 11139 C CA . ALA C 1 382 ? 40.997 86.770 41.249 1.00 24.47 382 ALA C CA 1
ATOM 11140 C C . ALA C 1 382 ? 41.095 87.456 39.891 1.00 24.92 382 ALA C C 1
ATOM 11141 O O . ALA C 1 382 ? 40.107 87.930 39.335 1.00 24.42 382 ALA C O 1
ATOM 11143 N N . LEU C 1 383 ? 42.319 87.508 39.382 1.00 25.81 383 LEU C N 1
ATOM 11144 C CA . LEU C 1 383 ? 42.634 88.062 38.074 1.00 25.15 383 LEU C CA 1
ATOM 11145 C C . LEU C 1 383 ? 43.056 86.803 37.303 1.00 24.92 383 LEU C C 1
ATOM 11146 O O . LEU C 1 383 ? 44.031 86.143 37.672 1.00 24.91 383 LEU C O 1
ATOM 11151 N N . ASP C 1 384 ? 42.307 86.462 36.257 1.00 25.90 384 ASP C N 1
ATOM 11152 C CA . ASP C 1 384 ? 42.544 85.253 35.450 1.00 24.42 384 ASP C CA 1
ATOM 11153 C C . ASP C 1 384 ? 43.675 85.391 34.449 1.00 24.25 384 ASP C C 1
ATOM 11154 O O . ASP C 1 384 ? 43.531 85.059 33.265 1.00 24.47 384 ASP C O 1
ATOM 11159 N N . TRP C 1 385 ? 44.814 85.854 34.942 1.00 23.17 385 TRP C N 1
ATOM 11160 C CA . TRP C 1 385 ? 45.978 86.069 34.103 1.00 22.37 385 TRP C CA 1
ATOM 11161 C C . TRP C 1 385 ? 47.103 85.074 34.305 1.00 22.16 385 TRP C C 1
ATOM 11162 O O . TRP C 1 385 ? 48.258 85.397 34.050 1.00 21.08 385 TRP C O 1
ATOM 11173 N N . TRP C 1 386 ? 46.763 83.866 34.759 1.00 24.51 386 TRP C N 1
ATOM 11174 C CA . TRP C 1 386 ? 47.759 82.819 34.983 1.00 23.53 386 TRP C CA 1
ATOM 11175 C C . TRP C 1 386 ? 48.682 82.680 33.799 1.00 23.48 386 TRP C C 1
ATOM 11176 O O . TRP C 1 386 ? 49.859 82.362 33.958 1.00 25.11 386 TRP C O 1
ATOM 11187 N N . ASN C 1 387 ? 48.147 82.900 32.606 1.00 22.63 387 ASN C N 1
ATOM 11188 C CA . ASN C 1 387 ? 48.959 82.783 31.409 1.00 22.94 387 ASN C CA 1
ATOM 11189 C C . ASN C 1 387 ? 48.912 84.050 30.560 1.00 23.31 387 ASN C C 1
ATOM 11190 O O . ASN C 1 387 ? 48.819 83.990 29.325 1.00 21.20 387 ASN C O 1
ATOM 11195 N N . GLY C 1 388 ? 48.975 85.198 31.231 1.00 23.56 388 GLY C N 1
ATOM 11196 C CA . GLY C 1 388 ? 48.940 86.470 30.532 1.00 22.69 388 GLY C CA 1
ATOM 11197 C C . GLY C 1 388 ? 47.545 86.907 30.114 1.00 22.76 388 GLY C C 1
ATOM 11198 O O . GLY C 1 388 ? 46.533 86.414 30.622 1.00 21.29 388 GLY C O 1
ATOM 11199 N N . ASN C 1 389 ? 47.497 87.831 29.165 1.00 22.36 389 ASN C N 1
ATOM 11200 C CA . ASN C 1 389 ? 46.240 88.383 28.677 1.00 22.78 389 ASN C CA 1
ATOM 11201 C C . ASN C 1 389 ? 46.375 88.697 27.192 1.00 24.68 389 ASN C C 1
ATOM 11202 O O . ASN C 1 389 ? 47.336 89.340 26.760 1.00 24.41 389 ASN C O 1
ATOM 11207 N N . ARG C 1 390 ? 45.429 88.236 26.396 1.00 26.96 390 ARG C N 1
ATOM 11208 C CA . ARG C 1 390 ? 45.492 88.557 24.987 1.00 29.55 390 ARG C CA 1
ATOM 11209 C C . ARG C 1 390 ? 44.458 89.641 24.748 1.00 29.29 390 ARG C C 1
ATOM 11210 O O . ARG C 1 390 ? 44.798 90.814 24.592 1.00 28.18 390 ARG C O 1
ATOM 11218 N N . SER C 1 391 ? 43.188 89.257 24.755 1.00 31.52 391 SER C N 1
ATOM 11219 C CA . SER C 1 391 ? 42.152 90.229 24.493 1.00 32.82 391 SER C CA 1
ATOM 11220 C C . SER C 1 391 ? 41.809 91.281 25.524 1.00 34.77 391 SER C C 1
ATOM 11221 O O . SER C 1 391 ? 41.568 91.040 26.717 1.00 31.17 391 SER C O 1
ATOM 11224 N N . ILE C 1 392 ? 41.799 92.468 24.926 1.00 36.82 392 ILE C N 1
ATOM 11225 C CA . ILE C 1 392 ? 41.572 93.803 25.447 1.00 34.56 392 ILE C CA 1
ATOM 11226 C C . ILE C 1 392 ? 42.850 94.394 26.032 1.00 32.73 392 ILE C C 1
ATOM 11227 O O . ILE C 1 392 ? 43.125 95.562 25.789 1.00 34.85 392 ILE C O 1
ATOM 11232 N N . LEU C 1 393 ? 43.668 93.598 26.722 1.00 30.31 393 LEU C N 1
ATOM 11233 C CA . LEU C 1 393 ? 44.911 94.135 27.284 1.00 30.48 393 LEU C CA 1
ATOM 11234 C C . LEU C 1 393 ? 46.186 93.855 26.478 1.00 29.90 393 LEU C C 1
ATOM 11235 O O . LEU C 1 393 ? 47.118 94.646 26.514 1.00 29.33 393 LEU C O 1
ATOM 11240 N N . VAL C 1 394 ? 46.227 92.736 25.760 1.00 30.79 394 VAL C N 1
ATOM 11241 C CA . VAL C 1 394 ? 47.375 92.370 24.914 1.00 32.49 394 VAL C CA 1
ATOM 11242 C C . VAL C 1 394 ? 48.757 92.461 25.586 1.00 33.70 394 VAL C C 1
ATOM 11243 O O . VAL C 1 394 ? 49.693 93.071 25.053 1.00 31.82 394 VAL C O 1
ATOM 11247 N N . ASP C 1 395 ? 48.886 91.840 26.751 1.00 33.59 395 ASP C N 1
ATOM 11248 C CA . ASP C 1 395 ? 50.143 91.866 27.477 1.00 32.98 395 ASP C CA 1
ATOM 11249 C C . ASP C 1 395 ? 50.483 90.456 27.947 1.00 32.90 395 ASP C C 1
ATOM 11250 O O . ASP C 1 395 ? 49.794 89.873 28.785 1.00 31.43 395 ASP C O 1
ATOM 11255 N N . THR C 1 396 ? 51.564 89.922 27.397 1.00 33.22 396 THR C N 1
ATOM 11256 C CA . THR C 1 396 ? 52.021 88.575 27.704 1.00 33.93 396 THR C CA 1
ATOM 11257 C C . THR C 1 396 ? 52.659 88.501 29.091 1.00 35.84 396 THR C C 1
ATOM 11258 O O . THR C 1 396 ? 52.781 87.416 29.677 1.00 35.66 396 THR C O 1
ATOM 11262 N N . GLU C 1 397 ? 53.048 89.658 29.619 1.00 35.56 397 GLU C N 1
ATOM 11263 C CA . GLU C 1 397 ? 53.708 89.718 30.913 1.00 35.79 397 GLU C CA 1
ATOM 11264 C C . GLU C 1 397 ? 52.837 90.059 32.122 1.00 34.85 397 GLU C C 1
ATOM 11265 O O . GLU C 1 397 ? 53.285 90.770 33.021 1.00 34.35 397 GLU C O 1
ATOM 11271 N N . LEU C 1 398 ? 51.598 89.571 32.142 1.00 30.32 398 LEU C N 1
ATOM 11272 C CA . LEU C 1 398 ? 50.727 89.797 33.287 1.00 27.38 398 LEU C CA 1
ATOM 11273 C C . LEU C 1 398 ? 50.622 88.430 33.946 1.00 27.71 398 LEU C C 1
ATOM 11274 O O . LEU C 1 398 ? 50.768 87.400 33.269 1.00 24.85 398 LEU C O 1
ATOM 11279 N N . SER C 1 399 ? 50.385 88.417 35.255 1.00 23.85 399 SER C N 1
ATOM 11280 C CA . SER C 1 399 ? 50.275 87.167 35.986 1.00 23.80 399 SER C CA 1
ATOM 11281 C C . SER C 1 399 ? 48.980 87.136 36.790 1.00 23.23 399 SER C C 1
ATOM 11282 O O . SER C 1 399 ? 48.305 88.158 36.939 1.00 21.65 399 SER C O 1
ATOM 11285 N N . GLY C 1 400 ? 48.642 85.958 37.304 1.00 22.03 400 GLY C N 1
ATOM 11286 C CA . GLY C 1 400 ? 47.431 85.816 38.084 1.00 23.00 400 GLY C CA 1
ATOM 11287 C C . GLY C 1 400 ? 47.511 86.282 39.533 1.00 23.83 400 GLY C C 1
ATOM 11288 O O . GLY C 1 400 ? 48.577 86.308 40.149 1.00 22.45 400 GLY C O 1
ATOM 11289 N N . MET C 1 401 ? 46.353 86.644 40.072 1.00 23.87 401 MET C N 1
ATOM 11290 C CA . MET C 1 401 ? 46.239 87.085 41.443 1.00 24.76 401 MET C CA 1
ATOM 11291 C C . MET C 1 401 ? 45.044 86.416 42.103 1.00 25.10 401 MET C C 1
ATOM 11292 O O . MET C 1 401 ? 44.058 86.105 41.452 1.00 25.64 401 MET C O 1
ATOM 11297 N N . LEU C 1 402 ? 45.149 86.190 43.406 1.00 27.46 402 LEU C N 1
ATOM 11298 C CA . LEU C 1 402 ? 44.067 85.606 44.194 1.00 27.06 402 LEU C CA 1
ATOM 11299 C C . LEU C 1 402 ? 44.016 86.498 45.428 1.00 27.26 402 LEU C C 1
ATOM 11300 O O . LEU C 1 402 ? 45.005 86.638 46.149 1.00 26.37 402 LEU C O 1
ATOM 11305 N N . LEU C 1 403 ? 42.859 87.093 45.676 1.00 28.45 403 LEU C N 1
ATOM 11306 C CA . LEU C 1 403 ? 42.710 88.023 46.783 1.00 26.04 403 LEU C CA 1
ATOM 11307 C C . LEU C 1 403 ? 41.495 87.739 47.668 1.00 25.40 403 LEU C C 1
ATOM 11308 O O . LEU C 1 403 ? 40.415 87.408 47.172 1.00 23.02 403 LEU C O 1
ATOM 11313 N N . GLY C 1 404 ? 41.685 87.887 48.982 1.00 25.70 404 GLY C N 1
ATOM 11314 C CA . GLY C 1 404 ? 40.610 87.650 49.937 1.00 23.09 404 GLY C CA 1
ATOM 11315 C C . GLY C 1 404 ? 40.857 86.514 50.926 1.00 23.45 404 GLY C C 1
ATOM 11316 O O . GLY C 1 404 ? 39.995 86.204 51.731 1.00 24.72 404 GLY C O 1
ATOM 11317 N N . TYR C 1 405 ? 42.027 85.890 50.877 1.00 21.71 405 TYR C N 1
ATOM 11318 C CA . TYR C 1 405 ? 42.354 84.779 51.770 1.00 21.23 405 TYR C CA 1
ATOM 11319 C C . TYR C 1 405 ? 42.190 85.031 53.263 1.00 22.45 405 TYR C C 1
ATOM 11320 O O . TYR C 1 405 ? 42.562 86.098 53.768 1.00 20.79 405 TYR C O 1
ATOM 11329 N N . THR C 1 406 ? 41.665 84.030 53.969 1.00 20.93 406 THR C N 1
ATOM 11330 C CA . THR C 1 406 ? 41.541 84.092 55.428 1.00 22.41 406 THR C CA 1
ATOM 11331 C C . THR C 1 406 ? 42.005 82.725 55.915 1.00 22.22 406 THR C C 1
ATOM 11332 O O . THR C 1 406 ? 42.276 81.843 55.106 1.00 21.32 406 THR C O 1
ATOM 11336 N N . LEU C 1 407 ? 42.082 82.530 57.225 1.00 22.77 407 LEU C N 1
ATOM 11337 C CA . LEU C 1 407 ? 42.532 81.242 57.732 1.00 24.28 407 LEU C CA 1
ATOM 11338 C C . LEU C 1 407 ? 41.487 80.158 57.516 1.00 25.50 407 LEU C C 1
ATOM 11339 O O . LEU C 1 407 ? 41.750 78.976 57.750 1.00 27.96 407 LEU C O 1
ATOM 11344 N N . GLN C 1 408 ? 40.311 80.565 57.045 1.00 27.34 408 GLN C N 1
ATOM 11345 C CA . GLN C 1 408 ? 39.214 79.637 56.773 1.00 29.78 408 GLN C CA 1
ATOM 11346 C C . GLN C 1 408 ? 38.924 79.455 55.274 1.00 28.08 408 GLN C C 1
ATOM 11347 O O . GLN C 1 408 ? 37.925 78.831 54.903 1.00 26.56 408 GLN C O 1
ATOM 11353 N N . THR C 1 409 ? 39.777 80.003 54.413 1.00 25.41 409 THR C N 1
ATOM 11354 C CA . THR C 1 409 ? 39.548 79.850 52.978 1.00 24.28 409 THR C CA 1
ATOM 11355 C C . THR C 1 409 ? 39.663 78.381 52.624 1.00 24.30 409 THR C C 1
ATOM 11356 O O . THR C 1 409 ? 40.660 77.738 52.925 1.00 24.69 409 THR C O 1
ATOM 11360 N N . LYS C 1 410 ? 38.623 77.860 51.990 1.00 25.80 410 LYS C N 1
ATOM 11361 C CA . LYS C 1 410 ? 38.568 76.460 51.592 1.00 27.14 410 LYS C CA 1
ATOM 11362 C C . LYS C 1 410 ? 38.860 76.252 50.106 1.00 27.53 410 LYS C C 1
ATOM 11363 O O . LYS C 1 410 ? 38.672 77.153 49.290 1.00 27.17 410 LYS C O 1
ATOM 11369 N N . PRO C 1 411 ? 39.331 75.052 49.732 1.00 27.73 411 PRO C N 1
ATOM 11370 C CA . PRO C 1 411 ? 39.632 74.765 48.331 1.00 27.03 411 PRO C CA 1
ATOM 11371 C C . PRO C 1 411 ? 38.475 75.035 47.371 1.00 26.24 411 PRO C C 1
ATOM 11372 O O . PRO C 1 411 ? 38.697 75.509 46.255 1.00 24.47 411 PRO C O 1
ATOM 11376 N N . GLU C 1 412 ? 37.245 74.741 47.785 1.00 24.69 412 GLU C N 1
ATOM 11377 C CA . GLU C 1 412 ? 36.109 74.988 46.900 1.00 25.03 412 GLU C CA 1
ATOM 11378 C C . GLU C 1 412 ? 35.871 76.496 46.697 1.00 25.29 412 GLU C C 1
ATOM 11379 O O . GLU C 1 412 ? 35.370 76.927 45.647 1.00 23.59 412 GLU C O 1
ATOM 11385 N N . GLU C 1 413 ? 36.241 77.301 47.689 1.00 24.89 413 GLU C N 1
ATOM 11386 C CA . GLU C 1 413 ? 36.077 78.742 47.576 1.00 26.21 413 GLU C CA 1
ATOM 11387 C C . GLU C 1 413 ? 37.062 79.279 46.548 1.00 27.08 413 GLU C C 1
ATOM 11388 O O . GLU C 1 413 ? 36.700 80.115 45.711 1.00 27.35 413 GLU C O 1
ATOM 11394 N N . ILE C 1 414 ? 38.306 78.800 46.604 1.00 25.46 414 ILE C N 1
ATOM 11395 C CA . ILE C 1 414 ? 39.326 79.242 45.658 1.00 24.90 414 ILE C CA 1
ATOM 11396 C C . ILE C 1 414 ? 38.875 78.837 44.256 1.00 26.63 414 ILE C C 1
ATOM 11397 O O . ILE C 1 414 ? 38.948 79.627 43.307 1.00 24.74 414 ILE C O 1
ATOM 11402 N N . TYR C 1 415 ? 38.416 77.594 44.134 1.00 26.83 415 TYR C N 1
ATOM 11403 C CA . TYR C 1 415 ? 37.925 77.071 42.859 1.00 27.80 415 TYR C CA 1
ATOM 11404 C C . TYR C 1 415 ? 36.815 77.980 42.302 1.00 28.96 415 TYR C C 1
ATOM 11405 O O . TYR C 1 415 ? 36.798 78.311 41.112 1.00 28.54 415 TYR C O 1
ATOM 11414 N N . ARG C 1 416 ? 35.888 78.376 43.168 1.00 27.60 416 ARG C N 1
ATOM 11415 C CA . ARG C 1 416 ? 34.789 79.239 42.766 1.00 27.76 416 ARG C CA 1
ATOM 11416 C C . ARG C 1 416 ? 35.342 80.561 42.237 1.00 28.10 416 ARG C C 1
ATOM 11417 O O . ARG C 1 416 ? 34.931 81.041 41.184 1.00 28.55 416 ARG C O 1
ATOM 11425 N N . ALA C 1 417 ? 36.280 81.147 42.976 1.00 28.16 417 ALA C N 1
ATOM 11426 C CA . ALA C 1 417 ? 36.899 82.398 42.584 1.00 26.83 417 ALA C CA 1
ATOM 11427 C C . ALA C 1 417 ? 37.574 82.285 41.213 1.00 27.45 417 ALA C C 1
ATOM 11428 O O . ALA C 1 417 ? 37.584 83.241 40.439 1.00 26.81 417 ALA C O 1
ATOM 11430 N N . LEU C 1 418 ? 38.142 81.126 40.906 1.00 26.11 418 LEU C N 1
ATOM 11431 C CA . LEU C 1 418 ? 38.799 80.961 39.612 1.00 27.29 418 LEU C CA 1
ATOM 11432 C C . LEU C 1 418 ? 37.748 80.968 38.504 1.00 26.82 418 LEU C C 1
ATOM 11433 O O . LEU C 1 418 ? 37.919 81.631 37.473 1.00 25.23 418 LEU C O 1
ATOM 11438 N N . LEU C 1 419 ? 36.661 80.233 38.718 1.00 26.65 419 LEU C N 1
ATOM 11439 C CA . LEU C 1 419 ? 35.575 80.193 37.746 1.00 27.65 419 LEU C CA 1
ATOM 11440 C C . LEU C 1 419 ? 35.086 81.615 37.484 1.00 27.00 419 LEU C C 1
ATOM 11441 O O . LEU C 1 419 ? 35.037 82.071 36.342 1.00 26.77 419 LEU C O 1
ATOM 11446 N N . GLU C 1 420 ? 34.748 82.321 38.557 1.00 26.20 420 GLU C N 1
ATOM 11447 C CA . GLU C 1 420 ? 34.253 83.688 38.456 1.00 25.20 420 GLU C CA 1
ATOM 11448 C C . GLU C 1 420 ? 35.214 84.612 37.726 1.00 23.63 420 GLU C C 1
ATOM 11449 O O . GLU C 1 420 ? 34.788 85.463 36.950 1.00 23.61 420 GLU C O 1
ATOM 11455 N N . ALA C 1 421 ? 36.511 84.429 37.946 1.00 22.22 421 ALA C N 1
ATOM 11456 C CA . ALA C 1 421 ? 37.511 85.264 37.286 1.00 20.98 421 ALA C CA 1
ATOM 11457 C C . ALA C 1 421 ? 37.496 85.108 35.757 1.00 21.73 421 ALA C C 1
ATOM 11458 O O . ALA C 1 421 ? 37.737 86.084 35.031 1.00 21.69 421 ALA C O 1
ATOM 11460 N N . THR C 1 422 ? 37.232 83.896 35.265 1.00 20.42 422 THR C N 1
ATOM 11461 C CA . THR C 1 422 ? 37.169 83.670 33.816 1.00 22.01 422 THR C CA 1
ATOM 11462 C C . THR C 1 422 ? 35.894 84.304 33.261 1.00 22.71 422 THR C C 1
ATOM 11463 O O . THR C 1 422 ? 35.866 84.781 32.121 1.00 24.05 422 THR C O 1
ATOM 11467 N N . ALA C 1 423 ? 34.837 84.309 34.068 1.00 22.74 423 ALA C N 1
ATOM 11468 C CA . ALA C 1 423 ? 33.584 84.938 33.660 1.00 22.75 423 ALA C CA 1
ATOM 11469 C C . ALA C 1 423 ? 33.813 86.462 33.554 1.00 24.48 423 ALA C C 1
ATOM 11470 O O . ALA C 1 423 ? 33.329 87.110 32.616 1.00 25.06 423 ALA C O 1
ATOM 11472 N N . PHE C 1 424 ? 34.552 87.037 34.505 1.00 23.08 424 PHE C N 1
ATOM 11473 C CA . PHE C 1 424 ? 34.828 88.476 34.456 1.00 24.56 424 PHE C CA 1
ATOM 11474 C C . PHE C 1 424 ? 35.726 88.774 33.254 1.00 26.14 424 PHE C C 1
ATOM 11475 O O . PHE C 1 424 ? 35.604 89.825 32.609 1.00 25.56 424 PHE C O 1
ATOM 11483 N N . GLY C 1 425 ? 36.641 87.845 32.973 1.00 25.12 425 GLY C N 1
ATOM 11484 C CA . GLY C 1 425 ? 37.550 88.014 31.859 1.00 26.85 425 GLY C CA 1
ATOM 11485 C C . GLY C 1 425 ? 36.759 88.051 30.564 1.00 27.68 425 GLY C C 1
ATOM 11486 O O . GLY C 1 425 ? 37.043 88.851 29.662 1.00 26.98 425 GLY C O 1
ATOM 11487 N N . THR C 1 426 ? 35.757 87.183 30.469 1.00 26.33 426 THR C N 1
ATOM 11488 C CA . THR C 1 426 ? 34.928 87.161 29.278 1.00 27.38 426 THR C CA 1
ATOM 11489 C C . THR C 1 426 ? 34.099 88.433 29.195 1.00 27.01 426 THR C C 1
ATOM 11490 O O . THR C 1 426 ? 33.935 88.990 28.115 1.00 25.49 426 THR C O 1
ATOM 11494 N N . ARG C 1 427 ? 33.588 88.895 30.332 1.00 27.17 427 ARG C N 1
ATOM 11495 C CA . ARG C 1 427 ? 32.790 90.109 30.336 1.00 28.81 427 ARG C CA 1
ATOM 11496 C C . ARG C 1 427 ? 33.610 91.325 29.897 1.00 29.25 427 ARG C C 1
ATOM 11497 O O . ARG C 1 427 ? 33.087 92.214 29.230 1.00 30.03 427 ARG C O 1
ATOM 11505 N N . ALA C 1 428 ? 34.885 91.378 30.270 1.00 29.32 428 ALA C N 1
ATOM 11506 C CA . ALA C 1 428 ? 35.717 92.512 29.876 1.00 28.45 428 ALA C CA 1
ATOM 11507 C C . ALA C 1 428 ? 35.741 92.566 28.351 1.00 28.74 428 ALA C C 1
ATOM 11508 O O . ALA C 1 428 ? 35.705 93.644 27.751 1.00 29.30 428 ALA C O 1
ATOM 11510 N N . ILE C 1 429 ? 35.793 91.388 27.735 1.00 26.90 429 ILE C N 1
ATOM 11511 C CA . ILE C 1 429 ? 35.812 91.282 26.284 1.00 27.36 429 ILE C CA 1
ATOM 11512 C C . ILE C 1 429 ? 34.477 91.663 25.638 1.00 28.34 429 ILE C C 1
ATOM 11513 O O . ILE C 1 429 ? 34.467 92.469 24.707 1.00 28.13 429 ILE C O 1
ATOM 11518 N N . VAL C 1 430 ? 33.352 91.121 26.115 1.00 27.78 430 VAL C N 1
ATOM 11519 C CA . VAL C 1 430 ? 32.077 91.482 25.491 1.00 29.59 430 VAL C CA 1
ATOM 11520 C C . VAL C 1 430 ? 31.764 92.958 25.690 1.00 29.73 430 VAL C C 1
ATOM 11521 O O . VAL C 1 430 ? 31.151 93.579 24.832 1.00 29.51 430 VAL C O 1
ATOM 11525 N N . ASP C 1 431 ? 32.186 93.515 26.821 1.00 29.18 431 ASP C N 1
ATOM 11526 C CA . ASP C 1 431 ? 31.932 94.916 27.108 1.00 28.94 431 ASP C CA 1
ATOM 11527 C C . ASP C 1 431 ? 32.756 95.785 26.187 1.00 28.14 431 ASP C C 1
ATOM 11528 O O . ASP C 1 431 ? 32.364 96.907 25.875 1.00 27.01 431 ASP C O 1
ATOM 11533 N N . ALA C 1 432 ? 33.907 95.263 25.770 1.00 27.60 432 ALA C N 1
ATOM 11534 C CA . ALA C 1 432 ? 34.789 95.984 24.867 1.00 27.94 432 ALA C CA 1
ATOM 11535 C C . ALA C 1 432 ? 34.104 96.088 23.505 1.00 29.43 432 ALA C C 1
ATOM 11536 O O . ALA C 1 432 ? 34.153 97.141 22.867 1.00 29.38 432 ALA C O 1
ATOM 11538 N N . PHE C 1 433 ? 33.457 94.999 23.077 1.00 31.16 433 PHE C N 1
ATOM 11539 C CA . PHE C 1 433 ? 32.728 94.972 21.801 1.00 33.14 433 PHE C CA 1
ATOM 11540 C C . PHE C 1 433 ? 31.483 95.854 21.907 1.00 34.19 433 PHE C C 1
ATOM 11541 O O . PHE C 1 433 ? 31.326 96.824 21.160 1.00 34.85 433 PHE C O 1
ATOM 11549 N N . HIS C 1 434 ? 30.600 95.499 22.838 1.00 34.62 434 HIS C N 1
ATOM 11550 C CA . HIS C 1 434 ? 29.371 96.242 23.079 1.00 36.42 434 HIS C CA 1
ATOM 11551 C C . HIS C 1 434 ? 29.881 97.587 23.569 1.00 39.01 434 HIS C C 1
ATOM 11552 O O . HIS C 1 434 ? 31.010 97.676 24.036 1.00 40.98 434 HIS C O 1
ATOM 11559 N N . GLY C 1 435 ? 29.089 98.641 23.459 1.00 39.83 435 GLY C N 1
ATOM 11560 C CA . GLY C 1 435 ? 29.583 99.922 23.944 1.00 41.58 435 GLY C CA 1
ATOM 11561 C C . GLY C 1 435 ? 30.609 100.533 23.009 1.00 40.30 435 GLY C C 1
ATOM 11562 O O . GLY C 1 435 ? 31.072 101.650 23.206 1.00 40.58 435 GLY C O 1
ATOM 11563 N N . ARG C 1 436 ? 30.977 99.775 21.989 1.00 40.28 436 ARG C N 1
ATOM 11564 C CA . ARG C 1 436 ? 31.911 100.244 20.982 1.00 37.81 436 ARG C CA 1
ATOM 11565 C C . ARG C 1 436 ? 31.097 100.179 19.696 1.00 35.05 436 ARG C C 1
ATOM 11566 O O . ARG C 1 436 ? 31.552 100.565 18.623 1.00 34.63 436 ARG C O 1
ATOM 11574 N N . GLY C 1 437 ? 29.877 99.673 19.834 1.00 33.93 437 GLY C N 1
ATOM 11575 C CA . GLY C 1 437 ? 28.987 99.542 18.701 1.00 35.84 437 GLY C CA 1
ATOM 11576 C C . GLY C 1 437 ? 28.772 98.105 18.267 1.00 35.15 437 GLY C C 1
ATOM 11577 O O . GLY C 1 437 ? 27.716 97.771 17.735 1.00 37.49 437 GLY C O 1
ATOM 11578 N N . VAL C 1 438 ? 29.767 97.250 18.481 1.00 34.47 438 VAL C N 1
ATOM 11579 C CA . VAL C 1 438 ? 29.648 95.848 18.091 1.00 33.85 438 VAL C CA 1
ATOM 11580 C C . VAL C 1 438 ? 28.852 95.158 19.190 1.00 35.83 438 VAL C C 1
ATOM 11581 O O . VAL C 1 438 ? 29.401 94.474 20.057 1.00 36.94 438 VAL C O 1
ATOM 11585 N N . GLU C 1 439 ? 27.541 95.350 19.138 1.00 37.12 439 GLU C N 1
ATOM 11586 C CA . GLU C 1 439 ? 26.634 94.810 20.135 1.00 37.48 439 GLU C CA 1
ATOM 11587 C C . GLU C 1 439 ? 26.683 93.305 20.365 1.00 36.25 439 GLU C C 1
ATOM 11588 O O . GLU C 1 439 ? 26.983 92.521 19.461 1.00 37.07 439 GLU C O 1
ATOM 11594 N N . VAL C 1 440 ? 26.381 92.920 21.601 1.00 33.27 440 VAL C N 1
ATOM 11595 C CA . VAL C 1 440 ? 26.344 91.526 22.004 1.00 32.12 440 VAL C CA 1
ATOM 11596 C C . VAL C 1 440 ? 25.074 91.357 22.817 1.00 32.50 440 VAL C C 1
ATOM 11597 O O . VAL C 1 440 ? 24.978 91.878 23.929 1.00 34.52 440 VAL C O 1
ATOM 11601 N N . HIS C 1 441 ? 24.099 90.637 22.272 1.00 30.66 441 HIS C N 1
ATOM 11602 C CA . HIS C 1 441 ? 22.834 90.443 22.977 1.00 32.85 441 HIS C CA 1
ATOM 11603 C C . HIS C 1 441 ? 22.620 89.061 23.589 1.00 32.07 441 HIS C C 1
ATOM 11604 O O . HIS C 1 441 ? 21.728 88.878 24.419 1.00 30.59 441 HIS C O 1
ATOM 11611 N N . GLU C 1 442 ? 23.429 88.091 23.173 1.00 31.35 442 GLU C N 1
ATOM 11612 C CA . GLU C 1 442 ? 23.332 86.741 23.713 1.00 32.28 442 GLU C CA 1
ATOM 11613 C C . GLU C 1 442 ? 24.605 85.972 23.386 1.00 30.96 442 GLU C C 1
ATOM 11614 O O . GLU C 1 442 ? 25.330 86.324 22.450 1.00 28.98 442 GLU C O 1
ATOM 11620 N N . LEU C 1 443 ? 24.869 84.931 24.170 1.00 30.75 443 LEU C N 1
ATOM 11621 C CA . LEU C 1 443 ? 26.063 84.114 24.002 1.00 31.26 443 LEU C CA 1
ATOM 11622 C C . LEU C 1 443 ? 25.772 82.707 23.512 1.00 30.28 443 LEU C C 1
ATOM 11623 O O . LEU C 1 443 ? 24.726 82.128 23.799 1.00 29.97 443 LEU C O 1
ATOM 11628 N N . TYR C 1 444 ? 26.735 82.163 22.783 1.00 30.99 444 TYR C N 1
ATOM 11629 C CA . TYR C 1 444 ? 26.648 80.819 22.245 1.00 30.81 444 TYR C CA 1
ATOM 11630 C C . TYR C 1 444 ? 27.942 80.130 22.650 1.00 31.88 444 TYR C C 1
ATOM 11631 O O . TYR C 1 444 ? 29.032 80.649 22.408 1.00 31.71 444 TYR C O 1
ATOM 11640 N N . ALA C 1 445 ? 27.827 78.958 23.258 1.00 31.64 445 ALA C N 1
ATOM 11641 C CA . ALA C 1 445 ? 29.007 78.243 23.701 1.00 32.48 445 ALA C CA 1
ATOM 11642 C C . ALA C 1 445 ? 29.181 76.877 23.062 1.00 32.94 445 ALA C C 1
ATOM 11643 O O . ALA C 1 445 ? 28.217 76.141 22.880 1.00 34.65 445 ALA C O 1
ATOM 11645 N N . CYS C 1 446 ? 30.425 76.547 22.733 1.00 33.49 446 CYS C N 1
ATOM 11646 C CA . CYS C 1 446 ? 30.767 75.251 22.160 1.00 34.76 446 CYS C CA 1
ATOM 11647 C C . CYS C 1 446 ? 32.155 74.903 22.696 1.00 35.27 446 CYS C C 1
ATOM 11648 O O . CYS C 1 446 ? 32.816 75.741 23.309 1.00 35.29 446 CYS C O 1
ATOM 11651 N N . GLY C 1 447 ? 32.600 73.676 22.461 1.00 35.73 447 GLY C N 1
ATOM 11652 C CA . GLY C 1 447 ? 33.883 73.249 22.987 1.00 35.77 447 GLY C CA 1
ATOM 11653 C C . GLY C 1 447 ? 33.583 72.295 24.137 1.00 37.41 447 GLY C C 1
ATOM 11654 O O . GLY C 1 447 ? 32.420 72.114 24.513 1.00 38.42 447 GLY C O 1
ATOM 11655 N N . GLY C 1 448 ? 34.615 71.697 24.717 1.00 38.50 448 GLY C N 1
ATOM 11656 C CA . GLY C 1 448 ? 34.399 70.747 25.797 1.00 38.39 448 GLY C CA 1
ATOM 11657 C C . GLY C 1 448 ? 33.944 71.326 27.121 1.00 38.89 448 GLY C C 1
ATOM 11658 O O . GLY C 1 448 ? 33.150 70.719 27.844 1.00 38.56 448 GLY C O 1
ATOM 11659 N N . LEU C 1 449 ? 34.439 72.515 27.438 1.00 39.26 449 LEU C N 1
ATOM 11660 C CA . LEU C 1 449 ? 34.109 73.163 28.695 1.00 38.17 449 LEU C CA 1
ATOM 11661 C C . LEU C 1 449 ? 32.612 73.263 28.986 1.00 37.39 449 LEU C C 1
ATOM 11662 O O . LEU C 1 449 ? 32.165 72.877 30.059 1.00 38.27 449 LEU C O 1
ATOM 11667 N N . PRO C 1 450 ? 31.814 73.784 28.041 1.00 38.09 450 PRO C N 1
ATOM 11668 C CA . PRO C 1 450 ? 30.371 73.887 28.306 1.00 38.90 450 PRO C CA 1
ATOM 11669 C C . PRO C 1 450 ? 29.646 72.557 28.453 1.00 40.39 450 PRO C C 1
ATOM 11670 O O . PRO C 1 450 ? 28.450 72.528 28.724 1.00 41.79 450 PRO C O 1
ATOM 11674 N N . GLN C 1 451 ? 30.375 71.458 28.276 1.00 42.94 451 GLN C N 1
ATOM 11675 C CA . GLN C 1 451 ? 29.806 70.117 28.392 1.00 44.30 451 GLN C CA 1
ATOM 11676 C C . GLN C 1 451 ? 30.165 69.545 29.762 1.00 43.91 451 GLN C C 1
ATOM 11677 O O . GLN C 1 451 ? 29.391 68.803 30.366 1.00 43.82 451 GLN C O 1
ATOM 11683 N N . LYS C 1 452 ? 31.347 69.912 30.246 1.00 43.40 452 LYS C N 1
ATOM 11684 C CA . LYS C 1 452 ? 31.861 69.427 31.517 1.00 42.08 452 LYS C CA 1
ATOM 11685 C C . LYS C 1 452 ? 31.575 70.307 32.745 1.00 41.29 452 LYS C C 1
ATOM 11686 O O . LYS C 1 452 ? 31.523 69.796 33.863 1.00 42.09 452 LYS C O 1
ATOM 11692 N N . ASN C 1 453 ? 31.380 71.611 32.555 1.00 40.12 453 ASN C N 1
ATOM 11693 C CA . ASN C 1 453 ? 31.134 72.494 33.695 1.00 37.84 453 ASN C CA 1
ATOM 11694 C C . ASN C 1 453 ? 29.867 73.336 33.575 1.00 37.16 453 ASN C C 1
ATOM 11695 O O . ASN C 1 453 ? 29.893 74.442 33.031 1.00 37.44 453 ASN C O 1
ATOM 11700 N N . HIS C 1 454 ? 28.760 72.835 34.109 1.00 36.15 454 HIS C N 1
ATOM 11701 C CA . HIS C 1 454 ? 27.514 73.583 34.035 1.00 34.69 454 HIS C CA 1
ATOM 11702 C C . HIS C 1 454 ? 27.496 74.783 34.972 1.00 33.62 454 HIS C C 1
ATOM 11703 O O . HIS C 1 454 ? 26.782 75.761 34.731 1.00 32.62 454 HIS C O 1
ATOM 11710 N N . LEU C 1 455 ? 28.283 74.711 36.041 1.00 30.64 455 LEU C N 1
ATOM 11711 C CA . LEU C 1 455 ? 28.352 75.806 36.995 1.00 27.86 455 LEU C CA 1
ATOM 11712 C C . LEU C 1 455 ? 28.965 77.025 36.312 1.00 26.26 455 LEU C C 1
ATOM 11713 O O . LEU C 1 455 ? 28.490 78.152 36.463 1.00 26.08 455 LEU C O 1
ATOM 11718 N N . LEU C 1 456 ? 30.024 76.784 35.552 1.00 26.08 456 LEU C N 1
ATOM 11719 C CA . LEU C 1 456 ? 30.711 77.849 34.827 1.00 26.37 456 LEU C CA 1
ATOM 11720 C C . LEU C 1 456 ? 29.725 78.572 33.904 1.00 25.40 456 LEU C C 1
ATOM 11721 O O . LEU C 1 456 ? 29.709 79.794 33.841 1.00 23.74 456 LEU C O 1
ATOM 11726 N N . MET C 1 457 ? 28.918 77.803 33.178 1.00 25.56 457 MET C N 1
ATOM 11727 C CA . MET C 1 457 ? 27.945 78.381 32.262 1.00 27.14 457 MET C CA 1
ATOM 11728 C C . MET C 1 457 ? 26.945 79.251 32.998 1.00 26.87 457 MET C C 1
ATOM 11729 O O . MET C 1 457 ? 26.649 80.358 32.560 1.00 29.51 457 MET C O 1
ATOM 11734 N N . GLN C 1 458 ? 26.432 78.764 34.123 1.00 26.99 458 GLN C N 1
ATOM 11735 C CA . GLN C 1 458 ? 25.480 79.555 34.887 1.00 27.69 458 GLN C CA 1
ATOM 11736 C C . GLN C 1 458 ? 26.140 80.820 35.418 1.00 27.57 458 GLN C C 1
ATOM 11737 O O . GLN C 1 458 ? 25.499 81.868 35.493 1.00 26.71 458 GLN C O 1
ATOM 11743 N N . ILE C 1 459 ? 27.414 80.720 35.796 1.00 27.26 459 ILE C N 1
ATOM 11744 C CA . ILE C 1 459 ? 28.143 81.878 36.304 1.00 26.41 459 ILE C CA 1
ATOM 11745 C C . ILE C 1 459 ? 28.327 82.854 35.163 1.00 26.70 459 ILE C C 1
ATOM 11746 O O . ILE C 1 459 ? 28.177 84.064 35.332 1.00 26.71 459 ILE C O 1
ATOM 11751 N N . PHE C 1 460 ? 28.641 82.321 33.989 1.00 26.68 460 PHE C N 1
ATOM 11752 C CA . PHE C 1 460 ? 28.833 83.156 32.814 1.00 26.93 460 PHE C CA 1
ATOM 11753 C C . PHE C 1 460 ? 27.565 83.949 32.506 1.00 25.41 460 PHE C C 1
ATOM 11754 O O . PHE C 1 460 ? 27.632 85.134 32.196 1.00 25.48 460 PHE C O 1
ATOM 11762 N N . ALA C 1 461 ? 26.408 83.301 32.596 1.00 25.19 461 ALA C N 1
ATOM 11763 C CA . ALA C 1 461 ? 25.158 83.998 32.320 1.00 25.58 461 ALA C CA 1
ATOM 11764 C C . ALA C 1 461 ? 24.877 85.085 33.344 1.00 25.66 461 ALA C C 1
ATOM 11765 O O . ALA C 1 461 ? 24.399 86.159 32.987 1.00 25.90 461 ALA C O 1
ATOM 11767 N N . ASP C 1 462 ? 25.164 84.801 34.613 1.00 26.07 462 ASP C N 1
ATOM 11768 C CA . ASP C 1 462 ? 24.919 85.758 35.689 1.00 25.80 462 ASP C CA 1
ATOM 11769 C C . ASP C 1 462 ? 25.845 86.972 35.606 1.00 26.00 462 ASP C C 1
ATOM 11770 O O . ASP C 1 462 ? 25.422 88.099 35.872 1.00 25.34 462 ASP C O 1
ATOM 11775 N N . VAL C 1 463 ? 27.105 86.740 35.242 1.00 24.58 463 VAL C N 1
ATOM 11776 C CA . VAL C 1 463 ? 28.075 87.816 35.124 1.00 24.54 463 VAL C CA 1
ATOM 11777 C C . VAL C 1 463 ? 27.834 88.696 33.892 1.00 25.20 463 VAL C C 1
ATOM 11778 O O . VAL C 1 463 ? 27.941 89.920 33.979 1.00 23.24 463 VAL C O 1
ATOM 11782 N N . THR C 1 464 ? 27.518 88.079 32.751 1.00 24.73 464 THR C N 1
ATOM 11783 C CA . THR C 1 464 ? 27.286 88.840 31.513 1.00 27.74 464 THR C CA 1
ATOM 11784 C C . THR C 1 464 ? 25.847 89.350 31.405 1.00 28.69 464 THR C C 1
ATOM 11785 O O . THR C 1 464 ? 25.558 90.281 30.646 1.00 26.89 464 THR C O 1
ATOM 11789 N N . ASN C 1 465 ? 24.957 88.730 32.173 1.00 29.66 465 ASN C N 1
ATOM 11790 C CA . ASN C 1 465 ? 23.539 89.076 32.168 1.00 32.14 465 ASN C CA 1
ATOM 11791 C C . ASN C 1 465 ? 22.958 88.818 30.778 1.00 31.97 465 ASN C C 1
ATOM 11792 O O . ASN C 1 465 ? 22.051 89.510 30.325 1.00 32.65 465 ASN C O 1
ATOM 11797 N N . ARG C 1 466 ? 23.498 87.807 30.108 1.00 31.88 466 ARG C N 1
ATOM 11798 C CA . ARG C 1 466 ? 23.031 87.429 28.782 1.00 33.21 466 ARG C CA 1
ATOM 11799 C C . ARG C 1 466 ? 22.743 85.940 28.788 1.00 32.72 466 ARG C C 1
ATOM 11800 O O . ARG C 1 466 ? 23.394 85.181 29.498 1.00 34.62 466 ARG C O 1
ATOM 11808 N N . GLU C 1 467 ? 21.751 85.528 28.014 1.00 33.37 467 GLU C N 1
ATOM 11809 C CA . GLU C 1 467 ? 21.391 84.124 27.935 1.00 33.40 467 GLU C CA 1
ATOM 11810 C C . GLU C 1 467 ? 22.493 83.386 27.187 1.00 31.65 467 GLU C C 1
ATOM 11811 O O . GLU C 1 467 ? 23.168 83.958 26.332 1.00 32.38 467 GLU C O 1
ATOM 11817 N N . ILE C 1 468 ? 22.684 82.119 27.515 1.00 29.99 468 ILE C N 1
ATOM 11818 C CA . ILE C 1 468 ? 23.722 81.342 26.864 1.00 29.19 468 ILE C CA 1
ATOM 11819 C C . ILE C 1 468 ? 23.162 80.052 26.322 1.00 29.80 468 ILE C C 1
ATOM 11820 O O . ILE C 1 468 ? 22.537 79.288 27.051 1.00 29.88 468 ILE C O 1
ATOM 11825 N N . LYS C 1 469 ? 23.402 79.816 25.040 1.00 30.60 469 LYS C N 1
ATOM 11826 C CA . LYS C 1 469 ? 22.943 78.611 24.379 1.00 33.38 469 LYS C CA 1
ATOM 11827 C C . LYS C 1 469 ? 24.176 77.771 24.125 1.00 33.82 469 LYS C C 1
ATOM 11828 O O . LYS C 1 469 ? 25.215 78.300 23.747 1.00 35.06 469 LYS C O 1
ATOM 11834 N N . VAL C 1 470 ? 24.059 76.465 24.328 1.00 34.45 470 VAL C N 1
ATOM 11835 C CA . VAL C 1 470 ? 25.187 75.566 24.137 1.00 35.94 470 VAL C CA 1
ATOM 11836 C C . VAL C 1 470 ? 25.035 74.734 22.863 1.00 36.97 470 VAL C C 1
ATOM 11837 O O . VAL C 1 470 ? 23.922 74.439 22.431 1.00 37.01 470 VAL C O 1
ATOM 11841 N N . ALA C 1 471 ? 26.157 74.359 22.261 1.00 37.62 471 ALA C N 1
ATOM 11842 C CA . ALA C 1 471 ? 26.109 73.564 21.046 1.00 39.05 471 ALA C CA 1
ATOM 11843 C C . ALA C 1 471 ? 25.439 72.246 21.373 1.00 40.01 471 ALA C C 1
ATOM 11844 O O . ALA C 1 471 ? 25.453 71.802 22.517 1.00 41.02 471 ALA C O 1
ATOM 11846 N N . ALA C 1 472 ? 24.835 71.627 20.370 1.00 41.50 472 ALA C N 1
ATOM 11847 C CA . ALA C 1 472 ? 24.178 70.349 20.564 1.00 41.70 472 ALA C CA 1
ATOM 11848 C C . ALA C 1 472 ? 25.013 69.304 19.844 1.00 42.14 472 ALA C C 1
ATOM 11849 O O . ALA C 1 472 ? 24.910 68.109 20.119 1.00 42.95 472 ALA C O 1
ATOM 11851 N N . SER C 1 473 ? 25.841 69.774 18.917 1.00 42.51 473 SER C N 1
ATOM 11852 C CA . SER C 1 473 ? 26.703 68.901 18.135 1.00 43.37 473 SER C CA 1
ATOM 11853 C C . SER C 1 473 ? 27.920 68.467 18.935 1.00 43.57 473 SER C C 1
ATOM 11854 O O . SER C 1 473 ? 28.405 69.198 19.795 1.00 44.44 473 SER C O 1
ATOM 11857 N N . LYS C 1 474 ? 28.412 67.270 18.652 1.00 43.62 474 LYS C N 1
ATOM 11858 C CA . LYS C 1 474 ? 29.583 66.767 19.342 1.00 44.87 474 LYS C CA 1
ATOM 11859 C C . LYS C 1 474 ? 30.839 67.234 18.609 1.00 44.25 474 LYS C C 1
ATOM 11860 O O . LYS C 1 474 ? 31.805 67.663 19.239 1.00 44.97 474 LYS C O 1
ATOM 11866 N N . GLN C 1 475 ? 30.812 67.168 17.280 1.00 42.20 475 GLN C N 1
ATOM 11867 C CA . GLN C 1 475 ? 31.948 67.580 16.458 1.00 41.30 475 GLN C CA 1
ATOM 11868 C C . GLN C 1 475 ? 31.653 68.924 15.774 1.00 39.66 475 GLN C C 1
ATOM 11869 O O . GLN C 1 475 ? 31.667 69.039 14.544 1.00 39.46 475 GLN C O 1
ATOM 11875 N N . THR C 1 476 ? 31.419 69.943 16.595 1.00 36.48 476 THR C N 1
ATOM 11876 C CA . THR C 1 476 ? 31.072 71.277 16.133 1.00 34.98 476 THR C CA 1
ATOM 11877 C C . THR C 1 476 ? 31.867 71.902 14.987 1.00 34.92 476 THR C C 1
ATOM 11878 O O . THR C 1 476 ? 31.273 72.433 14.050 1.00 35.83 476 THR C O 1
ATOM 11882 N N . PRO C 1 477 ? 33.211 71.877 15.044 1.00 34.93 477 PRO C N 1
ATOM 11883 C CA . PRO C 1 477 ? 33.956 72.477 13.928 1.00 33.03 477 PRO C CA 1
ATOM 11884 C C . PRO C 1 477 ? 33.682 71.722 12.628 1.00 32.61 477 PRO C C 1
ATOM 11885 O O . PRO C 1 477 ? 33.457 72.322 11.576 1.00 32.24 477 PRO C O 1
ATOM 11889 N N . ALA C 1 478 ? 33.702 70.398 12.710 1.00 31.32 478 ALA C N 1
ATOM 11890 C CA . ALA C 1 478 ? 33.441 69.567 11.546 1.00 30.82 478 ALA C CA 1
ATOM 11891 C C . ALA C 1 478 ? 32.073 69.906 10.956 1.00 30.82 478 ALA C C 1
ATOM 11892 O O . ALA C 1 478 ? 31.908 69.950 9.741 1.00 28.64 478 ALA C O 1
ATOM 11894 N N . LEU C 1 479 ? 31.089 70.138 11.820 1.00 31.15 479 LEU C N 1
ATOM 11895 C CA . LEU C 1 479 ? 29.751 70.467 11.348 1.00 33.07 479 LEU C CA 1
ATOM 11896 C C . LEU C 1 479 ? 29.789 71.782 10.582 1.00 34.01 479 LEU C C 1
ATOM 11897 O O . LEU C 1 479 ? 29.002 71.989 9.652 1.00 33.50 479 LEU C O 1
ATOM 11902 N N . GLY C 1 480 ? 30.709 72.661 10.976 1.00 33.56 480 GLY C N 1
ATOM 11903 C CA . GLY C 1 480 ? 30.850 73.946 10.317 1.00 33.28 480 GLY C CA 1
ATOM 11904 C C . GLY C 1 480 ? 31.432 73.769 8.930 1.00 33.82 480 GLY C C 1
ATOM 11905 O O . GLY C 1 480 ? 31.054 74.460 7.982 1.00 33.70 480 GLY C O 1
ATOM 11906 N N . ALA C 1 481 ? 32.367 72.837 8.810 1.00 35.02 481 ALA C N 1
ATOM 11907 C CA . ALA C 1 481 ? 32.987 72.561 7.522 1.00 35.33 481 ALA C CA 1
ATOM 11908 C C . ALA C 1 481 ? 31.922 71.986 6.590 1.00 34.37 481 ALA C C 1
ATOM 11909 O O . ALA C 1 481 ? 31.758 72.439 5.459 1.00 33.08 481 ALA C O 1
ATOM 11911 N N . ALA C 1 482 ? 31.200 70.987 7.088 1.00 33.83 482 ALA C N 1
ATOM 11912 C CA . ALA C 1 482 ? 30.141 70.338 6.321 1.00 33.72 482 ALA C CA 1
ATOM 11913 C C . ALA C 1 482 ? 29.113 71.349 5.826 1.00 33.60 482 ALA C C 1
ATOM 11914 O O . ALA C 1 482 ? 28.589 71.212 4.718 1.00 33.93 482 ALA C O 1
ATOM 11916 N N . MET C 1 483 ? 28.815 72.353 6.649 1.00 31.93 483 MET C N 1
ATOM 11917 C CA . MET C 1 483 ? 27.845 73.370 6.272 1.00 31.35 483 MET C CA 1
ATOM 11918 C C . MET C 1 483 ? 28.333 74.149 5.060 1.00 30.97 483 MET C C 1
ATOM 11919 O O . MET C 1 483 ? 27.615 74.280 4.074 1.00 31.59 483 MET C O 1
ATOM 11924 N N . PHE C 1 484 ? 29.563 74.649 5.122 1.00 29.50 484 PHE C N 1
ATOM 11925 C CA . PHE C 1 484 ? 30.117 75.418 4.016 1.00 28.30 484 PHE C CA 1
ATOM 11926 C C . PHE C 1 484 ? 30.262 74.592 2.733 1.00 27.16 484 PHE C C 1
ATOM 11927 O O . PHE C 1 484 ? 30.155 75.117 1.623 1.00 25.70 484 PHE C O 1
ATOM 11935 N N . ALA C 1 485 ? 30.514 73.299 2.893 1.00 26.37 485 ALA C N 1
ATOM 11936 C CA . ALA C 1 485 ? 30.650 72.420 1.749 1.00 27.42 485 ALA C CA 1
ATOM 11937 C C . ALA C 1 485 ? 29.280 72.326 1.075 1.00 27.63 485 ALA C C 1
ATOM 11938 O O . ALA C 1 485 ? 29.183 72.338 -0.152 1.00 27.19 485 ALA C O 1
ATOM 11940 N N . SER C 1 486 ? 28.226 72.259 1.885 1.00 27.74 486 SER C N 1
ATOM 11941 C CA . SER C 1 486 ? 26.868 72.169 1.364 1.00 29.59 486 SER C CA 1
ATOM 11942 C C . SER C 1 486 ? 26.559 73.414 0.544 1.00 31.56 486 SER C C 1
ATOM 11943 O O . SER C 1 486 ? 25.809 73.350 -0.427 1.00 31.27 486 SER C O 1
ATOM 11946 N N . VAL C 1 487 ? 27.141 74.545 0.939 1.00 32.13 487 VAL C N 1
ATOM 11947 C CA . VAL C 1 487 ? 26.925 75.802 0.230 1.00 33.33 487 VAL C CA 1
ATOM 11948 C C . VAL C 1 487 ? 27.655 75.799 -1.104 1.00 34.52 487 VAL C C 1
ATOM 11949 O O . VAL C 1 487 ? 27.158 76.337 -2.095 1.00 36.16 487 VAL C O 1
ATOM 11953 N N . ALA C 1 488 ? 28.842 75.202 -1.121 1.00 35.63 488 ALA C N 1
ATOM 11954 C CA . ALA C 1 488 ? 29.642 75.122 -2.334 1.00 36.05 488 ALA C CA 1
ATOM 11955 C C . ALA C 1 488 ? 28.961 74.229 -3.373 1.00 36.30 488 ALA C C 1
ATOM 11956 O O . ALA C 1 488 ? 29.030 74.494 -4.574 1.00 35.69 488 ALA C O 1
ATOM 11958 N N . ALA C 1 489 ? 28.307 73.173 -2.895 1.00 36.42 489 ALA C N 1
ATOM 11959 C CA . ALA C 1 489 ? 27.599 72.225 -3.755 1.00 35.73 489 ALA C CA 1
ATOM 11960 C C . ALA C 1 489 ? 26.404 72.904 -4.421 1.00 36.26 489 ALA C C 1
ATOM 11961 O O . ALA C 1 489 ? 26.100 72.653 -5.590 1.00 37.84 489 ALA C O 1
ATOM 11963 N N . GLY C 1 490 ? 25.725 73.762 -3.668 1.00 35.64 490 GLY C N 1
ATOM 11964 C CA . GLY C 1 490 ? 24.580 74.470 -4.207 1.00 37.14 490 GLY C CA 1
ATOM 11965 C C . GLY C 1 490 ? 23.270 73.733 -4.027 1.00 37.58 490 GLY C C 1
ATOM 11966 O O . GLY C 1 490 ? 23.245 72.520 -3.800 1.00 38.20 490 GLY C O 1
ATOM 11967 N N . SER C 1 491 ? 22.174 74.473 -4.141 1.00 38.66 491 SER C N 1
ATOM 11968 C CA . SER C 1 491 ? 20.834 73.912 -3.982 1.00 40.73 491 SER C CA 1
ATOM 11969 C C . SER C 1 491 ? 20.434 72.935 -5.082 1.00 41.03 491 SER C C 1
ATOM 11970 O O . SER C 1 491 ? 19.786 71.930 -4.803 1.00 42.19 491 SER C O 1
ATOM 11973 N N . GLU C 1 492 ? 20.829 73.227 -6.319 1.00 41.86 492 GLU C N 1
ATOM 11974 C CA . GLU C 1 492 ? 20.480 72.391 -7.466 1.00 42.61 492 GLU C CA 1
ATOM 11975 C C . GLU C 1 492 ? 20.935 70.930 -7.368 1.00 42.91 492 GLU C C 1
ATOM 11976 O O . GLU C 1 492 ? 20.598 70.111 -8.221 1.00 43.83 492 GLU C O 1
ATOM 11982 N N . VAL C 1 493 ? 21.694 70.589 -6.334 1.00 41.92 493 VAL C N 1
ATOM 11983 C CA . VAL C 1 493 ? 22.130 69.206 -6.168 1.00 39.91 493 VAL C CA 1
ATOM 11984 C C . VAL C 1 493 ? 21.819 68.697 -4.769 1.00 39.52 493 VAL C C 1
ATOM 11985 O O . VAL C 1 493 ? 22.131 67.557 -4.423 1.00 39.07 493 VAL C O 1
ATOM 11989 N N . GLY C 1 494 ? 21.196 69.550 -3.963 1.00 38.70 494 GLY C N 1
ATOM 11990 C CA . GLY C 1 494 ? 20.844 69.146 -2.617 1.00 39.22 494 GLY C CA 1
ATOM 11991 C C . GLY C 1 494 ? 21.416 70.017 -1.518 1.00 38.15 494 GLY C C 1
ATOM 11992 O O . GLY C 1 494 ? 21.027 69.884 -0.366 1.00 38.64 494 GLY C O 1
ATOM 11993 N N . GLY C 1 495 ? 22.334 70.908 -1.862 1.00 36.70 495 GLY C N 1
ATOM 11994 C CA . GLY C 1 495 ? 22.920 71.763 -0.847 1.00 36.21 495 GLY C CA 1
ATOM 11995 C C . GLY C 1 495 ? 22.127 73.028 -0.593 1.00 36.21 495 GLY C C 1
ATOM 11996 O O . GLY C 1 495 ? 20.897 73.023 -0.663 1.00 36.30 495 GLY C O 1
ATOM 11997 N N . TYR C 1 496 ? 22.837 74.112 -0.288 1.00 34.33 496 TYR C N 1
ATOM 11998 C CA . TYR C 1 496 ? 22.210 75.398 -0.023 1.00 33.69 496 TYR C CA 1
ATOM 11999 C C . TYR C 1 496 ? 22.889 76.472 -0.850 1.00 34.19 496 TYR C C 1
ATOM 12000 O O . TYR C 1 496 ? 23.979 76.267 -1.375 1.00 32.99 496 TYR C O 1
ATOM 12009 N N . ASP C 1 497 ? 22.239 77.619 -0.976 1.00 35.14 497 ASP C N 1
ATOM 12010 C CA . ASP C 1 497 ? 22.818 78.699 -1.746 1.00 38.38 497 ASP C CA 1
ATOM 12011 C C . ASP C 1 497 ? 23.430 79.739 -0.823 1.00 38.59 497 ASP C C 1
ATOM 12012 O O . ASP C 1 497 ? 24.153 80.626 -1.279 1.00 40.28 497 ASP C O 1
ATOM 12017 N N . SER C 1 498 ? 23.141 79.616 0.472 1.00 36.48 498 SER C N 1
ATOM 12018 C CA . SER C 1 498 ? 23.661 80.540 1.474 1.00 36.72 498 SER C CA 1
ATOM 12019 C C . SER C 1 498 ? 23.998 79.807 2.758 1.00 36.62 498 SER C C 1
ATOM 12020 O O . SER C 1 498 ? 23.355 78.824 3.109 1.00 36.36 498 SER C O 1
ATOM 12022 N N . ILE C 1 499 ? 24.999 80.303 3.474 1.00 37.76 499 ILE C N 1
ATOM 12023 C CA . ILE C 1 499 ? 25.376 79.682 4.727 1.00 38.08 499 ILE C CA 1
ATOM 12024 C C . ILE C 1 499 ? 24.232 79.922 5.720 1.00 39.32 499 ILE C C 1
ATOM 12025 O O . ILE C 1 499 ? 24.039 79.139 6.654 1.00 39.51 499 ILE C O 1
ATOM 12030 N N . GLU C 1 500 ? 23.458 80.990 5.508 1.00 39.78 500 GLU C N 1
ATOM 12031 C CA . GLU C 1 500 ? 22.323 81.277 6.391 1.00 41.89 500 GLU C CA 1
ATOM 12032 C C . GLU C 1 500 ? 21.284 80.155 6.269 1.00 41.50 500 GLU C C 1
ATOM 12033 O O . GLU C 1 500 ? 20.823 79.600 7.269 1.00 42.71 500 GLU C O 1
ATOM 12039 N N . GLU C 1 501 ? 20.915 79.831 5.033 1.00 41.78 501 GLU C N 1
ATOM 12040 C CA . GLU C 1 501 ? 19.938 78.778 4.768 1.00 41.85 501 GLU C CA 1
ATOM 12041 C C . GLU C 1 501 ? 20.400 77.452 5.352 1.00 40.75 501 GLU C C 1
ATOM 12042 O O . GLU C 1 501 ? 19.620 76.723 5.967 1.00 39.06 501 GLU C O 1
ATOM 12048 N N . ALA C 1 502 ? 21.674 77.140 5.148 1.00 39.53 502 ALA C N 1
ATOM 12049 C CA . ALA C 1 502 ? 22.233 75.904 5.666 1.00 39.39 502 ALA C CA 1
ATOM 12050 C C . ALA C 1 502 ? 22.132 75.909 7.187 1.00 39.65 502 ALA C C 1
ATOM 12051 O O . ALA C 1 502 ? 21.689 74.932 7.796 1.00 39.06 502 ALA C O 1
ATOM 12053 N N . ALA C 1 503 ? 22.537 77.025 7.786 1.00 40.54 503 ALA C N 1
ATOM 12054 C CA . ALA C 1 503 ? 22.525 77.183 9.234 1.00 41.51 503 ALA C CA 1
ATOM 12055 C C . ALA C 1 503 ? 21.149 76.947 9.819 1.00 41.71 503 ALA C C 1
ATOM 12056 O O . ALA C 1 503 ? 21.002 76.259 10.830 1.00 42.29 503 ALA C O 1
ATOM 12058 N N . LYS C 1 504 ? 20.144 77.523 9.177 1.00 42.13 504 LYS C N 1
ATOM 12059 C CA . LYS C 1 504 ? 18.769 77.399 9.632 1.00 43.54 504 LYS C CA 1
ATOM 12060 C C . LYS C 1 504 ? 18.327 75.943 9.775 1.00 43.09 504 LYS C C 1
ATOM 12061 O O . LYS C 1 504 ? 17.516 75.617 10.646 1.00 43.40 504 LYS C O 1
ATOM 12067 N N . LYS C 1 505 ? 18.861 75.064 8.931 1.00 42.11 505 LYS C N 1
ATOM 12068 C CA . LYS C 1 505 ? 18.483 73.651 8.989 1.00 40.75 505 LYS C CA 1
ATOM 12069 C C . LYS C 1 505 ? 19.528 72.742 9.629 1.00 39.47 505 LYS C C 1
ATOM 12070 O O . LYS C 1 505 ? 19.191 71.689 10.168 1.00 38.32 505 LYS C O 1
ATOM 12076 N N . MET C 1 506 ? 20.793 73.152 9.579 1.00 38.66 506 MET C N 1
ATOM 12077 C CA . MET C 1 506 ? 21.874 72.340 10.130 1.00 36.57 506 MET C CA 1
ATOM 12078 C C . MET C 1 506 ? 22.429 72.818 11.478 1.00 37.70 506 MET C C 1
ATOM 12079 O O . MET C 1 506 ? 23.134 72.069 12.155 1.00 36.20 506 MET C O 1
ATOM 12084 N N . GLY C 1 507 ? 22.109 74.054 11.859 1.00 38.50 507 GLY C N 1
ATOM 12085 C CA . GLY C 1 507 ? 22.588 74.602 13.118 1.00 40.52 507 GLY C CA 1
ATOM 12086 C C . GLY C 1 507 ? 21.928 73.952 14.321 1.00 42.01 507 GLY C C 1
ATOM 12087 O O . GLY C 1 507 ? 20.699 73.938 14.426 1.00 43.84 507 GLY C O 1
ATOM 12088 N N . ARG C 1 508 ? 22.730 73.422 15.240 1.00 42.04 508 ARG C N 1
ATOM 12089 C CA . ARG C 1 508 ? 22.171 72.746 16.404 1.00 43.50 508 ARG C CA 1
ATOM 12090 C C . ARG C 1 508 ? 22.575 73.310 17.770 1.00 42.81 508 ARG C C 1
ATOM 12091 O O . ARG C 1 508 ? 23.758 73.479 18.068 1.00 43.63 508 ARG C O 1
ATOM 12099 N N . VAL C 1 509 ? 21.569 73.584 18.593 1.00 42.72 509 VAL C N 1
ATOM 12100 C CA . VAL C 1 509 ? 21.762 74.089 19.946 1.00 41.87 509 VAL C CA 1
ATOM 12101 C C . VAL C 1 509 ? 20.828 73.309 20.869 1.00 42.09 509 VAL C C 1
ATOM 12102 O O . VAL C 1 509 ? 19.738 72.921 20.457 1.00 42.23 509 VAL C O 1
ATOM 12106 N N . LYS C 1 510 ? 21.254 73.068 22.106 1.00 42.28 510 LYS C N 1
ATOM 12107 C CA . LYS C 1 510 ? 20.423 72.349 23.065 1.00 42.91 510 LYS C CA 1
ATOM 12108 C C . LYS C 1 510 ? 19.187 73.186 23.380 1.00 43.30 510 LYS C C 1
ATOM 12109 O O . LYS C 1 510 ? 19.184 74.398 23.169 1.00 43.83 510 LYS C O 1
ATOM 12115 N N . ASP C 1 511 ? 18.123 72.563 23.872 1.00 44.36 511 ASP C N 1
ATOM 12116 C CA . ASP C 1 511 ? 16.935 73.358 24.161 1.00 45.84 511 ASP C CA 1
ATOM 12117 C C . ASP C 1 511 ? 17.059 74.028 25.513 1.00 44.93 511 ASP C C 1
ATOM 12118 O O . ASP C 1 511 ? 16.439 75.062 25.762 1.00 44.04 511 ASP C O 1
ATOM 12123 N N . GLU C 1 512 ? 17.867 73.429 26.378 1.00 42.94 512 GLU C N 1
ATOM 12124 C CA . GLU C 1 512 ? 18.105 73.976 27.700 1.00 43.28 512 GLU C CA 1
ATOM 12125 C C . GLU C 1 512 ? 19.157 75.069 27.581 1.00 40.88 512 GLU C C 1
ATOM 12126 O O . GLU C 1 512 ? 20.286 74.801 27.180 1.00 40.67 512 GLU C O 1
ATOM 12132 N N . THR C 1 513 ? 18.782 76.301 27.903 1.00 39.00 513 THR C N 1
ATOM 12133 C CA . THR C 1 513 ? 19.728 77.409 27.846 1.00 36.87 513 THR C CA 1
ATOM 12134 C C . THR C 1 513 ? 19.992 77.909 29.272 1.00 37.48 513 THR C C 1
ATOM 12135 O O . THR C 1 513 ? 19.210 77.638 30.190 1.00 36.38 513 THR C O 1
ATOM 12139 N N . PHE C 1 514 ? 21.101 78.621 29.459 1.00 35.22 514 PHE C N 1
ATOM 12140 C CA . PHE C 1 514 ? 21.444 79.157 30.769 1.00 34.53 514 PHE C CA 1
ATOM 12141 C C . PHE C 1 514 ? 20.976 80.602 30.826 1.00 34.25 514 PHE C C 1
ATOM 12142 O O . PHE C 1 514 ? 21.485 81.450 30.096 1.00 35.06 514 PHE C O 1
ATOM 12150 N N . LYS C 1 515 ? 19.999 80.879 31.682 1.00 33.19 515 LYS C N 1
ATOM 12151 C CA . LYS C 1 515 ? 19.472 82.230 31.806 1.00 33.76 515 LYS C CA 1
ATOM 12152 C C . LYS C 1 515 ? 19.958 82.912 33.068 1.00 32.18 515 LYS C C 1
ATOM 12153 O O . LYS C 1 515 ? 20.010 82.301 34.133 1.00 31.50 515 LYS C O 1
ATOM 12159 N N . PRO C 1 516 ? 20.308 84.201 32.968 1.00 31.96 516 PRO C N 1
ATOM 12160 C CA . PRO C 1 516 ? 20.780 84.885 34.169 1.00 32.15 516 PRO C CA 1
ATOM 12161 C C . PRO C 1 516 ? 19.763 84.920 35.298 1.00 32.03 516 PRO C C 1
ATOM 12162 O O . PRO C 1 516 ? 18.571 85.117 35.085 1.00 33.54 516 PRO C O 1
ATOM 12166 N N . ILE C 1 517 ? 20.261 84.694 36.504 1.00 32.95 517 ILE C N 1
ATOM 12167 C CA . ILE C 1 517 ? 19.453 84.717 37.711 1.00 32.49 517 ILE C CA 1
ATOM 12168 C C . ILE C 1 517 ? 19.616 86.138 38.244 1.00 33.48 517 ILE C C 1
ATOM 12169 O O . ILE C 1 517 ? 20.685 86.502 38.724 1.00 33.83 517 ILE C O 1
ATOM 12174 N N . PRO C 1 518 ? 18.553 86.957 38.170 1.00 34.86 518 PRO C N 1
ATOM 12175 C CA . PRO C 1 518 ? 18.586 88.352 38.632 1.00 35.86 518 PRO C CA 1
ATOM 12176 C C . PRO C 1 518 ? 19.298 88.713 39.930 1.00 35.67 518 PRO C C 1
ATOM 12177 O O . PRO C 1 518 ? 19.983 89.733 39.978 1.00 36.19 518 PRO C O 1
ATOM 12181 N N . GLU C 1 519 ? 19.150 87.905 40.977 1.00 34.87 519 GLU C N 1
ATOM 12182 C CA . GLU C 1 519 ? 19.815 88.216 42.237 1.00 35.00 519 GLU C CA 1
ATOM 12183 C C . GLU C 1 519 ? 21.333 87.997 42.144 1.00 34.35 519 GLU C C 1
ATOM 12184 O O . GLU C 1 519 ? 22.102 88.604 42.889 1.00 33.45 519 GLU C O 1
ATOM 12190 N N . HIS C 1 520 ? 21.758 87.141 41.220 1.00 32.76 520 HIS C N 1
ATOM 12191 C CA . HIS C 1 520 ? 23.176 86.874 41.024 1.00 32.19 520 HIS C CA 1
ATOM 12192 C C . HIS C 1 520 ? 23.800 87.950 40.155 1.00 32.97 520 HIS C C 1
ATOM 12193 O O . HIS C 1 520 ? 24.930 88.368 40.400 1.00 31.69 520 HIS C O 1
ATOM 12200 N N . VAL C 1 521 ? 23.073 88.400 39.137 1.00 31.81 521 VAL C N 1
ATOM 12201 C CA . VAL C 1 521 ? 23.624 89.425 38.270 1.00 32.90 521 VAL C CA 1
ATOM 12202 C C . VAL C 1 521 ? 23.878 90.674 39.098 1.00 31.79 521 VAL C C 1
ATOM 12203 O O . VAL C 1 521 ? 24.793 91.444 38.806 1.00 33.97 521 VAL C O 1
ATOM 12207 N N . ALA C 1 522 ? 23.080 90.869 40.143 1.00 30.43 522 ALA C N 1
ATOM 12208 C CA . ALA C 1 522 ? 23.260 92.029 41.014 1.00 29.60 522 ALA C CA 1
ATOM 12209 C C . ALA C 1 522 ? 24.524 91.880 41.882 1.00 28.02 522 ALA C C 1
ATOM 12210 O O . ALA C 1 522 ? 25.285 92.834 42.037 1.00 27.48 522 ALA C O 1
ATOM 12212 N N . ILE C 1 523 ? 24.751 90.699 42.457 1.00 26.73 523 ILE C N 1
ATOM 12213 C CA . ILE C 1 523 ? 25.940 90.519 43.285 1.00 26.43 523 ILE C CA 1
ATOM 12214 C C . ILE C 1 523 ? 27.163 90.560 42.366 1.00 26.05 523 ILE C C 1
ATOM 12215 O O . ILE C 1 523 ? 28.159 91.233 42.655 1.00 25.89 523 ILE C O 1
ATOM 12220 N N . TYR C 1 524 ? 27.068 89.856 41.244 1.00 25.10 524 TYR C N 1
ATOM 12221 C CA . TYR C 1 524 ? 28.165 89.808 40.294 1.00 25.52 524 TYR C CA 1
ATOM 12222 C C . TYR C 1 524 ? 28.522 91.152 39.695 1.00 27.36 524 TYR C C 1
ATOM 12223 O O . TYR C 1 524 ? 29.679 91.377 39.342 1.00 27.55 524 TYR C O 1
ATOM 12232 N N . GLU C 1 525 ? 27.544 92.047 39.588 1.00 28.74 525 GLU C N 1
ATOM 12233 C CA . GLU C 1 525 ? 27.796 93.383 39.054 1.00 30.44 525 GLU C CA 1
ATOM 12234 C C . GLU C 1 525 ? 28.825 94.091 39.937 1.00 31.62 525 GLU C C 1
ATOM 12235 O O . GLU C 1 525 ? 29.713 94.778 39.437 1.00 30.90 525 GLU C O 1
ATOM 12241 N N . LYS C 1 526 ? 28.701 93.919 41.253 1.00 31.99 526 LYS C N 1
ATOM 12242 C CA . LYS C 1 526 ? 29.633 94.535 42.193 1.00 32.51 526 LYS C CA 1
ATOM 12243 C C . LYS C 1 526 ? 31.001 93.842 42.195 1.00 32.06 526 LYS C C 1
ATOM 12244 O O . LYS C 1 526 ? 32.043 94.499 42.256 1.00 31.53 526 LYS C O 1
ATOM 12250 N N . LEU C 1 527 ? 31.006 92.517 42.115 1.00 30.31 527 LEU C N 1
ATOM 12251 C CA . LEU C 1 527 ? 32.272 91.804 42.082 1.00 30.56 527 LEU C CA 1
ATOM 12252 C C . LEU C 1 527 ? 33.029 92.181 40.812 1.00 29.44 527 LEU C C 1
ATOM 12253 O O . LEU C 1 527 ? 34.243 92.357 40.831 1.00 30.07 527 LEU C O 1
ATOM 12258 N N . TYR C 1 528 ? 32.308 92.341 39.708 1.00 30.74 528 TYR C N 1
ATOM 12259 C CA . TYR C 1 528 ? 32.960 92.693 38.450 1.00 28.49 528 TYR C CA 1
ATOM 12260 C C . TYR C 1 528 ? 33.629 94.051 38.517 1.00 28.68 528 TYR C C 1
ATOM 12261 O O . TYR C 1 528 ? 34.735 94.219 37.991 1.00 27.21 528 TYR C O 1
ATOM 12270 N N . GLN C 1 529 ? 32.962 95.021 39.146 1.00 26.73 529 GLN C N 1
ATOM 12271 C CA . GLN C 1 529 ? 33.537 96.357 39.272 1.00 26.18 529 GLN C CA 1
ATOM 12272 C C . GLN C 1 529 ? 34.844 96.287 40.066 1.00 25.93 529 GLN C C 1
ATOM 12273 O O . GLN C 1 529 ? 35.774 97.039 39.805 1.00 28.08 529 GLN C O 1
ATOM 12279 N N . GLU C 1 530 ? 34.918 95.383 41.039 1.00 25.77 530 GLU C N 1
ATOM 12280 C CA . GLU C 1 530 ? 36.144 95.232 41.820 1.00 26.97 530 GLU C CA 1
ATOM 12281 C C . GLU C 1 530 ? 37.203 94.653 40.889 1.00 25.43 530 GLU C C 1
ATOM 12282 O O . GLU C 1 530 ? 38.372 95.053 40.900 1.00 25.20 530 GLU C O 1
ATOM 12288 N N . TYR C 1 531 ? 36.770 93.712 40.062 1.00 24.97 531 TYR C N 1
ATOM 12289 C CA . TYR C 1 531 ? 37.665 93.070 39.109 1.00 24.69 531 TYR C CA 1
ATOM 12290 C C . TYR C 1 531 ? 38.232 94.112 38.161 1.00 23.39 531 TYR C C 1
ATOM 12291 O O . TYR C 1 531 ? 39.442 94.153 37.925 1.00 22.90 531 TYR C O 1
ATOM 12300 N N . VAL C 1 532 ? 37.340 94.944 37.622 1.00 23.89 532 VAL C N 1
ATOM 12301 C CA . VAL C 1 532 ? 37.700 96.002 36.680 1.00 22.80 532 VAL C CA 1
ATOM 12302 C C . VAL C 1 532 ? 38.829 96.858 37.232 1.00 24.14 532 VAL C C 1
ATOM 12303 O O . VAL C 1 532 ? 39.877 97.001 36.592 1.00 25.18 532 VAL C O 1
ATOM 12307 N N . THR C 1 533 ? 38.607 97.421 38.420 1.00 21.67 533 THR C N 1
ATOM 12308 C CA . THR C 1 533 ? 39.590 98.259 39.089 1.00 21.59 533 THR C CA 1
ATOM 12309 C C . THR C 1 533 ? 40.962 97.572 39.183 1.00 22.70 533 THR C C 1
ATOM 12310 O O . THR C 1 533 ? 41.984 98.164 38.827 1.00 19.42 533 THR C O 1
ATOM 12314 N N . LEU C 1 534 ? 40.988 96.335 39.678 1.00 23.08 534 LEU C N 1
ATOM 12315 C CA . LEU C 1 534 ? 42.241 95.602 39.800 1.00 23.62 534 LEU C CA 1
ATOM 12316 C C . LEU C 1 534 ? 42.786 95.284 38.412 1.00 23.19 534 LEU C C 1
ATOM 12317 O O . LEU C 1 534 ? 43.995 95.349 38.185 1.00 22.14 534 LEU C O 1
ATOM 12322 N N . HIS C 1 535 ? 41.891 94.953 37.486 1.00 22.29 535 HIS C N 1
ATOM 12323 C CA . HIS C 1 535 ? 42.281 94.655 36.100 1.00 23.89 535 HIS C CA 1
ATOM 12324 C C . HIS C 1 535 ? 43.094 95.847 35.544 1.00 25.69 535 HIS C C 1
ATOM 12325 O O . HIS C 1 535 ? 44.218 95.669 35.051 1.00 23.36 535 HIS C O 1
ATOM 12332 N N . ASP C 1 536 ? 42.555 97.062 35.672 1.00 24.39 536 ASP C N 1
ATOM 12333 C CA . ASP C 1 536 ? 43.253 98.246 35.165 1.00 26.22 536 ASP C CA 1
ATOM 12334 C C . ASP C 1 536 ? 44.478 98.677 35.992 1.00 25.03 536 ASP C C 1
ATOM 12335 O O . ASP C 1 536 ? 45.467 99.149 35.437 1.00 26.09 536 ASP C O 1
ATOM 12340 N N . TYR C 1 537 ? 44.417 98.518 37.310 1.00 25.33 537 TYR C N 1
ATOM 12341 C CA . TYR C 1 537 ? 45.532 98.898 38.181 1.00 25.18 537 TYR C CA 1
ATOM 12342 C C . TYR C 1 537 ? 46.791 98.119 37.819 1.00 26.34 537 TYR C C 1
ATOM 12343 O O . TYR C 1 537 ? 47.848 98.708 37.567 1.00 27.35 537 TYR C O 1
ATOM 12352 N N . PHE C 1 538 ? 46.658 96.792 37.792 1.00 25.00 538 PHE C N 1
ATOM 12353 C CA . PHE C 1 538 ? 47.754 95.882 37.474 1.00 25.40 538 PHE C CA 1
ATOM 12354 C C . PHE C 1 538 ? 48.051 95.745 35.985 1.00 24.42 538 PHE C C 1
ATOM 12355 O O . PHE C 1 538 ? 49.183 95.455 35.610 1.00 26.56 538 PHE C O 1
ATOM 12363 N N . GLY C 1 539 ? 47.046 95.945 35.139 1.00 22.80 539 GLY C N 1
ATOM 12364 C CA . GLY C 1 539 ? 47.257 95.772 33.716 1.00 23.99 539 GLY C CA 1
ATOM 12365 C C . GLY C 1 539 ? 47.332 96.992 32.817 1.00 26.86 539 GLY C C 1
ATOM 12366 O O . GLY C 1 539 ? 47.595 96.846 31.621 1.00 28.83 539 GLY C O 1
ATOM 12367 N N . ARG C 1 540 ? 47.105 98.186 33.354 1.00 27.20 540 ARG C N 1
ATOM 12368 C CA . ARG C 1 540 ? 47.160 99.383 32.519 1.00 27.68 540 ARG C CA 1
ATOM 12369 C C . ARG C 1 540 ? 48.282 100.350 32.889 1.00 27.90 540 ARG C C 1
ATOM 12370 O O . ARG C 1 540 ? 48.233 101.532 32.544 1.00 29.00 540 ARG C O 1
ATOM 12378 N N . GLY C 1 541 ? 49.290 99.848 33.597 1.00 27.46 541 GLY C N 1
ATOM 12379 C CA . GLY C 1 541 ? 50.432 100.677 33.942 1.00 27.19 541 GLY C CA 1
ATOM 12380 C C . GLY C 1 541 ? 50.507 101.417 35.267 1.00 26.23 541 GLY C C 1
ATOM 12381 O O . GLY C 1 541 ? 51.546 101.981 35.558 1.00 28.19 541 GLY C O 1
ATOM 12382 N N . ALA C 1 542 ? 49.447 101.452 36.063 1.00 26.07 542 ALA C N 1
ATOM 12383 C CA . ALA C 1 542 ? 49.536 102.161 37.342 1.00 27.89 542 ALA C CA 1
ATOM 12384 C C . ALA C 1 542 ? 50.586 101.489 38.237 1.00 28.51 542 ALA C C 1
ATOM 12385 O O . ALA C 1 542 ? 51.269 102.149 39.022 1.00 28.35 542 ALA C O 1
ATOM 12387 N N . ASN C 1 543 ? 50.706 100.169 38.105 1.00 29.00 543 ASN C N 1
ATOM 12388 C CA . ASN C 1 543 ? 51.671 99.388 38.873 1.00 28.71 543 ASN C CA 1
ATOM 12389 C C . ASN C 1 543 ? 52.067 98.186 38.029 1.00 29.25 543 ASN C C 1
ATOM 12390 O O . ASN C 1 543 ? 51.267 97.267 37.826 1.00 29.93 543 ASN C O 1
ATOM 12395 N N . ASP C 1 544 ? 53.298 98.187 37.532 1.00 29.10 544 ASP C N 1
ATOM 12396 C CA . ASP C 1 544 ? 53.738 97.081 36.705 1.00 30.10 544 ASP C CA 1
ATOM 12397 C C . ASP C 1 544 ? 54.545 96.008 37.449 1.00 28.08 544 ASP C C 1
ATOM 12398 O O . ASP C 1 544 ? 55.438 95.403 36.871 1.00 27.09 544 ASP C O 1
ATOM 12403 N N . VAL C 1 545 ? 54.199 95.764 38.714 1.00 26.01 545 VAL C N 1
ATOM 12404 C CA . VAL C 1 545 ? 54.871 94.764 39.548 1.00 24.24 545 VAL C CA 1
ATOM 12405 C C . VAL C 1 545 ? 54.858 93.362 38.928 1.00 25.33 545 VAL C C 1
ATOM 12406 O O . VAL C 1 545 ? 55.772 92.557 39.168 1.00 24.43 545 VAL C O 1
ATOM 12410 N N . MET C 1 546 ? 53.825 93.054 38.149 1.00 22.91 546 MET C N 1
ATOM 12411 C CA . MET C 1 546 ? 53.761 91.735 37.528 1.00 25.11 546 MET C CA 1
ATOM 12412 C C . MET C 1 546 ? 54.930 91.536 36.562 1.00 25.75 546 MET C C 1
ATOM 12413 O O . MET C 1 546 ? 55.612 90.507 36.625 1.00 24.17 546 MET C O 1
ATOM 12418 N N . LYS C 1 547 ? 55.183 92.531 35.707 1.00 26.16 547 LYS C N 1
ATOM 12419 C CA . LYS C 1 547 ? 56.275 92.450 34.740 1.00 29.16 547 LYS C CA 1
ATOM 12420 C C . LYS C 1 547 ? 57.628 92.443 35.456 1.00 29.35 547 LYS C C 1
ATOM 12421 O O . LYS C 1 547 ? 58.540 91.712 35.069 1.00 27.52 547 LYS C O 1
ATOM 12427 N N . ARG C 1 548 ? 57.763 93.256 36.501 1.00 26.96 548 ARG C N 1
ATOM 12428 C CA . ARG C 1 548 ? 59.016 93.295 37.244 1.00 25.97 548 ARG C CA 1
ATOM 12429 C C . ARG C 1 548 ? 59.245 91.949 37.969 1.00 26.24 548 ARG C C 1
ATOM 12430 O O . ARG C 1 548 ? 60.380 91.497 38.145 1.00 24.27 548 ARG C O 1
ATOM 12438 N N . LEU C 1 549 ? 58.163 91.309 38.390 1.00 25.86 549 LEU C N 1
ATOM 12439 C CA . LEU C 1 549 ? 58.279 90.026 39.065 1.00 29.31 549 LEU C CA 1
ATOM 12440 C C . LEU C 1 549 ? 58.826 88.991 38.094 1.00 28.56 549 LEU C C 1
ATOM 12441 O O . LEU C 1 549 ? 59.748 88.245 38.423 1.00 26.87 549 LEU C O 1
ATOM 12446 N N . LYS C 1 550 ? 58.271 88.964 36.888 1.00 29.33 550 LYS C N 1
ATOM 12447 C CA . LYS C 1 550 ? 58.714 88.000 35.890 1.00 31.88 550 LYS C CA 1
ATOM 12448 C C . LYS C 1 550 ? 60.159 88.190 35.455 1.00 32.32 550 LYS C C 1
ATOM 12449 O O . LYS C 1 550 ? 60.895 87.214 35.292 1.00 32.39 550 LYS C O 1
ATOM 12455 N N . ALA C 1 551 ? 60.566 89.443 35.279 1.00 30.28 551 ALA C N 1
ATOM 12456 C CA . ALA C 1 551 ? 61.931 89.749 34.872 1.00 31.84 551 ALA C CA 1
ATOM 12457 C C . ALA C 1 551 ? 62.885 89.243 35.938 1.00 31.67 551 ALA C C 1
ATOM 12458 O O . ALA C 1 551 ? 63.879 88.597 35.636 1.00 31.84 551 ALA C O 1
ATOM 12460 N N . LEU C 1 552 ? 62.572 89.553 37.191 1.00 32.26 552 LEU C N 1
ATOM 12461 C CA . LEU C 1 552 ? 63.391 89.139 38.318 1.00 31.24 552 LEU C CA 1
ATOM 12462 C C . LEU C 1 552 ? 63.455 87.611 38.351 1.00 32.17 552 LEU C C 1
ATOM 12463 O O . LEU C 1 552 ? 64.514 87.028 38.612 1.00 30.31 552 LEU C O 1
ATOM 12468 N N . LYS C 1 553 ? 62.324 86.967 38.067 1.00 31.09 553 LYS C N 1
ATOM 12469 C CA . LYS C 1 553 ? 62.264 85.511 38.046 1.00 30.83 553 LYS C CA 1
ATOM 12470 C C . LYS C 1 553 ? 63.231 84.891 37.021 1.00 31.51 553 LYS C C 1
ATOM 12471 O O . LYS C 1 553 ? 63.969 83.957 37.346 1.00 29.86 553 LYS C O 1
ATOM 12477 N N . SER C 1 554 ? 63.232 85.400 35.790 1.00 29.90 554 SER C N 1
ATOM 12478 C CA . SER C 1 554 ? 64.111 84.843 34.761 1.00 32.67 554 SER C CA 1
ATOM 12479 C C . SER C 1 554 ? 65.610 84.961 35.065 1.00 31.44 554 SER C C 1
ATOM 12480 O O . SER C 1 554 ? 66.410 84.180 34.554 1.00 30.92 554 SER C O 1
ATOM 12483 N N . ILE C 1 555 ? 65.986 85.934 35.891 1.00 31.08 555 ILE C N 1
ATOM 12484 C CA . ILE C 1 555 ? 67.384 86.118 36.273 1.00 28.43 555 ILE C CA 1
ATOM 12485 C C . ILE C 1 555 ? 67.729 85.195 37.435 1.00 28.40 555 ILE C C 1
ATOM 12486 O O . ILE C 1 555 ? 68.866 84.731 37.566 1.00 28.72 555 ILE C O 1
ATOM 12491 N N . GLN C 1 556 ? 66.741 84.936 38.283 1.00 27.70 556 GLN C N 1
ATOM 12492 C CA . GLN C 1 556 ? 66.949 84.085 39.443 1.00 29.13 556 GLN C CA 1
ATOM 12493 C C . GLN C 1 556 ? 66.745 82.603 39.154 1.00 30.12 556 GLN C C 1
ATOM 12494 O O . GLN C 1 556 ? 67.264 81.750 39.865 1.00 28.20 556 GLN C O 1
ATOM 12500 N N . HIS C 1 557 ? 65.983 82.299 38.113 1.00 33.49 557 HIS C N 1
ATOM 12501 C CA . HIS C 1 557 ? 65.765 80.913 37.737 1.00 36.86 557 HIS C CA 1
ATOM 12502 C C . HIS C 1 557 ? 66.926 80.598 36.818 1.00 37.15 557 HIS C C 1
ATOM 12503 O O . HIS C 1 557 ? 67.043 81.179 35.745 1.00 37.37 557 HIS C O 1
ATOM 12510 N N . ARG C 1 558 ? 67.794 79.690 37.238 1.00 37.70 558 ARG C N 1
ATOM 12511 C CA . ARG C 1 558 ? 68.952 79.358 36.423 1.00 38.99 558 ARG C CA 1
ATOM 12512 C C . ARG C 1 558 ? 69.003 77.855 36.120 1.00 40.26 558 ARG C C 1
ATOM 12513 O O . ARG C 1 558 ? 68.412 77.451 35.093 1.00 40.68 558 ARG C O 1
ATOM 12521 N N . LYS D 1 5 ? 73.583 79.211 93.831 1.00 36.90 5 LYS D N 1
ATOM 12522 C CA . LYS D 1 5 ? 72.228 79.782 94.097 1.00 37.12 5 LYS D CA 1
ATOM 12523 C C . LYS D 1 5 ? 71.267 79.572 92.924 1.00 36.19 5 LYS D C 1
ATOM 12524 O O . LYS D 1 5 ? 71.694 79.465 91.776 1.00 36.72 5 LYS D O 1
ATOM 12530 N N . TYR D 1 6 ? 69.969 79.540 93.220 1.00 35.47 6 TYR D N 1
ATOM 12531 C CA . TYR D 1 6 ? 68.946 79.324 92.197 1.00 33.08 6 TYR D CA 1
ATOM 12532 C C . TYR D 1 6 ? 67.667 80.105 92.491 1.00 31.70 6 TYR D C 1
ATOM 12533 O O . TYR D 1 6 ? 67.445 80.558 93.608 1.00 30.72 6 TYR D O 1
ATOM 12542 N N . THR D 1 7 ? 66.829 80.237 91.469 1.00 29.26 7 THR D N 1
ATOM 12543 C CA . THR D 1 7 ? 65.522 80.861 91.603 1.00 28.84 7 THR D CA 1
ATOM 12544 C C . THR D 1 7 ? 64.627 79.989 90.751 1.00 28.44 7 THR D C 1
ATOM 12545 O O . THR D 1 7 ? 65.105 79.289 89.858 1.00 28.26 7 THR D O 1
ATOM 12549 N N . ILE D 1 8 ? 63.333 80.013 91.030 1.00 28.63 8 ILE D N 1
ATOM 12550 C CA . ILE D 1 8 ? 62.390 79.225 90.258 1.00 29.97 8 ILE D CA 1
ATOM 12551 C C . ILE D 1 8 ? 61.501 80.130 89.422 1.00 30.97 8 ILE D C 1
ATOM 12552 O O . ILE D 1 8 ? 60.981 81.132 89.912 1.00 30.40 8 ILE D O 1
ATOM 12557 N N . GLY D 1 9 ? 61.345 79.777 88.150 1.00 30.38 9 GLY D N 1
ATOM 12558 C CA . GLY D 1 9 ? 60.485 80.542 87.268 1.00 29.04 9 GLY D CA 1
ATOM 12559 C C . GLY D 1 9 ? 59.286 79.682 86.914 1.00 28.70 9 GLY D C 1
ATOM 12560 O O . GLY D 1 9 ? 59.456 78.563 86.431 1.00 28.68 9 GLY D O 1
ATOM 12561 N N . VAL D 1 10 ? 58.078 80.174 87.170 1.00 26.92 10 VAL D N 1
ATOM 12562 C CA . VAL D 1 10 ? 56.883 79.402 86.845 1.00 27.60 10 VAL D CA 1
ATOM 12563 C C . VAL D 1 10 ? 56.216 80.022 85.614 1.00 27.58 10 VAL D C 1
ATOM 12564 O O . VAL D 1 10 ? 55.815 81.183 85.631 1.00 29.63 10 VAL D O 1
ATOM 12568 N N . ASP D 1 11 ? 56.128 79.243 84.541 1.00 28.57 11 ASP D N 1
ATOM 12569 C CA . ASP D 1 11 ? 55.560 79.710 83.275 1.00 27.61 11 ASP D CA 1
ATOM 12570 C C . ASP D 1 11 ? 54.119 79.256 83.147 1.00 27.75 11 ASP D C 1
ATOM 12571 O O . ASP D 1 11 ? 53.852 78.091 82.862 1.00 27.73 11 ASP D O 1
ATOM 12576 N N . TYR D 1 12 ? 53.189 80.180 83.360 1.00 27.41 12 TYR D N 1
ATOM 12577 C CA . TYR D 1 12 ? 51.776 79.848 83.268 1.00 28.03 12 TYR D CA 1
ATOM 12578 C C . TYR D 1 12 ? 51.288 79.994 81.838 1.00 27.85 12 TYR D C 1
ATOM 12579 O O . TYR D 1 12 ? 51.140 81.104 81.325 1.00 26.99 12 TYR D O 1
ATOM 12588 N N . GLY D 1 13 ? 51.059 78.854 81.195 1.00 27.84 13 GLY D N 1
ATOM 12589 C CA . GLY D 1 13 ? 50.596 78.853 79.825 1.00 26.13 13 GLY D CA 1
ATOM 12590 C C . GLY D 1 13 ? 49.086 78.878 79.769 1.00 28.00 13 GLY D C 1
ATOM 12591 O O . GLY D 1 13 ? 48.414 79.069 80.781 1.00 26.06 13 GLY D O 1
ATOM 12592 N N . THR D 1 14 ? 48.541 78.677 78.581 1.00 28.87 14 THR D N 1
ATOM 12593 C CA . THR D 1 14 ? 47.104 78.699 78.422 1.00 31.60 14 THR D CA 1
ATOM 12594 C C . THR D 1 14 ? 46.428 77.465 78.993 1.00 33.08 14 THR D C 1
ATOM 12595 O O . THR D 1 14 ? 45.346 77.568 79.561 1.00 33.45 14 THR D O 1
ATOM 12599 N N . GLU D 1 15 ? 47.075 76.309 78.863 1.00 35.39 15 GLU D N 1
ATOM 12600 C CA . GLU D 1 15 ? 46.491 75.053 79.341 1.00 37.52 15 GLU D CA 1
ATOM 12601 C C . GLU D 1 15 ? 47.275 74.297 80.403 1.00 36.34 15 GLU D C 1
ATOM 12602 O O . GLU D 1 15 ? 46.792 73.297 80.938 1.00 36.36 15 GLU D O 1
ATOM 12608 N N . SER D 1 16 ? 48.483 74.763 80.699 1.00 35.48 16 SER D N 1
ATOM 12609 C CA . SER D 1 16 ? 49.324 74.112 81.693 1.00 33.57 16 SER D CA 1
ATOM 12610 C C . SER D 1 16 ? 50.284 75.104 82.331 1.00 32.67 16 SER D C 1
ATOM 12611 O O . SER D 1 16 ? 50.450 76.226 81.851 1.00 32.31 16 SER D O 1
ATOM 12614 N N . GLY D 1 17 ? 50.921 74.667 83.412 1.00 31.48 17 GLY D N 1
ATOM 12615 C CA . GLY D 1 17 ? 51.875 75.502 84.114 1.00 29.52 17 GLY D CA 1
ATOM 12616 C C . GLY D 1 17 ? 53.159 74.721 84.281 1.00 28.91 17 GLY D C 1
ATOM 12617 O O . GLY D 1 17 ? 53.123 73.526 84.575 1.00 29.81 17 GLY D O 1
ATOM 12618 N N . ARG D 1 18 ? 54.293 75.391 84.112 1.00 28.19 18 ARG D N 1
ATOM 12619 C CA . ARG D 1 18 ? 55.589 74.731 84.216 1.00 28.50 18 ARG D CA 1
ATOM 12620 C C . ARG D 1 18 ? 56.552 75.440 85.151 1.00 28.52 18 ARG D C 1
ATOM 12621 O O . ARG D 1 18 ? 56.784 76.654 85.036 1.00 27.26 18 ARG D O 1
ATOM 12629 N N . ALA D 1 19 ? 57.121 74.669 86.072 1.00 29.31 19 ALA D N 1
ATOM 12630 C CA . ALA D 1 19 ? 58.090 75.197 87.014 1.00 28.80 19 ALA D CA 1
ATOM 12631 C C . ALA D 1 19 ? 59.464 74.776 86.518 1.00 30.22 19 ALA D C 1
ATOM 12632 O O . ALA D 1 19 ? 59.652 73.631 86.103 1.00 30.32 19 ALA D O 1
ATOM 12634 N N . VAL D 1 20 ? 60.421 75.698 86.528 1.00 31.70 20 VAL D N 1
ATOM 12635 C CA . VAL D 1 20 ? 61.773 75.359 86.092 1.00 32.30 20 VAL D CA 1
ATOM 12636 C C . VAL D 1 20 ? 62.787 75.899 87.098 1.00 32.99 20 VAL D C 1
ATOM 12637 O O . VAL D 1 20 ? 62.711 77.056 87.520 1.00 31.90 20 VAL D O 1
ATOM 12641 N N . LEU D 1 21 ? 63.718 75.044 87.507 1.00 34.58 21 LEU D N 1
ATOM 12642 C CA . LEU D 1 21 ? 64.752 75.449 88.447 1.00 35.11 21 LEU D CA 1
ATOM 12643 C C . LEU D 1 21 ? 65.904 75.958 87.600 1.00 35.73 21 LEU D C 1
ATOM 12644 O O . LEU D 1 21 ? 66.386 75.253 86.720 1.00 37.11 21 LEU D O 1
ATOM 12649 N N . ILE D 1 22 ? 66.349 77.181 87.863 1.00 36.09 22 ILE D N 1
ATOM 12650 C CA . ILE D 1 22 ? 67.423 77.760 87.076 1.00 36.41 22 ILE D CA 1
ATOM 12651 C C . ILE D 1 22 ? 68.592 78.259 87.900 1.00 36.01 22 ILE D C 1
ATOM 12652 O O . ILE D 1 22 ? 68.418 78.899 88.936 1.00 34.50 22 ILE D O 1
ATOM 12657 N N . ASP D 1 23 ? 69.796 77.950 87.430 1.00 36.57 23 ASP D N 1
ATOM 12658 C CA . ASP D 1 23 ? 71.004 78.369 88.119 1.00 37.24 23 ASP D CA 1
ATOM 12659 C C . ASP D 1 23 ? 71.322 79.823 87.801 1.00 36.20 23 ASP D C 1
ATOM 12660 O O . ASP D 1 23 ? 71.331 80.229 86.638 1.00 35.93 23 ASP D O 1
ATOM 12665 N N . LEU D 1 24 ? 71.593 80.593 88.849 1.00 34.07 24 LEU D N 1
ATOM 12666 C CA . LEU D 1 24 ? 71.889 82.012 88.735 1.00 33.18 24 LEU D CA 1
ATOM 12667 C C . LEU D 1 24 ? 73.243 82.398 88.155 1.00 35.47 24 LEU D C 1
ATOM 12668 O O . LEU D 1 24 ? 73.466 83.560 87.794 1.00 34.89 24 LEU D O 1
ATOM 12673 N N . SER D 1 25 ? 74.153 81.440 88.060 1.00 37.05 25 SER D N 1
ATOM 12674 C CA . SER D 1 25 ? 75.472 81.751 87.540 1.00 38.83 25 SER D CA 1
ATOM 12675 C C . SER D 1 25 ? 75.568 81.607 86.024 1.00 39.95 25 SER D C 1
ATOM 12676 O O . SER D 1 25 ? 76.507 82.114 85.408 1.00 40.82 25 SER D O 1
ATOM 12679 N N . ASN D 1 26 ? 74.602 80.918 85.421 1.00 40.54 26 ASN D N 1
ATOM 12680 C CA . ASN D 1 26 ? 74.617 80.717 83.970 1.00 41.37 26 ASN D CA 1
ATOM 12681 C C . ASN D 1 26 ? 73.225 80.598 83.351 1.00 40.97 26 ASN D C 1
ATOM 12682 O O . ASN D 1 26 ? 73.096 80.315 82.157 1.00 40.78 26 ASN D O 1
ATOM 12687 N N . GLY D 1 27 ? 72.191 80.804 84.164 1.00 40.02 27 GLY D N 1
ATOM 12688 C CA . GLY D 1 27 ? 70.825 80.722 83.673 1.00 39.26 27 GLY D CA 1
ATOM 12689 C C . GLY D 1 27 ? 70.401 79.358 83.148 1.00 38.92 27 GLY D C 1
ATOM 12690 O O . GLY D 1 27 ? 69.363 79.239 82.500 1.00 39.85 27 GLY D O 1
ATOM 12691 N N . GLN D 1 28 ? 71.190 78.326 83.427 1.00 38.76 28 GLN D N 1
ATOM 12692 C CA . GLN D 1 28 ? 70.854 76.991 82.955 1.00 39.00 28 GLN D CA 1
ATOM 12693 C C . GLN D 1 28 ? 69.697 76.356 83.705 1.00 39.72 28 GLN D C 1
ATOM 12694 O O . GLN D 1 28 ? 69.507 76.600 84.896 1.00 38.20 28 GLN D O 1
ATOM 12695 N N . GLU D 1 29 ? 68.927 75.527 83.004 1.00 40.94 29 GLU D N 1
ATOM 12696 C CA . GLU D 1 29 ? 67.775 74.837 83.592 1.00 42.80 29 GLU D CA 1
ATOM 12697 C C . GLU D 1 29 ? 68.190 73.427 84.005 1.00 42.50 29 GLU D C 1
ATOM 12698 O O . GLU D 1 29 ? 68.485 72.607 83.134 1.00 43.55 29 GLU D O 1
ATOM 12704 N N . LEU D 1 30 ? 68.219 73.119 85.300 1.00 41.39 30 LEU D N 1
ATOM 12705 C CA . LEU D 1 30 ? 68.600 71.762 85.669 1.00 40.82 30 LEU D CA 1
ATOM 12706 C C . LEU D 1 30 ? 67.405 70.824 85.862 1.00 39.53 30 LEU D C 1
ATOM 12707 O O . LEU D 1 30 ? 67.574 69.604 85.930 1.00 40.71 30 LEU D O 1
ATOM 12712 N N . ALA D 1 31 ? 66.198 71.379 85.931 1.00 36.61 31 ALA D N 1
ATOM 12713 C CA . ALA D 1 31 ? 65.002 70.549 86.078 1.00 34.87 31 ALA D CA 1
ATOM 12714 C C . ALA D 1 31 ? 63.715 71.330 85.836 1.00 34.27 31 ALA D C 1
ATOM 12715 O O . ALA D 1 31 ? 63.639 72.525 86.121 1.00 33.90 31 ALA D O 1
ATOM 12717 N N . ASP D 1 32 ? 62.704 70.657 85.302 1.00 33.68 32 ASP D N 1
ATOM 12718 C CA . ASP D 1 32 ? 61.425 71.306 85.070 1.00 34.76 32 ASP D CA 1
ATOM 12719 C C . ASP D 1 32 ? 60.304 70.287 85.128 1.00 34.01 32 ASP D C 1
ATOM 12720 O O . ASP D 1 32 ? 60.533 69.095 84.942 1.00 33.16 32 ASP D O 1
ATOM 12725 N N . HIS D 1 33 ? 59.098 70.758 85.425 1.00 34.42 33 HIS D N 1
ATOM 12726 C CA . HIS D 1 33 ? 57.938 69.885 85.530 1.00 34.00 33 HIS D CA 1
ATOM 12727 C C . HIS D 1 33 ? 56.686 70.652 85.129 1.00 35.01 33 HIS D C 1
ATOM 12728 O O . HIS D 1 33 ? 56.515 71.820 85.490 1.00 34.25 33 HIS D O 1
ATOM 12735 N N . VAL D 1 34 ? 55.809 69.996 84.379 1.00 35.47 34 VAL D N 1
ATOM 12736 C CA . VAL D 1 34 ? 54.598 70.654 83.923 1.00 36.74 34 VAL D CA 1
ATOM 12737 C C . VAL D 1 34 ? 53.350 69.985 84.468 1.00 36.61 34 VAL D C 1
ATOM 12738 O O . VAL D 1 34 ? 53.233 68.758 84.446 1.00 37.89 34 VAL D O 1
ATOM 12742 N N . THR D 1 35 ? 52.430 70.793 84.986 1.00 36.31 35 THR D N 1
ATOM 12743 C CA . THR D 1 35 ? 51.165 70.266 85.489 1.00 36.75 35 THR D CA 1
ATOM 12744 C C . THR D 1 35 ? 50.049 70.901 84.689 1.00 36.22 35 THR D C 1
ATOM 12745 O O . THR D 1 35 ? 49.905 72.120 84.668 1.00 35.92 35 THR D O 1
ATOM 12749 N N . PRO D 1 36 ? 49.258 70.078 83.986 1.00 35.76 36 PRO D N 1
ATOM 12750 C CA . PRO D 1 36 ? 48.158 70.623 83.194 1.00 35.61 36 PRO D CA 1
ATOM 12751 C C . PRO D 1 36 ? 47.063 71.119 84.132 1.00 35.36 36 PRO D C 1
ATOM 12752 O O . PRO D 1 36 ? 46.928 70.620 85.243 1.00 36.08 36 PRO D O 1
ATOM 12756 N N . TYR D 1 37 ? 46.295 72.113 83.708 1.00 35.09 37 TYR D N 1
ATOM 12757 C CA . TYR D 1 37 ? 45.223 72.614 84.558 1.00 36.67 37 TYR D CA 1
ATOM 12758 C C . TYR D 1 37 ? 44.148 71.549 84.505 1.00 36.66 37 TYR D C 1
ATOM 12759 O O . TYR D 1 37 ? 43.788 71.117 83.414 1.00 39.22 37 TYR D O 1
ATOM 12768 N N . ARG D 1 38 ? 43.625 71.125 85.652 1.00 37.51 38 ARG D N 1
ATOM 12769 C CA . ARG D 1 38 ? 42.611 70.074 85.634 1.00 38.16 38 ARG D CA 1
ATOM 12770 C C . ARG D 1 38 ? 41.280 70.450 84.975 1.00 37.95 38 ARG D C 1
ATOM 12771 O O . ARG D 1 38 ? 40.493 69.571 84.621 1.00 38.33 38 ARG D O 1
ATOM 12779 N N . HIS D 1 39 ? 41.026 71.746 84.804 1.00 37.35 39 HIS D N 1
ATOM 12780 C CA . HIS D 1 39 ? 39.799 72.192 84.145 1.00 35.55 39 HIS D CA 1
ATOM 12781 C C . HIS D 1 39 ? 40.105 72.825 82.793 1.00 35.32 39 HIS D C 1
ATOM 12782 O O . HIS D 1 39 ? 39.214 73.393 82.165 1.00 36.49 39 HIS D O 1
ATOM 12789 N N . GLY D 1 40 ? 41.363 72.729 82.357 1.00 35.53 40 GLY D N 1
ATOM 12790 C CA . GLY D 1 40 ? 41.782 73.286 81.076 1.00 34.62 40 GLY D CA 1
ATOM 12791 C C . GLY D 1 40 ? 41.228 74.666 80.767 1.00 34.49 40 GLY D C 1
ATOM 12792 O O . GLY D 1 40 ? 41.208 75.538 81.637 1.00 35.06 40 GLY D O 1
ATOM 12793 N N . VAL D 1 41 ? 40.797 74.864 79.523 1.00 33.67 41 VAL D N 1
ATOM 12794 C CA . VAL D 1 41 ? 40.204 76.121 79.081 1.00 32.53 41 VAL D CA 1
ATOM 12795 C C . VAL D 1 41 ? 38.687 75.932 79.123 1.00 32.62 41 VAL D C 1
ATOM 12796 O O . VAL D 1 41 ? 38.154 75.073 78.432 1.00 32.06 41 VAL D O 1
ATOM 12800 N N . ILE D 1 42 ? 37.989 76.722 79.927 1.00 33.04 42 ILE D N 1
ATOM 12801 C CA . ILE D 1 42 ? 36.540 76.571 80.009 1.00 33.62 42 ILE D CA 1
ATOM 12802 C C . ILE D 1 42 ? 35.849 77.486 79.016 1.00 33.79 42 ILE D C 1
ATOM 12803 O O . ILE D 1 42 ? 35.601 78.656 79.309 1.00 30.56 42 ILE D O 1
ATOM 12808 N N . ASP D 1 43 ? 35.537 76.943 77.843 1.00 34.35 43 ASP D N 1
ATOM 12809 C CA . ASP D 1 43 ? 34.874 77.710 76.796 1.00 36.41 43 ASP D CA 1
ATOM 12810 C C . ASP D 1 43 ? 33.547 77.093 76.343 1.00 35.49 43 ASP D C 1
ATOM 12811 O O . ASP D 1 43 ? 32.945 77.559 75.377 1.00 35.89 43 ASP D O 1
ATOM 12816 N N . GLN D 1 44 ? 33.085 76.059 77.042 1.00 34.58 44 GLN D N 1
ATOM 12817 C CA . GLN D 1 44 ? 31.828 75.398 76.686 1.00 34.71 44 GLN D CA 1
ATOM 12818 C C . GLN D 1 44 ? 30.822 75.480 77.830 1.00 34.97 44 GLN D C 1
ATOM 12819 O O . GLN D 1 44 ? 29.751 76.074 77.675 1.00 34.77 44 GLN D O 1
ATOM 12825 N N . TYR D 1 45 ? 31.162 74.878 78.970 1.00 35.21 45 TYR D N 1
ATOM 12826 C CA . TYR D 1 45 ? 30.287 74.904 80.145 1.00 37.32 45 TYR D CA 1
ATOM 12827 C C . TYR D 1 45 ? 31.128 75.023 81.393 1.00 37.84 45 TYR D C 1
ATOM 12828 O O . TYR D 1 45 ? 32.274 74.578 81.410 1.00 39.83 45 TYR D O 1
ATOM 12837 N N . LEU D 1 46 ? 30.557 75.602 82.444 1.00 37.20 46 LEU D N 1
ATOM 12838 C CA . LEU D 1 46 ? 31.257 75.703 83.714 1.00 38.29 46 LEU D CA 1
ATOM 12839 C C . LEU D 1 46 ? 31.551 74.265 84.148 1.00 39.16 46 LEU D C 1
ATOM 12840 O O . LEU D 1 46 ? 30.738 73.374 83.925 1.00 39.18 46 LEU D O 1
ATOM 12845 N N . PRO D 1 47 ? 32.722 74.019 84.764 1.00 39.82 47 PRO D N 1
ATOM 12846 C CA . PRO D 1 47 ? 33.093 72.671 85.206 1.00 41.24 47 PRO D CA 1
ATOM 12847 C C . PRO D 1 47 ? 31.941 71.834 85.766 1.00 42.96 47 PRO D C 1
ATOM 12848 O O . PRO D 1 47 ? 31.216 72.267 86.667 1.00 41.97 47 PRO D O 1
ATOM 12852 N N . ASN D 1 48 ? 31.791 70.635 85.201 1.00 43.78 48 ASN D N 1
ATOM 12853 C CA . ASN D 1 48 ? 30.753 69.677 85.566 1.00 45.35 48 ASN D CA 1
ATOM 12854 C C . ASN D 1 48 ? 29.405 70.284 85.942 1.00 44.90 48 ASN D C 1
ATOM 12855 O O . ASN D 1 48 ? 28.929 70.162 87.075 1.00 45.01 48 ASN D O 1
ATOM 12860 N N . THR D 1 49 ? 28.802 70.945 84.963 1.00 43.34 49 THR D N 1
ATOM 12861 C CA . THR D 1 49 ? 27.493 71.549 85.123 1.00 42.53 49 THR D CA 1
ATOM 12862 C C . THR D 1 49 ? 26.952 71.641 83.707 1.00 42.68 49 THR D C 1
ATOM 12863 O O . THR D 1 49 ? 27.636 71.225 82.764 1.00 42.23 49 THR D O 1
ATOM 12867 N N . ASN D 1 50 ? 25.735 72.161 83.550 1.00 42.37 50 ASN D N 1
ATOM 12868 C CA . ASN D 1 50 ? 25.137 72.289 82.223 1.00 42.57 50 ASN D CA 1
ATOM 12869 C C . ASN D 1 50 ? 24.868 73.745 81.839 1.00 42.31 50 ASN D C 1
ATOM 12870 O O . ASN D 1 50 ? 24.038 74.026 80.970 1.00 43.12 50 ASN D O 1
ATOM 12875 N N . ILE D 1 51 ? 25.569 74.664 82.495 1.00 39.66 51 ILE D N 1
ATOM 12876 C CA . ILE D 1 51 ? 25.430 76.088 82.228 1.00 38.93 51 ILE D CA 1
ATOM 12877 C C . ILE D 1 51 ? 26.315 76.408 81.019 1.00 39.27 51 ILE D C 1
ATOM 12878 O O . ILE D 1 51 ? 27.534 76.500 81.143 1.00 39.69 51 ILE D O 1
ATOM 12883 N N . LYS D 1 52 ? 25.686 76.559 79.855 1.00 40.37 52 LYS D N 1
ATOM 12884 C CA . LYS D 1 52 ? 26.383 76.827 78.594 1.00 40.75 52 LYS D CA 1
ATOM 12885 C C . LYS D 1 52 ? 26.910 78.248 78.434 1.00 39.81 52 LYS D C 1
ATOM 12886 O O . LYS D 1 52 ? 26.157 79.216 78.494 1.00 40.47 52 LYS D O 1
ATOM 12888 N N . LEU D 1 53 ? 28.213 78.367 78.217 1.00 39.71 53 LEU D N 1
ATOM 12889 C CA . LEU D 1 53 ? 28.810 79.679 78.023 1.00 40.26 53 LEU D CA 1
ATOM 12890 C C . LEU D 1 53 ? 28.449 80.219 76.647 1.00 39.76 53 LEU D C 1
ATOM 12891 O O . LEU D 1 53 ? 28.132 79.460 75.727 1.00 38.41 53 LEU D O 1
ATOM 12896 N N . GLY D 1 54 ? 28.508 81.541 76.519 1.00 39.69 54 GLY D N 1
ATOM 12897 C CA . GLY D 1 54 ? 28.195 82.175 75.256 1.00 38.44 54 GLY D CA 1
ATOM 12898 C C . GLY D 1 54 ? 29.292 82.011 74.224 1.00 38.85 54 GLY D C 1
ATOM 12899 O O . GLY D 1 54 ? 30.303 81.336 74.447 1.00 38.23 54 GLY D O 1
ATOM 12900 N N . HIS D 1 55 ? 29.070 82.637 73.077 1.00 38.69 55 HIS D N 1
ATOM 12901 C CA . HIS D 1 55 ? 29.995 82.604 71.960 1.00 39.18 55 HIS D CA 1
ATOM 12902 C C . HIS D 1 55 ? 31.162 83.533 72.282 1.00 40.08 55 HIS D C 1
ATOM 12903 O O . HIS D 1 55 ? 30.966 84.593 72.884 1.00 38.20 55 HIS D O 1
ATOM 12910 N N . GLU D 1 56 ? 32.371 83.125 71.895 1.00 40.23 56 GLU D N 1
ATOM 12911 C CA . GLU D 1 56 ? 33.570 83.930 72.125 1.00 40.33 56 GLU D CA 1
ATOM 12912 C C . GLU D 1 56 ? 33.989 83.940 73.601 1.00 38.31 56 GLU D C 1
ATOM 12913 O O . GLU D 1 56 ? 34.756 84.799 74.027 1.00 37.86 56 GLU D O 1
ATOM 12919 N N . TRP D 1 57 ? 33.485 82.986 74.375 1.00 35.29 57 TRP D N 1
ATOM 12920 C CA . TRP D 1 57 ? 33.803 82.913 75.797 1.00 33.57 57 TRP D CA 1
ATOM 12921 C C . TRP D 1 57 ? 34.989 82.018 76.134 1.00 33.43 57 TRP D C 1
ATOM 12922 O O . TRP D 1 57 ? 35.158 80.949 75.545 1.00 34.91 57 TRP D O 1
ATOM 12933 N N . ALA D 1 58 ? 35.801 82.451 77.094 1.00 30.71 58 ALA D N 1
ATOM 12934 C CA . ALA D 1 58 ? 36.967 81.678 77.513 1.00 31.29 58 ALA D CA 1
ATOM 12935 C C . ALA D 1 58 ? 37.301 81.968 78.971 1.00 30.80 58 ALA D C 1
ATOM 12936 O O . ALA D 1 58 ? 37.859 83.023 79.295 1.00 33.11 58 ALA D O 1
ATOM 12938 N N . LEU D 1 59 ? 36.953 81.016 79.834 1.00 31.14 59 LEU D N 1
ATOM 12939 C CA . LEU D 1 59 ? 37.181 81.105 81.278 1.00 29.04 59 LEU D CA 1
ATOM 12940 C C . LEU D 1 59 ? 38.250 80.120 81.748 1.00 27.63 59 LEU D C 1
ATOM 12941 O O . LEU D 1 59 ? 38.726 79.291 80.969 1.00 27.42 59 LEU D O 1
ATOM 12946 N N . GLN D 1 60 ? 38.615 80.207 83.027 1.00 27.00 60 GLN D N 1
ATOM 12947 C CA . GLN D 1 60 ? 39.622 79.318 83.599 1.00 25.08 60 GLN D CA 1
ATOM 12948 C C . GLN D 1 60 ? 39.409 79.224 85.114 1.00 26.42 60 GLN D C 1
ATOM 12949 O O . GLN D 1 60 ? 38.922 80.173 85.746 1.00 24.34 60 GLN D O 1
ATOM 12955 N N . HIS D 1 61 ? 39.763 78.079 85.690 1.00 25.28 61 HIS D N 1
ATOM 12956 C CA . HIS D 1 61 ? 39.605 77.850 87.122 1.00 28.29 61 HIS D CA 1
ATOM 12957 C C . HIS D 1 61 ? 40.873 78.313 87.834 1.00 27.99 61 HIS D C 1
ATOM 12958 O O . HIS D 1 61 ? 41.947 77.761 87.613 1.00 27.97 61 HIS D O 1
ATOM 12965 N N . PRO D 1 62 ? 40.764 79.323 88.711 1.00 27.80 62 PRO D N 1
ATOM 12966 C CA . PRO D 1 62 ? 41.946 79.822 89.423 1.00 28.09 62 PRO D CA 1
ATOM 12967 C C . PRO D 1 62 ? 42.661 78.853 90.364 1.00 29.82 62 PRO D C 1
ATOM 12968 O O . PRO D 1 62 ? 43.832 79.066 90.676 1.00 31.36 62 PRO D O 1
ATOM 12972 N N . LEU D 1 63 ? 41.996 77.796 90.824 1.00 30.09 63 LEU D N 1
ATOM 12973 C CA . LEU D 1 63 ? 42.688 76.864 91.716 1.00 31.98 63 LEU D CA 1
ATOM 12974 C C . LEU D 1 63 ? 43.717 76.028 90.967 1.00 31.82 63 LEU D C 1
ATOM 12975 O O . LEU D 1 63 ? 44.653 75.490 91.564 1.00 31.75 63 LEU D O 1
ATOM 12980 N N . ASP D 1 64 ? 43.547 75.927 89.654 1.00 32.33 64 ASP D N 1
ATOM 12981 C CA . ASP D 1 64 ? 44.485 75.174 88.838 1.00 32.95 64 ASP D CA 1
ATOM 12982 C C . ASP D 1 64 ? 45.846 75.841 88.929 1.00 31.89 64 ASP D C 1
ATOM 12983 O O . ASP D 1 64 ? 46.880 75.178 88.900 1.00 32.60 64 ASP D O 1
ATOM 12988 N N . TYR D 1 65 ? 45.843 77.161 89.060 1.00 30.81 65 TYR D N 1
ATOM 12989 C CA . TYR D 1 65 ? 47.093 77.900 89.149 1.00 28.89 65 TYR D CA 1
ATOM 12990 C C . TYR D 1 65 ? 47.846 77.556 90.433 1.00 28.45 65 TYR D C 1
ATOM 12991 O O . TYR D 1 65 ? 49.058 77.382 90.400 1.00 28.02 65 TYR D O 1
ATOM 13000 N N . VAL D 1 66 ? 47.148 77.470 91.565 1.00 28.46 66 VAL D N 1
ATOM 13001 C CA . VAL D 1 66 ? 47.829 77.136 92.808 1.00 30.07 66 VAL D CA 1
ATOM 13002 C C . VAL D 1 66 ? 48.275 75.681 92.720 1.00 30.56 66 VAL D C 1
ATOM 13003 O O . VAL D 1 66 ? 49.309 75.301 93.268 1.00 30.10 66 VAL D O 1
ATOM 13007 N N . GLU D 1 67 ? 47.485 74.877 92.016 1.00 30.95 67 GLU D N 1
ATOM 13008 C CA . GLU D 1 67 ? 47.787 73.467 91.818 1.00 32.45 67 GLU D CA 1
ATOM 13009 C C . GLU D 1 67 ? 49.195 73.315 91.258 1.00 30.39 67 GLU D C 1
ATOM 13010 O O . GLU D 1 67 ? 49.978 72.492 91.732 1.00 29.85 67 GLU D O 1
ATOM 13016 N N . VAL D 1 68 ? 49.500 74.107 90.234 1.00 28.06 68 VAL D N 1
ATOM 13017 C CA . VAL D 1 68 ? 50.816 74.074 89.608 1.00 26.92 68 VAL D CA 1
ATOM 13018 C C . VAL D 1 68 ? 51.866 74.316 90.690 1.00 28.12 68 VAL D C 1
ATOM 13019 O O . VAL D 1 68 ? 52.822 73.554 90.825 1.00 25.90 68 VAL D O 1
ATOM 13023 N N . LEU D 1 69 ? 51.665 75.381 91.462 1.00 28.82 69 LEU D N 1
ATOM 13024 C CA . LEU D 1 69 ? 52.583 75.744 92.533 1.00 30.10 69 LEU D CA 1
ATOM 13025 C C . LEU D 1 69 ? 52.859 74.616 93.510 1.00 31.30 69 LEU D C 1
ATOM 13026 O O . LEU D 1 69 ? 54.005 74.396 93.885 1.00 31.14 69 LEU D O 1
ATOM 13031 N N . THR D 1 70 ? 51.814 73.912 93.935 1.00 32.44 70 THR D N 1
ATOM 13032 C CA . THR D 1 70 ? 52.000 72.829 94.897 1.00 35.08 70 THR D CA 1
ATOM 13033 C C . THR D 1 70 ? 52.240 71.454 94.285 1.00 35.11 70 THR D C 1
ATOM 13034 O O . THR D 1 70 ? 52.304 70.467 95.009 1.00 35.27 70 THR D O 1
ATOM 13038 N N . THR D 1 71 ? 52.376 71.388 92.960 1.00 35.20 71 THR D N 1
ATOM 13039 C CA . THR D 1 71 ? 52.640 70.113 92.286 1.00 35.10 71 THR D CA 1
ATOM 13040 C C . THR D 1 71 ? 53.994 70.132 91.547 1.00 35.06 71 THR D C 1
ATOM 13041 O O . THR D 1 71 ? 54.886 69.340 91.849 1.00 37.67 71 THR D O 1
ATOM 13045 N N . SER D 1 72 ? 54.148 71.050 90.598 1.00 33.60 72 SER D N 1
ATOM 13046 C CA . SER D 1 72 ? 55.374 71.159 89.808 1.00 32.74 72 SER D CA 1
ATOM 13047 C C . SER D 1 72 ? 56.588 71.678 90.563 1.00 32.10 72 SER D C 1
ATOM 13048 O O . SER D 1 72 ? 57.709 71.232 90.324 1.00 30.26 72 SER D O 1
ATOM 13051 N N . VAL D 1 73 ? 56.377 72.646 91.445 1.00 32.64 73 VAL D N 1
ATOM 13052 C CA . VAL D 1 73 ? 57.490 73.183 92.208 1.00 34.11 73 VAL D CA 1
ATOM 13053 C C . VAL D 1 73 ? 58.047 72.073 93.105 1.00 36.36 73 VAL D C 1
ATOM 13054 O O . VAL D 1 73 ? 59.263 71.862 93.151 1.00 36.21 73 VAL D O 1
ATOM 13058 N N . PRO D 1 74 ? 57.171 71.345 93.829 1.00 36.75 74 PRO D N 1
ATOM 13059 C CA . PRO D 1 74 ? 57.699 70.272 94.680 1.00 38.23 74 PRO D CA 1
ATOM 13060 C C . PRO D 1 74 ? 58.481 69.262 93.828 1.00 37.85 74 PRO D C 1
ATOM 13061 O O . PRO D 1 74 ? 59.582 68.864 94.189 1.00 37.57 74 PRO D O 1
ATOM 13065 N N . ALA D 1 75 ? 57.915 68.877 92.684 1.00 37.59 75 ALA D N 1
ATOM 13066 C CA . ALA D 1 75 ? 58.551 67.904 91.793 1.00 37.53 75 ALA D CA 1
ATOM 13067 C C . ALA D 1 75 ? 59.948 68.320 91.321 1.00 37.95 75 ALA D C 1
ATOM 13068 O O . ALA D 1 75 ? 60.892 67.530 91.362 1.00 37.24 75 ALA D O 1
ATOM 13070 N N . VAL D 1 76 ? 60.077 69.561 90.873 1.00 37.40 76 VAL D N 1
ATOM 13071 C CA . VAL D 1 76 ? 61.355 70.065 90.406 1.00 37.81 76 VAL D CA 1
ATOM 13072 C C . VAL D 1 76 ? 62.387 70.071 91.537 1.00 37.99 76 VAL D C 1
ATOM 13073 O O . VAL D 1 76 ? 63.580 69.876 91.311 1.00 36.39 76 VAL D O 1
ATOM 13077 N N . MET D 1 77 ? 61.918 70.288 92.758 1.00 39.47 77 MET D N 1
ATOM 13078 C CA . MET D 1 77 ? 62.799 70.324 93.913 1.00 39.30 77 MET D CA 1
ATOM 13079 C C . MET D 1 77 ? 63.338 68.919 94.190 1.00 40.19 77 MET D C 1
ATOM 13080 O O . MET D 1 77 ? 64.489 68.757 94.600 1.00 41.66 77 MET D O 1
ATOM 13085 N N . LYS D 1 78 ? 62.513 67.903 93.947 1.00 40.03 78 LYS D N 1
ATOM 13086 C CA . LYS D 1 78 ? 62.925 66.515 94.170 1.00 40.91 78 LYS D CA 1
ATOM 13087 C C . LYS D 1 78 ? 63.846 65.996 93.061 1.00 41.67 78 LYS D C 1
ATOM 13088 O O . LYS D 1 78 ? 64.744 65.203 93.331 1.00 43.22 78 LYS D O 1
ATOM 13090 N N . GLU D 1 79 ? 63.617 66.418 91.819 1.00 41.53 79 GLU D N 1
ATOM 13091 C CA . GLU D 1 79 ? 64.477 66.003 90.707 1.00 42.83 79 GLU D CA 1
ATOM 13092 C C . GLU D 1 79 ? 65.856 66.614 90.971 1.00 42.25 79 GLU D C 1
ATOM 13093 O O . GLU D 1 79 ? 65.964 67.830 91.160 1.00 41.00 79 GLU D O 1
ATOM 13099 N N . SER D 1 80 ? 66.904 65.790 90.977 1.00 42.99 80 SER D N 1
ATOM 13100 C CA . SER D 1 80 ? 68.246 66.296 91.247 1.00 43.59 80 SER D CA 1
ATOM 13101 C C . SER D 1 80 ? 68.160 67.378 92.307 1.00 43.70 80 SER D C 1
ATOM 13102 O O . SER D 1 80 ? 68.587 68.514 92.103 1.00 44.97 80 SER D O 1
ATOM 13103 N N . GLY D 1 81 ? 67.580 67.000 93.440 1.00 44.59 81 GLY D N 1
ATOM 13104 C CA . GLY D 1 81 ? 67.343 67.899 94.554 1.00 43.67 81 GLY D CA 1
ATOM 13105 C C . GLY D 1 81 ? 68.356 68.850 95.169 1.00 44.57 81 GLY D C 1
ATOM 13106 O O . GLY D 1 81 ? 69.162 68.458 96.022 1.00 44.20 81 GLY D O 1
ATOM 13107 N N . VAL D 1 82 ? 68.287 70.117 94.764 1.00 43.26 82 VAL D N 1
ATOM 13108 C CA . VAL D 1 82 ? 69.149 71.153 95.324 1.00 42.04 82 VAL D CA 1
ATOM 13109 C C . VAL D 1 82 ? 68.614 71.365 96.744 1.00 41.61 82 VAL D C 1
ATOM 13110 O O . VAL D 1 82 ? 67.521 70.889 97.066 1.00 42.10 82 VAL D O 1
ATOM 13112 N N . ASP D 1 83 ? 69.367 72.060 97.595 1.00 40.58 83 ASP D N 1
ATOM 13113 C CA . ASP D 1 83 ? 68.900 72.314 98.958 1.00 40.91 83 ASP D CA 1
ATOM 13114 C C . ASP D 1 83 ? 67.975 73.533 98.959 1.00 40.82 83 ASP D C 1
ATOM 13115 O O . ASP D 1 83 ? 68.303 74.565 98.370 1.00 40.53 83 ASP D O 1
ATOM 13117 N N . ALA D 1 84 ? 66.830 73.417 99.628 1.00 40.41 84 ALA D N 1
ATOM 13118 C CA . ALA D 1 84 ? 65.866 74.512 99.689 1.00 41.29 84 ALA D CA 1
ATOM 13119 C C . ALA D 1 84 ? 66.537 75.822 100.087 1.00 41.33 84 ALA D C 1
ATOM 13120 O O . ALA D 1 84 ? 66.119 76.898 99.660 1.00 41.36 84 ALA D O 1
ATOM 13122 N N . ASP D 1 85 ? 67.579 75.725 100.906 1.00 41.51 85 ASP D N 1
ATOM 13123 C CA . ASP D 1 85 ? 68.308 76.901 101.361 1.00 40.87 85 ASP D CA 1
ATOM 13124 C C . ASP D 1 85 ? 69.003 77.653 100.227 1.00 39.92 85 ASP D C 1
ATOM 13125 O O . ASP D 1 85 ? 69.438 78.793 100.408 1.00 38.97 85 ASP D O 1
ATOM 13130 N N . ASP D 1 86 ? 69.110 77.017 99.061 1.00 38.28 86 ASP D N 1
ATOM 13131 C CA . ASP D 1 86 ? 69.748 77.656 97.911 1.00 37.43 86 ASP D CA 1
ATOM 13132 C C . ASP D 1 86 ? 68.738 78.226 96.910 1.00 36.50 86 ASP D C 1
ATOM 13133 O O . ASP D 1 86 ? 69.115 78.908 95.950 1.00 35.85 86 ASP D O 1
ATOM 13138 N N . VAL D 1 87 ? 67.457 77.936 97.112 1.00 35.49 87 VAL D N 1
ATOM 13139 C CA . VAL D 1 87 ? 66.450 78.495 96.222 1.00 34.93 87 VAL D CA 1
ATOM 13140 C C . VAL D 1 87 ? 66.183 79.834 96.875 1.00 34.65 87 VAL D C 1
ATOM 13141 O O . VAL D 1 87 ? 65.511 79.933 97.904 1.00 34.89 87 VAL D O 1
ATOM 13145 N N . ILE D 1 88 ? 66.763 80.853 96.257 1.00 35.47 88 ILE D N 1
ATOM 13146 C CA . ILE D 1 88 ? 66.744 82.222 96.731 1.00 36.97 88 ILE D CA 1
ATOM 13147 C C . ILE D 1 88 ? 65.516 83.072 96.420 1.00 37.33 88 ILE D C 1
ATOM 13148 O O . ILE D 1 88 ? 65.304 84.108 97.049 1.00 37.33 88 ILE D O 1
ATOM 13153 N N . GLY D 1 89 ? 64.702 82.627 95.467 1.00 36.88 89 GLY D N 1
ATOM 13154 C CA . GLY D 1 89 ? 63.518 83.380 95.099 1.00 34.49 89 GLY D CA 1
ATOM 13155 C C . GLY D 1 89 ? 62.644 82.667 94.085 1.00 33.62 89 GLY D C 1
ATOM 13156 O O . GLY D 1 89 ? 63.021 81.635 93.528 1.00 32.62 89 GLY D O 1
ATOM 13157 N N . ILE D 1 90 ? 61.472 83.232 93.826 1.00 32.01 90 ILE D N 1
ATOM 13158 C CA . ILE D 1 90 ? 60.538 82.628 92.884 1.00 30.46 90 ILE D CA 1
ATOM 13159 C C . ILE D 1 90 ? 59.786 83.723 92.110 1.00 29.07 90 ILE D C 1
ATOM 13160 O O . ILE D 1 90 ? 59.401 84.756 92.676 1.00 27.07 90 ILE D O 1
ATOM 13165 N N . GLY D 1 91 ? 59.610 83.499 90.811 1.00 27.22 91 GLY D N 1
ATOM 13166 C CA . GLY D 1 91 ? 58.908 84.448 89.964 1.00 26.45 91 GLY D CA 1
ATOM 13167 C C . GLY D 1 91 ? 57.991 83.730 88.990 1.00 25.65 91 GLY D C 1
ATOM 13168 O O . GLY D 1 91 ? 58.135 82.532 88.765 1.00 26.71 91 GLY D O 1
ATOM 13169 N N . VAL D 1 92 ? 57.043 84.455 88.406 1.00 25.90 92 VAL D N 1
ATOM 13170 C CA . VAL D 1 92 ? 56.109 83.855 87.459 1.00 24.50 92 VAL D CA 1
ATOM 13171 C C . VAL D 1 92 ? 55.858 84.756 86.240 1.00 25.10 92 VAL D C 1
ATOM 13172 O O . VAL D 1 92 ? 56.058 85.971 86.304 1.00 23.17 92 VAL D O 1
ATOM 13176 N N . ASP D 1 93 ? 55.442 84.133 85.132 1.00 23.03 93 ASP D N 1
ATOM 13177 C CA . ASP D 1 93 ? 55.084 84.828 83.895 1.00 24.92 93 ASP D CA 1
ATOM 13178 C C . ASP D 1 93 ? 53.744 84.163 83.522 1.00 24.53 93 ASP D C 1
ATOM 13179 O O . ASP D 1 93 ? 53.597 82.946 83.639 1.00 24.26 93 ASP D O 1
ATOM 13184 N N . PHE D 1 94 ? 52.777 84.970 83.100 1.00 24.34 94 PHE D N 1
ATOM 13185 C CA . PHE D 1 94 ? 51.419 84.503 82.798 1.00 25.24 94 PHE D CA 1
ATOM 13186 C C . PHE D 1 94 ? 50.911 84.977 81.433 1.00 25.89 94 PHE D C 1
ATOM 13187 O O . PHE D 1 94 ? 51.427 85.951 80.880 1.00 25.79 94 PHE D O 1
ATOM 13195 N N . THR D 1 95 ? 49.885 84.302 80.916 1.00 25.18 95 THR D N 1
ATOM 13196 C CA . THR D 1 95 ? 49.264 84.703 79.656 1.00 27.69 95 THR D CA 1
ATOM 13197 C C . THR D 1 95 ? 48.715 86.070 80.046 1.00 30.43 95 THR D C 1
ATOM 13198 O O . THR D 1 95 ? 48.307 86.245 81.201 1.00 28.33 95 THR D O 1
ATOM 13202 N N . ALA D 1 96 ? 48.682 87.030 79.121 1.00 34.33 96 ALA D N 1
ATOM 13203 C CA . ALA D 1 96 ? 48.236 88.360 79.511 1.00 36.14 96 ALA D CA 1
ATOM 13204 C C . ALA D 1 96 ? 46.900 88.932 79.100 1.00 38.02 96 ALA D C 1
ATOM 13205 O O . ALA D 1 96 ? 46.515 89.070 77.934 1.00 35.08 96 ALA D O 1
ATOM 13207 N N . CYS D 1 97 ? 46.297 89.337 80.206 1.00 38.52 97 CYS D N 1
ATOM 13208 C CA . CYS D 1 97 ? 44.998 89.894 80.461 1.00 35.35 97 CYS D CA 1
ATOM 13209 C C . CYS D 1 97 ? 44.058 88.751 80.542 1.00 32.86 97 CYS D C 1
ATOM 13210 O O . CYS D 1 97 ? 43.175 88.509 79.715 1.00 31.59 97 CYS D O 1
ATOM 13213 N N . THR D 1 98 ? 44.361 88.039 81.607 1.00 29.22 98 THR D N 1
ATOM 13214 C CA . THR D 1 98 ? 43.702 86.868 82.098 1.00 27.46 98 THR D CA 1
ATOM 13215 C C . THR D 1 98 ? 43.378 87.453 83.477 1.00 26.55 98 THR D C 1
ATOM 13216 O O . THR D 1 98 ? 44.176 87.350 84.407 1.00 23.51 98 THR D O 1
ATOM 13220 N N . MET D 1 99 ? 42.232 88.128 83.563 1.00 28.48 99 MET D N 1
ATOM 13221 C CA . MET D 1 99 ? 41.802 88.796 84.776 1.00 26.62 99 MET D CA 1
ATOM 13222 C C . MET D 1 99 ? 40.735 88.017 85.513 1.00 26.57 99 MET D C 1
ATOM 13223 O O . MET D 1 99 ? 40.110 87.122 84.978 1.00 26.31 99 MET D O 1
ATOM 13228 N N . LEU D 1 100 ? 40.558 88.370 86.775 1.00 25.95 100 LEU D N 1
ATOM 13229 C CA . LEU D 1 100 ? 39.560 87.758 87.624 1.00 25.43 100 LEU D CA 1
ATOM 13230 C C . LEU D 1 100 ? 39.171 88.655 88.776 1.00 26.07 100 LEU D C 1
ATOM 13231 O O . LEU D 1 100 ? 40.018 89.354 89.352 1.00 26.57 100 LEU D O 1
ATOM 13236 N N . PRO D 1 101 ? 37.860 88.691 89.097 1.00 26.37 101 PRO D N 1
ATOM 13237 C CA . PRO D 1 101 ? 37.356 89.511 90.203 1.00 27.08 101 PRO D CA 1
ATOM 13238 C C . PRO D 1 101 ? 37.610 88.753 91.504 1.00 26.56 101 PRO D C 1
ATOM 13239 O O . PRO D 1 101 ? 37.491 87.538 91.520 1.00 25.42 101 PRO D O 1
ATOM 13243 N N . VAL D 1 102 ? 37.957 89.459 92.581 1.00 26.90 102 VAL D N 1
ATOM 13244 C CA . VAL D 1 102 ? 38.229 88.814 93.879 1.00 27.97 102 VAL D CA 1
ATOM 13245 C C . VAL D 1 102 ? 37.550 89.587 94.995 1.00 27.90 102 VAL D C 1
ATOM 13246 O O . VAL D 1 102 ? 37.243 90.763 94.823 1.00 28.99 102 VAL D O 1
ATOM 13250 N N . ASP D 1 103 ? 37.325 88.938 96.136 1.00 30.83 103 ASP D N 1
ATOM 13251 C CA . ASP D 1 103 ? 36.685 89.609 97.265 1.00 31.31 103 ASP D CA 1
ATOM 13252 C C . ASP D 1 103 ? 37.688 90.425 98.058 1.00 32.94 103 ASP D C 1
ATOM 13253 O O . ASP D 1 103 ? 38.865 90.504 97.704 1.00 31.69 103 ASP D O 1
ATOM 13258 N N . GLU D 1 104 ? 37.222 91.026 99.145 1.00 36.94 104 GLU D N 1
ATOM 13259 C CA . GLU D 1 104 ? 38.088 91.848 99.969 1.00 39.01 104 GLU D CA 1
ATOM 13260 C C . GLU D 1 104 ? 39.255 91.081 100.585 1.00 38.88 104 GLU D C 1
ATOM 13261 O O . GLU D 1 104 ? 40.229 91.688 101.028 1.00 39.52 104 GLU D O 1
ATOM 13267 N N . GLU D 1 105 ? 39.166 89.755 100.607 1.00 37.62 105 GLU D N 1
ATOM 13268 C CA . GLU D 1 105 ? 40.252 88.947 101.150 1.00 37.49 105 GLU D CA 1
ATOM 13269 C C . GLU D 1 105 ? 41.142 88.384 100.031 1.00 36.69 105 GLU D C 1
ATOM 13270 O O . GLU D 1 105 ? 41.930 87.470 100.244 1.00 37.11 105 GLU D O 1
ATOM 13276 N N . GLY D 1 106 ? 41.008 88.947 98.835 1.00 35.77 106 GLY D N 1
ATOM 13277 C CA . GLY D 1 106 ? 41.820 88.520 97.714 1.00 34.72 106 GLY D CA 1
ATOM 13278 C C . GLY D 1 106 ? 41.495 87.156 97.143 1.00 35.03 106 GLY D C 1
ATOM 13279 O O . GLY D 1 106 ? 42.321 86.563 96.449 1.00 34.02 106 GLY D O 1
ATOM 13280 N N . GLN D 1 107 ? 40.303 86.646 97.425 1.00 35.25 107 GLN D N 1
ATOM 13281 C CA . GLN D 1 107 ? 39.924 85.342 96.899 1.00 35.17 107 GLN D CA 1
ATOM 13282 C C . GLN D 1 107 ? 38.972 85.507 95.728 1.00 33.93 107 GLN D C 1
ATOM 13283 O O . GLN D 1 107 ? 38.093 86.375 95.741 1.00 32.79 107 GLN D O 1
ATOM 13289 N N . PRO D 1 108 ? 39.130 84.671 94.689 1.00 34.34 108 PRO D N 1
ATOM 13290 C CA . PRO D 1 108 ? 38.237 84.796 93.537 1.00 33.94 108 PRO D CA 1
ATOM 13291 C C . PRO D 1 108 ? 36.779 84.533 93.898 1.00 33.93 108 PRO D C 1
ATOM 13292 O O . PRO D 1 108 ? 36.478 83.687 94.736 1.00 34.53 108 PRO D O 1
ATOM 13296 N N . LEU D 1 109 ? 35.880 85.277 93.266 1.00 35.12 109 LEU D N 1
ATOM 13297 C CA . LEU D 1 109 ? 34.453 85.137 93.502 1.00 34.39 109 LEU D CA 1
ATOM 13298 C C . LEU D 1 109 ? 33.902 83.797 93.026 1.00 35.35 109 LEU D C 1
ATOM 13299 O O . LEU D 1 109 ? 32.923 83.297 93.576 1.00 36.06 109 LEU D O 1
ATOM 13304 N N . CYS D 1 110 ? 34.522 83.214 92.004 1.00 35.21 110 CYS D N 1
ATOM 13305 C CA . CYS D 1 110 ? 34.042 81.943 91.471 1.00 36.63 110 CYS D CA 1
ATOM 13306 C C . CYS D 1 110 ? 34.143 80.781 92.455 1.00 36.82 110 CYS D C 1
ATOM 13307 O O . CYS D 1 110 ? 33.740 79.661 92.143 1.00 36.35 110 CYS D O 1
ATOM 13310 N N . LEU D 1 111 ? 34.668 81.048 93.645 1.00 37.71 111 LEU D N 1
ATOM 13311 C CA . LEU D 1 111 ? 34.788 80.017 94.675 1.00 37.53 111 LEU D CA 1
ATOM 13312 C C . LEU D 1 111 ? 33.647 80.175 95.670 1.00 37.18 111 LEU D C 1
ATOM 13313 O O . LEU D 1 111 ? 33.317 79.246 96.412 1.00 37.23 111 LEU D O 1
ATOM 13318 N N . LEU D 1 112 ? 33.048 81.362 95.684 1.00 36.66 112 LEU D N 1
ATOM 13319 C CA . LEU D 1 112 ? 31.936 81.628 96.582 1.00 36.52 112 LEU D CA 1
ATOM 13320 C C . LEU D 1 112 ? 30.680 80.928 96.086 1.00 36.18 112 LEU D C 1
ATOM 13321 O O . LEU D 1 112 ? 30.345 80.968 94.899 1.00 34.66 112 LEU D O 1
ATOM 13326 N N . ALA D 1 113 ? 30.004 80.273 97.023 1.00 36.38 113 ALA D N 1
ATOM 13327 C CA . ALA D 1 113 ? 28.790 79.531 96.754 1.00 35.56 113 ALA D CA 1
ATOM 13328 C C . ALA D 1 113 ? 27.754 80.314 95.960 1.00 35.84 113 ALA D C 1
ATOM 13329 O O . ALA D 1 113 ? 27.222 79.799 94.979 1.00 36.18 113 ALA D O 1
ATOM 13331 N N . GLN D 1 114 ? 27.463 81.551 96.354 1.00 36.03 114 GLN D N 1
ATOM 13332 C CA . GLN D 1 114 ? 26.439 82.297 95.627 1.00 38.09 114 GLN D CA 1
ATOM 13333 C C . GLN D 1 114 ? 26.865 82.991 94.338 1.00 38.21 114 GLN D C 1
ATOM 13334 O O . GLN D 1 114 ? 26.133 83.840 93.824 1.00 38.41 114 GLN D O 1
ATOM 13340 N N . TYR D 1 115 ? 28.031 82.632 93.807 1.00 37.50 115 TYR D N 1
ATOM 13341 C CA . TYR D 1 115 ? 28.487 83.251 92.572 1.00 37.57 115 TYR D CA 1
ATOM 13342 C C . TYR D 1 115 ? 29.141 82.303 91.586 1.00 36.56 115 TYR D C 1
ATOM 13343 O O . TYR D 1 115 ? 29.261 82.630 90.409 1.00 38.38 115 TYR D O 1
ATOM 13352 N N . LYS D 1 116 ? 29.538 81.127 92.060 1.00 37.15 116 LYS D N 1
ATOM 13353 C CA . LYS D 1 116 ? 30.201 80.138 91.217 1.00 37.08 116 LYS D CA 1
ATOM 13354 C C . LYS D 1 116 ? 29.401 79.679 90.004 1.00 37.59 116 LYS D C 1
ATOM 13355 O O . LYS D 1 116 ? 29.965 79.109 89.067 1.00 38.55 116 LYS D O 1
ATOM 13361 N N . ASP D 1 117 ? 28.092 79.898 90.021 1.00 37.94 117 ASP D N 1
ATOM 13362 C CA . ASP D 1 117 ? 27.266 79.482 88.899 1.00 40.41 117 ASP D CA 1
ATOM 13363 C C . ASP D 1 117 ? 27.048 80.601 87.905 1.00 39.44 117 ASP D C 1
ATOM 13364 O O . ASP D 1 117 ? 26.405 80.418 86.869 1.00 39.52 117 ASP D O 1
ATOM 13369 N N . ASN D 1 118 ? 27.593 81.765 88.235 1.00 38.69 118 ASN D N 1
ATOM 13370 C CA . ASN D 1 118 ? 27.512 82.920 87.359 1.00 38.27 118 ASN D CA 1
ATOM 13371 C C . ASN D 1 118 ? 28.836 82.910 86.604 1.00 37.24 118 ASN D C 1
ATOM 13372 O O . ASN D 1 118 ? 29.899 82.920 87.220 1.00 39.22 118 ASN D O 1
ATOM 13377 N N . PRO D 1 119 ? 28.794 82.881 85.265 1.00 36.03 119 PRO D N 1
ATOM 13378 C CA . PRO D 1 119 ? 30.019 82.864 84.458 1.00 35.14 119 PRO D CA 1
ATOM 13379 C C . PRO D 1 119 ? 30.961 84.039 84.706 1.00 35.04 119 PRO D C 1
ATOM 13380 O O . PRO D 1 119 ? 32.177 83.875 84.736 1.00 36.33 119 PRO D O 1
ATOM 13384 N N . HIS D 1 120 ? 30.405 85.224 84.900 1.00 35.19 120 HIS D N 1
ATOM 13385 C CA . HIS D 1 120 ? 31.239 86.395 85.112 1.00 35.37 120 HIS D CA 1
ATOM 13386 C C . HIS D 1 120 ? 32.071 86.474 86.385 1.00 33.96 120 HIS D C 1
ATOM 13387 O O . HIS D 1 120 ? 32.863 87.405 86.538 1.00 33.57 120 HIS D O 1
ATOM 13394 N N . SER D 1 121 ? 31.915 85.514 87.291 1.00 31.97 121 SER D N 1
ATOM 13395 C CA . SER D 1 121 ? 32.688 85.553 88.523 1.00 31.29 121 SER D CA 1
ATOM 13396 C C . SER D 1 121 ? 33.968 84.743 88.343 1.00 30.74 121 SER D C 1
ATOM 13397 O O . SER D 1 121 ? 34.774 84.624 89.260 1.00 30.21 121 SER D O 1
ATOM 13400 N N . TRP D 1 122 ? 34.157 84.195 87.150 1.00 29.42 122 TRP D N 1
ATOM 13401 C CA . TRP D 1 122 ? 35.336 83.393 86.881 1.00 29.19 122 TRP D CA 1
ATOM 13402 C C . TRP D 1 122 ? 36.477 84.176 86.256 1.00 29.16 122 TRP D C 1
ATOM 13403 O O . TRP D 1 122 ? 36.360 85.371 86.009 1.00 29.91 122 TRP D O 1
ATOM 13414 N N . VAL D 1 123 ? 37.585 83.484 86.011 1.00 28.94 123 VAL D N 1
ATOM 13415 C CA . VAL D 1 123 ? 38.745 84.089 85.384 1.00 28.54 123 VAL D CA 1
ATOM 13416 C C . VAL D 1 123 ? 38.411 84.280 83.914 1.00 29.06 123 VAL D C 1
ATOM 13417 O O . VAL D 1 123 ? 37.909 83.355 83.271 1.00 28.85 123 VAL D O 1
ATOM 13421 N N . LYS D 1 124 ? 38.692 85.468 83.389 1.00 28.11 124 LYS D N 1
ATOM 13422 C CA . LYS D 1 124 ? 38.458 85.761 81.981 1.00 29.41 124 LYS D CA 1
ATOM 13423 C C . LYS D 1 124 ? 39.788 85.600 81.248 1.00 30.22 124 LYS D C 1
ATOM 13424 O O . LYS D 1 124 ? 40.671 86.460 81.327 1.00 31.30 124 LYS D O 1
ATOM 13430 N N . LEU D 1 125 ? 39.914 84.486 80.536 1.00 30.19 125 LEU D N 1
ATOM 13431 C CA . LEU D 1 125 ? 41.123 84.152 79.804 1.00 30.38 125 LEU D CA 1
ATOM 13432 C C . LEU D 1 125 ? 41.494 85.205 78.762 1.00 29.98 125 LEU D C 1
ATOM 13433 O O . LEU D 1 125 ? 40.634 85.909 78.244 1.00 29.22 125 LEU D O 1
ATOM 13438 N N . TRP D 1 126 ? 42.781 85.317 78.462 1.00 29.84 126 TRP D N 1
ATOM 13439 C CA . TRP D 1 126 ? 43.230 86.293 77.481 1.00 29.99 126 TRP D CA 1
ATOM 13440 C C . TRP D 1 126 ? 42.471 86.159 76.169 1.00 30.38 126 TRP D C 1
ATOM 13441 O O . TRP D 1 126 ? 42.141 87.165 75.549 1.00 31.55 126 TRP D O 1
ATOM 13452 N N . LYS D 1 127 ? 42.182 84.930 75.744 1.00 30.09 127 LYS D N 1
ATOM 13453 C CA . LYS D 1 127 ? 41.487 84.743 74.475 1.00 30.69 127 LYS D CA 1
ATOM 13454 C C . LYS D 1 127 ? 39.967 84.910 74.521 1.00 30.11 127 LYS D C 1
ATOM 13455 O O . LYS D 1 127 ? 39.266 84.654 73.534 1.00 29.73 127 LYS D O 1
ATOM 13461 N N . HIS D 1 128 ? 39.462 85.352 75.666 1.00 27.85 128 HIS D N 1
ATOM 13462 C CA . HIS D 1 128 ? 38.033 85.620 75.815 1.00 27.53 128 HIS D CA 1
ATOM 13463 C C . HIS D 1 128 ? 37.790 86.904 74.998 1.00 27.07 128 HIS D C 1
ATOM 13464 O O . HIS D 1 128 ? 38.314 87.973 75.339 1.00 25.12 128 HIS D O 1
ATOM 13471 N N . HIS D 1 129 ? 37.006 86.796 73.927 1.00 25.70 129 HIS D N 1
ATOM 13472 C CA . HIS D 1 129 ? 36.714 87.939 73.069 1.00 27.99 129 HIS D CA 1
ATOM 13473 C C . HIS D 1 129 ? 35.252 88.394 73.090 1.00 27.62 129 HIS D C 1
ATOM 13474 O O . HIS D 1 129 ? 34.854 89.203 72.259 1.00 28.87 129 HIS D O 1
ATOM 13481 N N . ALA D 1 130 ? 34.452 87.899 74.025 1.00 26.05 130 ALA D N 1
ATOM 13482 C CA . ALA D 1 130 ? 33.041 88.272 74.048 1.00 24.40 130 ALA D CA 1
ATOM 13483 C C . ALA D 1 130 ? 32.783 89.746 74.353 1.00 24.87 130 ALA D C 1
ATOM 13484 O O . ALA D 1 130 ? 31.661 90.229 74.179 1.00 24.77 130 ALA D O 1
ATOM 13486 N N . ALA D 1 131 ? 33.804 90.475 74.792 1.00 23.05 131 ALA D N 1
ATOM 13487 C CA . ALA D 1 131 ? 33.587 91.882 75.101 1.00 23.52 131 ALA D CA 1
ATOM 13488 C C . ALA D 1 131 ? 34.049 92.848 74.006 1.00 24.55 131 ALA D C 1
ATOM 13489 O O . ALA D 1 131 ? 34.315 94.023 74.279 1.00 23.33 131 ALA D O 1
ATOM 13491 N N . GLN D 1 132 ? 34.125 92.358 72.768 1.00 25.50 132 GLN D N 1
ATOM 13492 C CA . GLN D 1 132 ? 34.547 93.190 71.639 1.00 27.68 132 GLN D CA 1
ATOM 13493 C C . GLN D 1 132 ? 33.664 94.433 71.531 1.00 29.48 132 GLN D C 1
ATOM 13494 O O . GLN D 1 132 ? 34.133 95.513 71.171 1.00 29.63 132 GLN D O 1
ATOM 13500 N N . ASP D 1 133 ? 32.382 94.270 71.847 1.00 30.51 133 ASP D N 1
ATOM 13501 C CA . ASP D 1 133 ? 31.427 95.371 71.794 1.00 31.16 133 ASP D CA 1
ATOM 13502 C C . ASP D 1 133 ? 31.869 96.501 72.724 1.00 30.28 133 ASP D C 1
ATOM 13503 O O . ASP D 1 133 ? 31.853 97.665 72.343 1.00 31.23 133 ASP D O 1
ATOM 13508 N N . LYS D 1 134 ? 32.256 96.149 73.945 1.00 29.94 134 LYS D N 1
ATOM 13509 C CA . LYS D 1 134 ? 32.714 97.134 74.916 1.00 29.66 134 LYS D CA 1
ATOM 13510 C C . LYS D 1 134 ? 34.035 97.746 74.465 1.00 28.64 134 LYS D C 1
ATOM 13511 O O . LYS D 1 134 ? 34.285 98.929 74.707 1.00 28.71 134 LYS D O 1
ATOM 13517 N N . ALA D 1 135 ? 34.872 96.946 73.806 1.00 25.74 135 ALA D N 1
ATOM 13518 C CA . ALA D 1 135 ? 36.143 97.447 73.302 1.00 25.67 135 ALA D CA 1
ATOM 13519 C C . ALA D 1 135 ? 35.833 98.489 72.240 1.00 26.62 135 ALA D C 1
ATOM 13520 O O . ALA D 1 135 ? 36.380 99.608 72.266 1.00 24.21 135 ALA D O 1
ATOM 13522 N N . ASN D 1 136 ? 34.949 98.130 71.307 1.00 24.94 136 ASN D N 1
ATOM 13523 C CA . ASN D 1 136 ? 34.583 99.060 70.239 1.00 26.09 136 ASN D CA 1
ATOM 13524 C C . ASN D 1 136 ? 34.068 100.356 70.835 1.00 25.21 136 ASN D C 1
ATOM 13525 O O . ASN D 1 136 ? 34.344 101.432 70.313 1.00 21.61 136 ASN D O 1
ATOM 13530 N N . ALA D 1 137 ? 33.319 100.249 71.931 1.00 24.48 137 ALA D N 1
ATOM 13531 C CA . ALA D 1 137 ? 32.768 101.437 72.570 1.00 25.67 137 ALA D CA 1
ATOM 13532 C C . ALA D 1 137 ? 33.872 102.273 73.221 1.00 24.91 137 ALA D C 1
ATOM 13533 O O . ALA D 1 137 ? 33.861 103.495 73.136 1.00 24.47 137 ALA D O 1
ATOM 13535 N N . ILE D 1 138 ? 34.834 101.609 73.854 1.00 25.59 138 ILE D N 1
ATOM 13536 C CA . ILE D 1 138 ? 35.944 102.308 74.493 1.00 25.47 138 ILE D CA 1
ATOM 13537 C C . ILE D 1 138 ? 36.769 103.082 73.461 1.00 27.54 138 ILE D C 1
ATOM 13538 O O . ILE D 1 138 ? 37.184 104.223 73.715 1.00 27.03 138 ILE D O 1
ATOM 13543 N N . ASN D 1 139 ? 36.993 102.462 72.299 1.00 28.50 139 ASN D N 1
ATOM 13544 C CA . ASN D 1 139 ? 37.771 103.080 71.226 1.00 28.39 139 ASN D CA 1
ATOM 13545 C C . ASN D 1 139 ? 37.042 104.269 70.639 1.00 30.05 139 ASN D C 1
ATOM 13546 O O . ASN D 1 139 ? 37.646 105.305 70.360 1.00 28.48 139 ASN D O 1
ATOM 13551 N N . GLU D 1 140 ? 35.737 104.109 70.450 1.00 30.84 140 GLU D N 1
ATOM 13552 C CA . GLU D 1 140 ? 34.919 105.172 69.900 1.00 31.37 140 GLU D CA 1
ATOM 13553 C C . GLU D 1 140 ? 34.825 106.365 70.852 1.00 28.16 140 GLU D C 1
ATOM 13554 O O . GLU D 1 140 ? 34.960 107.505 70.418 1.00 28.65 140 GLU D O 1
ATOM 13560 N N . MET D 1 141 ? 34.631 106.130 72.144 1.00 26.23 141 MET D N 1
ATOM 13561 C CA . MET D 1 141 ? 34.557 107.263 73.066 1.00 25.19 141 MET D CA 1
ATOM 13562 C C . MET D 1 141 ? 35.914 107.989 73.144 1.00 25.57 141 MET D C 1
ATOM 13563 O O . MET D 1 141 ? 35.978 109.229 73.180 1.00 25.44 141 MET D O 1
ATOM 13568 N N . ALA D 1 142 ? 36.998 107.219 73.159 1.00 23.90 142 ALA D N 1
ATOM 13569 C CA . ALA D 1 142 ? 38.335 107.795 73.222 1.00 23.87 142 ALA D CA 1
ATOM 13570 C C . ALA D 1 142 ? 38.615 108.645 71.986 1.00 25.13 142 ALA D C 1
ATOM 13571 O O . ALA D 1 142 ? 39.200 109.729 72.080 1.00 27.21 142 ALA D O 1
ATOM 13573 N N . GLU D 1 143 ? 38.203 108.150 70.826 1.00 23.69 143 GLU D N 1
ATOM 13574 C CA . GLU D 1 143 ? 38.415 108.870 69.585 1.00 25.39 143 GLU D CA 1
ATOM 13575 C C . GLU D 1 143 ? 37.654 110.192 69.576 1.00 25.91 143 GLU D C 1
ATOM 13576 O O . GLU D 1 143 ? 38.217 111.215 69.195 1.00 27.38 143 GLU D O 1
ATOM 13578 N N . LYS D 1 144 ? 36.387 110.179 69.995 1.00 23.89 144 LYS D N 1
ATOM 13579 C CA . LYS D 1 144 ? 35.594 111.409 70.015 1.00 24.79 144 LYS D CA 1
ATOM 13580 C C . LYS D 1 144 ? 36.096 112.381 71.093 1.00 24.94 144 LYS D C 1
ATOM 13581 O O . LYS D 1 144 ? 36.016 113.592 70.923 1.00 23.67 144 LYS D O 1
ATOM 13583 N N . ARG D 1 145 ? 36.610 111.848 72.199 1.00 23.94 145 ARG D N 1
ATOM 13584 C CA . ARG D 1 145 ? 37.132 112.687 73.268 1.00 23.71 145 ARG D CA 1
ATOM 13585 C C . ARG D 1 145 ? 38.549 113.167 72.996 1.00 25.37 145 ARG D C 1
ATOM 13586 O O . ARG D 1 145 ? 39.072 113.994 73.742 1.00 25.66 145 ARG D O 1
ATOM 13594 N N . GLY D 1 146 ? 39.170 112.648 71.938 1.00 25.13 146 GLY D N 1
ATOM 13595 C CA . GLY D 1 146 ? 40.527 113.049 71.608 1.00 24.88 146 GLY D CA 1
ATOM 13596 C C . GLY D 1 146 ? 41.518 112.684 72.697 1.00 24.80 146 GLY D C 1
ATOM 13597 O O . GLY D 1 146 ? 42.538 113.352 72.865 1.00 25.35 146 GLY D O 1
ATOM 13598 N N . GLU D 1 147 ? 41.214 111.623 73.438 1.00 23.21 147 GLU D N 1
ATOM 13599 C CA . GLU D 1 147 ? 42.070 111.153 74.523 1.00 23.26 147 GLU D CA 1
ATOM 13600 C C . GLU D 1 147 ? 43.496 110.839 74.073 1.00 22.58 147 GLU D C 1
ATOM 13601 O O . GLU D 1 147 ? 43.713 110.072 73.133 1.00 23.71 147 GLU D O 1
ATOM 13607 N N . ALA D 1 148 ? 44.469 111.409 74.774 1.00 21.03 148 ALA D N 1
ATOM 13608 C CA . ALA D 1 148 ? 45.871 111.195 74.440 1.00 21.68 148 ALA D CA 1
ATOM 13609 C C . ALA D 1 148 ? 46.301 109.739 74.573 1.00 22.94 148 ALA D C 1
ATOM 13610 O O . ALA D 1 148 ? 47.234 109.307 73.893 1.00 21.85 148 ALA D O 1
ATOM 13612 N N . PHE D 1 149 ? 45.642 108.973 75.439 1.00 22.93 149 PHE D N 1
ATOM 13613 C CA . PHE D 1 149 ? 46.064 107.593 75.602 1.00 26.19 149 PHE D CA 1
ATOM 13614 C C . PHE D 1 149 ? 45.868 106.719 74.367 1.00 25.71 149 PHE D C 1
ATOM 13615 O O . PHE D 1 149 ? 46.654 105.806 74.135 1.00 28.53 149 PHE D O 1
ATOM 13623 N N . LEU D 1 150 ? 44.836 106.993 73.580 1.00 24.64 150 LEU D N 1
ATOM 13624 C CA . LEU D 1 150 ? 44.541 106.168 72.412 1.00 26.80 150 LEU D CA 1
ATOM 13625 C C . LEU D 1 150 ? 45.738 105.890 71.484 1.00 27.36 150 LEU D C 1
ATOM 13626 O O . LEU D 1 150 ? 46.016 104.726 71.162 1.00 25.21 150 LEU D O 1
ATOM 13631 N N . PRO D 1 151 ? 46.461 106.945 71.047 1.00 27.01 151 PRO D N 1
ATOM 13632 C CA . PRO D 1 151 ? 47.614 106.747 70.162 1.00 27.44 151 PRO D CA 1
ATOM 13633 C C . PRO D 1 151 ? 48.726 105.893 70.772 1.00 27.40 151 PRO D C 1
ATOM 13634 O O . PRO D 1 151 ? 49.524 105.302 70.042 1.00 26.18 151 PRO D O 1
ATOM 13638 N N . ARG D 1 152 ? 48.791 105.832 72.098 1.00 26.77 152 ARG D N 1
ATOM 13639 C CA . ARG D 1 152 ? 49.820 105.026 72.743 1.00 28.38 152 ARG D CA 1
ATOM 13640 C C . ARG D 1 152 ? 49.552 103.538 72.563 1.00 26.93 152 ARG D C 1
ATOM 13641 O O . ARG D 1 152 ? 50.394 102.705 72.908 1.00 26.21 152 ARG D O 1
ATOM 13649 N N . TYR D 1 153 ? 48.371 103.200 72.051 1.00 23.97 153 TYR D N 1
ATOM 13650 C CA . TYR D 1 153 ? 48.056 101.803 71.802 1.00 23.91 153 TYR D CA 1
ATOM 13651 C C . TYR D 1 153 ? 47.724 101.623 70.338 1.00 21.65 153 TYR D C 1
ATOM 13652 O O . TYR D 1 153 ? 47.016 100.699 69.954 1.00 23.85 153 TYR D O 1
ATOM 13661 N N . GLY D 1 154 ? 48.267 102.518 69.523 1.00 21.28 154 GLY D N 1
ATOM 13662 C CA . GLY D 1 154 ? 48.053 102.462 68.087 1.00 21.56 154 GLY D CA 1
ATOM 13663 C C . GLY D 1 154 ? 46.622 102.726 67.668 1.00 21.86 154 GLY D C 1
ATOM 13664 O O . GLY D 1 154 ? 46.206 102.316 66.586 1.00 20.61 154 GLY D O 1
ATOM 13665 N N . GLY D 1 155 ? 45.869 103.401 68.533 1.00 23.70 155 GLY D N 1
ATOM 13666 C CA . GLY D 1 155 ? 44.484 103.728 68.238 1.00 24.89 155 GLY D CA 1
ATOM 13667 C C . GLY D 1 155 ? 43.461 102.638 68.517 1.00 27.74 155 GLY D C 1
ATOM 13668 O O . GLY D 1 155 ? 42.319 102.766 68.097 1.00 26.86 155 GLY D O 1
ATOM 13669 N N . LYS D 1 156 ? 43.837 101.573 69.225 1.00 27.75 156 LYS D N 1
ATOM 13670 C CA . LYS D 1 156 ? 42.869 100.516 69.481 1.00 29.57 156 LYS D CA 1
ATOM 13671 C C . LYS D 1 156 ? 43.068 99.683 70.745 1.00 29.76 156 LYS D C 1
ATOM 13672 O O . LYS D 1 156 ? 44.078 98.995 70.904 1.00 29.71 156 LYS D O 1
ATOM 13678 N N . ILE D 1 157 ? 42.092 99.766 71.641 1.00 26.80 157 ILE D N 1
ATOM 13679 C CA . ILE D 1 157 ? 42.097 98.992 72.867 1.00 26.37 157 ILE D CA 1
ATOM 13680 C C . ILE D 1 157 ? 41.502 97.650 72.458 1.00 27.52 157 ILE D C 1
ATOM 13681 O O . ILE D 1 157 ? 40.517 97.611 71.716 1.00 27.71 157 ILE D O 1
ATOM 13686 N N . SER D 1 158 ? 42.094 96.558 72.930 1.00 26.70 158 SER D N 1
ATOM 13687 C CA . SER D 1 158 ? 41.620 95.220 72.564 1.00 27.78 158 SER D CA 1
ATOM 13688 C C . SER D 1 158 ? 40.485 94.654 73.413 1.00 27.26 158 SER D C 1
ATOM 13689 O O . SER D 1 158 ? 40.252 95.098 74.534 1.00 24.15 158 SER D O 1
ATOM 13692 N N . SER D 1 159 ? 39.792 93.658 72.866 1.00 25.69 159 SER D N 1
ATOM 13693 C CA . SER D 1 159 ? 38.693 93.013 73.578 1.00 26.44 159 SER D CA 1
ATOM 13694 C C . SER D 1 159 ? 39.276 92.147 74.686 1.00 25.58 159 SER D C 1
ATOM 13695 O O . SER D 1 159 ? 38.609 91.839 75.674 1.00 24.78 159 SER D O 1
ATOM 13698 N N . GLU D 1 160 ? 40.528 91.751 74.507 1.00 25.71 160 GLU D N 1
ATOM 13699 C CA . GLU D 1 160 ? 41.191 90.901 75.483 1.00 25.96 160 GLU D CA 1
ATOM 13700 C C . GLU D 1 160 ? 41.672 91.642 76.728 1.00 26.94 160 GLU D C 1
ATOM 13701 O O . GLU D 1 160 ? 41.914 91.016 77.766 1.00 26.63 160 GLU D O 1
ATOM 13707 N N . TRP D 1 161 ? 41.820 92.963 76.634 1.00 24.86 161 TRP D N 1
ATOM 13708 C CA . TRP D 1 161 ? 42.356 93.714 77.762 1.00 26.32 161 TRP D CA 1
ATOM 13709 C C . TRP D 1 161 ? 41.393 94.018 78.914 1.00 25.60 161 TRP D C 1
ATOM 13710 O O . TRP D 1 161 ? 40.182 93.824 78.809 1.00 27.31 161 TRP D O 1
ATOM 13721 N N . MET D 1 162 ? 41.961 94.496 80.014 1.00 25.34 162 MET D N 1
ATOM 13722 C CA . MET D 1 162 ? 41.228 94.786 81.243 1.00 24.34 162 MET D CA 1
ATOM 13723 C C . MET D 1 162 ? 39.933 95.602 81.201 1.00 25.49 162 MET D C 1
ATOM 13724 O O . MET D 1 162 ? 38.903 95.132 81.693 1.00 25.10 162 MET D O 1
ATOM 13729 N N . ILE D 1 163 ? 39.966 96.806 80.633 1.00 23.34 163 ILE D N 1
ATOM 13730 C CA . ILE D 1 163 ? 38.769 97.645 80.625 1.00 23.59 163 ILE D CA 1
ATOM 13731 C C . ILE D 1 163 ? 37.565 97.094 79.874 1.00 24.03 163 ILE D C 1
ATOM 13732 O O . ILE D 1 163 ? 36.433 97.253 80.319 1.00 25.28 163 ILE D O 1
ATOM 13737 N N . ALA D 1 164 ? 37.790 96.448 78.741 1.00 23.74 164 ALA D N 1
ATOM 13738 C CA . ALA D 1 164 ? 36.682 95.873 77.996 1.00 23.56 164 ALA D CA 1
ATOM 13739 C C . ALA D 1 164 ? 36.037 94.745 78.813 1.00 24.82 164 ALA D C 1
ATOM 13740 O O . ALA D 1 164 ? 34.808 94.601 78.831 1.00 24.63 164 ALA D O 1
ATOM 13742 N N . LYS D 1 165 ? 36.858 93.944 79.487 1.00 24.28 165 LYS D N 1
ATOM 13743 C CA . LYS D 1 165 ? 36.324 92.851 80.291 1.00 26.21 165 LYS D CA 1
ATOM 13744 C C . LYS D 1 165 ? 35.602 93.341 81.547 1.00 26.41 165 LYS D C 1
ATOM 13745 O O . LYS D 1 165 ? 34.589 92.771 81.932 1.00 28.08 165 LYS D O 1
ATOM 13751 N N . VAL D 1 166 ? 36.091 94.403 82.173 1.00 27.18 166 VAL D N 1
ATOM 13752 C CA . VAL D 1 166 ? 35.432 94.908 83.371 1.00 29.99 166 VAL D CA 1
ATOM 13753 C C . VAL D 1 166 ? 34.069 95.518 83.035 1.00 31.25 166 VAL D C 1
ATOM 13754 O O . VAL D 1 166 ? 33.092 95.303 83.755 1.00 30.39 166 VAL D O 1
ATOM 13758 N N . TRP D 1 167 ? 34.010 96.277 81.942 1.00 31.81 167 TRP D N 1
ATOM 13759 C CA . TRP D 1 167 ? 32.772 96.916 81.515 1.00 30.88 167 TRP D CA 1
ATOM 13760 C C . TRP D 1 167 ? 31.758 95.830 81.210 1.00 31.49 167 TRP D C 1
ATOM 13761 O O . TRP D 1 167 ? 30.588 95.968 81.545 1.00 33.06 167 TRP D O 1
ATOM 13772 N N . GLN D 1 168 ? 32.212 94.749 80.581 1.00 31.13 168 GLN D N 1
ATOM 13773 C CA . GLN D 1 168 ? 31.320 93.651 80.242 1.00 31.78 168 GLN D CA 1
ATOM 13774 C C . GLN D 1 168 ? 30.638 93.103 81.485 1.00 32.41 168 GLN D C 1
ATOM 13775 O O . GLN D 1 168 ? 29.448 92.767 81.445 1.00 32.10 168 GLN D O 1
ATOM 13781 N N . ILE D 1 169 ? 31.383 93.003 82.587 1.00 31.59 169 ILE D N 1
ATOM 13782 C CA . ILE D 1 169 ? 30.803 92.494 83.826 1.00 31.67 169 ILE D CA 1
ATOM 13783 C C . ILE D 1 169 ? 29.784 93.470 84.400 1.00 30.90 169 ILE D C 1
ATOM 13784 O O . ILE D 1 169 ? 28.711 93.069 84.835 1.00 29.90 169 ILE D O 1
ATOM 13789 N N . LEU D 1 170 ? 30.126 94.753 84.403 1.00 31.37 170 LEU D N 1
ATOM 13790 C CA . LEU D 1 170 ? 29.222 95.766 84.919 1.00 31.26 170 LEU D CA 1
ATOM 13791 C C . LEU D 1 170 ? 27.903 95.689 84.167 1.00 32.70 170 LEU D C 1
ATOM 13792 O O . LEU D 1 170 ? 26.832 95.658 84.762 1.00 33.48 170 LEU D O 1
ATOM 13797 N N . ASP D 1 171 ? 27.996 95.652 82.846 1.00 34.44 171 ASP D N 1
ATOM 13798 C CA . ASP D 1 171 ? 26.816 95.620 81.997 1.00 36.68 171 ASP D CA 1
ATOM 13799 C C . ASP D 1 171 ? 25.992 94.349 82.107 1.00 37.83 171 ASP D C 1
ATOM 13800 O O . ASP D 1 171 ? 24.779 94.411 82.288 1.00 38.97 171 ASP D O 1
ATOM 13805 N N . GLU D 1 172 ? 26.644 93.197 82.023 1.00 38.48 172 GLU D N 1
ATOM 13806 C CA . GLU D 1 172 ? 25.929 91.932 82.063 1.00 37.77 172 GLU D CA 1
ATOM 13807 C C . GLU D 1 172 ? 25.677 91.303 83.431 1.00 38.93 172 GLU D C 1
ATOM 13808 O O . GLU D 1 172 ? 24.759 90.492 83.571 1.00 39.64 172 GLU D O 1
ATOM 13814 N N . ALA D 1 173 ? 26.473 91.669 84.435 1.00 37.69 173 ALA D N 1
ATOM 13815 C CA . ALA D 1 173 ? 26.304 91.114 85.773 1.00 36.00 173 ALA D CA 1
ATOM 13816 C C . ALA D 1 173 ? 26.673 92.139 86.834 1.00 36.22 173 ALA D C 1
ATOM 13817 O O . ALA D 1 173 ? 27.647 91.977 87.562 1.00 35.75 173 ALA D O 1
ATOM 13819 N N . GLU D 1 174 ? 25.877 93.195 86.920 1.00 37.53 174 GLU D N 1
ATOM 13820 C CA . GLU D 1 174 ? 26.124 94.254 87.884 1.00 39.71 174 GLU D CA 1
ATOM 13821 C C . GLU D 1 174 ? 26.285 93.732 89.318 1.00 39.25 174 GLU D C 1
ATOM 13822 O O . GLU D 1 174 ? 26.984 94.347 90.126 1.00 39.00 174 GLU D O 1
ATOM 13828 N N . ASP D 1 175 ? 25.649 92.606 89.640 1.00 38.21 175 ASP D N 1
ATOM 13829 C CA . ASP D 1 175 ? 25.774 92.059 90.989 1.00 37.58 175 ASP D CA 1
ATOM 13830 C C . ASP D 1 175 ? 27.191 91.526 91.231 1.00 37.84 175 ASP D C 1
ATOM 13831 O O . ASP D 1 175 ? 27.716 91.632 92.346 1.00 36.53 175 ASP D O 1
ATOM 13836 N N . VAL D 1 176 ? 27.810 90.945 90.201 1.00 36.99 176 VAL D N 1
ATOM 13837 C CA . VAL D 1 176 ? 29.182 90.452 90.348 1.00 36.34 176 VAL D CA 1
ATOM 13838 C C . VAL D 1 176 ? 30.073 91.684 90.502 1.00 35.34 176 VAL D C 1
ATOM 13839 O O . VAL D 1 176 ? 30.914 91.741 91.395 1.00 34.63 176 VAL D O 1
ATOM 13843 N N . TYR D 1 177 ? 29.864 92.670 89.630 1.00 35.21 177 TYR D N 1
ATOM 13844 C CA . TYR D 1 177 ? 30.628 93.921 89.656 1.00 35.42 177 TYR D CA 1
ATOM 13845 C C . TYR D 1 177 ? 30.649 94.588 91.038 1.00 35.25 177 TYR D C 1
ATOM 13846 O O . TYR D 1 177 ? 31.703 94.997 91.530 1.00 35.66 177 TYR D O 1
ATOM 13855 N N . ASN D 1 178 ? 29.478 94.713 91.650 1.00 35.39 178 ASN D N 1
ATOM 13856 C CA . ASN D 1 178 ? 29.367 95.346 92.956 1.00 36.74 178 ASN D CA 1
ATOM 13857 C C . ASN D 1 178 ? 29.930 94.510 94.100 1.00 36.41 178 ASN D C 1
ATOM 13858 O O . ASN D 1 178 ? 30.355 95.054 95.121 1.00 37.22 178 ASN D O 1
ATOM 13863 N N . ARG D 1 179 ? 29.949 93.194 93.936 1.00 35.41 179 ARG D N 1
ATOM 13864 C CA . ARG D 1 179 ? 30.472 92.339 94.990 1.00 35.26 179 ARG D CA 1
ATOM 13865 C C . ARG D 1 179 ? 31.978 92.227 94.909 1.00 34.41 179 ARG D C 1
ATOM 13866 O O . ARG D 1 179 ? 32.624 91.783 95.852 1.00 33.72 179 ARG D O 1
ATOM 13874 N N . THR D 1 180 ? 32.532 92.639 93.776 1.00 32.90 180 THR D N 1
ATOM 13875 C CA . THR D 1 180 ? 33.964 92.573 93.557 1.00 31.46 180 THR D CA 1
ATOM 13876 C C . THR D 1 180 ? 34.714 93.677 94.288 1.00 31.14 180 THR D C 1
ATOM 13877 O O . THR D 1 180 ? 34.411 94.859 94.125 1.00 30.01 180 THR D O 1
ATOM 13881 N N . ASP D 1 181 ? 35.688 93.288 95.104 1.00 30.11 181 ASP D N 1
ATOM 13882 C CA . ASP D 1 181 ? 36.482 94.274 95.818 1.00 30.56 181 ASP D CA 1
ATOM 13883 C C . ASP D 1 181 ? 37.507 94.869 94.854 1.00 28.84 181 ASP D C 1
ATOM 13884 O O . ASP D 1 181 ? 37.911 96.018 94.999 1.00 29.16 181 ASP D O 1
ATOM 13889 N N . GLN D 1 182 ? 37.939 94.067 93.887 1.00 27.83 182 GLN D N 1
ATOM 13890 C CA . GLN D 1 182 ? 38.881 94.520 92.861 1.00 28.63 182 GLN D CA 1
ATOM 13891 C C . GLN D 1 182 ? 39.133 93.429 91.832 1.00 27.36 182 GLN D C 1
ATOM 13892 O O . GLN D 1 182 ? 39.001 92.236 92.122 1.00 27.19 182 GLN D O 1
ATOM 13898 N N . PHE D 1 183 ? 39.482 93.853 90.623 1.00 26.04 183 PHE D N 1
ATOM 13899 C CA . PHE D 1 183 ? 39.772 92.937 89.536 1.00 26.47 183 PHE D CA 1
ATOM 13900 C C . PHE D 1 183 ? 41.294 92.837 89.499 1.00 26.74 183 PHE D C 1
ATOM 13901 O O . PHE D 1 183 ? 41.981 93.843 89.642 1.00 27.01 183 PHE D O 1
ATOM 13909 N N . LEU D 1 184 ? 41.818 91.629 89.329 1.00 25.15 184 LEU D N 1
ATOM 13910 C CA . LEU D 1 184 ? 43.261 91.440 89.292 1.00 25.08 184 LEU D CA 1
ATOM 13911 C C . LEU D 1 184 ? 43.728 90.555 88.146 1.00 26.02 184 LEU D C 1
ATOM 13912 O O . LEU D 1 184 ? 43.053 89.602 87.757 1.00 25.33 184 LEU D O 1
ATOM 13917 N N . GLU D 1 185 ? 44.890 90.905 87.609 1.00 25.58 185 GLU D N 1
ATOM 13918 C CA . GLU D 1 185 ? 45.544 90.149 86.553 1.00 26.71 185 GLU D CA 1
ATOM 13919 C C . GLU D 1 185 ? 45.932 88.837 87.250 1.00 26.43 185 GLU D C 1
ATOM 13920 O O . GLU D 1 185 ? 46.323 88.850 88.420 1.00 25.61 185 GLU D O 1
ATOM 13926 N N . ALA D 1 186 ? 45.814 87.709 86.560 1.00 26.53 186 ALA D N 1
ATOM 13927 C CA . ALA D 1 186 ? 46.148 86.424 87.171 1.00 25.86 186 ALA D CA 1
ATOM 13928 C C . ALA D 1 186 ? 47.603 86.376 87.630 1.00 25.84 186 ALA D C 1
ATOM 13929 O O . ALA D 1 186 ? 47.926 85.760 88.651 1.00 25.98 186 ALA D O 1
ATOM 13931 N N . THR D 1 187 ? 48.490 87.024 86.887 1.00 24.07 187 THR D N 1
ATOM 13932 C CA . THR D 1 187 ? 49.881 87.012 87.290 1.00 23.55 187 THR D CA 1
ATOM 13933 C C . THR D 1 187 ? 49.999 87.727 88.639 1.00 24.13 187 THR D C 1
ATOM 13934 O O . THR D 1 187 ? 50.782 87.305 89.488 1.00 23.23 187 THR D O 1
ATOM 13938 N N . ASP D 1 188 ? 49.219 88.790 88.856 1.00 22.65 188 ASP D N 1
ATOM 13939 C CA . ASP D 1 188 ? 49.289 89.487 90.142 1.00 23.36 188 ASP D CA 1
ATOM 13940 C C . ASP D 1 188 ? 48.619 88.657 91.233 1.00 24.82 188 ASP D C 1
ATOM 13941 O O . ASP D 1 188 ? 49.094 88.612 92.371 1.00 23.89 188 ASP D O 1
ATOM 13946 N N . TRP D 1 189 ? 47.510 88.002 90.896 1.00 25.16 189 TRP D N 1
ATOM 13947 C CA . TRP D 1 189 ? 46.800 87.213 91.890 1.00 24.64 189 TRP D CA 1
ATOM 13948 C C . TRP D 1 189 ? 47.597 86.000 92.354 1.00 26.42 189 TRP D C 1
ATOM 13949 O O . TRP D 1 189 ? 47.598 85.671 93.547 1.00 27.80 189 TRP D O 1
ATOM 13960 N N . ILE D 1 190 ? 48.280 85.339 91.427 1.00 27.09 190 ILE D N 1
ATOM 13961 C CA . ILE D 1 190 ? 49.053 84.169 91.790 1.00 28.13 190 ILE D CA 1
ATOM 13962 C C . ILE D 1 190 ? 50.191 84.516 92.750 1.00 28.70 190 ILE D C 1
ATOM 13963 O O . ILE D 1 190 ? 50.401 83.793 93.721 1.00 27.80 190 ILE D O 1
ATOM 13968 N N . VAL D 1 191 ? 50.917 85.612 92.518 1.00 29.64 191 VAL D N 1
ATOM 13969 C CA . VAL D 1 191 ? 52.002 85.954 93.447 1.00 31.90 191 VAL D CA 1
ATOM 13970 C C . VAL D 1 191 ? 51.386 86.415 94.765 1.00 32.06 191 VAL D C 1
ATOM 13971 O O . VAL D 1 191 ? 52.033 86.404 95.814 1.00 32.48 191 VAL D O 1
ATOM 13975 N N . SER D 1 192 ? 50.125 86.816 94.691 1.00 29.57 192 SER D N 1
ATOM 13976 C CA . SER D 1 192 ? 49.379 87.274 95.852 1.00 31.06 192 SER D CA 1
ATOM 13977 C C . SER D 1 192 ? 49.113 86.098 96.799 1.00 31.34 192 SER D C 1
ATOM 13978 O O . SER D 1 192 ? 49.048 86.260 98.022 1.00 28.64 192 SER D O 1
ATOM 13981 N N . GLN D 1 193 ? 48.953 84.914 96.216 1.00 30.18 193 GLN D N 1
ATOM 13982 C CA . GLN D 1 193 ? 48.695 83.701 96.984 1.00 30.77 193 GLN D CA 1
ATOM 13983 C C . GLN D 1 193 ? 49.974 83.202 97.638 1.00 29.95 193 GLN D C 1
ATOM 13984 O O . GLN D 1 193 ? 49.935 82.535 98.666 1.00 32.05 193 GLN D O 1
ATOM 13990 N N . MET D 1 194 ? 51.114 83.520 97.037 1.00 28.69 194 MET D N 1
ATOM 13991 C CA . MET D 1 194 ? 52.390 83.106 97.599 1.00 26.92 194 MET D CA 1
ATOM 13992 C C . MET D 1 194 ? 52.838 84.087 98.672 1.00 27.45 194 MET D C 1
ATOM 13993 O O . MET D 1 194 ? 53.526 83.705 99.614 1.00 27.78 194 MET D O 1
ATOM 13998 N N . THR D 1 195 ? 52.430 85.346 98.532 1.00 27.29 195 THR D N 1
ATOM 13999 C CA . THR D 1 195 ? 52.838 86.391 99.461 1.00 29.35 195 THR D CA 1
ATOM 14000 C C . THR D 1 195 ? 51.788 86.900 100.453 1.00 30.58 195 THR D C 1
ATOM 14001 O O . THR D 1 195 ? 52.136 87.450 101.495 1.00 31.31 195 THR D O 1
ATOM 14005 N N . GLY D 1 196 ? 50.511 86.742 100.119 1.00 32.56 196 GLY D N 1
ATOM 14006 C CA . GLY D 1 196 ? 49.448 87.221 100.989 1.00 33.61 196 GLY D CA 1
ATOM 14007 C C . GLY D 1 196 ? 49.212 88.712 100.784 1.00 35.67 196 GLY D C 1
ATOM 14008 O O . GLY D 1 196 ? 48.363 89.320 101.435 1.00 36.25 196 GLY D O 1
ATOM 14009 N N . LYS D 1 197 ? 49.975 89.305 99.872 1.00 36.98 197 LYS D N 1
ATOM 14010 C CA . LYS D 1 197 ? 49.872 90.727 99.579 1.00 37.95 197 LYS D CA 1
ATOM 14011 C C . LYS D 1 197 ? 49.497 90.975 98.124 1.00 37.40 197 LYS D C 1
ATOM 14012 O O . LYS D 1 197 ? 49.961 90.271 97.224 1.00 37.72 197 LYS D O 1
ATOM 14018 N N . ILE D 1 198 ? 48.655 91.978 97.896 1.00 36.92 198 ILE D N 1
ATOM 14019 C CA . ILE D 1 198 ? 48.257 92.325 96.541 1.00 36.44 198 ILE D CA 1
ATOM 14020 C C . ILE D 1 198 ? 49.192 93.431 96.054 1.00 35.35 198 ILE D C 1
ATOM 14021 O O . ILE D 1 198 ? 49.105 94.570 96.522 1.00 35.61 198 ILE D O 1
ATOM 14026 N N . VAL D 1 199 ? 50.093 93.088 95.132 1.00 33.54 199 VAL D N 1
ATOM 14027 C CA . VAL D 1 199 ? 51.047 94.050 94.571 1.00 32.94 199 VAL D CA 1
ATOM 14028 C C . VAL D 1 199 ? 50.959 94.023 93.039 1.00 32.87 199 VAL D C 1
ATOM 14029 O O . VAL D 1 199 ? 51.363 93.047 92.402 1.00 34.20 199 VAL D O 1
ATOM 14033 N N . LYS D 1 200 ? 50.441 95.097 92.449 1.00 30.92 200 LYS D N 1
ATOM 14034 C CA . LYS D 1 200 ? 50.252 95.158 90.998 1.00 28.75 200 LYS D CA 1
ATOM 14035 C C . LYS D 1 200 ? 51.469 95.560 90.182 1.00 26.87 200 LYS D C 1
ATOM 14036 O O . LYS D 1 200 ? 52.082 96.595 90.435 1.00 25.72 200 LYS D O 1
ATOM 14042 N N . ASN D 1 201 ? 51.793 94.746 89.177 1.00 24.35 201 ASN D N 1
ATOM 14043 C CA . ASN D 1 201 ? 52.947 95.006 88.327 1.00 24.06 201 ASN D CA 1
ATOM 14044 C C . ASN D 1 201 ? 52.678 95.981 87.196 1.00 23.32 201 ASN D C 1
ATOM 14045 O O . ASN D 1 201 ? 51.556 96.093 86.688 1.00 22.09 201 ASN D O 1
ATOM 14050 N N . SER D 1 202 ? 53.744 96.667 86.795 1.00 22.24 202 SER D N 1
ATOM 14051 C CA . SER D 1 202 ? 53.703 97.668 85.736 1.00 21.43 202 SER D CA 1
ATOM 14052 C C . SER D 1 202 ? 53.504 97.096 84.347 1.00 20.50 202 SER D C 1
ATOM 14053 O O . SER D 1 202 ? 53.116 97.817 83.443 1.00 19.99 202 SER D O 1
ATOM 14056 N N . CYS D 1 203 ? 53.771 95.808 84.167 1.00 21.30 203 CYS D N 1
ATOM 14057 C CA . CYS D 1 203 ? 53.638 95.235 82.846 1.00 21.72 203 CYS D CA 1
ATOM 14058 C C . CYS D 1 203 ? 52.192 95.137 82.398 1.00 21.96 203 CYS D C 1
ATOM 14059 O O . CYS D 1 203 ? 51.810 95.772 81.419 1.00 20.96 203 CYS D O 1
ATOM 14062 N N . THR D 1 204 ? 51.384 94.356 83.106 1.00 20.12 204 THR D N 1
ATOM 14063 C CA . THR D 1 204 ? 49.988 94.226 82.718 1.00 20.50 204 THR D CA 1
ATOM 14064 C C . THR D 1 204 ? 49.198 95.504 82.919 1.00 21.53 204 THR D C 1
ATOM 14065 O O . THR D 1 204 ? 48.262 95.769 82.173 1.00 23.23 204 THR D O 1
ATOM 14069 N N . ALA D 1 205 ? 49.565 96.307 83.912 1.00 22.47 205 ALA D N 1
ATOM 14070 C CA . ALA D 1 205 ? 48.847 97.563 84.137 1.00 23.19 205 ALA D CA 1
ATOM 14071 C C . ALA D 1 205 ? 49.012 98.427 82.897 1.00 23.60 205 ALA D C 1
ATOM 14072 O O . ALA D 1 205 ? 48.029 98.916 82.337 1.00 24.38 205 ALA D O 1
ATOM 14074 N N . GLY D 1 206 ? 50.259 98.592 82.462 1.00 22.30 206 GLY D N 1
ATOM 14075 C CA . GLY D 1 206 ? 50.539 99.410 81.288 1.00 23.83 206 GLY D CA 1
ATOM 14076 C C . GLY D 1 206 ? 49.947 98.935 79.966 1.00 24.38 206 GLY D C 1
ATOM 14077 O O . GLY D 1 206 ? 49.189 99.658 79.299 1.00 22.16 206 GLY D O 1
ATOM 14078 N N . TYR D 1 207 ? 50.283 97.716 79.571 1.00 22.56 207 TYR D N 1
ATOM 14079 C CA . TYR D 1 207 ? 49.773 97.203 78.311 1.00 24.81 207 TYR D CA 1
ATOM 14080 C C . TYR D 1 207 ? 48.293 96.822 78.299 1.00 24.53 207 TYR D C 1
ATOM 14081 O O . TYR D 1 207 ? 47.634 96.956 77.269 1.00 23.73 207 TYR D O 1
ATOM 14090 N N . LYS D 1 208 ? 47.762 96.377 79.434 1.00 23.68 208 LYS D N 1
ATOM 14091 C CA . LYS D 1 208 ? 46.376 95.930 79.458 1.00 24.97 208 LYS D CA 1
ATOM 14092 C C . LYS D 1 208 ? 45.314 96.788 80.142 1.00 25.97 208 LYS D C 1
ATOM 14093 O O . LYS D 1 208 ? 44.144 96.703 79.776 1.00 27.25 208 LYS D O 1
ATOM 14099 N N . ALA D 1 209 ? 45.695 97.600 81.127 1.00 24.98 209 ALA D N 1
ATOM 14100 C CA . ALA D 1 209 ? 44.717 98.414 81.839 1.00 23.40 209 ALA D CA 1
ATOM 14101 C C . ALA D 1 209 ? 44.859 99.901 81.567 1.00 24.09 209 ALA D C 1
ATOM 14102 O O . ALA D 1 209 ? 44.457 100.716 82.392 1.00 23.47 209 ALA D O 1
ATOM 14104 N N . ILE D 1 210 ? 45.454 100.240 80.426 1.00 23.51 210 ILE D N 1
ATOM 14105 C CA . ILE D 1 210 ? 45.651 101.627 80.004 1.00 23.81 210 ILE D CA 1
ATOM 14106 C C . ILE D 1 210 ? 46.403 102.510 81.020 1.00 25.70 210 ILE D C 1
ATOM 14107 O O . ILE D 1 210 ? 46.058 103.683 81.213 1.00 25.08 210 ILE D O 1
ATOM 14112 N N . TRP D 1 211 ? 47.422 101.949 81.671 1.00 24.42 211 TRP D N 1
ATOM 14113 C CA . TRP D 1 211 ? 48.210 102.700 82.650 1.00 25.17 211 TRP D CA 1
ATOM 14114 C C . TRP D 1 211 ? 49.407 103.394 81.995 1.00 25.28 211 TRP D C 1
ATOM 14115 O O . TRP D 1 211 ? 49.912 102.946 80.974 1.00 24.14 211 TRP D O 1
ATOM 14126 N N . HIS D 1 212 ? 49.859 104.480 82.605 1.00 25.52 212 HIS D N 1
ATOM 14127 C CA . HIS D 1 212 ? 51.005 105.237 82.117 1.00 27.36 212 HIS D CA 1
ATOM 14128 C C . HIS D 1 212 ? 51.689 105.686 83.395 1.00 27.43 212 HIS D C 1
ATOM 14129 O O . HIS D 1 212 ? 51.031 106.204 84.290 1.00 25.99 212 HIS D O 1
ATOM 14136 N N . LYS D 1 213 ? 52.997 105.485 83.493 1.00 27.36 213 LYS D N 1
ATOM 14137 C CA . LYS D 1 213 ? 53.708 105.851 84.703 1.00 29.27 213 LYS D CA 1
ATOM 14138 C C . LYS D 1 213 ? 53.626 107.328 85.062 1.00 30.57 213 LYS D C 1
ATOM 14139 O O . LYS D 1 213 ? 53.451 107.675 86.227 1.00 30.91 213 LYS D O 1
ATOM 14145 N N . ARG D 1 214 ? 53.751 108.195 84.069 1.00 31.19 214 ARG D N 1
ATOM 14146 C CA . ARG D 1 214 ? 53.716 109.619 84.337 1.00 34.59 214 ARG D CA 1
ATOM 14147 C C . ARG D 1 214 ? 52.301 110.207 84.380 1.00 34.44 214 ARG D C 1
ATOM 14148 O O . ARG D 1 214 ? 51.972 110.943 85.313 1.00 33.89 214 ARG D O 1
ATOM 14156 N N . GLU D 1 215 ? 51.453 109.858 83.409 1.00 33.66 215 GLU D N 1
ATOM 14157 C CA . GLU D 1 215 ? 50.085 110.378 83.372 1.00 33.08 215 GLU D CA 1
ATOM 14158 C C . GLU D 1 215 ? 49.066 109.560 84.156 1.00 32.29 215 GLU D C 1
ATOM 14159 O O . GLU D 1 215 ? 47.939 109.997 84.332 1.00 32.01 215 GLU D O 1
ATOM 14165 N N . GLY D 1 216 ? 49.456 108.384 84.641 1.00 32.20 216 GLY D N 1
ATOM 14166 C CA . GLY D 1 216 ? 48.514 107.554 85.376 1.00 31.05 216 GLY D CA 1
ATOM 14167 C C . GLY D 1 216 ? 47.445 106.982 84.454 1.00 29.88 216 GLY D C 1
ATOM 14168 O O . GLY D 1 216 ? 47.624 106.938 83.239 1.00 28.41 216 GLY D O 1
ATOM 14169 N N . TYR D 1 217 ? 46.341 106.524 85.032 1.00 29.91 217 TYR D N 1
ATOM 14170 C CA . TYR D 1 217 ? 45.233 105.961 84.257 1.00 28.22 217 TYR D CA 1
ATOM 14171 C C . TYR D 1 217 ? 44.456 107.091 83.573 1.00 28.13 217 TYR D C 1
ATOM 14172 O O . TYR D 1 217 ? 44.716 108.262 83.824 1.00 30.10 217 TYR D O 1
ATOM 14181 N N . PRO D 1 218 ? 43.512 106.756 82.680 1.00 27.36 218 PRO D N 1
ATOM 14182 C CA . PRO D 1 218 ? 42.778 107.866 82.061 1.00 27.06 218 PRO D CA 1
ATOM 14183 C C . PRO D 1 218 ? 41.956 108.545 83.155 1.00 27.90 218 PRO D C 1
ATOM 14184 O O . PRO D 1 218 ? 41.673 107.928 84.190 1.00 26.15 218 PRO D O 1
ATOM 14188 N N . SER D 1 219 ? 41.572 109.805 82.928 1.00 28.27 219 SER D N 1
ATOM 14189 C CA . SER D 1 219 ? 40.803 110.570 83.915 1.00 28.37 219 SER D CA 1
ATOM 14190 C C . SER D 1 219 ? 39.494 109.889 84.308 1.00 28.19 219 SER D C 1
ATOM 14191 O O . SER D 1 219 ? 38.963 109.051 83.570 1.00 26.10 219 SER D O 1
ATOM 14194 N N . ASN D 1 220 ? 38.976 110.267 85.470 1.00 26.87 220 ASN D N 1
ATOM 14195 C CA . ASN D 1 220 ? 37.730 109.709 85.949 1.00 28.29 220 ASN D CA 1
ATOM 14196 C C . ASN D 1 220 ? 36.637 110.111 84.987 1.00 28.83 220 ASN D C 1
ATOM 14197 O O . ASN D 1 220 ? 35.703 109.349 84.744 1.00 26.05 220 ASN D O 1
ATOM 14202 N N . GLU D 1 221 ? 36.764 111.317 84.435 1.00 29.93 221 GLU D N 1
ATOM 14203 C CA . GLU D 1 221 ? 35.774 111.829 83.496 1.00 30.50 221 GLU D CA 1
ATOM 14204 C C . GLU D 1 221 ? 35.642 110.915 82.283 1.00 28.79 221 GLU D C 1
ATOM 14205 O O . GLU D 1 221 ? 34.538 110.668 81.804 1.00 29.62 221 GLU D O 1
ATOM 14211 N N . PHE D 1 222 ? 36.763 110.404 81.788 1.00 28.31 222 PHE D N 1
ATOM 14212 C CA . PHE D 1 222 ? 36.703 109.509 80.636 1.00 27.77 222 PHE D CA 1
ATOM 14213 C C . PHE D 1 222 ? 35.892 108.270 81.012 1.00 28.09 222 PHE D C 1
ATOM 14214 O O . PHE D 1 222 ? 34.955 107.900 80.309 1.00 29.89 222 PHE D O 1
ATOM 14222 N N . PHE D 1 223 ? 36.245 107.625 82.118 1.00 25.86 223 PHE D N 1
ATOM 14223 C CA . PHE D 1 223 ? 35.515 106.427 82.517 1.00 28.46 223 PHE D CA 1
ATOM 14224 C C . PHE D 1 223 ? 34.034 106.701 82.734 1.00 28.62 223 PHE D C 1
ATOM 14225 O O . PHE D 1 223 ? 33.184 105.872 82.395 1.00 26.46 223 PHE D O 1
ATOM 14233 N N . LYS D 1 224 ? 33.737 107.868 83.290 1.00 30.76 224 LYS D N 1
ATOM 14234 C CA . LYS D 1 224 ? 32.363 108.288 83.544 1.00 32.56 224 LYS D CA 1
ATOM 14235 C C . LYS D 1 224 ? 31.641 108.348 82.209 1.00 33.02 224 LYS D C 1
ATOM 14236 O O . LYS D 1 224 ? 30.492 107.922 82.092 1.00 32.20 224 LYS D O 1
ATOM 14242 N N . ALA D 1 225 ? 32.337 108.876 81.202 1.00 33.19 225 ALA D N 1
ATOM 14243 C CA . ALA D 1 225 ? 31.781 108.997 79.863 1.00 32.83 225 ALA D CA 1
ATOM 14244 C C . ALA D 1 225 ? 31.362 107.645 79.287 1.00 32.92 225 ALA D C 1
ATOM 14245 O O . ALA D 1 225 ? 30.530 107.596 78.389 1.00 35.43 225 ALA D O 1
ATOM 14247 N N . LEU D 1 226 ? 31.934 106.550 79.782 1.00 33.00 226 LEU D N 1
ATOM 14248 C CA . LEU D 1 226 ? 31.541 105.225 79.291 1.00 33.23 226 LEU D CA 1
ATOM 14249 C C . LEU D 1 226 ? 30.249 104.796 79.976 1.00 32.97 226 LEU D C 1
ATOM 14250 O O . LEU D 1 226 ? 29.320 104.305 79.335 1.00 32.15 226 LEU D O 1
ATOM 14255 N N . ASP D 1 227 ? 30.227 104.977 81.294 1.00 32.30 227 ASP D N 1
ATOM 14256 C CA . ASP D 1 227 ? 29.096 104.638 82.147 1.00 32.42 227 ASP D CA 1
ATOM 14257 C C . ASP D 1 227 ? 29.376 105.345 83.473 1.00 31.99 227 ASP D C 1
ATOM 14258 O O . ASP D 1 227 ? 30.462 105.212 84.031 1.00 31.46 227 ASP D O 1
ATOM 14263 N N . PRO D 1 228 ? 28.399 106.108 83.989 1.00 32.24 228 PRO D N 1
ATOM 14264 C CA . PRO D 1 228 ? 28.558 106.834 85.252 1.00 32.09 228 PRO D CA 1
ATOM 14265 C C . PRO D 1 228 ? 29.076 105.957 86.382 1.00 32.01 228 PRO D C 1
ATOM 14266 O O . PRO D 1 228 ? 29.840 106.411 87.231 1.00 31.82 228 PRO D O 1
ATOM 14270 N N . ARG D 1 229 ? 28.667 104.696 86.388 1.00 32.10 229 ARG D N 1
ATOM 14271 C CA . ARG D 1 229 ? 29.090 103.765 87.432 1.00 32.17 229 ARG D CA 1
ATOM 14272 C C . ARG D 1 229 ? 30.587 103.414 87.425 1.00 32.83 229 ARG D C 1
ATOM 14273 O O . ARG D 1 229 ? 31.075 102.778 88.355 1.00 33.54 229 ARG D O 1
ATOM 14281 N N . LEU D 1 230 ? 31.312 103.827 86.387 1.00 32.16 230 LEU D N 1
ATOM 14282 C CA . LEU D 1 230 ? 32.739 103.524 86.278 1.00 32.05 230 LEU D CA 1
ATOM 14283 C C . LEU D 1 230 ? 33.643 104.694 86.630 1.00 32.32 230 LEU D C 1
ATOM 14284 O O . LEU D 1 230 ? 34.860 104.567 86.558 1.00 34.88 230 LEU D O 1
ATOM 14289 N N . GLU D 1 231 ? 33.057 105.829 86.997 1.00 34.27 231 GLU D N 1
ATOM 14290 C CA . GLU D 1 231 ? 33.832 107.026 87.331 1.00 33.92 231 GLU D CA 1
ATOM 14291 C C . GLU D 1 231 ? 35.031 106.786 88.250 1.00 33.09 231 GLU D C 1
ATOM 14292 O O . GLU D 1 231 ? 36.119 107.288 87.995 1.00 34.34 231 GLU D O 1
ATOM 14298 N N . HIS D 1 232 ? 34.831 106.021 89.318 1.00 33.27 232 HIS D N 1
ATOM 14299 C CA . HIS D 1 232 ? 35.902 105.754 90.281 1.00 31.50 232 HIS D CA 1
ATOM 14300 C C . HIS D 1 232 ? 36.509 104.347 90.198 1.00 30.39 232 HIS D C 1
ATOM 14301 O O . HIS D 1 232 ? 37.151 103.885 91.142 1.00 29.41 232 HIS D O 1
ATOM 14308 N N . LEU D 1 233 ? 36.299 103.681 89.063 1.00 28.70 233 LEU D N 1
ATOM 14309 C CA . LEU D 1 233 ? 36.825 102.336 88.819 1.00 27.97 233 LEU D CA 1
ATOM 14310 C C . LEU D 1 233 ? 38.296 102.279 89.219 1.00 28.43 233 LEU D C 1
ATOM 14311 O O . LEU D 1 233 ? 38.742 101.371 89.921 1.00 26.34 233 LEU D O 1
ATOM 14316 N N . THR D 1 234 ? 39.031 103.282 88.760 1.00 27.74 234 THR D N 1
ATOM 14317 C CA . THR D 1 234 ? 40.461 103.411 89.000 1.00 30.54 234 THR D CA 1
ATOM 14318 C C . THR D 1 234 ? 40.895 103.537 90.461 1.00 29.59 234 THR D C 1
ATOM 14319 O O . THR D 1 234 ? 42.011 103.154 90.817 1.00 29.07 234 THR D O 1
ATOM 14323 N N . THR D 1 235 ? 40.034 104.068 91.318 1.00 29.21 235 THR D N 1
ATOM 14324 C CA . THR D 1 235 ? 40.432 104.200 92.708 1.00 27.81 235 THR D CA 1
ATOM 14325 C C . THR D 1 235 ? 39.705 103.209 93.597 1.00 29.17 235 THR D C 1
ATOM 14326 O O . THR D 1 235 ? 39.805 103.271 94.829 1.00 28.46 235 THR D O 1
ATOM 14330 N N . THR D 1 236 ? 38.973 102.288 92.979 1.00 28.09 236 THR D N 1
ATOM 14331 C CA . THR D 1 236 ? 38.266 101.288 93.760 1.00 29.35 236 THR D CA 1
ATOM 14332 C C . THR D 1 236 ? 38.553 99.861 93.307 1.00 29.45 236 THR D C 1
ATOM 14333 O O . THR D 1 236 ? 39.441 99.208 93.838 1.00 30.00 236 THR D O 1
ATOM 14337 N N . LYS D 1 237 ? 37.824 99.383 92.310 1.00 30.09 237 LYS D N 1
ATOM 14338 C CA . LYS D 1 237 ? 38.008 98.013 91.837 1.00 30.79 237 LYS D CA 1
ATOM 14339 C C . LYS D 1 237 ? 39.285 97.723 91.018 1.00 30.62 237 LYS D C 1
ATOM 14340 O O . LYS D 1 237 ? 39.574 96.574 90.669 1.00 28.54 237 LYS D O 1
ATOM 14346 N N . LEU D 1 238 ? 40.050 98.764 90.711 1.00 29.72 238 LEU D N 1
ATOM 14347 C CA . LEU D 1 238 ? 41.309 98.588 89.998 1.00 29.45 238 LEU D CA 1
ATOM 14348 C C . LEU D 1 238 ? 42.352 99.488 90.644 1.00 28.03 238 LEU D C 1
ATOM 14349 O O . LEU D 1 238 ? 43.290 99.941 89.998 1.00 26.39 238 LEU D O 1
ATOM 14354 N N . ARG D 1 239 ? 42.165 99.731 91.937 1.00 26.99 239 ARG D N 1
ATOM 14355 C CA . ARG D 1 239 ? 43.068 100.567 92.722 1.00 26.78 239 ARG D CA 1
ATOM 14356 C C . ARG D 1 239 ? 44.406 99.874 92.965 1.00 27.33 239 ARG D C 1
ATOM 14357 O O . ARG D 1 239 ? 44.585 98.681 92.680 1.00 24.32 239 ARG D O 1
ATOM 14365 N N . GLY D 1 240 ? 45.347 100.636 93.504 1.00 28.32 240 GLY D N 1
ATOM 14366 C CA . GLY D 1 240 ? 46.645 100.075 93.806 1.00 29.85 240 GLY D CA 1
ATOM 14367 C C . GLY D 1 240 ? 47.770 100.738 93.048 1.00 30.57 240 GLY D C 1
ATOM 14368 O O . GLY D 1 240 ? 47.631 101.080 91.869 1.00 31.60 240 GLY D O 1
ATOM 14369 N N . ASP D 1 241 ? 48.889 100.922 93.738 1.00 30.43 241 ASP D N 1
ATOM 14370 C CA . ASP D 1 241 ? 50.065 101.526 93.142 1.00 31.83 241 ASP D CA 1
ATOM 14371 C C . ASP D 1 241 ? 50.650 100.487 92.208 1.00 31.11 241 ASP D C 1
ATOM 14372 O O . ASP D 1 241 ? 50.631 99.297 92.510 1.00 30.21 241 ASP D O 1
ATOM 14377 N N . ILE D 1 242 ? 51.157 100.927 91.066 1.00 30.99 242 ILE D N 1
ATOM 14378 C CA . ILE D 1 242 ? 51.752 99.995 90.133 1.00 30.35 242 ILE D CA 1
ATOM 14379 C C . ILE D 1 242 ? 53.246 99.996 90.364 1.00 28.75 242 ILE D C 1
ATOM 14380 O O . ILE D 1 242 ? 53.867 101.051 90.373 1.00 28.05 242 ILE D O 1
ATOM 14385 N N . VAL D 1 243 ? 53.815 98.806 90.546 1.00 27.26 243 VAL D N 1
ATOM 14386 C CA . VAL D 1 243 ? 55.242 98.663 90.809 1.00 28.24 243 VAL D CA 1
ATOM 14387 C C . VAL D 1 243 ? 56.008 97.991 89.671 1.00 28.85 243 VAL D C 1
ATOM 14388 O O . VAL D 1 243 ? 55.537 97.029 89.060 1.00 28.89 243 VAL D O 1
ATOM 14392 N N . PRO D 1 244 ? 57.223 98.483 89.386 1.00 30.39 244 PRO D N 1
ATOM 14393 C CA . PRO D 1 244 ? 58.056 97.930 88.311 1.00 30.56 244 PRO D CA 1
ATOM 14394 C C . PRO D 1 244 ? 58.490 96.486 88.497 1.00 31.05 244 PRO D C 1
ATOM 14395 O O . PRO D 1 244 ? 58.618 96.002 89.622 1.00 30.27 244 PRO D O 1
ATOM 14399 N N . LEU D 1 245 ? 58.704 95.813 87.369 1.00 30.35 245 LEU D N 1
ATOM 14400 C CA . LEU D 1 245 ? 59.150 94.427 87.335 1.00 29.11 245 LEU D CA 1
ATOM 14401 C C . LEU D 1 245 ? 60.456 94.302 88.102 1.00 28.18 245 LEU D C 1
ATOM 14402 O O . LEU D 1 245 ? 61.263 95.229 88.109 1.00 27.76 245 LEU D O 1
ATOM 14407 N N . GLY D 1 246 ? 60.661 93.154 88.737 1.00 28.26 246 GLY D N 1
ATOM 14408 C CA . GLY D 1 246 ? 61.891 92.930 89.473 1.00 29.73 246 GLY D CA 1
ATOM 14409 C C . GLY D 1 246 ? 61.866 93.428 90.901 1.00 30.56 246 GLY D C 1
ATOM 14410 O O . GLY D 1 246 ? 62.851 93.307 91.632 1.00 30.38 246 GLY D O 1
ATOM 14411 N N . GLU D 1 247 ? 60.744 94.009 91.294 1.00 31.40 247 GLU D N 1
ATOM 14412 C CA . GLU D 1 247 ? 60.593 94.503 92.648 1.00 33.96 247 GLU D CA 1
ATOM 14413 C C . GLU D 1 247 ? 60.066 93.325 93.452 1.00 33.89 247 GLU D C 1
ATOM 14414 O O . GLU D 1 247 ? 59.340 92.478 92.923 1.00 33.42 247 GLU D O 1
ATOM 14420 N N . ARG D 1 248 ? 60.452 93.261 94.721 1.00 34.93 248 ARG D N 1
ATOM 14421 C CA . ARG D 1 248 ? 60.023 92.184 95.597 1.00 34.54 248 ARG D CA 1
ATOM 14422 C C . ARG D 1 248 ? 58.592 92.450 96.059 1.00 34.22 248 ARG D C 1
ATOM 14423 O O . ARG D 1 248 ? 58.318 93.462 96.704 1.00 34.01 248 ARG D O 1
ATOM 14431 N N . ALA D 1 249 ? 57.678 91.553 95.701 1.00 34.28 249 ALA D N 1
ATOM 14432 C CA . ALA D 1 249 ? 56.279 91.700 96.101 1.00 34.94 249 ALA D CA 1
ATOM 14433 C C . ALA D 1 249 ? 56.127 91.261 97.553 1.00 34.29 249 ALA D C 1
ATOM 14434 O O . ALA D 1 249 ? 55.182 91.648 98.233 1.00 33.96 249 ALA D O 1
ATOM 14436 N N . GLY D 1 250 ? 57.062 90.447 98.025 1.00 33.79 250 GLY D N 1
ATOM 14437 C CA . GLY D 1 250 ? 56.995 89.997 99.401 1.00 34.16 250 GLY D CA 1
ATOM 14438 C C . GLY D 1 250 ? 57.717 88.688 99.620 1.00 34.20 250 GLY D C 1
ATOM 14439 O O . GLY D 1 250 ? 58.371 88.167 98.711 1.00 32.94 250 GLY D O 1
ATOM 14440 N N . GLY D 1 251 ? 57.604 88.166 100.839 1.00 33.44 251 GLY D N 1
ATOM 14441 C CA . GLY D 1 251 ? 58.228 86.902 101.167 1.00 32.10 251 GLY D CA 1
ATOM 14442 C C . GLY D 1 251 ? 57.211 85.787 101.042 1.00 32.38 251 GLY D C 1
ATOM 14443 O O . GLY D 1 251 ? 56.008 85.989 101.229 1.00 30.88 251 GLY D O 1
ATOM 14444 N N . LEU D 1 252 ? 57.693 84.598 100.715 1.00 33.13 252 LEU D N 1
ATOM 14445 C CA . LEU D 1 252 ? 56.810 83.458 100.566 1.00 32.66 252 LEU D CA 1
ATOM 14446 C C . LEU D 1 252 ? 56.197 83.139 101.931 1.00 33.00 252 LEU D C 1
ATOM 14447 O O . LEU D 1 252 ? 56.907 83.075 102.936 1.00 31.22 252 LEU D O 1
ATOM 14452 N N . LEU D 1 253 ? 54.877 82.964 101.962 1.00 32.74 253 LEU D N 1
ATOM 14453 C CA . LEU D 1 253 ? 54.181 82.631 103.196 1.00 31.97 253 LEU D CA 1
ATOM 14454 C C . LEU D 1 253 ? 54.608 81.215 103.610 1.00 32.88 253 LEU D C 1
ATOM 14455 O O . LEU D 1 253 ? 54.848 80.355 102.756 1.00 32.94 253 LEU D O 1
ATOM 14460 N N . PRO D 1 254 ? 54.727 80.963 104.927 1.00 32.87 254 PRO D N 1
ATOM 14461 C CA . PRO D 1 254 ? 55.132 79.664 105.486 1.00 34.18 254 PRO D CA 1
ATOM 14462 C C . PRO D 1 254 ? 54.325 78.469 105.002 1.00 34.81 254 PRO D C 1
ATOM 14463 O O . PRO D 1 254 ? 54.886 77.488 104.512 1.00 35.78 254 PRO D O 1
ATOM 14467 N N . GLU D 1 255 ? 53.009 78.552 105.154 1.00 36.78 255 GLU D N 1
ATOM 14468 C CA . GLU D 1 255 ? 52.116 77.479 104.731 1.00 38.63 255 GLU D CA 1
ATOM 14469 C C . GLU D 1 255 ? 52.344 77.072 103.275 1.00 37.87 255 GLU D C 1
ATOM 14470 O O . GLU D 1 255 ? 52.402 75.882 102.952 1.00 37.62 255 GLU D O 1
ATOM 14476 N N . MET D 1 256 ? 52.475 78.058 102.395 1.00 35.73 256 MET D N 1
ATOM 14477 C CA . MET D 1 256 ? 52.694 77.757 100.987 1.00 36.24 256 MET D CA 1
ATOM 14478 C C . MET D 1 256 ? 54.088 77.169 100.803 1.00 35.47 256 MET D C 1
ATOM 14479 O O . MET D 1 256 ? 54.276 76.226 100.033 1.00 32.83 256 MET D O 1
ATOM 14484 N N . ALA D 1 257 ? 55.052 77.723 101.536 1.00 35.35 257 ALA D N 1
ATOM 14485 C CA . ALA D 1 257 ? 56.432 77.266 101.459 1.00 36.64 257 ALA D CA 1
ATOM 14486 C C . ALA D 1 257 ? 56.557 75.777 101.790 1.00 37.75 257 ALA D C 1
ATOM 14487 O O . ALA D 1 257 ? 57.373 75.074 101.188 1.00 37.87 257 ALA D O 1
ATOM 14489 N N . GLU D 1 258 ? 55.759 75.297 102.742 1.00 37.38 258 GLU D N 1
ATOM 14490 C CA . GLU D 1 258 ? 55.819 73.883 103.110 1.00 39.21 258 GLU D CA 1
ATOM 14491 C C . GLU D 1 258 ? 55.242 73.026 101.998 1.00 38.97 258 GLU D C 1
ATOM 14492 O O . GLU D 1 258 ? 55.849 72.036 101.590 1.00 39.97 258 GLU D O 1
ATOM 14498 N N . LYS D 1 259 ? 54.063 73.409 101.518 1.00 38.36 259 LYS D N 1
ATOM 14499 C CA . LYS D 1 259 ? 53.403 72.671 100.456 1.00 38.35 259 LYS D CA 1
ATOM 14500 C C . LYS D 1 259 ? 54.217 72.728 99.178 1.00 37.83 259 LYS D C 1
ATOM 14501 O O . LYS D 1 259 ? 54.149 71.819 98.357 1.00 39.92 259 LYS D O 1
ATOM 14507 N N . MET D 1 260 ? 55.002 73.790 99.024 1.00 37.21 260 MET D N 1
ATOM 14508 C CA . MET D 1 260 ? 55.811 73.988 97.823 1.00 36.87 260 MET D CA 1
ATOM 14509 C C . MET D 1 260 ? 57.213 73.384 97.873 1.00 36.94 260 MET D C 1
ATOM 14510 O O . MET D 1 260 ? 57.858 73.213 96.832 1.00 36.25 260 MET D O 1
ATOM 14515 N N . GLY D 1 261 ? 57.697 73.084 99.075 1.00 36.08 261 GLY D N 1
ATOM 14516 C CA . GLY D 1 261 ? 59.024 72.508 99.193 1.00 33.75 261 GLY D CA 1
ATOM 14517 C C . GLY D 1 261 ? 60.136 73.537 99.193 1.00 33.38 261 GLY D C 1
ATOM 14518 O O . GLY D 1 261 ? 61.263 73.230 98.814 1.00 33.61 261 GLY D O 1
ATOM 14519 N N . LEU D 1 262 ? 59.831 74.756 99.628 1.00 33.09 262 LEU D N 1
ATOM 14520 C CA . LEU D 1 262 ? 60.823 75.826 99.674 1.00 31.93 262 LEU D CA 1
ATOM 14521 C C . LEU D 1 262 ? 60.851 76.419 101.079 1.00 32.79 262 LEU D C 1
ATOM 14522 O O . LEU D 1 262 ? 60.078 76.011 101.942 1.00 31.51 262 LEU D O 1
ATOM 14527 N N . ASN D 1 263 ? 61.740 77.379 101.308 1.00 34.23 263 ASN D N 1
ATOM 14528 C CA . ASN D 1 263 ? 61.836 78.019 102.620 1.00 35.51 263 ASN D CA 1
ATOM 14529 C C . ASN D 1 263 ? 60.881 79.203 102.744 1.00 34.13 263 ASN D C 1
ATOM 14530 O O . ASN D 1 263 ? 60.661 79.930 101.781 1.00 33.65 263 ASN D O 1
ATOM 14535 N N . PRO D 1 264 ? 60.291 79.403 103.933 1.00 32.84 264 PRO D N 1
ATOM 14536 C CA . PRO D 1 264 ? 59.391 80.548 104.064 1.00 31.41 264 PRO D CA 1
ATOM 14537 C C . PRO D 1 264 ? 60.255 81.797 103.989 1.00 30.47 264 PRO D C 1
ATOM 14538 O O . PRO D 1 264 ? 61.439 81.739 104.300 1.00 31.32 264 PRO D O 1
ATOM 14542 N N . GLY D 1 265 ? 59.682 82.910 103.548 1.00 30.38 265 GLY D N 1
ATOM 14543 C CA . GLY D 1 265 ? 60.439 84.147 103.499 1.00 31.74 265 GLY D CA 1
ATOM 14544 C C . GLY D 1 265 ? 61.277 84.452 102.272 1.00 32.86 265 GLY D C 1
ATOM 14545 O O . GLY D 1 265 ? 61.797 85.560 102.156 1.00 33.28 265 GLY D O 1
ATOM 14546 N N . ILE D 1 266 ? 61.430 83.501 101.355 1.00 33.48 266 ILE D N 1
ATOM 14547 C CA . ILE D 1 266 ? 62.223 83.787 100.159 1.00 34.67 266 ILE D CA 1
ATOM 14548 C C . ILE D 1 266 ? 61.475 84.835 99.340 1.00 34.98 266 ILE D C 1
ATOM 14549 O O . ILE D 1 266 ? 60.237 84.902 99.375 1.00 35.43 266 ILE D O 1
ATOM 14554 N N . ALA D 1 267 ? 62.221 85.654 98.608 1.00 35.09 267 ALA D N 1
ATOM 14555 C CA . ALA D 1 267 ? 61.616 86.719 97.811 1.00 35.00 267 ALA D CA 1
ATOM 14556 C C . ALA D 1 267 ? 60.780 86.248 96.621 1.00 33.94 267 ALA D C 1
ATOM 14557 O O . ALA D 1 267 ? 61.160 85.330 95.889 1.00 34.16 267 ALA D O 1
ATOM 14559 N N . VAL D 1 268 ? 59.631 86.892 96.446 1.00 31.72 268 VAL D N 1
ATOM 14560 C CA . VAL D 1 268 ? 58.733 86.593 95.341 1.00 29.73 268 VAL D CA 1
ATOM 14561 C C . VAL D 1 268 ? 58.654 87.864 94.489 1.00 28.16 268 VAL D C 1
ATOM 14562 O O . VAL D 1 268 ? 58.359 88.946 95.002 1.00 27.85 268 VAL D O 1
ATOM 14566 N N . ALA D 1 269 ? 58.931 87.734 93.196 1.00 23.72 269 ALA D N 1
ATOM 14567 C CA . ALA D 1 269 ? 58.896 88.879 92.294 1.00 24.46 269 ALA D CA 1
ATOM 14568 C C . ALA D 1 269 ? 57.466 89.248 91.914 1.00 24.40 269 ALA D C 1
ATOM 14569 O O . ALA D 1 269 ? 56.567 88.412 91.988 1.00 22.28 269 ALA D O 1
ATOM 14571 N N . VAL D 1 270 ? 57.261 90.507 91.527 1.00 24.53 270 VAL D N 1
ATOM 14572 C CA . VAL D 1 270 ? 55.948 90.951 91.086 1.00 24.37 270 VAL D CA 1
ATOM 14573 C C . VAL D 1 270 ? 55.723 90.203 89.780 1.00 24.49 270 VAL D C 1
ATOM 14574 O O . VAL D 1 270 ? 56.682 89.899 89.067 1.00 26.11 270 VAL D O 1
ATOM 14578 N N . GLY D 1 271 ? 54.465 89.895 89.482 1.00 23.86 271 GLY D N 1
ATOM 14579 C CA . GLY D 1 271 ? 54.126 89.151 88.279 1.00 23.47 271 GLY D CA 1
ATOM 14580 C C . GLY D 1 271 ? 54.637 89.670 86.947 1.00 23.96 271 GLY D C 1
ATOM 14581 O O . GLY D 1 271 ? 54.750 90.869 86.741 1.00 25.22 271 GLY D O 1
ATOM 14582 N N . ASN D 1 272 ? 54.948 88.747 86.044 1.00 24.19 272 ASN D N 1
ATOM 14583 C CA . ASN D 1 272 ? 55.451 89.073 84.710 1.00 24.79 272 ASN D CA 1
ATOM 14584 C C . ASN D 1 272 ? 54.466 88.537 83.665 1.00 22.90 272 ASN D C 1
ATOM 14585 O O . ASN D 1 272 ? 53.536 87.815 83.999 1.00 21.97 272 ASN D O 1
ATOM 14590 N N . VAL D 1 273 ? 54.684 88.896 82.406 1.00 22.40 273 VAL D N 1
ATOM 14591 C CA . VAL D 1 273 ? 53.851 88.415 81.314 1.00 21.16 273 VAL D CA 1
ATOM 14592 C C . VAL D 1 273 ? 54.741 87.517 80.448 1.00 21.64 273 VAL D C 1
ATOM 14593 O O . VAL D 1 273 ? 55.909 87.828 80.226 1.00 23.58 273 VAL D O 1
ATOM 14597 N N . ASP D 1 274 ? 54.190 86.410 79.961 1.00 22.17 274 ASP D N 1
ATOM 14598 C CA . ASP D 1 274 ? 54.951 85.459 79.148 1.00 23.46 274 ASP D CA 1
ATOM 14599 C C . ASP D 1 274 ? 55.829 86.021 78.024 1.00 24.04 274 ASP D C 1
ATOM 14600 O O . ASP D 1 274 ? 57.028 85.745 77.973 1.00 25.40 274 ASP D O 1
ATOM 14605 N N . ALA D 1 275 ? 55.252 86.813 77.129 1.00 25.32 275 ALA D N 1
ATOM 14606 C CA . ALA D 1 275 ? 56.032 87.361 76.018 1.00 26.31 275 ALA D CA 1
ATOM 14607 C C . ALA D 1 275 ? 57.142 88.307 76.472 1.00 26.65 275 ALA D C 1
ATOM 14608 O O . ALA D 1 275 ? 58.302 88.118 76.121 1.00 27.60 275 ALA D O 1
ATOM 14610 N N . HIS D 1 276 ? 56.772 89.318 77.253 1.00 25.66 276 HIS D N 1
ATOM 14611 C CA . HIS D 1 276 ? 57.710 90.317 77.764 1.00 26.04 276 HIS D CA 1
ATOM 14612 C C . HIS D 1 276 ? 58.869 89.736 78.589 1.00 24.73 276 HIS D C 1
ATOM 14613 O O . HIS D 1 276 ? 59.971 90.287 78.584 1.00 22.42 276 HIS D O 1
ATOM 14620 N N . ALA D 1 277 ? 58.619 88.637 79.301 1.00 24.01 277 ALA D N 1
ATOM 14621 C CA . ALA D 1 277 ? 59.652 88.013 80.124 1.00 23.65 277 ALA D CA 1
ATOM 14622 C C . ALA D 1 277 ? 60.769 87.441 79.261 1.00 26.17 277 ALA D C 1
ATOM 14623 O O . ALA D 1 277 ? 61.913 87.282 79.723 1.00 26.04 277 ALA D O 1
ATOM 14625 N N . ALA D 1 278 ? 60.441 87.125 78.009 1.00 25.56 278 ALA D N 1
ATOM 14626 C CA . ALA D 1 278 ? 61.431 86.563 77.092 1.00 25.50 278 ALA D CA 1
ATOM 14627 C C . ALA D 1 278 ? 62.542 87.545 76.757 1.00 24.22 278 ALA D C 1
ATOM 14628 O O . ALA D 1 278 ? 63.631 87.124 76.396 1.00 24.57 278 ALA D O 1
ATOM 14630 N N . VAL D 1 279 ? 62.273 88.844 76.877 1.00 25.76 279 VAL D N 1
ATOM 14631 C CA . VAL D 1 279 ? 63.268 89.859 76.539 1.00 27.21 279 VAL D CA 1
ATOM 14632 C C . VAL D 1 279 ? 64.548 89.765 77.368 1.00 28.23 279 VAL D C 1
ATOM 14633 O O . VAL D 1 279 ? 65.629 89.632 76.796 1.00 27.88 279 VAL D O 1
ATOM 14637 N N . PRO D 1 280 ? 64.457 89.828 78.713 1.00 28.31 280 PRO D N 1
ATOM 14638 C CA . PRO D 1 280 ? 65.709 89.722 79.462 1.00 27.80 280 PRO D CA 1
ATOM 14639 C C . PRO D 1 280 ? 66.238 88.295 79.434 1.00 28.31 280 PRO D C 1
ATOM 14640 O O . PRO D 1 280 ? 67.432 88.054 79.650 1.00 29.42 280 PRO D O 1
ATOM 14644 N N . ALA D 1 281 ? 65.348 87.350 79.152 1.00 27.26 281 ALA D N 1
ATOM 14645 C CA . ALA D 1 281 ? 65.738 85.948 79.092 1.00 28.35 281 ALA D CA 1
ATOM 14646 C C . ALA D 1 281 ? 66.656 85.710 77.908 1.00 30.92 281 ALA D C 1
ATOM 14647 O O . ALA D 1 281 ? 67.486 84.804 77.947 1.00 32.24 281 ALA D O 1
ATOM 14649 N N . VAL D 1 282 ? 66.498 86.516 76.857 1.00 31.12 282 VAL D N 1
ATOM 14650 C CA . VAL D 1 282 ? 67.330 86.395 75.664 1.00 32.52 282 VAL D CA 1
ATOM 14651 C C . VAL D 1 282 ? 68.490 87.382 75.784 1.00 32.79 282 VAL D C 1
ATOM 14652 O O . VAL D 1 282 ? 69.176 87.705 74.806 1.00 35.00 282 VAL D O 1
ATOM 14656 N N . GLY D 1 283 ? 68.699 87.866 77.003 1.00 31.62 283 GLY D N 1
ATOM 14657 C CA . GLY D 1 283 ? 69.796 88.780 77.265 1.00 32.35 283 GLY D CA 1
ATOM 14658 C C . GLY D 1 283 ? 69.622 90.255 76.961 1.00 32.39 283 GLY D C 1
ATOM 14659 O O . GLY D 1 283 ? 70.533 91.032 77.243 1.00 31.95 283 GLY D O 1
ATOM 14660 N N . VAL D 1 284 ? 68.480 90.660 76.407 1.00 31.85 284 VAL D N 1
ATOM 14661 C CA . VAL D 1 284 ? 68.267 92.072 76.077 1.00 31.10 284 VAL D CA 1
ATOM 14662 C C . VAL D 1 284 ? 67.842 92.926 77.271 1.00 31.99 284 VAL D C 1
ATOM 14663 O O . VAL D 1 284 ? 66.862 92.616 77.957 1.00 32.09 284 VAL D O 1
ATOM 14667 N N . THR D 1 285 ? 68.580 94.008 77.503 1.00 32.50 285 THR D N 1
ATOM 14668 C CA . THR D 1 285 ? 68.293 94.913 78.610 1.00 32.62 285 THR D CA 1
ATOM 14669 C C . THR D 1 285 ? 68.558 96.360 78.196 1.00 32.32 285 THR D C 1
ATOM 14670 O O . THR D 1 285 ? 68.489 97.274 79.012 1.00 33.36 285 THR D O 1
ATOM 14674 N N . THR D 1 286 ? 68.832 96.566 76.910 1.00 32.00 286 THR D N 1
ATOM 14675 C CA . THR D 1 286 ? 69.108 97.906 76.379 1.00 32.94 286 THR D CA 1
ATOM 14676 C C . THR D 1 286 ? 68.433 98.158 75.025 1.00 32.27 286 THR D C 1
ATOM 14677 O O . THR D 1 286 ? 68.028 97.228 74.337 1.00 30.75 286 THR D O 1
ATOM 14681 N N . PRO D 1 287 ? 68.313 99.432 74.627 1.00 32.50 287 PRO D N 1
ATOM 14682 C CA . PRO D 1 287 ? 67.686 99.798 73.352 1.00 31.78 287 PRO D CA 1
ATOM 14683 C C . PRO D 1 287 ? 68.448 99.245 72.145 1.00 32.27 287 PRO D C 1
ATOM 14684 O O . PRO D 1 287 ? 69.584 98.778 72.275 1.00 31.61 287 PRO D O 1
ATOM 14688 N N . GLY D 1 288 ? 67.814 99.307 70.974 1.00 31.98 288 GLY D N 1
ATOM 14689 C CA . GLY D 1 288 ? 68.448 98.847 69.748 1.00 31.02 288 GLY D CA 1
ATOM 14690 C C . GLY D 1 288 ? 68.337 97.363 69.458 1.00 31.35 288 GLY D C 1
ATOM 14691 O O . GLY D 1 288 ? 68.837 96.886 68.433 1.00 30.36 288 GLY D O 1
ATOM 14692 N N . LYS D 1 289 ? 67.692 96.625 70.357 1.00 30.43 289 LYS D N 1
ATOM 14693 C CA . LYS D 1 289 ? 67.532 95.194 70.170 1.00 28.66 289 LYS D CA 1
ATOM 14694 C C . LYS D 1 289 ? 66.071 94.755 70.175 1.00 26.99 289 LYS D C 1
ATOM 14695 O O . LYS D 1 289 ? 65.418 94.740 71.219 1.00 25.47 289 LYS D O 1
ATOM 14701 N N . LEU D 1 290 ? 65.560 94.393 69.003 1.00 26.99 290 LEU D N 1
ATOM 14702 C CA . LEU D 1 290 ? 64.173 93.950 68.891 1.00 27.16 290 LEU D CA 1
ATOM 14703 C C . LEU D 1 290 ? 64.116 92.460 69.225 1.00 26.70 290 LEU D C 1
ATOM 14704 O O . LEU D 1 290 ? 64.929 91.669 68.751 1.00 27.00 290 LEU D O 1
ATOM 14709 N N . VAL D 1 291 ? 63.157 92.093 70.062 1.00 27.03 291 VAL D N 1
ATOM 14710 C CA . VAL D 1 291 ? 62.965 90.714 70.479 1.00 26.01 291 VAL D CA 1
ATOM 14711 C C . VAL D 1 291 ? 61.656 90.233 69.873 1.00 25.28 291 VAL D C 1
ATOM 14712 O O . VAL D 1 291 ? 60.618 90.860 70.058 1.00 25.99 291 VAL D O 1
ATOM 14716 N N . MET D 1 292 ? 61.714 89.127 69.138 1.00 26.05 292 MET D N 1
ATOM 14717 C CA . MET D 1 292 ? 60.529 88.568 68.481 1.00 25.87 292 MET D CA 1
ATOM 14718 C C . MET D 1 292 ? 60.135 87.214 69.072 1.00 27.67 292 MET D C 1
ATOM 14719 O O . MET D 1 292 ? 60.893 86.247 68.984 1.00 28.67 292 MET D O 1
ATOM 14724 N N . ALA D 1 293 ? 58.961 87.144 69.694 1.00 28.87 293 ALA D N 1
ATOM 14725 C CA . ALA D 1 293 ? 58.467 85.881 70.239 1.00 29.35 293 ALA D CA 1
ATOM 14726 C C . ALA D 1 293 ? 57.620 85.348 69.088 1.00 29.08 293 ALA D C 1
ATOM 14727 O O . ALA D 1 293 ? 56.442 85.651 68.987 1.00 27.89 293 ALA D O 1
ATOM 14729 N N . MET D 1 294 ? 58.240 84.569 68.206 1.00 30.51 294 MET D N 1
ATOM 14730 C CA . MET D 1 294 ? 57.533 84.073 67.034 1.00 30.23 294 MET D CA 1
ATOM 14731 C C . MET D 1 294 ? 56.993 82.658 67.070 1.00 30.69 294 MET D C 1
ATOM 14732 O O . MET D 1 294 ? 57.695 81.703 67.417 1.00 31.88 294 MET D O 1
ATOM 14737 N N . GLY D 1 295 ? 55.714 82.554 66.724 1.00 29.12 295 GLY D N 1
ATOM 14738 C CA . GLY D 1 295 ? 55.039 81.276 66.670 1.00 29.16 295 GLY D CA 1
ATOM 14739 C C . GLY D 1 295 ? 53.872 81.397 65.707 1.00 30.70 295 GLY D C 1
ATOM 14740 O O . GLY D 1 295 ? 54.051 81.700 64.517 1.00 30.13 295 GLY D O 1
ATOM 14741 N N . THR D 1 296 ? 52.669 81.184 66.234 1.00 30.70 296 THR D N 1
ATOM 14742 C CA . THR D 1 296 ? 51.439 81.255 65.451 1.00 31.36 296 THR D CA 1
ATOM 14743 C C . THR D 1 296 ? 51.235 82.680 64.894 1.00 31.47 296 THR D C 1
ATOM 14744 O O . THR D 1 296 ? 50.653 82.880 63.816 1.00 31.79 296 THR D O 1
ATOM 14748 N N . SER D 1 297 ? 51.721 83.656 65.656 1.00 28.03 297 SER D N 1
ATOM 14749 C CA . SER D 1 297 ? 51.724 85.063 65.278 1.00 27.88 297 SER D CA 1
ATOM 14750 C C . SER D 1 297 ? 53.064 85.511 65.882 1.00 26.93 297 SER D C 1
ATOM 14751 O O . SER D 1 297 ? 53.765 84.689 66.488 1.00 23.23 297 SER D O 1
ATOM 14754 N N . ILE D 1 298 ? 53.447 86.773 65.699 1.00 26.01 298 ILE D N 1
ATOM 14755 C CA . ILE D 1 298 ? 54.706 87.243 66.270 1.00 24.58 298 ILE D CA 1
ATOM 14756 C C . ILE D 1 298 ? 54.470 88.423 67.179 1.00 23.75 298 ILE D C 1
ATOM 14757 O O . ILE D 1 298 ? 53.733 89.340 66.845 1.00 23.28 298 ILE D O 1
ATOM 14762 N N . CYS D 1 299 ? 55.102 88.388 68.339 1.00 24.49 299 CYS D N 1
ATOM 14763 C CA . CYS D 1 299 ? 55.008 89.480 69.285 1.00 25.29 299 CYS D CA 1
ATOM 14764 C C . CYS D 1 299 ? 56.365 90.186 69.255 1.00 25.46 299 CYS D C 1
ATOM 14765 O O . CYS D 1 299 ? 57.392 89.565 69.557 1.00 23.45 299 CYS D O 1
ATOM 14768 N N . HIS D 1 300 ? 56.371 91.461 68.856 1.00 24.49 300 HIS D N 1
ATOM 14769 C CA . HIS D 1 300 ? 57.607 92.243 68.785 1.00 25.94 300 HIS D CA 1
ATOM 14770 C C . HIS D 1 300 ? 57.749 93.142 70.002 1.00 26.65 300 HIS D C 1
ATOM 14771 O O . HIS D 1 300 ? 56.794 93.815 70.380 1.00 28.66 300 HIS D O 1
ATOM 14778 N N . MET D 1 301 ? 58.936 93.163 70.604 1.00 25.94 301 MET D N 1
ATOM 14779 C CA . MET D 1 301 ? 59.167 94.006 71.776 1.00 27.09 301 MET D CA 1
ATOM 14780 C C . MET D 1 301 ? 60.513 94.721 71.657 1.00 27.33 301 MET D C 1
ATOM 14781 O O . MET D 1 301 ? 61.512 94.141 71.227 1.00 27.23 301 MET D O 1
ATOM 14786 N N . LEU D 1 302 ? 60.533 95.990 72.040 1.00 27.90 302 LEU D N 1
ATOM 14787 C CA . LEU D 1 302 ? 61.740 96.797 71.909 1.00 28.39 302 LEU D CA 1
ATOM 14788 C C . LEU D 1 302 ? 61.857 97.830 73.025 1.00 27.84 302 LEU D C 1
ATOM 14789 O O . LEU D 1 302 ? 60.850 98.347 73.504 1.00 27.95 302 LEU D O 1
ATOM 14794 N N . LEU D 1 303 ? 63.090 98.124 73.425 1.00 28.12 303 LEU D N 1
ATOM 14795 C CA . LEU D 1 303 ? 63.361 99.115 74.467 1.00 30.22 303 LEU D CA 1
ATOM 14796 C C . LEU D 1 303 ? 63.830 100.434 73.843 1.00 30.98 303 LEU D C 1
ATOM 14797 O O . LEU D 1 303 ? 64.442 100.443 72.771 1.00 30.31 303 LEU D O 1
ATOM 14802 N N . GLY D 1 304 ? 63.545 101.534 74.535 1.00 31.74 304 GLY D N 1
ATOM 14803 C CA . GLY D 1 304 ? 63.924 102.859 74.075 1.00 31.91 304 GLY D CA 1
ATOM 14804 C C . GLY D 1 304 ? 64.025 103.799 75.269 1.00 32.99 304 GLY D C 1
ATOM 14805 O O . GLY D 1 304 ? 63.472 103.506 76.331 1.00 32.80 304 GLY D O 1
ATOM 14806 N N . GLU D 1 305 ? 64.724 104.921 75.103 1.00 33.85 305 GLU D N 1
ATOM 14807 C CA . GLU D 1 305 ? 64.900 105.891 76.183 1.00 35.49 305 GLU D CA 1
ATOM 14808 C C . GLU D 1 305 ? 63.815 106.964 76.220 1.00 35.35 305 GLU D C 1
ATOM 14809 O O . GLU D 1 305 ? 63.354 107.339 77.294 1.00 36.56 305 GLU D O 1
ATOM 14815 N N . LYS D 1 306 ? 63.408 107.455 75.054 1.00 34.99 306 LYS D N 1
ATOM 14816 C CA . LYS D 1 306 ? 62.373 108.475 75.011 1.00 34.86 306 LYS D CA 1
ATOM 14817 C C . LYS D 1 306 ? 61.065 107.930 74.462 1.00 36.45 306 LYS D C 1
ATOM 14818 O O . LYS D 1 306 ? 61.058 107.159 73.499 1.00 37.25 306 LYS D O 1
ATOM 14819 N N . GLU D 1 307 ? 59.949 108.318 75.068 1.00 35.69 307 GLU D N 1
ATOM 14820 C CA . GLU D 1 307 ? 58.651 107.850 74.612 1.00 36.62 307 GLU D CA 1
ATOM 14821 C C . GLU D 1 307 ? 58.358 108.399 73.219 1.00 37.06 307 GLU D C 1
ATOM 14822 O O . GLU D 1 307 ? 58.546 109.587 72.961 1.00 35.93 307 GLU D O 1
ATOM 14828 N N . GLN D 1 308 ? 57.882 107.524 72.335 1.00 38.06 308 GLN D N 1
ATOM 14829 C CA . GLN D 1 308 ? 57.579 107.884 70.949 1.00 37.77 308 GLN D CA 1
ATOM 14830 C C . GLN D 1 308 ? 56.329 107.208 70.408 1.00 37.57 308 GLN D C 1
ATOM 14831 O O . GLN D 1 308 ? 56.076 106.033 70.687 1.00 38.09 308 GLN D O 1
ATOM 14837 N N . GLU D 1 309 ? 55.559 107.957 69.624 1.00 35.93 309 GLU D N 1
ATOM 14838 C CA . GLU D 1 309 ? 54.349 107.437 68.998 1.00 36.03 309 GLU D CA 1
ATOM 14839 C C . GLU D 1 309 ? 54.741 106.638 67.754 1.00 34.58 309 GLU D C 1
ATOM 14840 O O . GLU D 1 309 ? 55.208 107.205 66.763 1.00 35.32 309 GLU D O 1
ATOM 14846 N N . VAL D 1 310 ? 54.567 105.326 67.803 1.00 31.84 310 VAL D N 1
ATOM 14847 C CA . VAL D 1 310 ? 54.895 104.504 66.650 1.00 30.71 310 VAL D CA 1
ATOM 14848 C C . VAL D 1 310 ? 53.595 104.013 66.027 1.00 30.09 310 VAL D C 1
ATOM 14849 O O . VAL D 1 310 ? 52.706 103.510 66.722 1.00 29.33 310 VAL D O 1
ATOM 14853 N N . GLU D 1 311 ? 53.489 104.175 64.716 1.00 26.48 311 GLU D N 1
ATOM 14854 C CA . GLU D 1 311 ? 52.298 103.770 63.992 1.00 25.76 311 GLU D CA 1
ATOM 14855 C C . GLU D 1 311 ? 51.892 102.321 64.264 1.00 23.93 311 GLU D C 1
ATOM 14856 O O . GLU D 1 311 ? 52.686 101.402 64.097 1.00 23.79 311 GLU D O 1
ATOM 14862 N N . GLY D 1 312 ? 50.650 102.135 64.691 1.00 23.78 312 GLY D N 1
ATOM 14863 C CA . GLY D 1 312 ? 50.128 100.802 64.948 1.00 24.65 312 GLY D CA 1
ATOM 14864 C C . GLY D 1 312 ? 50.716 99.962 66.070 1.00 25.71 312 GLY D C 1
ATOM 14865 O O . GLY D 1 312 ? 50.418 98.770 66.152 1.00 25.72 312 GLY D O 1
ATOM 14866 N N . MET D 1 313 ? 51.551 100.545 66.926 1.00 25.17 313 MET D N 1
ATOM 14867 C CA . MET D 1 313 ? 52.118 99.774 68.032 1.00 26.82 313 MET D CA 1
ATOM 14868 C C . MET D 1 313 ? 50.988 99.278 68.933 1.00 27.21 313 MET D C 1
ATOM 14869 O O . MET D 1 313 ? 49.897 99.856 68.942 1.00 26.90 313 MET D O 1
ATOM 14874 N N . CYS D 1 314 ? 51.239 98.199 69.671 1.00 25.93 314 CYS D N 1
ATOM 14875 C CA . CYS D 1 314 ? 50.237 97.653 70.575 1.00 26.60 314 CYS D CA 1
ATOM 14876 C C . CYS D 1 314 ? 50.261 98.402 71.905 1.00 24.79 314 CYS D C 1
ATOM 14877 O O . CYS D 1 314 ? 49.286 98.403 72.649 1.00 24.16 314 CYS D O 1
ATOM 14880 N N . GLY D 1 315 ? 51.391 99.025 72.208 1.00 23.87 315 GLY D N 1
ATOM 14881 C CA . GLY D 1 315 ? 51.487 99.780 73.436 1.00 23.23 315 GLY D CA 1
ATOM 14882 C C . GLY D 1 315 ? 52.909 100.177 73.758 1.00 24.21 315 GLY D C 1
ATOM 14883 O O . GLY D 1 315 ? 53.857 99.661 73.163 1.00 22.96 315 GLY D O 1
ATOM 14884 N N . VAL D 1 316 ? 53.048 101.127 74.681 1.00 24.20 316 VAL D N 1
ATOM 14885 C CA . VAL D 1 316 ? 54.350 101.571 75.155 1.00 23.62 316 VAL D CA 1
ATOM 14886 C C . VAL D 1 316 ? 54.151 101.921 76.628 1.00 24.16 316 VAL D C 1
ATOM 14887 O O . VAL D 1 316 ? 53.181 102.582 76.981 1.00 25.33 316 VAL D O 1
ATOM 14891 N N . VAL D 1 317 ? 55.037 101.447 77.497 1.00 25.20 317 VAL D N 1
ATOM 14892 C CA . VAL D 1 317 ? 54.912 101.760 78.917 1.00 25.43 317 VAL D CA 1
ATOM 14893 C C . VAL D 1 317 ? 56.266 101.776 79.614 1.00 26.13 317 VAL D C 1
ATOM 14894 O O . VAL D 1 317 ? 57.122 100.921 79.369 1.00 26.48 317 VAL D O 1
ATOM 14898 N N . GLU D 1 318 ? 56.470 102.787 80.453 1.00 26.28 318 GLU D N 1
ATOM 14899 C CA . GLU D 1 318 ? 57.725 102.926 81.178 1.00 26.98 318 GLU D CA 1
ATOM 14900 C C . GLU D 1 318 ? 57.848 101.781 82.175 1.00 26.37 318 GLU D C 1
ATOM 14901 O O . GLU D 1 318 ? 56.911 101.501 82.922 1.00 25.71 318 GLU D O 1
ATOM 14907 N N . ASP D 1 319 ? 59.007 101.127 82.172 1.00 26.51 319 ASP D N 1
ATOM 14908 C CA . ASP D 1 319 ? 59.289 99.986 83.044 1.00 28.67 319 ASP D CA 1
ATOM 14909 C C . ASP D 1 319 ? 58.372 98.822 82.706 1.00 28.65 319 ASP D C 1
ATOM 14910 O O . ASP D 1 319 ? 58.106 97.971 83.555 1.00 30.08 319 ASP D O 1
ATOM 14915 N N . GLY D 1 320 ? 57.897 98.776 81.464 1.00 27.12 320 GLY D N 1
ATOM 14916 C CA . GLY D 1 320 ? 57.005 97.699 81.069 1.00 26.64 320 GLY D CA 1
ATOM 14917 C C . GLY D 1 320 ? 57.691 96.378 80.761 1.00 25.60 320 GLY D C 1
ATOM 14918 O O . GLY D 1 320 ? 57.061 95.325 80.829 1.00 27.75 320 GLY D O 1
ATOM 14919 N N . ILE D 1 321 ? 58.978 96.424 80.434 1.00 24.72 321 ILE D N 1
ATOM 14920 C CA . ILE D 1 321 ? 59.727 95.214 80.091 1.00 25.87 321 ILE D CA 1
ATOM 14921 C C . ILE D 1 321 ? 61.033 95.140 80.870 1.00 27.05 321 ILE D C 1
ATOM 14922 O O . ILE D 1 321 ? 61.361 94.107 81.447 1.00 26.84 321 ILE D O 1
ATOM 14927 N N . ILE D 1 322 ? 61.783 96.236 80.847 1.00 28.11 322 ILE D N 1
ATOM 14928 C CA . ILE D 1 322 ? 63.032 96.368 81.584 1.00 28.69 322 ILE D CA 1
ATOM 14929 C C . ILE D 1 322 ? 62.907 97.722 82.290 1.00 29.52 322 ILE D C 1
ATOM 14930 O O . ILE D 1 322 ? 62.673 98.754 81.644 1.00 27.11 322 ILE D O 1
ATOM 14935 N N . PRO D 1 323 ? 63.036 97.736 83.630 1.00 28.86 323 PRO D N 1
ATOM 14936 C CA . PRO D 1 323 ? 62.933 98.972 84.407 1.00 29.29 323 PRO D CA 1
ATOM 14937 C C . PRO D 1 323 ? 63.967 99.980 83.952 1.00 30.13 323 PRO D C 1
ATOM 14938 O O . PRO D 1 323 ? 65.122 99.630 83.716 1.00 30.74 323 PRO D O 1
ATOM 14942 N N . GLY D 1 324 ? 63.545 101.231 83.835 1.00 31.35 324 GLY D N 1
ATOM 14943 C CA . GLY D 1 324 ? 64.444 102.285 83.411 1.00 31.92 324 GLY D CA 1
ATOM 14944 C C . GLY D 1 324 ? 64.259 102.694 81.961 1.00 32.32 324 GLY D C 1
ATOM 14945 O O . GLY D 1 324 ? 64.834 103.690 81.518 1.00 33.20 324 GLY D O 1
ATOM 14946 N N . TYR D 1 325 ? 63.459 101.932 81.219 1.00 30.99 325 TYR D N 1
ATOM 14947 C CA . TYR D 1 325 ? 63.227 102.225 79.809 1.00 29.52 325 TYR D CA 1
ATOM 14948 C C . TYR D 1 325 ? 61.757 102.156 79.400 1.00 30.36 325 TYR D C 1
ATOM 14949 O O . TYR D 1 325 ? 60.930 101.554 80.089 1.00 30.46 325 TYR D O 1
ATOM 14958 N N . LEU D 1 326 ? 61.433 102.776 78.273 1.00 27.97 326 LEU D N 1
ATOM 14959 C CA . LEU D 1 326 ? 60.084 102.678 77.749 1.00 28.21 326 LEU D CA 1
ATOM 14960 C C . LEU D 1 326 ? 60.046 101.321 77.027 1.00 27.17 326 LEU D C 1
ATOM 14961 O O . LEU D 1 326 ? 60.949 100.993 76.256 1.00 26.27 326 LEU D O 1
ATOM 14966 N N . GLY D 1 327 ? 59.018 100.522 77.288 1.00 26.39 327 GLY D N 1
ATOM 14967 C CA . GLY D 1 327 ? 58.922 99.224 76.632 1.00 23.36 327 GLY D CA 1
ATOM 14968 C C . GLY D 1 327 ? 57.921 99.270 75.499 1.00 23.24 327 GLY D C 1
ATOM 14969 O O . GLY D 1 327 ? 56.771 99.639 75.713 1.00 22.31 327 GLY D O 1
ATOM 14970 N N . TYR D 1 328 ? 58.353 98.915 74.292 1.00 24.22 328 TYR D N 1
ATOM 14971 C CA . TYR D 1 328 ? 57.467 98.942 73.131 1.00 25.52 328 TYR D CA 1
ATOM 14972 C C . TYR D 1 328 ? 57.000 97.561 72.681 1.00 25.15 328 TYR D C 1
ATOM 14973 O O . TYR D 1 328 ? 57.785 96.622 72.605 1.00 22.91 328 TYR D O 1
ATOM 14982 N N . GLU D 1 329 ? 55.716 97.459 72.363 1.00 25.77 329 GLU D N 1
ATOM 14983 C CA . GLU D 1 329 ? 55.147 96.208 71.887 1.00 26.62 329 GLU D CA 1
ATOM 14984 C C . GLU D 1 329 ? 54.399 96.443 70.582 1.00 27.35 329 GLU D C 1
ATOM 14985 O O . GLU D 1 329 ? 53.702 97.448 70.426 1.00 26.35 329 GLU D O 1
ATOM 14991 N N . ALA D 1 330 ? 54.556 95.508 69.655 1.00 26.15 330 ALA D N 1
ATOM 14992 C CA . ALA D 1 330 ? 53.886 95.555 68.362 1.00 27.89 330 ALA D CA 1
ATOM 14993 C C . ALA D 1 330 ? 53.492 94.112 68.056 1.00 28.34 330 ALA D C 1
ATOM 14994 O O . ALA D 1 330 ? 54.120 93.175 68.570 1.00 29.76 330 ALA D O 1
ATOM 14996 N N . GLY D 1 331 ? 52.463 93.925 67.232 1.00 26.91 331 GLY D N 1
ATOM 14997 C CA . GLY D 1 331 ? 52.019 92.576 66.917 1.00 25.73 331 GLY D CA 1
ATOM 14998 C C . GLY D 1 331 ? 51.796 92.249 65.450 1.00 26.17 331 GLY D C 1
ATOM 14999 O O . GLY D 1 331 ? 51.185 93.022 64.707 1.00 25.09 331 GLY D O 1
ATOM 15000 N N . GLN D 1 332 ? 52.294 91.094 65.027 1.00 24.20 332 GLN D N 1
ATOM 15001 C CA . GLN D 1 332 ? 52.112 90.656 63.649 1.00 24.63 332 GLN D CA 1
ATOM 15002 C C . GLN D 1 332 ? 51.009 89.618 63.751 1.00 25.90 332 GLN D C 1
ATOM 15003 O O . GLN D 1 332 ? 51.207 88.559 64.343 1.00 26.30 332 GLN D O 1
ATOM 15009 N N . SER D 1 333 ? 49.850 89.928 63.177 1.00 26.51 333 SER D N 1
ATOM 15010 C CA . SER D 1 333 ? 48.675 89.063 63.268 1.00 28.58 333 SER D CA 1
ATOM 15011 C C . SER D 1 333 ? 48.794 87.573 62.978 1.00 27.74 333 SER D C 1
ATOM 15012 O O . SER D 1 333 ? 48.265 86.755 63.732 1.00 27.16 333 SER D O 1
ATOM 15015 N N . ALA D 1 334 ? 49.463 87.204 61.893 1.00 27.17 334 ALA D N 1
ATOM 15016 C CA . ALA D 1 334 ? 49.569 85.787 61.560 1.00 28.73 334 ALA D CA 1
ATOM 15017 C C . ALA D 1 334 ? 50.819 85.409 60.786 1.00 28.69 334 ALA D C 1
ATOM 15018 O O . ALA D 1 334 ? 51.087 85.954 59.712 1.00 28.73 334 ALA D O 1
ATOM 15020 N N . VAL D 1 335 ? 51.580 84.469 61.336 1.00 26.90 335 VAL D N 1
ATOM 15021 C CA . VAL D 1 335 ? 52.775 84.000 60.665 1.00 26.77 335 VAL D CA 1
ATOM 15022 C C . VAL D 1 335 ? 52.735 82.476 60.611 1.00 25.00 335 VAL D C 1
ATOM 15023 O O . VAL D 1 335 ? 52.564 81.894 59.543 1.00 24.12 335 VAL D O 1
ATOM 15027 N N . GLY D 1 336 ? 52.866 81.832 61.760 1.00 23.61 336 GLY D N 1
ATOM 15028 C CA . GLY D 1 336 ? 52.815 80.383 61.794 1.00 22.20 336 GLY D CA 1
ATOM 15029 C C . GLY D 1 336 ? 51.447 79.898 61.358 1.00 22.24 336 GLY D C 1
ATOM 15030 O O . GLY D 1 336 ? 51.324 78.835 60.762 1.00 22.73 336 GLY D O 1
ATOM 15031 N N . ASP D 1 337 ? 50.415 80.688 61.651 1.00 23.90 337 ASP D N 1
ATOM 15032 C CA . ASP D 1 337 ? 49.044 80.347 61.269 1.00 23.26 337 ASP D CA 1
ATOM 15033 C C . ASP D 1 337 ? 48.845 80.325 59.748 1.00 22.42 337 ASP D C 1
ATOM 15034 O O . ASP D 1 337 ? 48.017 79.569 59.250 1.00 20.52 337 ASP D O 1
ATOM 15039 N N . ILE D 1 338 ? 49.582 81.149 59.007 1.00 21.69 338 ILE D N 1
ATOM 15040 C CA . ILE D 1 338 ? 49.413 81.147 57.556 1.00 24.31 338 ILE D CA 1
ATOM 15041 C C . ILE D 1 338 ? 50.015 79.860 56.991 1.00 25.38 338 ILE D C 1
ATOM 15042 O O . ILE D 1 338 ? 49.409 79.202 56.153 1.00 26.25 338 ILE D O 1
ATOM 15047 N N . PHE D 1 339 ? 51.199 79.492 57.474 1.00 27.46 339 PHE D N 1
ATOM 15048 C CA . PHE D 1 339 ? 51.864 78.275 57.019 1.00 25.87 339 PHE D CA 1
ATOM 15049 C C . PHE D 1 339 ? 50.969 77.066 57.300 1.00 25.72 339 PHE D C 1
ATOM 15050 O O . PHE D 1 339 ? 50.856 76.164 56.475 1.00 25.91 339 PHE D O 1
ATOM 15058 N N . ALA D 1 340 ? 50.320 77.064 58.460 1.00 24.73 340 ALA D N 1
ATOM 15059 C CA . ALA D 1 340 ? 49.438 75.974 58.853 1.00 23.89 340 ALA D CA 1
ATOM 15060 C C . ALA D 1 340 ? 48.205 75.932 57.975 1.00 24.66 340 ALA D C 1
ATOM 15061 O O . ALA D 1 340 ? 47.687 74.858 57.660 1.00 24.19 340 ALA D O 1
ATOM 15063 N N . TRP D 1 341 ? 47.712 77.105 57.603 1.00 23.50 341 TRP D N 1
ATOM 15064 C CA . TRP D 1 341 ? 46.552 77.175 56.731 1.00 23.91 341 TRP D CA 1
ATOM 15065 C C . TRP D 1 341 ? 46.939 76.579 55.378 1.00 24.07 341 TRP D C 1
ATOM 15066 O O . TRP D 1 341 ? 46.188 75.804 54.790 1.00 24.26 341 TRP D O 1
ATOM 15077 N N . PHE D 1 342 ? 48.119 76.944 54.888 1.00 23.29 342 PHE D N 1
ATOM 15078 C CA . PHE D 1 342 ? 48.565 76.456 53.595 1.00 25.39 342 PHE D CA 1
ATOM 15079 C C . PHE D 1 342 ? 48.693 74.937 53.511 1.00 27.19 342 PHE D C 1
ATOM 15080 O O . PHE D 1 342 ? 48.283 74.338 52.512 1.00 28.26 342 PHE D O 1
ATOM 15088 N N . VAL D 1 343 ? 49.268 74.319 54.543 1.00 26.98 343 VAL D N 1
ATOM 15089 C CA . VAL D 1 343 ? 49.444 72.866 54.569 1.00 26.79 343 VAL D CA 1
ATOM 15090 C C . VAL D 1 343 ? 48.109 72.128 54.623 1.00 27.12 343 VAL D C 1
ATOM 15091 O O . VAL D 1 343 ? 47.920 71.111 53.970 1.00 28.32 343 VAL D O 1
ATOM 15095 N N . LYS D 1 344 ? 47.178 72.663 55.397 1.00 29.74 344 LYS D N 1
ATOM 15096 C CA . LYS D 1 344 ? 45.866 72.053 55.570 1.00 31.07 344 LYS D CA 1
ATOM 15097 C C . LYS D 1 344 ? 44.901 72.314 54.429 1.00 30.47 344 LYS D C 1
ATOM 15098 O O . LYS D 1 344 ? 44.048 71.483 54.143 1.00 31.33 344 LYS D O 1
ATOM 15104 N N . HIS D 1 345 ? 45.037 73.453 53.761 1.00 30.58 345 HIS D N 1
ATOM 15105 C CA . HIS D 1 345 ? 44.102 73.785 52.694 1.00 31.52 345 HIS D CA 1
ATOM 15106 C C . HIS D 1 345 ? 44.667 74.129 51.316 1.00 31.40 345 HIS D C 1
ATOM 15107 O O . HIS D 1 345 ? 43.906 74.217 50.358 1.00 31.00 345 HIS D O 1
ATOM 15114 N N . GLY D 1 346 ? 45.975 74.332 51.198 1.00 30.88 346 GLY D N 1
ATOM 15115 C CA . GLY D 1 346 ? 46.506 74.701 49.896 1.00 32.73 346 GLY D CA 1
ATOM 15116 C C . GLY D 1 346 ? 47.575 73.849 49.230 1.00 32.97 346 GLY D C 1
ATOM 15117 O O . GLY D 1 346 ? 47.886 74.068 48.062 1.00 31.66 346 GLY D O 1
ATOM 15118 N N . VAL D 1 347 ? 48.132 72.879 49.942 1.00 35.53 347 VAL D N 1
ATOM 15119 C CA . VAL D 1 347 ? 49.185 72.054 49.364 1.00 38.34 347 VAL D CA 1
ATOM 15120 C C . VAL D 1 347 ? 48.673 70.818 48.607 1.00 39.78 347 VAL D C 1
ATOM 15121 O O . VAL D 1 347 ? 47.912 70.001 49.140 1.00 39.90 347 VAL D O 1
ATOM 15125 N N . SER D 1 348 ? 49.102 70.704 47.350 1.00 41.11 348 SER D N 1
ATOM 15126 C CA . SER D 1 348 ? 48.719 69.604 46.463 1.00 41.00 348 SER D CA 1
ATOM 15127 C C . SER D 1 348 ? 48.876 68.239 47.096 1.00 40.56 348 SER D C 1
ATOM 15128 O O . SER D 1 348 ? 49.770 68.024 47.911 1.00 41.07 348 SER D O 1
ATOM 15130 N N . ALA D 1 349 ? 48.008 67.313 46.693 1.00 40.52 349 ALA D N 1
ATOM 15131 C CA . ALA D 1 349 ? 48.045 65.943 47.191 1.00 39.64 349 ALA D CA 1
ATOM 15132 C C . ALA D 1 349 ? 49.304 65.228 46.702 1.00 38.54 349 ALA D C 1
ATOM 15133 O O . ALA D 1 349 ? 49.712 64.221 47.273 1.00 38.70 349 ALA D O 1
ATOM 15135 N N . ALA D 1 350 ? 49.911 65.754 45.644 1.00 37.08 350 ALA D N 1
ATOM 15136 C CA . ALA D 1 350 ? 51.112 65.160 45.083 1.00 36.42 350 ALA D CA 1
ATOM 15137 C C . ALA D 1 350 ? 52.288 65.383 46.021 1.00 35.60 350 ALA D C 1
ATOM 15138 O O . ALA D 1 350 ? 53.067 64.467 46.288 1.00 35.82 350 ALA D O 1
ATOM 15140 N N . THR D 1 351 ? 52.416 66.600 46.529 1.00 35.05 351 THR D N 1
ATOM 15141 C CA . THR D 1 351 ? 53.512 66.892 47.437 1.00 34.42 351 THR D CA 1
ATOM 15142 C C . THR D 1 351 ? 53.297 66.187 48.772 1.00 33.32 351 THR D C 1
ATOM 15143 O O . THR D 1 351 ? 54.253 65.854 49.472 1.00 32.69 351 THR D O 1
ATOM 15147 N N . PHE D 1 352 ? 52.042 65.935 49.114 1.00 33.69 352 PHE D N 1
ATOM 15148 C CA . PHE D 1 352 ? 51.738 65.234 50.355 1.00 36.08 352 PHE D CA 1
ATOM 15149 C C . PHE D 1 352 ? 52.286 63.813 50.198 1.00 37.46 352 PHE D C 1
ATOM 15150 O O . PHE D 1 352 ? 53.038 63.311 51.048 1.00 36.49 352 PHE D O 1
ATOM 15158 N N . ASP D 1 353 ? 51.907 63.162 49.102 1.00 37.16 353 ASP D N 1
ATOM 15159 C CA . ASP D 1 353 ? 52.377 61.815 48.864 1.00 36.77 353 ASP D CA 1
ATOM 15160 C C . ASP D 1 353 ? 53.888 61.801 48.751 1.00 35.23 353 ASP D C 1
ATOM 15161 O O . ASP D 1 353 ? 54.519 60.817 49.132 1.00 33.57 353 ASP D O 1
ATOM 15166 N N . GLU D 1 354 ? 54.475 62.884 48.245 1.00 31.90 354 GLU D N 1
ATOM 15167 C CA . GLU D 1 354 ? 55.929 62.930 48.127 1.00 32.23 354 GLU D CA 1
ATOM 15168 C C . GLU D 1 354 ? 56.549 62.937 49.520 1.00 31.14 354 GLU D C 1
ATOM 15169 O O . GLU D 1 354 ? 57.526 62.244 49.763 1.00 31.09 354 GLU D O 1
ATOM 15175 N N . ALA D 1 355 ? 55.988 63.720 50.436 1.00 30.68 355 ALA D N 1
ATOM 15176 C CA . ALA D 1 355 ? 56.519 63.758 51.800 1.00 32.75 355 ALA D CA 1
ATOM 15177 C C . ALA D 1 355 ? 56.524 62.327 52.342 1.00 33.41 355 ALA D C 1
ATOM 15178 O O . ALA D 1 355 ? 57.535 61.867 52.864 1.00 33.21 355 ALA D O 1
ATOM 15180 N N . GLN D 1 356 ? 55.395 61.627 52.234 1.00 34.10 356 GLN D N 1
ATOM 15181 C CA . GLN D 1 356 ? 55.367 60.237 52.668 1.00 39.64 356 GLN D CA 1
ATOM 15182 C C . GLN D 1 356 ? 56.239 59.576 51.600 1.00 40.55 356 GLN D C 1
ATOM 15183 O O . GLN D 1 356 ? 56.300 60.053 50.466 1.00 42.81 356 GLN D O 1
ATOM 15189 N N . GLU D 1 357 ? 56.915 58.490 51.929 1.00 40.54 357 GLU D N 1
ATOM 15190 C CA . GLU D 1 357 ? 57.783 57.892 50.927 1.00 40.27 357 GLU D CA 1
ATOM 15191 C C . GLU D 1 357 ? 59.142 58.451 51.276 1.00 38.92 357 GLU D C 1
ATOM 15192 O O . GLU D 1 357 ? 60.122 57.720 51.359 1.00 41.24 357 GLU D O 1
ATOM 15198 N N . LYS D 1 358 ? 59.201 59.763 51.473 1.00 37.37 358 LYS D N 1
ATOM 15199 C CA . LYS D 1 358 ? 60.443 60.386 51.894 1.00 36.58 358 LYS D CA 1
ATOM 15200 C C . LYS D 1 358 ? 60.430 60.287 53.423 1.00 35.03 358 LYS D C 1
ATOM 15201 O O . LYS D 1 358 ? 61.370 60.706 54.101 1.00 34.94 358 LYS D O 1
ATOM 15207 N N . GLY D 1 359 ? 59.343 59.720 53.947 1.00 32.56 359 GLY D N 1
ATOM 15208 C CA . GLY D 1 359 ? 59.186 59.536 55.380 1.00 32.22 359 GLY D CA 1
ATOM 15209 C C . GLY D 1 359 ? 59.220 60.829 56.168 1.00 32.86 359 GLY D C 1
ATOM 15210 O O . GLY D 1 359 ? 59.424 60.824 57.386 1.00 31.98 359 GLY D O 1
ATOM 15211 N N . VAL D 1 360 ? 58.979 61.938 55.478 1.00 32.18 360 VAL D N 1
ATOM 15212 C CA . VAL D 1 360 ? 59.027 63.239 56.105 1.00 31.88 360 VAL D CA 1
ATOM 15213 C C . VAL D 1 360 ? 57.671 63.951 56.172 1.00 31.08 360 VAL D C 1
ATOM 15214 O O . VAL D 1 360 ? 56.755 63.658 55.407 1.00 32.35 360 VAL D O 1
ATOM 15218 N N . ASN D 1 361 ? 57.559 64.873 57.119 1.00 30.42 361 ASN D N 1
ATOM 15219 C CA . ASN D 1 361 ? 56.364 65.681 57.324 1.00 30.14 361 ASN D CA 1
ATOM 15220 C C . ASN D 1 361 ? 56.231 66.674 56.147 1.00 29.79 361 ASN D C 1
ATOM 15221 O O . ASN D 1 361 ? 57.233 67.131 55.594 1.00 28.51 361 ASN D O 1
ATOM 15226 N N . VAL D 1 362 ? 55.007 67.017 55.766 1.00 29.30 362 VAL D N 1
ATOM 15227 C CA . VAL D 1 362 ? 54.805 67.927 54.640 1.00 29.02 362 VAL D CA 1
ATOM 15228 C C . VAL D 1 362 ? 55.435 69.310 54.833 1.00 28.22 362 VAL D C 1
ATOM 15229 O O . VAL D 1 362 ? 55.914 69.903 53.865 1.00 26.78 362 VAL D O 1
ATOM 15233 N N . HIS D 1 363 ? 55.436 69.820 56.066 1.00 28.34 363 HIS D N 1
ATOM 15234 C CA . HIS D 1 363 ? 56.048 71.115 56.377 1.00 27.84 363 HIS D CA 1
ATOM 15235 C C . HIS D 1 363 ? 57.528 70.998 56.070 1.00 28.57 363 HIS D C 1
ATOM 15236 O O . HIS D 1 363 ? 58.126 71.871 55.432 1.00 28.87 363 HIS D O 1
ATOM 15243 N N . ALA D 1 364 ? 58.115 69.915 56.568 1.00 26.75 364 ALA D N 1
ATOM 15244 C CA . ALA D 1 364 ? 59.531 69.660 56.373 1.00 26.07 364 ALA D CA 1
ATOM 15245 C C . ALA D 1 364 ? 59.869 69.591 54.898 1.00 25.88 364 ALA D C 1
ATOM 15246 O O . ALA D 1 364 ? 60.855 70.180 54.471 1.00 24.70 364 ALA D O 1
ATOM 15248 N N . LEU D 1 365 ? 59.066 68.875 54.114 1.00 25.59 365 LEU D N 1
ATOM 15249 C CA . LEU D 1 365 ? 59.371 68.762 52.690 1.00 26.83 365 LEU D CA 1
ATOM 15250 C C . LEU D 1 365 ? 59.268 70.139 52.044 1.00 28.13 365 LEU D C 1
ATOM 15251 O O . LEU D 1 365 ? 60.149 70.545 51.289 1.00 27.77 365 LEU D O 1
ATOM 15256 N N . LEU D 1 366 ? 58.195 70.859 52.355 1.00 27.65 366 LEU D N 1
ATOM 15257 C CA . LEU D 1 366 ? 57.977 72.188 51.800 1.00 27.90 366 LEU D CA 1
ATOM 15258 C C . LEU D 1 366 ? 59.158 73.123 52.096 1.00 28.29 366 LEU D C 1
ATOM 15259 O O . LEU D 1 366 ? 59.598 73.864 51.215 1.00 28.12 366 LEU D O 1
ATOM 15264 N N . GLU D 1 367 ? 59.685 73.079 53.322 1.00 28.01 367 GLU D N 1
ATOM 15265 C CA . GLU D 1 367 ? 60.824 73.930 53.686 1.00 29.02 367 GLU D CA 1
ATOM 15266 C C . GLU D 1 367 ? 62.073 73.601 52.871 1.00 30.75 367 GLU D C 1
ATOM 15267 O O . GLU D 1 367 ? 62.757 74.499 52.358 1.00 29.79 367 GLU D O 1
ATOM 15273 N N . GLU D 1 368 ? 62.372 72.311 52.775 1.00 28.76 368 GLU D N 1
ATOM 15274 C CA . GLU D 1 368 ? 63.534 71.848 52.041 1.00 32.21 368 GLU D CA 1
ATOM 15275 C C . GLU D 1 368 ? 63.518 72.265 50.560 1.00 31.11 368 GLU D C 1
ATOM 15276 O O . GLU D 1 368 ? 64.526 72.754 50.047 1.00 29.67 368 GLU D O 1
ATOM 15282 N N . LYS D 1 369 ? 62.394 72.088 49.871 1.00 28.83 369 LYS D N 1
ATOM 15283 C CA . LYS D 1 369 ? 62.327 72.478 48.461 1.00 29.94 369 LYS D CA 1
ATOM 15284 C C . LYS D 1 369 ? 62.335 74.001 48.322 1.00 28.86 369 LYS D C 1
ATOM 15285 O O . LYS D 1 369 ? 62.895 74.534 47.371 1.00 28.65 369 LYS D O 1
ATOM 15291 N N . ALA D 1 370 ? 61.727 74.697 49.277 1.00 27.83 370 ALA D N 1
ATOM 15292 C CA . ALA D 1 370 ? 61.696 76.154 49.243 1.00 28.87 370 ALA D CA 1
ATOM 15293 C C . ALA D 1 370 ? 63.091 76.734 49.451 1.00 27.83 370 ALA D C 1
ATOM 15294 O O . ALA D 1 370 ? 63.414 77.787 48.909 1.00 27.43 370 ALA D O 1
ATOM 15296 N N . SER D 1 371 ? 63.915 76.052 50.241 1.00 27.76 371 SER D N 1
ATOM 15297 C CA . SER D 1 371 ? 65.264 76.536 50.504 1.00 29.03 371 SER D CA 1
ATOM 15298 C C . SER D 1 371 ? 66.182 76.382 49.299 1.00 29.79 371 SER D C 1
ATOM 15299 O O . SER D 1 371 ? 67.293 76.901 49.300 1.00 29.38 371 SER D O 1
ATOM 15302 N N . GLN D 1 372 ? 65.711 75.676 48.274 1.00 30.17 372 GLN D N 1
ATOM 15303 C CA . GLN D 1 372 ? 66.488 75.468 47.051 1.00 33.16 372 GLN D CA 1
ATOM 15304 C C . GLN D 1 372 ? 66.333 76.673 46.119 1.00 32.02 372 GLN D C 1
ATOM 15305 O O . GLN D 1 372 ? 67.203 76.967 45.308 1.00 33.13 372 GLN D O 1
ATOM 15311 N N . LEU D 1 373 ? 65.199 77.349 46.226 1.00 30.55 373 LEU D N 1
ATOM 15312 C CA . LEU D 1 373 ? 64.927 78.507 45.394 1.00 29.53 373 LEU D CA 1
ATOM 15313 C C . LEU D 1 373 ? 65.759 79.696 45.845 1.00 27.65 373 LEU D C 1
ATOM 15314 O O . LEU D 1 373 ? 66.017 79.872 47.034 1.00 26.21 373 LEU D O 1
ATOM 15319 N N . ARG D 1 374 ? 66.186 80.509 44.891 1.00 28.23 374 ARG D N 1
ATOM 15320 C CA . ARG D 1 374 ? 66.922 81.721 45.217 1.00 28.55 374 ARG D CA 1
ATOM 15321 C C . ARG D 1 374 ? 65.828 82.764 45.457 1.00 27.87 374 ARG D C 1
ATOM 15322 O O . ARG D 1 374 ? 64.697 82.585 45.014 1.00 24.54 374 ARG D O 1
ATOM 15330 N N . PRO D 1 375 ? 66.136 83.846 46.189 1.00 28.09 375 PRO D N 1
ATOM 15331 C CA . PRO D 1 375 ? 65.087 84.848 46.404 1.00 28.34 375 PRO D CA 1
ATOM 15332 C C . PRO D 1 375 ? 64.668 85.464 45.069 1.00 26.98 375 PRO D C 1
ATOM 15333 O O . PRO D 1 375 ? 65.514 85.770 44.224 1.00 27.16 375 PRO D O 1
ATOM 15337 N N . GLY D 1 376 ? 63.359 85.623 44.887 1.00 26.22 376 GLY D N 1
ATOM 15338 C CA . GLY D 1 376 ? 62.832 86.182 43.654 1.00 25.19 376 GLY D CA 1
ATOM 15339 C C . GLY D 1 376 ? 62.638 85.130 42.567 1.00 26.55 376 GLY D C 1
ATOM 15340 O O . GLY D 1 376 ? 62.054 85.407 41.520 1.00 24.16 376 GLY D O 1
ATOM 15341 N N . GLU D 1 377 ? 63.111 83.911 42.821 1.00 25.78 377 GLU D N 1
ATOM 15342 C CA . GLU D 1 377 ? 62.999 82.839 41.840 1.00 27.01 377 GLU D CA 1
ATOM 15343 C C . GLU D 1 377 ? 61.559 82.377 41.648 1.00 26.99 377 GLU D C 1
ATOM 15344 O O . GLU D 1 377 ? 61.171 81.959 40.554 1.00 27.81 377 GLU D O 1
ATOM 15350 N N . SER D 1 378 ? 60.766 82.470 42.706 1.00 26.60 378 SER D N 1
ATOM 15351 C CA . SER D 1 378 ? 59.368 82.044 42.658 1.00 27.58 378 SER D CA 1
ATOM 15352 C C . SER D 1 378 ? 58.475 82.946 41.813 1.00 25.96 378 SER D C 1
ATOM 15353 O O . SER D 1 378 ? 57.439 82.519 41.325 1.00 28.11 378 SER D O 1
ATOM 15356 N N . GLY D 1 379 ? 58.862 84.198 41.645 1.00 26.82 379 GLY D N 1
ATOM 15357 C CA . GLY D 1 379 ? 58.033 85.086 40.856 1.00 26.26 379 GLY D CA 1
ATOM 15358 C C . GLY D 1 379 ? 56.738 85.445 41.563 1.00 25.42 379 GLY D C 1
ATOM 15359 O O . GLY D 1 379 ? 55.855 86.043 40.957 1.00 25.19 379 GLY D O 1
ATOM 15360 N N . LEU D 1 380 ? 56.633 85.083 42.840 1.00 23.13 380 LEU D N 1
ATOM 15361 C CA . LEU D 1 380 ? 55.447 85.371 43.649 1.00 25.92 380 LEU D CA 1
ATOM 15362 C C . LEU D 1 380 ? 55.689 86.467 44.695 1.00 26.08 380 LEU D C 1
ATOM 15363 O O . LEU D 1 380 ? 56.823 86.746 45.087 1.00 25.06 380 LEU D O 1
ATOM 15368 N N . LEU D 1 381 ? 54.597 87.083 45.130 1.00 26.97 381 LEU D N 1
ATOM 15369 C CA . LEU D 1 381 ? 54.613 88.145 46.130 1.00 26.72 381 LEU D CA 1
ATOM 15370 C C . LEU D 1 381 ? 53.269 88.046 46.854 1.00 26.10 381 LEU D C 1
ATOM 15371 O O . LEU D 1 381 ? 52.213 88.057 46.225 1.00 27.04 381 LEU D O 1
ATOM 15376 N N . ALA D 1 382 ? 53.299 87.953 48.171 1.00 24.58 382 ALA D N 1
ATOM 15377 C CA . ALA D 1 382 ? 52.058 87.837 48.907 1.00 24.28 382 ALA D CA 1
ATOM 15378 C C . ALA D 1 382 ? 51.938 88.932 49.920 1.00 25.28 382 ALA D C 1
ATOM 15379 O O . ALA D 1 382 ? 52.930 89.553 50.299 1.00 23.15 382 ALA D O 1
ATOM 15381 N N . LEU D 1 383 ? 50.692 89.158 50.326 1.00 25.98 383 LEU D N 1
ATOM 15382 C CA . LEU D 1 383 ? 50.352 90.137 51.329 1.00 27.35 383 LEU D CA 1
ATOM 15383 C C . LEU D 1 383 ? 49.918 89.341 52.572 1.00 28.07 383 LEU D C 1
ATOM 15384 O O . LEU D 1 383 ? 48.937 88.593 52.595 1.00 27.69 383 LEU D O 1
ATOM 15389 N N . ASP D 1 384 ? 50.767 89.504 53.565 1.00 29.92 384 ASP D N 1
ATOM 15390 C CA . ASP D 1 384 ? 50.760 88.957 54.912 1.00 31.09 384 ASP D CA 1
ATOM 15391 C C . ASP D 1 384 ? 49.447 88.993 55.737 1.00 29.53 384 ASP D C 1
ATOM 15392 O O . ASP D 1 384 ? 49.489 88.843 56.963 1.00 26.18 384 ASP D O 1
ATOM 15397 N N . TRP D 1 385 ? 48.294 89.160 55.098 1.00 29.04 385 TRP D N 1
ATOM 15398 C CA . TRP D 1 385 ? 47.071 89.360 55.877 1.00 26.21 385 TRP D CA 1
ATOM 15399 C C . TRP D 1 385 ? 45.918 88.347 55.977 1.00 25.77 385 TRP D C 1
ATOM 15400 O O . TRP D 1 385 ? 44.744 88.747 55.989 1.00 24.80 385 TRP D O 1
ATOM 15411 N N . TRP D 1 386 ? 46.238 87.058 56.085 1.00 25.13 386 TRP D N 1
ATOM 15412 C CA . TRP D 1 386 ? 45.211 86.019 56.197 1.00 24.16 386 TRP D CA 1
ATOM 15413 C C . TRP D 1 386 ? 44.314 86.275 57.405 1.00 25.31 386 TRP D C 1
ATOM 15414 O O . TRP D 1 386 ? 43.124 85.940 57.394 1.00 26.94 386 TRP D O 1
ATOM 15425 N N . ASN D 1 387 ? 44.882 86.859 58.453 1.00 23.32 387 ASN D N 1
ATOM 15426 C CA . ASN D 1 387 ? 44.098 87.130 59.645 1.00 25.81 387 ASN D CA 1
ATOM 15427 C C . ASN D 1 387 ? 44.114 88.602 60.013 1.00 23.60 387 ASN D C 1
ATOM 15428 O O . ASN D 1 387 ? 44.153 88.959 61.184 1.00 24.85 387 ASN D O 1
ATOM 15433 N N . GLY D 1 388 ? 44.087 89.455 59.005 1.00 21.78 388 GLY D N 1
ATOM 15434 C CA . GLY D 1 388 ? 44.093 90.877 59.272 1.00 22.26 388 GLY D CA 1
ATOM 15435 C C . GLY D 1 388 ? 45.485 91.417 59.524 1.00 21.36 388 GLY D C 1
ATOM 15436 O O . GLY D 1 388 ? 46.491 90.774 59.240 1.00 21.47 388 GLY D O 1
ATOM 15437 N N . ASN D 1 389 ? 45.536 92.618 60.067 1.00 21.86 389 ASN D N 1
ATOM 15438 C CA . ASN D 1 389 ? 46.797 93.261 60.337 1.00 23.75 389 ASN D CA 1
ATOM 15439 C C . ASN D 1 389 ? 46.625 94.024 61.624 1.00 24.43 389 ASN D C 1
ATOM 15440 O O . ASN D 1 389 ? 45.649 94.766 61.776 1.00 25.12 389 ASN D O 1
ATOM 15445 N N . ARG D 1 390 ? 47.543 93.822 62.560 1.00 23.43 390 ARG D N 1
ATOM 15446 C CA . ARG D 1 390 ? 47.481 94.564 63.801 1.00 25.37 390 ARG D CA 1
ATOM 15447 C C . ARG D 1 390 ? 48.550 95.651 63.730 1.00 25.61 390 ARG D C 1
ATOM 15448 O O . ARG D 1 390 ? 48.223 96.834 63.640 1.00 25.41 390 ARG D O 1
ATOM 15456 N N . SER D 1 391 ? 49.825 95.274 63.722 1.00 25.23 391 SER D N 1
ATOM 15457 C CA . SER D 1 391 ? 50.819 96.323 63.718 1.00 28.55 391 SER D CA 1
ATOM 15458 C C . SER D 1 391 ? 51.179 97.105 62.470 1.00 30.99 391 SER D C 1
ATOM 15459 O O . SER D 1 391 ? 51.537 96.591 61.408 1.00 27.36 391 SER D O 1
ATOM 15462 N N . ILE D 1 392 ? 51.076 98.403 62.738 1.00 31.67 392 ILE D N 1
ATOM 15463 C CA . ILE D 1 392 ? 51.263 99.579 61.913 1.00 30.22 392 ILE D CA 1
ATOM 15464 C C . ILE D 1 392 ? 50.008 99.888 61.116 1.00 28.55 392 ILE D C 1
ATOM 15465 O O . ILE D 1 392 ? 49.722 101.056 60.880 1.00 32.29 392 ILE D O 1
ATOM 15470 N N . LEU D 1 393 ? 49.220 98.879 60.749 1.00 26.99 393 LEU D N 1
ATOM 15471 C CA . LEU D 1 393 ? 47.998 99.165 60.001 1.00 25.50 393 LEU D CA 1
ATOM 15472 C C . LEU D 1 393 ? 46.727 99.103 60.849 1.00 25.94 393 LEU D C 1
ATOM 15473 O O . LEU D 1 393 ? 45.766 99.824 60.587 1.00 24.38 393 LEU D O 1
ATOM 15478 N N . VAL D 1 394 ? 46.726 98.241 61.863 1.00 24.97 394 VAL D N 1
ATOM 15479 C CA . VAL D 1 394 ? 45.596 98.117 62.776 1.00 25.64 394 VAL D CA 1
ATOM 15480 C C . VAL D 1 394 ? 44.264 98.011 62.043 1.00 27.65 394 VAL D C 1
ATOM 15481 O O . VAL D 1 394 ? 43.354 98.811 62.269 1.00 27.51 394 VAL D O 1
ATOM 15485 N N . ASP D 1 395 ? 44.150 97.015 61.171 1.00 29.44 395 ASP D N 1
ATOM 15486 C CA . ASP D 1 395 ? 42.931 96.827 60.403 1.00 28.57 395 ASP D CA 1
ATOM 15487 C C . ASP D 1 395 ? 42.577 95.358 60.389 1.00 29.35 395 ASP D C 1
ATOM 15488 O O . ASP D 1 395 ? 43.238 94.549 59.748 1.00 29.49 395 ASP D O 1
ATOM 15493 N N . THR D 1 396 ? 41.523 95.024 61.113 1.00 30.42 396 THR D N 1
ATOM 15494 C CA . THR D 1 396 ? 41.055 93.663 61.205 1.00 32.07 396 THR D CA 1
ATOM 15495 C C . THR D 1 396 ? 40.425 93.190 59.881 1.00 31.72 396 THR D C 1
ATOM 15496 O O . THR D 1 396 ? 40.290 91.993 59.637 1.00 30.99 396 THR D O 1
ATOM 15500 N N . GLU D 1 397 ? 40.069 94.137 59.020 1.00 31.13 397 GLU D N 1
ATOM 15501 C CA . GLU D 1 397 ? 39.410 93.818 57.758 1.00 32.87 397 GLU D CA 1
ATOM 15502 C C . GLU D 1 397 ? 40.283 93.645 56.522 1.00 31.92 397 GLU D C 1
ATOM 15503 O O . GLU D 1 397 ? 39.780 93.657 55.402 1.00 33.55 397 GLU D O 1
ATOM 15509 N N . LEU D 1 398 ? 41.583 93.493 56.699 1.00 29.64 398 LEU D N 1
ATOM 15510 C CA . LEU D 1 398 ? 42.431 93.293 55.543 1.00 27.19 398 LEU D CA 1
ATOM 15511 C C . LEU D 1 398 ? 42.449 91.796 55.257 1.00 26.75 398 LEU D C 1
ATOM 15512 O O . LEU D 1 398 ? 42.165 90.978 56.139 1.00 24.55 398 LEU D O 1
ATOM 15517 N N . SER D 1 399 ? 42.773 91.451 54.016 1.00 26.18 399 SER D N 1
ATOM 15518 C CA . SER D 1 399 ? 42.781 90.060 53.576 1.00 25.90 399 SER D CA 1
ATOM 15519 C C . SER D 1 399 ? 44.134 89.643 52.997 1.00 22.68 399 SER D C 1
ATOM 15520 O O . SER D 1 399 ? 44.935 90.491 52.631 1.00 22.94 399 SER D O 1
ATOM 15523 N N . GLY D 1 400 ? 44.383 88.342 52.902 1.00 20.03 400 GLY D N 1
ATOM 15524 C CA . GLY D 1 400 ? 45.643 87.894 52.342 1.00 20.50 400 GLY D CA 1
ATOM 15525 C C . GLY D 1 400 ? 45.603 87.999 50.824 1.00 22.77 400 GLY D C 1
ATOM 15526 O O . GLY D 1 400 ? 44.518 87.993 50.225 1.00 21.84 400 GLY D O 1
ATOM 15527 N N . MET D 1 401 ? 46.769 88.113 50.194 1.00 22.43 401 MET D N 1
ATOM 15528 C CA . MET D 1 401 ? 46.831 88.198 48.734 1.00 23.18 401 MET D CA 1
ATOM 15529 C C . MET D 1 401 ? 48.031 87.432 48.204 1.00 23.03 401 MET D C 1
ATOM 15530 O O . MET D 1 401 ? 49.099 87.457 48.813 1.00 22.21 401 MET D O 1
ATOM 15535 N N . LEU D 1 402 ? 47.843 86.771 47.064 1.00 23.66 402 LEU D N 1
ATOM 15536 C CA . LEU D 1 402 ? 48.899 86.006 46.407 1.00 25.14 402 LEU D CA 1
ATOM 15537 C C . LEU D 1 402 ? 48.970 86.533 44.988 1.00 24.79 402 LEU D C 1
ATOM 15538 O O . LEU D 1 402 ? 47.963 86.587 44.290 1.00 22.42 402 LEU D O 1
ATOM 15543 N N . LEU D 1 403 ? 50.160 86.933 44.563 1.00 26.65 403 LEU D N 1
ATOM 15544 C CA . LEU D 1 403 ? 50.315 87.497 43.229 1.00 26.86 403 LEU D CA 1
ATOM 15545 C C . LEU D 1 403 ? 51.509 86.955 42.461 1.00 26.06 403 LEU D C 1
ATOM 15546 O O . LEU D 1 403 ? 52.564 86.687 43.042 1.00 25.17 403 LEU D O 1
ATOM 15551 N N . GLY D 1 404 ? 51.333 86.811 41.147 1.00 25.02 404 GLY D N 1
ATOM 15552 C CA . GLY D 1 404 ? 52.394 86.301 40.299 1.00 24.13 404 GLY D CA 1
ATOM 15553 C C . GLY D 1 404 ? 52.145 84.889 39.772 1.00 23.69 404 GLY D C 1
ATOM 15554 O O . GLY D 1 404 ? 53.041 84.297 39.192 1.00 23.23 404 GLY D O 1
ATOM 15555 N N . TYR D 1 405 ? 50.944 84.349 39.961 1.00 21.54 405 TYR D N 1
ATOM 15556 C CA . TYR D 1 405 ? 50.627 82.986 39.494 1.00 24.47 405 TYR D CA 1
ATOM 15557 C C . TYR D 1 405 ? 50.795 82.759 37.997 1.00 24.27 405 TYR D C 1
ATOM 15558 O O . TYR D 1 405 ? 50.363 83.579 37.193 1.00 24.25 405 TYR D O 1
ATOM 15567 N N . THR D 1 406 ? 51.388 81.628 37.629 1.00 25.27 406 THR D N 1
ATOM 15568 C CA . THR D 1 406 ? 51.533 81.261 36.219 1.00 25.72 406 THR D CA 1
ATOM 15569 C C . THR D 1 406 ? 51.102 79.802 36.176 1.00 26.27 406 THR D C 1
ATOM 15570 O O . THR D 1 406 ? 50.946 79.181 37.230 1.00 26.48 406 THR D O 1
ATOM 15574 N N . LEU D 1 407 ? 50.903 79.261 34.975 1.00 25.85 407 LEU D N 1
ATOM 15575 C CA . LEU D 1 407 ? 50.487 77.870 34.817 1.00 26.80 407 LEU D CA 1
ATOM 15576 C C . LEU D 1 407 ? 51.539 76.887 35.335 1.00 27.55 407 LEU D C 1
ATOM 15577 O O . LEU D 1 407 ? 51.273 75.698 35.459 1.00 27.24 407 LEU D O 1
ATOM 15582 N N . GLN D 1 408 ? 52.731 77.391 35.644 1.00 28.71 408 GLN D N 1
ATOM 15583 C CA . GLN D 1 408 ? 53.803 76.552 36.172 1.00 31.04 408 GLN D CA 1
ATOM 15584 C C . GLN D 1 408 ? 54.149 76.816 37.657 1.00 30.08 408 GLN D C 1
ATOM 15585 O O . GLN D 1 408 ? 55.199 76.378 38.138 1.00 27.97 408 GLN D O 1
ATOM 15591 N N . THR D 1 409 ? 53.276 77.524 38.375 1.00 26.41 409 THR D N 1
ATOM 15592 C CA . THR D 1 409 ? 53.521 77.808 39.795 1.00 25.12 409 THR D CA 1
ATOM 15593 C C . THR D 1 409 ? 53.397 76.528 40.635 1.00 26.80 409 THR D C 1
ATOM 15594 O O . THR D 1 409 ? 52.391 75.823 40.563 1.00 25.34 409 THR D O 1
ATOM 15598 N N . LYS D 1 410 ? 54.414 76.237 41.439 1.00 27.92 410 LYS D N 1
ATOM 15599 C CA . LYS D 1 410 ? 54.399 75.035 42.271 1.00 29.83 410 LYS D CA 1
ATOM 15600 C C . LYS D 1 410 ? 54.214 75.328 43.754 1.00 28.85 410 LYS D C 1
ATOM 15601 O O . LYS D 1 410 ? 54.484 76.435 44.213 1.00 30.00 410 LYS D O 1
ATOM 15607 N N . PRO D 1 411 ? 53.747 74.329 44.526 1.00 27.67 411 PRO D N 1
ATOM 15608 C CA . PRO D 1 411 ? 53.517 74.453 45.967 1.00 26.17 411 PRO D CA 1
ATOM 15609 C C . PRO D 1 411 ? 54.685 75.064 46.750 1.00 26.10 411 PRO D C 1
ATOM 15610 O O . PRO D 1 411 ? 54.488 75.996 47.538 1.00 24.18 411 PRO D O 1
ATOM 15614 N N . GLU D 1 412 ? 55.893 74.540 46.549 1.00 22.89 412 GLU D N 1
ATOM 15615 C CA . GLU D 1 412 ? 57.048 75.069 47.270 1.00 24.03 412 GLU D CA 1
ATOM 15616 C C . GLU D 1 412 ? 57.289 76.542 46.960 1.00 24.02 412 GLU D C 1
ATOM 15617 O O . GLU D 1 412 ? 57.814 77.279 47.803 1.00 24.11 412 GLU D O 1
ATOM 15623 N N . GLU D 1 413 ? 56.910 76.974 45.760 1.00 23.62 413 GLU D N 1
ATOM 15624 C CA . GLU D 1 413 ? 57.089 78.371 45.375 1.00 25.78 413 GLU D CA 1
ATOM 15625 C C . GLU D 1 413 ? 56.127 79.265 46.149 1.00 26.33 413 GLU D C 1
ATOM 15626 O O . GLU D 1 413 ? 56.517 80.304 46.673 1.00 25.07 413 GLU D O 1
ATOM 15632 N N . ILE D 1 414 ? 54.865 78.864 46.224 1.00 28.32 414 ILE D N 1
ATOM 15633 C CA . ILE D 1 414 ? 53.898 79.680 46.931 1.00 29.85 414 ILE D CA 1
ATOM 15634 C C . ILE D 1 414 ? 54.225 79.661 48.425 1.00 28.90 414 ILE D C 1
ATOM 15635 O O . ILE D 1 414 ? 54.022 80.653 49.115 1.00 29.01 414 ILE D O 1
ATOM 15640 N N . TYR D 1 415 ? 54.790 78.554 48.905 1.00 26.96 415 TYR D N 1
ATOM 15641 C CA . TYR D 1 415 ? 55.181 78.429 50.312 1.00 25.82 415 TYR D CA 1
ATOM 15642 C C . TYR D 1 415 ? 56.264 79.447 50.664 1.00 26.64 415 TYR D C 1
ATOM 15643 O O . TYR D 1 415 ? 56.229 80.095 51.728 1.00 23.01 415 TYR D O 1
ATOM 15652 N N . ARG D 1 416 ? 57.244 79.555 49.772 1.00 25.41 416 ARG D N 1
ATOM 15653 C CA . ARG D 1 416 ? 58.343 80.487 49.951 1.00 25.15 416 ARG D CA 1
ATOM 15654 C C . ARG D 1 416 ? 57.828 81.917 49.992 1.00 24.49 416 ARG D C 1
ATOM 15655 O O . ARG D 1 416 ? 58.355 82.755 50.739 1.00 22.85 416 ARG D O 1
ATOM 15663 N N . ALA D 1 417 ? 56.805 82.185 49.177 1.00 21.30 417 ALA D N 1
ATOM 15664 C CA . ALA D 1 417 ? 56.212 83.518 49.088 1.00 22.22 417 ALA D CA 1
ATOM 15665 C C . ALA D 1 417 ? 55.555 83.904 50.400 1.00 22.74 417 ALA D C 1
ATOM 15666 O O . ALA D 1 417 ? 55.597 85.065 50.805 1.00 24.26 417 ALA D O 1
ATOM 15668 N N . LEU D 1 418 ? 54.949 82.924 51.062 1.00 21.84 418 LEU D N 1
ATOM 15669 C CA . LEU D 1 418 ? 54.301 83.155 52.337 1.00 22.92 418 LEU D CA 1
ATOM 15670 C C . LEU D 1 418 ? 55.379 83.456 53.385 1.00 22.79 418 LEU D C 1
ATOM 15671 O O . LEU D 1 418 ? 55.279 84.426 54.137 1.00 22.74 418 LEU D O 1
ATOM 15676 N N . LEU D 1 419 ? 56.418 82.630 53.419 1.00 22.96 419 LEU D N 1
ATOM 15677 C CA . LEU D 1 419 ? 57.533 82.834 54.343 1.00 23.04 419 LEU D CA 1
ATOM 15678 C C . LEU D 1 419 ? 58.041 84.270 54.152 1.00 22.59 419 LEU D C 1
ATOM 15679 O O . LEU D 1 419 ? 58.144 85.039 55.109 1.00 21.17 419 LEU D O 1
ATOM 15684 N N . GLU D 1 420 ? 58.325 84.629 52.903 1.00 19.84 420 GLU D N 1
ATOM 15685 C CA . GLU D 1 420 ? 58.828 85.957 52.580 1.00 20.97 420 GLU D CA 1
ATOM 15686 C C . GLU D 1 420 ? 57.841 87.071 52.934 1.00 22.09 420 GLU D C 1
ATOM 15687 O O . GLU D 1 420 ? 58.252 88.141 53.381 1.00 22.55 420 GLU D O 1
ATOM 15693 N N . ALA D 1 421 ? 56.546 86.823 52.738 1.00 20.00 421 ALA D N 1
ATOM 15694 C CA . ALA D 1 421 ? 55.529 87.810 53.065 1.00 20.23 421 ALA D CA 1
ATOM 15695 C C . ALA D 1 421 ? 55.547 88.124 54.566 1.00 20.49 421 ALA D C 1
ATOM 15696 O O . ALA D 1 421 ? 55.393 89.286 54.952 1.00 21.15 421 ALA D O 1
ATOM 15698 N N . THR D 1 422 ? 55.740 87.111 55.415 1.00 19.70 422 THR D N 1
ATOM 15699 C CA . THR D 1 422 ? 55.797 87.357 56.866 1.00 20.47 422 THR D CA 1
ATOM 15700 C C . THR D 1 422 ? 57.053 88.146 57.250 1.00 20.04 422 THR D C 1
ATOM 15701 O O . THR D 1 422 ? 57.056 88.903 58.223 1.00 21.45 422 THR D O 1
ATOM 15705 N N . ALA D 1 423 ? 58.125 87.965 56.495 1.00 18.37 423 ALA D N 1
ATOM 15706 C CA . ALA D 1 423 ? 59.346 88.704 56.781 1.00 21.43 423 ALA D CA 1
ATOM 15707 C C . ALA D 1 423 ? 59.133 90.164 56.356 1.00 22.68 423 ALA D C 1
ATOM 15708 O O . ALA D 1 423 ? 59.643 91.075 56.996 1.00 24.51 423 ALA D O 1
ATOM 15710 N N . PHE D 1 424 ? 58.379 90.391 55.283 1.00 22.77 424 PHE D N 1
ATOM 15711 C CA . PHE D 1 424 ? 58.114 91.765 54.857 1.00 25.11 424 PHE D CA 1
ATOM 15712 C C . PHE D 1 424 ? 57.219 92.398 55.927 1.00 25.24 424 PHE D C 1
ATOM 15713 O O . PHE D 1 424 ? 57.310 93.593 56.206 1.00 23.72 424 PHE D O 1
ATOM 15721 N N . GLY D 1 425 ? 56.354 91.573 56.514 1.00 24.90 425 GLY D N 1
ATOM 15722 C CA . GLY D 1 425 ? 55.452 92.038 57.556 1.00 24.06 425 GLY D CA 1
ATOM 15723 C C . GLY D 1 425 ? 56.250 92.469 58.770 1.00 24.17 425 GLY D C 1
ATOM 15724 O O . GLY D 1 425 ? 55.897 93.444 59.449 1.00 24.37 425 GLY D O 1
ATOM 15725 N N . THR D 1 426 ? 57.322 91.736 59.062 1.00 22.75 426 THR D N 1
ATOM 15726 C CA . THR D 1 426 ? 58.178 92.093 60.183 1.00 22.02 426 THR D CA 1
ATOM 15727 C C . THR D 1 426 ? 58.989 93.330 59.823 1.00 22.04 426 THR D C 1
ATOM 15728 O O . THR D 1 426 ? 59.189 94.195 60.671 1.00 20.88 426 THR D O 1
ATOM 15732 N N . ARG D 1 427 ? 59.439 93.429 58.570 1.00 22.15 427 ARG D N 1
ATOM 15733 C CA . ARG D 1 427 ? 60.207 94.599 58.158 1.00 23.35 427 ARG D CA 1
ATOM 15734 C C . ARG D 1 427 ? 59.370 95.865 58.295 1.00 23.59 427 ARG D C 1
ATOM 15735 O O . ARG D 1 427 ? 59.875 96.904 58.714 1.00 23.55 427 ARG D O 1
ATOM 15743 N N . ALA D 1 428 ? 58.095 95.785 57.936 1.00 23.05 428 ALA D N 1
ATOM 15744 C CA . ALA D 1 428 ? 57.217 96.938 58.058 1.00 23.93 428 ALA D CA 1
ATOM 15745 C C . ALA D 1 428 ? 57.186 97.418 59.522 1.00 24.58 428 ALA D C 1
ATOM 15746 O O . ALA D 1 428 ? 57.240 98.623 59.777 1.00 23.68 428 ALA D O 1
ATOM 15748 N N . ILE D 1 429 ? 57.126 96.485 60.475 1.00 24.79 429 ILE D N 1
ATOM 15749 C CA . ILE D 1 429 ? 57.097 96.856 61.893 1.00 25.54 429 ILE D CA 1
ATOM 15750 C C . ILE D 1 429 ? 58.436 97.484 62.285 1.00 28.33 429 ILE D C 1
ATOM 15751 O O . ILE D 1 429 ? 58.474 98.573 62.869 1.00 29.12 429 ILE D O 1
ATOM 15756 N N . VAL D 1 430 ? 59.539 96.810 61.957 1.00 27.62 430 VAL D N 1
ATOM 15757 C CA . VAL D 1 430 ? 60.835 97.349 62.327 1.00 29.22 430 VAL D CA 1
ATOM 15758 C C . VAL D 1 430 ? 61.083 98.713 61.701 1.00 27.52 430 VAL D C 1
ATOM 15759 O O . VAL D 1 430 ? 61.636 99.586 62.358 1.00 26.78 430 VAL D O 1
ATOM 15763 N N . ASP D 1 431 ? 60.649 98.923 60.461 1.00 25.86 431 ASP D N 1
ATOM 15764 C CA . ASP D 1 431 ? 60.856 100.228 59.830 1.00 25.69 431 ASP D CA 1
ATOM 15765 C C . ASP D 1 431 ? 60.017 101.310 60.505 1.00 25.31 431 ASP D C 1
ATOM 15766 O O . ASP D 1 431 ? 60.421 102.469 60.550 1.00 22.53 431 ASP D O 1
ATOM 15771 N N . ALA D 1 432 ? 58.852 100.931 61.020 1.00 24.42 432 ALA D N 1
ATOM 15772 C CA . ALA D 1 432 ? 57.982 101.881 61.696 1.00 25.91 432 ALA D CA 1
ATOM 15773 C C . ALA D 1 432 ? 58.681 102.376 62.967 1.00 26.17 432 ALA D C 1
ATOM 15774 O O . ALA D 1 432 ? 58.666 103.569 63.268 1.00 25.72 432 ALA D O 1
ATOM 15776 N N . PHE D 1 433 ? 59.319 101.463 63.694 1.00 27.33 433 PHE D N 1
ATOM 15777 C CA . PHE D 1 433 ? 60.029 101.835 64.915 1.00 28.56 433 PHE D CA 1
ATOM 15778 C C . PHE D 1 433 ? 61.251 102.674 64.575 1.00 28.63 433 PHE D C 1
ATOM 15779 O O . PHE D 1 433 ? 61.379 103.817 65.005 1.00 28.29 433 PHE D O 1
ATOM 15787 N N . HIS D 1 434 ? 62.162 102.077 63.823 1.00 30.90 434 HIS D N 1
ATOM 15788 C CA . HIS D 1 434 ? 63.376 102.754 63.398 1.00 34.77 434 HIS D CA 1
ATOM 15789 C C . HIS D 1 434 ? 62.850 103.898 62.536 1.00 37.09 434 HIS D C 1
ATOM 15790 O O . HIS D 1 434 ? 61.734 103.825 62.034 1.00 39.48 434 HIS D O 1
ATOM 15797 N N . GLY D 1 435 ? 63.612 104.963 62.367 1.00 39.26 435 GLY D N 1
ATOM 15798 C CA . GLY D 1 435 ? 63.097 106.034 61.523 1.00 41.87 435 GLY D CA 1
ATOM 15799 C C . GLY D 1 435 ? 62.105 106.907 62.261 1.00 41.38 435 GLY D C 1
ATOM 15800 O O . GLY D 1 435 ? 61.730 107.985 61.794 1.00 41.12 435 GLY D O 1
ATOM 15801 N N . ARG D 1 436 ? 61.653 106.422 63.410 1.00 39.81 436 ARG D N 1
ATOM 15802 C CA . ARG D 1 436 ? 60.747 107.186 64.248 1.00 38.51 436 ARG D CA 1
ATOM 15803 C C . ARG D 1 436 ? 61.618 107.497 65.468 1.00 36.96 436 ARG D C 1
ATOM 15804 O O . ARG D 1 436 ? 61.192 108.148 66.417 1.00 36.60 436 ARG D O 1
ATOM 15812 N N . GLY D 1 437 ? 62.853 107.004 65.419 1.00 35.35 437 GLY D N 1
ATOM 15813 C CA . GLY D 1 437 ? 63.795 107.235 66.495 1.00 34.60 437 GLY D CA 1
ATOM 15814 C C . GLY D 1 437 ? 64.130 106.039 67.362 1.00 33.55 437 GLY D C 1
ATOM 15815 O O . GLY D 1 437 ? 65.233 105.973 67.891 1.00 34.99 437 GLY D O 1
ATOM 15816 N N . VAL D 1 438 ? 63.187 105.109 67.521 1.00 31.99 438 VAL D N 1
ATOM 15817 C CA . VAL D 1 438 ? 63.384 103.904 68.341 1.00 29.64 438 VAL D CA 1
ATOM 15818 C C . VAL D 1 438 ? 64.141 102.860 67.526 1.00 30.65 438 VAL D C 1
ATOM 15819 O O . VAL D 1 438 ? 63.564 101.897 67.019 1.00 31.22 438 VAL D O 1
ATOM 15823 N N . GLU D 1 439 ? 65.446 103.064 67.434 1.00 31.10 439 GLU D N 1
ATOM 15824 C CA . GLU D 1 439 ? 66.348 102.242 66.641 1.00 31.34 439 GLU D CA 1
ATOM 15825 C C . GLU D 1 439 ? 66.306 100.735 66.802 1.00 29.37 439 GLU D C 1
ATOM 15826 O O . GLU D 1 439 ? 66.005 100.215 67.871 1.00 28.77 439 GLU D O 1
ATOM 15832 N N . VAL D 1 440 ? 66.608 100.045 65.704 1.00 27.58 440 VAL D N 1
ATOM 15833 C CA . VAL D 1 440 ? 66.656 98.591 65.665 1.00 26.27 440 VAL D CA 1
ATOM 15834 C C . VAL D 1 440 ? 67.932 98.196 64.920 1.00 28.62 440 VAL D C 1
ATOM 15835 O O . VAL D 1 440 ? 68.003 98.307 63.692 1.00 30.17 440 VAL D O 1
ATOM 15839 N N . HIS D 1 441 ? 68.938 97.747 65.664 1.00 26.87 441 HIS D N 1
ATOM 15840 C CA . HIS D 1 441 ? 70.214 97.364 65.071 1.00 30.38 441 HIS D CA 1
ATOM 15841 C C . HIS D 1 441 ? 70.404 95.853 65.041 1.00 31.34 441 HIS D C 1
ATOM 15842 O O . HIS D 1 441 ? 71.082 95.329 64.164 1.00 31.86 441 HIS D O 1
ATOM 15849 N N . GLU D 1 442 ? 69.819 95.167 66.020 1.00 31.73 442 GLU D N 1
ATOM 15850 C CA . GLU D 1 442 ? 69.925 93.724 66.152 1.00 32.06 442 GLU D CA 1
ATOM 15851 C C . GLU D 1 442 ? 68.560 93.094 66.329 1.00 31.35 442 GLU D C 1
ATOM 15852 O O . GLU D 1 442 ? 67.613 93.746 66.753 1.00 31.39 442 GLU D O 1
ATOM 15858 N N . LEU D 1 443 ? 68.491 91.803 66.044 1.00 29.03 443 LEU D N 1
ATOM 15859 C CA . LEU D 1 443 ? 67.269 91.044 66.195 1.00 29.00 443 LEU D CA 1
ATOM 15860 C C . LEU D 1 443 ? 67.525 89.812 67.047 1.00 28.25 443 LEU D C 1
ATOM 15861 O O . LEU D 1 443 ? 68.586 89.184 66.944 1.00 27.36 443 LEU D O 1
ATOM 15866 N N . TYR D 1 444 ? 66.552 89.484 67.893 1.00 26.68 444 TYR D N 1
ATOM 15867 C CA . TYR D 1 444 ? 66.613 88.309 68.759 1.00 26.90 444 TYR D CA 1
ATOM 15868 C C . TYR D 1 444 ? 65.301 87.559 68.572 1.00 28.05 444 TYR D C 1
ATOM 15869 O O . TYR D 1 444 ? 64.218 88.166 68.586 1.00 27.24 444 TYR D O 1
ATOM 15878 N N . ALA D 1 445 ? 65.389 86.244 68.408 1.00 26.63 445 ALA D N 1
ATOM 15879 C CA . ALA D 1 445 ? 64.200 85.435 68.206 1.00 27.58 445 ALA D CA 1
ATOM 15880 C C . ALA D 1 445 ? 64.071 84.272 69.188 1.00 29.40 445 ALA D C 1
ATOM 15881 O O . ALA D 1 445 ? 65.052 83.626 69.567 1.00 29.05 445 ALA D O 1
ATOM 15883 N N . CYS D 1 446 ? 62.837 84.003 69.575 1.00 29.45 446 CYS D N 1
ATOM 15884 C CA . CYS D 1 446 ? 62.534 82.923 70.486 1.00 32.80 446 CYS D CA 1
ATOM 15885 C C . CYS D 1 446 ? 61.101 82.520 70.170 1.00 33.79 446 CYS D C 1
ATOM 15886 O O . CYS D 1 446 ? 60.439 83.177 69.364 1.00 34.76 446 CYS D O 1
ATOM 15889 N N . GLY D 1 447 ? 60.631 81.438 70.783 1.00 35.51 447 GLY D N 1
ATOM 15890 C CA . GLY D 1 447 ? 59.264 81.013 70.557 1.00 37.33 447 GLY D CA 1
ATOM 15891 C C . GLY D 1 447 ? 59.008 79.750 69.754 1.00 37.90 447 GLY D C 1
ATOM 15892 O O . GLY D 1 447 ? 57.878 79.527 69.305 1.00 39.30 447 GLY D O 1
ATOM 15893 N N . GLY D 1 448 ? 60.016 78.914 69.553 1.00 35.39 448 GLY D N 1
ATOM 15894 C CA . GLY D 1 448 ? 59.751 77.698 68.798 1.00 37.53 448 GLY D CA 1
ATOM 15895 C C . GLY D 1 448 ? 59.838 77.840 67.286 1.00 36.32 448 GLY D C 1
ATOM 15896 O O . GLY D 1 448 ? 60.478 77.025 66.632 1.00 37.08 448 GLY D O 1
ATOM 15897 N N . LEU D 1 449 ? 59.204 78.860 66.716 1.00 34.44 449 LEU D N 1
ATOM 15898 C CA . LEU D 1 449 ? 59.284 79.053 65.275 1.00 35.68 449 LEU D CA 1
ATOM 15899 C C . LEU D 1 449 ? 60.754 79.110 64.838 1.00 36.09 449 LEU D C 1
ATOM 15900 O O . LEU D 1 449 ? 61.118 78.534 63.818 1.00 35.67 449 LEU D O 1
ATOM 15905 N N . PRO D 1 450 ? 61.618 79.810 65.602 1.00 36.59 450 PRO D N 1
ATOM 15906 C CA . PRO D 1 450 ? 63.040 79.886 65.238 1.00 36.58 450 PRO D CA 1
ATOM 15907 C C . PRO D 1 450 ? 63.693 78.506 65.344 1.00 38.56 450 PRO D C 1
ATOM 15908 O O . PRO D 1 450 ? 64.660 78.201 64.646 1.00 39.15 450 PRO D O 1
ATOM 15912 N N . GLN D 1 451 ? 63.161 77.673 66.230 1.00 38.97 451 GLN D N 1
ATOM 15913 C CA . GLN D 1 451 ? 63.699 76.336 66.424 1.00 41.04 451 GLN D CA 1
ATOM 15914 C C . GLN D 1 451 ? 63.325 75.387 65.287 1.00 40.45 451 GLN D C 1
ATOM 15915 O O . GLN D 1 451 ? 64.109 74.526 64.903 1.00 40.61 451 GLN D O 1
ATOM 15921 N N . LYS D 1 452 ? 62.128 75.565 64.743 1.00 39.64 452 LYS D N 1
ATOM 15922 C CA . LYS D 1 452 ? 61.625 74.692 63.692 1.00 39.98 452 LYS D CA 1
ATOM 15923 C C . LYS D 1 452 ? 61.809 75.109 62.220 1.00 39.08 452 LYS D C 1
ATOM 15924 O O . LYS D 1 452 ? 61.766 74.245 61.332 1.00 38.26 452 LYS D O 1
ATOM 15930 N N . ASN D 1 453 ? 62.017 76.399 61.948 1.00 34.81 453 ASN D N 1
ATOM 15931 C CA . ASN D 1 453 ? 62.164 76.847 60.563 1.00 32.73 453 ASN D CA 1
ATOM 15932 C C . ASN D 1 453 ? 63.401 77.719 60.310 1.00 31.32 453 ASN D C 1
ATOM 15933 O O . ASN D 1 453 ? 63.308 78.943 60.305 1.00 31.60 453 ASN D O 1
ATOM 15938 N N . HIS D 1 454 ? 64.548 77.091 60.072 1.00 30.87 454 HIS D N 1
ATOM 15939 C CA . HIS D 1 454 ? 65.787 77.830 59.818 1.00 30.85 454 HIS D CA 1
ATOM 15940 C C . HIS D 1 454 ? 65.783 78.613 58.506 1.00 30.19 454 HIS D C 1
ATOM 15941 O O . HIS D 1 454 ? 66.528 79.596 58.356 1.00 29.53 454 HIS D O 1
ATOM 15948 N N . LEU D 1 455 ? 64.948 78.184 57.559 1.00 27.11 455 LEU D N 1
ATOM 15949 C CA . LEU D 1 455 ? 64.831 78.887 56.290 1.00 25.95 455 LEU D CA 1
ATOM 15950 C C . LEU D 1 455 ? 64.123 80.220 56.574 1.00 26.17 455 LEU D C 1
ATOM 15951 O O . LEU D 1 455 ? 64.472 81.255 56.005 1.00 26.89 455 LEU D O 1
ATOM 15956 N N . LEU D 1 456 ? 63.130 80.194 57.459 1.00 26.37 456 LEU D N 1
ATOM 15957 C CA . LEU D 1 456 ? 62.409 81.418 57.808 1.00 27.11 456 LEU D CA 1
ATOM 15958 C C . LEU D 1 456 ? 63.401 82.427 58.389 1.00 26.43 456 LEU D C 1
ATOM 15959 O O . LEU D 1 456 ? 63.479 83.570 57.940 1.00 26.93 456 LEU D O 1
ATOM 15964 N N . MET D 1 457 ? 64.171 81.985 59.376 1.00 25.01 457 MET D N 1
ATOM 15965 C CA . MET D 1 457 ? 65.142 82.849 60.038 1.00 26.03 457 MET D CA 1
ATOM 15966 C C . MET D 1 457 ? 66.177 83.469 59.098 1.00 27.29 457 MET D C 1
ATOM 15967 O O . MET D 1 457 ? 66.605 84.615 59.315 1.00 26.92 457 MET D O 1
ATOM 15972 N N . GLN D 1 458 ? 66.587 82.735 58.063 1.00 25.38 458 GLN D N 1
ATOM 15973 C CA . GLN D 1 458 ? 67.571 83.285 57.139 1.00 25.25 458 GLN D CA 1
ATOM 15974 C C . GLN D 1 458 ? 66.903 84.352 56.305 1.00 25.00 458 GLN D C 1
ATOM 15975 O O . GLN D 1 458 ? 67.506 85.373 56.003 1.00 23.28 458 GLN D O 1
ATOM 15981 N N . ILE D 1 459 ? 65.650 84.106 55.930 1.00 24.60 459 ILE D N 1
ATOM 15982 C CA . ILE D 1 459 ? 64.919 85.070 55.134 1.00 22.50 459 ILE D CA 1
ATOM 15983 C C . ILE D 1 459 ? 64.667 86.332 55.955 1.00 23.98 459 ILE D C 1
ATOM 15984 O O . ILE D 1 459 ? 64.744 87.445 55.428 1.00 23.54 459 ILE D O 1
ATOM 15989 N N . PHE D 1 460 ? 64.382 86.171 57.244 1.00 22.66 460 PHE D N 1
ATOM 15990 C CA . PHE D 1 460 ? 64.145 87.345 58.080 1.00 23.48 460 PHE D CA 1
ATOM 15991 C C . PHE D 1 460 ? 65.392 88.208 58.111 1.00 22.08 460 PHE D C 1
ATOM 15992 O O . PHE D 1 460 ? 65.304 89.431 58.065 1.00 23.41 460 PHE D O 1
ATOM 16000 N N . ALA D 1 461 ? 66.550 87.555 58.186 1.00 21.86 461 ALA D N 1
ATOM 16001 C CA . ALA D 1 461 ? 67.824 88.246 58.223 1.00 21.00 461 ALA D CA 1
ATOM 16002 C C . ALA D 1 461 ? 68.108 88.954 56.905 1.00 23.74 461 ALA D C 1
ATOM 16003 O O . ALA D 1 461 ? 68.484 90.127 56.894 1.00 22.03 461 ALA D O 1
ATOM 16005 N N . ASP D 1 462 ? 67.926 88.258 55.785 1.00 24.23 462 ASP D N 1
ATOM 16006 C CA . ASP D 1 462 ? 68.181 88.889 54.493 1.00 25.45 462 ASP D CA 1
ATOM 16007 C C . ASP D 1 462 ? 67.239 90.075 54.235 1.00 25.23 462 ASP D C 1
ATOM 16008 O O . ASP D 1 462 ? 67.661 91.095 53.681 1.00 25.00 462 ASP D O 1
ATOM 16013 N N . VAL D 1 463 ? 65.978 89.955 54.660 1.00 22.82 463 VAL D N 1
ATOM 16014 C CA . VAL D 1 463 ? 64.996 91.019 54.462 1.00 21.74 463 VAL D CA 1
ATOM 16015 C C . VAL D 1 463 ? 65.229 92.252 55.347 1.00 21.98 463 VAL D C 1
ATOM 16016 O O . VAL D 1 463 ? 65.176 93.381 54.867 1.00 19.26 463 VAL D O 1
ATOM 16020 N N . THR D 1 464 ? 65.478 92.027 56.634 1.00 21.21 464 THR D N 1
ATOM 16021 C CA . THR D 1 464 ? 65.712 93.109 57.590 1.00 22.01 464 THR D CA 1
ATOM 16022 C C . THR D 1 464 ? 67.147 93.614 57.502 1.00 23.80 464 THR D C 1
ATOM 16023 O O . THR D 1 464 ? 67.468 94.730 57.937 1.00 21.56 464 THR D O 1
ATOM 16027 N N . ASN D 1 465 ? 68.004 92.778 56.926 1.00 24.63 465 ASN D N 1
ATOM 16028 C CA . ASN D 1 465 ? 69.423 93.077 56.792 1.00 26.76 465 ASN D CA 1
ATOM 16029 C C . ASN D 1 465 ? 70.004 93.357 58.169 1.00 27.35 465 ASN D C 1
ATOM 16030 O O . ASN D 1 465 ? 70.763 94.302 58.372 1.00 27.59 465 ASN D O 1
ATOM 16035 N N . ARG D 1 466 ? 69.610 92.521 59.120 1.00 29.25 466 ARG D N 1
ATOM 16036 C CA . ARG D 1 466 ? 70.080 92.603 60.491 1.00 27.71 466 ARG D CA 1
ATOM 16037 C C . ARG D 1 466 ? 70.481 91.201 60.908 1.00 29.21 466 ARG D C 1
ATOM 16038 O O . ARG D 1 466 ? 69.912 90.211 60.422 1.00 27.99 466 ARG D O 1
ATOM 16046 N N . GLU D 1 467 ? 71.468 91.115 61.797 1.00 30.14 467 GLU D N 1
ATOM 16047 C CA . GLU D 1 467 ? 71.910 89.824 62.298 1.00 32.18 467 GLU D CA 1
ATOM 16048 C C . GLU D 1 467 ? 70.783 89.380 63.220 1.00 31.46 467 GLU D C 1
ATOM 16049 O O . GLU D 1 467 ? 70.161 90.210 63.884 1.00 31.94 467 GLU D O 1
ATOM 16055 N N . ILE D 1 468 ? 70.506 88.084 63.248 1.00 30.76 468 ILE D N 1
ATOM 16056 C CA . ILE D 1 468 ? 69.447 87.563 64.098 1.00 28.03 468 ILE D CA 1
ATOM 16057 C C . ILE D 1 468 ? 69.979 86.527 65.075 1.00 28.45 468 ILE D C 1
ATOM 16058 O O . ILE D 1 468 ? 70.470 85.475 64.669 1.00 25.52 468 ILE D O 1
ATOM 16063 N N . LYS D 1 469 ? 69.883 86.852 66.364 1.00 29.67 469 LYS D N 1
ATOM 16064 C CA . LYS D 1 469 ? 70.305 85.974 67.452 1.00 29.56 469 LYS D CA 1
ATOM 16065 C C . LYS D 1 469 ? 69.096 85.131 67.872 1.00 29.36 469 LYS D C 1
ATOM 16066 O O . LYS D 1 469 ? 67.971 85.633 67.925 1.00 30.03 469 LYS D O 1
ATOM 16072 N N . VAL D 1 470 ? 69.334 83.865 68.194 1.00 28.60 470 VAL D N 1
ATOM 16073 C CA . VAL D 1 470 ? 68.273 82.947 68.588 1.00 28.32 470 VAL D CA 1
ATOM 16074 C C . VAL D 1 470 ? 68.375 82.496 70.041 1.00 28.79 470 VAL D C 1
ATOM 16075 O O . VAL D 1 470 ? 69.464 82.222 70.543 1.00 29.24 470 VAL D O 1
ATOM 16079 N N . ALA D 1 471 ? 67.235 82.423 70.718 1.00 29.28 471 ALA D N 1
ATOM 16080 C CA . ALA D 1 471 ? 67.211 81.996 72.117 1.00 30.88 471 ALA D CA 1
ATOM 16081 C C . ALA D 1 471 ? 67.769 80.568 72.254 1.00 30.77 471 ALA D C 1
ATOM 16082 O O . ALA D 1 471 ? 67.413 79.675 71.480 1.00 30.70 471 ALA D O 1
ATOM 16084 N N . ALA D 1 472 ? 68.646 80.361 73.233 1.00 31.87 472 ALA D N 1
ATOM 16085 C CA . ALA D 1 472 ? 69.243 79.043 73.456 1.00 34.24 472 ALA D CA 1
ATOM 16086 C C . ALA D 1 472 ? 68.548 78.236 74.550 1.00 34.55 472 ALA D C 1
ATOM 16087 O O . ALA D 1 472 ? 68.684 77.015 74.607 1.00 35.84 472 ALA D O 1
ATOM 16089 N N . SER D 1 473 ? 67.814 78.914 75.426 1.00 35.84 473 SER D N 1
ATOM 16090 C CA . SER D 1 473 ? 67.108 78.224 76.497 1.00 37.22 473 SER D CA 1
ATOM 16091 C C . SER D 1 473 ? 65.878 77.527 75.923 1.00 37.89 473 SER D C 1
ATOM 16092 O O . SER D 1 473 ? 65.345 77.950 74.894 1.00 37.78 473 SER D O 1
ATOM 16095 N N . LYS D 1 474 ? 65.431 76.461 76.579 1.00 37.16 474 LYS D N 1
ATOM 16096 C CA . LYS D 1 474 ? 64.256 75.723 76.116 1.00 38.69 474 LYS D CA 1
ATOM 16097 C C . LYS D 1 474 ? 62.955 76.308 76.710 1.00 38.17 474 LYS D C 1
ATOM 16098 O O . LYS D 1 474 ? 61.869 76.150 76.151 1.00 37.38 474 LYS D O 1
ATOM 16104 N N . GLN D 1 475 ? 63.077 76.985 77.849 1.00 37.32 475 GLN D N 1
ATOM 16105 C CA . GLN D 1 475 ? 61.933 77.583 78.520 1.00 35.19 475 GLN D CA 1
ATOM 16106 C C . GLN D 1 475 ? 62.278 79.042 78.803 1.00 34.66 475 GLN D C 1
ATOM 16107 O O . GLN D 1 475 ? 62.500 79.446 79.946 1.00 33.89 475 GLN D O 1
ATOM 16113 N N . THR D 1 476 ? 62.309 79.830 77.735 1.00 33.00 476 THR D N 1
ATOM 16114 C CA . THR D 1 476 ? 62.664 81.238 77.798 1.00 30.93 476 THR D CA 1
ATOM 16115 C C . THR D 1 476 ? 61.810 82.124 78.701 1.00 29.62 476 THR D C 1
ATOM 16116 O O . THR D 1 476 ? 62.352 82.895 79.494 1.00 30.55 476 THR D O 1
ATOM 16120 N N . PRO D 1 477 ? 60.470 82.042 78.595 1.00 29.52 477 PRO D N 1
ATOM 16121 C CA . PRO D 1 477 ? 59.655 82.895 79.464 1.00 28.68 477 PRO D CA 1
ATOM 16122 C C . PRO D 1 477 ? 59.983 82.617 80.924 1.00 29.18 477 PRO D C 1
ATOM 16123 O O . PRO D 1 477 ? 60.215 83.544 81.703 1.00 30.03 477 PRO D O 1
ATOM 16127 N N . ALA D 1 478 ? 60.019 81.338 81.290 1.00 26.78 478 ALA D N 1
ATOM 16128 C CA . ALA D 1 478 ? 60.319 80.966 82.673 1.00 27.73 478 ALA D CA 1
ATOM 16129 C C . ALA D 1 478 ? 61.685 81.496 83.109 1.00 26.80 478 ALA D C 1
ATOM 16130 O O . ALA D 1 478 ? 61.836 81.983 84.236 1.00 27.64 478 ALA D O 1
ATOM 16132 N N . LEU D 1 479 ? 62.674 81.409 82.225 1.00 24.66 479 LEU D N 1
ATOM 16133 C CA . LEU D 1 479 ? 64.011 81.905 82.553 1.00 26.86 479 LEU D CA 1
ATOM 16134 C C . LEU D 1 479 ? 63.877 83.372 82.971 1.00 25.82 479 LEU D C 1
ATOM 16135 O O . LEU D 1 479 ? 64.362 83.780 84.029 1.00 26.21 479 LEU D O 1
ATOM 16140 N N . GLY D 1 480 ? 63.188 84.148 82.139 1.00 25.77 480 GLY D N 1
ATOM 16141 C CA . GLY D 1 480 ? 62.981 85.556 82.422 1.00 25.81 480 GLY D CA 1
ATOM 16142 C C . GLY D 1 480 ? 62.338 85.791 83.771 1.00 25.65 480 GLY D C 1
ATOM 16143 O O . GLY D 1 480 ? 62.688 86.742 84.478 1.00 24.02 480 GLY D O 1
ATOM 16144 N N . ALA D 1 481 ? 61.388 84.925 84.118 1.00 25.68 481 ALA D N 1
ATOM 16145 C CA . ALA D 1 481 ? 60.682 85.016 85.387 1.00 26.79 481 ALA D CA 1
ATOM 16146 C C . ALA D 1 481 ? 61.674 84.754 86.516 1.00 28.57 481 ALA D C 1
ATOM 16147 O O . ALA D 1 481 ? 61.651 85.428 87.557 1.00 28.89 481 ALA D O 1
ATOM 16149 N N . ALA D 1 482 ? 62.546 83.769 86.306 1.00 29.35 482 ALA D N 1
ATOM 16150 C CA . ALA D 1 482 ? 63.561 83.420 87.290 1.00 29.57 482 ALA D CA 1
ATOM 16151 C C . ALA D 1 482 ? 64.570 84.566 87.461 1.00 29.21 482 ALA D C 1
ATOM 16152 O O . ALA D 1 482 ? 65.090 84.785 88.562 1.00 30.76 482 ALA D O 1
ATOM 16154 N N . MET D 1 483 ? 64.849 85.290 86.377 1.00 28.03 483 MET D N 1
ATOM 16155 C CA . MET D 1 483 ? 65.788 86.417 86.427 1.00 27.45 483 MET D CA 1
ATOM 16156 C C . MET D 1 483 ? 65.210 87.534 87.318 1.00 28.70 483 MET D C 1
ATOM 16157 O O . MET D 1 483 ? 65.893 88.062 88.215 1.00 27.69 483 MET D O 1
ATOM 16162 N N . PHE D 1 484 ? 63.948 87.892 87.097 1.00 27.69 484 PHE D N 1
ATOM 16163 C CA . PHE D 1 484 ? 63.365 88.941 87.914 1.00 28.40 484 PHE D CA 1
ATOM 16164 C C . PHE D 1 484 ? 63.286 88.469 89.369 1.00 28.20 484 PHE D C 1
ATOM 16165 O O . PHE D 1 484 ? 63.455 89.259 90.299 1.00 27.07 484 PHE D O 1
ATOM 16173 N N . ALA D 1 485 ? 63.074 87.173 89.568 1.00 26.81 485 ALA D N 1
ATOM 16174 C CA . ALA D 1 485 ? 63.033 86.650 90.919 1.00 28.49 485 ALA D CA 1
ATOM 16175 C C . ALA D 1 485 ? 64.416 86.874 91.564 1.00 29.21 485 ALA D C 1
ATOM 16176 O O . ALA D 1 485 ? 64.511 87.242 92.741 1.00 28.81 485 ALA D O 1
ATOM 16178 N N . SER D 1 486 ? 65.480 86.663 90.789 1.00 27.99 486 SER D N 1
ATOM 16179 C CA . SER D 1 486 ? 66.829 86.848 91.301 1.00 28.05 486 SER D CA 1
ATOM 16180 C C . SER D 1 486 ? 67.089 88.321 91.600 1.00 28.79 486 SER D C 1
ATOM 16181 O O . SER D 1 486 ? 67.912 88.645 92.455 1.00 30.70 486 SER D O 1
ATOM 16184 N N . VAL D 1 487 ? 66.397 89.219 90.902 1.00 29.29 487 VAL D N 1
ATOM 16185 C CA . VAL D 1 487 ? 66.574 90.648 91.152 1.00 29.46 487 VAL D CA 1
ATOM 16186 C C . VAL D 1 487 ? 65.770 91.047 92.380 1.00 28.99 487 VAL D C 1
ATOM 16187 O O . VAL D 1 487 ? 66.181 91.908 93.155 1.00 26.99 487 VAL D O 1
ATOM 16191 N N . ALA D 1 488 ? 64.622 90.407 92.559 1.00 30.11 488 ALA D N 1
ATOM 16192 C CA . ALA D 1 488 ? 63.777 90.699 93.712 1.00 32.33 488 ALA D CA 1
ATOM 16193 C C . ALA D 1 488 ? 64.493 90.277 95.001 1.00 32.49 488 ALA D C 1
ATOM 16194 O O . ALA D 1 488 ? 64.385 90.942 96.026 1.00 33.09 488 ALA D O 1
ATOM 16196 N N . ALA D 1 489 ? 65.236 89.176 94.936 1.00 33.87 489 ALA D N 1
ATOM 16197 C CA . ALA D 1 489 ? 65.950 88.670 96.105 1.00 35.85 489 ALA D CA 1
ATOM 16198 C C . ALA D 1 489 ? 67.081 89.604 96.537 1.00 36.34 489 ALA D C 1
ATOM 16199 O O . ALA D 1 489 ? 67.271 89.859 97.727 1.00 37.10 489 ALA D O 1
ATOM 16201 N N . GLY D 1 490 ? 67.825 90.113 95.564 1.00 37.60 490 GLY D N 1
ATOM 16202 C CA . GLY D 1 490 ? 68.929 90.996 95.875 1.00 38.15 490 GLY D CA 1
ATOM 16203 C C . GLY D 1 490 ? 70.255 90.259 95.872 1.00 38.88 490 GLY D C 1
ATOM 16204 O O . GLY D 1 490 ? 70.329 89.065 96.166 1.00 40.20 490 GLY D O 1
ATOM 16205 N N . SER D 1 491 ? 71.314 90.976 95.530 1.00 40.25 491 SER D N 1
ATOM 16206 C CA . SER D 1 491 ? 72.643 90.382 95.491 1.00 41.83 491 SER D CA 1
ATOM 16207 C C . SER D 1 491 ? 73.105 89.994 96.892 1.00 41.67 491 SER D C 1
ATOM 16208 O O . SER D 1 491 ? 73.973 89.143 97.055 1.00 42.22 491 SER D O 1
ATOM 16211 N N . GLU D 1 492 ? 72.521 90.627 97.900 1.00 42.19 492 GLU D N 1
ATOM 16212 C CA . GLU D 1 492 ? 72.878 90.352 99.288 1.00 42.96 492 GLU D CA 1
ATOM 16213 C C . GLU D 1 492 ? 72.773 88.861 99.582 1.00 41.21 492 GLU D C 1
ATOM 16214 O O . GLU D 1 492 ? 73.695 88.262 100.125 1.00 42.12 492 GLU D O 1
ATOM 16220 N N . VAL D 1 493 ? 71.651 88.259 99.203 1.00 39.99 493 VAL D N 1
ATOM 16221 C CA . VAL D 1 493 ? 71.416 86.841 99.447 1.00 38.09 493 VAL D CA 1
ATOM 16222 C C . VAL D 1 493 ? 71.892 85.902 98.335 1.00 38.13 493 VAL D C 1
ATOM 16223 O O . VAL D 1 493 ? 71.691 84.690 98.407 1.00 36.30 493 VAL D O 1
ATOM 16227 N N . GLY D 1 494 ? 72.518 86.462 97.306 1.00 39.03 494 GLY D N 1
ATOM 16228 C CA . GLY D 1 494 ? 73.010 85.638 96.211 1.00 39.70 494 GLY D CA 1
ATOM 16229 C C . GLY D 1 494 ? 72.390 85.906 94.846 1.00 39.94 494 GLY D C 1
ATOM 16230 O O . GLY D 1 494 ? 72.642 85.159 93.900 1.00 40.00 494 GLY D O 1
ATOM 16231 N N . GLY D 1 495 ? 71.586 86.967 94.741 1.00 39.96 495 GLY D N 1
ATOM 16232 C CA . GLY D 1 495 ? 70.947 87.303 93.477 1.00 38.20 495 GLY D CA 1
ATOM 16233 C C . GLY D 1 495 ? 71.595 88.493 92.797 1.00 37.46 495 GLY D C 1
ATOM 16234 O O . GLY D 1 495 ? 72.821 88.577 92.737 1.00 39.44 495 GLY D O 1
ATOM 16235 N N . TYR D 1 496 ? 70.782 89.414 92.286 1.00 35.02 496 TYR D N 1
ATOM 16236 C CA . TYR D 1 496 ? 71.309 90.599 91.610 1.00 32.97 496 TYR D CA 1
ATOM 16237 C C . TYR D 1 496 ? 70.524 91.860 91.967 1.00 32.27 496 TYR D C 1
ATOM 16238 O O . TYR D 1 496 ? 69.379 91.783 92.415 1.00 31.10 496 TYR D O 1
ATOM 16247 N N . ASP D 1 497 ? 71.131 93.025 91.760 1.00 33.62 497 ASP D N 1
ATOM 16248 C CA . ASP D 1 497 ? 70.459 94.279 92.081 1.00 36.18 497 ASP D CA 1
ATOM 16249 C C . ASP D 1 497 ? 69.813 94.975 90.888 1.00 36.08 497 ASP D C 1
ATOM 16250 O O . ASP D 1 497 ? 69.251 96.067 91.024 1.00 36.21 497 ASP D O 1
ATOM 16255 N N . SER D 1 498 ? 69.905 94.349 89.719 1.00 35.13 498 SER D N 1
ATOM 16256 C CA . SER D 1 498 ? 69.292 94.898 88.517 1.00 34.29 498 SER D CA 1
ATOM 16257 C C . SER D 1 498 ? 69.233 93.793 87.481 1.00 33.89 498 SER D C 1
ATOM 16258 O O . SER D 1 498 ? 70.081 92.893 87.468 1.00 32.88 498 SER D O 1
ATOM 16261 N N . ILE D 1 499 ? 68.213 93.857 86.631 1.00 32.64 499 ILE D N 1
ATOM 16262 C CA . ILE D 1 499 ? 68.018 92.874 85.575 1.00 32.55 499 ILE D CA 1
ATOM 16263 C C . ILE D 1 499 ? 69.220 92.953 84.621 1.00 33.02 499 ILE D C 1
ATOM 16264 O O . ILE D 1 499 ? 69.613 91.952 84.018 1.00 31.88 499 ILE D O 1
ATOM 16269 N N . GLU D 1 500 ? 69.820 94.138 84.515 1.00 35.00 500 GLU D N 1
ATOM 16270 C CA . GLU D 1 500 ? 70.980 94.329 83.646 1.00 38.84 500 GLU D CA 1
ATOM 16271 C C . GLU D 1 500 ? 72.152 93.447 84.075 1.00 39.08 500 GLU D C 1
ATOM 16272 O O . GLU D 1 500 ? 72.845 92.869 83.238 1.00 39.36 500 GLU D O 1
ATOM 16278 N N . GLU D 1 501 ? 72.369 93.329 85.379 1.00 40.53 501 GLU D N 1
ATOM 16279 C CA . GLU D 1 501 ? 73.459 92.499 85.875 1.00 39.56 501 GLU D CA 1
ATOM 16280 C C . GLU D 1 501 ? 73.070 91.033 85.703 1.00 37.43 501 GLU D C 1
ATOM 16281 O O . GLU D 1 501 ? 73.869 90.221 85.250 1.00 37.83 501 GLU D O 1
ATOM 16287 N N . ALA D 1 502 ? 71.836 90.694 86.061 1.00 36.68 502 ALA D N 1
ATOM 16288 C CA . ALA D 1 502 ? 71.352 89.318 85.938 1.00 35.03 502 ALA D CA 1
ATOM 16289 C C . ALA D 1 502 ? 71.419 88.807 84.495 1.00 34.62 502 ALA D C 1
ATOM 16290 O O . ALA D 1 502 ? 71.856 87.677 84.242 1.00 33.12 502 ALA D O 1
ATOM 16292 N N . ALA D 1 503 ? 70.978 89.641 83.557 1.00 33.22 503 ALA D N 1
ATOM 16293 C CA . ALA D 1 503 ? 70.981 89.269 82.148 1.00 33.93 503 ALA D CA 1
ATOM 16294 C C . ALA D 1 503 ? 72.381 88.925 81.664 1.00 34.59 503 ALA D C 1
ATOM 16295 O O . ALA D 1 503 ? 72.553 88.008 80.861 1.00 35.50 503 ALA D O 1
ATOM 16297 N N . LYS D 1 504 ? 73.378 89.651 82.163 1.00 35.84 504 LYS D N 1
ATOM 16298 C CA . LYS D 1 504 ? 74.764 89.431 81.766 1.00 38.25 504 LYS D CA 1
ATOM 16299 C C . LYS D 1 504 ? 75.304 88.046 82.104 1.00 38.40 504 LYS D C 1
ATOM 16300 O O . LYS D 1 504 ? 76.338 87.640 81.585 1.00 38.81 504 LYS D O 1
ATOM 16306 N N . LYS D 1 505 ? 74.603 87.316 82.961 1.00 38.68 505 LYS D N 1
ATOM 16307 C CA . LYS D 1 505 ? 75.053 85.986 83.341 1.00 37.52 505 LYS D CA 1
ATOM 16308 C C . LYS D 1 505 ? 73.987 84.927 83.141 1.00 36.74 505 LYS D C 1
ATOM 16309 O O . LYS D 1 505 ? 74.294 83.735 83.120 1.00 35.10 505 LYS D O 1
ATOM 16315 N N . MET D 1 506 ? 72.734 85.346 82.990 1.00 35.20 506 MET D N 1
ATOM 16316 C CA . MET D 1 506 ? 71.661 84.373 82.825 1.00 33.44 506 MET D CA 1
ATOM 16317 C C . MET D 1 506 ? 71.067 84.331 81.425 1.00 32.38 506 MET D C 1
ATOM 16318 O O . MET D 1 506 ? 70.464 83.333 81.040 1.00 32.80 506 MET D O 1
ATOM 16323 N N . GLY D 1 507 ? 71.250 85.404 80.662 1.00 33.51 507 GLY D N 1
ATOM 16324 C CA . GLY D 1 507 ? 70.723 85.437 79.309 1.00 34.98 507 GLY D CA 1
ATOM 16325 C C . GLY D 1 507 ? 71.434 84.420 78.436 1.00 36.76 507 GLY D C 1
ATOM 16326 O O . GLY D 1 507 ? 72.665 84.353 78.429 1.00 37.75 507 GLY D O 1
ATOM 16327 N N . ARG D 1 508 ? 70.664 83.623 77.702 1.00 37.12 508 ARG D N 1
ATOM 16328 C CA . ARG D 1 508 ? 71.240 82.603 76.841 1.00 37.40 508 ARG D CA 1
ATOM 16329 C C . ARG D 1 508 ? 70.791 82.799 75.399 1.00 38.53 508 ARG D C 1
ATOM 16330 O O . ARG D 1 508 ? 69.610 82.990 75.123 1.00 40.60 508 ARG D O 1
ATOM 16338 N N . VAL D 1 509 ? 71.755 82.754 74.488 1.00 39.10 509 VAL D N 1
ATOM 16339 C CA . VAL D 1 509 ? 71.527 82.911 73.057 1.00 39.65 509 VAL D CA 1
ATOM 16340 C C . VAL D 1 509 ? 72.473 81.927 72.363 1.00 39.72 509 VAL D C 1
ATOM 16341 O O . VAL D 1 509 ? 73.614 81.754 72.799 1.00 39.51 509 VAL D O 1
ATOM 16345 N N . LYS D 1 510 ? 72.009 81.270 71.302 1.00 39.71 510 LYS D N 1
ATOM 16346 C CA . LYS D 1 510 ? 72.870 80.329 70.594 1.00 39.51 510 LYS D CA 1
ATOM 16347 C C . LYS D 1 510 ? 74.118 81.055 70.105 1.00 41.12 510 LYS D C 1
ATOM 16348 O O . LYS D 1 510 ? 74.167 82.289 70.051 1.00 40.60 510 LYS D O 1
ATOM 16354 N N . ASP D 1 511 ? 75.130 80.278 69.750 1.00 43.48 511 ASP D N 1
ATOM 16355 C CA . ASP D 1 511 ? 76.392 80.832 69.287 1.00 45.29 511 ASP D CA 1
ATOM 16356 C C . ASP D 1 511 ? 76.312 81.240 67.824 1.00 44.95 511 ASP D C 1
ATOM 16357 O O . ASP D 1 511 ? 76.787 82.310 67.438 1.00 42.73 511 ASP D O 1
ATOM 16362 N N . GLU D 1 512 ? 75.703 80.375 67.018 1.00 45.67 512 GLU D N 1
ATOM 16363 C CA . GLU D 1 512 ? 75.550 80.630 65.595 1.00 45.99 512 GLU D CA 1
ATOM 16364 C C . GLU D 1 512 ? 74.308 81.444 65.295 1.00 42.73 512 GLU D C 1
ATOM 16365 O O . GLU D 1 512 ? 73.183 80.977 65.433 1.00 43.41 512 GLU D O 1
ATOM 16371 N N . THR D 1 513 ? 74.531 82.674 64.874 1.00 40.75 513 THR D N 1
ATOM 16372 C CA . THR D 1 513 ? 73.443 83.568 64.551 1.00 37.68 513 THR D CA 1
ATOM 16373 C C . THR D 1 513 ? 73.081 83.443 63.076 1.00 36.16 513 THR D C 1
ATOM 16374 O O . THR D 1 513 ? 73.605 82.586 62.365 1.00 34.93 513 THR D O 1
ATOM 16378 N N . PHE D 1 514 ? 72.159 84.286 62.630 1.00 35.32 514 PHE D N 1
ATOM 16379 C CA . PHE D 1 514 ? 71.756 84.302 61.237 1.00 33.11 514 PHE D CA 1
ATOM 16380 C C . PHE D 1 514 ? 72.254 85.610 60.664 1.00 32.28 514 PHE D C 1
ATOM 16381 O O . PHE D 1 514 ? 71.827 86.685 61.081 1.00 31.68 514 PHE D O 1
ATOM 16389 N N . LYS D 1 515 ? 73.187 85.509 59.724 1.00 31.38 515 LYS D N 1
ATOM 16390 C CA . LYS D 1 515 ? 73.762 86.689 59.103 1.00 30.86 515 LYS D CA 1
ATOM 16391 C C . LYS D 1 515 ? 73.107 86.966 57.759 1.00 28.34 515 LYS D C 1
ATOM 16392 O O . LYS D 1 515 ? 72.876 86.050 56.969 1.00 26.30 515 LYS D O 1
ATOM 16398 N N . PRO D 1 516 ? 72.784 88.235 57.490 1.00 25.73 516 PRO D N 1
ATOM 16399 C CA . PRO D 1 516 ? 72.168 88.530 56.199 1.00 26.86 516 PRO D CA 1
ATOM 16400 C C . PRO D 1 516 ? 73.170 88.269 55.068 1.00 27.18 516 PRO D C 1
ATOM 16401 O O . PRO D 1 516 ? 74.361 88.544 55.217 1.00 27.20 516 PRO D O 1
ATOM 16405 N N . ILE D 1 517 ? 72.683 87.693 53.970 1.00 28.68 517 ILE D N 1
ATOM 16406 C CA . ILE D 1 517 ? 73.490 87.391 52.791 1.00 29.13 517 ILE D CA 1
ATOM 16407 C C . ILE D 1 517 ? 73.383 88.636 51.911 1.00 30.66 517 ILE D C 1
ATOM 16408 O O . ILE D 1 517 ? 72.309 88.936 51.386 1.00 30.92 517 ILE D O 1
ATOM 16413 N N . PRO D 1 518 ? 74.492 89.371 51.727 1.00 30.70 518 PRO D N 1
ATOM 16414 C CA . PRO D 1 518 ? 74.428 90.582 50.904 1.00 30.77 518 PRO D CA 1
ATOM 16415 C C . PRO D 1 518 ? 73.725 90.479 49.557 1.00 30.57 518 PRO D C 1
ATOM 16416 O O . PRO D 1 518 ? 72.952 91.370 49.212 1.00 31.15 518 PRO D O 1
ATOM 16420 N N . GLU D 1 519 ? 73.968 89.410 48.798 1.00 29.94 519 GLU D N 1
ATOM 16421 C CA . GLU D 1 519 ? 73.312 89.273 47.502 1.00 29.61 519 GLU D CA 1
ATOM 16422 C C . GLU D 1 519 ? 71.804 89.006 47.664 1.00 29.49 519 GLU D C 1
ATOM 16423 O O . GLU D 1 519 ? 71.015 89.296 46.762 1.00 30.58 519 GLU D O 1
ATOM 16429 N N . HIS D 1 520 ? 71.399 88.462 48.808 1.00 27.84 520 HIS D N 1
ATOM 16430 C CA . HIS D 1 520 ? 69.981 88.221 49.052 1.00 26.85 520 HIS D CA 1
ATOM 16431 C C . HIS D 1 520 ? 69.311 89.518 49.483 1.00 27.20 520 HIS D C 1
ATOM 16432 O O . HIS D 1 520 ? 68.201 89.812 49.043 1.00 26.17 520 HIS D O 1
ATOM 16439 N N . VAL D 1 521 ? 69.972 90.304 50.336 1.00 25.85 521 VAL D N 1
ATOM 16440 C CA . VAL D 1 521 ? 69.348 91.550 50.781 1.00 27.66 521 VAL D CA 1
ATOM 16441 C C . VAL D 1 521 ? 69.082 92.492 49.599 1.00 28.29 521 VAL D C 1
ATOM 16442 O O . VAL D 1 521 ? 68.051 93.177 49.568 1.00 28.33 521 VAL D O 1
ATOM 16446 N N . ALA D 1 522 ? 69.995 92.506 48.624 1.00 27.01 522 ALA D N 1
ATOM 16447 C CA . ALA D 1 522 ? 69.839 93.331 47.421 1.00 27.36 522 ALA D CA 1
ATOM 16448 C C . ALA D 1 522 ? 68.533 92.969 46.717 1.00 25.82 522 ALA D C 1
ATOM 16449 O O . ALA D 1 522 ? 67.761 93.844 46.339 1.00 25.84 522 ALA D O 1
ATOM 16451 N N . ILE D 1 523 ? 68.296 91.673 46.536 1.00 24.89 523 ILE D N 1
ATOM 16452 C CA . ILE D 1 523 ? 67.082 91.215 45.869 1.00 23.92 523 ILE D CA 1
ATOM 16453 C C . ILE D 1 523 ? 65.867 91.543 46.724 1.00 22.01 523 ILE D C 1
ATOM 16454 O O . ILE D 1 523 ? 64.897 92.111 46.236 1.00 20.00 523 ILE D O 1
ATOM 16459 N N . TYR D 1 524 ? 65.927 91.212 48.010 1.00 21.73 524 TYR D N 1
ATOM 16460 C CA . TYR D 1 524 ? 64.805 91.484 48.898 1.00 21.57 524 TYR D CA 1
ATOM 16461 C C . TYR D 1 524 ? 64.486 92.960 49.077 1.00 22.49 524 TYR D C 1
ATOM 16462 O O . TYR D 1 524 ? 63.370 93.294 49.440 1.00 23.04 524 TYR D O 1
ATOM 16471 N N . GLU D 1 525 ? 65.456 93.839 48.854 1.00 22.12 525 GLU D N 1
ATOM 16472 C CA . GLU D 1 525 ? 65.196 95.266 48.979 1.00 23.88 525 GLU D CA 1
ATOM 16473 C C . GLU D 1 525 ? 64.219 95.588 47.859 1.00 25.91 525 GLU D C 1
ATOM 16474 O O . GLU D 1 525 ? 63.274 96.367 48.033 1.00 25.78 525 GLU D O 1
ATOM 16480 N N . LYS D 1 526 ? 64.465 94.963 46.711 1.00 25.39 526 LYS D N 1
ATOM 16481 C CA . LYS D 1 526 ? 63.645 95.123 45.526 1.00 26.29 526 LYS D CA 1
ATOM 16482 C C . LYS D 1 526 ? 62.227 94.611 45.816 1.00 27.13 526 LYS D C 1
ATOM 16483 O O . LYS D 1 526 ? 61.240 95.330 45.652 1.00 25.82 526 LYS D O 1
ATOM 16489 N N . LEU D 1 527 ? 62.135 93.358 46.251 1.00 26.00 527 LEU D N 1
ATOM 16490 C CA . LEU D 1 527 ? 60.850 92.743 46.542 1.00 25.90 527 LEU D CA 1
ATOM 16491 C C . LEU D 1 527 ? 60.080 93.474 47.642 1.00 27.58 527 LEU D C 1
ATOM 16492 O O . LEU D 1 527 ? 58.866 93.694 47.522 1.00 26.02 527 LEU D O 1
ATOM 16497 N N . TYR D 1 528 ? 60.775 93.865 48.709 1.00 26.58 528 TYR D N 1
ATOM 16498 C CA . TYR D 1 528 ? 60.104 94.564 49.794 1.00 26.04 528 TYR D CA 1
ATOM 16499 C C . TYR D 1 528 ? 59.437 95.853 49.309 1.00 27.46 528 TYR D C 1
ATOM 16500 O O . TYR D 1 528 ? 58.339 96.203 49.766 1.00 27.58 528 TYR D O 1
ATOM 16509 N N . GLN D 1 529 ? 60.094 96.568 48.396 1.00 27.44 529 GLN D N 1
ATOM 16510 C CA . GLN D 1 529 ? 59.511 97.805 47.891 1.00 27.48 529 GLN D CA 1
ATOM 16511 C C . GLN D 1 529 ? 58.200 97.524 47.177 1.00 25.71 529 GLN D C 1
ATOM 16512 O O . GLN D 1 529 ? 57.280 98.328 47.227 1.00 26.82 529 GLN D O 1
ATOM 16518 N N . GLU D 1 530 ? 58.112 96.372 46.521 1.00 24.38 530 GLU D N 1
ATOM 16519 C CA . GLU D 1 530 ? 56.887 95.993 45.820 1.00 24.75 530 GLU D CA 1
ATOM 16520 C C . GLU D 1 530 ? 55.801 95.766 46.859 1.00 24.17 530 GLU D C 1
ATOM 16521 O O . GLU D 1 530 ? 54.656 96.198 46.690 1.00 25.02 530 GLU D O 1
ATOM 16527 N N . TYR D 1 531 ? 56.180 95.078 47.935 1.00 21.66 531 TYR D N 1
ATOM 16528 C CA . TYR D 1 531 ? 55.266 94.781 49.027 1.00 21.49 531 TYR D CA 1
ATOM 16529 C C . TYR D 1 531 ? 54.747 96.078 49.638 1.00 22.06 531 TYR D C 1
ATOM 16530 O O . TYR D 1 531 ? 53.559 96.207 49.885 1.00 20.39 531 TYR D O 1
ATOM 16539 N N . VAL D 1 532 ? 55.640 97.031 49.888 1.00 23.45 532 VAL D N 1
ATOM 16540 C CA . VAL D 1 532 ? 55.241 98.316 50.476 1.00 25.07 532 VAL D CA 1
ATOM 16541 C C . VAL D 1 532 ? 54.146 98.988 49.639 1.00 25.15 532 VAL D C 1
ATOM 16542 O O . VAL D 1 532 ? 53.118 99.398 50.178 1.00 23.78 532 VAL D O 1
ATOM 16546 N N . THR D 1 533 ? 54.364 99.083 48.326 1.00 24.00 533 THR D N 1
ATOM 16547 C CA . THR D 1 533 ? 53.392 99.709 47.421 1.00 23.11 533 THR D CA 1
ATOM 16548 C C . THR D 1 533 ? 51.999 99.051 47.538 1.00 24.40 533 THR D C 1
ATOM 16549 O O . THR D 1 533 ? 50.989 99.746 47.662 1.00 24.91 533 THR D O 1
ATOM 16553 N N . LEU D 1 534 ? 51.952 97.720 47.488 1.00 22.54 534 LEU D N 1
ATOM 16554 C CA . LEU D 1 534 ? 50.689 96.984 47.583 1.00 23.46 534 LEU D CA 1
ATOM 16555 C C . LEU D 1 534 ? 50.110 97.089 48.993 1.00 22.32 534 LEU D C 1
ATOM 16556 O O . LEU D 1 534 ? 48.888 97.161 49.189 1.00 20.21 534 LEU D O 1
ATOM 16561 N N . HIS D 1 535 ? 51.009 97.078 49.967 1.00 20.59 535 HIS D N 1
ATOM 16562 C CA . HIS D 1 535 ? 50.647 97.206 51.375 1.00 21.42 535 HIS D CA 1
ATOM 16563 C C . HIS D 1 535 ? 49.881 98.519 51.554 1.00 21.30 535 HIS D C 1
ATOM 16564 O O . HIS D 1 535 ? 48.801 98.540 52.141 1.00 20.32 535 HIS D O 1
ATOM 16571 N N . ASP D 1 536 ? 50.419 99.606 51.010 1.00 20.70 536 ASP D N 1
ATOM 16572 C CA . ASP D 1 536 ? 49.760 100.898 51.138 1.00 24.39 536 ASP D CA 1
ATOM 16573 C C . ASP D 1 536 ? 48.519 101.038 50.257 1.00 24.14 536 ASP D C 1
ATOM 16574 O O . ASP D 1 536 ? 47.524 101.638 50.667 1.00 24.86 536 ASP D O 1
ATOM 16579 N N . TYR D 1 537 ? 48.579 100.481 49.055 1.00 23.76 537 TYR D N 1
ATOM 16580 C CA . TYR D 1 537 ? 47.463 100.544 48.118 1.00 25.10 537 TYR D CA 1
ATOM 16581 C C . TYR D 1 537 ? 46.197 99.930 48.721 1.00 26.15 537 TYR D C 1
ATOM 16582 O O . TYR D 1 537 ? 45.165 100.591 48.835 1.00 25.17 537 TYR D O 1
ATOM 16591 N N . PHE D 1 538 ? 46.304 98.660 49.105 1.00 25.69 538 PHE D N 1
ATOM 16592 C CA . PHE D 1 538 ? 45.199 97.900 49.674 1.00 25.58 538 PHE D CA 1
ATOM 16593 C C . PHE D 1 538 ? 44.897 98.224 51.126 1.00 25.23 538 PHE D C 1
ATOM 16594 O O . PHE D 1 538 ? 43.773 98.020 51.573 1.00 25.07 538 PHE D O 1
ATOM 16602 N N . GLY D 1 539 ? 45.896 98.703 51.863 1.00 23.19 539 GLY D N 1
ATOM 16603 C CA . GLY D 1 539 ? 45.687 98.988 53.268 1.00 24.71 539 GLY D CA 1
ATOM 16604 C C . GLY D 1 539 ? 45.504 100.428 53.719 1.00 27.22 539 GLY D C 1
ATOM 16605 O O . GLY D 1 539 ? 44.957 100.645 54.799 1.00 27.79 539 GLY D O 1
ATOM 16606 N N . ARG D 1 540 ? 45.923 101.413 52.924 1.00 26.81 540 ARG D N 1
ATOM 16607 C CA . ARG D 1 540 ? 45.792 102.804 53.356 1.00 28.67 540 ARG D CA 1
ATOM 16608 C C . ARG D 1 540 ? 44.699 103.648 52.686 1.00 30.70 540 ARG D C 1
ATOM 16609 O O . ARG D 1 540 ? 44.752 104.883 52.722 1.00 30.42 540 ARG D O 1
ATOM 16617 N N . GLY D 1 541 ? 43.715 102.991 52.073 1.00 30.34 541 GLY D N 1
ATOM 16618 C CA . GLY D 1 541 ? 42.611 103.726 51.483 1.00 30.08 541 GLY D CA 1
ATOM 16619 C C . GLY D 1 541 ? 42.424 103.808 49.981 1.00 30.36 541 GLY D C 1
ATOM 16620 O O . GLY D 1 541 ? 41.310 104.068 49.526 1.00 31.97 541 GLY D O 1
ATOM 16621 N N . ALA D 1 542 ? 43.483 103.608 49.206 1.00 30.68 542 ALA D N 1
ATOM 16622 C CA . ALA D 1 542 ? 43.373 103.684 47.748 1.00 30.74 542 ALA D CA 1
ATOM 16623 C C . ALA D 1 542 ? 42.314 102.743 47.177 1.00 30.59 542 ALA D C 1
ATOM 16624 O O . ALA D 1 542 ? 41.644 103.073 46.196 1.00 30.65 542 ALA D O 1
ATOM 16626 N N . ASN D 1 543 ? 42.168 101.569 47.781 1.00 29.41 543 ASN D N 1
ATOM 16627 C CA . ASN D 1 543 ? 41.179 100.603 47.318 1.00 28.37 543 ASN D CA 1
ATOM 16628 C C . ASN D 1 543 ? 40.815 99.708 48.487 1.00 29.31 543 ASN D C 1
ATOM 16629 O O . ASN D 1 543 ? 41.608 98.859 48.900 1.00 28.79 543 ASN D O 1
ATOM 16634 N N . ASP D 1 544 ? 39.618 99.903 49.024 1.00 29.08 544 ASP D N 1
ATOM 16635 C CA . ASP D 1 544 ? 39.165 99.111 50.156 1.00 29.77 544 ASP D CA 1
ATOM 16636 C C . ASP D 1 544 ? 38.420 97.856 49.719 1.00 28.19 544 ASP D C 1
ATOM 16637 O O . ASP D 1 544 ? 37.518 97.399 50.420 1.00 29.81 544 ASP D O 1
ATOM 16642 N N . VAL D 1 545 ? 38.791 97.304 48.568 1.00 25.32 545 VAL D N 1
ATOM 16643 C CA . VAL D 1 545 ? 38.134 96.099 48.065 1.00 23.33 545 VAL D CA 1
ATOM 16644 C C . VAL D 1 545 ? 38.094 94.972 49.103 1.00 22.24 545 VAL D C 1
ATOM 16645 O O . VAL D 1 545 ? 37.093 94.266 49.188 1.00 21.44 545 VAL D O 1
ATOM 16649 N N . MET D 1 546 ? 39.155 94.816 49.899 1.00 21.85 546 MET D N 1
ATOM 16650 C CA . MET D 1 546 ? 39.185 93.760 50.931 1.00 24.53 546 MET D CA 1
ATOM 16651 C C . MET D 1 546 ? 38.014 93.936 51.916 1.00 25.19 546 MET D C 1
ATOM 16652 O O . MET D 1 546 ? 37.323 92.974 52.251 1.00 24.91 546 MET D O 1
ATOM 16657 N N . LYS D 1 547 ? 37.792 95.174 52.350 1.00 26.54 547 LYS D N 1
ATOM 16658 C CA . LYS D 1 547 ? 36.717 95.519 53.283 1.00 30.24 547 LYS D CA 1
ATOM 16659 C C . LYS D 1 547 ? 35.350 95.180 52.668 1.00 29.85 547 LYS D C 1
ATOM 16660 O O . LYS D 1 547 ? 34.494 94.567 53.309 1.00 28.07 547 LYS D O 1
ATOM 16666 N N . ARG D 1 548 ? 35.154 95.568 51.415 1.00 29.18 548 ARG D N 1
ATOM 16667 C CA . ARG D 1 548 ? 33.889 95.303 50.750 1.00 30.83 548 ARG D CA 1
ATOM 16668 C C . ARG D 1 548 ? 33.669 93.806 50.495 1.00 30.98 548 ARG D C 1
ATOM 16669 O O . ARG D 1 548 ? 32.544 93.319 50.573 1.00 32.15 548 ARG D O 1
ATOM 16677 N N . LEU D 1 549 ? 34.738 93.074 50.207 1.00 29.86 549 LEU D N 1
ATOM 16678 C CA . LEU D 1 549 ? 34.615 91.642 49.969 1.00 31.08 549 LEU D CA 1
ATOM 16679 C C . LEU D 1 549 ? 34.099 90.925 51.229 1.00 30.48 549 LEU D C 1
ATOM 16680 O O . LEU D 1 549 ? 33.202 90.073 51.150 1.00 29.78 549 LEU D O 1
ATOM 16685 N N . LYS D 1 550 ? 34.649 91.275 52.388 1.00 28.21 550 LYS D N 1
ATOM 16686 C CA . LYS D 1 550 ? 34.202 90.642 53.622 1.00 30.10 550 LYS D CA 1
ATOM 16687 C C . LYS D 1 550 ? 32.764 91.019 53.935 1.00 30.51 550 LYS D C 1
ATOM 16688 O O . LYS D 1 550 ? 31.979 90.175 54.367 1.00 29.50 550 LYS D O 1
ATOM 16694 N N . ALA D 1 551 ? 32.418 92.283 53.709 1.00 29.70 551 ALA D N 1
ATOM 16695 C CA . ALA D 1 551 ? 31.060 92.742 53.969 1.00 31.27 551 ALA D CA 1
ATOM 16696 C C . ALA D 1 551 ? 30.093 91.911 53.122 1.00 32.23 551 ALA D C 1
ATOM 16697 O O . ALA D 1 551 ? 29.059 91.453 53.620 1.00 33.13 551 ALA D O 1
ATOM 16699 N N . LEU D 1 552 ? 30.451 91.703 51.854 1.00 31.71 552 LEU D N 1
ATOM 16700 C CA . LEU D 1 552 ? 29.635 90.926 50.922 1.00 32.04 552 LEU D CA 1
ATOM 16701 C C . LEU D 1 552 ? 29.542 89.471 51.393 1.00 32.41 552 LEU D C 1
ATOM 16702 O O . LEU D 1 552 ? 28.460 88.884 51.410 1.00 31.81 552 LEU D O 1
ATOM 16707 N N . LYS D 1 553 ? 30.683 88.890 51.759 1.00 31.14 553 LYS D N 1
ATOM 16708 C CA . LYS D 1 553 ? 30.719 87.508 52.237 1.00 32.98 553 LYS D CA 1
ATOM 16709 C C . LYS D 1 553 ? 29.805 87.406 53.450 1.00 34.00 553 LYS D C 1
ATOM 16710 O O . LYS D 1 553 ? 29.177 86.373 53.703 1.00 32.10 553 LYS D O 1
ATOM 16716 N N . SER D 1 554 ? 29.740 88.501 54.198 1.00 35.43 554 SER D N 1
ATOM 16717 C CA . SER D 1 554 ? 28.935 88.567 55.403 1.00 37.23 554 SER D CA 1
ATOM 16718 C C . SER D 1 554 ? 27.453 88.413 55.071 1.00 37.32 554 SER D C 1
ATOM 16719 O O . SER D 1 554 ? 26.746 87.629 55.706 1.00 37.32 554 SER D O 1
ATOM 16722 N N . ILE D 1 555 ? 26.985 89.153 54.072 1.00 35.32 555 ILE D N 1
ATOM 16723 C CA . ILE D 1 555 ? 25.586 89.071 53.660 1.00 33.80 555 ILE D CA 1
ATOM 16724 C C . ILE D 1 555 ? 25.315 87.775 52.878 1.00 33.00 555 ILE D C 1
ATOM 16725 O O . ILE D 1 555 ? 24.195 87.257 52.881 1.00 32.22 555 ILE D O 1
ATOM 16730 N N . GLN D 1 556 ? 26.335 87.254 52.203 1.00 29.83 556 GLN D N 1
ATOM 16731 C CA . GLN D 1 556 ? 26.138 86.054 51.402 1.00 31.11 556 GLN D CA 1
ATOM 16732 C C . GLN D 1 556 ? 26.330 84.729 52.115 1.00 31.23 556 GLN D C 1
ATOM 16733 O O . GLN D 1 556 ? 25.932 83.689 51.605 1.00 31.70 556 GLN D O 1
ATOM 16739 N N . HIS D 1 557 ? 26.932 84.761 53.294 1.00 33.25 557 HIS D N 1
ATOM 16740 C CA . HIS D 1 557 ? 27.116 83.544 54.068 1.00 36.28 557 HIS D CA 1
ATOM 16741 C C . HIS D 1 557 ? 25.982 83.521 55.084 1.00 37.06 557 HIS D C 1
ATOM 16742 O O . HIS D 1 557 ? 25.871 84.412 55.939 1.00 36.35 557 HIS D O 1
ATOM 16749 N N . ARG D 1 558 ? 25.143 82.498 54.987 1.00 37.87 558 ARG D N 1
ATOM 16750 C CA . ARG D 1 558 ? 23.991 82.382 55.867 1.00 39.41 558 ARG D CA 1
ATOM 16751 C C . ARG D 1 558 ? 23.956 81.059 56.628 1.00 39.08 558 ARG D C 1
ATOM 16752 O O . ARG D 1 558 ? 23.306 80.109 56.147 1.00 38.70 558 ARG D O 1
#

Sequence (2192 aa):
KYTIGVDYGTESGRAVLIDLSNGQELADHVTPYRHGVIDQYLPNTNIKLGHEWALQHPLDYVEVLTTSVPAVMKEDADDVIGIGVDFTACTMLPVDEEGQPLCLLAQYKDNPHSWVKLWKHHAAQDKANAINEMAEKRGEAFLPRYGGKISSEWMIAKVWQILDEAEDVYNRTDQFLEATDWIVSQMTGKIVKNSCTAGYKAIWHKREGYPSNEFFKALDPRLEHLTTTKLRGDIVPLGERAGGLLPEMAEKMGLNPGIAVAVGNVDAHAAVPAVGVTTPGKLVMAMGTSICHMLLGEKEQEVEGMCGVVEDGIIPGYLGYEAGQSAVGDIFAWFVKHGVSAATFDEAQEKGVNVHALLEEKASQLRPGESGLLALDWWNGNRSILVDTELSGMLLGYTLQTKPEEIYRALLEATAFGTRAIVDAFHGRGVEVHELYACGGLPQKNHLLMQIFADVTNREIKVAASKQTPALGAAMFASVAAGSEVGGYDSIEEAAKKMGRVKDETFKPIPEHVAIYEKLYQEYVTLHDYFGRGANDVMKRLKALKKYTIGVDYGTESGRAVLIDLSNGQELADHVTPYRHGVIDQYLPNTNIKLGHEWALQHPLDYVEVLTTSVPAVMKEDVIGIGVDFTACTMLPVDEEGQPLCLLAQYKDNPHSWVKLWKHHAAQDKANAINEMAEKRGEAFLPRYGGKISSEWMIAKVWQILDEAEDVYNRTDQFLEATDWIVSQMTGKIVKNSCTAGYKAIWHKREGYPSNEFFKALDPRLEHLTTTKLRGDIVPLGERAGGLLPEMAEKMGLNPGIAVAVGNVDAHAAVPAVGVTTPGKLVMAMGTSICHMLLGEKEQEVEGMCGVVEDGIIPGYLGYEAGQSAVGDIFAWFVKHGVSAATFDEAQEKGVNVHALLEEKASQLRPGESGLLALDWWNGNRSILVDTELSGMLLGYTLQTKPEEIYRALLEATAFGTRAIVDAFHGRGVEVHELYACGGLPQKNHLLMQIFADVTNREIKVAASKQTPALGAAMFASVAAGSEVGGYDSIEEAAKKMGRVKDETFKPIPEHVAIYEKLYQEYVTLHDYFGRGANDVMKRLKALKKYTIGVDYGTESGRAVLIDLSNGQELADHVTPYRHGVIDQYLPNTNIKLGHEWALQHPLDYVEVLTTSVPAVMKEDDVIGIGVDFTACTMLPVDEEGQPLCLLAQYKDNPHSWVKLWKHHAAQDKANAINEMAEKRGEAFLPRYGGKISSEWMIAKVWQILDEAEDVYNRTDQFLEATDWIVSQMTGKIVKNSCTAGYKAIWHKREGYPSNEFFKALDPRLEHLTTTKLRGDIVPLGERAGGLLPEMAEKMGLNPGIAVAVGNVDAHAAVPAVGVTTPGKLVMAMGTSICHMLLGEKEQEVEGMCGVVEDGIIPGYLGYEAGQSAVGDIFAWFVKHGVSAATFDEAQEKGVNVHALLEEKASQLRPGESGLLALDWWNGNRSILVDTELSGMLLGYTLQTKPEEIYRALLEATAFGTRAIVDAFHGRGVEVHELYACGGLPQKNHLLMQIFADVTNREIKVAASKQTPALGAAMFASVAAGSEVGGYDSIEEAAKKMGRVKDETFKPIPEHVAIYEKLYQEYVTLHDYFGRGANDVMKRLKALKSIQHRKYTIGVDYGTESGRAVLIDLSNGQELADHVTPYRHGVIDQYLPNTNIKLGHEWALQHPLDYVEVLTTSVPAVMKESGVDADDVIGIGVDFTACTMLPVDEEGQPLCLLAQYKDNPHSWVKLWKHHAAQDKANAINEMAEKRGEAFLPRYGGKISSEWMIAKVWQILDEAEDVYNRTDQFLEATDWIVSQMTGKIVKNSCTAGYKAIWHKREGYPSNEFFKALDPRLEHLTTTKLRGDIVPLGERAGGLLPEMAEKMGLNPGIAVAVGNVDAHAAVPAVGVTTPGKLVMAMGTSICHMLLGEKEQEVEGMCGVVEDGIIPGYLGYEAGQSAVGDIFAWFVKHGVSAATFDEAQEKGVNVHALLEEKASQLRPGESGLLALDWWNGNRSILVDTELSGMLLGYTLQTKPEEIYRALLEATAFGTRAIVDAFHGRGVEVHELYACGGLPQKNHLLMQIFADVTNREIKVAASKQTPALGAAMFASVAAGSEVGGYDSIEEAAKKMGRVKDETFKPIPEHVAIYEKLYQEYVTLHDYFGRGANDVMKRLKALKSIQHR

InterPro domains:
  IPR000577 Carbohydrate kinase, FGGY [PIRSF000538] (4-533)
  IPR005929 Ribulokinase [MF_00520] (3-549)
  IPR005929 Ribulokinase [TIGR01234] (4-541)
  IPR018484 Carbohydrate kinase FGGY, N-terminal [PF00370] (5-277)
  IPR018485 Carbohydrate kinase FGGY, C-terminal [PF02782] (290-488)
  IPR043129 ATPase, nucleotide binding domain [SSF53067] (4-283)
  IPR043129 ATPase, nucleotide binding domain [SSF53067] (282-538)